Protein 6N0X (pdb70)

Nearest PDB structures (foldseek):
  6n0x-assembly1_A  TM=1.003E+00  e=1.121E-68  Anaerolinea thermophila UNI-1
  6n0x-assembly2_B  TM=1.000E+00  e=6.109E-68  Anaerolinea thermophila UNI-1
  6n0x-assembly1_E  TM=1.001E+00  e=1.468E-67  Anaerolinea thermophila UNI-1
  6n0y-assembly3_C  TM=1.000E+00  e=9.883E-66  Anaerolinea thermophila UNI-1
  3qt8-assembly1_B  TM=9.617E-01  e=1.691E-37  Staphylococcus epidermidis

B-factor: mean 27.33, std 12.75, range [8.62, 113.7]

Organism: Anaerolinea thermophila (strain DSM 14523 / JCM 11388 / NBRC 100420 / UNI-1) (NCBI:txid926569)

Sequence (1925 aa):
GMGQATAIAHPNIAFIKYWGNRDAVLRIPENGSISMNLAELTVKTTVIFEKHSREDTLILNGALADEPALKRVSHFLDRVREFAGISWHAHVISENNFPTGAGIASSAAAFAALALAATSAIGLHLSERDLSRLARKGSGSACRSIPGGFVEWIPGETDEDSYAVSIAPPEHWALTDCIAILSTPIGSTQGHALASTSPLQPARVADTPRRLEIVRRAILERDFLSLAEMIEHDSNLMHAVMMTSTPPLFYWEPVSLVIMKSVREWRESGLPCAYTLDAGPNVHVICPSEYAEEVIFRLTSIPGVQTVLKASAGDSAKLIEGMGQATAIAHPNIAFIKYWGNRDAVLRIPENGSISMNLAELTVKTTVIFEKHSREDTLILNGALADEPALKRVSHFLDRVREFAGISWHAHVISENNFPTGAGIASSAAAFAALALAATSAIGLHLSERDLSRLARKGSGSACRSIPGGFVEWIPGETDEDSYAVSIAPPEHWALTDCIAILSTIGSTQGHALASTSPLQPARVADTPRRLEIVRRAILERDFLSLAEMIEHDSNLMHAVMMTSTPPLFYWEPVSLVIMKSVREWRESGLPCAYTLDAGPNVHVICPSEYAEEVIFRLTSIPGVQTVLKASAGDSAKLIEGMGQATAIAHPNIAFIKYWGNRDAVLRIPENGSISMNLAELTVKTTVIFEKHSREDTLILNGALADEPALKRVSHFLDRVREFAGISWHAHVISENNFPTGAGIASSAAAFAALALAATSAIGLHLSERDLSRLARKGSGSACRSIPGGFVEWIPGETDEDSYAVSIAPPEHWALTDCIAILSTPIGSTQGHALASTSPLQPARVADTPRRLEIVRRAILERDFLSLAEMIEHDSNLMHAVMMTSTPPLFYWEPVSLVIMKSVREWRESGLPCAYTLDAGPNVHVICPSEYAEEVIFRLTSIPGVQTVLKASAGDSAKLIEQSLMGQATAIAHPNIAFIKYWGNRDAVLRIPENGSISMNLAELTVKTTVIFEKHSREDTLILNGALADEPALKRVSHFLDRVREFAGISWHAHVISENNFPTGAGIASSAAAFAALALAATSAIGLHLSERDLSRLARKGSGSACRSIPGGFVEWIPGETDEDSYAVSIAPPEHWALTDCIAILSTQPIGSTQGHALASTSPLQPARVADTPRRLEIVRRAILERDFLSLAEMIEHDSNLMHAVMMTSTPPLFYWEPVSLVIMKSVREWRESGLPCAYTLDAGPNVHVICPSEYAEEVIFRLTSIPGVQTVLKASAGDSAKLIEQSMGQATAIAHPNIAFIKYWGNRDAVLRIPENGSISMNLAELTVKTTVIFEKHSREDTLILNGALADEPALKRVSHFLDRVREFAGISWHAHVISENNFPTGAGIASSAAAFAALALAATSAIGLHLSERDLSRLARKGSGSACRSIPGGFVEWIPGETDEDSYAVSIAPPEHWALTDCIAILSTQPIGSTQGHALASTSPLQPARVADTPRRLEIVRRAILERDFLSLAEMIEHDSNLMHAVMMTSTPPLFYWEPVSLVIMKSVREWRESGLPCAYTLDAGPNVHVICPSEYAEEVIFRLTSIPGVQTVLKASAGDSAKLIMGQATAIAHPNIAFIKYWGNRDAVLRIPENGSISMNLAELTVKTTVIFEDTLILNGALADEPALKRVSHFLDRVREFAGISWHAHVISENNFPTGAGIASSAAAFAALALAATSAIGLHLSERDLSRLARKGSGSACRSIPGGFVEWIPGETDEDSYAVSIAPPEHWALTDCIAILSTQPIGSTQGHALASTSPLQPARVADTPRRLEIVRRAILERDFLSLAEMIEHDSNLMHAVMMTSTPPLFYWEPVSLVIMKSVREWRESGLPCAYTLDAGPNVHVICPSEYAEEVIFRLTSIPGVQTVLKASAGDSAKLIEQ

Radius of gyration: 51.68 Å; Cα contacts (8 Å, |Δi|>4): 4977; chains: 6; bounding box: 96×85×187 Å

Structure (mmCIF, N/CA/C/O backbone):
data_6N0X
#
_entry.id   6N0X
#
_cell.length_a   79.600
_cell.length_b   135.630
_cell.length_c   105.700
_cell.angle_alpha   90.00
_cell.angle_beta   97.72
_cell.angle_gamma   90.00
#
_symmetry.space_group_name_H-M   'P 1 21 1'
#
loop_
_entity.id
_entity.type
_entity.pdbx_description
1 polymer 'Diphosphomevalonate decarboxylase'
2 non-polymer '(3R)-3-HYDROXY-3-METHYL-5-(PHOSPHONOOXY)PENTANOIC ACID'
3 water water
#
loop_
_atom_site.group_PDB
_atom_site.id
_atom_site.type_symbol
_atom_site.label_atom_id
_atom_site.label_alt_id
_atom_site.label_comp_id
_atom_site.label_asym_id
_atom_site.label_entity_id
_atom_site.label_seq_id
_atom_site.pdbx_PDB_ins_code
_atom_site.Cartn_x
_atom_site.Cartn_y
_atom_site.Cartn_z
_atom_site.occupancy
_atom_site.B_iso_or_equiv
_atom_site.auth_seq_id
_atom_site.auth_comp_id
_atom_site.auth_asym_id
_atom_site.auth_atom_id
_atom_site.pdbx_PDB_model_num
ATOM 1 N N . GLY A 1 4 ? 29.698 78.644 67.132 1.00 37.38 0 GLY A N 1
ATOM 2 C CA . GLY A 1 4 ? 30.404 77.530 67.802 1.00 36.69 0 GLY A CA 1
ATOM 3 C C . GLY A 1 4 ? 31.878 77.844 67.877 1.00 37.65 0 GLY A C 1
ATOM 4 O O . GLY A 1 4 ? 32.593 77.491 66.950 1.00 41.57 0 GLY A O 1
ATOM 5 N N . MET A 1 5 ? 32.356 78.445 68.945 1.00 34.45 1 MET A N 1
ATOM 6 C CA . MET A 1 5 ? 33.758 78.908 69.080 1.00 34.95 1 MET A CA 1
ATOM 7 C C . MET A 1 5 ? 34.623 77.910 69.848 1.00 35.82 1 MET A C 1
ATOM 8 O O . MET A 1 5 ? 35.778 78.211 70.039 1.00 36.80 1 MET A O 1
ATOM 21 N N . GLY A 1 6 ? 34.109 76.770 70.210 1.00 30.24 2 GLY A N 1
ATOM 22 C CA . GLY A 1 6 ? 34.896 75.788 70.952 1.00 27.32 2 GLY A CA 1
ATOM 23 C C . GLY A 1 6 ? 33.966 75.078 71.905 1.00 22.37 2 GLY A C 1
ATOM 24 O O . GLY A 1 6 ? 33.147 75.721 72.474 1.00 24.22 2 GLY A O 1
ATOM 28 N N . GLN A 1 7 ? 34.112 73.806 72.007 1.00 22.46 3 GLN A N 1
ATOM 29 C CA . GLN A 1 7 ? 33.239 73.020 72.881 1.00 24.69 3 GLN A CA 1
ATOM 30 C C . GLN A 1 7 ? 34.039 71.886 73.498 1.00 23.95 3 GLN A C 1
ATOM 31 O O . GLN A 1 7 ? 34.975 71.457 72.930 1.00 24.29 3 GLN A O 1
ATOM 45 N N . ALA A 1 8 ? 33.638 71.502 74.670 1.00 19.23 4 ALA A N 1
ATOM 46 C CA . ALA A 1 8 ? 34.243 70.368 75.320 1.00 17.97 4 ALA A CA 1
ATOM 47 C C . ALA A 1 8 ? 33.252 69.832 76.334 1.00 16.75 4 ALA A C 1
ATOM 48 O O . ALA A 1 8 ? 32.356 70.540 76.796 1.00 19.69 4 ALA A O 1
ATOM 55 N N . THR A 1 9 ? 33.438 68.569 76.664 1.00 16.63 5 THR A N 1
ATOM 56 C CA . THR A 1 9 ? 32.606 67.877 77.626 1.00 17.54 5 THR A CA 1
ATOM 57 C C . THR A 1 9 ? 33.532 67.263 78.654 1.00 17.86 5 THR A C 1
ATOM 58 O O . THR A 1 9 ? 34.550 66.656 78.294 1.00 19.97 5 THR A O 1
ATOM 69 N N . ALA A 1 10 ? 33.187 67.426 79.911 1.00 16.91 6 ALA A N 1
ATOM 70 C CA . ALA A 1 10 ? 33.943 66.821 80.988 1.00 16.03 6 ALA A CA 1
ATOM 71 C C . ALA A 1 10 ? 33.006 66.150 81.965 1.00 17.26 6 ALA A C 1
ATOM 72 O O . ALA A 1 10 ? 31.816 66.466 82.047 1.00 17.59 6 ALA A O 1
ATOM 79 N N . ILE A 1 11 ? 33.579 65.226 82.720 1.00 16.92 7 ILE A N 1
ATOM 80 C CA . ILE A 1 11 ? 32.871 64.546 83.779 1.00 17.03 7 ILE A CA 1
ATOM 81 C C . ILE A 1 11 ? 33.689 64.709 85.041 1.00 15.87 7 ILE A C 1
ATOM 82 O O . ILE A 1 11 ? 34.925 64.761 85.008 1.00 16.93 7 ILE A O 1
ATOM 98 N N . ALA A 1 12 ? 32.992 64.743 86.154 1.00 15.34 8 ALA A N 1
ATOM 99 C CA . ALA A 1 12 ? 33.653 64.781 87.448 1.00 16.83 8 ALA A CA 1
ATOM 100 C C . ALA A 1 12 ? 32.724 64.148 88.463 1.00 17.48 8 ALA A C 1
ATOM 101 O O . ALA A 1 12 ? 31.515 64.056 88.264 1.00 15.61 8 ALA A O 1
ATOM 108 N N . HIS A 1 13 ? 33.296 63.724 89.547 1.00 14.42 9 HIS A N 1
ATOM 109 C CA . HIS A 1 13 ? 32.591 63.060 90.599 1.00 13.47 9 HIS A CA 1
ATOM 110 C C . HIS A 1 13 ? 32.521 63.957 91.802 1.00 16.02 9 HIS A C 1
ATOM 111 O O . HIS A 1 13 ? 33.391 64.805 91.993 1.00 16.24 9 HIS A O 1
ATOM 124 N N . PRO A 1 14 ? 31.497 63.801 92.627 1.00 13.54 10 PRO A N 1
ATOM 125 C CA . PRO A 1 14 ? 31.499 64.447 93.933 1.00 14.55 10 PRO A CA 1
ATOM 126 C C . PRO A 1 14 ? 32.475 63.697 94.811 1.00 13.95 10 PRO A C 1
ATOM 127 O O . PRO A 1 14 ? 33.038 62.667 94.445 1.00 14.90 10 PRO A O 1
ATOM 138 N N . ASN A 1 15 ? 32.699 64.255 95.974 1.00 15.92 11 ASN A N 1
ATOM 139 C CA . ASN A 1 15 ? 33.694 63.694 96.868 1.00 14.44 11 ASN A CA 1
ATOM 140 C C . ASN A 1 15 ? 33.173 63.797 98.288 1.00 13.62 11 ASN A C 1
ATOM 141 O O . ASN A 1 15 ? 32.312 64.630 98.607 1.00 16.00 11 ASN A O 1
ATOM 152 N N . ILE A 1 16 ? 33.659 62.896 99.110 1.00 14.29 12 ILE A N 1
ATOM 153 C CA . ILE A 1 16 ? 33.335 62.846 100.529 1.00 13.86 12 ILE A CA 1
ATOM 154 C C . ILE A 1 16 ? 34.592 63.187 101.308 1.00 13.16 12 ILE A C 1
ATOM 155 O O . ILE A 1 16 ? 35.636 62.541 101.159 1.00 13.83 12 ILE A O 1
ATOM 171 N N . ALA A 1 17 ? 34.486 64.225 102.117 1.00 13.00 13 ALA A N 1
ATOM 172 C CA . ALA A 1 17 ? 35.626 64.707 102.870 1.00 16.21 13 ALA A CA 1
ATOM 173 C C . ALA A 1 17 ? 35.846 63.858 104.111 1.00 15.60 13 ALA A C 1
ATOM 174 O O . ALA A 1 17 ? 34.959 63.665 104.938 1.00 15.84 13 ALA A O 1
ATOM 181 N N . PHE A 1 18 ? 37.047 63.333 104.218 1.00 12.61 14 PHE A N 1
ATOM 182 C CA . PHE A 1 18 ? 37.483 62.703 105.442 1.00 14.32 14 PHE A CA 1
ATOM 183 C C . PHE A 1 18 ? 37.953 63.744 106.453 1.00 14.51 14 PHE A C 1
ATOM 184 O O . PHE A 1 18 ? 37.728 63.586 107.658 1.00 13.75 14 PHE A O 1
ATOM 201 N N . ILE A 1 19 ? 38.648 64.767 105.990 1.00 10.68 15 ILE A N 1
ATOM 202 C CA . ILE A 1 19 ? 38.957 65.962 106.773 1.00 13.75 15 ILE A CA 1
ATOM 203 C C . ILE A 1 19 ? 38.205 67.095 106.118 1.00 12.99 15 ILE A C 1
ATOM 204 O O . ILE A 1 19 ? 38.366 67.331 104.911 1.00 13.40 15 ILE A O 1
ATOM 220 N N . LYS A 1 20 ? 37.406 67.806 106.898 1.00 12.12 16 LYS A N 1
ATOM 221 C CA . LYS A 1 20 ? 36.411 68.696 106.349 1.00 14.06 16 LYS A CA 1
ATOM 222 C C . LYS A 1 20 ? 36.956 70.076 106.057 1.00 14.29 16 LYS A C 1
ATOM 223 O O . LYS A 1 20 ? 37.811 70.603 106.769 1.00 12.74 16 LYS A O 1
ATOM 242 N N . TYR A 1 21 ? 36.432 70.664 105.000 1.00 13.97 17 TYR A N 1
ATOM 243 C CA . TYR A 1 21 ? 36.525 72.081 104.727 1.00 12.59 17 TYR A CA 1
ATOM 244 C C . TYR A 1 21 ? 35.360 72.780 105.407 1.00 13.43 17 TYR A C 1
ATOM 245 O O . TYR A 1 21 ? 34.194 72.473 105.148 1.00 11.69 17 TYR A O 1
ATOM 263 N N . TRP A 1 22 ? 35.665 73.707 106.283 1.00 13.20 18 TRP A N 1
ATOM 264 C CA . TRP A 1 22 ? 34.594 74.463 106.913 1.00 12.87 18 TRP A CA 1
ATOM 265 C C . TRP A 1 22 ? 35.177 75.800 107.337 1.00 12.68 18 TRP A C 1
ATOM 266 O O . TRP A 1 22 ? 36.053 75.848 108.213 1.00 13.66 18 TRP A O 1
ATOM 287 N N . GLY A 1 23 ? 34.705 76.861 106.703 1.00 12.47 19 GLY A N 1
ATOM 288 C CA . GLY A 1 23 ? 35.159 78.192 107.022 1.00 14.09 19 GLY A CA 1
ATOM 289 C C . GLY A 1 23 ? 36.159 78.634 105.971 1.00 15.38 19 GLY A C 1
ATOM 290 O O . GLY A 1 23 ? 36.998 77.844 105.522 1.00 13.93 19 GLY A O 1
ATOM 294 N N . ASN A 1 24 ? 36.083 79.888 105.563 1.00 13.71 20 ASN A N 1
ATOM 295 C CA . ASN A 1 24 ? 36.970 80.415 104.545 1.00 14.08 20 ASN A CA 1
ATOM 296 C C . ASN A 1 24 ? 37.869 81.472 105.156 1.00 15.30 20 ASN A C 1
ATOM 297 O O . ASN A 1 24 ? 37.421 82.294 105.969 1.00 15.80 20 ASN A O 1
ATOM 308 N N . ARG A 1 25 ? 39.128 81.441 104.748 1.00 15.59 21 ARG A N 1
ATOM 309 C CA . ARG A 1 25 ? 40.015 82.585 104.912 1.00 15.74 21 ARG A CA 1
ATOM 310 C C . ARG A 1 25 ? 39.603 83.721 103.983 1.00 16.75 21 ARG A C 1
ATOM 311 O O . ARG A 1 25 ? 39.630 84.894 104.375 1.00 21.85 21 ARG A O 1
ATOM 332 N N . ASP A 1 26 ? 39.199 83.396 102.766 1.00 16.13 22 ASP A N 1
ATOM 333 C CA . ASP A 1 26 ? 38.741 84.382 101.792 1.00 18.51 22 ASP A CA 1
ATOM 334 C C . ASP A 1 26 ? 37.490 83.812 101.157 1.00 18.93 22 ASP A C 1
ATOM 335 O O . ASP A 1 26 ? 37.548 82.843 100.402 1.00 16.34 22 ASP A O 1
ATOM 344 N N . ALA A 1 27 ? 36.343 84.386 101.498 1.00 18.91 23 ALA A N 1
ATOM 345 C CA . ALA A 1 27 ? 35.091 83.830 101.017 1.00 17.69 23 ALA A CA 1
ATOM 346 C C . ALA A 1 27 ? 34.949 83.990 99.515 1.00 17.06 23 ALA A C 1
ATOM 347 O O . ALA A 1 27 ? 34.432 83.105 98.835 1.00 21.64 23 ALA A O 1
ATOM 354 N N . VAL A 1 28 ? 35.391 85.117 98.975 1.00 18.17 24 VAL A N 1
ATOM 355 C CA . VAL A 1 28 ? 35.179 85.351 97.557 1.00 20.58 24 VAL A CA 1
ATOM 356 C C . VAL A 1 28 ? 35.998 84.381 96.730 1.00 19.02 24 VAL A C 1
ATOM 357 O O . VAL A 1 28 ? 35.518 83.833 95.746 1.00 19.55 24 VAL A O 1
ATOM 370 N N . LEU A 1 29 ? 37.242 84.141 97.136 1.00 18.39 25 LEU A N 1
ATOM 371 C CA . LEU A 1 29 ? 38.112 83.229 96.416 1.00 17.43 25 LEU A CA 1
ATOM 372 C C . LEU A 1 29 ? 37.991 81.790 96.900 1.00 14.91 25 LEU A C 1
ATOM 373 O O . LEU A 1 29 ? 38.604 80.898 96.293 1.00 15.28 25 LEU A O 1
ATOM 389 N N . ARG A 1 30 ? 37.219 81.549 97.955 1.00 14.27 26 ARG A N 1
ATOM 390 C CA . ARG A 1 30 ? 37.039 80.219 98.523 1.00 13.58 26 ARG A CA 1
ATOM 391 C C . ARG A 1 30 ? 38.413 79.638 98.859 1.00 13.28 26 ARG A C 1
ATOM 392 O O . ARG A 1 30 ? 38.760 78.502 98.534 1.00 13.77 26 ARG A O 1
ATOM 413 N N . ILE A 1 31 ? 39.227 80.475 99.472 1.00 13.98 27 ILE A N 1
ATOM 414 C CA . ILE A 1 31 ? 40.440 80.031 100.145 1.00 14.11 27 ILE A CA 1
ATOM 415 C C . ILE A 1 31 ? 40.029 79.582 101.541 1.00 13.58 27 ILE A C 1
ATOM 416 O O . ILE A 1 31 ? 39.477 80.401 102.291 1.00 13.65 27 ILE A O 1
ATOM 432 N N . PRO A 1 32 ? 40.191 78.312 101.878 1.00 12.60 28 PRO A N 1
ATOM 433 C CA . PRO A 1 32 ? 39.635 77.770 103.113 1.00 10.77 28 PRO A CA 1
ATOM 434 C C . PRO A 1 32 ? 40.527 78.115 104.286 1.00 11.49 28 PRO A C 1
ATOM 435 O O . PRO A 1 32 ? 41.707 78.405 104.130 1.00 13.38 28 PRO A O 1
ATOM 446 N N . GLU A 1 33 ? 39.943 78.079 105.479 1.00 13.27 29 GLU A N 1
ATOM 447 C CA . GLU A 1 33 ? 40.740 78.286 106.672 1.00 15.26 29 GLU A CA 1
ATOM 448 C C . GLU A 1 33 ? 41.661 77.110 106.911 1.00 15.24 29 GLU A C 1
ATOM 449 O O . GLU A 1 33 ? 42.713 77.244 107.553 1.00 14.85 29 GLU A O 1
ATOM 461 N N . ASN A 1 34 ? 41.267 75.936 106.451 1.00 12.82 30 ASN A N 1
ATOM 462 C CA . ASN A 1 34 ? 42.041 74.750 106.700 1.00 11.19 30 ASN A CA 1
ATOM 463 C C . ASN A 1 34 ? 42.020 73.824 105.503 1.00 12.21 30 ASN A C 1
ATOM 464 O O . ASN A 1 34 ? 41.159 73.909 104.637 1.00 12.35 30 ASN A O 1
ATOM 475 N N . GLY A 1 35 ? 42.955 72.923 105.489 1.00 12.85 31 GLY A N 1
ATOM 476 C CA . GLY A 1 35 ? 43.038 71.930 104.442 1.00 11.13 31 GLY A CA 1
ATOM 477 C C . GLY A 1 35 ? 42.060 70.831 104.660 1.00 12.55 31 GLY A C 1
ATOM 478 O O . GLY A 1 35 ? 41.423 70.698 105.704 1.00 11.97 31 GLY A O 1
ATOM 482 N N . SER A 1 36 ? 41.902 70.008 103.638 1.00 12.71 32 SER A N 1
ATOM 483 C CA . SER A 1 36 ? 40.899 68.966 103.719 1.00 8.62 32 SER A CA 1
ATOM 484 C C . SER A 1 36 ? 41.344 67.825 102.828 1.00 11.83 32 SER A C 1
ATOM 485 O O . SER A 1 36 ? 42.198 67.985 101.961 1.00 12.59 32 SER A O 1
ATOM 493 N N . ILE A 1 37 ? 40.739 66.670 103.055 1.00 13.11 33 ILE A N 1
ATOM 494 C CA . ILE A 1 37 ? 41.073 65.476 102.307 1.00 12.99 33 ILE A CA 1
ATOM 495 C C . ILE A 1 37 ? 39.764 64.802 101.997 1.00 12.89 33 ILE A C 1
ATOM 496 O O . ILE A 1 37 ? 38.903 64.691 102.871 1.00 13.34 33 ILE A O 1
ATOM 512 N N . SER A 1 38 ? 39.631 64.306 100.780 1.00 13.83 34 SER A N 1
ATOM 513 C CA . SER A 1 38 ? 38.392 63.680 100.385 1.00 13.28 34 SER A CA 1
ATOM 514 C C . SER A 1 38 ? 38.664 62.511 99.457 1.00 13.91 34 SER A C 1
ATOM 515 O O . SER A 1 38 ? 39.765 62.312 98.959 1.00 13.71 34 SER A O 1
ATOM 523 N N . MET A 1 39 ? 37.629 61.725 99.242 1.00 14.72 35 MET A N 1
ATOM 524 C CA . MET A 1 39 ? 37.673 60.648 98.270 1.00 15.39 35 MET A CA 1
ATOM 525 C C . MET A 1 39 ? 36.581 60.936 97.244 1.00 15.31 35 MET A C 1
ATOM 526 O O . MET A 1 39 ? 35.430 61.170 97.617 1.00 15.05 35 MET A O 1
ATOM 540 N N . ASN A 1 40 ? 36.941 60.886 95.970 1.00 14.13 36 ASN A N 1
ATOM 541 C CA . ASN A 1 40 ? 35.951 61.001 94.918 1.00 14.25 36 ASN A CA 1
ATOM 542 C C . ASN A 1 40 ? 35.071 59.768 94.902 1.00 16.51 36 ASN A C 1
ATOM 543 O O . ASN A 1 40 ? 35.494 58.669 95.240 1.00 16.72 36 ASN A O 1
ATOM 554 N N . LEU A 1 41 ? 33.829 59.985 94.529 1.00 16.61 37 LEU A N 1
ATOM 555 C CA . LEU A 1 41 ? 32.808 58.939 94.499 1.00 17.57 37 LEU A CA 1
ATOM 556 C C . LEU A 1 41 ? 32.554 58.518 93.051 1.00 17.51 37 LEU A C 1
ATOM 557 O O . LEU A 1 41 ? 31.957 59.259 92.266 1.00 17.90 37 LEU A O 1
ATOM 573 N N . ALA A 1 42 ? 32.998 57.314 92.708 1.00 16.00 38 ALA A N 1
ATOM 574 C CA . ALA A 1 42 ? 33.014 56.892 91.308 1.00 17.10 38 ALA A CA 1
ATOM 575 C C . ALA A 1 42 ? 31.620 56.860 90.698 1.00 18.69 38 ALA A C 1
ATOM 576 O O . ALA A 1 42 ? 31.441 57.220 89.527 1.00 20.20 38 ALA A O 1
ATOM 583 N N . GLU A 1 43 ? 30.638 56.396 91.449 1.00 18.94 39 GLU A N 1
ATOM 584 C CA . GLU A 1 43 ? 29.329 56.084 90.873 1.00 21.89 39 GLU A CA 1
ATOM 585 C C . GLU A 1 43 ? 28.423 57.288 90.709 1.00 22.99 39 GLU A C 1
ATOM 586 O O . GLU A 1 43 ? 27.302 57.146 90.211 1.00 23.11 39 GLU A O 1
ATOM 598 N N . LEU A 1 44 ? 28.852 58.469 91.117 1.00 16.67 40 LEU A N 1
ATOM 599 C CA . LEU A 1 44 ? 28.104 59.684 90.920 1.00 17.78 40 LEU A CA 1
ATOM 600 C C . LEU A 1 44 ? 28.934 60.560 90.000 1.00 19.66 40 LEU A C 1
ATOM 601 O O . LEU A 1 44 ? 30.145 60.714 90.209 1.00 17.74 40 LEU A O 1
ATOM 617 N N . THR A 1 45 ? 28.290 61.134 89.000 1.00 18.52 41 THR A N 1
ATOM 618 C CA . THR A 1 45 ? 28.972 61.907 87.987 1.00 19.74 41 THR A CA 1
ATOM 619 C C . THR A 1 45 ? 28.122 63.087 87.570 1.00 23.30 41 THR A C 1
ATOM 620 O O . THR A 1 45 ? 26.898 62.980 87.445 1.00 20.19 41 THR A O 1
ATOM 631 N N . VAL A 1 46 ? 28.781 64.217 87.401 1.00 17.23 42 VAL A N 1
ATOM 632 C CA . VAL A 1 46 ? 28.261 65.325 86.631 1.00 15.72 42 VAL A CA 1
ATOM 633 C C . VAL A 1 46 ? 28.999 65.336 85.310 1.00 20.04 42 VAL A C 1
ATOM 634 O O . VAL A 1 46 ? 30.228 65.244 85.286 1.00 18.72 42 VAL A O 1
ATOM 647 N N . LYS A 1 47 ? 28.247 65.427 84.212 1.00 18.09 43 LYS A N 1
ATOM 648 C CA . LYS A 1 47 ? 28.791 65.515 82.872 1.00 15.11 43 LYS A CA 1
ATOM 649 C C . LYS A 1 47 ? 28.361 66.884 82.370 1.00 18.55 43 LYS A C 1
ATOM 650 O O . LYS A 1 47 ? 27.176 67.228 82.422 1.00 20.73 43 LYS A O 1
ATOM 669 N N . THR A 1 48 ? 29.313 67.667 81.931 1.00 16.34 44 THR A N 1
ATOM 670 C CA . THR A 1 48 ? 29.007 69.018 81.525 1.00 16.88 44 THR A CA 1
ATOM 671 C C . THR A 1 48 ? 29.675 69.298 80.203 1.00 19.26 44 THR A C 1
ATOM 672 O O . THR A 1 48 ? 30.859 68.991 80.013 1.00 18.09 44 THR A O 1
ATOM 683 N N . THR A 1 49 ? 28.884 69.839 79.282 1.00 18.13 45 THR A N 1
ATOM 684 C CA . THR A 1 49 ? 29.365 70.295 77.992 1.00 18.76 45 THR A CA 1
ATOM 685 C C . THR A 1 49 ? 29.284 71.801 77.989 1.00 16.24 45 THR A C 1
ATOM 686 O O . THR A 1 49 ? 28.281 72.373 78.419 1.00 20.66 45 THR A O 1
ATOM 697 N N . VAL A 1 50 ? 30.349 72.440 77.526 1.00 17.88 46 VAL A N 1
ATOM 698 C CA . VAL A 1 50 ? 30.409 73.883 77.389 1.00 15.51 46 VAL A CA 1
ATOM 699 C C . VAL A 1 50 ? 30.612 74.153 75.917 1.00 19.27 46 VAL A C 1
ATOM 700 O O . VAL A 1 50 ? 31.516 73.578 75.305 1.00 19.95 46 VAL A O 1
ATOM 713 N N . ILE A 1 51 ? 29.730 74.964 75.344 1.00 18.39 47 ILE A N 1
ATOM 714 C CA . ILE A 1 51 ? 29.829 75.380 73.952 1.00 21.22 47 ILE A CA 1
ATOM 715 C C . ILE A 1 51 ? 29.880 76.893 73.946 1.00 20.63 47 ILE A C 1
ATOM 716 O O . ILE A 1 51 ? 28.902 77.561 74.304 1.00 22.14 47 ILE A O 1
ATOM 732 N N . PHE A 1 52 ? 31.022 77.453 73.584 1.00 19.93 48 PHE A N 1
ATOM 733 C CA . PHE A 1 52 ? 31.111 78.895 73.469 1.00 20.96 48 PHE A CA 1
ATOM 734 C C . PHE A 1 52 ? 30.501 79.295 72.136 1.00 25.22 48 PHE A C 1
ATOM 735 O O . PHE A 1 52 ? 30.715 78.641 71.125 1.00 27.11 48 PHE A O 1
ATOM 752 N N . GLU A 1 53 ? 29.678 80.330 72.158 1.00 26.76 49 GLU A N 1
ATOM 753 C CA . GLU A 1 53 ? 28.877 80.678 70.988 1.00 30.34 49 GLU A CA 1
ATOM 754 C C . GLU A 1 53 ? 29.146 82.128 70.649 1.00 33.09 49 GLU A C 1
ATOM 755 O O . GLU A 1 53 ? 29.078 82.995 71.523 1.00 37.88 49 GLU A O 1
ATOM 767 N N . LYS A 1 54 ? 29.468 82.397 69.418 1.00 37.72 50 LYS A N 1
ATOM 768 C CA . LYS A 1 54 ? 29.683 83.788 68.984 1.00 40.46 50 LYS A CA 1
ATOM 769 C C . LYS A 1 54 ? 28.399 84.604 69.186 1.00 40.36 50 LYS A C 1
ATOM 770 O O . LYS A 1 54 ? 28.490 85.746 69.594 1.00 38.55 50 LYS A O 1
ATOM 789 N N . HIS A 1 55 ? 27.238 84.019 69.005 1.00 40.43 51 HIS A N 1
ATOM 790 C CA . HIS A 1 55 ? 26.007 84.796 69.044 1.00 45.69 51 HIS A CA 1
ATOM 791 C C . HIS A 1 55 ? 25.397 84.928 70.434 1.00 46.61 51 HIS A C 1
ATOM 792 O O . HIS A 1 55 ? 24.430 85.683 70.595 1.00 48.42 51 HIS A O 1
ATOM 805 N N . SER A 1 56 ? 25.925 84.237 71.443 1.00 40.38 52 SER A N 1
ATOM 806 C CA . SER A 1 56 ? 25.365 84.356 72.784 1.00 36.13 52 SER A CA 1
ATOM 807 C C . SER A 1 56 ? 25.764 85.685 73.419 1.00 36.58 52 SER A C 1
ATOM 808 O O . SER A 1 56 ? 26.945 86.044 73.469 1.00 42.65 52 SER A O 1
ATOM 816 N N . ARG A 1 57 ? 24.768 86.409 73.919 1.00 42.69 53 ARG A N 1
ATOM 817 C CA . ARG A 1 57 ? 24.991 87.625 74.686 1.00 38.98 53 ARG A CA 1
ATOM 818 C C . ARG A 1 57 ? 25.202 87.340 76.165 1.00 38.32 53 ARG A C 1
ATOM 819 O O . ARG A 1 57 ? 25.792 88.159 76.875 1.00 39.94 53 ARG A O 1
ATOM 840 N N . GLU A 1 58 ? 24.731 86.193 76.634 1.00 36.21 54 GLU A N 1
ATOM 841 C CA . GLU A 1 58 ? 24.804 85.797 78.028 1.00 31.51 54 GLU A CA 1
ATOM 842 C C . GLU A 1 58 ? 24.990 84.291 78.015 1.00 23.54 54 GLU A C 1
ATOM 843 O O . GLU A 1 58 ? 24.771 83.633 76.993 1.00 25.39 54 GLU A O 1
ATOM 855 N N . ASP A 1 59 ? 25.428 83.737 79.140 1.00 22.35 55 ASP A N 1
ATOM 856 C CA . ASP A 1 59 ? 25.522 82.300 79.178 1.00 21.69 55 ASP A CA 1
ATOM 857 C C . ASP A 1 59 ? 24.145 81.696 79.411 1.00 22.12 55 ASP A C 1
ATOM 858 O O . ASP A 1 59 ? 23.254 82.336 79.979 1.00 22.43 55 ASP A O 1
ATOM 867 N N . THR A 1 60 ? 23.990 80.448 79.001 1.00 20.02 56 THR A N 1
ATOM 868 C CA . THR A 1 60 ? 22.791 79.681 79.292 1.00 20.97 56 THR A CA 1
ATOM 869 C C . THR A 1 60 ? 23.210 78.385 79.963 1.00 22.47 56 THR A C 1
ATOM 870 O O . THR A 1 60 ? 24.164 77.740 79.519 1.00 21.82 56 THR A O 1
ATOM 881 N N . LEU A 1 61 ? 22.489 77.998 81.016 1.00 20.39 57 LEU A N 1
ATOM 882 C CA . LEU A 1 61 ? 22.768 76.768 81.733 1.00 20.89 57 LEU A CA 1
ATOM 883 C C . LEU A 1 61 ? 21.550 75.869 81.654 1.00 19.84 57 LEU A C 1
ATOM 884 O O . LEU A 1 61 ? 20.458 76.277 82.046 1.00 20.72 57 LEU A O 1
ATOM 900 N N . ILE A 1 62 ? 21.751 74.666 81.152 1.00 17.58 58 ILE A N 1
ATOM 901 C CA . ILE A 1 62 ? 20.733 73.640 81.081 1.00 19.74 58 ILE A CA 1
ATOM 902 C C . ILE A 1 62 ? 21.173 72.549 82.037 1.00 22.79 58 ILE A C 1
ATOM 903 O O . ILE A 1 62 ? 22.325 72.102 81.973 1.00 20.97 58 ILE A O 1
ATOM 919 N N . LEU A 1 63 ? 20.268 72.142 82.924 1.00 22.52 59 LEU A N 1
ATOM 920 C CA . LEU A 1 63 ? 20.528 71.111 83.926 1.00 23.76 59 LEU A CA 1
ATOM 921 C C . LEU A 1 63 ? 19.540 69.982 83.665 1.00 26.47 59 LEU A C 1
ATOM 922 O O . LEU A 1 63 ? 18.331 70.190 83.767 1.00 25.73 59 LEU A O 1
ATOM 938 N N . ASN A 1 64 ? 20.058 68.813 83.309 1.00 22.67 60 ASN A N 1
ATOM 939 C CA . ASN A 1 64 ? 19.201 67.654 83.056 1.00 27.48 60 ASN A CA 1
ATOM 940 C C . ASN A 1 64 ? 18.082 68.004 82.081 1.00 28.23 60 ASN A C 1
ATOM 941 O O . ASN A 1 64 ? 16.923 67.633 82.278 1.00 27.70 60 ASN A O 1
ATOM 952 N N . GLY A 1 65 ? 18.434 68.753 81.037 1.00 24.83 61 GLY A N 1
ATOM 953 C CA . GLY A 1 65 ? 17.501 69.081 79.975 1.00 27.34 61 GLY A CA 1
ATOM 954 C C . GLY A 1 65 ? 16.593 70.261 80.238 1.00 26.78 61 GLY A C 1
ATOM 955 O O . GLY A 1 65 ? 15.812 70.634 79.341 1.00 27.72 61 GLY A O 1
ATOM 959 N N . ALA A 1 66 ? 16.681 70.881 81.404 1.00 23.68 62 ALA A N 1
ATOM 960 C CA . ALA A 1 66 ? 15.852 72.021 81.756 1.00 23.70 62 ALA A CA 1
ATOM 961 C C . ALA A 1 66 ? 16.708 73.231 82.086 1.00 25.14 62 ALA A C 1
ATOM 962 O O . ALA A 1 66 ? 17.800 73.112 82.649 1.00 25.68 62 ALA A O 1
ATOM 969 N N . LEU A 1 67 ? 16.184 74.403 81.762 1.00 22.50 63 LEU A N 1
ATOM 970 C CA . LEU A 1 67 ? 16.842 75.650 82.104 1.00 22.28 63 LEU A CA 1
ATOM 971 C C . LEU A 1 67 ? 17.090 75.715 83.604 1.00 26.72 63 LEU A C 1
ATOM 972 O O . LEU A 1 67 ? 16.204 75.439 84.420 1.00 25.18 63 LEU A O 1
ATOM 988 N N . ALA A 1 68 ? 18.299 76.089 83.965 1.00 23.07 64 ALA A N 1
ATOM 989 C CA . ALA A 1 68 ? 18.624 76.235 85.368 1.00 25.07 64 ALA A CA 1
ATOM 990 C C . ALA A 1 68 ? 17.861 77.391 85.988 1.00 24.92 64 ALA A C 1
ATOM 991 O O . ALA A 1 68 ? 17.479 78.349 85.315 1.00 29.55 64 ALA A O 1
ATOM 998 N N . ASP A 1 69 ? 17.651 77.285 87.300 1.00 30.96 65 ASP A N 1
ATOM 999 C CA . ASP A 1 69 ? 17.251 78.429 88.111 1.00 30.99 65 ASP A CA 1
ATOM 1000 C C . ASP A 1 69 ? 18.200 79.599 87.909 1.00 31.89 65 ASP A C 1
ATOM 1001 O O . ASP A 1 69 ? 19.376 79.422 87.569 1.00 29.19 65 ASP A O 1
ATOM 1010 N N . GLU A 1 70 ? 17.702 80.814 88.148 1.00 34.13 66 GLU A N 1
ATOM 1011 C CA . GLU A 1 70 ? 18.558 81.986 88.002 1.00 34.67 66 GLU A CA 1
ATOM 1012 C C . GLU A 1 70 ? 19.770 81.955 88.930 1.00 32.86 66 GLU A C 1
ATOM 1013 O O . GLU A 1 70 ? 20.869 82.300 88.469 1.00 31.68 66 GLU A O 1
ATOM 1025 N N . PRO A 1 71 ? 19.658 81.588 90.208 1.00 32.56 67 PRO A N 1
ATOM 1026 C CA . PRO A 1 71 ? 20.872 81.553 91.043 1.00 32.30 67 PRO A CA 1
ATOM 1027 C C . PRO A 1 71 ? 21.931 80.620 90.488 1.00 29.46 67 PRO A C 1
ATOM 1028 O O . PRO A 1 71 ? 23.120 80.951 90.526 1.00 31.63 67 PRO A O 1
ATOM 1039 N N . ALA A 1 72 ? 21.533 79.456 89.971 1.00 26.53 68 ALA A N 1
ATOM 1040 C CA . ALA A 1 72 ? 22.516 78.530 89.420 1.00 27.57 68 ALA A CA 1
ATOM 1041 C C . ALA A 1 72 ? 23.181 79.109 88.179 1.00 25.98 68 ALA A C 1
ATOM 1042 O O . ALA A 1 72 ? 24.400 78.994 88.010 1.00 24.97 68 ALA A O 1
ATOM 1049 N N . LEU A 1 73 ? 22.400 79.747 87.299 1.00 24.84 69 LEU A N 1
ATOM 1050 C CA . LEU A 1 73 ? 22.991 80.405 86.141 1.00 24.63 69 LEU A CA 1
ATOM 1051 C C . LEU A 1 73 ? 23.961 81.499 86.565 1.00 24.39 69 LEU A C 1
ATOM 1052 O O . LEU A 1 73 ? 25.054 81.637 86.000 1.00 22.21 69 LEU A O 1
ATOM 1068 N N . LYS A 1 74 ? 23.577 82.304 87.551 1.00 25.57 70 LYS A N 1
ATOM 1069 C CA . LYS A 1 74 ? 24.453 83.380 87.980 1.00 28.49 70 LYS A CA 1
ATOM 1070 C C . LYS A 1 74 ? 25.780 82.823 88.492 1.00 24.37 70 LYS A C 1
ATOM 1071 O O . LYS A 1 74 ? 26.844 83.358 88.175 1.00 27.75 70 LYS A O 1
ATOM 1090 N N . ARG A 1 75 ? 25.729 81.734 89.261 1.00 26.15 71 ARG A N 1
ATOM 1091 C CA . ARG A 1 75 ? 26.971 81.125 89.737 1.00 28.22 71 ARG A CA 1
ATOM 1092 C C . ARG A 1 75 ? 27.820 80.657 88.570 1.00 23.93 71 ARG A C 1
ATOM 1093 O O . ARG A 1 75 ? 29.039 80.862 88.535 1.00 22.69 71 ARG A O 1
ATOM 1114 N N . VAL A 1 76 ? 27.196 79.971 87.622 1.00 20.87 72 VAL A N 1
ATOM 1115 C CA . VAL A 1 76 ? 27.951 79.456 86.493 1.00 22.38 72 VAL A CA 1
ATOM 1116 C C . VAL A 1 76 ? 28.490 80.605 85.660 1.00 22.43 72 VAL A C 1
ATOM 1117 O O . VAL A 1 76 ? 29.623 80.570 85.187 1.00 20.61 72 VAL A O 1
ATOM 1130 N N . SER A 1 77 ? 27.690 81.651 85.458 1.00 21.46 73 SER A N 1
ATOM 1131 C CA . SER A 1 77 ? 28.152 82.751 84.625 1.00 20.76 73 SER A CA 1
ATOM 1132 C C . SER A 1 77 ? 29.295 83.509 85.294 1.00 21.41 73 SER A C 1
ATOM 1133 O O . SER A 1 77 ? 30.246 83.922 84.621 1.00 24.88 73 SER A O 1
ATOM 1141 N N . HIS A 1 78 ? 29.212 83.707 86.615 1.00 25.06 74 HIS A N 1
ATOM 1142 C CA . HIS A 1 78 ? 30.327 84.283 87.358 1.00 23.29 74 HIS A CA 1
ATOM 1143 C C . HIS A 1 78 ? 31.571 83.413 87.214 1.00 23.20 74 HIS A C 1
ATOM 1144 O O . HIS A 1 78 ? 32.688 83.919 87.045 1.00 22.48 74 HIS A O 1
ATOM 1157 N N . PHE A 1 79 ? 31.396 82.093 87.271 1.00 20.54 75 PHE A N 1
ATOM 1158 C CA . PHE A 1 79 ? 32.530 81.199 87.068 1.00 18.67 75 PHE A CA 1
ATOM 1159 C C . PHE A 1 79 ? 33.084 81.333 85.655 1.00 20.23 75 PHE A C 1
ATOM 1160 O O . PHE A 1 79 ? 34.297 81.417 85.447 1.00 21.44 75 PHE A O 1
ATOM 1177 N N . LEU A 1 80 ? 32.202 81.346 84.650 1.00 19.70 76 LEU A N 1
ATOM 1178 C CA . LEU A 1 80 ? 32.666 81.467 83.276 1.00 20.42 76 LEU A CA 1
ATOM 1179 C C . LEU A 1 80 ? 33.342 82.806 83.042 1.00 19.04 76 LEU A C 1
ATOM 1180 O O . LEU A 1 80 ? 34.231 82.909 82.191 1.00 23.17 76 LEU A O 1
ATOM 1196 N N . ASP A 1 81 ? 32.949 83.836 83.794 1.00 23.06 77 ASP A N 1
ATOM 1197 C CA . ASP A 1 81 ? 33.659 85.108 83.708 1.00 24.32 77 ASP A CA 1
ATOM 1198 C C . ASP A 1 81 ? 35.118 84.926 84.096 1.00 25.38 77 ASP A C 1
ATOM 1199 O O . ASP A 1 81 ? 36.008 85.545 83.502 1.00 29.08 77 ASP A O 1
ATOM 1208 N N . ARG A 1 82 ? 35.383 84.070 85.087 1.00 24.41 78 ARG A N 1
ATOM 1209 C CA . ARG A 1 82 ? 36.765 83.806 85.460 1.00 25.29 78 ARG A CA 1
ATOM 1210 C C . ARG A 1 82 ? 37.502 83.095 84.342 1.00 27.86 78 ARG A C 1
ATOM 1211 O O . ARG A 1 82 ? 38.687 83.356 84.108 1.00 28.78 78 ARG A O 1
ATOM 1232 N N . VAL A 1 83 ? 36.833 82.177 83.653 1.00 23.69 79 VAL A N 1
ATOM 1233 C CA . VAL A 1 83 ? 37.461 81.488 82.544 1.00 25.52 79 VAL A CA 1
ATOM 1234 C C . VAL A 1 83 ? 37.724 82.474 81.422 1.00 28.32 79 VAL A C 1
ATOM 1235 O O . VAL A 1 83 ? 38.794 82.474 80.811 1.00 27.70 79 VAL A O 1
ATOM 1248 N N . ARG A 1 84 ? 36.718 83.291 81.107 1.00 25.75 80 ARG A N 1
ATOM 1249 C CA . ARG A 1 84 ? 36.865 84.318 80.082 1.00 24.71 80 ARG A CA 1
ATOM 1250 C C . ARG A 1 84 ? 38.041 85.226 80.395 1.00 27.46 80 ARG A C 1
ATOM 1251 O O . ARG A 1 84 ? 38.890 85.478 79.533 1.00 29.76 80 ARG A O 1
ATOM 1272 N N . GLU A 1 85 ? 38.113 85.710 81.631 1.00 29.60 81 GLU A N 1
ATOM 1273 C CA . GLU A 1 85 ? 39.227 86.559 82.035 1.00 34.41 81 GLU A CA 1
ATOM 1274 C C . GLU A 1 85 ? 40.550 85.818 81.886 1.00 37.27 81 GLU A C 1
ATOM 1275 O O . GLU A 1 85 ? 41.481 86.312 81.239 1.00 37.08 81 GLU A O 1
ATOM 1287 N N . PHE A 1 86 ? 40.639 84.616 82.465 1.00 37.13 82 PHE A N 1
ATOM 1288 C CA . PHE A 1 86 ? 41.864 83.821 82.397 1.00 35.62 82 PHE A CA 1
ATOM 1289 C C . PHE A 1 86 ? 42.302 83.621 80.956 1.00 37.59 82 PHE A C 1
ATOM 1290 O O . PHE A 1 86 ? 43.498 83.673 80.648 1.00 38.86 82 PHE A O 1
ATOM 1307 N N . ALA A 1 87 ? 41.351 83.385 80.056 1.00 28.37 83 ALA A N 1
ATOM 1308 C CA . ALA A 1 87 ? 41.670 83.100 78.673 1.00 31.95 83 ALA A CA 1
ATOM 1309 C C . ALA A 1 87 ? 41.775 84.355 77.829 1.00 32.71 83 ALA A C 1
ATOM 1310 O O . ALA A 1 87 ? 42.293 84.287 76.711 1.00 34.12 83 ALA A O 1
ATOM 1317 N N . GLY A 1 88 ? 41.308 85.489 78.339 1.00 34.90 84 GLY A N 1
ATOM 1318 C CA . GLY A 1 88 ? 41.274 86.695 77.544 1.00 38.51 84 GLY A CA 1
ATOM 1319 C C . GLY A 1 88 ? 40.311 86.608 76.389 1.00 39.42 84 GLY A C 1
ATOM 1320 O O . GLY A 1 88 ? 40.553 87.210 75.342 1.00 37.86 84 GLY A O 1
ATOM 1324 N N . ILE A 1 89 ? 39.218 85.866 76.555 1.00 35.71 85 ILE A N 1
ATOM 1325 C CA . ILE A 1 89 ? 38.239 85.632 75.502 1.00 34.46 85 ILE A CA 1
ATOM 1326 C C . ILE A 1 89 ? 36.868 86.035 76.025 1.00 35.51 85 ILE A C 1
ATOM 1327 O O . ILE A 1 89 ? 36.572 85.915 77.219 1.00 36.64 85 ILE A O 1
ATOM 1343 N N . SER A 1 90 ? 36.043 86.546 75.112 1.00 34.58 86 SER A N 1
ATOM 1344 C CA . SER A 1 90 ? 34.802 87.237 75.417 1.00 34.87 86 SER A CA 1
ATOM 1345 C C . SER A 1 90 ? 33.578 86.337 75.359 1.00 34.25 86 SER A C 1
ATOM 1346 O O . SER A 1 90 ? 32.525 86.701 75.906 1.00 32.71 86 SER A O 1
ATOM 1354 N N . TRP A 1 91 ? 33.692 85.184 74.709 1.00 31.71 87 TRP A N 1
ATOM 1355 C CA . TRP A 1 91 ? 32.520 84.428 74.301 1.00 30.98 87 TRP A CA 1
ATOM 1356 C C . TRP A 1 91 ? 31.700 83.994 75.504 1.00 27.05 87 TRP A C 1
ATOM 1357 O O . TRP A 1 91 ? 32.237 83.567 76.536 1.00 23.98 87 TRP A O 1
ATOM 1378 N N . HIS A 1 92 ? 30.395 84.113 75.369 1.00 28.94 88 HIS A N 1
ATOM 1379 C CA . HIS A 1 92 ? 29.483 83.467 76.290 1.00 24.29 88 HIS A CA 1
ATOM 1380 C C . HIS A 1 92 ? 29.174 82.072 75.793 1.00 20.98 88 HIS A C 1
ATOM 1381 O O . HIS A 1 92 ? 29.506 81.692 74.672 1.00 24.42 88 HIS A O 1
ATOM 1394 N N . ALA A 1 93 ? 28.599 81.269 76.677 1.00 22.36 89 ALA A N 1
ATOM 1395 C CA . ALA A 1 93 ? 28.559 79.851 76.416 1.00 19.68 89 ALA A CA 1
ATOM 1396 C C . ALA A 1 93 ? 27.197 79.270 76.741 1.00 19.65 89 ALA A C 1
ATOM 1397 O O . ALA A 1 93 ? 26.472 79.769 77.601 1.00 22.69 89 ALA A O 1
ATOM 1404 N N . HIS A 1 94 ? 26.889 78.198 76.046 1.00 20.38 90 HIS A N 1
ATOM 1405 C CA . HIS A 1 94 ? 25.846 77.272 76.440 1.00 22.07 90 HIS A CA 1
ATOM 1406 C C . HIS A 1 94 ? 26.486 76.193 77.285 1.00 20.06 90 HIS A C 1
ATOM 1407 O O . HIS A 1 94 ? 27.485 75.597 76.890 1.00 22.63 90 HIS A O 1
ATOM 1420 N N . VAL A 1 95 ? 25.932 75.977 78.458 1.00 17.56 91 VAL A N 1
ATOM 1421 C CA . VAL A 1 95 ? 26.428 74.971 79.378 1.00 17.38 91 VAL A CA 1
ATOM 1422 C C . VAL A 1 95 ? 25.314 73.968 79.569 1.00 18.91 91 VAL A C 1
ATOM 1423 O O . VAL A 1 95 ? 24.222 74.337 80.011 1.00 19.88 91 VAL A O 1
ATOM 1436 N N . ILE A 1 96 ? 25.580 72.726 79.212 1.00 17.08 92 ILE A N 1
ATOM 1437 C CA . ILE A 1 96 ? 24.597 71.664 79.278 1.00 18.35 92 ILE A CA 1
ATOM 1438 C C . ILE A 1 96 ? 25.144 70.642 80.237 1.00 22.80 92 ILE A C 1
ATOM 1439 O O . ILE A 1 96 ? 26.185 70.033 79.972 1.00 22.38 92 ILE A O 1
ATOM 1455 N N . SER A 1 97 ? 24.444 70.417 81.321 1.00 19.13 93 SER A N 1
ATOM 1456 C CA . SER A 1 97 ? 24.978 69.538 82.344 1.00 21.66 93 SER A CA 1
ATOM 1457 C C . SER A 1 97 ? 23.945 68.483 82.668 1.00 27.30 93 SER A C 1
ATOM 1458 O O . SER A 1 97 ? 22.734 68.740 82.635 1.00 25.60 93 SER A O 1
ATOM 1466 N N . GLU A 1 98 ? 24.439 67.286 82.932 1.00 19.69 94 GLU A N 1
ATOM 1467 C CA . GLU A 1 98 ? 23.616 66.171 83.349 1.00 22.62 94 GLU A CA 1
ATOM 1468 C C . GLU A 1 98 ? 24.297 65.545 84.551 1.00 26.65 94 GLU A C 1
ATOM 1469 O O . GLU A 1 98 ? 25.519 65.590 84.691 1.00 22.47 94 GLU A O 1
ATOM 1481 N N . ASN A 1 99 ? 23.508 64.956 85.420 1.00 21.58 95 ASN A N 1
ATOM 1482 C CA . ASN A 1 99 ? 24.119 64.160 86.476 1.00 23.95 95 ASN A CA 1
ATOM 1483 C C . ASN A 1 99 ? 23.200 63.006 86.800 1.00 29.55 95 ASN A C 1
ATOM 1484 O O . ASN A 1 99 ? 22.022 63.012 86.444 1.00 25.45 95 ASN A O 1
ATOM 1495 N N . ASN A 1 100 ? 23.775 61.999 87.447 1.00 23.83 96 ASN A N 1
ATOM 1496 C CA . ASN A 1 100 ? 23.073 60.791 87.845 1.00 25.28 96 ASN A CA 1
ATOM 1497 C C . ASN A 1 100 ? 22.854 60.715 89.345 1.00 21.39 96 ASN A C 1
ATOM 1498 O O . ASN A 1 100 ? 22.764 59.628 89.913 1.00 26.11 96 ASN A O 1
ATOM 1509 N N . PHE A 1 101 ? 22.760 61.853 90.009 1.00 23.49 97 PHE A N 1
ATOM 1510 C CA . PHE A 1 101 ? 22.556 61.825 91.437 1.00 27.54 97 PHE A CA 1
ATOM 1511 C C . PHE A 1 101 ? 21.107 61.431 91.717 1.00 33.45 97 PHE A C 1
ATOM 1512 O O . PHE A 1 101 ? 20.193 61.920 91.046 1.00 31.76 97 PHE A O 1
ATOM 1529 N N . PRO A 1 102 ? 20.858 60.566 92.697 1.00 36.64 98 PRO A N 1
ATOM 1530 C CA . PRO A 1 102 ? 19.466 60.227 93.021 1.00 33.54 98 PRO A CA 1
ATOM 1531 C C . PRO A 1 102 ? 18.683 61.472 93.400 1.00 36.95 98 PRO A C 1
ATOM 1532 O O . PRO A 1 102 ? 19.135 62.299 94.196 1.00 32.53 98 PRO A O 1
ATOM 1543 N N . THR A 1 103 ? 17.496 61.603 92.813 1.00 37.60 99 THR A N 1
ATOM 1544 C CA . THR A 1 103 ? 16.670 62.771 93.065 1.00 37.45 99 THR A CA 1
ATOM 1545 C C . THR A 1 103 ? 16.329 62.877 94.542 1.00 35.25 99 THR A C 1
ATOM 1546 O O . THR A 1 103 ? 16.040 61.874 95.199 1.00 37.39 99 THR A O 1
ATOM 1557 N N . GLY A 1 104 ? 16.371 64.103 95.057 1.00 36.88 100 GLY A N 1
ATOM 1558 C CA . GLY A 1 104 ? 15.975 64.391 96.421 1.00 38.56 100 GLY A CA 1
ATOM 1559 C C . GLY A 1 104 ? 16.828 63.763 97.504 1.00 35.63 100 GLY A C 1
ATOM 1560 O O . GLY A 1 104 ? 16.500 63.872 98.688 1.00 37.52 100 GLY A O 1
ATOM 1564 N N . ALA A 1 105 ? 17.913 63.093 97.125 1.00 34.41 101 ALA A N 1
ATOM 1565 C CA . ALA A 1 105 ? 18.761 62.445 98.116 1.00 29.70 101 ALA A CA 1
ATOM 1566 C C . ALA A 1 105 ? 19.585 63.433 98.939 1.00 32.17 101 ALA A C 1
ATOM 1567 O O . ALA A 1 105 ? 20.167 63.030 99.950 1.00 27.91 101 ALA A O 1
ATOM 1574 N N . GLY A 1 106 ? 19.663 64.699 98.533 1.00 33.83 102 GLY A N 1
ATOM 1575 C CA . GLY A 1 106 ? 20.483 65.643 99.261 1.00 34.59 102 GLY A CA 1
ATOM 1576 C C . GLY A 1 106 ? 21.972 65.443 99.089 1.00 28.29 102 GLY A C 1
ATOM 1577 O O . GLY A 1 106 ? 22.749 65.859 99.949 1.00 33.43 102 GLY A O 1
ATOM 1581 N N . ILE A 1 107 ? 22.397 64.816 98.002 1.00 26.05 103 ILE A N 1
ATOM 1582 C CA . ILE A 1 107 ? 23.819 64.672 97.709 1.00 27.80 103 ILE A CA 1
ATOM 1583 C C . ILE A 1 107 ? 24.254 65.912 96.944 1.00 28.79 103 ILE A C 1
ATOM 1584 O O . ILE A 1 107 ? 23.752 66.186 95.848 1.00 24.78 103 ILE A O 1
ATOM 1600 N N . ALA A 1 108 ? 25.158 66.688 97.545 1.00 27.80 104 ALA A N 1
ATOM 1601 C CA . ALA A 1 108 ? 25.583 67.945 96.953 1.00 29.88 104 ALA A CA 1
ATOM 1602 C C . ALA A 1 108 ? 26.332 67.684 95.649 1.00 26.66 104 ALA A C 1
ATOM 1603 O O . ALA A 1 108 ? 27.233 66.844 95.596 1.00 24.38 104 ALA A O 1
ATOM 1610 N N . SER A 1 109 ? 25.940 68.438 94.616 1.00 23.04 105 SER A N 1
ATOM 1611 C CA . SER A 1 109 ? 26.492 68.295 93.278 1.00 26.22 105 SER A CA 1
ATOM 1612 C C . SER A 1 109 ? 27.545 69.345 92.968 1.00 21.52 105 SER A C 1
ATOM 1613 O O . SER A 1 109 ? 28.179 69.264 91.911 1.00 21.04 105 SER A O 1
ATOM 1621 N N . SER A 1 110 ? 27.779 70.315 93.854 1.00 20.38 106 SER A N 1
ATOM 1622 C CA . SER A 1 110 ? 28.502 71.498 93.404 1.00 20.94 106 SER A CA 1
ATOM 1623 C C . SER A 1 110 ? 29.991 71.195 93.200 1.00 18.96 106 SER A C 1
ATOM 1624 O O . SER A 1 110 ? 30.605 71.772 92.305 1.00 18.41 106 SER A O 1
ATOM 1632 N N . ALA A 1 111 ? 30.576 70.300 93.994 1.00 16.88 107 ALA A N 1
ATOM 1633 C CA . ALA A 1 111 ? 31.981 69.984 93.737 1.00 16.99 107 ALA A CA 1
ATOM 1634 C C . ALA A 1 111 ? 32.137 69.312 92.385 1.00 15.57 107 ALA A C 1
ATOM 1635 O O . ALA A 1 111 ? 32.993 69.685 91.572 1.00 15.59 107 ALA A O 1
ATOM 1642 N N . ALA A 1 112 ? 31.323 68.300 92.129 1.00 16.66 108 ALA A N 1
ATOM 1643 C CA . ALA A 1 112 ? 31.400 67.651 90.840 1.00 16.71 108 ALA A CA 1
ATOM 1644 C C . ALA A 1 112 ? 31.086 68.640 89.731 1.00 14.25 108 ALA A C 1
ATOM 1645 O O . ALA A 1 112 ? 31.729 68.626 88.682 1.00 15.28 108 ALA A O 1
ATOM 1652 N N . ALA A 1 113 ? 30.071 69.487 89.938 1.00 15.97 109 ALA A N 1
ATOM 1653 C CA . ALA A 1 113 ? 29.622 70.380 88.876 1.00 17.33 109 ALA A CA 1
ATOM 1654 C C . ALA A 1 113 ? 30.709 71.370 88.500 1.00 14.11 109 ALA A C 1
ATOM 1655 O O . ALA A 1 113 ? 30.995 71.577 87.315 1.00 15.74 109 ALA A O 1
ATOM 1662 N N . PHE A 1 114 ? 31.348 71.984 89.499 1.00 15.87 110 PHE A N 1
ATOM 1663 C CA . PHE A 1 114 ? 32.336 72.992 89.164 1.00 15.33 110 PHE A CA 1
ATOM 1664 C C . PHE A 1 114 ? 33.654 72.377 88.718 1.00 14.65 110 PHE A C 1
ATOM 1665 O O . PHE A 1 114 ? 34.383 73.008 87.945 1.00 15.04 110 PHE A O 1
ATOM 1682 N N . ALA A 1 115 ? 33.961 71.157 89.166 1.00 13.74 111 ALA A N 1
ATOM 1683 C CA . ALA A 1 115 ? 35.119 70.465 88.626 1.00 14.07 111 ALA A CA 1
ATOM 1684 C C . ALA A 1 115 ? 34.894 70.180 87.151 1.00 15.53 111 ALA A C 1
ATOM 1685 O O . ALA A 1 115 ? 35.744 70.475 86.315 1.00 14.89 111 ALA A O 1
ATOM 1692 N N . ALA A 1 116 ? 33.733 69.617 86.817 1.00 15.12 112 ALA A N 1
ATOM 1693 C CA . ALA A 1 116 ? 33.453 69.348 85.415 1.00 15.84 112 ALA A CA 1
ATOM 1694 C C . ALA A 1 116 ? 33.416 70.642 84.617 1.00 16.21 112 ALA A C 1
ATOM 1695 O O . ALA A 1 116 ? 33.959 70.715 83.511 1.00 15.39 112 ALA A O 1
ATOM 1702 N N . LEU A 1 117 ? 32.817 71.682 85.175 1.00 15.63 113 LEU A N 1
ATOM 1703 C CA . LEU A 1 117 ? 32.744 72.953 84.464 1.00 16.80 113 LEU A CA 1
ATOM 1704 C C . LEU A 1 117 ? 34.126 73.558 84.263 1.00 17.03 113 LEU A C 1
ATOM 1705 O O . LEU A 1 117 ? 34.423 74.119 83.202 1.00 16.63 113 LEU A O 1
ATOM 1721 N N . ALA A 1 118 ? 34.990 73.468 85.274 1.00 15.90 114 ALA A N 1
ATOM 1722 C CA . ALA A 1 118 ? 36.321 74.029 85.125 1.00 16.53 114 ALA A CA 1
ATOM 1723 C C . ALA A 1 118 ? 37.034 73.353 83.971 1.00 15.61 114 ALA A C 1
ATOM 1724 O O . ALA A 1 118 ? 37.664 74.016 83.140 1.00 16.39 114 ALA A O 1
ATOM 1731 N N . LEU A 1 119 ? 36.909 72.054 83.882 1.00 14.82 115 LEU A N 1
ATOM 1732 C CA . LEU A 1 119 ? 37.624 71.322 82.844 1.00 16.98 115 LEU A CA 1
ATOM 1733 C C . LEU A 1 119 ? 36.969 71.505 81.473 1.00 16.68 115 LEU A C 1
ATOM 1734 O O . LEU A 1 119 ? 37.653 71.784 80.487 1.00 17.72 115 LEU A O 1
ATOM 1750 N N . ALA A 1 120 ? 35.650 71.354 81.398 1.00 15.59 116 ALA A N 1
ATOM 1751 C CA . ALA A 1 120 ? 34.974 71.534 80.115 1.00 16.94 116 ALA A CA 1
ATOM 1752 C C . ALA A 1 120 ? 35.156 72.954 79.591 1.00 18.82 116 ALA A C 1
ATOM 1753 O O . ALA A 1 120 ? 35.469 73.154 78.413 1.00 18.84 116 ALA A O 1
ATOM 1760 N N . ALA A 1 121 ? 34.985 73.956 80.450 1.00 15.94 117 ALA A N 1
ATOM 1761 C CA . ALA A 1 121 ? 35.015 75.323 79.984 1.00 15.89 117 ALA A CA 1
ATOM 1762 C C . ALA A 1 121 ? 36.409 75.711 79.524 1.00 19.05 117 ALA A C 1
ATOM 1763 O O . ALA A 1 121 ? 36.566 76.344 78.479 1.00 18.68 117 ALA A O 1
ATOM 1770 N N . THR A 1 122 ? 37.433 75.343 80.281 1.00 17.61 118 THR A N 1
ATOM 1771 C CA . THR A 1 122 ? 38.763 75.739 79.856 1.00 16.22 118 THR A CA 1
ATOM 1772 C C . THR A 1 122 ? 39.163 74.986 78.602 1.00 17.25 118 THR A C 1
ATOM 1773 O O . THR A 1 122 ? 39.811 75.554 77.723 1.00 19.62 118 THR A O 1
ATOM 1784 N N . SER A 1 123 ? 38.809 73.715 78.519 1.00 16.81 119 SER A N 1
ATOM 1785 C CA . SER A 1 123 ? 39.110 72.948 77.323 1.00 18.58 119 SER A CA 1
ATOM 1786 C C . SER A 1 123 ? 38.380 73.538 76.131 1.00 23.03 119 SER A C 1
ATOM 1787 O O . SER A 1 123 ? 38.965 73.729 75.066 1.00 22.85 119 SER A O 1
ATOM 1795 N N . ALA A 1 124 ? 37.105 73.867 76.313 1.00 18.66 120 ALA A N 1
ATOM 1796 C CA . ALA A 1 124 ? 36.322 74.384 75.194 1.00 20.18 120 ALA A CA 1
ATOM 1797 C C . ALA A 1 124 ? 36.892 75.688 74.680 1.00 23.70 120 ALA A C 1
ATOM 1798 O O . ALA A 1 124 ? 36.782 75.994 73.486 1.00 24.89 120 ALA A O 1
ATOM 1805 N N . ILE A 1 125 ? 37.472 76.492 75.569 1.00 22.06 121 ILE A N 1
ATOM 1806 C CA . ILE A 1 125 ? 37.942 77.825 75.222 1.00 24.78 121 ILE A CA 1
ATOM 1807 C C . ILE A 1 125 ? 39.366 77.804 74.722 1.00 28.48 121 ILE A C 1
ATOM 1808 O O . ILE A 1 125 ? 39.916 78.875 74.429 1.00 33.47 121 ILE A O 1
ATOM 1824 N N . GLY A 1 126 ? 39.980 76.621 74.619 1.00 25.08 122 GLY A N 1
ATOM 1825 C CA . GLY A 1 126 ? 41.285 76.460 74.023 1.00 28.72 122 GLY A CA 1
ATOM 1826 C C . GLY A 1 126 ? 42.435 76.298 74.988 1.00 29.88 122 GLY A C 1
ATOM 1827 O O . GLY A 1 126 ? 43.592 76.298 74.554 1.00 28.58 122 GLY A O 1
ATOM 1831 N N . LEU A 1 127 ? 42.169 76.150 76.271 1.00 24.36 123 LEU A N 1
ATOM 1832 C CA . LEU A 1 127 ? 43.244 76.088 77.255 1.00 23.80 123 LEU A CA 1
ATOM 1833 C C . LEU A 1 127 ? 43.605 74.643 77.567 1.00 25.83 123 LEU A C 1
ATOM 1834 O O . LEU A 1 127 ? 42.835 73.713 77.337 1.00 25.70 123 LEU A O 1
ATOM 1850 N N . HIS A 1 128 ? 44.823 74.459 78.078 1.00 27.25 124 HIS A N 1
ATOM 1851 C CA . HIS A 1 128 ? 45.296 73.129 78.485 1.00 26.31 124 HIS A CA 1
ATOM 1852 C C . HIS A 1 128 ? 45.898 73.306 79.870 1.00 24.85 124 HIS A C 1
ATOM 1853 O O . HIS A 1 128 ? 47.122 73.372 80.027 1.00 25.65 124 HIS A O 1
ATOM 1866 N N . LEU A 1 129 ? 45.031 73.417 80.861 1.00 22.26 125 LEU A N 1
ATOM 1867 C CA . LEU A 1 129 ? 45.482 73.734 82.201 1.00 19.04 125 LEU A CA 1
ATOM 1868 C C . LEU A 1 129 ? 46.062 72.495 82.851 1.00 17.17 125 LEU A C 1
ATOM 1869 O O . LEU A 1 129 ? 45.640 71.366 82.593 1.00 18.13 125 LEU A O 1
ATOM 1885 N N . SER A 1 130 ? 47.045 72.721 83.715 1.00 16.81 126 SER A N 1
ATOM 1886 C CA . SER A 1 130 ? 47.538 71.671 84.569 1.00 14.43 126 SER A CA 1
ATOM 1887 C C . SER A 1 130 ? 46.434 71.299 85.555 1.00 14.66 126 SER A C 1
ATOM 1888 O O . SER A 1 130 ? 45.479 72.051 85.775 1.00 14.94 126 SER A O 1
ATOM 1896 N N . GLU A 1 131 ? 46.577 70.140 86.176 1.00 14.55 127 GLU A N 1
ATOM 1897 C CA . GLU A 1 131 ? 45.637 69.794 87.215 1.00 15.39 127 GLU A CA 1
ATOM 1898 C C . GLU A 1 131 ? 45.629 70.868 88.289 1.00 13.99 127 GLU A C 1
ATOM 1899 O O . GLU A 1 131 ? 44.577 71.207 88.831 1.00 14.82 127 GLU A O 1
ATOM 1911 N N . ARG A 1 132 ? 46.805 71.379 88.651 1.00 12.67 128 ARG A N 1
ATOM 1912 C CA . ARG A 1 132 ? 46.849 72.392 89.685 1.00 12.85 128 ARG A CA 1
ATOM 1913 C C . ARG A 1 132 ? 45.971 73.574 89.317 1.00 13.39 128 ARG A C 1
ATOM 1914 O O . ARG A 1 132 ? 45.157 74.035 90.118 1.00 13.65 128 ARG A O 1
ATOM 1935 N N . ASP A 1 133 ? 46.129 74.076 88.099 1.00 14.97 129 ASP A N 1
ATOM 1936 C CA . ASP A 1 133 ? 45.373 75.243 87.688 1.00 15.15 129 ASP A CA 1
ATOM 1937 C C . ASP A 1 133 ? 43.897 74.916 87.545 1.00 14.05 129 ASP A C 1
ATOM 1938 O O . ASP A 1 133 ? 43.059 75.762 87.868 1.00 14.64 129 ASP A O 1
ATOM 1947 N N . LEU A 1 134 ? 43.556 73.695 87.107 1.00 14.34 130 LEU A N 1
ATOM 1948 C CA . LEU A 1 134 ? 42.155 73.312 87.047 1.00 12.53 130 LEU A CA 1
ATOM 1949 C C . LEU A 1 134 ? 41.557 73.306 88.437 1.00 13.86 130 LEU A C 1
ATOM 1950 O O . LEU A 1 134 ? 40.447 73.763 88.654 1.00 13.45 130 LEU A O 1
ATOM 1966 N N . SER A 1 135 ? 42.302 72.777 89.399 1.00 12.17 131 SER A N 1
ATOM 1967 C CA . SER A 1 135 ? 41.807 72.730 90.754 1.00 10.80 131 SER A CA 1
ATOM 1968 C C . SER A 1 135 ? 41.623 74.131 91.300 1.00 10.91 131 SER A C 1
ATOM 1969 O O . SER A 1 135 ? 40.621 74.429 91.963 1.00 12.59 131 SER A O 1
ATOM 1977 N N . ARG A 1 136 ? 42.631 74.989 91.099 1.00 11.94 132 ARG A N 1
ATOM 1978 C CA . ARG A 1 136 ? 42.531 76.363 91.547 1.00 14.07 132 ARG A CA 1
ATOM 1979 C C . ARG A 1 136 ? 41.289 77.009 90.965 1.00 14.62 132 ARG A C 1
ATOM 1980 O O . ARG A 1 136 ? 40.590 77.769 91.643 1.00 16.06 132 ARG A O 1
ATOM 2001 N N . LEU A 1 137 ? 41.012 76.731 89.690 1.00 13.43 133 LEU A N 1
ATOM 2002 C CA . LEU A 1 137 ? 39.871 77.353 89.049 1.00 13.22 133 LEU A CA 1
ATOM 2003 C C . LEU A 1 137 ? 38.585 76.792 89.618 1.00 15.30 133 LEU A C 1
ATOM 2004 O O . LEU A 1 137 ? 37.704 77.546 90.036 1.00 14.95 133 LEU A O 1
ATOM 2020 N N . ALA A 1 138 ? 38.486 75.471 89.689 1.00 13.53 134 ALA A N 1
ATOM 2021 C CA . ALA A 1 138 ? 37.291 74.827 90.219 1.00 14.31 134 ALA A CA 1
ATOM 2022 C C . ALA A 1 138 ? 36.981 75.339 91.613 1.00 15.22 134 ALA A C 1
ATOM 2023 O O . ALA A 1 138 ? 35.817 75.548 91.974 1.00 13.58 134 ALA A O 1
ATOM 2030 N N . ARG A 1 139 ? 38.027 75.574 92.408 1.00 11.66 135 ARG A N 1
ATOM 2031 C CA . ARG A 1 139 ? 37.858 76.032 93.771 1.00 12.40 135 ARG A CA 1
ATOM 2032 C C . ARG A 1 139 ? 36.993 77.272 93.852 1.00 14.46 135 ARG A C 1
ATOM 2033 O O . ARG A 1 139 ? 36.247 77.452 94.815 1.00 13.76 135 ARG A O 1
ATOM 2054 N N . LYS A 1 140 ? 37.132 78.165 92.882 1.00 14.51 136 LYS A N 1
ATOM 2055 C CA . LYS A 1 140 ? 36.415 79.435 92.912 1.00 15.08 136 LYS A CA 1
ATOM 2056 C C . LYS A 1 140 ? 34.960 79.275 92.521 1.00 15.73 136 LYS A C 1
ATOM 2057 O O . LYS A 1 140 ? 34.179 80.206 92.734 1.00 18.03 136 LYS A O 1
ATOM 2076 N N . GLY A 1 141 ? 34.596 78.134 91.978 1.00 14.93 137 GLY A N 1
ATOM 2077 C CA . GLY A 1 141 ? 33.196 77.828 91.778 1.00 16.95 137 GLY A CA 1
ATOM 2078 C C . GLY A 1 141 ? 32.576 77.310 93.050 1.00 19.42 137 GLY A C 1
ATOM 2079 O O . GLY A 1 141 ? 31.556 77.806 93.508 1.00 20.52 137 GLY A O 1
ATOM 2083 N N . SER A 1 142 ? 33.216 76.309 93.655 1.00 16.46 138 SER A N 1
ATOM 2084 C CA . SER A 1 142 ? 32.811 75.783 94.944 1.00 16.45 138 SER A CA 1
ATOM 2085 C C . SER A 1 142 ? 34.082 75.209 95.524 1.00 15.19 138 SER A C 1
ATOM 2086 O O . SER A 1 142 ? 34.813 74.493 94.827 1.00 15.70 138 SER A O 1
ATOM 2094 N N . GLY A 1 143 ? 34.383 75.555 96.767 1.00 15.99 139 GLY A N 1
ATOM 2095 C CA . GLY A 1 143 ? 35.677 75.173 97.294 1.00 14.00 139 GLY A CA 1
ATOM 2096 C C . GLY A 1 143 ? 35.967 73.704 97.097 1.00 15.42 139 GLY A C 1
ATOM 2097 O O . GLY A 1 143 ? 37.028 73.322 96.569 1.00 16.00 139 GLY A O 1
ATOM 2101 N N . SER A 1 144 ? 35.037 72.858 97.506 1.00 14.04 140 SER A N 1
ATOM 2102 C CA . SER A 1 144 ? 35.266 71.419 97.455 1.00 15.28 140 SER A CA 1
ATOM 2103 C C . SER A 1 144 ? 35.372 70.901 96.029 1.00 13.16 140 SER A C 1
ATOM 2104 O O . SER A 1 144 ? 35.839 69.783 95.816 1.00 14.25 140 SER A O 1
ATOM 2112 N N . ALA A 1 145 ? 34.942 71.688 95.032 1.00 12.26 141 ALA A N 1
ATOM 2113 C CA . ALA A 1 145 ? 35.149 71.271 93.656 1.00 13.88 141 ALA A CA 1
ATOM 2114 C C . ALA A 1 145 ? 36.627 71.149 93.336 1.00 13.61 141 ALA A C 1
ATOM 2115 O O . ALA A 1 145 ? 37.008 70.394 92.449 1.00 13.73 141 ALA A O 1
ATOM 2122 N N . CYS A 1 146 ? 37.483 71.886 94.041 1.00 10.67 142 CYS A N 1
ATOM 2123 C CA . CYS A 1 146 ? 38.909 71.745 93.746 1.00 12.80 142 CYS A CA 1
ATOM 2124 C C . CYS A 1 146 ? 39.388 70.330 94.025 1.00 13.60 142 CYS A C 1
ATOM 2125 O O . CYS A 1 146 ? 40.410 69.902 93.469 1.00 13.96 142 CYS A O 1
ATOM 2133 N N . ARG A 1 147 ? 38.663 69.607 94.878 1.00 12.63 143 ARG A N 1
ATOM 2134 C CA . ARG A 1 147 ? 39.055 68.256 95.253 1.00 13.30 143 ARG A CA 1
ATOM 2135 C C . ARG A 1 147 ? 38.509 67.204 94.315 1.00 13.44 143 ARG A C 1
ATOM 2136 O O . ARG A 1 147 ? 38.938 66.050 94.372 1.00 13.90 143 ARG A O 1
ATOM 2157 N N . SER A 1 148 ? 37.576 67.590 93.466 1.00 12.27 144 SER A N 1
ATOM 2158 C CA . SER A 1 148 ? 37.072 66.677 92.458 1.00 14.65 144 SER A CA 1
ATOM 2159 C C . SER A 1 148 ? 37.848 66.758 91.167 1.00 14.15 144 SER A C 1
ATOM 2160 O O . SER A 1 148 ? 37.538 66.007 90.230 1.00 16.43 144 SER A O 1
ATOM 2168 N N . ILE A 1 149 ? 38.802 67.673 91.066 1.00 12.50 145 ILE A N 1
ATOM 2169 C CA . ILE A 1 149 ? 39.612 67.777 89.861 1.00 12.70 145 ILE A CA 1
ATOM 2170 C C . ILE A 1 149 ? 40.612 66.625 89.888 1.00 13.13 145 ILE A C 1
ATOM 2171 O O . ILE A 1 149 ? 40.655 65.840 88.939 1.00 14.40 145 ILE A O 1
ATOM 2187 N N . PRO A 1 150 ? 41.427 66.464 90.920 1.00 13.52 146 PRO A N 1
ATOM 2188 C CA . PRO A 1 150 ? 42.292 65.288 90.976 1.00 15.23 146 PRO A CA 1
ATOM 2189 C C . PRO A 1 150 ? 41.483 64.056 91.299 1.00 16.99 146 PRO A C 1
ATOM 2190 O O . PRO A 1 150 ? 40.293 64.116 91.644 1.00 15.64 146 PRO A O 1
ATOM 2201 N N . GLY A 1 151 ? 42.152 62.924 91.184 1.00 16.58 147 GLY A N 1
ATOM 2202 C CA . GLY A 1 151 ? 41.463 61.663 91.304 1.00 18.25 147 GLY A CA 1
ATOM 2203 C C . GLY A 1 151 ? 41.723 60.951 92.609 1.00 16.29 147 GLY A C 1
ATOM 2204 O O . GLY A 1 151 ? 42.716 61.193 93.274 1.00 17.26 147 GLY A O 1
ATOM 2208 N N . GLY A 1 152 ? 40.823 60.053 92.960 1.00 14.72 148 GLY A N 1
ATOM 2209 C CA . GLY A 1 152 ? 41.019 59.154 94.049 1.00 16.51 148 GLY A CA 1
ATOM 2210 C C . GLY A 1 152 ? 40.872 59.860 95.366 1.00 16.13 148 GLY A C 1
ATOM 2211 O O . GLY A 1 152 ? 39.833 60.420 95.702 1.00 16.52 148 GLY A O 1
ATOM 2215 N N . PHE A 1 153 ? 41.924 59.753 96.149 1.00 14.37 149 PHE A N 1
ATOM 2216 C CA . PHE A 1 153 ? 42.007 60.371 97.454 1.00 14.01 149 PHE A CA 1
ATOM 2217 C C . PHE A 1 153 ? 42.779 61.647 97.250 1.00 13.76 149 PHE A C 1
ATOM 2218 O O . PHE A 1 153 ? 43.856 61.633 96.649 1.00 15.28 149 PHE A O 1
ATOM 2235 N N . VAL A 1 154 ? 42.214 62.738 97.744 1.00 13.23 150 VAL A N 1
ATOM 2236 C CA . VAL A 1 154 ? 42.618 64.062 97.323 1.00 14.67 150 VAL A CA 1
ATOM 2237 C C . VAL A 1 154 ? 42.798 64.940 98.544 1.00 13.95 150 VAL A C 1
ATOM 2238 O O . VAL A 1 154 ? 42.008 64.893 99.484 1.00 13.65 150 VAL A O 1
ATOM 2251 N N . GLU A 1 155 ? 43.845 65.739 98.528 1.00 12.04 151 GLU A N 1
ATOM 2252 C CA . GLU A 1 155 ? 44.079 66.700 99.595 1.00 12.33 151 GLU A CA 1
ATOM 2253 C C . GLU A 1 155 ? 44.048 68.103 99.027 1.00 11.94 151 GLU A C 1
ATOM 2254 O O . GLU A 1 155 ? 44.770 68.410 98.073 1.00 12.68 151 GLU A O 1
ATOM 2266 N N . TRP A 1 156 ? 43.252 68.950 99.649 1.00 11.89 152 TRP A N 1
ATOM 2267 C CA . TRP A 1 156 ? 43.214 70.369 99.352 1.00 11.13 152 TRP A CA 1
ATOM 2268 C C . TRP A 1 156 ? 44.214 71.060 100.255 1.00 11.89 152 TRP A C 1
ATOM 2269 O O . TRP A 1 156 ? 44.123 70.975 101.476 1.00 11.96 152 TRP A O 1
ATOM 2290 N N . ILE A 1 157 ? 45.231 71.630 99.624 1.00 12.30 153 ILE A N 1
ATOM 2291 C CA . ILE A 1 157 ? 46.258 72.448 100.242 1.00 11.66 153 ILE A CA 1
ATOM 2292 C C . ILE A 1 157 ? 45.583 73.790 100.431 1.00 12.04 153 ILE A C 1
ATOM 2293 O O . ILE A 1 157 ? 45.215 74.430 99.445 1.00 12.16 153 ILE A O 1
ATOM 2309 N N . PRO A 1 158 ? 45.399 74.252 101.655 1.00 12.41 154 PRO A N 1
ATOM 2310 C CA . PRO A 1 158 ? 44.503 75.391 101.871 1.00 13.14 154 PRO A CA 1
ATOM 2311 C C . PRO A 1 158 ? 45.077 76.695 101.351 1.00 11.93 154 PRO A C 1
ATOM 2312 O O . PRO A 1 158 ? 44.386 77.481 100.703 1.00 13.42 154 PRO A O 1
ATOM 2323 N N . GLY A 1 159 ? 46.351 76.936 101.650 1.00 13.20 155 GLY A N 1
ATOM 2324 C CA . GLY A 1 159 ? 47.014 78.129 101.177 1.00 15.16 155 GLY A CA 1
ATOM 2325 C C . GLY A 1 159 ? 46.445 79.402 101.764 1.00 13.44 155 GLY A C 1
ATOM 2326 O O . GLY A 1 159 ? 45.540 79.410 102.601 1.00 16.05 155 GLY A O 1
ATOM 2330 N N . GLU A 1 160 ? 47.020 80.502 101.326 1.00 13.94 156 GLU A N 1
ATOM 2331 C CA . GLU A 1 160 ? 46.602 81.818 101.767 1.00 14.30 156 GLU A CA 1
ATOM 2332 C C . GLU A 1 160 ? 46.386 82.728 100.586 1.00 17.55 156 GLU A C 1
ATOM 2333 O O . GLU A 1 160 ? 46.104 83.915 100.777 1.00 19.86 156 GLU A O 1
ATOM 2345 N N . THR A 1 161 ? 46.569 82.225 99.378 1.00 16.36 157 THR A N 1
ATOM 2346 C CA . THR A 1 161 ? 46.410 83.017 98.190 1.00 14.87 157 THR A CA 1
ATOM 2347 C C . THR A 1 161 ? 45.671 82.183 97.174 1.00 15.25 157 THR A C 1
ATOM 2348 O O . THR A 1 161 ? 45.551 80.952 97.284 1.00 15.23 157 THR A O 1
ATOM 2359 N N . ASP A 1 162 ? 45.190 82.874 96.153 1.00 16.85 158 ASP A N 1
ATOM 2360 C CA . ASP A 1 162 ? 44.493 82.186 95.099 1.00 15.60 158 ASP A CA 1
ATOM 2361 C C . ASP A 1 162 ? 45.388 81.166 94.425 1.00 14.89 158 ASP A C 1
ATOM 2362 O O . ASP A 1 162 ? 44.954 80.060 94.106 1.00 17.79 158 ASP A O 1
ATOM 2371 N N . GLU A 1 163 ? 46.648 81.502 94.211 1.00 15.15 159 GLU A N 1
ATOM 2372 C CA . GLU A 1 163 ? 47.510 80.536 93.554 1.00 15.41 159 GLU A CA 1
ATOM 2373 C C . GLU A 1 163 ? 47.850 79.372 94.450 1.00 13.34 159 GLU A C 1
ATOM 2374 O O . GLU A 1 163 ? 48.171 78.289 93.947 1.00 14.60 159 GLU A O 1
ATOM 2386 N N . ASP A 1 164 ? 47.799 79.569 95.749 1.00 12.86 160 ASP A N 1
ATOM 2387 C CA . ASP A 1 164 ? 48.269 78.552 96.662 1.00 14.33 160 ASP A CA 1
ATOM 2388 C C . ASP A 1 164 ? 47.194 77.579 97.096 1.00 13.87 160 ASP A C 1
ATOM 2389 O O . ASP A 1 164 ? 47.523 76.609 97.779 1.00 14.38 160 ASP A O 1
ATOM 2398 N N . SER A 1 165 ? 45.946 77.804 96.754 1.00 12.09 161 SER A N 1
ATOM 2399 C CA . SER A 1 165 ? 44.874 76.980 97.269 1.00 11.64 161 SER A CA 1
ATOM 2400 C C . SER A 1 165 ? 44.391 76.059 96.174 1.00 12.61 161 SER A C 1
ATOM 2401 O O . SER A 1 165 ? 43.727 76.501 95.233 1.00 12.91 161 SER A O 1
ATOM 2409 N N . TYR A 1 166 ? 44.700 74.782 96.311 1.00 11.03 162 TYR A N 1
ATOM 2410 C CA . TYR A 1 166 ? 44.325 73.819 95.286 1.00 11.03 162 TYR A CA 1
ATOM 2411 C C . TYR A 1 166 ? 44.530 72.445 95.882 1.00 12.18 162 TYR A C 1
ATOM 2412 O O . TYR A 1 166 ? 45.102 72.305 96.955 1.00 12.57 162 TYR A O 1
ATOM 2430 N N . ALA A 1 167 ? 44.085 71.433 95.157 1.00 12.14 163 ALA A N 1
ATOM 2431 C CA . ALA A 1 167 ? 44.133 70.083 95.646 1.00 12.20 163 ALA A CA 1
ATOM 2432 C C . ALA A 1 167 ? 44.994 69.248 94.727 1.00 12.04 163 ALA A C 1
ATOM 2433 O O . ALA A 1 167 ? 45.179 69.585 93.567 1.00 12.31 163 ALA A O 1
ATOM 2440 N N . VAL A 1 168 ? 45.545 68.186 95.295 1.00 11.17 164 VAL A N 1
ATOM 2441 C CA . VAL A 1 168 ? 46.330 67.190 94.592 1.00 12.53 164 VAL A CA 1
ATOM 2442 C C . VAL A 1 168 ? 45.828 65.823 95.029 1.00 12.42 164 VAL A C 1
ATOM 2443 O O . VAL A 1 168 ? 45.288 65.645 96.124 1.00 13.80 164 VAL A O 1
ATOM 2456 N N . SER A 1 169 ? 46.068 64.833 94.177 1.00 13.98 165 SER A N 1
ATOM 2457 C CA . SER A 1 169 ? 45.763 63.471 94.568 1.00 15.24 165 SER A CA 1
ATOM 2458 C C . SER A 1 169 ? 46.809 62.968 95.560 1.00 16.16 165 SER A C 1
ATOM 2459 O O . SER A 1 169 ? 48.009 63.062 95.297 1.00 17.35 165 SER A O 1
ATOM 2467 N N . ILE A 1 170 ? 46.333 62.486 96.709 1.00 15.71 166 ILE A N 1
ATOM 2468 C CA . ILE A 1 170 ? 47.150 61.728 97.653 1.00 16.67 166 ILE A CA 1
ATOM 2469 C C . ILE A 1 170 ? 47.402 60.330 97.129 1.00 15.55 166 ILE A C 1
ATOM 2470 O O . ILE A 1 170 ? 48.448 59.736 97.411 1.00 19.10 166 ILE A O 1
ATOM 2486 N N . ALA A 1 171 ? 46.388 59.721 96.533 1.00 15.12 167 ALA A N 1
ATOM 2487 C CA . ALA A 1 171 ? 46.517 58.342 96.112 1.00 15.36 167 ALA A CA 1
ATOM 2488 C C . ALA A 1 171 ? 45.454 58.095 95.070 1.00 16.59 167 ALA A C 1
ATOM 2489 O O . ALA A 1 171 ? 44.348 58.628 95.188 1.00 15.30 167 ALA A O 1
ATOM 2496 N N . PRO A 1 172 ? 45.750 57.318 94.046 1.00 17.20 168 PRO A N 1
ATOM 2497 C CA . PRO A 1 172 ? 44.741 56.975 93.078 1.00 17.54 168 PRO A CA 1
ATOM 2498 C C . PRO A 1 172 ? 43.664 56.114 93.703 1.00 16.88 168 PRO A C 1
ATOM 2499 O O . PRO A 1 172 ? 43.874 55.491 94.750 1.00 19.24 168 PRO A O 1
ATOM 2510 N N . PRO A 1 173 ? 42.511 56.017 93.054 1.00 16.55 169 PRO A N 1
ATOM 2511 C CA . PRO A 1 173 ? 41.416 55.271 93.660 1.00 18.55 169 PRO A CA 1
ATOM 2512 C C . PRO A 1 173 ? 41.794 53.838 93.927 1.00 21.00 169 PRO A C 1
ATOM 2513 O O . PRO A 1 173 ? 41.387 53.285 94.947 1.00 22.90 169 PRO A O 1
ATOM 2524 N N . GLU A 1 174 ? 42.609 53.229 93.058 1.00 20.78 170 GLU A N 1
ATOM 2525 C CA . GLU A 1 174 ? 42.937 51.823 93.222 1.00 24.52 170 GLU A CA 1
ATOM 2526 C C . GLU A 1 174 ? 43.842 51.592 94.413 1.00 23.88 170 GLU A C 1
ATOM 2527 O O . GLU A 1 174 ? 44.072 50.442 94.799 1.00 23.22 170 GLU A O 1
ATOM 2539 N N . HIS A 1 175 ? 44.374 52.657 95.011 1.00 21.89 171 HIS A N 1
ATOM 2540 C CA . HIS A 1 175 ? 45.299 52.450 96.096 1.00 19.47 171 HIS A CA 1
ATOM 2541 C C . HIS A 1 175 ? 44.627 51.796 97.286 1.00 20.83 171 HIS A C 1
ATOM 2542 O O . HIS A 1 175 ? 45.281 51.069 98.036 1.00 22.43 171 HIS A O 1
ATOM 2555 N N . TRP A 1 176 ? 43.336 52.041 97.492 1.00 19.87 172 TRP A N 1
ATOM 2556 C CA . TRP A 1 176 ? 42.693 51.565 98.700 1.00 20.05 172 TRP A CA 1
ATOM 2557 C C . TRP A 1 176 ? 41.223 51.371 98.406 1.00 18.31 172 TRP A C 1
ATOM 2558 O O . TRP A 1 176 ? 40.506 52.327 98.089 1.00 21.18 172 TRP A O 1
ATOM 2579 N N . ALA A 1 177 ? 40.778 50.123 98.488 1.00 19.53 173 ALA A N 1
ATOM 2580 C CA . ALA A 1 177 ? 39.387 49.804 98.233 1.00 21.19 173 ALA A CA 1
ATOM 2581 C C . ALA A 1 177 ? 38.597 50.216 99.459 1.00 19.44 173 ALA A C 1
ATOM 2582 O O . ALA A 1 177 ? 38.390 49.430 100.381 1.00 19.27 173 ALA A O 1
ATOM 2589 N N . LEU A 1 178 ? 38.154 51.461 99.462 1.00 20.20 174 LEU A N 1
ATOM 2590 C CA . LEU A 1 178 ? 37.202 51.938 100.439 1.00 18.14 174 LEU A CA 1
ATOM 2591 C C . LEU A 1 178 ? 35.893 52.215 99.744 1.00 17.39 174 LEU A C 1
ATOM 2592 O O . LEU A 1 178 ? 35.868 52.686 98.596 1.00 20.29 174 LEU A O 1
ATOM 2608 N N . THR A 1 179 ? 34.816 51.943 100.446 1.00 17.49 175 THR A N 1
ATOM 2609 C CA . THR A 1 179 ? 33.483 52.265 100.006 1.00 17.81 175 THR A CA 1
ATOM 2610 C C . THR A 1 179 ? 32.886 53.306 100.926 1.00 21.87 175 THR A C 1
ATOM 2611 O O . THR A 1 179 ? 33.108 53.274 102.141 1.00 22.98 175 THR A O 1
ATOM 2622 N N . ASP A 1 180 ? 32.160 54.229 100.325 1.00 19.31 176 ASP A N 1
ATOM 2623 C CA . ASP A 1 180 ? 31.284 55.138 101.046 1.00 18.34 176 ASP A CA 1
ATOM 2624 C C . ASP A 1 180 ? 29.857 54.628 100.887 1.00 18.26 176 ASP A C 1
ATOM 2625 O O . ASP A 1 180 ? 29.311 54.628 99.782 1.00 22.93 176 ASP A O 1
ATOM 2634 N N . CYS A 1 181 ? 29.285 54.164 101.975 1.00 20.17 177 CYS A N 1
ATOM 2635 C CA . CYS A 1 181 ? 27.901 53.706 102.023 1.00 18.38 177 CYS A CA 1
ATOM 2636 C C . CYS A 1 181 ? 27.103 54.899 102.522 1.00 19.99 177 CYS A C 1
ATOM 2637 O O . CYS A 1 181 ? 27.146 55.230 103.709 1.00 20.46 177 CYS A O 1
ATOM 2645 N N . ILE A 1 182 ? 26.422 55.570 101.606 1.00 19.45 178 ILE A N 1
ATOM 2646 C CA . ILE A 1 182 ? 25.747 56.820 101.912 1.00 18.85 178 ILE A CA 1
ATOM 2647 C C . ILE A 1 182 ? 24.321 56.523 102.358 1.00 20.63 178 ILE A C 1
ATOM 2648 O O . ILE A 1 182 ? 23.469 56.110 101.558 1.00 19.12 178 ILE A O 1
ATOM 2664 N N . ALA A 1 183 ? 24.055 56.758 103.636 1.00 16.55 179 ALA A N 1
ATOM 2665 C CA . ALA A 1 183 ? 22.708 56.618 104.173 1.00 18.36 179 ALA A CA 1
ATOM 2666 C C . ALA A 1 183 ? 21.931 57.889 103.872 1.00 20.60 179 ALA A C 1
ATOM 2667 O O . ALA A 1 183 ? 22.199 58.955 104.430 1.00 19.99 179 ALA A O 1
ATOM 2674 N N . ILE A 1 184 ? 20.976 57.787 102.952 1.00 18.85 180 ILE A N 1
ATOM 2675 C CA . ILE A 1 184 ? 20.158 58.918 102.549 1.00 19.86 180 ILE A CA 1
ATOM 2676 C C . ILE A 1 184 ? 18.954 58.923 103.471 1.00 23.65 180 ILE A C 1
ATOM 2677 O O . ILE A 1 184 ? 18.203 57.941 103.512 1.00 22.77 180 ILE A O 1
ATOM 2693 N N . LEU A 1 185 ? 18.757 60.004 104.194 1.00 20.54 181 LEU A N 1
ATOM 2694 C CA . LEU A 1 185 ? 17.647 60.054 105.141 1.00 26.17 181 LEU A CA 1
ATOM 2695 C C . LEU A 1 185 ? 16.371 60.490 104.432 1.00 36.55 181 LEU A C 1
ATOM 2696 O O . LEU A 1 185 ? 16.388 61.375 103.571 1.00 35.32 181 LEU A O 1
ATOM 2712 N N . SER A 1 186 ? 15.263 59.836 104.781 1.00 38.34 182 SER A N 1
ATOM 2713 C CA . SER A 1 186 ? 13.996 60.132 104.119 1.00 45.40 182 SER A CA 1
ATOM 2714 C C . SER A 1 186 ? 13.558 61.569 104.378 1.00 46.42 182 SER A C 1
ATOM 2715 O O . SER A 1 186 ? 13.000 62.225 103.490 1.00 54.26 182 SER A O 1
ATOM 2723 N N . THR A 1 187 ? 13.818 62.083 105.574 1.00 43.69 183 THR A N 1
ATOM 2724 C CA . THR A 1 187 ? 13.395 63.435 105.936 1.00 49.04 183 THR A CA 1
ATOM 2725 C C . THR A 1 187 ? 14.554 64.417 105.818 1.00 42.62 183 THR A C 1
ATOM 2726 O O . THR A 1 187 ? 15.542 64.292 106.544 1.00 45.65 183 THR A O 1
ATOM 2737 N N . PRO A 1 191 ? 18.018 72.959 105.486 1.00 54.30 187 PRO A N 1
ATOM 2738 C CA . PRO A 1 191 ? 19.268 72.559 104.830 1.00 43.76 187 PRO A CA 1
ATOM 2739 C C . PRO A 1 191 ? 20.059 73.803 104.424 1.00 44.09 187 PRO A C 1
ATOM 2740 O O . PRO A 1 191 ? 20.292 74.026 103.230 1.00 42.14 187 PRO A O 1
ATOM 2751 N N . ILE A 1 192 ? 20.428 74.619 105.422 1.00 41.83 188 ILE A N 1
ATOM 2752 C CA . ILE A 1 192 ? 21.173 75.848 105.171 1.00 36.60 188 ILE A CA 1
ATOM 2753 C C . ILE A 1 192 ? 22.349 75.537 104.272 1.00 36.58 188 ILE A C 1
ATOM 2754 O O . ILE A 1 192 ? 23.098 74.582 104.515 1.00 32.18 188 ILE A O 1
ATOM 2770 N N . GLY A 1 193 ? 22.535 76.360 103.241 1.00 36.37 189 GLY A N 1
ATOM 2771 C CA . GLY A 1 193 ? 23.602 76.125 102.294 1.00 32.42 189 GLY A CA 1
ATOM 2772 C C . GLY A 1 193 ? 24.978 76.297 102.909 1.00 35.30 189 GLY A C 1
ATOM 2773 O O . GLY A 1 193 ? 25.168 76.986 103.925 1.00 29.93 189 GLY A O 1
ATOM 2777 N N . SER A 1 194 ? 25.946 75.623 102.273 1.00 31.44 190 SER A N 1
ATOM 2778 C CA . SER A 1 194 ? 27.340 75.730 102.679 1.00 28.15 190 SER A CA 1
ATOM 2779 C C . SER A 1 194 ? 27.804 77.182 102.704 1.00 28.08 190 SER A C 1
ATOM 2780 O O . SER A 1 194 ? 28.500 77.606 103.630 1.00 26.69 190 SER A O 1
ATOM 2788 N N . THR A 1 195 ? 27.446 77.968 101.688 1.00 28.73 191 THR A N 1
ATOM 2789 C CA . THR A 1 195 ? 27.958 79.337 101.600 1.00 31.56 191 THR A CA 1
ATOM 2790 C C . THR A 1 195 ? 27.669 80.121 102.873 1.00 29.31 191 THR A C 1
ATOM 2791 O O . THR A 1 195 ? 28.571 80.717 103.487 1.00 26.75 191 THR A O 1
ATOM 2802 N N . GLN A 1 196 ? 26.427 80.075 103.304 1.00 29.23 192 GLN A N 1
ATOM 2803 C CA . GLN A 1 196 ? 26.030 80.753 104.551 1.00 25.58 192 GLN A CA 1
ATOM 2804 C C . GLN A 1 196 ? 26.699 80.070 105.745 1.00 21.93 192 GLN A C 1
ATOM 2805 O O . GLN A 1 196 ? 27.146 80.732 106.622 1.00 21.30 192 GLN A O 1
ATOM 2819 N N . GLY A 1 197 ? 26.777 78.779 105.694 1.00 20.60 193 GLY A N 1
ATOM 2820 C CA . GLY A 1 197 ? 27.333 78.050 106.816 1.00 18.21 193 GLY A CA 1
ATOM 2821 C C . GLY A 1 197 ? 28.796 78.371 107.036 1.00 17.35 193 GLY A C 1
ATOM 2822 O O . GLY A 1 197 ? 29.232 78.606 108.165 1.00 18.10 193 GLY A O 1
ATOM 2826 N N . HIS A 1 198 ? 29.589 78.340 105.962 1.00 15.03 194 HIS A N 1
ATOM 2827 C CA . HIS A 1 198 ? 31.003 78.674 106.101 1.00 15.54 194 HIS A CA 1
ATOM 2828 C C . HIS A 1 198 ? 31.160 80.038 106.723 1.00 15.89 194 HIS A C 1
ATOM 2829 O O . HIS A 1 198 ? 32.018 80.230 107.590 1.00 15.40 194 HIS A O 1
ATOM 2842 N N . ALA A 1 199 ? 30.370 81.012 106.257 1.00 18.39 195 ALA A N 1
ATOM 2843 C CA . ALA A 1 199 ? 30.526 82.373 106.742 1.00 21.50 195 ALA A CA 1
ATOM 2844 C C . ALA A 1 199 ? 30.219 82.445 108.221 1.00 21.53 195 ALA A C 1
ATOM 2845 O O . ALA A 1 199 ? 30.834 83.230 108.948 1.00 25.82 195 ALA A O 1
ATOM 2852 N N . LEU A 1 200 ? 29.353 81.576 108.701 1.00 15.67 196 LEU A N 1
ATOM 2853 C CA . LEU A 1 200 ? 28.995 81.602 110.104 1.00 16.99 196 LEU A CA 1
ATOM 2854 C C . LEU A 1 200 ? 30.034 80.928 110.974 1.00 16.30 196 LEU A C 1
ATOM 2855 O O . LEU A 1 200 ? 29.977 81.087 112.189 1.00 16.63 196 LEU A O 1
ATOM 2871 N N . ALA A 1 201 ? 30.965 80.176 110.376 1.00 15.48 197 ALA A N 1
ATOM 2872 C CA . ALA A 1 201 ? 31.947 79.468 111.178 1.00 16.78 197 ALA A CA 1
ATOM 2873 C C . ALA A 1 201 ? 32.674 80.427 112.098 1.00 17.08 197 ALA A C 1
ATOM 2874 O O . ALA A 1 201 ? 32.985 80.080 113.237 1.00 18.01 197 ALA A O 1
ATOM 2881 N N . SER A 1 202 ? 32.891 81.664 111.636 1.00 18.80 198 SER A N 1
ATOM 2882 C CA . SER A 1 202 ? 33.642 82.619 112.432 1.00 23.12 198 SER A CA 1
ATOM 2883 C C . SER A 1 202 ? 32.902 83.009 113.697 1.00 19.36 198 SER A C 1
ATOM 2884 O O . SER A 1 202 ? 33.515 83.562 114.614 1.00 21.13 198 SER A O 1
ATOM 2892 N N . THR A 1 203 ? 31.602 82.739 113.780 1.00 18.57 199 THR A N 1
ATOM 2893 C CA . THR A 1 203 ? 30.879 83.083 114.989 1.00 15.02 199 THR A CA 1
ATOM 2894 C C . THR A 1 203 ? 31.033 82.025 116.069 1.00 17.77 199 THR A C 1
ATOM 2895 O O . THR A 1 203 ? 30.606 82.257 117.205 1.00 19.29 199 THR A O 1
ATOM 2906 N N . SER A 1 204 ? 31.594 80.871 115.746 1.00 14.76 200 SER A N 1
ATOM 2907 C CA . SER A 1 204 ? 31.761 79.851 116.760 1.00 12.69 200 SER A CA 1
ATOM 2908 C C . SER A 1 204 ? 33.021 80.109 117.559 1.00 14.77 200 SER A C 1
ATOM 2909 O O . SER A 1 204 ? 34.099 80.242 116.969 1.00 14.72 200 SER A O 1
ATOM 2917 N N . PRO A 1 205 ? 32.940 80.076 118.886 1.00 14.30 201 PRO A N 1
ATOM 2918 C CA . PRO A 1 205 ? 34.146 80.197 119.700 1.00 14.20 201 PRO A CA 1
ATOM 2919 C C . PRO A 1 205 ? 35.121 79.092 119.462 1.00 14.05 201 PRO A C 1
ATOM 2920 O O . PRO A 1 205 ? 36.277 79.201 119.871 1.00 15.26 201 PRO A O 1
ATOM 2931 N N . LEU A 1 206 ? 34.700 78.008 118.829 1.00 12.89 202 LEU A N 1
ATOM 2932 C CA . LEU A 1 206 ? 35.534 76.834 118.700 1.00 12.37 202 LEU A CA 1
ATOM 2933 C C . LEU A 1 206 ? 36.209 76.714 117.350 1.00 12.80 202 LEU A C 1
ATOM 2934 O O . LEU A 1 206 ? 37.049 75.827 117.180 1.00 13.23 202 LEU A O 1
ATOM 2950 N N . GLN A 1 207 ? 35.874 77.558 116.416 1.00 12.30 203 GLN A N 1
ATOM 2951 C CA . GLN A 1 207 ? 36.371 77.442 115.064 1.00 12.49 203 GLN A CA 1
ATOM 2952 C C . GLN A 1 207 ? 37.890 77.664 115.037 1.00 12.10 203 GLN A C 1
ATOM 2953 O O . GLN A 1 207 ? 38.584 76.880 114.399 1.00 13.48 203 GLN A O 1
ATOM 2967 N N . PRO A 1 208 ? 38.431 78.691 115.711 1.00 13.75 204 PRO A N 1
ATOM 2968 C CA . PRO A 1 208 ? 39.887 78.864 115.629 1.00 12.78 204 PRO 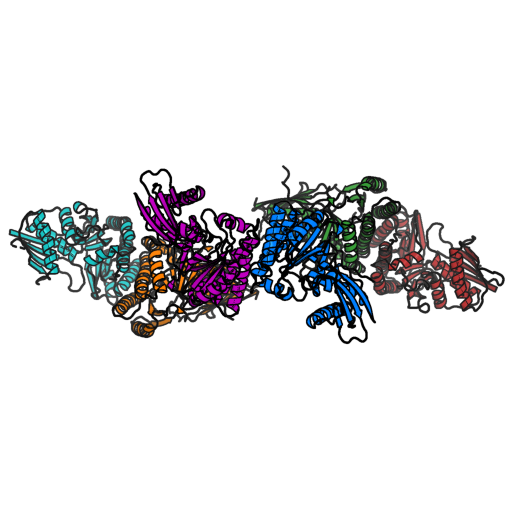A CA 1
ATOM 2969 C C . PRO A 1 208 ? 40.641 77.633 116.083 1.00 11.92 204 PRO A C 1
ATOM 2970 O O . PRO A 1 208 ? 41.639 77.252 115.470 1.00 14.15 204 PRO A O 1
ATOM 2981 N N . ALA A 1 209 ? 40.164 76.982 117.134 1.00 13.44 205 ALA A N 1
ATOM 2982 C CA . ALA A 1 209 ? 40.863 75.824 117.672 1.00 12.76 205 ALA A CA 1
ATOM 2983 C C . ALA A 1 209 ? 40.718 74.642 116.731 1.00 11.95 205 ALA A C 1
ATOM 2984 O O . ALA A 1 209 ? 41.668 73.906 116.478 1.00 14.01 205 ALA A O 1
ATOM 2991 N N . ARG A 1 210 ? 39.532 74.490 116.155 1.00 13.08 206 ARG A N 1
ATOM 2992 C CA . ARG A 1 210 ? 39.351 73.464 115.141 1.00 11.27 206 ARG A CA 1
ATOM 2993 C C . ARG A 1 210 ? 40.324 73.677 114.000 1.00 11.94 206 ARG A C 1
ATOM 2994 O O . ARG A 1 210 ? 41.035 72.755 113.586 1.00 12.58 206 ARG A O 1
ATOM 3015 N N . VAL A 1 211 ? 40.372 74.907 113.506 1.00 11.28 207 VAL A N 1
ATOM 3016 C CA . VAL A 1 211 ? 41.213 75.234 112.370 1.00 12.11 207 VAL A CA 1
ATOM 3017 C C . VAL A 1 211 ? 42.670 74.981 112.698 1.00 14.58 207 VAL A C 1
ATOM 3018 O O . VAL A 1 211 ? 43.395 74.364 111.910 1.00 13.70 207 VAL A O 1
ATOM 3031 N N . ALA A 1 212 ? 43.128 75.475 113.854 1.00 12.73 208 ALA A N 1
ATOM 3032 C CA . ALA A 1 212 ? 44.540 75.347 114.192 1.00 14.01 208 ALA A CA 1
ATOM 3033 C C . ALA A 1 212 ? 44.943 73.901 114.358 1.00 14.53 208 ALA A C 1
ATOM 3034 O O . ALA A 1 212 ? 46.110 73.548 114.112 1.00 15.57 208 ALA A O 1
ATOM 3041 N N . ASP A 1 213 ? 43.987 73.041 114.733 1.00 13.13 209 ASP A N 1
ATOM 3042 C CA . ASP A 1 213 ? 44.261 71.630 114.914 1.00 13.93 209 ASP A CA 1
ATOM 3043 C C . ASP A 1 213 ? 44.242 70.853 113.604 1.00 14.12 209 ASP A C 1
ATOM 3044 O O . ASP A 1 213 ? 44.566 69.661 113.610 1.00 14.56 209 ASP A O 1
ATOM 3053 N N . THR A 1 214 ? 43.874 71.475 112.478 1.00 12.85 210 THR A N 1
ATOM 3054 C CA . THR A 1 214 ? 43.647 70.659 111.293 1.00 13.66 210 THR A CA 1
ATOM 3055 C C . THR A 1 214 ? 44.897 69.939 110.823 1.00 13.01 210 THR A C 1
ATOM 3056 O O . THR A 1 214 ? 44.777 68.784 110.385 1.00 13.27 210 THR A O 1
ATOM 3067 N N . PRO A 1 215 ? 46.096 70.524 110.893 1.00 14.99 211 PRO A N 1
ATOM 3068 C CA . PRO A 1 215 ? 47.265 69.782 110.401 1.00 15.03 211 PRO A CA 1
ATOM 3069 C C . PRO A 1 215 ? 47.467 68.462 111.121 1.00 13.27 211 PRO A C 1
ATOM 3070 O O . PRO A 1 215 ? 47.853 67.470 110.492 1.00 14.64 211 PRO A O 1
ATOM 3081 N N . ARG A 1 216 ? 47.191 68.424 112.418 1.00 13.34 212 ARG A N 1
ATOM 3082 C CA . ARG A 1 216 ? 47.272 67.172 113.158 1.00 13.55 212 ARG A CA 1
ATOM 3083 C C . ARG A 1 216 ? 46.359 66.144 112.517 1.00 14.47 212 ARG A C 1
ATOM 3084 O O . ARG A 1 216 ? 46.730 64.974 112.349 1.00 14.71 212 ARG A O 1
ATOM 3105 N N . ARG A 1 217 ? 45.159 66.577 112.152 1.00 13.75 213 ARG A N 1
ATOM 3106 C CA . ARG A 1 217 ? 44.168 65.647 111.626 1.00 13.56 213 ARG A CA 1
ATOM 3107 C C . ARG A 1 217 ? 44.494 65.273 110.205 1.00 12.95 213 ARG A C 1
ATOM 3108 O O . ARG A 1 217 ? 44.353 64.110 109.830 1.00 13.54 213 ARG A O 1
ATOM 3129 N N . LEU A 1 218 ? 44.946 66.236 109.418 1.00 12.63 214 LEU A N 1
ATOM 3130 C CA . LEU A 1 218 ? 45.318 65.937 108.045 1.00 12.89 214 LEU A CA 1
ATOM 3131 C C . LEU A 1 218 ? 46.478 64.976 107.994 1.00 13.56 214 LEU A C 1
ATOM 3132 O O . LEU A 1 218 ? 46.508 64.065 107.172 1.00 14.41 214 LEU A O 1
ATOM 3148 N N . GLU A 1 219 ? 47.449 65.171 108.879 1.00 13.36 215 GLU A N 1
ATOM 3149 C CA . GLU A 1 219 ? 48.633 64.338 108.845 1.00 15.46 215 GLU A CA 1
ATOM 3150 C C . GLU A 1 219 ? 48.279 62.915 109.209 1.00 11.71 215 GLU A C 1
ATOM 3151 O O . GLU A 1 219 ? 48.815 61.969 108.619 1.00 16.50 215 GLU A O 1
ATOM 3163 N N . ILE A 1 220 ? 47.329 62.743 110.117 1.00 14.80 216 ILE A N 1
ATOM 3164 C CA . ILE A 1 220 ? 46.874 61.405 110.458 1.00 15.45 216 ILE A CA 1
ATOM 3165 C C . ILE A 1 220 ? 46.152 60.765 109.284 1.00 15.85 216 ILE A C 1
ATOM 3166 O O . ILE A 1 220 ? 46.387 59.597 108.950 1.00 15.70 216 ILE A O 1
ATOM 3182 N N . VAL A 1 221 ? 45.254 61.502 108.656 1.00 14.00 217 VAL A N 1
ATOM 3183 C CA . VAL A 1 221 ? 44.470 60.892 107.584 1.00 13.76 217 VAL A CA 1
ATOM 3184 C C . VAL A 1 221 ? 45.333 60.650 106.364 1.00 13.87 217 VAL A C 1
ATOM 3185 O O . VAL A 1 221 ? 45.190 59.632 105.690 1.00 16.07 217 VAL A O 1
ATOM 3198 N N . ARG A 1 222 ? 46.207 61.603 106.032 1.00 13.98 218 ARG A N 1
ATOM 3199 C CA . ARG A 1 222 ? 47.110 61.408 104.906 1.00 16.29 218 ARG A CA 1
ATOM 3200 C C . ARG A 1 222 ? 47.941 60.142 105.091 1.00 14.64 218 ARG A C 1
ATOM 3201 O O . ARG A 1 222 ? 48.018 59.291 104.193 1.00 15.96 218 ARG A O 1
ATOM 3222 N N . ARG A 1 223 ? 48.560 60.001 106.266 1.00 14.96 219 ARG A N 1
ATOM 3223 C CA . ARG A 1 223 ? 49.298 58.788 106.582 1.00 16.63 219 ARG A CA 1
ATOM 3224 C C . ARG A 1 223 ? 48.391 57.573 106.540 1.00 17.29 219 ARG A C 1
ATOM 3225 O O . ARG A 1 223 ? 48.772 56.522 106.008 1.00 19.04 219 ARG A O 1
ATOM 3246 N N . ALA A 1 224 ? 47.190 57.681 107.111 1.00 14.36 220 ALA A N 1
ATOM 3247 C CA . ALA A 1 224 ? 46.310 56.523 107.124 1.00 16.43 220 ALA A CA 1
ATOM 3248 C C . ALA A 1 224 ? 46.003 56.072 105.709 1.00 17.02 220 ALA A C 1
ATOM 3249 O O . ALA A 1 224 ? 45.933 54.878 105.437 1.00 18.96 220 ALA A O 1
ATOM 3256 N N . ILE A 1 225 ? 45.772 57.024 104.798 1.00 14.66 221 ILE A N 1
ATOM 3257 C CA . ILE A 1 225 ? 45.486 56.661 103.421 1.00 13.61 221 ILE A CA 1
ATOM 3258 C C . ILE A 1 225 ? 46.700 55.992 102.790 1.00 15.70 221 ILE A C 1
ATOM 3259 O O . ILE A 1 225 ? 46.581 54.951 102.135 1.00 18.38 221 ILE A O 1
ATOM 3275 N N . LEU A 1 226 ? 47.873 56.588 102.959 1.00 16.71 222 LEU A N 1
ATOM 3276 C CA . LEU A 1 226 ? 49.078 56.040 102.351 1.00 17.76 222 LEU A CA 1
ATOM 3277 C C . LEU A 1 226 ? 49.384 54.661 102.916 1.00 18.98 222 LEU A C 1
ATOM 3278 O O . LEU A 1 226 ? 49.815 53.772 102.179 1.00 23.46 222 LEU A O 1
ATOM 3294 N N . GLU A 1 227 ? 49.091 54.443 104.190 1.00 19.47 223 GLU A N 1
ATOM 3295 C CA . GLU A 1 227 ? 49.372 53.185 104.858 1.00 21.93 223 GLU A CA 1
ATOM 3296 C C . GLU A 1 227 ? 48.197 52.223 104.837 1.00 23.23 223 GLU A C 1
ATOM 3297 O O . GLU A 1 227 ? 48.346 51.086 105.283 1.00 25.01 223 GLU A O 1
ATOM 3309 N N . ARG A 1 228 ? 47.044 52.636 104.330 1.00 19.18 224 ARG A N 1
ATOM 3310 C CA . ARG A 1 228 ? 45.850 51.803 104.329 1.00 20.08 224 ARG A CA 1
ATOM 3311 C C . ARG A 1 228 ? 45.525 51.349 105.745 1.00 22.35 224 ARG A C 1
ATOM 3312 O O . ARG A 1 228 ? 45.243 50.176 106.005 1.00 24.58 224 ARG A O 1
ATOM 3333 N N . ASP A 1 229 ? 45.548 52.306 106.658 1.00 19.66 225 ASP A N 1
ATOM 3334 C CA . ASP A 1 229 ? 45.334 52.063 108.087 1.00 19.42 225 ASP A CA 1
ATOM 3335 C C . ASP A 1 229 ? 43.896 52.474 108.375 1.00 19.00 225 ASP A C 1
ATOM 3336 O O . ASP A 1 229 ? 43.613 53.646 108.657 1.00 18.97 225 ASP A O 1
ATOM 3345 N N . PHE A 1 230 ? 42.983 51.512 108.307 1.00 17.40 226 PHE A N 1
ATOM 3346 C CA . PHE A 1 230 ? 41.582 51.888 108.391 1.00 16.94 226 PHE A CA 1
ATOM 3347 C C . PHE A 1 230 ? 41.212 52.412 109.771 1.00 16.76 226 PHE A C 1
ATOM 3348 O O . PHE A 1 230 ? 40.417 53.350 109.893 1.00 17.11 226 PHE A O 1
ATOM 3365 N N . LEU A 1 231 ? 41.702 51.779 110.836 1.00 21.40 227 LEU A N 1
ATOM 3366 C CA . LEU A 1 231 ? 41.279 52.216 112.154 1.00 21.99 227 LEU A CA 1
ATOM 3367 C C . LEU A 1 231 ? 41.698 53.657 112.410 1.00 17.28 227 LEU A C 1
ATOM 3368 O O . LEU A 1 231 ? 40.913 54.447 112.939 1.00 18.52 227 LEU A O 1
ATOM 3384 N N . SER A 1 232 ? 42.931 54.016 112.050 1.00 18.97 228 SER A N 1
ATOM 3385 C CA . SER A 1 232 ? 43.340 55.411 112.227 1.00 18.20 228 SER A CA 1
ATOM 3386 C C . SER A 1 232 ? 42.450 56.326 111.408 1.00 16.25 228 SER A C 1
ATOM 3387 O O . SER A 1 232 ? 42.016 57.387 111.880 1.00 17.77 228 SER A O 1
ATOM 3395 N N . LEU A 1 233 ? 42.163 55.933 110.172 1.00 15.08 229 LEU A N 1
ATOM 3396 C CA . LEU A 1 233 ? 41.274 56.730 109.343 1.00 16.48 229 LEU A CA 1
ATOM 3397 C C . LEU A 1 233 ? 39.914 56.842 110.008 1.00 15.41 229 LEU A C 1
ATOM 3398 O O . LEU A 1 233 ? 39.337 57.933 110.113 1.00 16.67 229 LEU A O 1
ATOM 3414 N N . ALA A 1 234 ? 39.381 55.707 110.461 1.00 16.72 230 ALA A N 1
ATOM 3415 C CA . ALA A 1 234 ? 38.031 55.674 110.987 1.00 16.70 230 ALA A CA 1
ATOM 3416 C C . ALA A 1 234 ? 37.880 56.639 112.146 1.00 17.64 230 ALA A C 1
ATOM 3417 O O . ALA A 1 234 ? 36.953 57.457 112.188 1.00 16.34 230 ALA A O 1
ATOM 3424 N N . GLU A 1 235 ? 38.775 56.553 113.100 1.00 16.08 231 GLU A N 1
ATOM 3425 C CA . GLU A 1 235 ? 38.640 57.377 114.292 1.00 16.27 231 GLU A CA 1
ATOM 3426 C C . GLU A 1 235 ? 38.827 58.837 113.948 1.00 14.79 231 GLU A C 1
ATOM 3427 O O . GLU A 1 235 ? 38.118 59.690 114.496 1.00 16.33 231 GLU A O 1
ATOM 3439 N N . MET A 1 236 ? 39.702 59.141 113.005 1.00 14.88 232 MET A N 1
ATOM 3440 C CA . MET A 1 236 ? 39.903 60.540 112.675 1.00 16.05 232 MET A CA 1
ATOM 3441 C C . MET A 1 236 ? 38.742 61.090 111.848 1.00 16.03 232 MET A C 1
ATOM 3442 O O . MET A 1 236 ? 38.363 62.254 112.017 1.00 14.70 232 MET A O 1
ATOM 3456 N N . ILE A 1 237 ? 38.164 60.308 110.934 1.00 14.24 233 ILE A N 1
ATOM 3457 C CA . ILE A 1 237 ? 37.082 60.906 110.156 1.00 13.91 233 ILE A CA 1
ATOM 3458 C C . ILE A 1 237 ? 35.901 61.213 111.051 1.00 13.93 233 ILE A C 1
ATOM 3459 O O . ILE A 1 237 ? 35.224 62.224 110.874 1.00 14.96 233 ILE A O 1
ATOM 3475 N N . GLU A 1 238 ? 35.641 60.354 112.044 1.00 13.99 234 GLU A N 1
ATOM 3476 C CA . GLU A 1 238 ? 34.538 60.641 112.941 1.00 15.14 234 GLU A CA 1
ATOM 3477 C C . GLU A 1 238 ? 34.853 61.854 113.789 1.00 13.18 234 GLU A C 1
ATOM 3478 O O . GLU A 1 238 ? 34.000 62.734 113.980 1.00 14.48 234 GLU A O 1
ATOM 3490 N N . HIS A 1 239 ? 36.074 61.907 114.308 1.00 15.37 235 HIS A N 1
ATOM 3491 C CA . HIS A 1 239 ? 36.493 63.049 115.112 1.00 16.22 235 HIS A CA 1
ATOM 3492 C C . HIS A 1 239 ? 36.393 64.320 114.292 1.00 13.45 235 HIS A C 1
ATOM 3493 O O . HIS A 1 239 ? 35.859 65.328 114.754 1.00 13.13 235 HIS A O 1
ATOM 3506 N N . ASP A 1 240 ? 36.890 64.277 113.065 1.00 13.08 236 ASP A N 1
ATOM 3507 C CA . ASP A 1 240 ? 36.872 65.476 112.228 1.00 13.37 236 ASP A CA 1
ATOM 3508 C C . ASP A 1 240 ? 35.454 65.907 111.887 1.00 13.19 236 ASP A C 1
ATOM 3509 O O . ASP A 1 240 ? 35.134 67.100 111.926 1.00 13.35 236 ASP A O 1
ATOM 3518 N N . SER A 1 241 ? 34.596 64.953 111.543 1.00 12.90 237 SER A N 1
ATOM 3519 C CA . SER A 1 241 ? 33.201 65.256 111.307 1.00 11.85 237 SER A CA 1
ATOM 3520 C C . SER A 1 241 ? 32.594 65.928 112.528 1.00 13.43 237 SER A C 1
ATOM 3521 O O . SER A 1 241 ? 31.914 66.956 112.427 1.00 13.38 237 SER A O 1
ATOM 3529 N N . ASN A 1 242 ? 32.825 65.349 113.700 1.00 11.90 238 ASN A N 1
ATOM 3530 C CA . ASN A 1 242 ? 32.270 65.940 114.901 1.00 12.54 238 ASN A CA 1
ATOM 3531 C C . ASN A 1 242 ? 32.866 67.307 115.187 1.00 12.35 238 ASN A C 1
ATOM 3532 O O . ASN A 1 242 ? 32.164 68.182 115.693 1.00 13.50 238 ASN A O 1
ATOM 3543 N N . LEU A 1 243 ? 34.143 67.525 114.866 1.00 12.25 239 LEU A N 1
ATOM 3544 C CA . LEU A 1 243 ? 34.683 68.861 115.073 1.00 12.93 239 LEU A CA 1
ATOM 3545 C C . LEU A 1 243 ? 33.956 69.884 114.214 1.00 11.71 239 LEU A C 1
ATOM 3546 O O . LEU A 1 243 ? 33.710 71.020 114.638 1.00 12.18 239 LEU A O 1
ATOM 3562 N N . MET A 1 244 ? 33.711 69.543 112.955 1.00 10.46 240 MET A N 1
ATOM 3563 C CA . MET A 1 244 ? 33.024 70.485 112.098 1.00 12.82 240 MET A CA 1
ATOM 3564 C C . MET A 1 244 ? 31.627 70.742 112.624 1.00 13.34 240 MET A C 1
ATOM 3565 O O . MET A 1 244 ? 31.179 71.887 112.713 1.00 12.29 240 MET A O 1
ATOM 3579 N N . HIS A 1 245 ? 30.910 69.671 112.950 1.00 12.91 241 HIS A N 1
ATOM 3580 C CA . HIS A 1 245 ? 29.552 69.852 113.445 1.00 13.12 241 HIS A CA 1
ATOM 3581 C C . HIS A 1 245 ? 29.542 70.569 114.774 1.00 12.76 241 HIS A C 1
ATOM 3582 O O . HIS A 1 245 ? 28.642 71.360 115.015 1.00 15.12 241 HIS A O 1
ATOM 3595 N N . ALA A 1 246 ? 30.578 70.367 115.596 1.00 11.92 242 ALA A N 1
ATOM 3596 C CA . ALA A 1 246 ? 30.735 71.150 116.822 1.00 13.01 242 ALA A CA 1
ATOM 3597 C C . ALA A 1 246 ? 30.755 72.629 116.501 1.00 14.24 242 ALA A C 1
ATOM 3598 O O . ALA A 1 246 ? 30.107 73.432 117.176 1.00 14.49 242 ALA A O 1
ATOM 3605 N N . VAL A 1 247 ? 31.532 73.017 115.489 1.00 12.24 243 VAL A N 1
ATOM 3606 C CA . VAL A 1 247 ? 31.599 74.420 115.114 1.00 13.14 243 VAL A CA 1
ATOM 3607 C C . VAL A 1 247 ? 30.261 74.885 114.573 1.00 12.93 243 VAL A C 1
ATOM 3608 O O . VAL A 1 247 ? 29.780 75.960 114.933 1.00 12.84 243 VAL A O 1
ATOM 3621 N N . MET A 1 248 ? 29.632 74.064 113.728 1.00 12.94 244 MET A N 1
ATOM 3622 C CA . MET A 1 248 ? 28.340 74.416 113.169 1.00 12.54 244 MET A CA 1
ATOM 3623 C C . MET A 1 248 ? 27.336 74.651 114.283 1.00 13.03 244 MET A C 1
ATOM 3624 O O . MET A 1 248 ? 26.643 75.663 114.286 1.00 13.94 244 MET A O 1
ATOM 3638 N N . MET A 1 249 ? 27.276 73.730 115.241 1.00 13.69 245 MET A N 1
ATOM 3639 C CA . MET A 1 249 ? 26.281 73.787 116.304 1.00 12.93 245 MET A CA 1
ATOM 3640 C C . MET A 1 249 ? 26.575 74.879 117.305 1.00 16.63 245 MET A C 1
ATOM 3641 O O . MET A 1 249 ? 25.695 75.215 118.104 1.00 16.60 245 MET A O 1
ATOM 3655 N N . THR A 1 250 ? 27.796 75.411 117.304 1.00 12.85 246 THR A N 1
ATOM 3656 C CA . THR A 1 250 ? 28.145 76.500 118.201 1.00 12.97 246 THR A CA 1
ATOM 3657 C C . THR A 1 250 ? 28.303 77.814 117.458 1.00 14.89 246 THR A C 1
ATOM 3658 O O . THR A 1 250 ? 28.813 78.790 118.019 1.00 13.46 246 THR A O 1
ATOM 3669 N N . SER A 1 251 ? 27.876 77.860 116.202 1.00 14.57 247 SER A N 1
ATOM 3670 C CA . SER A 1 251 ? 27.778 79.114 115.484 1.00 15.35 247 SER A CA 1
ATOM 3671 C C . SER A 1 251 ? 26.569 79.905 115.978 1.00 17.35 247 SER A C 1
ATOM 3672 O O . SER A 1 251 ? 25.720 79.400 116.706 1.00 17.43 247 SER A O 1
ATOM 3680 N N . THR A 1 252 ? 26.505 81.165 115.559 1.00 17.07 248 THR A N 1
ATOM 3681 C CA . THR A 1 252 ? 25.383 82.045 115.872 1.00 19.65 248 THR A CA 1
ATOM 3682 C C . THR A 1 252 ? 24.834 82.595 114.567 1.00 22.23 248 THR A C 1
ATOM 3683 O O . THR A 1 252 ? 25.521 83.404 113.912 1.00 23.74 248 THR A O 1
ATOM 3694 N N . PRO A 1 253 ? 23.631 82.199 114.144 1.00 21.53 249 PRO A N 1
ATOM 3695 C CA . PRO A 1 253 ? 22.788 81.186 114.780 1.00 21.90 249 PRO A CA 1
ATOM 3696 C C . PRO A 1 253 ? 23.366 79.797 114.572 1.00 19.09 249 PRO A C 1
ATOM 3697 O O . PRO A 1 253 ? 24.102 79.586 113.624 1.00 20.44 249 PRO A O 1
ATOM 3708 N N . PRO A 1 254 ? 23.045 78.855 115.446 1.00 19.67 250 PRO A N 1
ATOM 3709 C CA . PRO A 1 254 ? 23.601 77.516 115.288 1.00 19.25 250 PRO A CA 1
ATOM 3710 C C . PRO A 1 254 ? 23.096 76.824 114.039 1.00 17.82 250 PRO A C 1
ATOM 3711 O O . PRO A 1 254 ? 21.956 77.018 113.601 1.00 17.74 250 PRO A O 1
ATOM 3722 N N . LEU A 1 255 ? 23.935 75.955 113.516 1.00 14.35 251 LEU A N 1
ATOM 3723 C CA . LEU A 1 255 ? 23.609 75.124 112.368 1.00 15.47 251 LEU A CA 1
ATOM 3724 C C . LEU A 1 255 ? 23.574 73.686 112.845 1.00 16.12 251 LEU A C 1
ATOM 3725 O O . LEU A 1 255 ? 24.618 73.058 113.056 1.00 15.56 251 LEU A O 1
ATOM 3741 N N . PHE A 1 256 ? 22.361 73.173 113.033 1.00 16.95 252 PHE A N 1
ATOM 3742 C CA . PHE A 1 256 ? 22.183 71.792 113.424 1.00 14.42 252 PHE A CA 1
ATOM 3743 C C . PHE A 1 256 ? 21.744 71.046 112.177 1.00 16.54 252 PHE A C 1
ATOM 3744 O O . PHE A 1 256 ? 20.562 71.009 111.843 1.00 19.34 252 PHE A O 1
ATOM 3761 N N . TYR A 1 257 ? 22.707 70.467 111.487 1.00 16.29 253 TYR A N 1
ATOM 3762 C CA . TYR A 1 257 ? 22.407 69.724 110.278 1.00 16.33 253 TYR A CA 1
ATOM 3763 C C . TYR A 1 257 ? 21.971 68.309 110.574 1.00 19.98 253 TYR A C 1
ATOM 3764 O O . TYR A 1 257 ? 21.356 67.683 109.707 1.00 19.09 253 TYR A O 1
ATOM 3782 N N . TRP A 1 258 ? 22.289 67.786 111.752 1.00 16.49 254 TRP A N 1
ATOM 3783 C CA . TRP A 1 258 ? 21.974 66.418 112.069 1.00 16.57 254 TRP A CA 1
ATOM 3784 C C . TRP A 1 258 ? 20.468 66.278 112.213 1.00 18.07 254 TRP A C 1
ATOM 3785 O O . TRP A 1 258 ? 19.802 67.141 112.778 1.00 21.71 254 TRP A O 1
ATOM 3806 N N . GLU A 1 259 ? 19.960 65.205 111.727 1.00 19.21 255 GLU A N 1
ATOM 3807 C CA . GLU A 1 259 ? 18.619 64.802 112.079 1.00 20.78 255 GLU A CA 1
ATOM 3808 C C . GLU A 1 259 ? 18.706 63.747 113.153 1.00 19.56 255 GLU A C 1
ATOM 3809 O O . GLU A 1 259 ? 19.756 63.132 113.366 1.00 18.62 255 GLU A O 1
ATOM 3821 N N . PRO A 1 260 ? 17.615 63.500 113.850 1.00 21.21 256 PRO A N 1
ATOM 3822 C CA . PRO A 1 260 ? 17.616 62.404 114.815 1.00 18.13 256 PRO A CA 1
ATOM 3823 C C . PRO A 1 260 ? 18.176 61.119 114.251 1.00 16.54 256 PRO A C 1
ATOM 3824 O O . PRO A 1 260 ? 18.968 60.447 114.917 1.00 19.15 256 PRO A O 1
ATOM 3835 N N . VAL A 1 261 ? 17.799 60.754 113.019 1.00 18.42 257 VAL A N 1
ATOM 3836 C CA . VAL A 1 261 ? 18.280 59.505 112.460 1.00 20.16 257 VAL A CA 1
ATOM 3837 C C . VAL A 1 261 ? 19.776 59.576 112.212 1.00 15.76 257 VAL A C 1
ATOM 3838 O O . VAL A 1 261 ? 20.471 58.555 112.271 1.00 17.93 257 VAL A O 1
ATOM 3851 N N . SER A 1 262 ? 20.293 60.772 111.918 1.00 17.38 258 SER A N 1
ATOM 3852 C CA . SER A 1 262 ? 21.733 60.905 111.782 1.00 17.48 258 SER A CA 1
ATOM 3853 C C . SER A 1 262 ? 22.421 60.391 113.025 1.00 17.44 258 SER A C 1
ATOM 3854 O O . SER A 1 262 ? 23.447 59.712 112.953 1.00 18.12 258 SER A O 1
ATOM 3862 N N . LEU A 1 263 ? 21.904 60.794 114.184 1.00 15.97 259 LEU A N 1
ATOM 3863 C CA . LEU A 1 263 ? 22.520 60.408 115.436 1.00 17.44 259 LEU A CA 1
ATOM 3864 C C . LEU A 1 263 ? 22.371 58.916 115.674 1.00 17.04 259 LEU A C 1
ATOM 3865 O O . LEU A 1 263 ? 23.304 58.271 116.162 1.00 18.15 259 LEU A O 1
ATOM 3881 N N . VAL A 1 264 ? 21.213 58.345 115.317 1.00 17.64 260 VAL A N 1
ATOM 3882 C CA . VAL A 1 264 ? 21.071 56.893 115.403 1.00 17.41 260 VAL A CA 1
ATOM 3883 C C . VAL A 1 264 ? 22.174 56.210 114.619 1.00 16.65 260 VAL A C 1
ATOM 3884 O O . VAL A 1 264 ? 22.832 55.284 115.096 1.00 19.49 260 VAL A O 1
ATOM 3897 N N . ILE A 1 265 ? 22.397 56.665 113.394 1.00 17.68 261 ILE A N 1
ATOM 3898 C CA . ILE A 1 265 ? 23.370 56.012 112.541 1.00 17.84 261 ILE A CA 1
ATOM 3899 C C . ILE A 1 265 ? 24.766 56.187 113.110 1.00 15.51 261 ILE A C 1
ATOM 3900 O O . ILE A 1 265 ? 25.570 55.255 113.143 1.00 17.78 261 ILE A O 1
ATOM 3916 N N . MET A 1 266 ? 25.098 57.410 113.520 1.00 15.04 262 MET A N 1
ATOM 3917 C CA . MET A 1 266 ? 26.422 57.646 114.050 1.00 17.89 262 MET A CA 1
ATOM 3918 C C . MET A 1 266 ? 26.709 56.712 115.208 1.00 15.36 262 MET A C 1
ATOM 3919 O O . MET A 1 266 ? 27.777 56.113 115.285 1.00 16.57 262 MET A O 1
ATOM 3933 N N . LYS A 1 267 ? 25.760 56.596 116.133 1.00 18.71 263 LYS A N 1
ATOM 3934 C CA . LYS A 1 267 ? 25.991 55.726 117.276 1.00 17.52 263 LYS A CA 1
ATOM 3935 C C . LYS A 1 267 ? 26.065 54.274 116.830 1.00 18.91 263 LYS A C 1
ATOM 3936 O O . LYS A 1 267 ? 26.901 53.508 117.322 1.00 20.49 263 LYS A O 1
ATOM 3955 N N . SER A 1 268 ? 25.205 53.901 115.884 1.00 20.43 264 SER A N 1
ATOM 3956 C CA . SER A 1 268 ? 25.211 52.533 115.379 1.00 21.11 264 SER A CA 1
ATOM 3957 C C . SER A 1 268 ? 26.548 52.207 114.748 1.00 20.68 264 SER A C 1
ATOM 3958 O O . SER A 1 268 ? 27.122 51.143 114.983 1.00 19.01 264 SER A O 1
ATOM 3966 N N . VAL A 1 269 ? 27.047 53.112 113.896 1.00 17.91 265 VAL A N 1
ATOM 3967 C CA . VAL A 1 269 ? 28.308 52.871 113.206 1.00 16.87 265 VAL A CA 1
ATOM 3968 C C . VAL A 1 269 ? 29.437 52.661 114.189 1.00 17.19 265 VAL A C 1
ATOM 3969 O O . VAL A 1 269 ? 30.255 51.751 114.035 1.00 18.40 265 VAL A O 1
ATOM 3982 N N . ARG A 1 270 ? 29.541 53.528 115.195 1.00 18.18 266 ARG A N 1
ATOM 3983 C CA . ARG A 1 270 ? 30.582 53.334 116.185 1.00 19.61 266 ARG A CA 1
ATOM 3984 C C . ARG A 1 270 ? 30.437 51.979 116.858 1.00 19.02 266 ARG A C 1
ATOM 3985 O O . ARG A 1 270 ? 31.426 51.268 117.046 1.00 22.45 266 ARG A O 1
ATOM 4006 N N . GLU A 1 271 ? 29.214 51.615 117.215 1.00 19.76 267 GLU A N 1
ATOM 4007 C CA . GLU A 1 271 ? 28.978 50.302 117.810 1.00 25.08 267 GLU A CA 1
ATOM 4008 C C . GLU A 1 271 ? 29.425 49.197 116.859 1.00 23.07 267 GLU A C 1
ATOM 4009 O O . GLU A 1 271 ? 30.102 48.249 117.266 1.00 25.96 267 GLU A O 1
ATOM 4021 N N . TRP A 1 272 ? 29.034 49.293 115.586 1.00 20.49 268 TRP A N 1
ATOM 4022 C CA . TRP A 1 272 ? 29.432 48.260 114.628 1.00 22.74 268 TRP A CA 1
ATOM 4023 C C . TRP A 1 272 ? 30.947 48.110 114.595 1.00 23.98 268 TRP A C 1
ATOM 4024 O O . TRP A 1 272 ? 31.473 46.998 114.638 1.00 22.87 268 TRP A O 1
ATOM 4045 N N . ARG A 1 273 ? 31.677 49.227 114.499 1.00 19.13 269 ARG A N 1
ATOM 4046 C CA . ARG A 1 273 ? 33.115 49.127 114.397 1.00 21.57 269 ARG A CA 1
ATOM 4047 C C . ARG A 1 273 ? 33.682 48.517 115.666 1.00 22.46 269 ARG A C 1
ATOM 4048 O O . ARG A 1 273 ? 34.562 47.650 115.612 1.00 23.24 269 ARG A O 1
ATOM 4069 N N . GLU A 1 274 ? 33.180 48.952 116.823 1.00 23.98 270 GLU A N 1
ATOM 4070 C CA . GLU A 1 274 ? 33.700 48.444 118.085 1.00 27.70 270 GLU A CA 1
ATOM 4071 C C . GLU A 1 274 ? 33.421 46.958 118.251 1.00 29.70 270 GLU A C 1
ATOM 4072 O O . GLU A 1 274 ? 34.178 46.264 118.943 1.00 31.24 270 GLU A O 1
ATOM 4084 N N . SER A 1 275 ? 32.387 46.484 117.600 1.00 25.89 271 SER A N 1
ATOM 4085 C CA . SER A 1 275 ? 32.040 45.043 117.683 1.00 26.28 271 SER A CA 1
ATOM 4086 C C . SER A 1 275 ? 32.617 44.262 116.496 1.00 29.03 271 SER A C 1
ATOM 4087 O O . SER A 1 275 ? 32.229 43.148 116.346 1.00 33.60 271 SER A O 1
ATOM 4095 N N . GLY A 1 276 ? 33.438 44.867 115.661 1.00 27.23 272 GLY A N 1
ATOM 4096 C CA . GLY A 1 276 ? 34.243 44.145 114.697 1.00 27.38 272 GLY A CA 1
ATOM 4097 C C . GLY A 1 276 ? 33.882 44.323 113.238 1.00 27.47 272 GLY A C 1
ATOM 4098 O O . GLY A 1 276 ? 34.430 43.592 112.400 1.00 30.52 272 GLY A O 1
ATOM 4102 N N . LEU A 1 277 ? 33.002 45.275 112.896 1.00 24.05 273 LEU A N 1
ATOM 4103 C CA . LEU A 1 277 ? 32.682 45.582 111.510 1.00 22.91 273 LEU A CA 1
ATOM 4104 C C . LEU A 1 277 ? 33.379 46.886 111.155 1.00 23.16 273 LEU A C 1
ATOM 4105 O O . LEU A 1 277 ? 32.910 47.960 111.562 1.00 22.01 273 LEU A O 1
ATOM 4121 N N . PRO A 1 278 ? 34.492 46.860 110.443 1.00 22.27 274 PRO A N 1
ATOM 4122 C CA . PRO A 1 278 ? 35.230 48.110 110.214 1.00 23.34 274 PRO A CA 1
ATOM 4123 C C . PRO A 1 278 ? 34.454 49.088 109.367 1.00 23.28 274 PRO A C 1
ATOM 4124 O O . PRO A 1 278 ? 34.205 48.858 108.184 1.00 22.59 274 PRO A O 1
ATOM 4135 N N . CYS A 1 279 ? 34.048 50.186 109.981 1.00 24.48 275 CYS A N 1
ATOM 4136 C CA . CYS A 1 279 ? 33.365 51.247 109.265 1.00 18.17 275 CYS A CA 1
ATOM 4137 C C . CYS A 1 279 ? 33.517 52.505 110.108 1.00 18.03 275 CYS A C 1
ATOM 4138 O O . CYS A 1 279 ? 33.919 52.452 111.269 1.00 19.89 275 CYS A O 1
ATOM 4146 N N . ALA A 1 280 ? 33.132 53.632 109.523 1.00 16.69 276 ALA A N 1
ATOM 4147 C CA . ALA A 1 280 ? 33.257 54.899 110.220 1.00 16.79 276 ALA A CA 1
ATOM 4148 C C . ALA A 1 280 ? 32.328 55.888 109.550 1.00 17.16 276 ALA A C 1
ATOM 4149 O O . ALA A 1 280 ? 32.096 55.826 108.341 1.00 17.57 276 ALA A O 1
ATOM 4156 N N . TYR A 1 281 ? 31.805 56.806 110.345 1.00 16.74 277 TYR A N 1
ATOM 4157 C CA . TYR A 1 281 ? 30.850 57.757 109.835 1.00 15.38 277 TYR A CA 1
ATOM 4158 C C . TYR A 1 281 ? 31.487 59.103 109.571 1.00 16.67 277 TYR A C 1
ATOM 4159 O O . TYR A 1 281 ? 32.483 59.492 110.205 1.00 15.77 277 TYR A O 1
ATOM 4177 N N . THR A 1 282 ? 30.872 59.814 108.643 1.00 14.96 278 THR A N 1
ATOM 4178 C CA . THR A 1 282 ? 31.183 61.218 108.485 1.00 14.86 278 THR A CA 1
ATOM 4179 C C . THR A 1 282 ? 29.985 61.904 107.855 1.00 18.16 278 THR A C 1
ATOM 4180 O O . THR A 1 282 ? 29.232 61.302 107.079 1.00 16.23 278 THR A O 1
ATOM 4191 N N . LEU A 1 283 ? 29.796 63.154 108.232 1.00 13.45 279 LEU A N 1
ATOM 4192 C CA . LEU A 1 283 ? 28.663 63.921 107.776 1.00 13.17 279 LEU A CA 1
ATOM 4193 C C . LEU A 1 283 ? 29.136 65.246 107.221 1.00 16.04 279 LEU A C 1
ATOM 4194 O O . LEU A 1 283 ? 30.034 65.876 107.779 1.00 16.24 279 LEU A O 1
ATOM 4210 N N . ASP A 1 284 ? 28.538 65.662 106.114 1.00 16.53 280 ASP A N 1
ATOM 4211 C CA . ASP A 1 284 ? 28.772 66.997 105.580 1.00 16.09 280 ASP A CA 1
ATOM 4212 C C . ASP A 1 284 ? 27.720 67.930 106.141 1.00 14.09 280 ASP A C 1
ATOM 4213 O O . ASP A 1 284 ? 27.222 67.717 107.260 1.00 15.82 280 ASP A O 1
ATOM 4222 N N . ALA A 1 285 ? 27.361 68.966 105.391 1.00 16.39 281 ALA A N 1
ATOM 4223 C CA . ALA A 1 285 ? 26.420 69.973 105.864 1.00 17.30 281 ALA A CA 1
ATOM 4224 C C . ALA A 1 285 ? 25.007 69.518 105.513 1.00 17.15 281 ALA A C 1
ATOM 4225 O O . ALA A 1 285 ? 24.297 70.081 104.672 1.00 20.52 281 ALA A O 1
ATOM 4232 N N . GLY A 1 286 ? 24.610 68.458 106.200 1.00 18.31 282 GLY A N 1
ATOM 4233 C CA . GLY A 1 286 ? 23.330 67.863 105.978 1.00 17.43 282 GLY A CA 1
ATOM 4234 C C . GLY A 1 286 ? 23.276 66.621 106.806 1.00 17.84 282 GLY A C 1
ATOM 4235 O O . GLY A 1 286 ? 24.247 66.219 107.440 1.00 16.83 282 GLY A O 1
ATOM 4239 N N . PRO A 1 287 ? 22.106 65.960 106.826 1.00 20.17 283 PRO A N 1
ATOM 4240 C CA . PRO A 1 287 ? 21.911 64.857 107.761 1.00 18.78 283 PRO A CA 1
ATOM 4241 C C . PRO A 1 287 ? 22.301 63.512 107.209 1.00 16.75 283 PRO A C 1
ATOM 4242 O O . PRO A 1 287 ? 22.400 62.553 107.993 1.00 16.77 283 PRO A O 1
ATOM 4253 N N . ASN A 1 288 ? 22.539 63.396 105.911 1.00 17.53 284 ASN A N 1
ATOM 4254 C CA . ASN A 1 288 ? 22.937 62.112 105.381 1.00 17.93 284 ASN A CA 1
ATOM 4255 C C . ASN A 1 288 ? 24.218 61.673 106.045 1.00 18.82 284 ASN A C 1
ATOM 4256 O O . ASN A 1 288 ? 25.096 62.491 106.347 1.00 17.34 284 ASN A O 1
ATOM 4267 N N . VAL A 1 289 ? 24.350 60.371 106.258 1.00 16.13 285 VAL A N 1
ATOM 4268 C CA . VAL A 1 289 ? 25.545 59.824 106.886 1.00 15.32 285 VAL A CA 1
ATOM 4269 C C . VAL A 1 289 ? 26.330 59.025 105.872 1.00 18.60 285 VAL A C 1
ATOM 4270 O O . VAL A 1 289 ? 25.831 58.053 105.300 1.00 17.76 285 VAL A O 1
ATOM 4283 N N . HIS A 1 290 ? 27.566 59.428 105.653 1.00 16.72 286 HIS A N 1
ATOM 4284 C CA . HIS A 1 290 ? 28.474 58.676 104.821 1.00 17.49 286 HIS A CA 1
ATOM 4285 C C . HIS A 1 290 ? 29.212 57.709 105.708 1.00 17.54 286 HIS A C 1
ATOM 4286 O O . HIS A 1 290 ? 29.879 58.123 106.657 1.00 18.52 286 HIS A O 1
ATOM 4299 N N . VAL A 1 291 ? 29.094 56.433 105.411 1.00 16.42 287 VAL A N 1
ATOM 4300 C CA . VAL A 1 291 ? 29.728 55.403 106.199 1.00 16.47 287 VAL A CA 1
ATOM 4301 C C . VAL A 1 291 ? 30.830 54.816 105.346 1.00 17.93 287 VAL A C 1
ATOM 4302 O O . VAL A 1 291 ? 30.578 54.119 104.354 1.00 19.63 287 VAL A O 1
ATOM 4315 N N . ILE A 1 292 ? 32.036 55.111 105.726 1.00 18.17 288 ILE A N 1
ATOM 4316 C CA . ILE A 1 292 ? 33.231 54.670 105.030 1.00 17.74 288 ILE A CA 1
ATOM 4317 C C . ILE A 1 292 ? 33.637 53.318 105.584 1.00 18.19 288 ILE A C 1
ATOM 4318 O O . ILE A 1 292 ? 33.629 53.107 106.793 1.00 18.86 288 ILE A O 1
ATOM 4334 N N . CYS A 1 293 ? 34.022 52.399 104.704 1.00 20.75 289 CYS A N 1
ATOM 4335 C CA . CYS A 1 293 ? 34.462 51.097 105.176 1.00 20.85 289 CYS A CA 1
ATOM 4336 C C . CYS A 1 293 ? 35.347 50.466 104.118 1.00 18.61 289 CYS A C 1
ATOM 4337 O O . CYS A 1 293 ? 35.201 50.768 102.929 1.00 19.36 289 CYS A O 1
ATOM 4345 N N . PRO A 1 294 ? 36.273 49.604 104.511 1.00 19.38 290 PRO A N 1
ATOM 4346 C CA . PRO A 1 294 ? 36.941 48.772 103.506 1.00 20.50 290 PRO A CA 1
ATOM 4347 C C . PRO A 1 294 ? 35.868 48.063 102.700 1.00 23.06 290 PRO A C 1
ATOM 4348 O O . PRO A 1 294 ? 34.856 47.607 103.242 1.00 22.19 290 PRO A O 1
ATOM 4359 N N . SER A 1 295 ? 36.080 48.014 101.384 1.00 24.20 291 SER A N 1
ATOM 4360 C CA . SER A 1 295 ? 35.026 47.591 100.478 1.00 25.39 291 SER A CA 1
ATOM 4361 C C . SER A 1 295 ? 34.546 46.184 100.785 1.00 25.65 291 SER A C 1
ATOM 4362 O O . SER A 1 295 ? 33.370 45.877 100.561 1.00 26.39 291 SER A O 1
ATOM 4370 N N . GLU A 1 296 ? 35.423 45.328 101.310 1.00 23.98 292 GLU A N 1
ATOM 4371 C CA . GLU A 1 296 ? 35.002 43.966 101.620 1.00 29.95 292 GLU A CA 1
ATOM 4372 C C . GLU A 1 296 ? 33.890 43.927 102.661 1.00 31.85 292 GLU A C 1
ATOM 4373 O O . GLU A 1 296 ? 33.199 42.910 102.779 1.00 30.81 292 GLU A O 1
ATOM 4385 N N . TYR A 1 297 ? 33.700 45.001 103.426 1.00 26.46 293 TYR A N 1
ATOM 4386 C CA . TYR A 1 297 ? 32.656 45.071 104.440 1.00 25.33 293 TYR A CA 1
ATOM 4387 C C . TYR A 1 297 ? 31.434 45.850 103.992 1.00 22.08 293 TYR A C 1
ATOM 4388 O O . TYR A 1 297 ? 30.457 45.939 104.745 1.00 23.27 293 TYR A O 1
ATOM 4406 N N . ALA A 1 298 ? 31.453 46.400 102.781 1.00 23.28 294 ALA A N 1
ATOM 4407 C CA . ALA A 1 298 ? 30.403 47.317 102.371 1.00 23.45 294 ALA A CA 1
ATOM 4408 C C . ALA A 1 298 ? 29.039 46.642 102.347 1.00 24.44 294 ALA A C 1
ATOM 4409 O O . ALA A 1 298 ? 28.046 47.215 102.797 1.00 23.24 294 ALA A O 1
ATOM 4416 N N . GLU A 1 299 ? 28.956 45.423 101.817 1.00 26.41 295 GLU A N 1
ATOM 4417 C CA . GLU A 1 299 ? 27.647 44.776 101.743 1.00 29.99 295 GLU A CA 1
ATOM 4418 C C . GLU A 1 299 ? 27.020 44.633 103.127 1.00 23.50 295 GLU A C 1
ATOM 4419 O O . GLU A 1 299 ? 25.832 44.913 103.303 1.00 25.59 295 GLU A O 1
ATOM 4431 N N . GLU A 1 300 ? 27.811 44.226 104.122 1.00 26.15 296 GLU A N 1
ATOM 4432 C CA . GLU A 1 300 ? 27.304 44.140 105.485 1.00 26.51 296 GLU A CA 1
ATOM 4433 C C . GLU A 1 300 ? 26.978 45.521 106.046 1.00 25.32 296 GLU A C 1
ATOM 4434 O O . GLU A 1 300 ? 25.937 45.704 106.680 1.00 23.61 296 GLU A O 1
ATOM 4446 N N . VAL A 1 301 ? 27.849 46.510 105.827 1.00 23.97 297 VAL A N 1
ATOM 4447 C CA . VAL A 1 301 ? 27.520 47.854 106.304 1.00 23.51 297 VAL A CA 1
ATOM 4448 C C . VAL A 1 301 ? 26.202 48.307 105.687 1.00 24.51 297 VAL A C 1
ATOM 4449 O O . VAL A 1 301 ? 25.314 48.817 106.375 1.00 21.17 297 VAL A O 1
ATOM 4462 N N . ILE A 1 302 ? 26.054 48.119 104.372 1.00 22.51 298 ILE A N 1
ATOM 4463 C CA . ILE A 1 302 ? 24.848 48.568 103.694 1.00 22.26 298 ILE A CA 1
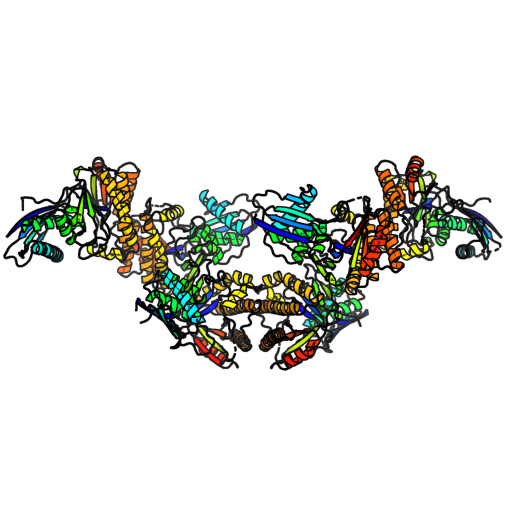ATOM 4464 C C . ILE A 1 302 ? 23.637 47.838 104.252 1.00 23.17 298 ILE A C 1
ATOM 4465 O O . ILE A 1 302 ? 22.586 48.433 104.487 1.00 24.28 298 ILE A O 1
ATOM 4481 N N . PHE A 1 303 ? 23.763 46.535 104.451 1.00 27.26 299 PHE A N 1
ATOM 4482 C CA . PHE A 1 303 ? 22.658 45.773 105.016 1.00 27.74 299 PHE A CA 1
ATOM 4483 C C . PHE A 1 303 ? 22.240 46.342 106.369 1.00 25.10 299 PHE A C 1
ATOM 4484 O O . PHE A 1 303 ? 21.049 46.566 106.623 1.00 27.47 299 PHE A O 1
ATOM 4501 N N . ARG A 1 304 ? 23.213 46.626 107.235 1.00 25.28 300 ARG A N 1
ATOM 4502 C CA . ARG A 1 304 ? 22.890 47.175 108.542 1.00 24.32 300 ARG A CA 1
ATOM 4503 C C . ARG A 1 304 ? 22.295 48.564 108.426 1.00 21.89 300 ARG A C 1
ATOM 4504 O O . ARG A 1 304 ? 21.351 48.905 109.153 1.00 25.59 300 ARG A O 1
ATOM 4525 N N . LEU A 1 305 ? 22.829 49.391 107.523 1.00 23.70 301 LEU A N 1
ATOM 4526 C CA . LEU A 1 305 ? 22.303 50.734 107.389 1.00 22.95 301 LEU A CA 1
ATOM 4527 C C . LEU A 1 305 ? 20.895 50.711 106.836 1.00 22.14 301 LEU A C 1
ATOM 4528 O O . LEU A 1 305 ? 20.048 51.512 107.233 1.00 23.01 301 LEU A O 1
ATOM 4544 N N . THR A 1 306 ? 20.654 49.845 105.843 1.00 24.29 302 THR A N 1
ATOM 4545 C CA . THR A 1 306 ? 19.357 49.829 105.179 1.00 24.73 302 THR A CA 1
ATOM 4546 C C . THR A 1 306 ? 18.242 49.533 106.171 1.00 25.48 302 THR A C 1
ATOM 4547 O O . THR A 1 306 ? 17.122 50.032 106.011 1.00 27.53 302 THR A O 1
ATOM 4558 N N . SER A 1 307 ? 18.548 48.761 107.211 1.00 27.89 303 SER A N 1
ATOM 4559 C CA . SER A 1 307 ? 17.571 48.351 108.203 1.00 31.23 303 SER A CA 1
ATOM 4560 C C . SER A 1 307 ? 17.260 49.427 109.231 1.00 35.37 303 SER A C 1
ATOM 4561 O O . SER A 1 307 ? 16.375 49.221 110.066 1.00 31.63 303 SER A O 1
ATOM 4569 N N . ILE A 1 308 ? 17.961 50.556 109.210 1.00 28.01 304 ILE A N 1
ATOM 4570 C CA . ILE A 1 308 ? 17.745 51.591 110.221 1.00 27.75 304 ILE A CA 1
ATOM 4571 C C . ILE A 1 308 ? 16.519 52.409 109.852 1.00 28.08 304 ILE A C 1
ATOM 4572 O O . ILE A 1 308 ? 16.452 52.971 108.749 1.00 24.02 304 ILE A O 1
ATOM 4588 N N . PRO A 1 309 ? 15.519 52.498 110.729 1.00 27.32 305 PRO A N 1
ATOM 4589 C CA . PRO A 1 309 ? 14.349 53.319 110.409 1.00 27.94 305 PRO A CA 1
ATOM 4590 C C . PRO A 1 309 ? 14.779 54.732 110.080 1.00 27.53 305 PRO A C 1
ATOM 4591 O O . PRO A 1 309 ? 15.623 55.314 110.768 1.00 26.98 305 PRO A O 1
ATOM 4602 N N . GLY A 1 310 ? 14.190 55.272 109.019 1.00 25.59 306 GLY A N 1
ATOM 4603 C CA . GLY A 1 310 ? 14.438 56.629 108.591 1.00 27.33 306 GLY A CA 1
ATOM 4604 C C . GLY A 1 310 ? 15.489 56.734 107.514 1.00 23.02 306 GLY A C 1
ATOM 4605 O O . GLY A 1 310 ? 15.634 57.808 106.912 1.00 26.92 306 GLY A O 1
ATOM 4609 N N . VAL A 1 311 ? 16.218 55.652 107.266 1.00 21.60 307 VAL A N 1
ATOM 4610 C CA . VAL A 1 311 ? 17.136 55.579 106.133 1.00 23.56 307 VAL A CA 1
ATOM 4611 C C . VAL A 1 311 ? 16.301 55.262 104.900 1.00 25.28 307 VAL A C 1
ATOM 4612 O O . VAL A 1 311 ? 15.743 54.169 104.787 1.00 26.84 307 VAL A O 1
ATOM 4625 N N . GLN A 1 312 ? 16.215 56.217 103.982 1.00 21.88 308 GLN A N 1
ATOM 4626 C CA . GLN A 1 312 ? 15.409 56.045 102.779 1.00 27.85 308 GLN A CA 1
ATOM 4627 C C . GLN A 1 312 ? 16.055 55.039 101.847 1.00 31.81 308 GLN A C 1
ATOM 4628 O O . GLN A 1 312 ? 15.386 54.162 101.284 1.00 27.46 308 GLN A O 1
ATOM 4642 N N . THR A 1 313 ? 17.357 55.163 101.656 1.00 25.18 309 THR A N 1
ATOM 4643 C CA . THR A 1 313 ? 18.101 54.248 100.825 1.00 24.70 309 THR A CA 1
ATOM 4644 C C . THR A 1 313 ? 19.564 54.437 101.177 1.00 23.47 309 THR A C 1
ATOM 4645 O O . THR A 1 313 ? 19.937 55.373 101.892 1.00 23.44 309 THR A O 1
ATOM 4656 N N . VAL A 1 314 ? 20.384 53.522 100.696 1.00 20.22 310 VAL A N 1
ATOM 4657 C CA . VAL A 1 314 ? 21.823 53.572 100.923 1.00 22.12 310 VAL A CA 1
ATOM 4658 C C . VAL A 1 314 ? 22.475 53.531 99.549 1.00 26.05 310 VAL A C 1
ATOM 4659 O O . VAL A 1 314 ? 22.213 52.622 98.752 1.00 24.51 310 VAL A O 1
ATOM 4672 N N . LEU A 1 315 ? 23.286 54.531 99.255 1.00 20.70 311 LEU A N 1
ATOM 4673 C CA . LEU A 1 315 ? 24.026 54.566 97.996 1.00 22.13 311 LEU A CA 1
ATOM 4674 C C . LEU A 1 315 ? 25.437 54.037 98.233 1.00 24.82 311 LEU A C 1
ATOM 4675 O O . LEU A 1 315 ? 26.092 54.410 99.207 1.00 27.39 311 LEU A O 1
ATOM 4691 N N . LYS A 1 316 ? 25.888 53.166 97.351 1.00 22.31 312 LYS A N 1
ATOM 4692 C CA . LYS A 1 316 ? 27.201 52.547 97.482 1.00 23.21 312 LYS A CA 1
ATOM 4693 C C . LYS A 1 316 ? 28.148 53.233 96.508 1.00 23.25 312 LYS A C 1
ATOM 4694 O O . LYS A 1 316 ? 27.916 53.218 95.297 1.00 27.27 312 LYS A O 1
ATOM 4713 N N . ALA A 1 317 ? 29.208 53.839 97.029 1.00 21.75 313 ALA A N 1
ATOM 4714 C CA . ALA A 1 317 ? 30.161 54.521 96.173 1.00 21.91 313 ALA A CA 1
ATOM 4715 C C . ALA A 1 317 ? 31.565 54.033 96.473 1.00 21.69 313 ALA A C 1
ATOM 4716 O O . ALA A 1 317 ? 31.929 53.795 97.625 1.00 23.36 313 ALA A O 1
ATOM 4723 N N . SER A 1 318 ? 32.341 53.860 95.428 1.00 18.85 314 SER A N 1
ATOM 4724 C CA . SER A 1 318 ? 33.736 53.483 95.537 1.00 18.52 314 SER A CA 1
ATOM 4725 C C . SER A 1 318 ? 34.575 54.682 95.121 1.00 19.22 314 SER A C 1
ATOM 4726 O O . SER A 1 318 ? 34.052 55.699 94.693 1.00 18.86 314 SER A O 1
ATOM 4734 N N . ALA A 1 319 ? 35.883 54.540 95.231 1.00 17.27 315 ALA A N 1
ATOM 4735 C CA . ALA A 1 319 ? 36.773 55.661 94.968 1.00 17.67 315 ALA A CA 1
ATOM 4736 C C . ALA A 1 319 ? 36.769 55.978 93.486 1.00 18.63 315 ALA A C 1
ATOM 4737 O O . ALA A 1 319 ? 36.916 55.086 92.638 1.00 19.44 315 ALA A O 1
ATOM 4744 N N . GLY A 1 320 ? 36.578 57.246 93.175 1.00 18.25 316 GLY A N 1
ATOM 4745 C CA . GLY A 1 320 ? 36.480 57.691 91.811 1.00 17.44 316 GLY A CA 1
ATOM 4746 C C . GLY A 1 320 ? 37.734 58.354 91.287 1.00 19.55 316 GLY A C 1
ATOM 4747 O O . GLY A 1 320 ? 38.623 58.783 92.038 1.00 17.26 316 GLY A O 1
ATOM 4751 N N . ASP A 1 321 ? 37.779 58.453 89.965 1.00 18.28 317 ASP A N 1
ATOM 4752 C CA . ASP A 1 321 ? 38.910 59.005 89.269 1.00 21.53 317 ASP A CA 1
ATOM 4753 C C . ASP A 1 321 ? 38.809 60.519 89.210 1.00 16.33 317 ASP A C 1
ATOM 4754 O O . ASP A 1 321 ? 37.870 61.140 89.728 1.00 18.12 317 ASP A O 1
ATOM 4763 N N . SER A 1 322 ? 39.813 61.112 88.570 1.00 16.84 318 SER A N 1
ATOM 4764 C CA . SER A 1 322 ? 39.864 62.538 88.410 1.00 17.64 318 SER A CA 1
ATOM 4765 C C . SER A 1 322 ? 38.787 63.007 87.436 1.00 16.82 318 SER A C 1
ATOM 4766 O O . SER A 1 322 ? 38.194 62.221 86.680 1.00 17.83 318 SER A O 1
ATOM 4774 N N . ALA A 1 323 ? 38.561 64.314 87.427 1.00 15.29 319 ALA A N 1
ATOM 4775 C CA . ALA A 1 323 ? 37.766 64.909 86.362 1.00 14.24 319 ALA A CA 1
ATOM 4776 C C . ALA A 1 323 ? 38.441 64.611 85.028 1.00 15.59 319 ALA A C 1
ATOM 4777 O O . ALA A 1 323 ? 39.677 64.610 84.921 1.00 16.62 319 ALA A O 1
ATOM 4784 N N . LYS A 1 324 ? 37.624 64.305 84.025 1.00 17.47 320 LYS A N 1
ATOM 4785 C CA . LYS A 1 324 ? 38.131 63.847 82.748 1.00 19.60 320 LYS A CA 1
ATOM 4786 C C . LYS A 1 324 ? 37.390 64.561 81.634 1.00 19.56 320 LYS A C 1
ATOM 4787 O O . LYS A 1 324 ? 36.190 64.797 81.748 1.00 16.90 320 LYS A O 1
ATOM 4806 N N . LEU A 1 325 ? 38.107 64.867 80.561 1.00 18.64 321 LEU A N 1
ATOM 4807 C CA . LEU A 1 325 ? 37.457 65.227 79.311 1.00 21.71 321 LEU A CA 1
ATOM 4808 C C . LEU A 1 325 ? 36.978 63.971 78.607 1.00 20.85 321 LEU A C 1
ATOM 4809 O O . LEU A 1 325 ? 37.640 62.931 78.637 1.00 24.65 321 LEU A O 1
ATOM 4825 N N . ILE A 1 326 ? 35.815 64.058 77.977 1.00 23.81 322 ILE A N 1
ATOM 4826 C CA . ILE A 1 326 ? 35.316 62.957 77.174 1.00 29.23 322 ILE A CA 1
ATOM 4827 C C . ILE A 1 326 ? 34.879 63.482 75.812 1.00 35.29 322 ILE A C 1
ATOM 4828 O O . ILE A 1 326 ? 34.816 64.687 75.577 1.00 33.32 322 ILE A O 1
ATOM 4844 N N . GLU A 1 327 ? 34.601 62.540 74.910 1.00 41.34 323 GLU A N 1
ATOM 4845 C CA . GLU A 1 327 ? 33.989 62.802 73.592 1.00 45.34 323 GLU A CA 1
ATOM 4846 C C . GLU A 1 327 ? 34.457 64.095 72.921 1.00 48.71 323 GLU A C 1
ATOM 4847 O O . GLU A 1 327 ? 33.648 64.847 72.367 1.00 53.43 323 GLU A O 1
ATOM 4853 N N . GLY B 1 4 ? 51.512 105.328 114.977 1.00 45.30 0 GLY B N 1
ATOM 4854 C CA . GLY B 1 4 ? 50.259 104.842 115.530 1.00 39.92 0 GLY B CA 1
ATOM 4855 C C . GLY B 1 4 ? 50.037 103.356 115.280 1.00 41.86 0 GLY B C 1
ATOM 4856 O O . GLY B 1 4 ? 49.603 102.962 114.199 1.00 42.96 0 GLY B O 1
ATOM 4857 N N . MET B 1 5 ? 50.340 102.534 116.288 1.00 34.14 1 MET B N 1
ATOM 4858 C CA . MET B 1 5 ? 50.157 101.089 116.218 1.00 32.71 1 MET B CA 1
ATOM 4859 C C . MET B 1 5 ? 48.818 100.633 116.785 1.00 34.97 1 MET B C 1
ATOM 4860 O O . MET B 1 5 ? 48.528 99.433 116.785 1.00 37.86 1 MET B O 1
ATOM 4874 N N . GLY B 1 6 ? 48.001 101.554 117.264 1.00 30.65 2 GLY B N 1
ATOM 4875 C CA . GLY B 1 6 ? 46.719 101.201 117.835 1.00 28.13 2 GLY B CA 1
ATOM 4876 C C . GLY B 1 6 ? 46.311 102.252 118.834 1.00 26.33 2 GLY B C 1
ATOM 4877 O O . GLY B 1 6 ? 47.144 102.756 119.594 1.00 24.43 2 GLY B O 1
ATOM 4881 N N . GLN B 1 7 ? 45.035 102.583 118.852 1.00 25.51 3 GLN B N 1
ATOM 4882 C CA . GLN B 1 7 ? 44.526 103.696 119.631 1.00 23.22 3 GLN B CA 1
ATOM 4883 C C . GLN B 1 7 ? 43.152 103.301 120.129 1.00 26.38 3 GLN B C 1
ATOM 4884 O O . GLN B 1 7 ? 42.406 102.627 119.422 1.00 24.83 3 GLN B O 1
ATOM 4898 N N . ALA B 1 8 ? 42.838 103.675 121.362 1.00 23.71 4 ALA B N 1
ATOM 4899 C CA . ALA B 1 8 ? 41.490 103.469 121.855 1.00 21.28 4 ALA B CA 1
ATOM 4900 C C . ALA B 1 8 ? 41.249 104.444 122.985 1.00 18.93 4 ALA B C 1
ATOM 4901 O O . ALA B 1 8 ? 42.184 104.944 123.592 1.00 19.88 4 ALA B O 1
ATOM 4908 N N . THR B 1 9 ? 39.984 104.734 123.219 1.00 19.10 5 THR B N 1
ATOM 4909 C CA . THR B 1 9 ? 39.570 105.669 124.254 1.00 18.39 5 THR B CA 1
ATOM 4910 C C . THR B 1 9 ? 38.541 104.969 125.112 1.00 19.68 5 THR B C 1
ATOM 4911 O O . THR B 1 9 ? 37.646 104.310 124.588 1.00 19.26 5 THR B O 1
ATOM 4922 N N . ALA B 1 10 ? 38.692 105.074 126.425 1.00 17.98 6 ALA B N 1
ATOM 4923 C CA . ALA B 1 10 ? 37.736 104.451 127.314 1.00 19.61 6 ALA B CA 1
ATOM 4924 C C . ALA B 1 10 ? 37.354 105.456 128.381 1.00 19.27 6 ALA B C 1
ATOM 4925 O O . ALA B 1 10 ? 38.111 106.390 128.680 1.00 18.60 6 ALA B O 1
ATOM 4932 N N . ILE B 1 11 ? 36.182 105.236 128.973 1.00 17.33 7 ILE B N 1
ATOM 4933 C CA . ILE B 1 11 ? 35.744 106.010 130.118 1.00 18.24 7 ILE B CA 1
ATOM 4934 C C . ILE B 1 11 ? 35.416 105.046 131.249 1.00 19.23 7 ILE B C 1
ATOM 4935 O O . ILE B 1 11 ? 34.993 103.911 131.021 1.00 18.52 7 ILE B O 1
ATOM 4951 N N . ALA B 1 12 ? 35.619 105.516 132.473 1.00 16.38 8 ALA B N 1
ATOM 4952 C CA . ALA B 1 12 ? 35.260 104.759 133.656 1.00 17.69 8 ALA B CA 1
ATOM 4953 C C . ALA B 1 12 ? 34.895 105.738 134.760 1.00 17.14 8 ALA B C 1
ATOM 4954 O O . ALA B 1 12 ? 35.301 106.906 134.745 1.00 17.42 8 ALA B O 1
ATOM 4961 N N . HIS B 1 13 ? 34.151 105.255 135.715 1.00 16.57 9 HIS B N 1
ATOM 4962 C CA . HIS B 1 13 ? 33.761 106.083 136.833 1.00 15.84 9 HIS B CA 1
ATOM 4963 C C . HIS B 1 13 ? 34.486 105.667 138.086 1.00 14.45 9 HIS B C 1
ATOM 4964 O O . HIS B 1 13 ? 34.860 104.507 138.226 1.00 17.13 9 HIS B O 1
ATOM 4977 N N . PRO B 1 14 ? 34.716 106.597 138.997 1.00 14.90 10 PRO B N 1
ATOM 4978 C CA . PRO B 1 14 ? 35.141 106.213 140.336 1.00 14.57 10 PRO B CA 1
ATOM 4979 C C . PRO B 1 14 ? 34.006 105.472 141.016 1.00 15.95 10 PRO B C 1
ATOM 4980 O O . PRO B 1 14 ? 32.888 105.345 140.514 1.00 15.30 10 PRO B O 1
ATOM 4991 N N . ASN B 1 15 ? 34.337 104.899 142.155 1.00 14.33 11 ASN B N 1
ATOM 4992 C CA . ASN B 1 15 ? 33.367 104.122 142.889 1.00 14.40 11 ASN B CA 1
ATOM 4993 C C . ASN B 1 15 ? 33.525 104.457 144.356 1.00 14.86 11 ASN B C 1
ATOM 4994 O O . ASN B 1 15 ? 34.595 104.889 144.809 1.00 16.71 11 ASN B O 1
ATOM 5005 N N . ILE B 1 16 ? 32.439 104.289 145.089 1.00 13.00 12 ILE B N 1
ATOM 5006 C CA . ILE B 1 16 ? 32.458 104.462 146.535 1.00 15.18 12 ILE B CA 1
ATOM 5007 C C . ILE B 1 16 ? 32.246 103.103 147.160 1.00 16.47 12 ILE B C 1
ATOM 5008 O O . ILE B 1 16 ? 31.256 102.425 146.879 1.00 14.37 12 ILE B O 1
ATOM 5024 N N . ALA B 1 17 ? 33.186 102.721 148.023 1.00 14.93 13 ALA B N 1
ATOM 5025 C CA . ALA B 1 17 ? 33.133 101.430 148.654 1.00 14.98 13 ALA B CA 1
ATOM 5026 C C . ALA B 1 17 ? 32.206 101.471 149.846 1.00 14.14 13 ALA B C 1
ATOM 5027 O O . ALA B 1 17 ? 32.362 102.285 150.752 1.00 15.75 13 ALA B O 1
ATOM 5034 N N . PHE B 1 18 ? 31.252 100.578 149.840 1.00 12.74 14 PHE B N 1
ATOM 5035 C CA . PHE B 1 18 ? 30.413 100.321 150.979 1.00 14.07 14 PHE B CA 1
ATOM 5036 C C . PHE B 1 18 ? 31.103 99.392 151.968 1.00 13.21 14 PHE B C 1
ATOM 5037 O O . PHE B 1 18 ? 30.965 99.555 153.194 1.00 15.58 14 PHE B O 1
ATOM 5054 N N . ILE B 1 19 ? 31.838 98.404 151.456 1.00 13.04 15 ILE B N 1
ATOM 5055 C CA . ILE B 1 19 ? 32.743 97.589 152.242 1.00 12.57 15 ILE B CA 1
ATOM 5056 C C . ILE B 1 19 ? 34.120 97.878 151.672 1.00 13.25 15 ILE B C 1
ATOM 5057 O O . ILE B 1 19 ? 34.335 97.729 150.470 1.00 12.50 15 ILE B O 1
ATOM 5073 N N . LYS B 1 20 ? 35.018 98.337 152.517 1.00 12.11 16 LYS B N 1
ATOM 5074 C CA . LYS B 1 20 ? 36.254 98.922 152.068 1.00 12.34 16 LYS B CA 1
ATOM 5075 C C . LYS B 1 20 ? 37.324 97.881 151.792 1.00 14.34 16 LYS B C 1
ATOM 5076 O O . LYS B 1 20 ? 37.413 96.844 152.457 1.00 13.47 16 LYS B O 1
ATOM 5095 N N . TYR B 1 21 ? 38.185 98.223 150.847 1.00 12.25 17 TYR B N 1
ATOM 5096 C CA . TYR B 1 21 ? 39.446 97.563 150.608 1.00 12.32 17 TYR B CA 1
ATOM 5097 C C . TYR B 1 21 ? 40.482 98.311 151.411 1.00 14.98 17 TYR B C 1
ATOM 5098 O O . TYR B 1 21 ? 40.636 99.507 151.243 1.00 12.84 17 TYR B O 1
ATOM 5116 N N . TRP B 1 22 ? 41.151 97.629 152.314 1.00 12.05 18 TRP B N 1
ATOM 5117 C CA . TRP B 1 22 ? 42.224 98.278 153.044 1.00 13.45 18 TRP B CA 1
ATOM 5118 C C . TRP B 1 22 ? 43.161 97.166 153.457 1.00 11.85 18 TRP B C 1
ATOM 5119 O O . TRP B 1 22 ? 42.750 96.286 154.217 1.00 14.13 18 TRP B O 1
ATOM 5140 N N . GLY B 1 23 ? 44.388 97.225 152.965 1.00 12.01 19 GLY B N 1
ATOM 5141 C CA . GLY B 1 23 ? 45.365 96.191 153.185 1.00 12.23 19 GLY B CA 1
ATOM 5142 C C . GLY B 1 23 ? 45.417 95.228 152.029 1.00 14.80 19 GLY B C 1
ATOM 5143 O O . GLY B 1 23 ? 44.385 94.830 151.495 1.00 13.64 19 GLY B O 1
ATOM 5147 N N . ASN B 1 24 ? 46.630 94.839 151.671 1.00 14.05 20 ASN B N 1
ATOM 5148 C CA . ASN B 1 24 ? 46.896 93.906 150.599 1.00 15.35 20 ASN B CA 1
ATOM 5149 C C . ASN B 1 24 ? 47.457 92.619 151.156 1.00 17.35 20 ASN B C 1
ATOM 5150 O O . ASN B 1 24 ? 48.304 92.630 152.059 1.00 15.93 20 ASN B O 1
ATOM 5161 N N . ARG B 1 25 ? 47.041 91.540 150.539 1.00 14.71 21 ARG B N 1
ATOM 5162 C CA . ARG B 1 25 ? 47.697 90.226 150.726 1.00 14.93 21 ARG B CA 1
ATOM 5163 C C . ARG B 1 25 ? 49.008 90.321 149.941 1.00 18.32 21 ARG B C 1
ATOM 5164 O O . ARG B 1 25 ? 49.993 89.911 150.426 1.00 21.15 21 ARG B O 1
ATOM 5185 N N . ASP B 1 26 ? 48.951 90.868 148.761 1.00 16.20 22 ASP B N 1
ATOM 5186 C CA . ASP B 1 26 ? 50.135 91.034 147.952 1.00 17.59 22 ASP B CA 1
ATOM 5187 C C . ASP B 1 26 ? 50.187 92.452 147.426 1.00 17.27 22 ASP B C 1
ATOM 5188 O O . ASP B 1 26 ? 49.293 92.885 146.703 1.00 16.82 22 ASP B O 1
ATOM 5197 N N . ALA B 1 27 ? 51.235 93.182 147.796 1.00 17.17 23 ALA B N 1
ATOM 5198 C CA . ALA B 1 27 ? 51.257 94.598 147.505 1.00 17.96 23 ALA B CA 1
ATOM 5199 C C . ALA B 1 27 ? 51.434 94.836 146.020 1.00 18.81 23 ALA B C 1
ATOM 5200 O O . ALA B 1 27 ? 50.791 95.709 145.441 1.00 20.57 23 ALA B O 1
ATOM 5207 N N . VAL B 1 28 ? 52.305 94.049 145.375 1.00 17.65 24 VAL B N 1
ATOM 5208 C CA . VAL B 1 28 ? 52.629 94.326 143.982 1.00 18.85 24 VAL B CA 1
ATOM 5209 C C . VAL B 1 28 ? 51.434 94.039 143.080 1.00 18.42 24 VAL B C 1
ATOM 5210 O O . VAL B 1 28 ? 51.140 94.796 142.154 1.00 20.01 24 VAL B O 1
ATOM 5223 N N . LEU B 1 29 ? 50.748 92.949 143.325 1.00 15.73 25 LEU B N 1
ATOM 5224 C CA . LEU B 1 29 ? 49.617 92.533 142.533 1.00 16.53 25 LEU B CA 1
ATOM 5225 C C . LEU B 1 29 ? 48.328 93.164 143.010 1.00 16.47 25 LEU B C 1
ATOM 5226 O O . LEU B 1 29 ? 47.315 93.057 142.322 1.00 14.64 25 LEU B O 1
ATOM 5242 N N . ARG B 1 30 ? 48.360 93.853 144.139 1.00 15.33 26 ARG B N 1
ATOM 5243 C CA . ARG B 1 30 ? 47.166 94.462 144.709 1.00 13.09 26 ARG B CA 1
ATOM 5244 C C . ARG B 1 30 ? 46.073 93.421 144.857 1.00 12.52 26 ARG B C 1
ATOM 5245 O O . ARG B 1 30 ? 44.921 93.635 144.522 1.00 16.40 26 ARG B O 1
ATOM 5266 N N . ILE B 1 31 ? 46.455 92.269 145.402 1.00 14.34 27 ILE B N 1
ATOM 5267 C CA . ILE B 1 31 ? 45.494 91.292 145.850 1.00 12.59 27 ILE B CA 1
ATOM 5268 C C . ILE B 1 31 ? 45.147 91.701 147.278 1.00 14.41 27 ILE B C 1
ATOM 5269 O O . ILE B 1 31 ? 46.039 91.839 148.106 1.00 13.46 27 ILE B O 1
ATOM 5285 N N . PRO B 1 32 ? 43.889 91.954 147.571 1.00 13.63 28 PRO B N 1
ATOM 5286 C CA . PRO B 1 32 ? 43.547 92.573 148.847 1.00 12.93 28 PRO B CA 1
ATOM 5287 C C . PRO B 1 32 ? 43.440 91.540 149.940 1.00 14.14 28 PRO B C 1
ATOM 5288 O O . PRO B 1 32 ? 43.288 90.344 149.695 1.00 15.06 28 PRO B O 1
ATOM 5299 N N . GLU B 1 33 ? 43.521 92.022 151.177 1.00 14.09 29 GLU B N 1
ATOM 5300 C CA . GLU B 1 33 ? 43.294 91.135 152.301 1.00 13.56 29 GLU B CA 1
ATOM 5301 C C . GLU B 1 33 ? 41.847 90.710 152.408 1.00 14.60 29 GLU B C 1
ATOM 5302 O O . GLU B 1 33 ? 41.543 89.660 152.976 1.00 16.66 29 GLU B O 1
ATOM 5314 N N . ASN B 1 34 ? 40.928 91.533 151.930 1.00 12.78 30 ASN B N 1
ATOM 5315 C CA . ASN B 1 34 ? 39.517 91.277 152.093 1.00 14.22 30 ASN B CA 1
ATOM 5316 C C . ASN B 1 34 ? 38.770 91.741 150.859 1.00 14.64 30 ASN B C 1
ATOM 5317 O O . ASN B 1 34 ? 39.298 92.486 150.031 1.00 12.80 30 ASN B O 1
ATOM 5328 N N . GLY B 1 35 ? 37.560 91.226 150.733 1.00 14.58 31 GLY B N 1
ATOM 5329 C CA . GLY B 1 35 ? 36.686 91.625 149.654 1.00 13.22 31 GLY B CA 1
ATOM 5330 C C . GLY B 1 35 ? 36.076 92.944 149.938 1.00 13.96 31 GLY B C 1
ATOM 5331 O O . GLY B 1 35 ? 36.150 93.493 151.028 1.00 14.44 31 GLY B O 1
ATOM 5335 N N . SER B 1 36 ? 35.475 93.508 148.909 1.00 12.22 32 SER B N 1
ATOM 5336 C CA . SER B 1 36 ? 34.911 94.833 149.032 1.00 11.51 32 SER B CA 1
ATOM 5337 C C . SER B 1 36 ? 33.755 94.958 148.068 1.00 13.86 32 SER B C 1
ATOM 5338 O O . SER B 1 36 ? 33.645 94.201 147.106 1.00 13.25 32 SER B O 1
ATOM 5346 N N . ILE B 1 37 ? 32.908 95.943 148.329 1.00 12.96 33 ILE B N 1
ATOM 5347 C CA . ILE B 1 37 ? 31.734 96.201 147.511 1.00 13.48 33 ILE B CA 1
ATOM 5348 C C . ILE B 1 37 ? 31.649 97.709 147.346 1.00 14.52 33 ILE B C 1
ATOM 5349 O O . ILE B 1 37 ? 31.878 98.468 148.288 1.00 14.04 33 ILE B O 1
ATOM 5365 N N . SER B 1 38 ? 31.315 98.147 146.153 1.00 12.96 34 SER B N 1
ATOM 5366 C CA . SER B 1 38 ? 31.261 99.559 145.874 1.00 13.94 34 SER B CA 1
ATOM 5367 C C . SER B 1 38 ? 30.142 99.815 144.881 1.00 15.22 34 SER B C 1
ATOM 5368 O O . SER B 1 38 ? 29.587 98.899 144.275 1.00 16.93 34 SER B O 1
ATOM 5376 N N . MET B 1 39 ? 29.862 101.102 144.716 1.00 15.08 35 MET B N 1
ATOM 5377 C CA . MET B 1 39 ? 28.905 101.603 143.746 1.00 14.20 35 MET B CA 1
ATOM 5378 C C . MET B 1 39 ? 29.668 102.553 142.840 1.00 14.61 35 MET B C 1
ATOM 5379 O O . MET B 1 39 ? 30.342 103.436 143.340 1.00 14.39 35 MET B O 1
ATOM 5393 N N . ASN B 1 40 ? 29.553 102.345 141.532 1.00 15.25 36 ASN B N 1
ATOM 5394 C CA . ASN B 1 40 ? 30.186 103.304 140.642 1.00 16.19 36 ASN B CA 1
ATOM 5395 C C . ASN B 1 40 ? 29.410 104.618 140.687 1.00 16.71 36 ASN B C 1
ATOM 5396 O O . ASN B 1 40 ? 28.217 104.627 140.963 1.00 17.32 36 ASN B O 1
ATOM 5407 N N . LEU B 1 41 ? 30.106 105.714 140.413 1.00 16.89 37 LEU B N 1
ATOM 5408 C CA . LEU B 1 41 ? 29.532 107.059 140.491 1.00 20.21 37 LEU B CA 1
ATOM 5409 C C . LEU B 1 41 ? 29.390 107.612 139.074 1.00 18.88 37 LEU B C 1
ATOM 5410 O O . LEU B 1 41 ? 30.377 107.997 138.446 1.00 19.45 37 LEU B O 1
ATOM 5426 N N . ALA B 1 42 ? 28.149 107.691 138.606 1.00 19.56 38 ALA B N 1
ATOM 5427 C CA . ALA B 1 42 ? 27.876 107.972 137.200 1.00 22.41 38 ALA B CA 1
ATOM 5428 C C . ALA B 1 42 ? 28.405 109.328 136.756 1.00 22.33 38 ALA B C 1
ATOM 5429 O O . ALA B 1 42 ? 28.894 109.462 135.628 1.00 22.45 38 ALA B O 1
ATOM 5436 N N . GLU B 1 43 ? 28.301 110.345 137.605 1.00 21.68 39 GLU B N 1
ATOM 5437 C CA . GLU B 1 43 ? 28.540 111.718 137.182 1.00 23.10 39 GLU B CA 1
ATOM 5438 C C . GLU B 1 43 ? 30.008 112.099 137.164 1.00 26.56 39 GLU B C 1
ATOM 5439 O O . GLU B 1 43 ? 30.342 113.218 136.766 1.00 26.08 39 GLU B O 1
ATOM 5451 N N . LEU B 1 44 ? 30.889 111.213 137.595 1.00 21.41 40 LEU B N 1
ATOM 5452 C CA . LEU B 1 44 ? 32.316 111.452 137.568 1.00 19.73 40 LEU B CA 1
ATOM 5453 C C . LEU B 1 44 ? 32.917 110.462 136.590 1.00 20.18 40 LEU B C 1
ATOM 5454 O O . LEU B 1 44 ? 32.597 109.264 136.636 1.00 18.74 40 LEU B O 1
ATOM 5470 N N . THR B 1 45 ? 33.796 110.945 135.741 1.00 19.10 41 THR B N 1
ATOM 5471 C CA . THR B 1 45 ? 34.331 110.136 134.667 1.00 20.96 41 THR B CA 1
ATOM 5472 C C . THR B 1 45 ? 35.775 110.500 134.421 1.00 21.91 41 THR B C 1
ATOM 5473 O O . THR B 1 45 ? 36.148 111.679 134.421 1.00 23.96 41 THR B O 1
ATOM 5484 N N . VAL B 1 46 ? 36.586 109.468 134.234 1.00 18.75 42 VAL B N 1
ATOM 5485 C CA . VAL B 1 46 ? 37.903 109.595 133.647 1.00 17.44 42 VAL B CA 1
ATOM 5486 C C . VAL B 1 46 ? 37.797 109.062 132.237 1.00 20.14 42 VAL B C 1
ATOM 5487 O O . VAL B 1 46 ? 37.262 107.968 132.024 1.00 20.23 42 VAL B O 1
ATOM 5500 N N . LYS B 1 47 ? 38.259 109.848 131.274 1.00 17.22 43 LYS B N 1
ATOM 5501 C CA . LYS B 1 47 ? 38.303 109.457 129.876 1.00 18.11 43 LYS B CA 1
ATOM 5502 C C . LYS B 1 47 ? 39.772 109.380 129.521 1.00 20.40 43 LYS B C 1
ATOM 5503 O O . LYS B 1 47 ? 40.526 110.305 129.820 1.00 22.63 43 LYS B O 1
ATOM 5522 N N . THR B 1 48 ? 40.188 108.271 128.932 1.00 17.76 44 THR B N 1
ATOM 5523 C CA . THR B 1 48 ? 41.599 108.075 128.672 1.00 17.07 44 THR B CA 1
ATOM 5524 C C . THR B 1 48 ? 41.750 107.505 127.289 1.00 19.95 44 THR B C 1
ATOM 5525 O O . THR B 1 48 ? 41.069 106.541 126.923 1.00 20.16 44 THR B O 1
ATOM 5536 N N . THR B 1 49 ? 42.631 108.129 126.528 1.00 18.35 45 THR B N 1
ATOM 5537 C CA . THR B 1 49 ? 43.026 107.639 125.232 1.00 16.87 45 THR B CA 1
ATOM 5538 C C . THR B 1 49 ? 44.431 107.098 125.326 1.00 18.31 45 THR B C 1
ATOM 5539 O O . THR B 1 49 ? 45.312 107.706 125.948 1.00 19.76 45 THR B O 1
ATOM 5550 N N . VAL B 1 50 ? 44.630 105.930 124.737 1.00 18.83 46 VAL B N 1
ATOM 5551 C CA . VAL B 1 50 ? 45.928 105.307 124.677 1.00 18.33 46 VAL B CA 1
ATOM 5552 C C . VAL B 1 50 ? 46.293 105.184 123.208 1.00 20.67 46 VAL B C 1
ATOM 5553 O O . VAL B 1 50 ? 45.502 104.672 122.411 1.00 20.90 46 VAL B O 1
ATOM 5566 N N . ILE B 1 51 ? 47.485 105.639 122.863 1.00 19.67 47 ILE B N 1
ATOM 5567 C CA . ILE B 1 51 ? 47.991 105.525 121.505 1.00 20.68 47 ILE B CA 1
ATOM 5568 C C . ILE B 1 51 ? 49.348 104.856 121.603 1.00 20.41 47 ILE B C 1
ATOM 5569 O O . ILE B 1 51 ? 50.302 105.446 122.117 1.00 21.55 47 ILE B O 1
ATOM 5585 N N . PHE B 1 52 ? 49.448 103.634 121.114 1.00 20.07 48 PHE B N 1
ATOM 5586 C CA . PHE B 1 52 ? 50.734 102.972 121.066 1.00 20.19 48 PHE B CA 1
ATOM 5587 C C . PHE B 1 52 ? 51.490 103.479 119.853 1.00 22.78 48 PHE B C 1
ATOM 5588 O O . PHE B 1 52 ? 50.912 103.660 118.782 1.00 26.73 48 PHE B O 1
ATOM 5605 N N . GLU B 1 53 ? 52.770 103.750 120.048 1.00 25.89 49 GLU B N 1
ATOM 5606 C CA . GLU B 1 53 ? 53.585 104.451 119.066 1.00 32.18 49 GLU B CA 1
ATOM 5607 C C . GLU B 1 53 ? 54.866 103.659 118.878 1.00 35.72 49 GLU B C 1
ATOM 5608 O O . GLU B 1 53 ? 55.571 103.383 119.856 1.00 36.32 49 GLU B O 1
ATOM 5620 N N . LYS B 1 54 ? 55.176 103.305 117.629 1.00 35.31 50 LYS B N 1
ATOM 5621 C CA . LYS B 1 54 ? 56.399 102.553 117.371 1.00 43.28 50 LYS B CA 1
ATOM 5622 C C . LYS B 1 54 ? 57.638 103.350 117.777 1.00 35.92 50 LYS B C 1
ATOM 5623 O O . LYS B 1 54 ? 58.608 102.786 118.290 1.00 39.54 50 LYS B O 1
ATOM 5642 N N . HIS B 1 55 ? 57.624 104.659 117.577 1.00 37.37 51 HIS B N 1
ATOM 5643 C CA . HIS B 1 55 ? 58.818 105.454 117.812 1.00 40.62 51 HIS B CA 1
ATOM 5644 C C . HIS B 1 55 ? 58.975 105.912 119.253 1.00 42.84 51 HIS B C 1
ATOM 5645 O O . HIS B 1 55 ? 59.991 106.528 119.584 1.00 44.58 51 HIS B O 1
ATOM 5658 N N . SER B 1 56 ? 58.013 105.654 120.125 1.00 41.79 52 SER B N 1
ATOM 5659 C CA . SER B 1 56 ? 58.141 106.119 121.495 1.00 34.32 52 SER B CA 1
ATOM 5660 C C . SER B 1 56 ? 59.021 105.154 122.264 1.00 34.57 52 SER B C 1
ATOM 5661 O O . SER B 1 56 ? 58.788 103.940 122.260 1.00 38.67 52 SER B O 1
ATOM 5669 N N . ARG B 1 57 ? 60.047 105.691 122.919 1.00 38.48 53 ARG B N 1
ATOM 5670 C CA . ARG B 1 57 ? 60.961 104.912 123.734 1.00 40.44 53 ARG B CA 1
ATOM 5671 C C . ARG B 1 57 ? 60.481 104.768 125.167 1.00 33.69 53 ARG B C 1
ATOM 5672 O O . ARG B 1 57 ? 60.933 103.867 125.874 1.00 36.08 53 ARG B O 1
ATOM 5693 N N . GLU B 1 58 ? 59.580 105.634 125.603 1.00 31.60 54 GLU B N 1
ATOM 5694 C CA . GLU B 1 58 ? 58.980 105.541 126.922 1.00 28.42 54 GLU B CA 1
ATOM 5695 C C . GLU B 1 58 ? 57.529 105.960 126.771 1.00 25.48 54 GLU B C 1
ATOM 5696 O O . GLU B 1 58 ? 57.135 106.549 125.762 1.00 24.64 54 GLU B O 1
ATOM 5708 N N . ASP B 1 59 ? 56.727 105.671 127.785 1.00 22.28 55 ASP B N 1
ATOM 5709 C CA . ASP B 1 59 ? 55.358 106.132 127.767 1.00 20.42 55 ASP B CA 1
ATOM 5710 C C . ASP B 1 59 ? 55.316 107.602 128.154 1.00 20.37 55 ASP B C 1
ATOM 5711 O O . ASP B 1 59 ? 56.214 108.111 128.838 1.00 22.26 55 ASP B O 1
ATOM 5720 N N . THR B 1 60 ? 54.284 108.278 127.691 1.00 19.16 56 THR B N 1
ATOM 5721 C CA . THR B 1 60 ? 54.018 109.646 128.104 1.00 21.38 56 THR B CA 1
ATOM 5722 C C . THR B 1 60 ? 52.587 109.714 128.585 1.00 21.10 56 THR B C 1
ATOM 5723 O O . THR B 1 60 ? 51.668 109.194 127.942 1.00 20.61 56 THR B O 1
ATOM 5734 N N . LEU B 1 61 ? 52.400 110.395 129.702 1.00 18.97 57 LEU B N 1
ATOM 5735 C CA . LEU B 1 61 ? 51.087 110.580 130.282 1.00 19.71 57 LEU B CA 1
ATOM 5736 C C . LEU B 1 61 ? 50.763 112.062 130.299 1.00 20.59 57 LEU B C 1
ATOM 5737 O O . LEU B 1 61 ? 51.513 112.860 130.870 1.00 20.38 57 LEU B O 1
ATOM 5753 N N . ILE B 1 62 ? 49.656 112.415 129.681 1.00 18.92 58 ILE B N 1
ATOM 5754 C CA . ILE B 1 62 ? 49.103 113.764 129.692 1.00 19.36 58 ILE B CA 1
ATOM 5755 C C . ILE B 1 62 ? 47.831 113.707 130.523 1.00 23.46 58 ILE B C 1
ATOM 5756 O O . ILE B 1 62 ? 46.994 112.827 130.310 1.00 21.77 58 ILE B O 1
ATOM 5772 N N . LEU B 1 63 ? 47.688 114.637 131.459 1.00 22.91 59 LEU B N 1
ATOM 5773 C CA . LEU B 1 63 ? 46.522 114.690 132.328 1.00 22.18 59 LEU B CA 1
ATOM 5774 C C . LEU B 1 63 ? 45.905 116.073 132.230 1.00 24.62 59 LEU B C 1
ATOM 5775 O O . LEU B 1 63 ? 46.544 117.060 132.610 1.00 26.80 59 LEU B O 1
ATOM 5791 N N . ASN B 1 64 ? 44.676 116.139 131.742 1.00 23.36 60 ASN B N 1
ATOM 5792 C CA . ASN B 1 64 ? 43.983 117.411 131.528 1.00 26.80 60 ASN B CA 1
ATOM 5793 C C . ASN B 1 64 ? 44.888 118.372 130.765 1.00 28.56 60 ASN B C 1
ATOM 5794 O O . ASN B 1 64 ? 45.037 119.539 131.125 1.00 27.21 60 ASN B O 1
ATOM 5805 N N . GLY B 1 65 ? 45.525 117.851 129.724 1.00 26.16 61 GLY B N 1
ATOM 5806 C CA . GLY B 1 65 ? 46.297 118.668 128.814 1.00 23.39 61 GLY B CA 1
ATOM 5807 C C . GLY B 1 65 ? 47.709 118.965 129.249 1.00 24.70 61 GLY B C 1
ATOM 5808 O O . GLY B 1 65 ? 48.445 119.611 128.484 1.00 25.45 61 GLY B O 1
ATOM 5812 N N . ALA B 1 66 ? 48.112 118.523 130.434 1.00 23.26 62 ALA B N 1
ATOM 5813 C CA . ALA B 1 66 ? 49.427 118.804 130.974 1.00 22.67 62 ALA B CA 1
ATOM 5814 C C . ALA B 1 66 ? 50.188 117.517 131.261 1.00 22.66 62 ALA B C 1
ATOM 5815 O O . ALA B 1 66 ? 49.612 116.500 131.675 1.00 23.39 62 ALA B O 1
ATOM 5822 N N . LEU B 1 67 ? 51.497 117.578 131.084 1.00 22.00 63 LEU B N 1
ATOM 5823 C CA . LEU B 1 67 ? 52.327 116.421 131.358 1.00 18.68 63 LEU B CA 1
ATOM 5824 C C . LEU B 1 67 ? 52.127 116.008 132.807 1.00 22.62 63 LEU B C 1
ATOM 5825 O O . LEU B 1 67 ? 52.060 116.848 133.703 1.00 21.54 63 LEU B O 1
ATOM 5841 N N . ALA B 1 68 ? 52.015 114.705 133.034 1.00 22.78 64 ALA B N 1
ATOM 5842 C CA . ALA B 1 68 ? 51.869 114.202 134.386 1.00 22.89 64 ALA B CA 1
ATOM 5843 C C . ALA B 1 68 ? 53.173 114.339 135.152 1.00 25.34 64 ALA B C 1
ATOM 5844 O O . ALA B 1 68 ? 54.263 114.357 134.575 1.00 25.65 64 ALA B O 1
ATOM 5851 N N . ASP B 1 69 ? 53.047 114.433 136.468 1.00 27.62 65 ASP B N 1
ATOM 5852 C CA . ASP B 1 69 ? 54.193 114.315 137.347 1.00 28.97 65 ASP B CA 1
ATOM 5853 C C . ASP B 1 69 ? 54.838 112.947 137.170 1.00 32.68 65 ASP B C 1
ATOM 5854 O O . ASP B 1 69 ? 54.200 111.980 136.735 1.00 26.96 65 ASP B O 1
ATOM 5863 N N . GLU B 1 70 ? 56.120 112.867 137.518 1.00 29.31 66 GLU B N 1
ATOM 5864 C CA . GLU B 1 70 ? 56.840 111.609 137.372 1.00 28.89 66 GLU B CA 1
ATOM 5865 C C . GLU B 1 70 ? 56.200 110.463 138.150 1.00 32.00 66 GLU B C 1
ATOM 5866 O O . GLU B 1 70 ? 56.160 109.344 137.614 1.00 27.93 66 GLU B O 1
ATOM 5878 N N . PRO B 1 71 ? 55.699 110.645 139.375 1.00 33.56 67 PRO B N 1
ATOM 5879 C CA . PRO B 1 71 ? 55.064 109.503 140.058 1.00 33.33 67 PRO B CA 1
ATOM 5880 C C . PRO B 1 71 ? 53.855 108.960 139.321 1.00 29.98 67 PRO B C 1
ATOM 5881 O O . PRO B 1 71 ? 53.655 107.738 139.286 1.00 27.09 67 PRO B O 1
ATOM 5892 N N . ALA B 1 72 ? 53.027 109.842 138.763 1.00 26.57 68 ALA B N 1
ATOM 5893 C CA . ALA B 1 72 ? 51.867 109.390 138.006 1.00 26.45 68 ALA B CA 1
ATOM 5894 C C . ALA B 1 72 ? 52.305 108.665 136.748 1.00 24.39 68 ALA B C 1
ATOM 5895 O O . ALA B 1 72 ? 51.736 107.629 136.384 1.00 20.16 68 ALA B O 1
ATOM 5902 N N . LEU B 1 73 ? 53.318 109.196 136.065 1.00 22.72 69 LEU B N 1
ATOM 5903 C CA . LEU B 1 73 ? 53.816 108.537 134.874 1.00 22.61 69 LEU B CA 1
ATOM 5904 C C . LEU B 1 73 ? 54.379 107.173 135.221 1.00 22.32 69 LEU B C 1
ATOM 5905 O O . LEU B 1 73 ? 54.158 106.197 134.494 1.00 23.73 69 LEU B O 1
ATOM 5921 N N . LYS B 1 74 ? 55.144 107.088 136.315 1.00 22.71 70 LYS B N 1
ATOM 5922 C CA . LYS B 1 74 ? 55.733 105.811 136.689 1.00 26.64 70 LYS B CA 1
ATOM 5923 C C . LYS B 1 74 ? 54.645 104.779 136.943 1.00 24.07 70 LYS B C 1
ATOM 5924 O O . LYS B 1 74 ? 54.750 103.637 136.483 1.00 25.79 70 LYS B O 1
ATOM 5943 N N . ARG B 1 75 ? 53.571 105.177 137.630 1.00 23.18 71 ARG B N 1
ATOM 5944 C CA . ARG B 1 75 ? 52.470 104.252 137.870 1.00 23.03 71 ARG B CA 1
ATOM 5945 C C . ARG B 1 75 ? 51.855 103.795 136.559 1.00 23.11 71 ARG B C 1
ATOM 5946 O O . ARG B 1 75 ? 51.588 102.602 136.365 1.00 22.75 71 ARG B O 1
ATOM 5967 N N . VAL B 1 76 ? 51.587 104.738 135.660 1.00 21.69 72 VAL B N 1
ATOM 5968 C CA . VAL B 1 76 ? 50.980 104.376 134.384 1.00 18.07 72 VAL B CA 1
ATOM 5969 C C . VAL B 1 76 ? 51.935 103.522 133.579 1.00 19.88 72 VAL B C 1
ATOM 5970 O O . VAL B 1 76 ? 51.536 102.563 132.912 1.00 20.14 72 VAL B O 1
ATOM 5983 N N . SER B 1 77 ? 53.210 103.855 133.609 1.00 20.45 73 SER B N 1
ATOM 5984 C CA . SER B 1 77 ? 54.133 103.115 132.774 1.00 19.03 73 SER B CA 1
ATOM 5985 C C . SER B 1 77 ? 54.300 101.696 133.298 1.00 21.77 73 SER B C 1
ATOM 5986 O O . SER B 1 77 ? 54.342 100.741 132.516 1.00 22.03 73 SER B O 1
ATOM 5994 N N . HIS B 1 78 ? 54.340 101.524 134.617 1.00 22.67 74 HIS B N 1
ATOM 5995 C CA . HIS B 1 78 ? 54.400 100.173 135.163 1.00 23.05 74 HIS B CA 1
ATOM 5996 C C . HIS B 1 78 ? 53.143 99.398 134.798 1.00 20.69 74 HIS B C 1
ATOM 5997 O O . HIS B 1 78 ? 53.203 98.204 134.485 1.00 24.26 74 HIS B O 1
ATOM 6010 N N . PHE B 1 79 ? 51.987 100.062 134.847 1.00 20.20 75 PHE B N 1
ATOM 6011 C CA . PHE B 1 79 ? 50.747 99.430 134.428 1.00 18.68 75 PHE B CA 1
ATOM 6012 C C . PHE B 1 79 ? 50.817 99.026 132.965 1.00 20.01 75 PHE B C 1
ATOM 6013 O O . PHE B 1 79 ? 50.444 97.916 132.590 1.00 19.65 75 PHE B O 1
ATOM 6030 N N . LEU B 1 80 ? 51.281 99.924 132.107 1.00 18.91 76 LEU B N 1
ATOM 6031 C CA . LEU B 1 80 ? 51.398 99.574 130.709 1.00 17.48 76 LEU B CA 1
ATOM 6032 C C . LEU B 1 80 ? 52.410 98.463 130.488 1.00 21.03 76 LEU B C 1
ATOM 6033 O O . LEU B 1 80 ? 52.269 97.692 129.532 1.00 22.50 76 LEU B O 1
ATOM 6049 N N . ASP B 1 81 ? 53.419 98.343 131.355 1.00 21.49 77 ASP B N 1
ATOM 6050 C CA . ASP B 1 81 ? 54.284 97.179 131.284 1.00 22.79 77 ASP B CA 1
ATOM 6051 C C . ASP B 1 81 ? 53.471 95.901 131.449 1.00 25.29 77 ASP B C 1
ATOM 6052 O O . ASP B 1 81 ? 53.711 94.903 130.757 1.00 25.78 77 ASP B O 1
ATOM 6061 N N . ARG B 1 82 ? 52.510 95.930 132.340 1.00 24.04 78 ARG B N 1
ATOM 6062 C CA . ARG B 1 82 ? 51.656 94.730 132.524 1.00 25.47 78 ARG B CA 1
ATOM 6063 C C . ARG B 1 82 ? 50.815 94.514 131.265 1.00 28.44 78 ARG B C 1
ATOM 6064 O O . ARG B 1 82 ? 50.593 93.389 130.902 1.00 27.74 78 ARG B O 1
ATOM 6085 N N . VAL B 1 83 ? 50.304 95.547 130.667 1.00 23.21 79 VAL B N 1
ATOM 6086 C CA . VAL B 1 83 ? 49.585 95.365 129.412 1.00 25.68 79 VAL B CA 1
ATOM 6087 C C . VAL B 1 83 ? 50.517 94.799 128.355 1.00 27.22 79 VAL B C 1
ATOM 6088 O O . VAL B 1 83 ? 50.171 93.859 127.634 1.00 25.41 79 VAL B O 1
ATOM 6101 N N . ARG B 1 84 ? 51.705 95.389 128.222 1.00 23.30 80 ARG B N 1
ATOM 6102 C CA . ARG B 1 84 ? 52.637 94.945 127.198 1.00 26.67 80 ARG B CA 1
ATOM 6103 C C . ARG B 1 84 ? 52.955 93.471 127.375 1.00 29.02 80 ARG B C 1
ATOM 6104 O O . ARG B 1 84 ? 52.985 92.715 126.405 1.00 29.68 80 ARG B O 1
ATOM 6125 N N . GLU B 1 85 ? 53.184 93.045 128.613 1.00 27.60 81 GLU B N 1
ATOM 6126 C CA . GLU B 1 85 ? 53.477 91.638 128.851 1.00 34.81 81 GLU B CA 1
ATOM 6127 C C . GLU B 1 85 ? 52.259 90.782 128.564 1.00 33.44 81 GLU B C 1
ATOM 6128 O O . GLU B 1 85 ? 52.360 89.739 127.911 1.00 39.63 81 GLU B O 1
ATOM 6140 N N . PHE B 1 86 ? 51.096 91.216 129.051 1.00 34.96 82 PHE B N 1
ATOM 6141 C CA . PHE B 1 86 ? 49.858 90.493 128.798 1.00 30.19 82 PHE B CA 1
ATOM 6142 C C . PHE B 1 86 ? 49.646 90.288 127.308 1.00 36.45 82 PHE B C 1
ATOM 6143 O O . PHE B 1 86 ? 49.242 89.204 126.873 1.00 38.33 82 PHE B O 1
ATOM 6160 N N . ALA B 1 87 ? 49.915 91.319 126.512 1.00 31.12 83 ALA B N 1
ATOM 6161 C CA . ALA B 1 87 ? 49.662 91.283 125.086 1.00 33.44 83 ALA B CA 1
ATOM 6162 C C . ALA B 1 87 ? 50.831 90.729 124.290 1.00 31.24 83 ALA B C 1
ATOM 6163 O O . ALA B 1 87 ? 50.662 90.440 123.100 1.00 32.73 83 ALA B O 1
ATOM 6170 N N . GLY B 1 88 ? 52.000 90.584 124.905 1.00 33.35 84 GLY B N 1
ATOM 6171 C CA . GLY B 1 88 ? 53.184 90.187 124.167 1.00 28.41 84 GLY B CA 1
ATOM 6172 C C . GLY B 1 88 ? 53.647 91.234 123.183 1.00 33.90 84 GLY B C 1
ATOM 6173 O O . GLY B 1 88 ? 54.105 90.897 122.087 1.00 34.92 84 GLY B O 1
ATOM 6177 N N . ILE B 1 89 ? 53.545 92.507 123.550 1.00 33.48 85 ILE B N 1
ATOM 6178 C CA . ILE B 1 89 ? 53.876 93.601 122.646 1.00 34.73 85 ILE B CA 1
ATOM 6179 C C . ILE B 1 89 ? 54.715 94.614 123.408 1.00 37.44 85 ILE B C 1
ATOM 6180 O O . ILE B 1 89 ? 54.550 94.812 124.614 1.00 38.02 85 ILE B O 1
ATOM 6196 N N . SER B 1 90 ? 55.645 95.242 122.683 1.00 34.52 86 SER B N 1
ATOM 6197 C CA . SER B 1 90 ? 56.717 96.046 123.254 1.00 34.41 86 SER B CA 1
ATOM 6198 C C . SER B 1 90 ? 56.450 97.545 123.194 1.00 27.88 86 SER B C 1
ATOM 6199 O O . SER B 1 90 ? 57.207 98.315 123.792 1.00 28.62 86 SER B O 1
ATOM 6207 N N . TRP B 1 91 ? 55.413 97.970 122.475 1.00 30.11 87 TRP B N 1
ATOM 6208 C CA . TRP B 1 91 ? 55.268 99.373 122.122 1.00 30.58 87 TRP B CA 1
ATOM 6209 C C . TRP B 1 91 ? 54.996 100.225 123.354 1.00 29.65 87 TRP B C 1
ATOM 6210 O O . TRP B 1 91 ? 54.242 99.843 124.249 1.00 25.63 87 TRP B O 1
ATOM 6231 N N . HIS B 1 92 ? 55.586 101.399 123.378 1.00 25.14 88 HIS B N 1
ATOM 6232 C CA . HIS B 1 92 ? 55.223 102.379 124.382 1.00 23.08 88 HIS B CA 1
ATOM 6233 C C . HIS B 1 92 ? 54.088 103.229 123.859 1.00 21.98 88 HIS B C 1
ATOM 6234 O O . HIS B 1 92 ? 53.749 103.211 122.677 1.00 21.91 88 HIS B O 1
ATOM 6247 N N . ALA B 1 93 ? 53.487 103.985 124.770 1.00 20.86 89 ALA B N 1
ATOM 6248 C CA . ALA B 1 93 ? 52.244 104.637 124.465 1.00 19.67 89 ALA B CA 1
ATOM 6249 C C . ALA B 1 93 ? 52.233 106.079 124.934 1.00 18.24 89 ALA B C 1
ATOM 6250 O O . ALA B 1 93 ? 52.883 106.462 125.916 1.00 21.24 89 ALA B O 1
ATOM 6257 N N . HIS B 1 94 ? 51.436 106.844 124.227 1.00 19.53 90 HIS B N 1
ATOM 6258 C CA . HIS B 1 94 ? 50.963 108.140 124.673 1.00 20.89 90 HIS B CA 1
ATOM 6259 C C . HIS B 1 94 ? 49.604 107.910 125.300 1.00 20.85 90 HIS B C 1
ATOM 6260 O O . HIS B 1 94 ? 48.743 107.260 124.705 1.00 20.48 90 HIS B O 1
ATOM 6273 N N . VAL B 1 95 ? 49.458 108.375 126.531 1.00 19.59 91 VAL B N 1
ATOM 6274 C CA . VAL B 1 95 ? 48.233 108.257 127.295 1.00 17.55 91 VAL B CA 1
ATOM 6275 C C . VAL B 1 95 ? 47.757 109.667 127.553 1.00 19.39 91 VAL B C 1
ATOM 6276 O O . VAL B 1 95 ? 48.480 110.471 128.155 1.00 20.43 91 VAL B O 1
ATOM 6289 N N . ILE B 1 96 ? 46.550 109.955 127.106 1.00 19.88 92 ILE B N 1
ATOM 6290 C CA . ILE B 1 96 ? 45.931 111.258 127.256 1.00 19.35 92 ILE B CA 1
ATOM 6291 C C . ILE B 1 96 ? 44.691 111.030 128.082 1.00 20.83 92 ILE B C 1
ATOM 6292 O O . ILE B 1 96 ? 43.784 110.314 127.652 1.00 22.86 92 ILE B O 1
ATOM 6308 N N . SER B 1 97 ? 44.640 111.647 129.239 1.00 20.83 93 SER B N 1
ATOM 6309 C CA . SER B 1 97 ? 43.530 111.426 130.141 1.00 22.51 93 SER B CA 1
ATOM 6310 C C . SER B 1 97 ? 42.934 112.759 130.548 1.00 26.45 93 SER B C 1
ATOM 6311 O O . SER B 1 97 ? 43.646 113.756 130.719 1.00 26.69 93 SER B O 1
ATOM 6319 N N . GLU B 1 98 ? 41.618 112.756 130.660 1.00 21.20 94 GLU B N 1
ATOM 6320 C CA . GLU B 1 98 ? 40.851 113.899 131.098 1.00 26.62 94 GLU B CA 1
ATOM 6321 C C . GLU B 1 98 ? 39.848 113.384 132.110 1.00 28.64 94 GLU B C 1
ATOM 6322 O O . GLU B 1 98 ? 39.375 112.254 132.013 1.00 23.83 94 GLU B O 1
ATOM 6334 N N . ASN B 1 99 ? 39.495 114.221 133.061 1.00 26.73 95 ASN B N 1
ATOM 6335 C CA . ASN B 1 99 ? 38.399 113.874 133.943 1.00 28.33 95 ASN B CA 1
ATOM 6336 C C . ASN B 1 99 ? 37.607 115.132 134.221 1.00 32.19 95 ASN B C 1
ATOM 6337 O O . ASN B 1 99 ? 38.075 116.251 133.985 1.00 32.68 95 ASN B O 1
ATOM 6348 N N . ASN B 1 100 ? 36.398 114.923 134.717 1.00 24.59 96 ASN B N 1
ATOM 6349 C CA . ASN B 1 100 ? 35.512 116.003 135.123 1.00 27.09 96 ASN B CA 1
ATOM 6350 C C . ASN B 1 100 ? 35.427 116.130 136.637 1.00 27.21 96 ASN B C 1
ATOM 6351 O O . ASN B 1 100 ? 34.405 116.569 137.165 1.00 34.03 96 ASN B O 1
ATOM 6362 N N . PHE B 1 101 ? 36.484 115.726 137.359 1.00 28.76 97 PHE B N 1
ATOM 6363 C CA . PHE B 1 101 ? 36.443 115.817 138.812 1.00 29.41 97 PHE B CA 1
ATOM 6364 C C . PHE B 1 101 ? 36.644 117.273 139.219 1.00 42.16 97 PHE B C 1
ATOM 6365 O O . PHE B 1 101 ? 37.561 117.925 138.709 1.00 39.06 97 PHE B O 1
ATOM 6382 N N . PRO B 1 102 ? 35.829 117.815 140.127 1.00 45.79 98 PRO B N 1
ATOM 6383 C CA . PRO B 1 102 ? 36.058 119.198 140.574 1.00 43.93 98 PRO B CA 1
ATOM 6384 C C . PRO B 1 102 ? 37.468 119.349 141.122 1.00 45.17 98 PRO B C 1
ATOM 6385 O O . PRO B 1 102 ? 37.941 118.523 141.908 1.00 42.66 98 PRO B O 1
ATOM 6396 N N . THR B 1 103 ? 38.129 120.390 140.673 1.00 48.64 99 THR B N 1
ATOM 6397 C CA . THR B 1 103 ? 39.535 120.662 141.029 1.00 50.94 99 THR B CA 1
ATOM 6398 C C . THR B 1 103 ? 39.696 120.881 142.536 1.00 48.08 99 THR B C 1
ATOM 6399 O O . THR B 1 103 ? 38.801 121.484 143.107 1.00 46.21 99 THR B O 1
ATOM 6410 N N . GLY B 1 104 ? 40.747 120.334 143.139 1.00 44.08 100 GLY B N 1
ATOM 6411 C CA . GLY B 1 104 ? 41.011 120.508 144.553 1.00 48.33 100 GLY B CA 1
ATOM 6412 C C . GLY B 1 104 ? 40.032 119.838 145.482 1.00 44.58 100 GLY B C 1
ATOM 6413 O O . GLY B 1 104 ? 40.139 120.020 146.704 1.00 46.34 100 GLY B O 1
ATOM 6417 N N . ALA B 1 105 ? 39.082 119.067 144.967 1.00 40.70 101 ALA B N 1
ATOM 6418 C CA . ALA B 1 105 ? 38.089 118.439 145.824 1.00 37.10 101 ALA B CA 1
ATOM 6419 C C . ALA B 1 105 ? 38.616 117.193 146.534 1.00 34.59 101 ALA B C 1
ATOM 6420 O O . ALA B 1 105 ? 37.956 116.707 147.452 1.00 31.49 101 ALA B O 1
ATOM 6427 N N . GLY B 1 106 ? 39.774 116.672 146.147 1.00 34.98 102 GLY B N 1
ATOM 6428 C CA . GLY B 1 106 ? 40.306 115.502 146.813 1.00 33.63 102 GLY B CA 1
ATOM 6429 C C . GLY B 1 106 ? 39.532 114.233 146.559 1.00 36.66 102 GLY B C 1
ATOM 6430 O O . GLY B 1 106 ? 39.559 113.320 147.388 1.00 35.69 102 GLY B O 1
ATOM 6434 N N . ILE B 1 107 ? 38.817 114.151 145.444 1.00 33.20 103 ILE B N 1
ATOM 6435 C CA . ILE B 1 107 ? 38.142 112.920 145.055 1.00 32.79 103 ILE B CA 1
ATOM 6436 C C . ILE B 1 107 ? 39.148 112.056 144.315 1.00 33.16 103 ILE B C 1
ATOM 6437 O O . ILE B 1 107 ? 39.746 112.494 143.326 1.00 26.86 103 ILE B O 1
ATOM 6453 N N . ALA B 1 108 ? 39.344 110.838 144.804 1.00 29.05 104 ALA B N 1
ATOM 6454 C CA . ALA B 1 108 ? 40.375 109.976 144.255 1.00 28.97 104 ALA B CA 1
ATOM 6455 C C . ALA B 1 108 ? 39.948 109.530 142.873 1.00 26.99 104 ALA B C 1
ATOM 6456 O O . ALA B 1 108 ? 38.810 109.102 142.676 1.00 27.85 104 ALA B O 1
ATOM 6463 N N . SER B 1 109 ? 40.850 109.653 141.912 1.00 25.62 105 SER B N 1
ATOM 6464 C CA . SER B 1 109 ? 40.560 109.242 140.559 1.00 25.62 105 SER B CA 1
ATOM 6465 C C . SER B 1 109 ? 41.219 107.929 140.181 1.00 19.94 105 SER B C 1
ATOM 6466 O O . SER B 1 109 ? 41.046 107.492 139.050 1.00 21.11 105 SER B O 1
ATOM 6474 N N . SER B 1 110 ? 41.937 107.271 141.094 1.00 20.48 106 SER B N 1
ATOM 6475 C CA . SER B 1 110 ? 42.779 106.153 140.693 1.00 18.84 106 SER B CA 1
ATOM 6476 C C . SER B 1 110 ? 41.942 104.973 140.195 1.00 17.85 106 SER B C 1
ATOM 6477 O O . SER B 1 110 ? 42.355 104.283 139.261 1.00 18.18 106 SER B O 1
ATOM 6485 N N . ALA B 1 111 ? 40.813 104.707 140.833 1.00 16.49 107 ALA B N 1
ATOM 6486 C CA . ALA B 1 111 ? 39.967 103.605 140.360 1.00 15.94 107 ALA B CA 1
ATOM 6487 C C . ALA B 1 111 ? 39.455 103.895 138.961 1.00 16.94 107 ALA B C 1
ATOM 6488 O O . ALA B 1 111 ? 39.556 103.051 138.054 1.00 16.23 107 ALA B O 1
ATOM 6495 N N . ALA B 1 112 ? 38.888 105.077 138.760 1.00 16.91 108 ALA B N 1
ATOM 6496 C CA . ALA B 1 112 ? 38.424 105.406 137.417 1.00 15.74 108 ALA B CA 1
ATOM 6497 C C . ALA B 1 112 ? 39.580 105.421 136.437 1.00 15.75 108 ALA B C 1
ATOM 6498 O O . ALA B 1 112 ? 39.472 104.930 135.307 1.00 18.03 108 ALA B O 1
ATOM 6505 N N . ALA B 1 113 ? 40.710 105.966 136.853 1.00 15.57 109 ALA B N 1
ATOM 6506 C CA . ALA B 1 113 ? 41.814 106.146 135.926 1.00 15.68 109 ALA B CA 1
ATOM 6507 C C . ALA B 1 113 ? 42.336 104.801 135.446 1.00 16.22 109 ALA B C 1
ATOM 6508 O O . ALA B 1 113 ? 42.573 104.603 134.254 1.00 17.63 109 ALA B O 1
ATOM 6515 N N . PHE B 1 114 ? 42.552 103.862 136.366 1.00 15.88 110 PHE B N 1
ATOM 6516 C CA . PHE B 1 114 ? 43.116 102.587 135.958 1.00 15.69 110 PHE B CA 1
ATOM 6517 C C . PHE B 1 114 ? 42.088 101.678 135.326 1.00 14.86 110 PHE B C 1
ATOM 6518 O O . PHE B 1 114 ? 42.463 100.824 134.522 1.00 16.89 110 PHE B O 1
ATOM 6535 N N . ALA B 1 115 ? 40.816 101.846 135.657 1.00 13.55 111 ALA B N 1
ATOM 6536 C CA . ALA B 1 115 ? 39.794 101.131 134.917 1.00 12.55 111 ALA B CA 1
ATOM 6537 C C . ALA B 1 115 ? 39.783 101.609 133.477 1.00 15.68 111 ALA B C 1
ATOM 6538 O O . ALA B 1 115 ? 39.824 100.802 132.544 1.00 16.44 111 ALA B O 1
ATOM 6545 N N . ALA B 1 116 ? 39.765 102.921 133.277 1.00 16.03 112 ALA B N 1
ATOM 6546 C CA . ALA B 1 116 ? 39.745 103.425 131.912 1.00 16.86 112 ALA B CA 1
ATOM 6547 C C . ALA B 1 116 ? 41.022 103.050 131.196 1.00 16.23 112 ALA B C 1
ATOM 6548 O O . ALA B 1 116 ? 40.995 102.675 130.021 1.00 16.77 112 ALA B O 1
ATOM 6555 N N . LEU B 1 117 ? 42.158 103.110 131.896 1.00 13.81 113 LEU B N 1
ATOM 6556 C CA . LEU B 1 117 ? 43.423 102.776 131.253 1.00 16.75 113 LEU B CA 1
ATOM 6557 C C . LEU B 1 117 ? 43.469 101.303 130.876 1.00 16.26 113 LEU B C 1
ATOM 6558 O O . LEU B 1 117 ? 43.918 100.950 129.782 1.00 16.93 113 LEU B O 1
ATOM 6574 N N . ALA B 1 118 ? 42.996 100.420 131.759 1.00 15.89 114 ALA B N 1
ATOM 6575 C CA . ALA B 1 118 ? 42.938 99.001 131.423 1.00 15.35 114 ALA B CA 1
ATOM 6576 C C . ALA B 1 118 ? 42.189 98.784 130.121 1.00 15.59 114 ALA B C 1
ATOM 6577 O O . ALA B 1 118 ? 42.637 98.034 129.251 1.00 17.82 114 ALA B O 1
ATOM 6584 N N . LEU B 1 119 ? 41.018 99.388 130.000 1.00 16.20 115 LEU B N 1
ATOM 6585 C CA . LEU B 1 119 ? 40.186 99.148 128.835 1.00 16.88 115 LEU B CA 1
ATOM 6586 C C . LEU B 1 119 ? 40.783 99.814 127.611 1.00 20.16 115 LEU B C 1
ATOM 6587 O O . LEU B 1 119 ? 40.884 99.203 126.547 1.00 18.74 115 LEU B O 1
ATOM 6603 N N . ALA B 1 120 ? 41.201 101.067 127.747 1.00 17.47 116 ALA B N 1
ATOM 6604 C CA . ALA B 1 120 ? 41.738 101.775 126.584 1.00 16.13 116 ALA B CA 1
ATOM 6605 C C . ALA B 1 120 ? 43.026 101.128 126.108 1.00 16.42 116 ALA B C 1
ATOM 6606 O O . ALA B 1 120 ? 43.230 100.928 124.904 1.00 17.50 116 ALA B O 1
ATOM 6613 N N . ALA B 1 121 ? 43.937 100.824 127.029 1.00 15.71 117 ALA B N 1
ATOM 6614 C CA . ALA B 1 121 ? 45.218 100.283 126.627 1.00 16.76 117 ALA B CA 1
ATOM 6615 C C . ALA B 1 121 ? 45.040 98.929 125.969 1.00 20.06 117 ALA B C 1
ATOM 6616 O O . ALA B 1 121 ? 45.683 98.630 124.970 1.00 18.93 117 ALA B O 1
ATOM 6623 N N . THR B 1 122 ? 44.237 98.053 126.559 1.00 17.88 118 THR B N 1
ATOM 6624 C CA . THR B 1 122 ? 44.148 96.723 125.965 1.00 20.15 118 THR B CA 1
ATOM 6625 C C . THR B 1 122 ? 43.433 96.801 124.628 1.00 21.00 118 THR B C 1
ATOM 6626 O O . THR B 1 122 ? 43.798 96.102 123.678 1.00 22.15 118 THR B O 1
ATOM 6637 N N . SER B 1 123 ? 42.399 97.622 124.542 1.00 19.34 119 SER B N 1
ATOM 6638 C CA . SER B 1 123 ? 41.706 97.767 123.275 1.00 20.45 119 SER B CA 1
ATOM 6639 C C . SER B 1 123 ? 42.641 98.359 122.237 1.00 24.28 119 SER B C 1
ATOM 6640 O O . SER B 1 123 ? 42.688 97.899 121.083 1.00 24.10 119 SER B O 1
ATOM 6648 N N . ALA B 1 124 ? 43.421 99.356 122.643 1.00 18.46 120 ALA B N 1
ATOM 6649 C CA . ALA B 1 124 ? 44.339 99.984 121.704 1.00 21.20 120 ALA B CA 1
ATOM 6650 C C . ALA B 1 124 ? 45.357 98.989 121.175 1.00 23.62 120 ALA B C 1
ATOM 6651 O O . ALA B 1 124 ? 45.749 99.053 120.001 1.00 28.83 120 ALA B O 1
ATOM 6658 N N . ILE B 1 125 ? 45.828 98.077 122.031 1.00 25.68 121 ILE B N 1
ATOM 6659 C CA . ILE B 1 125 ? 46.851 97.096 121.655 1.00 27.02 121 ILE B CA 1
ATOM 6660 C C . ILE B 1 125 ? 46.260 95.937 120.886 1.00 28.94 121 ILE B C 1
ATOM 6661 O O . ILE B 1 125 ? 47.009 95.028 120.507 1.00 34.52 121 ILE B O 1
ATOM 6677 N N . GLY B 1 126 ? 44.947 95.953 120.634 1.00 29.35 122 GLY B N 1
ATOM 6678 C CA . GLY B 1 126 ? 44.279 94.980 119.803 1.00 30.47 122 GLY B CA 1
ATOM 6679 C C . GLY B 1 126 ? 43.472 93.927 120.537 1.00 34.74 122 GLY B C 1
ATOM 6680 O O . GLY B 1 126 ? 42.920 93.029 119.889 1.00 37.71 122 GLY B O 1
ATOM 6684 N N . LEU B 1 127 ? 43.379 94.011 121.856 1.00 28.10 123 LEU B N 1
ATOM 6685 C CA . LEU B 1 127 ? 42.756 92.949 122.637 1.00 25.60 123 LEU B CA 1
ATOM 6686 C C . LEU B 1 127 ? 41.285 93.246 122.896 1.00 26.73 123 LEU B C 1
ATOM 6687 O O . LEU B 1 127 ? 40.834 94.397 122.894 1.00 28.57 123 LEU B O 1
ATOM 6703 N N . HIS B 1 128 ? 40.528 92.179 123.156 1.00 25.92 124 HIS B N 1
ATOM 6704 C CA . HIS B 1 128 ? 39.101 92.274 123.473 1.00 28.53 124 HIS B CA 1
ATOM 6705 C C . HIS B 1 128 ? 38.908 91.452 124.738 1.00 26.31 124 HIS B C 1
ATOM 6706 O O . HIS B 1 128 ? 38.466 90.311 124.702 1.00 26.46 124 HIS B O 1
ATOM 6719 N N . LEU B 1 129 ? 39.265 92.037 125.870 1.00 21.43 125 LEU B N 1
ATOM 6720 C CA . LEU B 1 129 ? 39.266 91.293 127.109 1.00 18.62 125 LEU B CA 1
ATOM 6721 C C . LEU B 1 129 ? 37.871 91.232 127.697 1.00 16.30 125 LEU B C 1
ATOM 6722 O O . LEU B 1 129 ? 37.057 92.144 127.540 1.00 17.98 125 LEU B O 1
ATOM 6738 N N . SER B 1 130 ? 37.618 90.148 128.412 1.00 15.45 126 SER B N 1
ATOM 6739 C CA . SER B 1 130 ? 36.396 90.011 129.170 1.00 15.45 126 SER B CA 1
ATOM 6740 C C . SER B 1 130 ? 36.429 91.011 130.309 1.00 14.14 126 SER B C 1
ATOM 6741 O O . SER B 1 130 ? 37.476 91.551 130.675 1.00 15.31 126 SER B O 1
ATOM 6749 N N . GLU B 1 131 ? 35.265 91.250 130.879 1.00 16.11 127 GLU B N 1
ATOM 6750 C CA . GLU B 1 131 ? 35.207 92.102 132.043 1.00 14.34 127 GLU B CA 1
ATOM 6751 C C . GLU B 1 131 ? 36.093 91.560 133.147 1.00 17.21 127 GLU B C 1
ATOM 6752 O O . GLU B 1 131 ? 36.791 92.327 133.810 1.00 14.36 127 GLU B O 1
ATOM 6764 N N . ARG B 1 132 ? 36.072 90.246 133.369 1.00 16.12 128 ARG B N 1
ATOM 6765 C CA . ARG B 1 132 ? 36.913 89.655 134.390 1.00 13.22 128 ARG B CA 1
ATOM 6766 C C . ARG B 1 132 ? 38.374 90.030 134.176 1.00 14.77 128 ARG B C 1
ATOM 6767 O O . ARG B 1 132 ? 39.066 90.479 135.094 1.00 14.38 128 ARG B O 1
ATOM 6788 N N . ASP B 1 133 ? 38.866 89.824 132.959 1.00 14.23 129 ASP B N 1
ATOM 6789 C CA . ASP B 1 133 ? 40.267 90.089 132.689 1.00 16.25 129 ASP B CA 1
ATOM 6790 C C . ASP B 1 133 ? 40.581 91.570 132.787 1.00 15.55 129 ASP B C 1
ATOM 6791 O O . ASP B 1 133 ? 41.686 91.941 133.212 1.00 14.98 129 ASP B O 1
ATOM 6800 N N . LEU B 1 134 ? 39.647 92.416 132.369 1.00 13.21 130 LEU B N 1
ATOM 6801 C CA . LEU B 1 134 ? 39.851 93.852 132.504 1.00 16.08 130 LEU B CA 1
ATOM 6802 C C . LEU B 1 134 ? 39.954 94.219 133.968 1.00 15.41 130 LEU B C 1
ATOM 6803 O O . LEU B 1 134 ? 40.788 95.030 134.350 1.00 14.24 130 LEU B O 1
ATOM 6819 N N . SER B 1 135 ? 39.086 93.637 134.787 1.00 13.20 131 SER B N 1
ATOM 6820 C CA . SER B 1 135 ? 39.102 93.895 136.219 1.00 12.56 131 SER B CA 1
ATOM 6821 C C . SER B 1 135 ? 40.397 93.426 136.842 1.00 12.15 131 SER B C 1
ATOM 6822 O O . SER B 1 135 ? 41.000 94.160 137.634 1.00 14.52 131 SER B O 1
ATOM 6830 N N . ARG B 1 136 ? 40.867 92.228 136.471 1.00 12.62 132 ARG B N 1
ATOM 6831 C CA . ARG B 1 136 ? 42.123 91.725 137.001 1.00 12.35 132 ARG B CA 1
ATOM 6832 C C . ARG B 1 136 ? 43.251 92.665 136.644 1.00 14.16 132 ARG B C 1
ATOM 6833 O O . ARG B 1 136 ? 44.179 92.890 137.434 1.00 15.01 132 ARG B O 1
ATOM 6854 N N . LEU B 1 137 ? 43.224 93.168 135.417 1.00 13.84 133 LEU B N 1
ATOM 6855 C CA . LEU B 1 137 ? 44.294 94.036 134.971 1.00 14.25 133 LEU B CA 1
ATOM 6856 C C . LEU B 1 137 ? 44.216 95.364 135.696 1.00 14.98 133 LEU B C 1
ATOM 6857 O O . LEU B 1 137 ? 45.204 95.810 136.282 1.00 15.29 133 LEU B O 1
ATOM 6873 N N . ALA B 1 138 ? 43.034 95.985 135.704 1.00 15.02 134 ALA B N 1
ATOM 6874 C CA . ALA B 1 138 ? 42.879 97.290 136.340 1.00 13.87 134 ALA B CA 1
ATOM 6875 C C . ALA B 1 138 ? 43.329 97.231 137.785 1.00 14.12 134 ALA B C 1
ATOM 6876 O O . ALA B 1 138 ? 43.911 98.190 138.299 1.00 13.49 134 ALA B O 1
ATOM 6883 N N . ARG B 1 139 ? 43.061 96.105 138.443 1.00 12.53 135 ARG B N 1
ATOM 6884 C CA . ARG B 1 139 ? 43.418 95.909 139.839 1.00 13.78 135 ARG B CA 1
ATOM 6885 C C . ARG B 1 139 ? 44.885 96.182 140.071 1.00 13.32 135 ARG B C 1
ATOM 6886 O O . ARG B 1 139 ? 45.273 96.677 141.131 1.00 14.94 135 ARG B O 1
ATOM 6907 N N . LYS B 1 140 ? 45.717 95.829 139.119 1.00 13.09 136 LYS B N 1
ATOM 6908 C CA . LYS B 1 140 ? 47.145 95.980 139.308 1.00 14.05 136 LYS B CA 1
ATOM 6909 C C . LYS B 1 140 ? 47.577 97.421 139.177 1.00 15.19 136 LYS B C 1
ATOM 6910 O O . LYS B 1 140 ? 48.697 97.745 139.585 1.00 17.72 136 LYS B O 1
ATOM 6929 N N . GLY B 1 141 ? 46.741 98.291 138.637 1.00 16.87 137 GLY B N 1
ATOM 6930 C CA . GLY B 1 141 ? 47.068 99.705 138.622 1.00 19.17 137 GLY B CA 1
ATOM 6931 C C . GLY B 1 141 ? 46.701 100.308 139.958 1.00 16.89 137 GLY B C 1
ATOM 6932 O O . GLY B 1 141 ? 47.476 101.015 140.612 1.00 20.95 137 GLY B O 1
ATOM 6936 N N . SER B 1 142 ? 45.485 100.001 140.386 1.00 16.39 138 SER B N 1
ATOM 6937 C CA . SER B 1 142 ? 44.998 100.435 141.676 1.00 16.15 138 SER B CA 1
ATOM 6938 C C . SER B 1 142 ? 43.899 99.463 142.046 1.00 14.68 138 SER B C 1
ATOM 6939 O O . SER B 1 142 ? 43.046 99.162 141.214 1.00 14.41 138 SER B O 1
ATOM 6947 N N . GLY B 1 143 ? 43.959 98.905 143.244 1.00 15.27 139 GLY B N 1
ATOM 6948 C CA . GLY B 1 143 ? 43.071 97.804 143.546 1.00 15.18 139 GLY B CA 1
ATOM 6949 C C . GLY B 1 143 ? 41.629 98.163 143.307 1.00 15.00 139 GLY B C 1
ATOM 6950 O O . GLY B 1 143 ? 40.895 97.425 142.644 1.00 15.40 139 GLY B O 1
ATOM 6954 N N . SER B 1 144 ? 41.209 99.325 143.815 1.00 14.71 140 SER B N 1
ATOM 6955 C CA . SER B 1 144 ? 39.827 99.756 143.667 1.00 14.80 140 SER B CA 1
ATOM 6956 C C . SER B 1 144 ? 39.428 99.965 142.203 1.00 14.26 140 SER B C 1
ATOM 6957 O O . SER B 1 144 ? 38.233 99.964 141.898 1.00 14.83 140 SER B O 1
ATOM 6965 N N . ALA B 1 145 ? 40.393 100.120 141.296 1.00 13.51 141 ALA B N 1
ATOM 6966 C CA . ALA B 1 145 ? 40.061 100.236 139.886 1.00 15.61 141 ALA B CA 1
ATOM 6967 C C . ALA B 1 145 ? 39.391 98.974 139.381 1.00 14.48 141 ALA B C 1
ATOM 6968 O O . ALA B 1 145 ? 38.620 99.020 138.425 1.00 13.79 141 ALA B O 1
ATOM 6975 N N . CYS B 1 146 ? 39.675 97.831 140.005 1.00 12.30 142 CYS B N 1
ATOM 6976 C CA . CYS B 1 146 ? 39.049 96.610 139.516 1.00 12.56 142 CYS B CA 1
ATOM 6977 C C . CYS B 1 146 ? 37.545 96.663 139.685 1.00 15.09 142 CYS B C 1
ATOM 6978 O O . CYS B 1 146 ? 36.830 95.972 138.961 1.00 14.80 142 CYS B O 1
ATOM 6986 N N . ARG B 1 147 ? 37.050 97.485 140.599 1.00 13.05 143 ARG B N 1
ATOM 6987 C CA . ARG B 1 147 ? 35.624 97.626 140.835 1.00 12.98 143 ARG B CA 1
ATOM 6988 C C . ARG B 1 147 ? 34.963 98.643 139.927 1.00 14.76 143 ARG B C 1
ATOM 6989 O O . ARG B 1 147 ? 33.733 98.664 139.852 1.00 14.68 143 ARG B O 1
ATOM 7010 N N . SER B 1 148 ? 35.734 99.461 139.227 1.00 13.32 144 SER B N 1
ATOM 7011 C CA . SER B 1 148 ? 35.168 100.399 138.280 1.00 12.96 144 SER B CA 1
ATOM 7012 C C . SER B 1 148 ? 35.101 99.812 136.882 1.00 15.20 144 SER B C 1
ATOM 7013 O O . SER B 1 148 ? 34.599 100.473 135.970 1.00 16.79 144 SER B O 1
ATOM 7021 N N . ILE B 1 149 ? 35.599 98.600 136.683 1.00 15.10 145 ILE B N 1
ATOM 7022 C CA . ILE B 1 149 ? 35.473 97.926 135.395 1.00 15.05 145 ILE B CA 1
ATOM 7023 C C . ILE B 1 149 ? 34.031 97.445 135.247 1.00 15.04 145 ILE B C 1
ATOM 7024 O O . ILE B 1 149 ? 33.388 97.795 134.251 1.00 15.92 145 ILE B O 1
ATOM 7040 N N . PRO B 1 150 ? 33.474 96.671 136.173 1.00 14.98 146 PRO B N 1
ATOM 7041 C CA . PRO B 1 150 ? 32.057 96.330 136.069 1.00 14.40 146 PRO B CA 1
ATOM 7042 C C . PRO B 1 150 ? 31.211 97.531 136.425 1.00 17.38 146 PRO B C 1
ATOM 7043 O O . PRO B 1 150 ? 31.691 98.577 136.870 1.00 16.62 146 PRO B O 1
ATOM 7054 N N . GLY B 1 151 ? 29.915 97.365 136.214 1.00 16.77 147 GLY B N 1
ATOM 7055 C CA . GLY B 1 151 ? 29.000 98.463 136.420 1.00 17.51 147 GLY B CA 1
ATOM 7056 C C . GLY B 1 151 ? 28.119 98.338 137.638 1.00 16.73 147 GLY B C 1
ATOM 7057 O O . GLY B 1 151 ? 27.909 97.238 138.148 1.00 16.79 147 GLY B O 1
ATOM 7061 N N . GLY B 1 152 ? 27.591 99.456 138.096 1.00 15.78 148 GLY B N 1
ATOM 7062 C CA . GLY B 1 152 ? 26.584 99.425 139.138 1.00 16.40 148 GLY B CA 1
ATOM 7063 C C . GLY B 1 152 ? 27.174 99.155 140.493 1.00 17.22 148 GLY B C 1
ATOM 7064 O O . GLY B 1 152 ? 28.058 99.880 140.954 1.00 16.57 148 GLY B O 1
ATOM 7068 N N . PHE B 1 153 ? 26.623 98.150 141.158 1.00 16.46 149 PHE B N 1
ATOM 7069 C CA . PHE B 1 153 ? 27.052 97.702 142.468 1.00 16.63 149 PHE B CA 1
ATOM 7070 C C . PHE B 1 153 ? 27.971 96.525 142.233 1.00 14.72 149 PHE B C 1
ATOM 7071 O O . PHE B 1 153 ? 27.601 95.577 141.536 1.00 15.97 149 PHE B O 1
ATOM 7088 N N . VAL B 1 154 ? 29.172 96.610 142.762 1.00 13.55 150 VAL B N 1
ATOM 7089 C CA . VAL B 1 154 ? 30.257 95.758 142.313 1.00 13.80 150 VAL B CA 1
ATOM 7090 C C . VAL B 1 154 ? 30.915 95.125 143.519 1.00 13.19 150 VAL B C 1
ATOM 7091 O O . VAL B 1 154 ? 31.141 95.791 144.531 1.00 15.85 150 VAL B O 1
ATOM 7104 N N . GLU B 1 155 ? 31.215 93.844 143.421 1.00 13.96 151 GLU B N 1
ATOM 7105 C CA . GLU B 1 155 ? 31.937 93.167 144.476 1.00 13.42 151 GLU B CA 1
ATOM 7106 C C . GLU B 1 155 ? 33.278 92.698 143.954 1.00 14.65 151 GLU B C 1
ATOM 7107 O O . GLU B 1 155 ? 33.355 92.038 142.914 1.00 14.40 151 GLU B O 1
ATOM 7119 N N . TRP B 1 156 ? 34.324 93.032 144.679 1.00 12.96 152 TRP B N 1
ATOM 7120 C CA . TRP B 1 156 ? 35.663 92.532 144.419 1.00 13.14 152 TRP B CA 1
ATOM 7121 C C . TRP B 1 156 ? 35.855 91.239 145.198 1.00 13.01 152 TRP B C 1
ATOM 7122 O O . TRP B 1 156 ? 35.734 91.206 146.418 1.00 14.73 152 TRP B O 1
ATOM 7143 N N . ILE B 1 157 ? 36.033 90.159 144.460 1.00 12.40 153 ILE B N 1
ATOM 7144 C CA . ILE B 1 157 ? 36.306 88.824 144.958 1.00 14.32 153 ILE B CA 1
ATOM 7145 C C . ILE B 1 157 ? 37.791 88.876 145.259 1.00 13.42 153 ILE B C 1
ATOM 7146 O O . ILE B 1 157 ? 38.604 89.040 144.350 1.00 13.80 153 ILE B O 1
ATOM 7162 N N . PRO B 1 158 ? 38.178 88.712 146.526 1.00 13.22 154 PRO B N 1
ATOM 7163 C CA . PRO B 1 158 ? 39.560 89.051 146.879 1.00 12.46 154 PRO B CA 1
ATOM 7164 C C . PRO B 1 158 ? 40.556 88.063 146.325 1.00 14.11 154 PRO B C 1
ATOM 7165 O O . PRO B 1 158 ? 41.606 88.477 145.825 1.00 15.71 154 PRO B O 1
ATOM 7176 N N . GLY B 1 159 ? 40.283 86.765 146.433 1.00 14.64 155 GLY B N 1
ATOM 7177 C CA . GLY B 1 159 ? 41.141 85.753 145.864 1.00 16.03 155 GLY B CA 1
ATOM 7178 C C . GLY B 1 159 ? 42.480 85.597 146.552 1.00 17.23 155 GLY B C 1
ATOM 7179 O O . GLY B 1 159 ? 42.869 86.387 147.423 1.00 18.75 155 GLY B O 1
ATOM 7183 N N . GLU B 1 160 ? 43.213 84.572 146.154 1.00 15.18 156 GLU B N 1
ATOM 7184 C CA . GLU B 1 160 ? 44.528 84.297 146.700 1.00 17.51 156 GLU B CA 1
ATOM 7185 C C . GLU B 1 160 ? 45.597 84.418 145.641 1.00 18.54 156 GLU B C 1
ATOM 7186 O O . GLU B 1 160 ? 46.786 84.256 145.946 1.00 21.00 156 GLU B O 1
ATOM 7198 N N . THR B 1 161 ? 45.203 84.690 144.413 1.00 16.87 157 THR B N 1
ATOM 7199 C CA . THR B 1 161 ? 46.073 84.712 143.258 1.00 16.04 157 THR B CA 1
ATOM 7200 C C . THR B 1 161 ? 45.657 85.859 142.361 1.00 16.91 157 THR B C 1
ATOM 7201 O O . THR B 1 161 ? 44.540 86.376 142.455 1.00 15.45 157 THR B O 1
ATOM 7212 N N . ASP B 1 162 ? 46.563 86.219 141.461 1.00 16.28 158 ASP B N 1
ATOM 7213 C CA . ASP B 1 162 ? 46.304 87.278 140.504 1.00 16.75 158 ASP B CA 1
ATOM 7214 C C . ASP B 1 162 ? 45.070 86.969 139.678 1.00 17.62 158 ASP B C 1
ATOM 7215 O O . ASP B 1 162 ? 44.211 87.833 139.482 1.00 17.69 158 ASP B O 1
ATOM 7224 N N . GLU B 1 163 ? 44.945 85.730 139.203 1.00 14.88 159 GLU B N 1
ATOM 7225 C CA . GLU B 1 163 ? 43.783 85.407 138.395 1.00 16.08 159 GLU B CA 1
ATOM 7226 C C . GLU B 1 163 ? 42.503 85.403 139.206 1.00 15.27 159 GLU B C 1
ATOM 7227 O O . GLU B 1 163 ? 41.424 85.609 138.639 1.00 16.71 159 GLU B O 1
ATOM 7239 N N . ASP B 1 164 ? 42.579 85.177 140.510 1.00 14.64 160 ASP B N 1
ATOM 7240 C CA . ASP B 1 164 ? 41.377 85.001 141.299 1.00 15.04 160 ASP B CA 1
ATOM 7241 C C . ASP B 1 164 ? 40.848 86.298 141.866 1.00 14.13 160 ASP B C 1
ATOM 7242 O O . ASP B 1 164 ? 39.780 86.293 142.495 1.00 15.53 160 ASP B O 1
ATOM 7251 N N . SER B 1 165 ? 41.553 87.394 141.684 1.00 13.36 161 SER B N 1
ATOM 7252 C CA . SER B 1 165 ? 41.203 88.636 142.345 1.00 12.90 161 SER B CA 1
ATOM 7253 C C . SER B 1 165 ? 40.655 89.600 141.298 1.00 12.29 161 SER B C 1
ATOM 7254 O O . SER B 1 165 ? 41.404 90.181 140.507 1.00 13.96 161 SER B O 1
ATOM 7262 N N . TYR B 1 166 ? 39.353 89.773 141.311 1.00 12.88 162 TYR B N 1
ATOM 7263 C CA . TYR B 1 166 ? 38.693 90.621 140.338 1.00 13.56 162 TYR B CA 1
ATOM 7264 C C . TYR B 1 166 ? 37.302 90.874 140.863 1.00 14.12 162 TYR B C 1
ATOM 7265 O O . TYR B 1 166 ? 36.871 90.286 141.862 1.00 12.69 162 TYR B O 1
ATOM 7283 N N . ALA B 1 167 ? 36.633 91.802 140.209 1.00 12.87 163 ALA B N 1
ATOM 7284 C CA . ALA B 1 167 ? 35.314 92.223 140.603 1.00 12.83 163 ALA B CA 1
ATOM 7285 C C . ALA B 1 167 ? 34.270 91.870 139.562 1.00 16.17 163 ALA B C 1
ATOM 7286 O O . ALA B 1 167 ? 34.557 91.691 138.371 1.00 14.89 163 ALA B O 1
ATOM 7293 N N . VAL B 1 168 ? 33.063 91.726 140.057 1.00 15.46 164 VAL B N 1
ATOM 7294 C CA . VAL B 1 168 ? 31.908 91.461 139.228 1.00 13.97 164 VAL B CA 1
ATOM 7295 C C . VAL B 1 168 ? 30.805 92.389 139.683 1.00 14.85 164 VAL B C 1
ATOM 7296 O O . VAL B 1 168 ? 30.767 92.839 140.830 1.00 14.28 164 VAL B O 1
ATOM 7309 N N . SER B 1 169 ? 29.860 92.630 138.791 1.00 15.32 165 SER B N 1
ATOM 7310 C CA . SER B 1 169 ? 28.689 93.387 139.171 1.00 15.49 165 SER B CA 1
ATOM 7311 C C . SER B 1 169 ? 27.752 92.484 139.943 1.00 14.08 165 SER B C 1
ATOM 7312 O O . SER B 1 169 ? 27.419 91.383 139.496 1.00 17.83 165 SER B O 1
ATOM 7320 N N . ILE B 1 170 ? 27.326 92.935 141.105 1.00 14.99 166 ILE B N 1
ATOM 7321 C CA . ILE B 1 170 ? 26.315 92.203 141.856 1.00 16.65 166 ILE B CA 1
ATOM 7322 C C . ILE B 1 170 ? 24.930 92.800 141.675 1.00 15.67 166 ILE B C 1
ATOM 7323 O O . ILE B 1 170 ? 23.943 92.138 142.018 1.00 15.30 166 ILE B O 1
ATOM 7339 N N . ALA B 1 171 ? 24.828 94.029 141.179 1.00 14.94 167 ALA B N 1
ATOM 7340 C CA . ALA B 1 171 ? 23.532 94.568 140.799 1.00 16.92 167 ALA B CA 1
ATOM 7341 C C . ALA B 1 171 ? 23.771 95.653 139.772 1.00 18.56 167 ALA B C 1
ATOM 7342 O O . ALA B 1 171 ? 24.742 96.403 139.881 1.00 17.44 167 ALA B O 1
ATOM 7349 N N . PRO B 1 172 ? 22.928 95.760 138.766 1.00 20.21 168 PRO B N 1
ATOM 7350 C CA . PRO B 1 172 ? 23.057 96.847 137.816 1.00 18.89 168 PRO B CA 1
ATOM 7351 C C . PRO B 1 172 ? 22.726 98.161 138.491 1.00 17.29 168 PRO B C 1
ATOM 7352 O O . PRO B 1 172 ? 22.091 98.176 139.551 1.00 20.58 168 PRO B O 1
ATOM 7363 N N . PRO B 1 173 ? 23.157 99.272 137.908 1.00 20.61 169 PRO B N 1
ATOM 7364 C CA . PRO B 1 173 ? 22.922 100.570 138.558 1.00 22.27 169 PRO B CA 1
ATOM 7365 C C . PRO B 1 173 ? 21.458 100.831 138.846 1.00 23.05 169 PRO B C 1
ATOM 7366 O O . PRO B 1 173 ? 21.113 101.343 139.919 1.00 23.13 169 PRO B O 1
ATOM 7377 N N . GLU B 1 174 ? 20.575 100.427 137.931 1.00 24.08 170 GLU B N 1
ATOM 7378 C CA . GLU B 1 174 ? 19.149 100.673 138.077 1.00 26.16 170 GLU B CA 1
ATOM 7379 C C . GLU B 1 174 ? 18.510 99.841 139.174 1.00 27.79 170 GLU B C 1
ATOM 7380 O O . GLU B 1 174 ? 17.351 100.091 139.523 1.00 27.78 170 GLU B O 1
ATOM 7392 N N . HIS B 1 175 ? 19.238 98.893 139.772 1.00 22.25 171 HIS B N 1
ATOM 7393 C CA . HIS B 1 175 ? 18.628 98.046 140.780 1.00 21.86 171 HIS B CA 1
ATOM 7394 C C . HIS B 1 175 ? 18.185 98.835 141.998 1.00 23.29 171 HIS B C 1
ATOM 7395 O O . HIS B 1 175 ? 17.207 98.467 142.659 1.00 24.47 171 HIS B O 1
ATOM 7408 N N . TRP B 1 176 ? 18.917 99.887 142.346 1.00 21.52 172 TRP B N 1
ATOM 7409 C CA . TRP B 1 176 ? 18.631 100.638 143.562 1.00 22.66 172 TRP B CA 1
ATOM 7410 C C . TRP B 1 176 ? 19.066 102.068 143.344 1.00 21.52 172 TRP B C 1
ATOM 7411 O O . TRP B 1 176 ? 20.253 102.335 143.117 1.00 22.78 172 TRP B O 1
ATOM 7432 N N . ALA B 1 177 ? 18.093 102.974 143.353 1.00 20.17 173 ALA B N 1
ATOM 7433 C CA . ALA B 1 177 ? 18.363 104.395 143.192 1.00 20.28 173 ALA B CA 1
ATOM 7434 C C . ALA B 1 177 ? 18.933 104.894 144.500 1.00 21.55 173 ALA B C 1
ATOM 7435 O O . ALA B 1 177 ? 18.218 105.311 145.416 1.00 21.94 173 ALA B O 1
ATOM 7442 N N . LEU B 1 178 ? 20.245 104.799 144.594 1.00 20.54 174 LEU B N 1
ATOM 7443 C CA . LEU B 1 178 ? 20.999 105.394 145.673 1.00 19.49 174 LEU B CA 1
ATOM 7444 C C . LEU B 1 178 ? 21.848 106.509 145.109 1.00 19.93 174 LEU B C 1
ATOM 7445 O O . LEU B 1 178 ? 22.388 106.393 144.005 1.00 20.62 174 LEU B O 1
ATOM 7461 N N . THR B 1 179 ? 22.004 107.557 145.895 1.00 18.68 175 THR B N 1
ATOM 7462 C CA . THR B 1 179 ? 22.848 108.674 145.548 1.00 19.35 175 THR B CA 1
ATOM 7463 C C . THR B 1 179 ? 23.969 108.757 146.561 1.00 21.39 175 THR B C 1
ATOM 7464 O O . THR B 1 179 ? 23.759 108.496 147.752 1.00 23.27 175 THR B O 1
ATOM 7475 N N . ASP B 1 180 ? 25.151 109.096 146.068 1.00 20.62 176 ASP B N 1
ATOM 7476 C CA . ASP B 1 180 ? 26.285 109.459 146.909 1.00 21.62 176 ASP B CA 1
ATOM 7477 C C . ASP B 1 180 ? 26.380 110.981 146.902 1.00 19.70 176 ASP B C 1
ATOM 7478 O O . ASP B 1 180 ? 26.690 111.586 145.870 1.00 21.42 176 ASP B O 1
ATOM 7487 N N . CYS B 1 181 ? 26.061 111.590 148.036 1.00 20.98 177 CYS B N 1
ATOM 7488 C CA . CYS B 1 181 ? 26.226 113.025 148.233 1.00 21.77 177 CYS B CA 1
ATOM 7489 C C . CYS B 1 181 ? 27.585 113.213 148.868 1.00 19.76 177 CYS B C 1
ATOM 7490 O O . CYS B 1 181 ? 27.756 112.958 150.060 1.00 20.25 177 CYS B O 1
ATOM 7498 N N . ILE B 1 182 ? 28.548 113.673 148.085 1.00 17.80 178 ILE B N 1
ATOM 7499 C CA . ILE B 1 182 ? 29.928 113.752 148.534 1.00 17.44 178 ILE B CA 1
ATOM 7500 C C . ILE B 1 182 ? 30.176 115.130 149.110 1.00 21.36 178 ILE B C 1
ATOM 7501 O O . ILE B 1 182 ? 30.236 116.117 148.373 1.00 20.41 178 ILE B O 1
ATOM 7517 N N . ALA B 1 183 ? 30.365 115.195 150.424 1.00 18.80 179 ALA B N 1
ATOM 7518 C CA . ALA B 1 183 ? 30.732 116.445 151.076 1.00 19.34 179 ALA B CA 1
ATOM 7519 C C . ALA B 1 183 ? 32.222 116.668 150.893 1.00 22.57 179 ALA B C 1
ATOM 7520 O O . ALA B 1 183 ? 33.049 115.933 151.439 1.00 20.03 179 ALA B O 1
ATOM 7527 N N . ILE B 1 184 ? 32.561 117.674 150.093 1.00 20.17 180 ILE B N 1
ATOM 7528 C CA . ILE B 1 184 ? 33.941 118.014 149.800 1.00 22.02 180 ILE B CA 1
ATOM 7529 C C . ILE B 1 184 ? 34.356 119.039 150.828 1.00 25.32 180 ILE B C 1
ATOM 7530 O O . ILE B 1 184 ? 33.754 120.112 150.909 1.00 26.62 180 ILE B O 1
ATOM 7546 N N . LEU B 1 185 ? 35.376 118.727 151.597 1.00 26.71 181 LEU B N 1
ATOM 7547 C CA . LEU B 1 185 ? 35.779 119.608 152.679 1.00 28.72 181 LEU B CA 1
ATOM 7548 C C . LEU B 1 185 ? 36.709 120.692 152.154 1.00 36.79 181 LEU B C 1
ATOM 7549 O O . LEU B 1 185 ? 37.536 120.452 151.270 1.00 36.32 181 LEU B O 1
ATOM 7565 N N . SER B 1 186 ? 36.534 121.902 152.683 1.00 33.88 182 SER B N 1
ATOM 7566 C CA . SER B 1 186 ? 37.307 123.039 152.201 1.00 42.15 182 SER B CA 1
ATOM 7567 C C . SER B 1 186 ? 38.794 122.853 152.467 1.00 45.18 182 SER B C 1
ATOM 7568 O O . SER B 1 186 ? 39.633 123.259 151.655 1.00 49.13 182 SER B O 1
ATOM 7576 N N . THR B 1 187 ? 39.142 122.237 153.592 1.00 43.85 183 THR B N 1
ATOM 7577 C CA . THR B 1 187 ? 40.537 122.143 154.008 1.00 47.48 183 THR B CA 1
ATOM 7578 C C . THR B 1 187 ? 40.967 120.688 154.183 1.00 43.11 183 THR B C 1
ATOM 7579 O O . THR B 1 187 ? 40.135 119.808 154.408 1.00 44.19 183 THR B O 1
ATOM 7590 N N . ILE B 1 192 ? 48.193 111.123 153.249 1.00 41.40 188 ILE B N 1
ATOM 7591 C CA . ILE B 1 192 ? 49.033 110.008 152.816 1.00 33.00 188 ILE B CA 1
ATOM 7592 C C . ILE B 1 192 ? 48.242 109.198 151.799 1.00 33.73 188 ILE B C 1
ATOM 7593 O O . ILE B 1 192 ? 47.087 108.851 152.036 1.00 33.02 188 ILE B O 1
ATOM 7609 N N . GLY B 1 193 ? 48.875 108.903 150.670 1.00 33.61 189 GLY B N 1
ATOM 7610 C CA . GLY B 1 193 ? 48.225 108.106 149.651 1.00 34.83 189 GLY B CA 1
ATOM 7611 C C . GLY B 1 193 ? 47.934 106.699 150.131 1.00 33.12 189 GLY B C 1
ATOM 7612 O O . GLY B 1 193 ? 48.521 106.196 151.096 1.00 28.00 189 GLY B O 1
ATOM 7616 N N . SER B 1 194 ? 47.009 106.051 149.422 1.00 29.42 190 SER B N 1
ATOM 7617 C CA . SER B 1 194 ? 46.548 104.736 149.846 1.00 28.47 190 SER B CA 1
ATOM 7618 C C . SER B 1 194 ? 47.643 103.683 149.712 1.00 30.09 190 SER B C 1
ATOM 7619 O O . SER B 1 194 ? 47.725 102.771 150.532 1.00 26.05 190 SER B O 1
ATOM 7627 N N . THR B 1 195 ? 48.501 103.772 148.692 1.00 27.19 191 THR B N 1
ATOM 7628 C CA . THR B 1 195 ? 49.559 102.766 148.578 1.00 32.07 191 THR B CA 1
ATOM 7629 C C . THR B 1 195 ? 50.336 102.650 149.888 1.00 31.13 191 THR B C 1
ATOM 7630 O O . THR B 1 195 ? 50.522 101.547 150.424 1.00 28.92 191 THR B O 1
ATOM 7641 N N . GLN B 1 196 ? 50.794 103.793 150.416 1.00 30.62 192 GLN B N 1
ATOM 7642 C CA . GLN B 1 196 ? 51.459 103.806 151.717 1.00 25.41 192 GLN B CA 1
ATOM 7643 C C . GLN B 1 196 ? 50.511 103.346 152.817 1.00 21.77 192 GLN B C 1
ATOM 7644 O O . GLN B 1 196 ? 50.884 102.546 153.691 1.00 20.74 192 GLN B O 1
ATOM 7658 N N . GLY B 1 197 ? 49.277 103.829 152.782 1.00 21.76 193 GLY B N 1
ATOM 7659 C CA . GLY B 1 197 ? 48.334 103.490 153.821 1.00 19.20 193 GLY B CA 1
ATOM 7660 C C . GLY B 1 197 ? 48.039 102.003 153.877 1.00 16.98 193 GLY B C 1
ATOM 7661 O O . GLY B 1 197 ? 47.982 101.413 154.958 1.00 16.45 193 GLY B O 1
ATOM 7665 N N . HIS B 1 198 ? 47.831 101.378 152.714 1.00 16.01 194 HIS B N 1
ATOM 7666 C CA . HIS B 1 198 ? 47.563 99.949 152.704 1.00 13.60 194 HIS B CA 1
ATOM 7667 C C . HIS B 1 198 ? 48.694 99.182 153.358 1.00 13.85 194 HIS B C 1
ATOM 7668 O O . HIS B 1 198 ? 48.467 98.243 154.131 1.00 16.03 194 HIS B O 1
ATOM 7681 N N . ALA B 1 199 ? 49.922 99.535 153.006 1.00 16.75 195 ALA B N 1
ATOM 7682 C CA . ALA B 1 199 ? 51.064 98.813 153.542 1.00 17.68 195 ALA B CA 1
ATOM 7683 C C . ALA B 1 199 ? 51.145 98.988 155.041 1.00 17.59 195 ALA B C 1
ATOM 7684 O O . ALA B 1 199 ? 51.470 98.034 155.760 1.00 22.56 195 ALA B O 1
ATOM 7691 N N . LEU B 1 200 ? 50.747 100.161 155.545 1.00 14.57 196 LEU B N 1
ATOM 7692 C CA . LEU B 1 200 ? 50.767 100.390 156.979 1.00 18.48 196 LEU B CA 1
ATOM 7693 C C . LEU B 1 200 ? 49.679 99.638 157.727 1.00 15.26 196 LEU B C 1
ATOM 7694 O O . LEU B 1 200 ? 49.747 99.550 158.956 1.00 15.52 196 LEU B O 1
ATOM 7710 N N . ALA B 1 201 ? 48.664 99.120 157.032 1.00 15.74 197 ALA B N 1
ATOM 7711 C CA . ALA B 1 201 ? 47.591 98.437 157.733 1.00 15.58 197 ALA B CA 1
ATOM 7712 C C . ALA B 1 201 ? 48.124 97.316 158.601 1.00 16.42 197 ALA B C 1
ATOM 7713 O O . ALA B 1 201 ? 47.531 97.015 159.641 1.00 16.02 197 ALA B O 1
ATOM 7720 N N . SER B 1 202 ? 49.241 96.701 158.208 1.00 17.12 198 SER B N 1
ATOM 7721 C CA . SER B 1 202 ? 49.778 95.585 158.982 1.00 20.70 198 SER B CA 1
ATOM 7722 C C . SER B 1 202 ? 50.361 96.048 160.296 1.00 19.89 198 SER B C 1
ATOM 7723 O O . SER B 1 202 ? 50.689 95.216 161.149 1.00 22.44 198 SER B O 1
ATOM 7731 N N . THR B 1 203 ? 50.548 97.343 160.463 1.00 16.72 199 THR B N 1
ATOM 7732 C CA . THR B 1 203 ? 51.057 97.832 161.726 1.00 15.75 199 THR B CA 1
ATOM 7733 C C . THR B 1 203 ? 49.963 98.013 162.756 1.00 17.87 199 THR B C 1
ATOM 7734 O O . THR B 1 203 ? 50.270 98.247 163.926 1.00 18.84 199 THR B O 1
ATOM 7745 N N . SER B 1 204 ? 48.711 97.968 162.353 1.00 15.62 200 SER B N 1
ATOM 7746 C CA . SER B 1 204 ? 47.652 98.128 163.320 1.00 13.28 200 SER B CA 1
ATOM 7747 C C . SER B 1 204 ? 47.373 96.785 163.983 1.00 13.10 200 SER B C 1
ATOM 7748 O O . SER B 1 204 ? 47.183 95.774 163.294 1.00 15.19 200 SER B O 1
ATOM 7756 N N . PRO B 1 205 ? 47.284 96.748 165.305 1.00 14.33 201 PRO B N 1
ATOM 7757 C CA . PRO B 1 205 ? 46.887 95.508 165.972 1.00 13.63 201 PRO B CA 1
ATOM 7758 C C . PRO B 1 205 ? 45.503 95.059 165.622 1.00 11.10 201 PRO B C 1
ATOM 7759 O O . PRO B 1 205 ? 45.126 93.933 165.950 1.00 14.64 201 PRO B O 1
ATOM 7770 N N . LEU B 1 206 ? 44.697 95.946 165.041 1.00 13.57 202 LEU B N 1
ATOM 7771 C CA . LEU B 1 206 ? 43.302 95.657 164.834 1.00 12.12 202 LEU B CA 1
ATOM 7772 C C . LEU B 1 206 ? 43.020 95.192 163.420 1.00 11.40 202 LEU B C 1
ATOM 7773 O O . LEU B 1 206 ? 41.910 94.779 163.149 1.00 14.11 202 LEU B O 1
ATOM 7789 N N . GLN B 1 207 ? 43.998 95.277 162.535 1.00 12.17 203 GLN B N 1
ATOM 7790 C CA . GLN B 1 207 ? 43.779 94.906 161.144 1.00 12.54 203 GLN B CA 1
ATOM 7791 C C . GLN B 1 207 ? 43.406 93.446 160.989 1.00 12.69 203 GLN B C 1
ATOM 7792 O O . GLN B 1 207 ? 42.456 93.160 160.242 1.00 13.62 203 GLN B O 1
ATOM 7806 N N . PRO B 1 208 ? 44.102 92.477 161.614 1.00 12.92 204 PRO B N 1
ATOM 7807 C CA . PRO B 1 208 ? 43.704 91.091 161.366 1.00 14.51 204 PRO B CA 1
ATOM 7808 C C . PRO B 1 208 ? 42.269 90.845 161.729 1.00 13.41 204 PRO B C 1
ATOM 7809 O O . PRO B 1 208 ? 41.550 90.144 161.017 1.00 13.68 204 PRO B O 1
ATOM 7820 N N . ALA B 1 209 ? 41.807 91.419 162.824 1.00 13.32 205 ALA B N 1
ATOM 7821 C CA . ALA B 1 209 ? 40.420 91.214 163.213 1.00 13.33 205 ALA B CA 1
ATOM 7822 C C . ALA B 1 209 ? 39.460 91.889 162.247 1.00 13.39 205 ALA B C 1
ATOM 7823 O O . ALA B 1 209 ? 38.422 91.332 161.910 1.00 14.37 205 ALA B O 1
ATOM 7830 N N . ARG B 1 210 ? 39.782 93.100 161.820 1.00 13.49 206 ARG B N 1
ATOM 7831 C CA . ARG B 1 210 ? 38.947 93.752 160.826 1.00 12.09 206 ARG B CA 1
ATOM 7832 C C . ARG B 1 210 ? 38.834 92.876 159.587 1.00 11.91 206 ARG B C 1
ATOM 7833 O O . ARG B 1 210 ? 37.745 92.644 159.074 1.00 13.61 206 ARG B O 1
ATOM 7854 N N . VAL B 1 211 ? 39.967 92.420 159.089 1.00 13.15 207 VAL B N 1
ATOM 7855 C CA . VAL B 1 211 ? 39.992 91.631 157.876 1.00 14.40 207 VAL B CA 1
ATOM 7856 C C . VAL B 1 211 ? 39.181 90.362 158.070 1.00 14.53 207 VAL B C 1
ATOM 7857 O O . VAL B 1 211 ? 38.341 90.011 157.246 1.00 15.30 207 VAL B O 1
ATOM 7870 N N . ALA B 1 212 ? 39.423 89.658 159.162 1.00 14.41 208 ALA B N 1
ATOM 7871 C CA . ALA B 1 212 ? 38.741 88.386 159.338 1.00 15.85 208 ALA B CA 1
ATOM 7872 C C . ALA B 1 212 ? 37.246 88.552 159.506 1.00 15.11 208 ALA B C 1
ATOM 7873 O O . ALA B 1 212 ? 36.506 87.631 159.199 1.00 15.83 208 ALA B O 1
ATOM 7880 N N . ASP B 1 213 ? 36.777 89.715 159.932 1.00 12.81 209 ASP B N 1
ATOM 7881 C CA . ASP B 1 213 ? 35.361 90.002 160.075 1.00 16.09 209 ASP B CA 1
ATOM 7882 C C . ASP B 1 213 ? 34.714 90.434 158.763 1.00 14.68 209 ASP B C 1
ATOM 7883 O O . ASP B 1 213 ? 33.488 90.596 158.708 1.00 14.87 209 ASP B O 1
ATOM 7892 N N . THR B 1 214 ? 35.492 90.612 157.700 1.00 13.04 210 THR B N 1
ATOM 7893 C CA . THR B 1 214 ? 34.925 91.220 156.505 1.00 14.17 210 THR B CA 1
ATOM 7894 C C . THR B 1 214 ? 33.846 90.351 155.901 1.00 16.67 210 THR B C 1
ATOM 7895 O O . THR B 1 214 ? 32.838 90.901 155.434 1.00 14.41 210 THR B O 1
ATOM 7906 N N . PRO B 1 215 ? 33.986 89.041 155.852 1.00 13.60 211 PRO B N 1
ATOM 7907 C CA . PRO B 1 215 ? 32.909 88.244 155.253 1.00 15.52 211 PRO B CA 1
ATOM 7908 C C . PRO B 1 215 ? 31.548 88.538 155.847 1.00 15.61 211 PRO B C 1
ATOM 7909 O O . PRO B 1 215 ? 30.554 88.613 155.108 1.00 17.71 211 PRO B O 1
ATOM 7920 N N . ARG B 1 216 ? 31.471 88.709 157.165 1.00 16.20 212 ARG B N 1
ATOM 7921 C CA . ARG B 1 216 ? 30.204 89.050 157.797 1.00 17.28 212 ARG B CA 1
ATOM 7922 C C . ARG B 1 216 ? 29.670 90.357 157.237 1.00 18.28 212 ARG B C 1
ATOM 7923 O O . ARG B 1 216 ? 28.481 90.470 156.923 1.00 18.67 212 ARG B O 1
ATOM 7944 N N . ARG B 1 217 ? 30.547 91.342 157.085 1.00 15.35 213 ARG B N 1
ATOM 7945 C CA . ARG B 1 217 ? 30.137 92.660 156.644 1.00 13.70 213 ARG B CA 1
ATOM 7946 C C . ARG B 1 217 ? 29.753 92.636 155.182 1.00 15.45 213 ARG B C 1
ATOM 7947 O O . ARG B 1 217 ? 28.760 93.255 154.800 1.00 15.87 213 ARG B O 1
ATOM 7968 N N . LEU B 1 218 ? 30.501 91.898 154.365 1.00 15.70 214 LEU B N 1
ATOM 7969 C CA . LEU B 1 218 ? 30.151 91.740 152.963 1.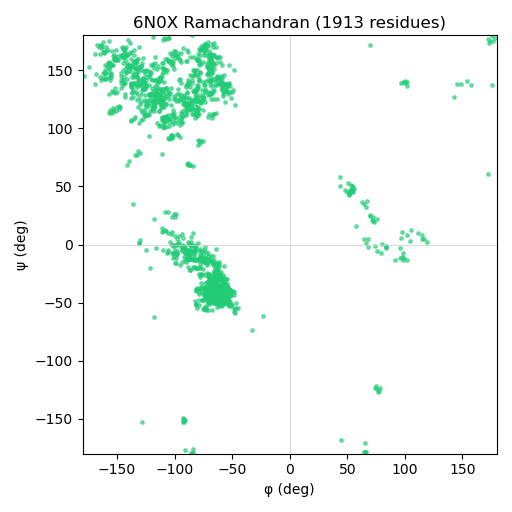00 15.31 214 LEU B CA 1
ATOM 7970 C C . LEU B 1 218 ? 28.768 91.129 152.810 1.00 15.70 214 LEU B C 1
ATOM 7971 O O . LEU B 1 218 ? 27.956 91.597 152.008 1.00 17.34 214 LEU B O 1
ATOM 7987 N N . GLU B 1 219 ? 28.478 90.083 153.586 1.00 17.30 215 GLU B N 1
ATOM 7988 C CA . GLU B 1 219 ? 27.193 89.413 153.445 1.00 18.68 215 GLU B CA 1
ATOM 7989 C C . GLU B 1 219 ? 26.065 90.359 153.778 1.00 17.97 215 GLU B C 1
ATOM 7990 O O . GLU B 1 219 ? 25.033 90.362 153.112 1.00 20.43 215 GLU B O 1
ATOM 8002 N N . ILE B 1 220 ? 26.242 91.186 154.800 1.00 17.99 216 ILE B N 1
ATOM 8003 C CA . ILE B 1 220 ? 25.205 92.133 155.184 1.00 19.65 216 ILE B CA 1
ATOM 8004 C C . ILE B 1 220 ? 24.970 93.147 154.082 1.00 17.97 216 ILE B C 1
ATOM 8005 O O . ILE B 1 220 ? 23.826 93.482 153.772 1.00 17.42 216 ILE B O 1
ATOM 8021 N N . VAL B 1 221 ? 26.036 93.651 153.468 1.00 16.18 217 VAL B N 1
ATOM 8022 C CA . VAL B 1 221 ? 25.882 94.666 152.446 1.00 14.25 217 VAL B CA 1
ATOM 8023 C C . VAL B 1 221 ? 25.336 94.056 151.176 1.00 16.67 217 VAL B C 1
ATOM 8024 O O . VAL B 1 221 ? 24.490 94.650 150.508 1.00 17.99 217 VAL B O 1
ATOM 8037 N N . ARG B 1 222 ? 25.816 92.865 150.815 1.00 17.55 218 ARG B N 1
ATOM 8038 C CA . ARG B 1 222 ? 25.270 92.174 149.644 1.00 20.50 218 ARG B CA 1
ATOM 8039 C C . ARG B 1 222 ? 23.774 91.944 149.817 1.00 21.46 218 ARG B C 1
ATOM 8040 O O . ARG B 1 222 ? 22.982 92.231 148.904 1.00 22.91 218 ARG B O 1
ATOM 8061 N N . ARG B 1 223 ? 23.357 91.482 150.993 1.00 20.02 219 ARG B N 1
ATOM 8062 C CA . ARG B 1 223 ? 21.933 91.271 151.240 1.00 23.20 219 ARG B CA 1
ATOM 8063 C C . ARG B 1 223 ? 21.173 92.595 151.229 1.00 21.53 219 ARG B C 1
ATOM 8064 O O . ARG B 1 223 ? 20.053 92.677 150.703 1.00 26.95 219 ARG B O 1
ATOM 8085 N N . ALA B 1 224 ? 21.762 93.646 151.790 1.00 18.93 220 ALA B N 1
ATOM 8086 C CA . ALA B 1 224 ? 21.068 94.924 151.847 1.00 19.86 220 ALA B CA 1
ATOM 8087 C C . ALA B 1 224 ? 20.870 95.489 150.456 1.00 20.09 220 ALA B C 1
ATOM 8088 O O . ALA B 1 224 ? 19.826 96.098 150.174 1.00 22.71 220 ALA B O 1
ATOM 8095 N N . ILE B 1 225 ? 21.832 95.265 149.563 1.00 18.61 221 ILE B N 1
ATOM 8096 C CA . ILE B 1 225 ? 21.703 95.759 148.206 1.00 19.56 221 ILE B CA 1
ATOM 8097 C C . ILE B 1 225 ? 20.628 94.966 147.487 1.00 23.35 221 ILE B C 1
ATOM 8098 O O . ILE B 1 225 ? 19.713 95.531 146.874 1.00 24.59 221 ILE B O 1
ATOM 8114 N N . LEU B 1 226 ? 20.706 93.640 147.588 1.00 24.36 222 LEU B N 1
ATOM 8115 C CA . LEU B 1 226 ? 19.656 92.784 147.048 1.00 26.69 222 LEU B CA 1
ATOM 8116 C C . LEU B 1 226 ? 18.288 93.267 147.494 1.00 27.73 222 LEU B C 1
ATOM 8117 O O . LEU B 1 226 ? 17.414 93.547 146.670 1.00 27.67 222 LEU B O 1
ATOM 8133 N N . GLU B 1 227 ? 18.083 93.347 148.805 1.00 25.80 223 GLU B N 1
ATOM 8134 C CA . GLU B 1 227 ? 16.776 93.643 149.369 1.00 28.96 223 GLU B CA 1
ATOM 8135 C C . GLU B 1 227 ? 16.444 95.123 149.374 1.00 26.74 223 GLU B C 1
ATOM 8136 O O . GLU B 1 227 ? 15.359 95.499 149.831 1.00 28.60 223 GLU B O 1
ATOM 8148 N N . ARG B 1 228 ? 17.341 95.974 148.884 1.00 25.54 224 ARG B N 1
ATOM 8149 C CA . ARG B 1 228 ? 17.135 97.417 148.958 1.00 22.82 224 ARG B CA 1
ATOM 8150 C C . ARG B 1 228 ? 16.795 97.846 150.376 1.00 23.36 224 ARG B C 1
ATOM 8151 O O . ARG B 1 228 ? 15.893 98.648 150.607 1.00 25.61 224 ARG B O 1
ATOM 8172 N N . ASP B 1 229 ? 17.539 97.312 151.341 1.00 22.82 225 ASP B N 1
ATOM 8173 C CA . ASP B 1 229 ? 17.309 97.544 152.763 1.00 24.97 225 ASP B CA 1
ATOM 8174 C C . ASP B 1 229 ? 18.268 98.654 153.173 1.00 24.81 225 ASP B C 1
ATOM 8175 O O . ASP B 1 229 ? 19.431 98.414 153.506 1.00 20.83 225 ASP B O 1
ATOM 8184 N N . PHE B 1 230 ? 17.778 99.890 153.155 1.00 22.78 226 PHE B N 1
ATOM 8185 C CA . PHE B 1 230 ? 18.707 100.982 153.366 1.00 21.07 226 PHE B CA 1
ATOM 8186 C C . PHE B 1 230 ? 19.246 101.008 154.791 1.00 19.46 226 PHE B C 1
ATOM 8187 O O . PHE B 1 230 ? 20.420 101.322 155.012 1.00 19.65 226 PHE B O 1
ATOM 8204 N N . LEU B 1 231 ? 18.404 100.740 155.784 1.00 21.95 227 LEU B N 1
ATOM 8205 C CA . LEU B 1 231 ? 18.893 100.823 157.148 1.00 26.88 227 LEU B CA 1
ATOM 8206 C C . LEU B 1 231 ? 20.033 99.839 157.370 1.00 20.05 227 LEU B C 1
ATOM 8207 O O . LEU B 1 231 ? 21.043 100.178 157.998 1.00 21.19 227 LEU B O 1
ATOM 8223 N N . SER B 1 232 ? 19.903 98.627 156.842 1.00 19.84 228 SER B N 1
ATOM 8224 C CA . SER B 1 232 ? 20.986 97.662 157.027 1.00 21.91 228 SER B CA 1
ATOM 8225 C C . SER B 1 232 ? 22.236 98.111 156.289 1.00 18.43 228 SER B C 1
ATOM 8226 O O . SER B 1 232 ? 23.359 98.009 156.813 1.00 17.53 228 SER B O 1
ATOM 8234 N N . LEU B 1 233 ? 22.063 98.606 155.075 1.00 18.46 229 LEU B N 1
ATOM 8235 C CA . LEU B 1 233 ? 23.179 99.171 154.346 1.00 15.33 229 LEU B CA 1
ATOM 8236 C C . LEU B 1 233 ? 23.803 100.294 155.146 1.00 15.73 229 LEU B C 1
ATOM 8237 O O . LEU B 1 233 ? 25.024 100.340 155.317 1.00 16.45 229 LEU B O 1
ATOM 8253 N N . ALA B 1 234 ? 22.972 101.207 155.663 1.00 17.17 230 ALA B N 1
ATOM 8254 C CA . ALA B 1 234 ? 23.507 102.404 156.301 1.00 18.53 230 ALA B CA 1
ATOM 8255 C C . ALA B 1 234 ? 24.367 102.045 157.500 1.00 15.77 230 ALA B C 1
ATOM 8256 O O . ALA B 1 234 ? 25.472 102.578 157.687 1.00 16.75 230 ALA B O 1
ATOM 8263 N N . GLU B 1 235 ? 23.841 101.191 158.369 1.00 17.06 231 GLU B N 1
ATOM 8264 C CA . GLU B 1 235 ? 24.577 100.883 159.586 1.00 17.18 231 GLU B CA 1
ATOM 8265 C C . GLU B 1 235 ? 25.853 100.135 159.274 1.00 16.97 231 GLU B C 1
ATOM 8266 O O . GLU B 1 235 ? 26.882 100.367 159.918 1.00 17.00 231 GLU B O 1
ATOM 8278 N N . MET B 1 236 ? 25.828 99.301 158.243 1.00 14.99 232 MET B N 1
ATOM 8279 C CA . MET B 1 236 ? 27.013 98.539 157.934 1.00 16.29 232 MET B CA 1
ATOM 8280 C C . MET B 1 236 ? 28.044 99.392 157.211 1.00 15.94 232 MET B C 1
ATOM 8281 O O . MET B 1 236 ? 29.246 99.231 157.448 1.00 15.76 232 MET B O 1
ATOM 8295 N N . ILE B 1 237 ? 27.627 100.300 156.326 1.00 15.21 233 ILE B N 1
ATOM 8296 C CA . ILE B 1 237 ? 28.653 101.101 155.663 1.00 14.93 233 ILE B CA 1
ATOM 8297 C C . ILE B 1 237 ? 29.323 102.027 156.664 1.00 13.89 233 ILE B C 1
ATOM 8298 O O . ILE B 1 237 ? 30.522 102.241 156.602 1.00 14.14 233 ILE B O 1
ATOM 8314 N N . GLU B 1 238 ? 28.568 102.551 157.636 1.00 15.47 234 GLU B N 1
ATOM 8315 C CA . GLU B 1 238 ? 29.210 103.350 158.670 1.00 14.81 234 GLU B CA 1
ATOM 8316 C C . GLU B 1 238 ? 30.162 102.506 159.498 1.00 12.32 234 GLU B C 1
ATOM 8317 O O . GLU B 1 238 ? 31.292 102.913 159.756 1.00 14.86 234 GLU B O 1
ATOM 8329 N N . HIS B 1 239 ? 29.706 101.337 159.937 1.00 14.10 235 HIS B N 1
ATOM 8330 C CA . HIS B 1 239 ? 30.542 100.438 160.718 1.00 15.28 235 HIS B CA 1
ATOM 8331 C C . HIS B 1 239 ? 31.802 100.079 159.954 1.00 12.72 235 HIS B C 1
ATOM 8332 O O . HIS B 1 239 ? 32.919 100.125 160.494 1.00 14.07 235 HIS B O 1
ATOM 8345 N N . ASP B 1 240 ? 31.645 99.743 158.678 1.00 13.47 236 ASP B N 1
ATOM 8346 C CA . ASP B 1 240 ? 32.785 99.337 157.877 1.00 13.62 236 ASP B CA 1
ATOM 8347 C C . ASP B 1 240 ? 33.752 100.482 157.676 1.00 13.29 236 ASP B C 1
ATOM 8348 O O . ASP B 1 240 ? 34.963 100.306 157.773 1.00 13.36 236 ASP B O 1
ATOM 8357 N N . SER B 1 241 ? 33.231 101.675 157.391 1.00 13.37 237 SER B N 1
ATOM 8358 C CA . SER B 1 241 ? 34.085 102.830 157.275 1.00 13.80 237 SER B CA 1
ATOM 8359 C C . SER B 1 241 ? 34.835 103.041 158.566 1.00 12.75 237 SER B C 1
ATOM 8360 O O . SER B 1 241 ? 36.058 103.219 158.564 1.00 13.32 237 SER B O 1
ATOM 8368 N N . ASN B 1 242 ? 34.137 102.938 159.689 1.00 13.46 238 ASN B N 1
ATOM 8369 C CA . ASN B 1 242 ? 34.807 103.146 160.957 1.00 12.93 238 ASN B CA 1
ATOM 8370 C C . ASN B 1 242 ? 35.838 102.073 161.252 1.00 12.43 238 ASN B C 1
ATOM 8371 O O . ASN B 1 242 ? 36.864 102.370 161.851 1.00 13.12 238 ASN B O 1
ATOM 8382 N N . LEU B 1 243 ? 35.584 100.848 160.833 1.00 13.43 239 LEU B N 1
ATOM 8383 C CA . LEU B 1 243 ? 36.569 99.803 161.040 1.00 14.50 239 LEU B CA 1
ATOM 8384 C C . LEU B 1 243 ? 37.837 100.098 160.260 1.00 11.79 239 LEU B C 1
ATOM 8385 O O . LEU B 1 243 ? 38.948 99.897 160.757 1.00 12.91 239 LEU B O 1
ATOM 8401 N N . MET B 1 244 ? 37.707 100.535 159.011 1.00 13.46 240 MET B N 1
ATOM 8402 C CA . MET B 1 244 ? 38.902 100.865 158.256 1.00 12.85 240 MET B CA 1
ATOM 8403 C C . MET B 1 244 ? 39.632 102.019 158.909 1.00 13.37 240 MET B C 1
ATOM 8404 O O . MET B 1 244 ? 40.850 101.981 159.069 1.00 13.64 240 MET B O 1
ATOM 8418 N N . HIS B 1 245 ? 38.907 103.058 159.272 1.00 13.44 241 HIS B N 1
ATOM 8419 C CA . HIS B 1 245 ? 39.553 104.204 159.891 1.00 13.04 241 HIS B CA 1
ATOM 8420 C C . HIS B 1 245 ? 40.124 103.847 161.238 1.00 12.81 241 HIS B C 1
ATOM 8421 O O . HIS B 1 245 ? 41.148 104.397 161.624 1.00 13.40 241 HIS B O 1
ATOM 8434 N N . ALA B 1 246 ? 39.486 102.937 161.950 1.00 13.92 242 ALA B N 1
ATOM 8435 C CA . ALA B 1 246 ? 40.070 102.425 163.182 1.00 13.88 242 ALA B CA 1
ATOM 8436 C C . ALA B 1 246 ? 41.447 101.828 162.920 1.00 14.02 242 ALA B C 1
ATOM 8437 O O . ALA B 1 246 ? 42.404 102.101 163.649 1.00 14.81 242 ALA B O 1
ATOM 8444 N N . VAL B 1 247 ? 41.572 101.032 161.860 1.00 13.18 243 VAL B N 1
ATOM 8445 C CA . VAL B 1 247 ? 42.867 100.462 161.517 1.00 12.95 243 VAL B CA 1
ATOM 8446 C C . VAL B 1 247 ? 43.828 101.555 161.113 1.00 11.97 243 VAL B C 1
ATOM 8447 O O . VAL B 1 247 ? 44.974 101.588 161.569 1.00 14.42 243 VAL B O 1
ATOM 8460 N N . MET B 1 248 ? 43.368 102.498 160.308 1.00 11.75 244 MET B N 1
ATOM 8461 C CA . MET B 1 248 ? 44.203 103.606 159.906 1.00 11.28 244 MET B CA 1
ATOM 8462 C C . MET B 1 248 ? 44.743 104.352 161.109 1.00 14.23 244 MET B C 1
ATOM 8463 O O . MET B 1 248 ? 45.945 104.603 161.206 1.00 13.80 244 MET B O 1
ATOM 8477 N N . MET B 1 249 ? 43.865 104.702 162.039 1.00 13.08 245 MET B N 1
ATOM 8478 C CA . MET B 1 249 ? 44.253 105.524 163.174 1.00 12.83 245 MET B CA 1
ATOM 8479 C C . MET B 1 249 ? 45.101 104.769 164.169 1.00 14.59 245 MET B C 1
ATOM 8480 O O . MET B 1 249 ? 45.736 105.391 165.017 1.00 18.15 245 MET B O 1
ATOM 8494 N N . THR B 1 250 ? 45.091 103.443 164.112 1.00 12.80 246 THR B N 1
ATOM 8495 C CA . THR B 1 250 ? 45.902 102.626 165.000 1.00 13.47 246 THR B CA 1
ATOM 8496 C C . THR B 1 250 ? 47.092 102.033 164.291 1.00 15.16 246 THR B C 1
ATOM 8497 O O . THR B 1 250 ? 47.770 101.162 164.845 1.00 14.64 246 THR B O 1
ATOM 8508 N N . SER B 1 251 ? 47.356 102.476 163.080 1.00 14.41 247 SER B N 1
ATOM 8509 C CA . SER B 1 251 ? 48.592 102.133 162.414 1.00 14.82 247 SER B CA 1
ATOM 8510 C C . SER B 1 251 ? 49.739 102.906 163.047 1.00 16.59 247 SER B C 1
ATOM 8511 O O . SER B 1 251 ? 49.551 103.803 163.868 1.00 15.93 247 SER B O 1
ATOM 8519 N N . THR B 1 252 ? 50.948 102.545 162.641 1.00 16.30 248 THR B N 1
ATOM 8520 C CA . THR B 1 252 ? 52.152 103.260 163.033 1.00 15.94 248 THR B CA 1
ATOM 8521 C C . THR B 1 252 ? 52.929 103.569 161.765 1.00 19.32 248 THR B C 1
ATOM 8522 O O . THR B 1 252 ? 53.389 102.630 161.080 1.00 20.19 248 THR B O 1
ATOM 8533 N N . PRO B 1 253 ? 53.100 104.837 161.407 1.00 21.54 249 PRO B N 1
ATOM 8534 C CA . PRO B 1 253 ? 52.493 105.998 162.066 1.00 21.73 249 PRO B CA 1
ATOM 8535 C C . PRO B 1 253 ? 50.978 105.980 161.897 1.00 18.60 249 PRO B C 1
ATOM 8536 O O . PRO B 1 253 ? 50.442 105.424 160.935 1.00 19.37 249 PRO B O 1
ATOM 8547 N N . PRO B 1 254 ? 50.261 106.613 162.814 1.00 18.35 250 PRO B N 1
ATOM 8548 C CA . PRO B 1 254 ? 48.803 106.681 162.671 1.00 19.23 250 PRO B CA 1
ATOM 8549 C C . PRO B 1 254 ? 48.404 107.492 161.467 1.00 16.46 250 PRO B C 1
ATOM 8550 O O . PRO B 1 254 ? 49.010 108.521 161.156 1.00 17.90 250 PRO B O 1
ATOM 8561 N N . LEU B 1 255 ? 47.368 107.037 160.809 1.00 16.00 251 LEU B N 1
ATOM 8562 C CA . LEU B 1 255 ? 46.813 107.704 159.639 1.00 14.67 251 LEU B CA 1
ATOM 8563 C C . LEU B 1 255 ? 45.470 108.256 160.066 1.00 14.91 251 LEU B C 1
ATOM 8564 O O . LEU B 1 255 ? 44.469 107.528 160.138 1.00 15.84 251 LEU B O 1
ATOM 8580 N N . PHE B 1 256 ? 45.433 109.544 160.344 1.00 14.85 252 PHE B N 1
ATOM 8581 C CA . PHE B 1 256 ? 44.195 110.208 160.680 1.00 13.58 252 PHE B CA 1
ATOM 8582 C C . PHE B 1 256 ? 43.744 110.995 159.462 1.00 16.68 252 PHE B C 1
ATOM 8583 O O . PHE B 1 256 ? 44.127 112.151 159.264 1.00 18.76 252 PHE B O 1
ATOM 8600 N N . TYR B 1 257 ? 42.936 110.357 158.640 1.00 15.93 253 TYR B N 1
ATOM 8601 C CA . TYR B 1 257 ? 42.406 111.010 157.453 1.00 16.90 253 TYR B CA 1
ATOM 8602 C C . TYR B 1 257 ? 41.263 111.942 157.756 1.00 18.67 253 TYR B C 1
ATOM 8603 O O . TYR B 1 257 ? 40.959 112.814 156.925 1.00 19.58 253 TYR B O 1
ATOM 8621 N N . TRP B 1 258 ? 40.619 111.784 158.906 1.00 17.34 254 TRP B N 1
ATOM 8622 C CA . TRP B 1 258 ? 39.465 112.604 159.209 1.00 16.74 254 TRP B CA 1
ATOM 8623 C C . TRP B 1 258 ? 39.926 114.014 159.525 1.00 19.71 254 TRP B C 1
ATOM 8624 O O . TRP B 1 258 ? 40.958 114.219 160.180 1.00 21.09 254 TRP B O 1
ATOM 8645 N N . GLU B 1 259 ? 39.188 114.952 159.060 1.00 18.97 255 GLU B N 1
ATOM 8646 C CA . GLU B 1 259 ? 39.245 116.325 159.517 1.00 19.67 255 GLU B CA 1
ATOM 8647 C C . GLU B 1 259 ? 38.155 116.563 160.536 1.00 18.67 255 GLU B C 1
ATOM 8648 O O . GLU B 1 259 ? 37.178 115.816 160.622 1.00 17.93 255 GLU B O 1
ATOM 8660 N N . PRO B 1 260 ? 38.274 117.621 161.325 1.00 20.02 256 PRO B N 1
ATOM 8661 C CA . PRO B 1 260 ? 37.218 117.917 162.298 1.00 19.38 256 PRO B CA 1
ATOM 8662 C C . PRO B 1 260 ? 35.848 117.966 161.676 1.00 17.79 256 PRO B C 1
ATOM 8663 O O . PRO B 1 260 ? 34.885 117.491 162.265 1.00 20.12 256 PRO B O 1
ATOM 8674 N N . VAL B 1 261 ? 35.736 118.531 160.474 1.00 17.10 257 VAL B N 1
ATOM 8675 C CA . VAL B 1 261 ? 34.444 118.615 159.838 1.00 18.59 257 VAL B CA 1
ATOM 8676 C C . VAL B 1 261 ? 33.949 117.240 159.411 1.00 18.66 257 VAL B C 1
ATOM 8677 O O . VAL B 1 261 ? 32.745 117.001 159.382 1.00 19.53 257 VAL B O 1
ATOM 8690 N N . SER B 1 262 ? 34.861 116.317 159.073 1.00 18.91 258 SER B N 1
ATOM 8691 C CA . SER B 1 262 ? 34.444 114.940 158.828 1.00 18.32 258 SER B CA 1
ATOM 8692 C C . SER B 1 262 ? 33.639 114.405 159.995 1.00 18.91 258 SER B C 1
ATOM 8693 O O . SER B 1 262 ? 32.613 113.752 159.808 1.00 18.18 258 SER B O 1
ATOM 8701 N N . LEU B 1 263 ? 34.090 114.670 161.220 1.00 17.74 259 LEU B N 1
ATOM 8702 C CA . LEU B 1 263 ? 33.384 114.161 162.378 1.00 17.06 259 LEU B CA 1
ATOM 8703 C C . LEU B 1 263 ? 32.052 114.878 162.559 1.00 17.68 259 LEU B C 1
ATOM 8704 O O . LEU B 1 263 ? 31.059 114.260 162.931 1.00 18.74 259 LEU B O 1
ATOM 8720 N N . VAL B 1 264 ? 32.009 116.183 162.272 1.00 18.02 260 VAL B N 1
ATOM 8721 C CA . VAL B 1 264 ? 30.749 116.897 162.344 1.00 19.55 260 VAL B CA 1
ATOM 8722 C C . VAL B 1 264 ? 29.743 116.208 161.450 1.00 18.04 260 VAL B C 1
ATOM 8723 O O . VAL B 1 264 ? 28.616 115.907 161.856 1.00 18.37 260 VAL B O 1
ATOM 8736 N N . ILE B 1 265 ? 30.154 115.951 160.207 1.00 19.81 261 ILE B N 1
ATOM 8737 C CA . ILE B 1 265 ? 29.244 115.377 159.229 1.00 18.64 261 ILE B CA 1
ATOM 8738 C C . ILE B 1 265 ? 28.830 113.985 159.653 1.00 16.77 261 ILE B C 1
ATOM 8739 O O . ILE B 1 265 ? 27.666 113.599 159.521 1.00 18.01 261 ILE B O 1
ATOM 8755 N N . MET B 1 266 ? 29.783 113.182 160.122 1.00 16.12 262 MET B N 1
ATOM 8756 C CA . MET B 1 266 ? 29.444 111.810 160.468 1.00 16.09 262 MET B CA 1
ATOM 8757 C C . MET B 1 266 ? 28.416 111.788 161.581 1.00 16.70 262 MET B C 1
ATOM 8758 O O . MET B 1 266 ? 27.444 111.043 161.536 1.00 17.52 262 MET B O 1
ATOM 8772 N N . LYS B 1 267 ? 28.638 112.604 162.604 1.00 17.05 263 LYS B N 1
ATOM 8773 C CA . LYS B 1 267 ? 27.672 112.676 163.686 1.00 18.97 263 LYS B CA 1
ATOM 8774 C C . LYS B 1 267 ? 26.346 113.226 163.201 1.00 19.67 263 LYS B C 1
ATOM 8775 O O . LYS B 1 267 ? 25.280 112.734 163.599 1.00 22.55 263 LYS B O 1
ATOM 8794 N N . SER B 1 268 ? 26.387 114.237 162.340 1.00 18.46 264 SER B N 1
ATOM 8795 C CA . SER B 1 268 ? 25.151 114.800 161.818 1.00 20.12 264 SER B CA 1
ATOM 8796 C C . SER B 1 268 ? 24.379 113.761 161.026 1.00 22.21 264 SER B C 1
ATOM 8797 O O . SER B 1 268 ? 23.159 113.623 161.169 1.00 19.80 264 SER B O 1
ATOM 8805 N N . VAL B 1 269 ? 25.077 113.019 160.164 1.00 18.95 265 VAL B N 1
ATOM 8806 C CA . VAL B 1 269 ? 24.380 112.083 159.304 1.00 17.06 265 VAL B CA 1
ATOM 8807 C C . VAL B 1 269 ? 23.685 111.031 160.132 1.00 19.17 265 VAL B C 1
ATOM 8808 O O . VAL B 1 269 ? 22.559 110.632 159.840 1.00 21.60 265 VAL B O 1
ATOM 8821 N N . ARG B 1 270 ? 24.353 110.535 161.163 1.00 17.87 266 ARG B N 1
ATOM 8822 C CA . ARG B 1 270 ? 23.709 109.556 162.000 1.00 18.88 266 ARG B CA 1
ATOM 8823 C C . ARG B 1 270 ? 22.477 110.153 162.652 1.00 21.97 266 ARG B C 1
ATOM 8824 O O . ARG B 1 270 ? 21.429 109.517 162.695 1.00 20.66 266 ARG B O 1
ATOM 8845 N N . GLU B 1 271 ? 22.582 111.390 163.131 1.00 22.60 267 GLU B N 1
ATOM 8846 C CA . GLU B 1 271 ? 21.424 112.044 163.729 1.00 20.04 267 GLU B CA 1
ATOM 8847 C C . GLU B 1 271 ? 20.325 112.216 162.694 1.00 21.22 267 GLU B C 1
ATOM 8848 O O . GLU B 1 271 ? 19.158 111.952 162.980 1.00 22.49 267 GLU B O 1
ATOM 8860 N N . TRP B 1 272 ? 20.692 112.597 161.468 1.00 20.29 268 TRP B N 1
ATOM 8861 C CA . TRP B 1 272 ? 19.691 112.779 160.423 1.00 20.12 268 TRP B CA 1
ATOM 8862 C C . TRP B 1 272 ? 18.947 111.475 160.173 1.00 23.23 268 TRP B C 1
ATOM 8863 O O . TRP B 1 272 ? 17.712 111.442 160.143 1.00 22.13 268 TRP B O 1
ATOM 8884 N N . ARG B 1 273 ? 19.691 110.374 160.015 1.00 21.44 269 ARG B N 1
ATOM 8885 C CA . ARG B 1 273 ? 19.048 109.098 159.788 1.00 20.07 269 ARG B CA 1
ATOM 8886 C C . ARG B 1 273 ? 18.149 108.730 160.958 1.00 23.13 269 ARG B C 1
ATOM 8887 O O . ARG B 1 273 ? 17.014 108.295 160.761 1.00 23.77 269 ARG B O 1
ATOM 8908 N N . GLU B 1 274 ? 18.625 108.917 162.189 1.00 21.15 270 GLU B N 1
ATOM 8909 C CA . GLU B 1 274 ? 17.808 108.579 163.350 1.00 22.70 270 GLU B CA 1
ATOM 8910 C C . GLU B 1 274 ? 16.562 109.445 163.397 1.00 24.26 270 GLU B C 1
ATOM 8911 O O . GLU B 1 274 ? 15.510 108.986 163.860 1.00 27.26 270 GLU B O 1
ATOM 8923 N N . SER B 1 275 ? 16.659 110.668 162.866 1.00 23.55 271 SER B N 1
ATOM 8924 C CA . SER B 1 275 ? 15.547 111.616 162.777 1.00 26.54 271 SER B CA 1
ATOM 8925 C C . SER B 1 275 ? 14.540 111.241 161.700 1.00 31.88 271 SER B C 1
ATOM 8926 O O . SER B 1 275 ? 13.447 111.833 161.651 1.00 25.38 271 SER B O 1
ATOM 8934 N N . GLY B 1 276 ? 14.876 110.296 160.831 1.00 24.75 272 GLY B N 1
ATOM 8935 C CA . GLY B 1 276 ? 14.017 109.906 159.739 1.00 26.83 272 GLY B CA 1
ATOM 8936 C C . GLY B 1 276 ? 14.431 110.393 158.362 1.00 28.42 272 GLY B C 1
ATOM 8937 O O . GLY B 1 276 ? 13.623 110.306 157.427 1.00 27.19 272 GLY B O 1
ATOM 8941 N N . LEU B 1 277 ? 15.655 110.908 158.197 1.00 23.55 273 LEU B N 1
ATOM 8942 C CA . LEU B 1 277 ? 16.146 111.205 156.865 1.00 20.85 273 LEU B CA 1
ATOM 8943 C C . LEU B 1 277 ? 17.094 110.073 156.480 1.00 22.77 273 LEU B C 1
ATOM 8944 O O . LEU B 1 277 ? 18.227 110.041 156.972 1.00 21.58 273 LEU B O 1
ATOM 8960 N N . PRO B 1 278 ? 16.694 109.132 155.623 1.00 22.00 274 PRO B N 1
ATOM 8961 C CA . PRO B 1 278 ? 17.578 107.982 155.351 1.00 20.48 274 PRO B CA 1
ATOM 8962 C C . PRO B 1 278 ? 18.841 108.399 154.631 1.00 21.66 274 PRO B C 1
ATOM 8963 O O . PRO B 1 278 ? 18.821 108.841 153.487 1.00 21.88 274 PRO B O 1
ATOM 8974 N N . CYS B 1 279 ? 19.954 108.271 155.334 1.00 19.26 275 CYS B N 1
ATOM 8975 C CA . CYS B 1 279 ? 21.254 108.600 154.787 1.00 19.77 275 CYS B CA 1
ATOM 8976 C C . CYS B 1 279 ? 22.274 107.898 155.670 1.00 17.55 275 CYS B C 1
ATOM 8977 O O . CYS B 1 279 ? 21.971 107.447 156.775 1.00 18.02 275 CYS B O 1
ATOM 8985 N N . ALA B 1 280 ? 23.496 107.814 155.167 1.00 17.99 276 ALA B N 1
ATOM 8986 C CA . ALA B 1 280 ? 24.536 107.093 155.882 1.00 16.12 276 ALA B CA 1
ATOM 8987 C C . ALA B 1 280 ? 25.853 107.583 155.342 1.00 16.80 276 ALA B C 1
ATOM 8988 O O . ALA B 1 280 ? 25.954 107.968 154.180 1.00 16.43 276 ALA B O 1
ATOM 8995 N N . TYR B 1 281 ? 26.872 107.566 156.188 1.00 15.73 277 TYR B N 1
ATOM 8996 C CA . TYR B 1 281 ? 28.145 108.088 155.758 1.00 17.43 277 TYR B CA 1
ATOM 8997 C C . TYR B 1 281 ? 29.129 106.971 155.465 1.00 14.56 277 TYR B C 1
ATOM 8998 O O . TYR B 1 281 ? 29.079 105.878 156.039 1.00 15.46 277 TYR B O 1
ATOM 9016 N N . THR B 1 282 ? 30.104 107.322 154.644 1.00 14.66 278 THR B N 1
ATOM 9017 C CA . THR B 1 282 ? 31.267 106.477 154.483 1.00 15.75 278 THR B CA 1
ATOM 9018 C C . THR B 1 282 ? 32.422 107.335 154.024 1.00 15.69 278 THR B C 1
ATOM 9019 O O . THR B 1 282 ? 32.243 108.313 153.286 1.00 16.28 278 THR B O 1
ATOM 9030 N N . LEU B 1 283 ? 33.608 106.997 154.504 1.00 14.18 279 LEU B N 1
ATOM 9031 C CA . LEU B 1 283 ? 34.788 107.758 154.172 1.00 13.13 279 LEU B CA 1
ATOM 9032 C C . LEU B 1 283 ? 35.852 106.845 153.606 1.00 15.37 279 LEU B C 1
ATOM 9033 O O . LEU B 1 283 ? 36.067 105.745 154.123 1.00 16.59 279 LEU B O 1
ATOM 9049 N N . ASP B 1 284 ? 36.530 107.322 152.578 1.00 15.86 280 ASP B N 1
ATOM 9050 C CA . ASP B 1 284 ? 37.689 106.620 152.060 1.00 16.34 280 ASP B CA 1
ATOM 9051 C C . ASP B 1 284 ? 38.916 107.186 152.754 1.00 16.35 280 ASP B C 1
ATOM 9052 O O . ASP B 1 284 ? 38.847 107.602 153.912 1.00 17.40 280 ASP B O 1
ATOM 9061 N N . ALA B 1 285 ? 40.048 107.186 152.072 1.00 16.38 281 ALA B N 1
ATOM 9062 C CA . ALA B 1 285 ? 41.316 107.582 152.682 1.00 19.38 281 ALA B CA 1
ATOM 9063 C C . ALA B 1 285 ? 41.495 109.083 152.503 1.00 18.96 281 ALA B C 1
ATOM 9064 O O . ALA B 1 285 ? 42.360 109.574 151.773 1.00 19.44 281 ALA B O 1
ATOM 9071 N N . GLY B 1 286 ? 40.645 109.810 153.214 1.00 16.95 282 GLY B N 1
ATOM 9072 C CA . GLY B 1 286 ? 40.620 111.243 153.149 1.00 18.81 282 GLY B CA 1
ATOM 9073 C C . GLY B 1 286 ? 39.421 111.707 153.924 1.00 17.94 282 GLY B C 1
ATOM 9074 O O . GLY B 1 286 ? 38.625 110.927 154.428 1.00 17.70 282 GLY B O 1
ATOM 9078 N N . PRO B 1 287 ? 39.264 113.036 154.043 1.00 17.43 283 PRO B N 1
ATOM 9079 C CA . PRO B 1 287 ? 38.265 113.579 154.956 1.00 18.51 283 PRO B CA 1
ATOM 9080 C C . PRO B 1 287 ? 36.918 113.800 154.320 1.00 17.60 283 PRO B C 1
ATOM 9081 O O . PRO B 1 287 ? 35.940 114.005 155.057 1.00 18.04 283 PRO B O 1
ATOM 9092 N N . ASN B 1 288 ? 36.813 113.751 152.998 1.00 17.41 284 ASN B N 1
ATOM 9093 C CA . ASN B 1 288 ? 35.526 113.959 152.384 1.00 17.00 284 ASN B CA 1
ATOM 9094 C C . ASN B 1 288 ? 34.569 112.885 152.865 1.00 19.66 284 ASN B C 1
ATOM 9095 O O . ASN B 1 288 ? 34.948 111.724 153.045 1.00 19.22 284 ASN B O 1
ATOM 9106 N N . VAL B 1 289 ? 33.322 113.264 153.074 1.00 18.58 285 VAL B N 1
ATOM 9107 C CA . VAL B 1 289 ? 32.326 112.327 153.557 1.00 16.49 285 VAL B CA 1
ATOM 9108 C C . VAL B 1 289 ? 31.380 112.008 152.424 1.00 19.43 285 VAL B C 1
ATOM 9109 O O . VAL B 1 289 ? 30.730 112.899 151.860 1.00 18.48 285 VAL B O 1
ATOM 9122 N N . HIS B 1 290 ? 31.298 110.725 152.085 1.00 15.29 286 HIS B N 1
ATOM 9123 C CA . HIS B 1 290 ? 30.327 110.279 151.110 1.00 17.73 286 HIS B CA 1
ATOM 9124 C C . HIS B 1 290 ? 29.057 109.939 151.853 1.00 16.08 286 HIS B C 1
ATOM 9125 O O . HIS B 1 290 ? 29.051 109.082 152.736 1.00 17.60 286 HIS B O 1
ATOM 9138 N N . VAL B 1 291 ? 27.988 110.635 151.538 1.00 15.90 287 VAL B N 1
ATOM 9139 C CA . VAL B 1 291 ? 26.738 110.413 152.229 1.00 15.84 287 VAL B CA 1
ATOM 9140 C C . VAL B 1 291 ? 25.810 109.706 151.274 1.00 19.93 287 VAL B C 1
ATOM 9141 O O . VAL B 1 291 ? 25.341 110.285 150.289 1.00 19.96 287 VAL B O 1
ATOM 9154 N N . ILE B 1 292 ? 25.566 108.453 151.549 1.00 17.90 288 ILE B N 1
ATOM 9155 C CA . ILE B 1 292 ? 24.738 107.616 150.698 1.00 17.08 288 ILE B CA 1
ATOM 9156 C C . ILE B 1 292 ? 23.309 107.771 151.164 1.00 18.05 288 ILE B C 1
ATOM 9157 O O . ILE B 1 292 ? 23.035 107.750 152.362 1.00 19.07 288 ILE B O 1
ATOM 9173 N N . CYS B 1 293 ? 22.382 107.864 150.211 1.00 19.52 289 CYS B N 1
ATOM 9174 C CA . CYS B 1 293 ? 20.976 107.910 150.574 1.00 20.86 289 CYS B CA 1
ATOM 9175 C C . CYS B 1 293 ? 20.147 107.412 149.406 1.00 20.70 289 CYS B C 1
ATOM 9176 O O . CYS B 1 293 ? 20.579 107.507 148.250 1.00 20.09 289 CYS B O 1
ATOM 9184 N N . PRO B 1 294 ? 18.955 106.892 149.669 1.00 19.46 290 PRO B N 1
ATOM 9185 C CA . PRO B 1 294 ? 17.993 106.693 148.579 1.00 22.53 290 PRO B CA 1
ATOM 9186 C C . PRO B 1 294 ? 17.815 108.015 147.845 1.00 20.35 290 PRO B C 1
ATOM 9187 O O . PRO B 1 294 ? 17.789 109.090 148.457 1.00 20.49 290 PRO B O 1
ATOM 9198 N N . SER B 1 295 ? 17.764 107.942 146.516 1.00 22.03 291 SER B N 1
ATOM 9199 C CA . SER B 1 295 ? 17.891 109.151 145.711 1.00 23.57 291 SER B CA 1
ATOM 9200 C C . SER B 1 295 ? 16.794 110.164 145.999 1.00 23.45 291 SER B C 1
ATOM 9201 O O . SER B 1 295 ? 17.038 111.367 145.879 1.00 23.00 291 SER B O 1
ATOM 9209 N N . GLU B 1 296 ? 15.612 109.711 146.409 1.00 24.77 292 GLU B N 1
ATOM 9210 C CA . GLU B 1 296 ? 14.527 110.640 146.706 1.00 26.98 292 GLU B CA 1
ATOM 9211 C C . GLU B 1 296 ? 14.901 111.611 147.812 1.00 32.24 292 GLU B C 1
ATOM 9212 O O . GLU B 1 296 ? 14.325 112.705 147.887 1.00 28.84 292 GLU B O 1
ATOM 9224 N N . TYR B 1 297 ? 15.849 111.244 148.667 1.00 25.66 293 TYR B N 1
ATOM 9225 C CA . TYR B 1 297 ? 16.269 112.103 149.755 1.00 25.79 293 TYR B CA 1
ATOM 9226 C C . TYR B 1 297 ? 17.522 112.906 149.462 1.00 21.50 293 TYR B C 1
ATOM 9227 O O . TYR B 1 297 ? 17.937 113.691 150.316 1.00 21.66 293 TYR B O 1
ATOM 9245 N N . ALA B 1 298 ? 18.120 112.765 148.279 1.00 19.19 294 ALA B N 1
ATOM 9246 C CA . ALA B 1 298 ? 19.410 113.385 148.031 1.00 23.86 294 ALA B CA 1
ATOM 9247 C C . ALA B 1 298 ? 19.330 114.899 148.119 1.00 24.33 294 ALA B C 1
ATOM 9248 O O . ALA B 1 298 ? 20.234 115.540 148.663 1.00 24.76 294 ALA B O 1
ATOM 9255 N N . GLU B 1 299 ? 18.267 115.497 147.562 1.00 26.35 295 GLU B N 1
ATOM 9256 C CA . GLU B 1 299 ? 18.172 116.952 147.586 1.00 27.36 295 GLU B CA 1
ATOM 9257 C C . GLU B 1 299 ? 18.189 117.475 149.015 1.00 19.16 295 GLU B C 1
ATOM 9258 O O . GLU B 1 299 ? 18.907 118.430 149.315 1.00 23.95 295 GLU B O 1
ATOM 9270 N N . GLU B 1 300 ? 17.444 116.836 149.911 1.00 20.82 296 GLU B N 1
ATOM 9271 C CA . GLU B 1 300 ? 17.459 117.243 151.310 1.00 26.00 296 GLU B CA 1
ATOM 9272 C C . GLU B 1 300 ? 18.819 116.976 151.957 1.00 24.34 296 GLU B C 1
ATOM 9273 O O . GLU B 1 300 ? 19.376 117.843 152.648 1.00 24.34 296 GLU B O 1
ATOM 9285 N N . VAL B 1 301 ? 19.375 115.778 151.749 1.00 22.76 297 VAL B N 1
ATOM 9286 C CA . VAL B 1 301 ? 20.713 115.500 152.271 1.00 20.52 297 VAL B CA 1
ATOM 9287 C C . VAL B 1 301 ? 21.697 116.555 151.797 1.00 20.75 297 VAL B C 1
ATOM 9288 O O . VAL B 1 301 ? 22.504 117.088 152.574 1.00 22.86 297 VAL B O 1
ATOM 9301 N N . ILE B 1 302 ? 21.672 116.859 150.503 1.00 21.67 298 ILE B N 1
ATOM 9302 C CA . ILE B 1 302 ? 22.621 117.812 149.950 1.00 24.07 298 ILE B CA 1
ATOM 9303 C C . ILE B 1 302 ? 22.414 119.173 150.584 1.00 26.08 298 ILE B C 1
ATOM 9304 O O . ILE B 1 302 ? 23.372 119.855 150.973 1.00 25.81 298 ILE B O 1
ATOM 9320 N N . PHE B 1 303 ? 21.165 119.590 150.706 1.00 27.89 299 PHE B N 1
ATOM 9321 C CA . PHE B 1 303 ? 20.903 120.877 151.327 1.00 29.33 299 PHE B CA 1
ATOM 9322 C C . PHE B 1 303 ? 21.495 120.923 152.733 1.00 27.60 299 PHE B C 1
ATOM 9323 O O . PHE B 1 303 ? 22.195 121.873 153.094 1.00 26.07 299 PHE B O 1
ATOM 9340 N N . ARG B 1 304 ? 21.245 119.879 153.522 1.00 24.80 300 ARG B N 1
ATOM 9341 C CA . ARG B 1 304 ? 21.741 119.879 154.895 1.00 24.26 300 ARG B CA 1
ATOM 9342 C C . ARG B 1 304 ? 23.261 119.816 154.948 1.00 25.29 300 ARG B C 1
ATOM 9343 O O . ARG B 1 304 ? 23.883 120.447 155.804 1.00 25.94 300 ARG B O 1
ATOM 9364 N N . LEU B 1 305 ? 23.883 119.058 154.052 1.00 23.92 301 LEU B N 1
ATOM 9365 C CA . LEU B 1 305 ? 25.334 119.000 154.045 1.00 22.52 301 LEU B CA 1
ATOM 9366 C C . LEU B 1 305 ? 25.931 120.327 153.630 1.00 23.00 301 LEU B C 1
ATOM 9367 O O . LEU B 1 305 ? 26.944 120.761 154.186 1.00 24.92 301 LEU B O 1
ATOM 9383 N N . THR B 1 306 ? 25.337 120.923 152.635 1.00 26.08 302 THR B N 1
ATOM 9384 C CA . THR B 1 306 ? 25.886 122.157 152.070 1.00 26.36 302 THR B CA 1
ATOM 9385 C C . THR B 1 306 ? 25.991 123.243 153.131 1.00 25.13 302 THR B C 1
ATOM 9386 O O . THR B 1 306 ? 26.898 123.971 153.049 1.00 30.47 302 THR B O 1
ATOM 9397 N N . SER B 1 307 ? 25.104 123.267 154.115 1.00 26.08 303 SER B N 1
ATOM 9398 C CA . SER B 1 307 ? 25.111 124.324 155.161 1.00 34.47 303 SER B CA 1
ATOM 9399 C C . SER B 1 307 ? 26.133 124.027 156.267 1.00 35.95 303 SER B C 1
ATOM 9400 O O . SER B 1 307 ? 26.256 124.890 157.158 1.00 33.25 303 SER B O 1
ATOM 9408 N N . ILE B 1 308 ? 26.844 122.900 156.263 1.00 28.86 304 ILE B N 1
ATOM 9409 C CA . ILE B 1 308 ? 27.794 122.647 157.362 1.00 26.86 304 ILE B CA 1
ATOM 9410 C C . ILE B 1 308 ? 29.046 123.455 157.123 1.00 25.71 304 ILE B C 1
ATOM 9411 O O . ILE B 1 308 ? 29.579 123.374 156.089 1.00 26.70 304 ILE B O 1
ATOM 9427 N N . PRO B 1 309 ? 29.439 124.243 158.092 1.00 27.63 305 PRO B N 1
ATOM 9428 C CA . PRO B 1 309 ? 30.705 124.962 157.950 1.00 28.92 305 PRO B CA 1
ATOM 9429 C C . PRO B 1 309 ? 31.832 123.988 157.661 1.00 28.51 305 PRO B C 1
ATOM 9430 O O . PRO B 1 309 ? 31.907 122.908 158.254 1.00 27.60 305 PRO B O 1
ATOM 9441 N N . GLY B 1 310 ? 32.700 124.375 156.737 1.00 30.17 306 GLY B N 1
ATOM 9442 C CA . GLY B 1 310 ? 33.797 123.535 156.314 1.00 28.06 306 GLY B CA 1
ATOM 9443 C C . GLY B 1 310 ? 33.483 122.648 155.137 1.00 24.70 306 GLY B C 1
ATOM 9444 O O . GLY B 1 310 ? 34.408 122.088 154.541 1.00 26.30 306 GLY B O 1
ATOM 9448 N N . VAL B 1 311 ? 32.213 122.502 154.779 1.00 23.92 307 VAL B N 1
ATOM 9449 C CA . VAL B 1 311 ? 31.857 121.815 153.539 1.00 26.01 307 VAL B CA 1
ATOM 9450 C C . VAL B 1 311 ? 31.998 122.833 152.412 1.00 31.89 307 VAL B C 1
ATOM 9451 O O . VAL B 1 311 ? 31.258 123.816 152.357 1.00 30.40 307 VAL B O 1
ATOM 9464 N N . GLN B 1 312 ? 32.980 122.617 151.536 1.00 29.39 308 GLN B N 1
ATOM 9465 C CA . GLN B 1 312 ? 33.187 123.531 150.419 1.00 32.87 308 GLN B CA 1
ATOM 9466 C C . GLN B 1 312 ? 32.067 123.395 149.406 1.00 33.56 308 GLN B C 1
ATOM 9467 O O . GLN B 1 312 ? 31.565 124.394 148.876 1.00 32.94 308 GLN B O 1
ATOM 9481 N N . THR B 1 313 ? 31.656 122.169 149.131 1.00 27.17 309 THR B N 1
ATOM 9482 C CA . THR B 1 313 ? 30.626 121.905 148.143 1.00 26.12 309 THR B CA 1
ATOM 9483 C C . THR B 1 313 ? 30.234 120.446 148.311 1.00 29.55 309 THR B C 1
ATOM 9484 O O . THR B 1 313 ? 30.938 119.669 148.969 1.00 24.81 309 THR B O 1
ATOM 9495 N N . VAL B 1 314 ? 29.092 120.096 147.741 1.00 25.73 310 VAL B N 1
ATOM 9496 C CA . VAL B 1 314 ? 28.572 118.736 147.794 1.00 24.84 310 VAL B CA 1
ATOM 9497 C C . VAL B 1 314 ? 28.381 118.280 146.367 1.00 27.84 310 VAL B C 1
ATOM 9498 O O . VAL B 1 314 ? 27.682 118.940 145.591 1.00 26.55 310 VAL B O 1
ATOM 9511 N N . LEU B 1 315 ? 28.990 117.157 146.016 1.00 21.16 311 LEU B N 1
ATOM 9512 C CA . LEU B 1 315 ? 28.804 116.566 144.707 1.00 24.93 311 LEU B CA 1
ATOM 9513 C C . LEU B 1 315 ? 27.726 115.502 144.801 1.00 27.51 311 LEU B C 1
ATOM 9514 O O . LEU B 1 315 ? 27.638 114.764 145.783 1.00 26.99 311 LEU B O 1
ATOM 9530 N N . LYS B 1 316 ? 26.892 115.424 143.777 1.00 25.17 312 LYS B N 1
ATOM 9531 C CA . LYS B 1 316 ? 25.814 114.442 143.735 1.00 23.05 312 LYS B CA 1
ATOM 9532 C C . LYS B 1 316 ? 26.144 113.408 142.674 1.00 23.89 312 LYS B C 1
ATOM 9533 O O . LYS B 1 316 ? 26.374 113.759 141.511 1.00 25.95 312 LYS B O 1
ATOM 9552 N N . ALA B 1 317 ? 26.163 112.133 143.069 1.00 20.99 313 ALA B N 1
ATOM 9553 C CA . ALA B 1 317 ? 26.481 111.058 142.148 1.00 21.26 313 ALA B CA 1
ATOM 9554 C C . ALA B 1 317 ? 25.463 109.945 142.292 1.00 20.40 313 ALA B C 1
ATOM 9555 O O . ALA B 1 317 ? 25.109 109.551 143.405 1.00 24.29 313 ALA B O 1
ATOM 9562 N N . SER B 1 318 ? 25.001 109.422 141.169 1.00 20.84 314 SER B N 1
ATOM 9563 C CA . SER B 1 318 ? 24.129 108.268 141.179 1.00 23.54 314 SER B CA 1
ATOM 9564 C C . SER B 1 318 ? 24.932 107.052 140.744 1.00 19.38 314 SER B C 1
ATOM 9565 O O . SER B 1 318 ? 26.113 107.151 140.395 1.00 18.91 314 SER B O 1
ATOM 9573 N N . ALA B 1 319 ? 24.278 105.895 140.742 1.00 21.56 315 ALA B N 1
ATOM 9574 C CA . ALA B 1 319 ? 24.942 104.655 140.378 1.00 20.60 315 ALA B CA 1
ATOM 9575 C C . ALA B 1 319 ? 25.354 104.680 138.916 1.00 21.93 315 ALA B C 1
ATOM 9576 O O . ALA B 1 319 ? 24.519 104.888 138.034 1.00 20.19 315 ALA B O 1
ATOM 9583 N N . GLY B 1 320 ? 26.645 104.449 138.666 1.00 19.18 316 GLY B N 1
ATOM 9584 C CA . GLY B 1 320 ? 27.199 104.499 137.341 1.00 18.88 316 GLY B CA 1
ATOM 9585 C C . GLY B 1 320 ? 27.385 103.137 136.701 1.00 19.62 316 GLY B C 1
ATOM 9586 O O . GLY B 1 320 ? 27.337 102.081 137.337 1.00 21.00 316 GLY B O 1
ATOM 9590 N N . ASP B 1 321 ? 27.628 103.188 135.405 1.00 20.49 317 ASP B N 1
ATOM 9591 C CA . ASP B 1 321 ? 27.742 101.990 134.615 1.00 18.99 317 ASP B CA 1
ATOM 9592 C C . ASP B 1 321 ? 29.192 101.528 134.565 1.00 18.07 317 ASP B C 1
ATOM 9593 O O . ASP B 1 321 ? 30.100 102.117 135.168 1.00 19.46 317 ASP B O 1
ATOM 9602 N N . SER B 1 322 ? 29.413 100.464 133.807 1.00 18.73 318 SER B N 1
ATOM 9603 C CA . SER B 1 322 ? 30.727 99.870 133.694 1.00 18.85 318 SER B CA 1
ATOM 9604 C C . SER B 1 322 ? 31.632 100.757 132.850 1.00 19.70 318 SER B C 1
ATOM 9605 O O . SER B 1 322 ? 31.184 101.681 132.158 1.00 20.27 318 SER B O 1
ATOM 9613 N N . ALA B 1 323 ? 32.924 100.442 132.894 1.00 15.54 319 ALA B N 1
ATOM 9614 C CA . ALA B 1 323 ? 33.883 101.098 132.030 1.00 16.76 319 ALA B CA 1
ATOM 9615 C C . ALA B 1 323 ? 33.496 100.770 130.594 1.00 18.92 319 ALA B C 1
ATOM 9616 O O . ALA B 1 323 ? 33.083 99.653 130.298 1.00 20.60 319 ALA B O 1
ATOM 9623 N N . LYS B 1 324 ? 33.633 101.745 129.712 1.00 18.57 320 LYS B N 1
ATOM 9624 C CA . LYS B 1 324 ? 33.169 101.590 128.343 1.00 19.47 320 LYS B CA 1
ATOM 9625 C C . LYS B 1 324 ? 34.210 102.145 127.381 1.00 21.13 320 LYS B C 1
ATOM 9626 O O . LYS B 1 324 ? 34.863 103.142 127.677 1.00 19.65 320 LYS B O 1
ATOM 9645 N N . LEU B 1 325 ? 34.352 101.498 126.231 1.00 20.56 321 LEU B N 1
ATOM 9646 C CA . LEU B 1 325 ? 35.087 102.104 125.137 1.00 18.98 321 LEU B CA 1
ATOM 9647 C C . LEU B 1 325 ? 34.195 103.132 124.466 1.00 22.41 321 LEU B C 1
ATOM 9648 O O . LEU B 1 325 ? 32.971 102.989 124.419 1.00 23.33 321 LEU B O 1
ATOM 9664 N N . ILE B 1 326 ? 34.801 104.188 123.962 1.00 23.96 322 ILE B N 1
ATOM 9665 C CA . ILE B 1 326 ? 34.058 105.202 123.221 1.00 27.93 322 ILE B CA 1
ATOM 9666 C C . ILE B 1 326 ? 34.846 105.551 121.967 1.00 34.78 322 ILE B C 1
ATOM 9667 O O . ILE B 1 326 ? 36.017 105.197 121.826 1.00 29.27 322 ILE B O 1
ATOM 9683 N N . GLU B 1 327 ? 34.184 106.259 121.059 1.00 44.18 323 GLU B N 1
ATOM 9684 C CA . GLU B 1 327 ? 34.796 106.684 119.805 1.00 46.42 323 GLU B CA 1
ATOM 9685 C C . GLU B 1 327 ? 35.260 108.135 119.897 1.00 44.67 323 GLU B C 1
ATOM 9686 O O . GLU B 1 327 ? 36.462 108.418 119.871 1.00 48.02 323 GLU B O 1
ATOM 9692 N N . GLY C 1 4 ? 70.331 71.304 131.354 1.00 36.65 0 GLY C N 1
ATOM 9693 C CA . GLY C 1 4 ? 70.195 72.523 130.543 1.00 34.14 0 GLY C CA 1
ATOM 9694 C C . GLY C 1 4 ? 68.755 72.989 130.510 1.00 39.39 0 GLY C C 1
ATOM 9695 O O . GLY C 1 4 ? 67.946 72.516 131.276 1.00 36.75 0 GLY C O 1
ATOM 9696 N N . MET C 1 5 ? 68.425 73.891 129.617 1.00 32.93 1 MET C N 1
ATOM 9697 C CA . MET C 1 5 ? 67.047 74.412 129.516 1.00 33.17 1 MET C CA 1
ATOM 9698 C C . MET C 1 5 ? 66.199 73.529 128.586 1.00 36.53 1 MET C C 1
ATOM 9699 O O . MET C 1 5 ? 65.034 73.810 128.430 1.00 37.57 1 MET C O 1
ATOM 9712 N N . GLY C 1 6 ? 66.722 72.472 128.046 1.00 26.44 2 GLY C N 1
ATOM 9713 C CA . GLY C 1 6 ? 65.932 71.632 127.143 1.00 25.13 2 GLY C CA 1
ATOM 9714 C C . GLY C 1 6 ? 66.852 71.012 126.121 1.00 22.14 2 GLY C C 1
ATOM 9715 O O . GLY C 1 6 ? 67.702 71.691 125.655 1.00 23.65 2 GLY C O 1
ATOM 9719 N N . GLN C 1 7 ? 66.665 69.781 125.829 1.00 23.00 3 GLN C N 1
ATOM 9720 C CA . GLN C 1 7 ? 67.575 69.119 124.893 1.00 23.00 3 GLN C CA 1
ATOM 9721 C C . GLN C 1 7 ? 66.776 68.090 124.110 1.00 22.61 3 GLN C C 1
ATOM 9722 O O . GLN C 1 7 ? 65.810 67.622 124.585 1.00 21.41 3 GLN C O 1
ATOM 9736 N N . ALA C 1 8 ? 67.158 67.890 122.884 1.00 19.40 4 ALA C N 1
ATOM 9737 C CA . ALA C 1 8 ? 66.525 66.866 122.068 1.00 17.94 4 ALA C CA 1
ATOM 9738 C C . ALA C 1 8 ? 67.496 66.505 120.964 1.00 16.57 4 ALA C C 1
ATOM 9739 O O . ALA C 1 8 ? 68.393 67.281 120.630 1.00 18.26 4 ALA C O 1
ATOM 9746 N N . THR C 1 9 ? 67.326 65.304 120.436 1.00 21.03 5 THR C N 1
ATOM 9747 C CA . THR C 1 9 ? 68.165 64.785 119.367 1.00 17.21 5 THR C CA 1
ATOM 9748 C C . THR C 1 9 ? 67.240 64.355 118.246 1.00 18.44 5 THR C C 1
ATOM 9749 O O . THR C 1 9 ? 66.217 63.706 118.488 1.00 17.49 5 THR C O 1
ATOM 9760 N N . ALA C 1 10 ? 67.582 64.732 117.033 1.00 17.22 6 ALA C N 1
ATOM 9761 C CA . ALA C 1 10 ? 66.789 64.294 115.899 1.00 17.96 6 ALA C CA 1
ATOM 9762 C C . ALA C 1 10 ? 67.730 63.811 114.812 1.00 16.99 6 ALA C C 1
ATOM 9763 O O . ALA C 1 10 ? 68.917 64.162 114.771 1.00 16.94 6 ALA C O 1
ATOM 9770 N N . ILE C 1 11 ? 67.181 62.987 113.939 1.00 17.72 7 ILE C N 1
ATOM 9771 C CA . ILE C 1 11 ? 67.903 62.533 112.772 1.00 15.10 7 ILE C CA 1
ATOM 9772 C C . ILE C 1 11 ? 67.072 62.861 111.549 1.00 15.39 7 ILE C C 1
ATOM 9773 O O . ILE C 1 11 ? 65.839 62.898 111.600 1.00 17.30 7 ILE C O 1
ATOM 9789 N N . ALA C 1 12 ? 67.762 63.088 110.446 1.00 15.83 8 ALA C N 1
ATOM 9790 C CA . ALA C 1 12 ? 67.086 63.327 109.189 1.00 15.11 8 ALA C CA 1
ATOM 9791 C C . ALA C 1 12 ? 68.021 62.872 108.087 1.00 15.13 8 ALA C C 1
ATOM 9792 O O . ALA C 1 12 ? 69.243 62.747 108.280 1.00 14.89 8 ALA C O 1
ATOM 9799 N N . HIS C 1 13 ? 67.443 62.619 106.979 1.00 13.85 9 HIS C N 1
ATOM 9800 C CA . HIS C 1 13 ? 68.162 62.136 105.822 1.00 13.72 9 HIS C CA 1
ATOM 9801 C C . HIS C 1 13 ? 68.235 63.213 104.773 1.00 15.65 9 HIS C C 1
ATOM 9802 O O . HIS C 1 13 ? 67.329 64.036 104.670 1.00 15.35 9 HIS C O 1
ATOM 9815 N N . PRO C 1 14 ? 69.272 63.201 103.954 1.00 13.98 10 PRO C N 1
ATOM 9816 C CA . PRO C 1 14 ? 69.270 64.034 102.754 1.00 15.21 10 PRO C CA 1
ATOM 9817 C C . PRO C 1 14 ? 68.277 63.433 101.787 1.00 13.87 10 PRO C C 1
ATOM 9818 O O . PRO C 1 14 ? 67.735 62.345 101.989 1.00 14.81 10 PRO C O 1
ATOM 9829 N N . ASN C 1 15 ? 68.021 64.168 100.732 1.00 14.89 11 ASN C N 1
ATOM 9830 C CA . ASN C 1 15 ? 67.028 63.719 99.778 1.00 15.21 11 ASN C CA 1
ATOM 9831 C C . ASN C 1 15 ? 67.549 64.027 98.390 1.00 13.48 11 ASN C C 1
ATOM 9832 O O . ASN C 1 15 ? 68.405 64.891 98.212 1.00 16.77 11 ASN C O 1
ATOM 9843 N N . ILE C 1 16 ? 67.074 63.262 97.434 1.00 15.03 12 ILE C N 1
ATOM 9844 C CA . ILE C 1 16 ? 67.406 63.489 96.041 1.00 13.14 12 ILE C CA 1
ATOM 9845 C C . ILE C 1 16 ? 66.147 63.937 95.336 1.00 12.72 12 ILE C C 1
ATOM 9846 O O . ILE C 1 16 ? 65.127 63.264 95.395 1.00 12.89 12 ILE C O 1
ATOM 9862 N N . ALA C 1 17 ? 66.241 65.063 94.650 1.00 12.99 13 ALA C N 1
ATOM 9863 C CA . ALA C 1 17 ? 65.077 65.653 94.018 1.00 11.92 13 ALA C CA 1
ATOM 9864 C C . ALA C 1 17 ? 64.873 65.023 92.649 1.00 13.06 13 ALA C C 1
ATOM 9865 O O . ALA C 1 17 ? 65.775 65.013 91.810 1.00 14.15 13 ALA C O 1
ATOM 9872 N N . PHE C 1 18 ? 63.683 64.491 92.453 1.00 12.15 14 PHE C N 1
ATOM 9873 C CA . PHE C 1 18 ? 63.205 64.044 91.166 1.00 13.84 14 PHE C CA 1
ATOM 9874 C C . PHE C 1 18 ? 62.745 65.230 90.339 1.00 15.56 14 PHE C C 1
ATOM 9875 O O . PHE C 1 18 ? 62.955 65.258 89.131 1.00 13.73 14 PHE C O 1
ATOM 9892 N N . ILE C 1 19 ? 62.069 66.184 90.975 1.00 11.51 15 ILE C N 1
ATOM 9893 C CA . ILE C 1 19 ? 61.734 67.472 90.390 1.00 11.62 15 ILE C CA 1
ATOM 9894 C C . ILE C 1 19 ? 62.481 68.507 91.213 1.00 12.15 15 ILE C C 1
ATOM 9895 O O . ILE C 1 19 ? 62.333 68.558 92.436 1.00 12.67 15 ILE C O 1
ATOM 9911 N N . LYS C 1 20 ? 63.266 69.320 90.546 1.00 12.00 16 LYS C N 1
ATOM 9912 C CA . LYS C 1 20 ? 64.240 70.149 91.212 1.00 12.27 16 LYS C CA 1
ATOM 9913 C C . LYS C 1 20 ? 63.661 71.461 91.723 1.00 12.96 16 LYS C C 1
ATOM 9914 O O . LYS C 1 20 ? 62.836 72.112 91.084 1.00 12.30 16 LYS C O 1
ATOM 9933 N N . TYR C 1 21 ? 64.183 71.868 92.861 1.00 11.48 17 TYR C N 1
ATOM 9934 C CA . TYR C 1 21 ? 64.102 73.220 93.356 1.00 11.65 17 TYR C CA 1
ATOM 9935 C C . TYR C 1 21 ? 65.260 74.012 92.796 1.00 13.51 17 TYR C C 1
ATOM 9936 O O . TYR C 1 21 ? 66.422 73.679 93.021 1.00 12.94 17 TYR C O 1
ATOM 9954 N N . TRP C 1 22 ? 64.945 75.056 92.042 1.00 11.92 18 TRP C N 1
ATOM 9955 C CA . TRP C 1 22 ? 65.984 75.938 91.532 1.00 12.96 18 TRP C CA 1
ATOM 9956 C C . TRP C 1 22 ? 65.377 77.304 91.318 1.00 12.36 18 TRP C C 1
ATOM 9957 O O . TRP C 1 22 ? 64.487 77.473 90.483 1.00 14.27 18 TRP C O 1
ATOM 9978 N N . GLY C 1 23 ? 65.849 78.274 92.096 1.00 12.04 19 GLY C N 1
ATOM 9979 C CA . GLY C 1 23 ? 65.312 79.609 92.053 1.00 13.98 19 GLY C CA 1
ATOM 9980 C C . GLY C 1 23 ? 64.340 79.852 93.182 1.00 14.00 19 GLY C C 1
ATOM 9981 O O . GLY C 1 23 ? 63.473 79.010 93.486 1.00 12.37 19 GLY C O 1
ATOM 9985 N N . ASN C 1 24 ? 64.442 81.017 93.730 1.00 14.24 20 ASN C N 1
ATOM 9986 C CA . ASN C 1 24 ? 63.540 81.425 94.823 1.00 14.03 20 ASN C CA 1
ATOM 9987 C C . ASN C 1 24 ? 62.653 82.596 94.431 1.00 15.77 20 ASN C C 1
ATOM 9988 O O . ASN C 1 24 ? 63.094 83.446 93.772 1.00 16.65 20 ASN C O 1
ATOM 9999 N N . ARG C 1 25 ? 61.418 82.516 94.815 1.00 15.06 21 ARG C N 1
ATOM 10000 C CA . ARG C 1 25 ? 60.546 83.679 94.796 1.00 17.25 21 ARG C CA 1
ATOM 10001 C C . ARG C 1 25 ? 60.927 84.649 95.903 1.00 19.80 21 ARG C C 1
ATOM 10002 O O . ARG C 1 25 ? 60.873 85.863 95.719 1.00 22.43 21 ARG C O 1
ATOM 10023 N N . ASP C 1 26 ? 61.350 84.124 97.047 1.00 17.61 22 ASP C N 1
ATOM 10024 C CA . ASP C 1 26 ? 61.791 84.927 98.188 1.00 16.85 22 ASP C CA 1
ATOM 10025 C C . ASP C 1 26 ? 63.025 84.231 98.732 1.00 16.05 22 ASP C C 1
ATOM 10026 O O . ASP C 1 26 ? 62.955 83.143 99.307 1.00 17.16 22 ASP C O 1
ATOM 10035 N N . ALA C 1 27 ? 64.178 84.840 98.503 1.00 17.63 23 ALA C N 1
ATOM 10036 C CA . ALA C 1 27 ? 65.430 84.232 98.913 1.00 19.67 23 ALA C CA 1
ATOM 10037 C C . ALA C 1 27 ? 65.541 84.168 100.432 1.00 16.24 23 ALA C C 1
ATOM 10038 O O . ALA C 1 27 ? 66.028 83.181 100.980 1.00 21.65 23 ALA C O 1
ATOM 10045 N N . VAL C 1 28 ? 65.083 85.207 101.124 1.00 20.04 24 VAL C N 1
ATOM 10046 C CA . VAL C 1 28 ? 65.225 85.241 102.576 1.00 18.13 24 VAL C CA 1
ATOM 10047 C C . VAL C 1 28 ? 64.435 84.117 103.217 1.00 19.67 24 VAL C C 1
ATOM 10048 O O . VAL C 1 28 ? 64.901 83.437 104.135 1.00 23.07 24 VAL C O 1
ATOM 10061 N N . LEU C 1 29 ? 63.208 83.935 102.762 1.00 17.15 25 LEU C N 1
ATOM 10062 C CA . LEU C 1 29 ? 62.314 82.939 103.290 1.00 15.84 25 LEU C CA 1
ATOM 10063 C C . LEU C 1 29 ? 62.463 81.605 102.580 1.00 14.78 25 LEU C C 1
ATOM 10064 O O . LEU C 1 29 ? 61.856 80.633 103.028 1.00 14.78 25 LEU C O 1
ATOM 10080 N N . ARG C 1 30 ? 63.260 81.537 101.499 1.00 15.01 26 ARG C N 1
ATOM 10081 C CA . ARG C 1 30 ? 63.428 80.306 100.733 1.00 14.39 26 ARG C CA 1
ATOM 10082 C C . ARG C 1 30 ? 62.067 79.774 100.317 1.00 12.76 26 ARG C C 1
ATOM 10083 O O . ARG C 1 30 ? 61.751 78.587 100.431 1.00 13.55 26 ARG C O 1
ATOM 10104 N N . ILE C 1 31 ? 61.258 80.692 99.821 1.00 13.04 27 ILE C N 1
ATOM 10105 C CA . ILE C 1 31 ? 60.036 80.350 99.103 1.00 15.01 27 ILE C CA 1
ATOM 10106 C C . ILE C 1 31 ? 60.434 80.119 97.655 1.00 13.43 27 ILE C C 1
ATOM 10107 O O . ILE C 1 31 ? 60.996 81.043 97.043 1.00 13.98 27 ILE C O 1
ATOM 10123 N N . PRO C 1 32 ? 60.278 78.920 97.131 1.00 11.42 28 PRO C N 1
ATOM 10124 C CA . PRO C 1 32 ? 60.865 78.595 95.845 1.00 12.24 28 PRO C CA 1
ATOM 10125 C C . PRO C 1 32 ? 59.982 79.112 94.737 1.00 13.36 28 PRO C C 1
ATOM 10126 O O . PRO C 1 32 ? 58.783 79.317 94.908 1.00 14.73 28 PRO C O 1
ATOM 10137 N N . GLU C 1 33 ? 60.585 79.233 93.566 1.00 11.06 29 GLU C N 1
ATOM 10138 C CA . GLU C 1 33 ? 59.805 79.576 92.389 1.00 13.77 29 GLU C CA 1
ATOM 10139 C C . GLU C 1 33 ? 58.922 78.429 91.955 1.00 14.39 29 GLU C C 1
ATOM 10140 O O . GLU C 1 33 ? 57.883 78.646 91.331 1.00 14.37 29 GLU C O 1
ATOM 10152 N N . ASN C 1 34 ? 59.312 77.201 92.261 1.00 13.01 30 ASN C N 1
ATOM 10153 C CA . ASN C 1 34 ? 58.532 76.072 91.794 1.00 12.85 30 ASN C CA 1
ATOM 10154 C C . ASN C 1 34 ? 58.547 74.979 92.837 1.00 13.46 30 ASN C C 1
ATOM 10155 O O . ASN C 1 34 ? 59.393 74.964 93.716 1.00 11.94 30 ASN C O 1
ATOM 10166 N N . GLY C 1 35 ? 57.607 74.078 92.723 1.00 12.32 31 GLY C N 1
ATOM 10167 C CA . GLY C 1 35 ? 57.570 72.929 93.586 1.00 12.87 31 GLY C CA 1
ATOM 10168 C C . GLY C 1 35 ? 58.614 71.919 93.209 1.00 11.25 31 GLY C C 1
ATOM 10169 O O . GLY C 1 35 ? 59.221 71.942 92.158 1.00 12.42 31 GLY C O 1
ATOM 10173 N N . SER C 1 36 ? 58.758 70.940 94.075 1.00 12.10 32 SER C N 1
ATOM 10174 C CA . SER C 1 36 ? 59.771 69.933 93.858 1.00 12.37 32 SER C CA 1
ATOM 10175 C C . SER C 1 36 ? 59.343 68.649 94.545 1.00 10.20 32 SER C C 1
ATOM 10176 O O . SER C 1 36 ? 58.490 68.636 95.439 1.00 11.45 32 SER C O 1
ATOM 10184 N N . ILE C 1 37 ? 59.963 67.557 94.138 1.00 10.93 33 ILE C N 1
ATOM 10185 C CA . ILE C 1 37 ? 59.650 66.243 94.665 1.00 11.37 33 ILE C CA 1
ATOM 10186 C C . ILE C 1 37 ? 60.971 65.540 94.873 1.00 13.28 33 ILE C C 1
ATOM 10187 O O . ILE C 1 37 ? 61.854 65.626 94.024 1.00 12.71 33 ILE C O 1
ATOM 10203 N N . SER C 1 38 ? 61.114 64.877 96.006 1.00 10.85 34 SER C N 1
ATOM 10204 C CA . SER C 1 38 ? 62.368 64.222 96.318 1.00 11.01 34 SER C CA 1
ATOM 10205 C C . SER C 1 38 ? 62.093 62.912 97.033 1.00 14.04 34 SER C C 1
ATOM 10206 O O . SER C 1 38 ? 60.976 62.602 97.465 1.00 12.93 34 SER C O 1
ATOM 10214 N N . MET C 1 39 ? 63.147 62.120 97.137 1.00 14.00 35 MET C N 1
ATOM 10215 C CA . MET C 1 39 ? 63.129 60.897 97.915 1.00 13.74 35 MET C CA 1
ATOM 10216 C C . MET C 1 39 ? 64.211 61.013 98.980 1.00 13.59 35 MET C C 1
ATOM 10217 O O . MET C 1 39 ? 65.351 61.350 98.680 1.00 13.97 35 MET C O 1
ATOM 10231 N N . ASN C 1 40 ? 63.838 60.777 100.226 1.00 14.26 36 ASN C N 1
ATOM 10232 C CA . ASN C 1 40 ? 64.828 60.749 101.276 1.00 15.84 36 ASN C CA 1
ATOM 10233 C C . ASN C 1 40 ? 65.739 59.547 101.101 1.00 14.04 36 ASN C C 1
ATOM 10234 O O . ASN C 1 40 ? 65.326 58.496 100.609 1.00 15.65 36 ASN C O 1
ATOM 10245 N N . LEU C 1 41 ? 66.973 59.711 101.515 1.00 15.27 37 LEU C N 1
ATOM 10246 C CA . LEU C 1 41 ? 67.993 58.666 101.368 1.00 15.60 37 LEU C CA 1
ATOM 10247 C C . LEU C 1 41 ? 68.298 58.038 102.725 1.00 15.36 37 LEU C C 1
ATOM 10248 O O . LEU C 1 41 ? 68.955 58.658 103.567 1.00 16.53 37 LEU C O 1
ATOM 10264 N N . ALA C 1 42 ? 67.883 56.788 102.887 1.00 17.00 38 ALA C N 1
ATOM 10265 C CA . ALA C 1 42 ? 67.839 56.162 104.203 1.00 17.49 38 ALA C CA 1
ATOM 10266 C C . ALA C 1 42 ? 69.218 56.036 104.823 1.00 17.81 38 ALA C C 1
ATOM 10267 O O . ALA C 1 42 ? 69.373 56.220 106.040 1.00 20.47 38 ALA C O 1
ATOM 10274 N N . GLU C 1 43 ? 70.232 55.729 104.013 1.00 18.53 39 GLU C N 1
ATOM 10275 C CA . GLU C 1 43 ? 71.536 55.325 104.533 1.00 17.58 39 GLU C CA 1
ATOM 10276 C C . GLU C 1 43 ? 72.447 56.491 104.858 1.00 20.82 39 GLU C C 1
ATOM 10277 O O . GLU C 1 43 ? 73.571 56.282 105.330 1.00 23.74 39 GLU C O 1
ATOM 10289 N N . LEU C 1 44 ? 71.993 57.705 104.634 1.00 16.32 40 LEU C N 1
ATOM 10290 C CA . LEU C 1 44 ? 72.722 58.909 104.959 1.00 17.15 40 LEU C CA 1
ATOM 10291 C C . LEU C 1 44 ? 71.893 59.617 106.004 1.00 17.29 40 LEU C C 1
ATOM 10292 O O . LEU C 1 44 ? 70.673 59.765 105.853 1.00 16.15 40 LEU C O 1
ATOM 10308 N N . THR C 1 45 ? 72.525 60.001 107.089 1.00 16.88 41 THR C N 1
ATOM 10309 C CA . THR C 1 45 ? 71.804 60.617 108.173 1.00 16.31 41 THR C CA 1
ATOM 10310 C C . THR C 1 45 ? 72.643 61.733 108.757 1.00 18.86 41 THR C C 1
ATOM 10311 O O . THR C 1 45 ? 73.870 61.621 108.878 1.00 19.34 41 THR C O 1
ATOM 10322 N N . VAL C 1 46 ? 71.968 62.805 109.126 1.00 16.14 42 VAL C N 1
ATOM 10323 C CA . VAL C 1 46 ? 72.499 63.803 110.021 1.00 14.32 42 VAL C CA 1
ATOM 10324 C C . VAL C 1 46 ? 71.776 63.603 111.338 1.00 18.55 42 VAL C C 1
ATOM 10325 O O . VAL C 1 46 ? 70.541 63.521 111.372 1.00 18.01 42 VAL C O 1
ATOM 10338 N N . LYS C 1 47 ? 72.538 63.482 112.410 1.00 18.52 43 LYS C N 1
ATOM 10339 C CA . LYS C 1 47 ? 71.986 63.372 113.742 1.00 17.30 43 LYS C CA 1
ATOM 10340 C C . LYS C 1 47 ? 72.411 64.616 114.488 1.00 17.77 43 LYS C C 1
ATOM 10341 O O . LYS C 1 47 ? 73.603 64.949 114.527 1.00 19.23 43 LYS C O 1
ATOM 10360 N N . THR C 1 48 ? 71.450 65.320 115.067 1.00 15.98 44 THR C N 1
ATOM 10361 C CA . THR C 1 48 ? 71.748 66.570 115.723 1.00 16.93 44 THR C CA 1
ATOM 10362 C C . THR C 1 48 ? 71.094 66.620 117.083 1.00 18.49 44 THR C C 1
ATOM 10363 O O . THR C 1 48 ? 69.895 66.357 117.222 1.00 17.15 44 THR C O 1
ATOM 10374 N N . THR C 1 49 ? 71.897 66.963 118.082 1.00 19.51 45 THR C N 1
ATOM 10375 C CA . THR C 1 49 ? 71.402 67.232 119.418 1.00 18.81 45 THR C CA 1
ATOM 10376 C C . THR C 1 49 ? 71.459 68.733 119.648 1.00 16.96 45 THR C C 1
ATOM 10377 O O . THR C 1 49 ? 72.460 69.394 119.329 1.00 18.42 45 THR C O 1
ATOM 10388 N N . VAL C 1 50 ? 70.383 69.281 120.176 1.00 16.63 46 VAL C N 1
ATOM 10389 C CA . VAL C 1 50 ? 70.316 70.683 120.531 1.00 16.57 46 VAL C CA 1
ATOM 10390 C C . VAL C 1 50 ? 70.136 70.724 122.037 1.00 18.67 46 VAL C C 1
ATOM 10391 O O . VAL C 1 50 ? 69.249 70.061 122.571 1.00 19.41 46 VAL C O 1
ATOM 10404 N N . ILE C 1 51 ? 71.003 71.466 122.716 1.00 19.07 47 ILE C N 1
ATOM 10405 C CA . ILE C 1 51 ? 70.913 71.630 124.164 1.00 19.18 47 ILE C CA 1
ATOM 10406 C C . ILE C 1 51 ? 70.862 73.119 124.421 1.00 20.48 47 ILE C C 1
ATOM 10407 O O . ILE C 1 51 ? 71.855 73.829 124.198 1.00 22.64 47 ILE C O 1
ATOM 10423 N N . PHE C 1 52 ? 69.720 73.605 124.882 1.00 19.69 48 PHE C N 1
ATOM 10424 C CA . PHE C 1 52 ? 69.599 75.014 125.230 1.00 20.77 48 PHE C CA 1
ATOM 10425 C C . PHE C 1 52 ? 70.207 75.221 126.613 1.00 25.77 48 PHE C C 1
ATOM 10426 O O . PHE C 1 52 ? 69.980 74.415 127.523 1.00 23.42 48 PHE C O 1
ATOM 10443 N N . GLU C 1 53 ? 71.007 76.266 126.748 1.00 27.89 49 GLU C N 1
ATOM 10444 C CA . GLU C 1 53 ? 71.810 76.483 127.943 1.00 33.04 49 GLU C CA 1
ATOM 10445 C C . GLU C 1 53 ? 71.560 77.900 128.425 1.00 38.44 49 GLU C C 1
ATOM 10446 O O . GLU C 1 53 ? 71.652 78.849 127.642 1.00 40.87 49 GLU C O 1
ATOM 10458 N N . LYS C 1 54 ? 71.250 78.039 129.715 1.00 41.85 50 LYS C N 1
ATOM 10459 C CA . LYS C 1 54 ? 71.013 79.360 130.284 1.00 44.97 50 LYS C CA 1
ATOM 10460 C C . LYS C 1 54 ? 72.254 80.238 130.180 1.00 43.49 50 LYS C C 1
ATOM 10461 O O . LYS C 1 54 ? 72.148 81.445 129.935 1.00 43.99 50 LYS C O 1
ATOM 10480 N N . HIS C 1 55 ? 73.441 79.656 130.328 1.00 45.79 51 HIS C N 1
ATOM 10481 C CA . HIS C 1 55 ? 74.667 80.440 130.428 1.00 52.36 51 HIS C CA 1
ATOM 10482 C C . HIS C 1 55 ? 75.381 80.644 129.095 1.00 50.19 51 HIS C C 1
ATOM 10483 O O . HIS C 1 55 ? 76.501 81.170 129.083 1.00 48.79 51 HIS C O 1
ATOM 10496 N N . SER C 1 56 ? 74.767 80.274 127.977 1.00 44.35 52 SER C N 1
ATOM 10497 C CA . SER C 1 56 ? 75.353 80.522 126.670 1.00 41.56 52 SER C CA 1
ATOM 10498 C C . SER C 1 56 ? 74.921 81.896 126.166 1.00 39.05 52 SER C C 1
ATOM 10499 O O . SER C 1 56 ? 73.727 82.204 126.119 1.00 43.06 52 SER C O 1
ATOM 10507 N N . ARG C 1 57 ? 75.902 82.725 125.807 1.00 40.00 53 ARG C N 1
ATOM 10508 C CA . ARG C 1 57 ? 75.644 83.996 125.150 1.00 41.70 53 ARG C CA 1
ATOM 10509 C C . ARG C 1 57 ? 75.543 83.846 123.640 1.00 40.04 53 ARG C C 1
ATOM 10510 O O . ARG C 1 57 ? 74.957 84.705 122.971 1.00 40.12 53 ARG C O 1
ATOM 10531 N N . GLU C 1 58 ? 76.128 82.780 123.110 1.00 39.41 54 GLU C N 1
ATOM 10532 C CA . GLU C 1 58 ? 76.196 82.497 121.693 1.00 34.83 54 GLU C CA 1
ATOM 10533 C C . GLU C 1 58 ? 75.807 81.038 121.525 1.00 27.38 54 GLU C C 1
ATOM 10534 O O . GLU C 1 58 ? 75.916 80.236 122.458 1.00 25.12 54 GLU C O 1
ATOM 10546 N N . ASP C 1 59 ? 75.344 80.681 120.335 1.00 24.83 55 ASP C N 1
ATOM 10547 C CA . ASP C 1 59 ? 75.234 79.263 120.060 1.00 24.94 55 ASP C CA 1
ATOM 10548 C C . ASP C 1 59 ? 76.620 78.702 119.743 1.00 23.07 55 ASP C C 1
ATOM 10549 O O . ASP C 1 59 ? 77.521 79.417 119.308 1.00 24.20 55 ASP C O 1
ATOM 10558 N N . THR C 1 60 ? 76.777 77.413 119.962 1.00 21.08 56 THR C N 1
ATOM 10559 C CA . THR C 1 60 ? 77.968 76.694 119.547 1.00 23.06 56 THR C CA 1
ATOM 10560 C C . THR C 1 60 ? 77.537 75.531 118.676 1.00 19.87 56 THR C C 1
ATOM 10561 O O . THR C 1 60 ? 76.585 74.822 119.016 1.00 23.43 56 THR C O 1
ATOM 10572 N N . LEU C 1 61 ? 78.261 75.312 117.586 1.00 20.71 57 LEU C N 1
ATOM 10573 C CA . LEU C 1 61 ? 77.986 74.223 116.667 1.00 20.59 57 LEU C CA 1
ATOM 10574 C C . LEU C 1 61 ? 79.191 73.301 116.611 1.00 20.53 57 LEU C C 1
ATOM 10575 O O . LEU C 1 61 ? 80.290 73.737 116.264 1.00 20.95 57 LEU C O 1
ATOM 10591 N N . ILE C 1 62 ? 78.974 72.041 116.938 1.00 19.35 58 ILE C N 1
ATOM 10592 C CA . ILE C 1 62 ? 79.986 71.001 116.818 1.00 23.08 58 ILE C CA 1
ATOM 10593 C C . ILE C 1 62 ? 79.553 70.070 115.701 1.00 26.21 58 ILE C C 1
ATOM 10594 O O . ILE C 1 62 ? 78.448 69.522 115.742 1.00 22.76 58 ILE C O 1
ATOM 10610 N N . LEU C 1 63 ? 80.442 69.841 114.741 1.00 22.78 59 LEU C N 1
ATOM 10611 C CA . LEU C 1 63 ? 80.180 68.958 113.605 1.00 24.95 59 LEU C CA 1
ATOM 10612 C C . LEU C 1 63 ? 81.172 67.804 113.639 1.00 26.75 59 LEU C C 1
ATOM 10613 O O . LEU C 1 63 ? 82.385 68.018 113.518 1.00 25.38 59 LEU C O 1
ATOM 10629 N N . ASN C 1 64 ? 80.667 66.588 113.841 1.00 23.25 60 ASN C N 1
ATOM 10630 C CA . ASN C 1 64 ? 81.519 65.400 113.911 1.00 26.67 60 ASN C CA 1
ATOM 10631 C C . ASN C 1 64 ? 82.650 65.606 114.909 1.00 27.57 60 ASN C C 1
ATOM 10632 O O . ASN C 1 64 ? 83.806 65.262 114.657 1.00 30.67 60 ASN C O 1
ATOM 10643 N N . GLY C 1 65 ? 82.301 66.167 116.051 1.00 22.94 61 GLY C N 1
ATOM 10644 C CA . GLY C 1 65 ? 83.229 66.299 117.156 1.00 28.27 61 GLY C CA 1
ATOM 10645 C C . GLY C 1 65 ? 84.139 67.495 117.078 1.00 26.92 61 GLY C C 1
ATOM 10646 O O . GLY C 1 65 ? 84.956 67.691 117.990 1.00 26.96 61 GLY C O 1
ATOM 10650 N N . ALA C 1 66 ? 84.036 68.294 116.030 1.00 24.53 62 ALA C N 1
ATOM 10651 C CA . ALA C 1 66 ? 84.883 69.457 115.851 1.00 27.38 62 ALA C CA 1
ATOM 10652 C C . ALA C 1 66 ? 84.041 70.713 115.729 1.00 25.56 62 ALA C C 1
ATOM 10653 O O . ALA C 1 66 ? 82.946 70.695 115.143 1.00 24.31 62 ALA C O 1
ATOM 10660 N N . LEU C 1 67 ? 84.566 71.806 116.266 1.00 25.24 63 LEU C N 1
ATOM 10661 C CA . LEU C 1 67 ? 83.939 73.108 116.129 1.00 23.08 63 LEU C CA 1
ATOM 10662 C C . LEU C 1 67 ? 83.660 73.395 114.663 1.00 26.89 63 LEU C C 1
ATOM 10663 O O . LEU C 1 67 ? 84.486 73.135 113.785 1.00 26.73 63 LEU C O 1
ATOM 10679 N N . ALA C 1 68 ? 82.474 73.918 114.391 1.00 23.83 64 ALA C N 1
ATOM 10680 C CA . ALA C 1 68 ? 82.164 74.246 113.017 1.00 28.21 64 ALA C CA 1
ATOM 10681 C C . ALA C 1 68 ? 82.896 75.513 112.577 1.00 26.07 64 ALA C C 1
ATOM 10682 O O . ALA C 1 68 ? 83.343 76.326 113.384 1.00 28.17 64 ALA C O 1
ATOM 10689 N N . ASP C 1 69 ? 82.958 75.688 111.302 1.00 32.27 65 ASP C N 1
ATOM 10690 C CA . ASP C 1 69 ? 83.499 76.933 110.733 1.00 32.87 65 ASP C CA 1
ATOM 10691 C C . ASP C 1 69 ? 82.506 78.045 111.025 1.00 35.46 65 ASP C C 1
ATOM 10692 O O . ASP C 1 69 ? 81.350 77.763 111.259 1.00 33.10 65 ASP C O 1
ATOM 10701 N N . GLU C 1 70 ? 82.910 79.263 110.919 1.00 32.99 66 GLU C N 1
ATOM 10702 C CA . GLU C 1 70 ? 82.057 80.372 111.332 1.00 36.25 66 GLU C CA 1
ATOM 10703 C C . GLU C 1 70 ? 80.822 80.527 110.442 1.00 35.36 66 GLU C C 1
ATOM 10704 O O . GLU C 1 70 ? 79.738 80.811 110.959 1.00 34.94 66 GLU C O 1
ATOM 10716 N N . PRO C 1 71 ? 80.917 80.381 109.118 1.00 36.23 67 PRO C N 1
ATOM 10717 C CA . PRO C 1 71 ? 79.678 80.496 108.328 1.00 34.49 67 PRO C CA 1
ATOM 10718 C C . PRO C 1 71 ? 78.654 79.429 108.682 1.00 30.29 67 PRO C C 1
ATOM 10719 O O . PRO C 1 71 ? 77.456 79.722 108.696 1.00 31.61 67 PRO C O 1
ATOM 10730 N N . ALA C 1 72 ? 79.096 78.197 108.970 1.00 30.69 68 ALA C N 1
ATOM 10731 C CA . ALA C 1 72 ? 78.152 77.163 109.381 1.00 30.83 68 ALA C CA 1
ATOM 10732 C C . ALA C 1 72 ? 77.508 77.518 110.711 1.00 29.78 68 ALA C C 1
ATOM 10733 O O . ALA C 1 72 ? 76.302 77.338 110.897 1.00 24.48 68 ALA C O 1
ATOM 10740 N N . LEU C 1 73 ? 78.302 77.998 111.664 1.00 25.81 69 LEU C N 1
ATOM 10741 C CA . LEU C 1 73 ? 77.721 78.445 112.916 1.00 26.36 69 LEU C CA 1
ATOM 10742 C C . LEU C 1 73 ? 76.742 79.578 112.667 1.00 25.23 69 LEU C C 1
ATOM 10743 O O . LEU C 1 73 ? 75.653 79.616 113.247 1.00 24.75 69 LEU C O 1
ATOM 10759 N N . LYS C 1 74 ? 77.111 80.516 111.803 1.00 26.43 70 LYS C N 1
ATOM 10760 C CA . LYS C 1 74 ? 76.237 81.652 111.572 1.00 28.67 70 LYS C CA 1
ATOM 10761 C C . LYS C 1 74 ? 74.911 81.198 110.969 1.00 23.67 70 LYS C C 1
ATOM 10762 O O . LYS C 1 74 ? 73.850 81.715 111.333 1.00 28.15 70 LYS C O 1
ATOM 10781 N N . ARG C 1 75 ? 74.959 80.224 110.054 1.00 23.96 71 ARG C N 1
ATOM 10782 C CA . ARG C 1 75 ? 73.728 79.705 109.465 1.00 28.00 71 ARG C CA 1
ATOM 10783 C C . ARG C 1 75 ? 72.864 79.061 110.534 1.00 23.31 71 ARG C C 1
ATOM 10784 O O . ARG C 1 75 ? 71.663 79.321 110.623 1.00 25.23 71 ARG C O 1
ATOM 10805 N N . VAL C 1 76 ? 73.477 78.222 111.370 1.00 22.66 72 VAL C N 1
ATOM 10806 C CA . VAL C 1 76 ? 72.731 77.555 112.422 1.00 20.20 72 VAL C CA 1
ATOM 10807 C C . VAL C 1 76 ? 72.190 78.562 113.408 1.00 22.91 72 VAL C C 1
ATOM 10808 O O . VAL C 1 76 ? 71.066 78.434 113.894 1.00 21.54 72 VAL C O 1
ATOM 10821 N N . SER C 1 77 ? 73.025 79.534 113.764 1.00 22.52 73 SER C N 1
ATOM 10822 C CA . SER C 1 77 ? 72.653 80.599 114.734 1.00 22.55 73 SER C CA 1
ATOM 10823 C C . SER C 1 77 ? 71.427 81.353 114.212 1.00 22.44 73 SER C C 1
ATOM 10824 O O . SER C 1 77 ? 70.441 81.476 114.965 1.00 23.86 73 SER C O 1
ATOM 10832 N N . HIS C 1 78 ? 71.493 81.832 112.977 1.00 25.01 74 HIS C N 1
ATOM 10833 C CA . HIS C 1 78 ? 70.368 82.547 112.370 1.00 25.58 74 HIS C CA 1
ATOM 10834 C C . HIS C 1 78 ? 69.110 81.683 112.396 1.00 22.90 74 HIS C C 1
ATOM 10835 O O . HIS C 1 78 ? 68.000 82.167 112.665 1.00 22.74 74 HIS C O 1
ATOM 10848 N N . PHE C 1 79 ? 69.277 80.396 112.108 1.00 21.13 75 PHE C N 1
ATOM 10849 C CA . PHE C 1 79 ? 68.150 79.475 112.124 1.00 19.82 75 PHE C CA 1
ATOM 10850 C C . PHE C 1 79 ? 67.587 79.351 113.527 1.00 21.35 75 PHE C C 1
ATOM 10851 O O . PHE C 1 79 ? 66.365 79.394 113.737 1.00 22.05 75 PHE C O 1
ATOM 10868 N N . LEU C 1 80 ? 68.469 79.182 114.524 1.00 20.71 76 LEU C N 1
ATOM 10869 C CA . LEU C 1 80 ? 67.989 79.079 115.889 1.00 21.79 76 LEU C CA 1
ATOM 10870 C C . LEU C 1 80 ? 67.339 80.382 116.342 1.00 21.57 76 LEU C C 1
ATOM 10871 O O . LEU C 1 80 ? 66.448 80.362 117.194 1.00 25.65 76 LEU C O 1
ATOM 10887 N N . ASP C 1 81 ? 67.762 81.517 115.786 1.00 23.65 77 ASP C N 1
ATOM 10888 C CA . ASP C 1 81 ? 67.081 82.768 116.093 1.00 26.77 77 ASP C CA 1
ATOM 10889 C C . ASP C 1 81 ? 65.614 82.674 115.705 1.00 30.09 77 ASP C C 1
ATOM 10890 O O . ASP C 1 81 ? 64.733 83.135 116.441 1.00 32.15 77 ASP C O 1
ATOM 10899 N N . ARG C 1 82 ? 65.331 82.039 114.569 1.00 29.71 78 ARG C N 1
ATOM 10900 C CA . ARG C 1 82 ? 63.940 81.853 114.168 1.00 29.05 78 ARG C CA 1
ATOM 10901 C C . ARG C 1 82 ? 63.201 81.000 115.186 1.00 32.60 78 ARG C C 1
ATOM 10902 O O . ARG C 1 82 ? 62.084 81.331 115.599 1.00 34.22 78 ARG C O 1
ATOM 10923 N N . VAL C 1 83 ? 63.812 79.894 115.615 1.00 28.68 79 VAL C N 1
ATOM 10924 C CA . VAL C 1 83 ? 63.188 79.078 116.648 1.00 25.75 79 VAL C CA 1
ATOM 10925 C C . VAL C 1 83 ? 62.964 79.903 117.904 1.00 31.83 79 VAL C C 1
ATOM 10926 O O . VAL C 1 83 ? 61.891 79.865 118.513 1.00 32.58 79 VAL C O 1
ATOM 10939 N N . ARG C 1 84 ? 63.990 80.647 118.328 1.00 28.95 80 ARG C N 1
ATOM 10940 C CA . ARG C 1 84 ? 63.850 81.492 119.504 1.00 32.08 80 ARG C CA 1
ATOM 10941 C C . ARG C 1 84 ? 62.721 82.499 119.322 1.00 29.65 80 ARG C C 1
ATOM 10942 O O . ARG C 1 84 ? 61.902 82.686 120.228 1.00 34.75 80 ARG C O 1
ATOM 10963 N N . GLU C 1 85 ? 62.684 83.179 118.170 1.00 32.41 81 GLU C N 1
ATOM 10964 C CA . GLU C 1 85 ? 61.611 84.134 117.905 1.00 37.07 81 GLU C CA 1
ATOM 10965 C C . GLU C 1 85 ? 60.254 83.450 118.048 1.00 41.11 81 GLU C C 1
ATOM 10966 O O . GLU C 1 85 ? 59.345 83.965 118.713 1.00 42.76 81 GLU C O 1
ATOM 10978 N N . PHE C 1 86 ? 60.109 82.268 117.438 1.00 39.25 82 PHE C N 1
ATOM 10979 C CA . PHE C 1 86 ? 58.833 81.555 117.455 1.00 40.16 82 PHE C CA 1
ATOM 10980 C C . PHE C 1 86 ? 58.450 81.128 118.870 1.00 43.09 82 PHE C C 1
ATOM 10981 O O . PHE C 1 86 ? 57.327 81.377 119.323 1.00 45.35 82 PHE C O 1
ATOM 10998 N N . ALA C 1 87 ? 59.363 80.476 119.588 1.00 33.61 83 ALA C N 1
ATOM 10999 C CA . ALA C 1 87 ? 59.006 79.952 120.895 1.00 33.37 83 ALA C CA 1
ATOM 11000 C C . ALA C 1 87 ? 58.933 81.026 121.968 1.00 31.66 83 ALA C C 1
ATOM 11001 O O . ALA C 1 87 ? 58.543 80.719 123.099 1.00 38.86 83 ALA C O 1
ATOM 11008 N N . GLY C 1 88 ? 59.305 82.263 121.649 1.00 37.53 84 GLY C N 1
ATOM 11009 C CA . GLY C 1 88 ? 59.370 83.300 122.660 1.00 36.72 84 GLY C CA 1
ATOM 11010 C C . GLY C 1 88 ? 60.409 83.038 123.722 1.00 37.66 84 GLY C C 1
ATOM 11011 O O . GLY C 1 88 ? 60.206 83.386 124.889 1.00 39.72 84 GLY C O 1
ATOM 11015 N N . ILE C 1 89 ? 61.528 82.427 123.348 1.00 37.62 85 ILE C N 1
ATOM 11016 C CA . ILE C 1 89 ? 62.569 82.062 124.297 1.00 36.71 85 ILE C CA 1
ATOM 11017 C C . ILE C 1 89 ? 63.916 82.500 123.740 1.00 36.75 85 ILE C C 1
ATOM 11018 O O . ILE C 1 89 ? 64.136 82.520 122.526 1.00 38.01 85 ILE C O 1
ATOM 11034 N N . SER C 1 90 ? 64.813 82.880 124.655 1.00 34.65 86 SER C N 1
ATOM 11035 C CA . SER C 1 90 ? 66.040 83.583 124.322 1.00 35.64 86 SER C CA 1
ATOM 11036 C C . SER C 1 90 ? 67.278 82.707 124.431 1.00 29.94 86 SER C C 1
ATOM 11037 O O . SER C 1 90 ? 68.363 83.150 124.040 1.00 32.89 86 SER C O 1
ATOM 11045 N N . TRP C 1 91 ? 67.139 81.493 124.951 1.00 32.66 87 TRP C N 1
ATOM 11046 C CA . TRP C 1 91 ? 68.281 80.653 125.248 1.00 27.10 87 TRP C CA 1
ATOM 11047 C C . TRP C 1 91 ? 69.105 80.371 124.002 1.00 29.53 87 TRP C C 1
ATOM 11048 O O . TRP C 1 91 ? 68.574 80.085 122.926 1.00 25.89 87 TRP C O 1
ATOM 11069 N N . HIS C 1 92 ? 70.412 80.401 124.162 1.00 26.26 88 HIS C N 1
ATOM 11070 C CA . HIS C 1 92 ? 71.281 79.932 123.103 1.00 24.38 88 HIS C CA 1
ATOM 11071 C C . HIS C 1 92 ? 71.587 78.477 123.357 1.00 20.87 88 HIS C C 1
ATOM 11072 O O . HIS C 1 92 ? 71.263 77.917 124.393 1.00 21.58 88 HIS C O 1
ATOM 11085 N N . ALA C 1 93 ? 72.187 77.840 122.376 1.00 21.88 89 ALA C N 1
ATOM 11086 C CA . ALA C 1 93 ? 72.242 76.402 122.432 1.00 20.72 89 ALA C CA 1
ATOM 11087 C C . ALA C 1 93 ? 73.613 75.893 122.039 1.00 19.44 89 ALA C C 1
ATOM 11088 O O . ALA C 1 93 ? 74.335 76.511 121.254 1.00 22.51 89 ALA C O 1
ATOM 11095 N N . HIS C 1 94 ? 73.910 74.722 122.553 1.00 19.06 90 HIS C N 1
ATOM 11096 C CA . HIS C 1 94 ? 74.957 73.887 122.008 1.00 21.76 90 HIS C CA 1
ATOM 11097 C C . HIS C 1 94 ? 74.299 72.968 121.002 1.00 20.05 90 HIS C C 1
ATOM 11098 O O . HIS C 1 94 ? 73.318 72.296 121.316 1.00 21.14 90 HIS C O 1
ATOM 11111 N N . VAL C 1 95 ? 74.846 72.925 119.807 1.00 20.97 91 VAL C N 1
ATOM 11112 C CA . VAL C 1 95 ? 74.315 72.075 118.754 1.00 20.31 91 VAL C CA 1
ATOM 11113 C C . VAL C 1 95 ? 75.417 71.100 118.410 1.00 19.34 91 VAL C C 1
ATOM 11114 O O . VAL C 1 95 ? 76.511 71.521 118.025 1.00 19.70 91 VAL C O 1
ATOM 11127 N N . ILE C 1 96 ? 75.163 69.826 118.626 1.00 20.36 92 ILE C N 1
ATOM 11128 C CA . ILE C 1 96 ? 76.133 68.770 118.393 1.00 20.39 92 ILE C CA 1
ATOM 11129 C C . ILE C 1 96 ? 75.564 67.960 117.245 1.00 19.82 92 ILE C C 1
ATOM 11130 O O . ILE C 1 96 ? 74.494 67.349 117.371 1.00 20.29 92 ILE C O 1
ATOM 11146 N N . SER C 1 97 ? 76.250 67.968 116.116 1.00 19.52 93 SER C N 1
ATOM 11147 C CA . SER C 1 97 ? 75.735 67.311 114.931 1.00 20.25 93 SER C CA 1
ATOM 11148 C C . SER C 1 97 ? 76.775 66.358 114.388 1.00 25.51 93 SER C C 1
ATOM 11149 O O . SER C 1 97 ? 77.983 66.623 114.444 1.00 26.17 93 SER C O 1
ATOM 11157 N N . GLU C 1 98 ? 76.309 65.221 113.903 1.00 22.50 94 GLU C N 1
ATOM 11158 C CA . GLU C 1 98 ? 77.205 64.297 113.241 1.00 25.02 94 GLU C CA 1
ATOM 11159 C C . GLU C 1 98 ? 76.497 63.706 112.040 1.00 25.41 94 GLU C C 1
ATOM 11160 O O . GLU C 1 98 ? 75.280 63.551 112.021 1.00 22.63 94 GLU C O 1
ATOM 11172 N N . ASN C 1 99 ? 77.267 63.391 111.027 1.00 24.58 95 ASN C N 1
ATOM 11173 C CA . ASN C 1 99 ? 76.688 62.717 109.885 1.00 24.10 95 ASN C CA 1
ATOM 11174 C C . ASN C 1 99 ? 77.612 61.592 109.485 1.00 25.39 95 ASN C C 1
ATOM 11175 O O . ASN C 1 99 ? 78.788 61.565 109.855 1.00 25.62 95 ASN C O 1
ATOM 11186 N N . ASN C 1 100 ? 77.033 60.630 108.779 1.00 18.76 96 ASN C N 1
ATOM 11187 C CA . ASN C 1 100 ? 77.746 59.490 108.242 1.00 21.10 96 ASN C CA 1
ATOM 11188 C C . ASN C 1 100 ? 78.022 59.653 106.762 1.00 16.49 96 ASN C C 1
ATOM 11189 O O . ASN C 1 100 ? 78.147 58.651 106.054 1.00 23.79 96 ASN C O 1
ATOM 11200 N N . PHE C 1 101 ? 78.057 60.878 106.265 1.00 21.19 97 PHE C N 1
ATOM 11201 C CA . PHE C 1 101 ? 78.247 61.076 104.833 1.00 22.91 97 PHE C CA 1
ATOM 11202 C C . PHE C 1 101 ? 79.698 60.766 104.483 1.00 29.63 97 PHE C C 1
ATOM 11203 O O . PHE C 1 101 ? 80.604 61.256 105.163 1.00 30.23 97 PHE C O 1
ATOM 11220 N N . PRO C 1 102 ? 79.967 59.986 103.440 1.00 29.88 98 PRO C N 1
ATOM 11221 C CA . PRO C 1 102 ? 81.369 59.711 103.081 1.00 30.05 98 PRO C CA 1
ATOM 11222 C C . PRO C 1 102 ? 82.116 61.012 102.815 1.00 33.03 98 PRO C C 1
ATOM 11223 O O . PRO C 1 102 ? 81.673 61.861 102.042 1.00 28.46 98 PRO C O 1
ATOM 11234 N N . THR C 1 103 ? 83.257 61.181 103.477 1.00 32.47 99 THR C N 1
ATOM 11235 C CA . THR C 1 103 ? 83.975 62.442 103.340 1.00 36.98 99 THR C CA 1
ATOM 11236 C C . THR C 1 103 ? 84.423 62.624 101.894 1.00 35.48 99 THR C C 1
ATOM 11237 O O . THR C 1 103 ? 84.726 61.660 101.183 1.00 35.43 99 THR C O 1
ATOM 11248 N N . GLY C 1 104 ? 84.412 63.873 101.446 1.00 37.48 100 GLY C N 1
ATOM 11249 C CA . GLY C 1 104 ? 84.776 64.187 100.083 1.00 38.20 100 GLY C CA 1
ATOM 11250 C C . GLY C 1 104 ? 83.831 63.698 99.003 1.00 35.99 100 GLY C C 1
ATOM 11251 O O . GLY C 1 104 ? 84.091 63.968 97.826 1.00 38.43 100 GLY C O 1
ATOM 11255 N N . ALA C 1 105 ? 82.754 62.983 99.342 1.00 27.79 101 ALA C N 1
ATOM 11256 C CA . ALA C 1 105 ? 81.837 62.516 98.307 1.00 27.09 101 ALA C CA 1
ATOM 11257 C C . ALA C 1 105 ? 80.979 63.638 97.740 1.00 26.80 101 ALA C C 1
ATOM 11258 O O . ALA C 1 105 ? 80.296 63.429 96.730 1.00 24.72 101 ALA C O 1
ATOM 11265 N N . GLY C 1 106 ? 80.992 64.809 98.362 1.00 27.03 102 GLY C N 1
ATOM 11266 C CA . GLY C 1 106 ? 80.241 65.931 97.840 1.00 28.66 102 GLY C CA 1
ATOM 11267 C C . GLY C 1 106 ? 78.745 65.812 98.013 1.00 27.65 102 GLY C C 1
ATOM 11268 O O . GLY C 1 106 ? 77.998 66.471 97.292 1.00 28.96 102 GLY C O 1
ATOM 11272 N N . ILE C 1 107 ? 78.282 64.974 98.933 1.00 25.59 103 ILE C N 1
ATOM 11273 C CA . ILE C 1 107 ? 76.849 64.857 99.187 1.00 22.50 103 ILE C CA 1
ATOM 11274 C C . ILE C 1 107 ? 76.426 66.021 100.072 1.00 24.62 103 ILE C C 1
ATOM 11275 O O . ILE C 1 107 ? 76.912 66.173 101.197 1.00 24.84 103 ILE C O 1
ATOM 11291 N N . ALA C 1 108 ? 75.534 66.853 99.558 1.00 23.98 104 ALA C N 1
ATOM 11292 C CA . ALA C 1 108 ? 75.112 68.031 100.287 1.00 27.68 104 ALA C CA 1
ATOM 11293 C C . ALA C 1 108 ? 74.375 67.603 101.544 1.00 24.45 104 ALA C C 1
ATOM 11294 O O . ALA C 1 108 ? 73.531 66.707 101.512 1.00 22.37 104 ALA C O 1
ATOM 11301 N N . SER C 1 109 ? 74.688 68.259 102.642 1.00 21.02 105 SER C N 1
ATOM 11302 C CA . SER C 1 109 ? 74.147 67.887 103.925 1.00 22.65 105 SER C CA 1
ATOM 11303 C C . SER C 1 109 ? 73.079 68.844 104.418 1.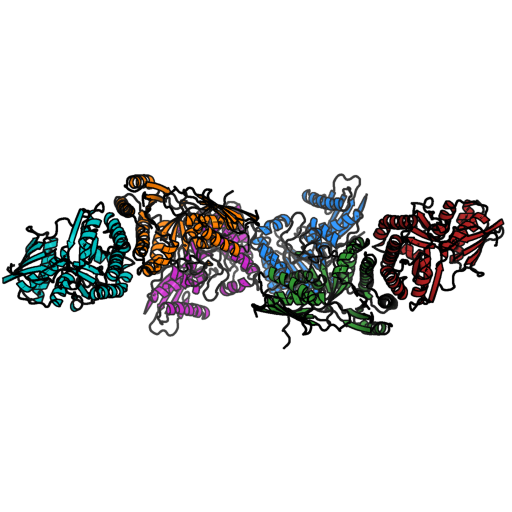00 18.73 105 SER C C 1
ATOM 11304 O O . SER C 1 109 ? 72.447 68.544 105.426 1.00 19.91 105 SER C O 1
ATOM 11312 N N . SER C 1 110 ? 72.837 69.967 103.729 1.00 19.55 106 SER C N 1
ATOM 11313 C CA . SER C 1 110 ? 72.054 71.036 104.341 1.00 19.75 106 SER C CA 1
ATOM 11314 C C . SER C 1 110 ? 70.602 70.620 104.538 1.00 18.53 106 SER C C 1
ATOM 11315 O O . SER C 1 110 ? 69.964 71.030 105.517 1.00 18.34 106 SER C O 1
ATOM 11323 N N . ALA C 1 111 ? 70.040 69.838 103.614 1.00 17.78 107 ALA C N 1
ATOM 11324 C CA . ALA C 1 111 ? 68.654 69.421 103.798 1.00 15.68 107 ALA C CA 1
ATOM 11325 C C . ALA C 1 111 ? 68.521 68.597 105.068 1.00 15.88 107 ALA C C 1
ATOM 11326 O O . ALA C 1 111 ? 67.641 68.846 105.908 1.00 15.33 107 ALA C O 1
ATOM 11333 N N . ALA C 1 112 ? 69.351 67.561 105.178 1.00 15.33 108 ALA C N 1
ATOM 11334 C CA . ALA C 1 112 ? 69.326 66.709 106.344 1.00 16.28 108 ALA C CA 1
ATOM 11335 C C . ALA C 1 112 ? 69.644 67.515 107.582 1.00 16.31 108 ALA C C 1
ATOM 11336 O O . ALA C 1 112 ? 69.003 67.351 108.618 1.00 16.19 108 ALA C O 1
ATOM 11343 N N . ALA C 1 113 ? 70.613 68.414 107.477 1.00 15.43 109 ALA C N 1
ATOM 11344 C CA . ALA C 1 113 ? 71.047 69.126 108.668 1.00 17.45 109 ALA C CA 1
ATOM 11345 C C . ALA C 1 113 ? 69.936 70.029 109.184 1.00 14.67 109 ALA C C 1
ATOM 11346 O O . ALA C 1 113 ? 69.664 70.083 110.384 1.00 16.04 109 ALA C O 1
ATOM 11353 N N . PHE C 1 114 ? 69.288 70.782 108.299 1.00 14.29 110 PHE C N 1
ATOM 11354 C CA . PHE C 1 114 ? 68.292 71.720 108.785 1.00 14.71 110 PHE C CA 1
ATOM 11355 C C . PHE C 1 114 ? 66.994 71.026 109.149 1.00 14.68 110 PHE C C 1
ATOM 11356 O O . PHE C 1 114 ? 66.272 71.520 110.022 1.00 15.83 110 PHE C O 1
ATOM 11373 N N . ALA C 1 115 ? 66.717 69.874 108.546 1.00 13.42 111 ALA C N 1
ATOM 11374 C CA . ALA C 1 115 ? 65.570 69.096 108.974 1.00 14.45 111 ALA C CA 1
ATOM 11375 C C . ALA C 1 115 ? 65.807 68.578 110.381 1.00 13.84 111 ALA C C 1
ATOM 11376 O O . ALA C 1 115 ? 64.975 68.764 111.275 1.00 15.62 111 ALA C O 1
ATOM 11383 N N . ALA C 1 116 ? 66.985 67.996 110.604 1.00 14.74 112 ALA C N 1
ATOM 11384 C CA . ALA C 1 116 ? 67.319 67.491 111.925 1.00 16.06 112 ALA C CA 1
ATOM 11385 C C . ALA C 1 116 ? 67.335 68.634 112.927 1.00 15.00 112 ALA C C 1
ATOM 11386 O O . ALA C 1 116 ? 66.777 68.517 114.016 1.00 18.10 112 ALA C O 1
ATOM 11393 N N . LEU C 1 117 ? 67.908 69.772 112.547 1.00 15.21 113 LEU C N 1
ATOM 11394 C CA . LEU C 1 117 ? 67.956 70.889 113.478 1.00 16.93 113 LEU C CA 1
ATOM 11395 C C . LEU C 1 117 ? 66.567 71.441 113.777 1.00 15.73 113 LEU C C 1
ATOM 11396 O O . LEU C 1 117 ? 66.274 71.814 114.916 1.00 17.47 113 LEU C O 1
ATOM 11412 N N . ALA C 1 118 ? 65.688 71.523 112.772 1.00 14.66 114 ALA C N 1
ATOM 11413 C CA . ALA C 1 118 ? 64.356 72.049 113.021 1.00 16.24 114 ALA C CA 1
ATOM 11414 C C . ALA C 1 118 ? 63.642 71.209 114.062 1.00 14.38 114 ALA C C 1
ATOM 11415 O O . ALA C 1 118 ? 63.009 71.737 114.990 1.00 16.33 114 ALA C O 1
ATOM 11422 N N . LEU C 1 119 ? 63.745 69.894 113.922 1.00 14.49 115 LEU C N 1
ATOM 11423 C CA . LEU C 1 119 ? 63.069 68.983 114.826 1.00 14.60 115 LEU C CA 1
ATOM 11424 C C . LEU C 1 119 ? 63.732 68.990 116.195 1.00 16.62 115 LEU C C 1
ATOM 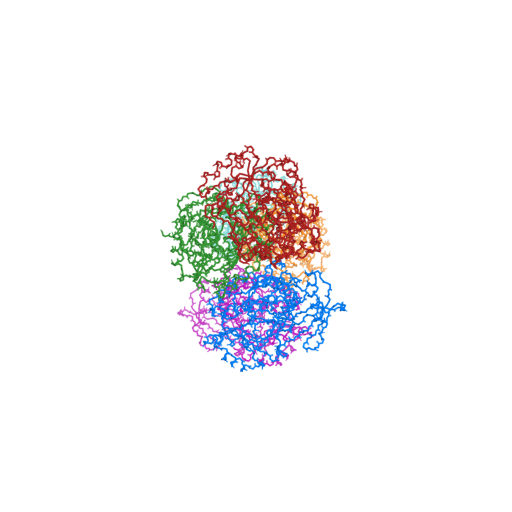11425 O O . LEU C 1 119 ? 63.052 69.130 117.223 1.00 17.08 115 LEU C O 1
ATOM 11441 N N . ALA C 1 120 ? 65.055 68.866 116.227 1.00 16.51 116 ALA C N 1
ATOM 11442 C CA . ALA C 1 120 ? 65.733 68.829 117.524 1.00 17.23 116 ALA C CA 1
ATOM 11443 C C . ALA C 1 120 ? 65.516 70.128 118.283 1.00 16.45 116 ALA C C 1
ATOM 11444 O O . ALA C 1 120 ? 65.217 70.113 119.492 1.00 17.99 116 ALA C O 1
ATOM 11451 N N . ALA C 1 121 ? 65.678 71.265 117.601 1.00 15.30 117 ALA C N 1
ATOM 11452 C CA . ALA C 1 121 ? 65.632 72.552 118.275 1.00 16.34 117 ALA C CA 1
ATOM 11453 C C . ALA C 1 121 ? 64.236 72.836 118.799 1.00 17.07 117 ALA C C 1
ATOM 11454 O O . ALA C 1 121 ? 64.076 73.320 119.916 1.00 18.05 117 ALA C O 1
ATOM 11461 N N . THR C 1 122 ? 63.216 72.561 117.998 1.00 17.41 118 THR C N 1
ATOM 11462 C CA . THR C 1 122 ? 61.876 72.845 118.474 1.00 16.55 118 THR C CA 1
ATOM 11463 C C . THR C 1 122 ? 61.496 71.874 119.574 1.00 18.98 118 THR C C 1
ATOM 11464 O O . THR C 1 122 ? 60.865 72.267 120.554 1.00 22.20 118 THR C O 1
ATOM 11475 N N . SER C 1 123 ? 61.870 70.607 119.442 1.00 16.40 119 SER C N 1
ATOM 11476 C CA . SER C 1 123 ? 61.568 69.658 120.505 1.00 18.57 119 SER C CA 1
ATOM 11477 C C . SER C 1 123 ? 62.319 70.046 121.770 1.00 21.23 119 SER C C 1
ATOM 11478 O O . SER C 1 123 ? 61.755 70.025 122.874 1.00 21.58 119 SER C O 1
ATOM 11486 N N . ALA C 1 124 ? 63.572 70.471 121.623 1.00 18.71 120 ALA C N 1
ATOM 11487 C CA . ALA C 1 124 ? 64.362 70.828 122.802 1.00 19.91 120 ALA C CA 1
ATOM 11488 C C . ALA C 1 124 ? 63.750 72.009 123.539 1.00 22.53 120 ALA C C 1
ATOM 11489 O O . ALA C 1 124 ? 63.801 72.079 124.775 1.00 24.35 120 ALA C O 1
ATOM 11496 N N . ILE C 1 125 ? 63.198 72.961 122.810 1.00 20.96 121 ILE C N 1
ATOM 11497 C CA . ILE C 1 125 ? 62.680 74.191 123.404 1.00 24.70 121 ILE C CA 1
ATOM 11498 C C . ILE C 1 125 ? 61.246 74.002 123.871 1.00 28.20 121 ILE C C 1
ATOM 11499 O O . ILE C 1 125 ? 60.611 74.957 124.330 1.00 34.04 121 ILE C O 1
ATOM 11515 N N . GLY C 1 126 ? 60.735 72.776 123.803 1.00 26.75 122 GLY C N 1
ATOM 11516 C CA . GLY C 1 126 ? 59.426 72.455 124.338 1.00 28.22 122 GLY C CA 1
ATOM 11517 C C . GLY C 1 126 ? 58.274 72.456 123.360 1.00 32.37 122 GLY C C 1
ATOM 11518 O O . GLY C 1 126 ? 57.126 72.270 123.787 1.00 31.97 122 GLY C O 1
ATOM 11522 N N . LEU C 1 127 ? 58.533 72.633 122.073 1.00 26.80 123 LEU C N 1
ATOM 11523 C CA . LEU C 1 127 ? 57.444 72.738 121.114 1.00 26.36 123 LEU C CA 1
ATOM 11524 C C . LEU C 1 127 ? 57.073 71.368 120.569 1.00 25.47 123 LEU C C 1
ATOM 11525 O O . LEU C 1 127 ? 57.859 70.421 120.583 1.00 25.78 123 LEU C O 1
ATOM 11541 N N . HIS C 1 128 ? 55.851 71.274 120.063 1.00 26.10 124 HIS C N 1
ATOM 11542 C CA . HIS C 1 128 ? 55.361 70.046 119.437 1.00 28.08 124 HIS C CA 1
ATOM 11543 C C . HIS C 1 128 ? 54.734 70.456 118.104 1.00 25.21 124 HIS C C 1
ATOM 11544 O O . HIS C 1 128 ? 53.519 70.564 117.970 1.00 25.58 124 HIS C O 1
ATOM 11557 N N . LEU C 1 129 ? 55.572 70.661 117.100 1.00 22.94 125 LEU C N 1
ATOM 11558 C CA . LEU C 1 129 ? 55.080 71.180 115.833 1.00 18.90 125 LEU C CA 1
ATOM 11559 C C . LEU C 1 129 ? 54.521 70.053 114.981 1.00 16.31 125 LEU C C 1
ATOM 11560 O O . LEU C 1 129 ? 54.970 68.899 115.032 1.00 18.77 125 LEU C O 1
ATOM 11576 N N . SER C 1 130 ? 53.537 70.403 114.178 1.00 15.87 126 SER C N 1
ATOM 11577 C CA . SER C 1 130 ? 53.069 69.480 113.172 1.00 16.19 126 SER C CA 1
ATOM 11578 C C . SER C 1 130 ? 54.173 69.283 112.139 1.00 14.62 126 SER C C 1
ATOM 11579 O O . SER C 1 130 ? 55.113 70.070 112.047 1.00 14.12 126 SER C O 1
ATOM 11587 N N . GLU C 1 131 ? 54.048 68.221 111.353 1.00 14.63 127 GLU C N 1
ATOM 11588 C CA . GLU C 1 131 ? 54.989 68.046 110.268 1.00 14.17 127 GLU C CA 1
ATOM 11589 C C . GLU C 1 131 ? 54.995 69.266 109.359 1.00 12.63 127 GLU C C 1
ATOM 11590 O O . GLU C 1 131 ? 56.054 69.702 108.903 1.00 13.13 127 GLU C O 1
ATOM 11602 N N . ARG C 1 132 ? 53.820 69.821 109.056 1.00 13.53 128 ARG C N 1
ATOM 11603 C CA . ARG C 1 132 ? 53.784 70.991 108.200 1.00 11.47 128 ARG C CA 1
ATOM 11604 C C . ARG C 1 132 ? 54.640 72.099 108.778 1.00 11.99 128 ARG C C 1
ATOM 11605 O O . ARG C 1 132 ? 55.451 72.705 108.086 1.00 14.29 128 ARG C O 1
ATOM 11626 N N . ASP C 1 133 ? 54.463 72.377 110.064 1.00 14.57 129 ASP C N 1
ATOM 11627 C CA . ASP C 1 133 ? 55.174 73.506 110.647 1.00 14.82 129 ASP C CA 1
ATOM 11628 C C . ASP C 1 133 ? 56.665 73.225 110.766 1.00 14.28 129 ASP C C 1
ATOM 11629 O O . ASP C 1 133 ? 57.476 74.141 110.610 1.00 15.12 129 ASP C O 1
ATOM 11638 N N . LEU C 1 134 ? 57.034 71.969 111.055 1.00 14.03 130 LEU C N 1
ATOM 11639 C CA . LEU C 1 134 ? 58.438 71.575 111.028 1.00 14.25 130 LEU C CA 1
ATOM 11640 C C . LEU C 1 134 ? 59.036 71.789 109.650 1.00 14.47 130 LEU C C 1
ATOM 11641 O O . LEU C 1 134 ? 60.146 72.305 109.511 1.00 13.48 130 LEU C O 1
ATOM 11657 N N . SER C 1 135 ? 58.308 71.389 108.613 1.00 11.52 131 SER C N 1
ATOM 11658 C CA . SER C 1 135 ? 58.808 71.565 107.262 1.00 12.68 131 SER C CA 1
ATOM 11659 C C . SER C 1 135 ? 58.955 73.047 106.928 1.00 13.54 131 SER C C 1
ATOM 11660 O O . SER C 1 135 ? 59.962 73.472 106.354 1.00 12.79 131 SER C O 1
ATOM 11668 N N . ARG C 1 136 ? 57.939 73.847 107.257 1.00 12.79 132 ARG C N 1
ATOM 11669 C CA . ARG C 1 136 ? 58.010 75.281 107.045 1.00 11.61 132 ARG C CA 1
ATOM 11670 C C . ARG C 1 136 ? 59.244 75.859 107.701 1.00 12.91 132 ARG C C 1
ATOM 11671 O O . ARG C 1 136 ? 59.923 76.717 107.128 1.00 14.09 132 ARG C O 1
ATOM 11692 N N . LEU C 1 137 ? 59.522 75.424 108.940 1.00 13.55 133 LEU C N 1
ATOM 11693 C CA . LEU C 1 137 ? 60.687 75.939 109.659 1.00 14.09 133 LEU C CA 1
ATOM 11694 C C . LEU C 1 137 ? 61.974 75.500 108.987 1.00 13.89 133 LEU C C 1
ATOM 11695 O O . LEU C 1 137 ? 62.869 76.314 108.736 1.00 14.61 133 LEU C O 1
ATOM 11711 N N . ALA C 1 138 ? 62.083 74.207 108.723 1.00 13.86 134 ALA C N 1
ATOM 11712 C CA . ALA C 1 138 ? 63.293 73.669 108.118 1.00 15.04 134 ALA C CA 1
ATOM 11713 C C . ALA C 1 138 ? 63.589 74.376 106.817 1.00 14.05 134 ALA C C 1
ATOM 11714 O O . ALA C 1 138 ? 64.745 74.635 106.484 1.00 14.18 134 ALA C O 1
ATOM 11721 N N . ARG C 1 139 ? 62.538 74.730 106.075 1.00 12.81 135 ARG C N 1
ATOM 11722 C CA . ARG C 1 139 ? 62.702 75.397 104.793 1.00 12.24 135 ARG C CA 1
ATOM 11723 C C . ARG C 1 139 ? 63.554 76.643 104.912 1.00 13.21 135 ARG C C 1
ATOM 11724 O O . ARG C 1 139 ? 64.287 77.005 103.985 1.00 14.85 135 ARG C O 1
ATOM 11745 N N . LYS C 1 140 ? 63.409 77.361 106.032 1.00 13.57 136 LYS C N 1
ATOM 11746 C CA . LYS C 1 140 ? 64.117 78.619 106.186 1.00 15.54 136 LYS C CA 1
ATOM 11747 C C . LYS C 1 140 ? 65.578 78.416 106.525 1.00 16.72 136 LYS C C 1
ATOM 11748 O O . LYS C 1 140 ? 66.346 79.358 106.393 1.00 18.90 136 LYS C O 1
ATOM 11767 N N . GLY C 1 141 ? 65.982 77.217 106.905 1.00 17.42 137 GLY C N 1
ATOM 11768 C CA . GLY C 1 141 ? 67.407 76.931 107.035 1.00 18.18 137 GLY C CA 1
ATOM 11769 C C . GLY C 1 141 ? 67.980 76.616 105.675 1.00 17.99 137 GLY C C 1
ATOM 11770 O O . GLY C 1 141 ? 68.964 77.202 105.221 1.00 20.72 137 GLY C O 1
ATOM 11774 N N . SER C 1 142 ? 67.320 75.695 104.980 1.00 17.16 138 SER C N 1
ATOM 11775 C CA . SER C 1 142 ? 67.695 75.417 103.609 1.00 19.31 138 SER C CA 1
ATOM 11776 C C . SER C 1 142 ? 66.421 74.931 102.952 1.00 14.89 138 SER C C 1
ATOM 11777 O O . SER C 1 142 ? 65.707 74.122 103.533 1.00 16.05 138 SER C O 1
ATOM 11785 N N . GLY C 1 143 ? 66.132 75.435 101.763 1.00 15.90 139 GLY C N 1
ATOM 11786 C CA . GLY C 1 143 ? 64.877 75.093 101.142 1.00 14.54 139 GLY C CA 1
ATOM 11787 C C . GLY C 1 143 ? 64.626 73.603 101.104 1.00 15.56 139 GLY C C 1
ATOM 11788 O O . GLY C 1 143 ? 63.588 73.117 101.555 1.00 15.47 139 GLY C O 1
ATOM 11792 N N . SER C 1 144 ? 65.577 72.851 100.582 1.00 14.29 140 SER C N 1
ATOM 11793 C CA . SER C 1 144 ? 65.394 71.426 100.410 1.00 15.42 140 SER C CA 1
ATOM 11794 C C . SER C 1 144 ? 65.263 70.715 101.748 1.00 13.84 140 SER C C 1
ATOM 11795 O O . SER C 1 144 ? 64.778 69.601 101.766 1.00 14.11 140 SER C O 1
ATOM 11803 N N . ALA C 1 145 ? 65.718 71.336 102.849 1.00 12.79 141 ALA C N 1
ATOM 11804 C CA . ALA C 1 145 ? 65.506 70.751 104.152 1.00 14.07 141 ALA C CA 1
ATOM 11805 C C . ALA C 1 145 ? 64.029 70.531 104.437 1.00 13.68 141 ALA C C 1
ATOM 11806 O O . ALA C 1 145 ? 63.674 69.612 105.173 1.00 13.61 141 ALA C O 1
ATOM 11813 N N . CYS C 1 146 ? 63.156 71.329 103.841 1.00 13.58 142 CYS C N 1
ATOM 11814 C CA . CYS C 1 146 ? 61.737 71.118 104.119 1.00 13.64 142 CYS C CA 1
ATOM 11815 C C . CYS C 1 146 ? 61.264 69.770 103.626 1.00 13.14 142 CYS 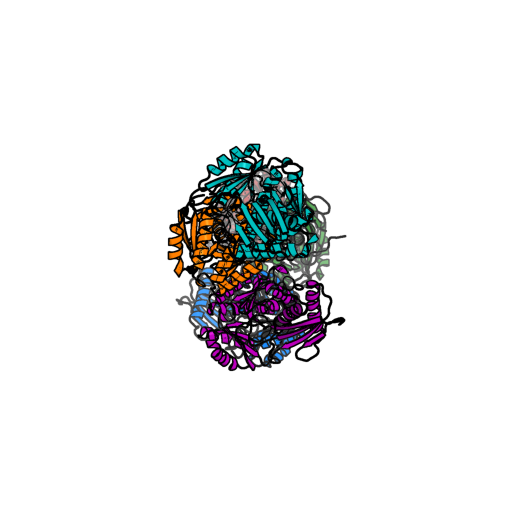C C 1
ATOM 11816 O O . CYS C 1 146 ? 60.286 69.242 104.157 1.00 13.23 142 CYS C O 1
ATOM 11824 N N . ARG C 1 147 ? 61.953 69.198 102.644 1.00 11.61 143 ARG C N 1
ATOM 11825 C CA . ARG C 1 147 ? 61.586 67.918 102.080 1.00 12.85 143 ARG C CA 1
ATOM 11826 C C . ARG C 1 147 ? 62.167 66.749 102.857 1.00 11.34 143 ARG C C 1
ATOM 11827 O O . ARG C 1 147 ? 61.744 65.617 102.642 1.00 13.20 143 ARG C O 1
ATOM 11848 N N . SER C 1 148 ? 63.119 67.002 103.760 1.00 12.70 144 SER C N 1
ATOM 11849 C CA . SER C 1 148 ? 63.655 65.942 104.618 1.00 12.68 144 SER C CA 1
ATOM 11850 C C . SER C 1 148 ? 62.882 65.804 105.924 1.00 14.66 144 SER C C 1
ATOM 11851 O O . SER C 1 148 ? 63.129 64.877 106.704 1.00 14.97 144 SER C O 1
ATOM 11859 N N . ILE C 1 149 ? 61.933 66.690 106.166 1.00 13.20 145 ILE C N 1
ATOM 11860 C CA . ILE C 1 149 ? 61.087 66.565 107.340 1.00 12.44 145 ILE C CA 1
ATOM 11861 C C . ILE C 1 149 ? 60.115 65.416 107.125 1.00 13.98 145 ILE C C 1
ATOM 11862 O O . ILE C 1 149 ? 60.068 64.496 107.949 1.00 13.23 145 ILE C O 1
ATOM 11878 N N . PRO C 1 150 ? 59.301 65.405 106.074 1.00 14.58 146 PRO C N 1
ATOM 11879 C CA . PRO C 1 150 ? 58.452 64.241 105.843 1.00 15.18 146 PRO C CA 1
ATOM 11880 C C . PRO C 1 150 ? 59.286 63.066 105.356 1.00 15.56 146 PRO C C 1
ATOM 11881 O O . PRO C 1 150 ? 60.460 63.188 105.002 1.00 14.75 146 PRO C O 1
ATOM 11892 N N . GLY C 1 151 ? 58.633 61.921 105.304 1.00 15.78 147 GLY C N 1
ATOM 11893 C CA . GLY C 1 151 ? 59.291 60.675 104.979 1.00 18.22 147 GLY C CA 1
ATOM 11894 C C . GLY C 1 151 ? 59.050 60.228 103.553 1.00 15.29 147 GLY C C 1
ATOM 11895 O O . GLY C 1 151 ? 58.068 60.599 102.920 1.00 16.36 147 GLY C O 1
ATOM 11899 N N . GLY C 1 152 ? 59.988 59.429 103.053 1.00 14.76 148 GLY C N 1
ATOM 11900 C CA . GLY C 1 152 ? 59.764 58.729 101.819 1.00 15.56 148 GLY C CA 1
ATOM 11901 C C . GLY C 1 152 ? 59.934 59.623 100.627 1.00 14.73 148 GLY C C 1
ATOM 11902 O O . GLY C 1 152 ? 60.964 60.252 100.417 1.00 15.91 148 GLY C O 1
ATOM 11906 N N . PHE C 1 153 ? 58.906 59.634 99.824 1.00 14.28 149 PHE C N 1
ATOM 11907 C CA . PHE C 1 153 ? 58.796 60.462 98.645 1.00 12.69 149 PHE C CA 1
ATOM 11908 C C . PHE C 1 153 ? 58.017 61.674 99.073 1.00 12.57 149 PHE C C 1
ATOM 11909 O O . PHE C 1 153 ? 56.949 61.524 99.652 1.00 13.57 149 PHE C O 1
ATOM 11926 N N . VAL C 1 154 ? 58.526 62.846 98.764 1.00 12.61 150 VAL C N 1
ATOM 11927 C CA . VAL C 1 154 ? 58.075 64.060 99.415 1.00 12.64 150 VAL C CA 1
ATOM 11928 C C . VAL C 1 154 ? 57.876 65.102 98.344 1.00 13.02 150 VAL C C 1
ATOM 11929 O O . VAL C 1 154 ? 58.691 65.220 97.431 1.00 13.23 150 VAL C O 1
ATOM 11942 N N . GLU C 1 155 ? 56.809 65.877 98.467 1.00 11.63 151 GLU C N 1
ATOM 11943 C CA . GLU C 1 155 ? 56.593 66.986 97.574 1.00 13.40 151 GLU C CA 1
ATOM 11944 C C . GLU C 1 155 ? 56.619 68.289 98.356 1.00 12.22 151 GLU C C 1
ATOM 11945 O O . GLU C 1 155 ? 55.907 68.437 99.343 1.00 13.05 151 GLU C O 1
ATOM 11957 N N . TRP C 1 156 ? 57.416 69.234 97.882 1.00 11.30 152 TRP C N 1
ATOM 11958 C CA . TRP C 1 156 ? 57.448 70.577 98.407 1.00 10.78 152 TRP C CA 1
ATOM 11959 C C . TRP C 1 156 ? 56.429 71.392 97.621 1.00 11.63 152 TRP C C 1
ATOM 11960 O O . TRP C 1 156 ? 56.528 71.538 96.394 1.00 13.17 152 TRP C O 1
ATOM 11981 N N . ILE C 1 157 ? 55.387 71.795 98.337 1.00 11.95 153 ILE C N 1
ATOM 11982 C CA . ILE C 1 157 ? 54.356 72.702 97.866 1.00 11.62 153 ILE C CA 1
ATOM 11983 C C . ILE C 1 157 ? 54.965 74.089 97.882 1.00 11.84 153 ILE C C 1
ATOM 11984 O O . ILE C 1 157 ? 55.350 74.581 98.953 1.00 12.26 153 ILE C O 1
ATOM 12000 N N . PRO C 1 158 ? 55.125 74.728 96.760 1.00 12.65 154 PRO C N 1
ATOM 12001 C CA . PRO C 1 158 ? 56.020 75.890 96.734 1.00 13.71 154 PRO C CA 1
ATOM 12002 C C . PRO C 1 158 ? 55.430 77.083 97.460 1.00 13.69 154 PRO C C 1
ATOM 12003 O O . PRO C 1 158 ? 56.129 77.750 98.206 1.00 14.15 154 PRO C O 1
ATOM 12014 N N . GLY C 1 159 ? 54.158 77.376 97.201 1.00 14.84 155 GLY C N 1
ATOM 12015 C CA . GLY C 1 159 ? 53.498 78.494 97.833 1.00 14.61 155 GLY C CA 1
ATOM 12016 C C . GLY C 1 159 ? 54.060 79.836 97.429 1.00 13.67 155 GLY C C 1
ATOM 12017 O O . GLY C 1 159 ? 54.968 79.984 96.621 1.00 16.64 155 GLY C O 1
ATOM 12021 N N . GLU C 1 160 ? 53.473 80.846 98.044 1.00 14.95 156 GLU C N 1
ATOM 12022 C CA . GLU C 1 160 ? 53.845 82.214 97.789 1.00 15.67 156 GLU C CA 1
ATOM 12023 C C . GLU C 1 160 ? 54.073 82.935 99.095 1.00 16.06 156 GLU C C 1
ATOM 12024 O O . GLU C 1 160 ? 54.370 84.127 99.083 1.00 20.09 156 GLU C O 1
ATOM 12036 N N . THR C 1 161 ? 53.928 82.245 100.216 1.00 13.98 157 THR C N 1
ATOM 12037 C CA . THR C 1 161 ? 54.097 82.859 101.505 1.00 16.40 157 THR C CA 1
ATOM 12038 C C . THR C 1 161 ? 54.815 81.882 102.411 1.00 15.12 157 THR C C 1
ATOM 12039 O O . THR C 1 161 ? 54.892 80.674 102.145 1.00 15.89 157 THR C O 1
ATOM 12050 N N . ASP C 1 162 ? 55.329 82.422 103.509 1.00 14.82 158 ASP C N 1
ATOM 12051 C CA . ASP C 1 162 ? 56.024 81.591 104.474 1.00 17.31 158 ASP C CA 1
ATOM 12052 C C . ASP C 1 162 ? 55.149 80.441 104.934 1.00 16.66 158 ASP C C 1
ATOM 12053 O O . ASP C 1 162 ? 55.600 79.293 105.033 1.00 16.99 158 ASP C O 1
ATOM 12062 N N . GLU C 1 163 ? 53.877 80.711 105.195 1.00 15.73 159 GLU C N 1
ATOM 12063 C CA . GLU C 1 163 ? 53.016 79.663 105.707 1.00 15.41 159 GLU C CA 1
ATOM 12064 C C . GLU C 1 163 ? 52.712 78.629 104.645 1.00 14.39 159 GLU C C 1
ATOM 12065 O O . GLU C 1 163 ? 52.392 77.482 104.976 1.00 15.25 159 GLU C O 1
ATOM 12077 N N . ASP C 1 164 ? 52.750 79.029 103.389 1.00 13.20 160 ASP C N 1
ATOM 12078 C CA . ASP C 1 164 ? 52.251 78.160 102.342 1.00 13.50 160 ASP C CA 1
ATOM 12079 C C . ASP C 1 164 ? 53.326 77.268 101.771 1.00 13.56 160 ASP C C 1
ATOM 12080 O O . ASP C 1 164 ? 53.019 76.400 100.957 1.00 15.32 160 ASP C O 1
ATOM 12089 N N . SER C 1 165 ? 54.561 77.461 102.155 1.00 12.37 161 SER C N 1
ATOM 12090 C CA . SER C 1 165 ? 55.657 76.774 101.491 1.00 12.44 161 SER C CA 1
ATOM 12091 C C . SER C 1 165 ? 56.187 75.704 102.433 1.00 12.50 161 SER C C 1
ATOM 12092 O O . SER C 1 165 ? 56.814 76.010 103.445 1.00 12.99 161 SER C O 1
ATOM 12100 N N . TYR C 1 166 ? 55.886 74.454 102.136 1.00 11.19 162 TYR C N 1
ATOM 12101 C CA . TYR C 1 166 ? 56.260 73.323 102.959 1.00 12.04 162 TYR C CA 1
ATOM 12102 C C . TYR C 1 166 ? 56.080 72.060 102.139 1.00 12.39 162 TYR C C 1
ATOM 12103 O O . TYR C 1 166 ? 55.507 72.072 101.044 1.00 12.05 162 TYR C O 1
ATOM 12121 N N . ALA C 1 167 ? 56.550 70.960 102.703 1.00 11.74 163 ALA C N 1
ATOM 12122 C CA . ALA C 1 167 ? 56.525 69.694 102.019 1.00 11.49 163 ALA C CA 1
ATOM 12123 C C . ALA C 1 167 ? 55.677 68.715 102.793 1.00 12.24 163 ALA C C 1
ATOM 12124 O O . ALA C 1 167 ? 55.465 68.862 103.998 1.00 12.99 163 ALA C O 1
ATOM 12131 N N . VAL C 1 168 ? 55.155 67.736 102.060 1.00 11.85 164 VAL C N 1
ATOM 12132 C CA . VAL C 1 168 ? 54.352 66.661 102.596 1.00 12.93 164 VAL C CA 1
ATOM 12133 C C . VAL C 1 168 ? 54.850 65.390 101.940 1.00 13.46 164 VAL C C 1
ATOM 12134 O O . VAL C 1 168 ? 55.420 65.420 100.856 1.00 15.32 164 VAL C O 1
ATOM 12147 N N . SER C 1 169 ? 54.622 64.280 102.597 1.00 14.68 165 SER C N 1
ATOM 12148 C CA . SER C 1 169 ? 54.953 63.001 102.015 1.00 15.41 165 SER C CA 1
ATOM 12149 C C . SER C 1 169 ? 53.926 62.644 100.955 1.00 15.70 165 SER C C 1
ATOM 12150 O O . SER C 1 169 ? 52.709 62.685 101.199 1.00 17.99 165 SER C O 1
ATOM 12158 N N . ILE C 1 170 ? 54.420 62.334 99.762 1.00 14.04 166 ILE C N 1
ATOM 12159 C CA . ILE C 1 170 ? 53.633 61.686 98.729 1.00 14.28 166 ILE C CA 1
ATOM 12160 C C . ILE C 1 170 ? 53.401 60.230 99.074 1.00 15.66 166 ILE C C 1
ATOM 12161 O O . ILE C 1 170 ? 52.333 59.686 98.821 1.00 18.24 166 ILE C O 1
ATOM 12177 N N . ALA C 1 171 ? 54.420 59.549 99.586 1.00 13.80 167 ALA C N 1
ATOM 12178 C CA . ALA C 1 171 ? 54.297 58.128 99.765 1.00 14.37 167 ALA C CA 1
ATOM 12179 C C . ALA C 1 171 ? 55.374 57.736 100.737 1.00 14.56 167 ALA C C 1
ATOM 12180 O O . ALA C 1 171 ? 56.470 58.321 100.686 1.00 16.06 167 ALA C O 1
ATOM 12187 N N . PRO C 1 172 ? 55.114 56.797 101.623 1.00 15.27 168 PRO C N 1
ATOM 12188 C CA . PRO C 1 172 ? 56.140 56.342 102.518 1.00 18.72 168 PRO C CA 1
ATOM 12189 C C . PRO C 1 172 ? 57.201 55.580 101.757 1.00 15.20 168 PRO C C 1
ATOM 12190 O O . PRO C 1 172 ? 56.984 55.143 100.621 1.00 16.71 168 PRO C O 1
ATOM 12201 N N . PRO C 1 173 ? 58.382 55.442 102.345 1.00 17.97 169 PRO C N 1
ATOM 12202 C CA . PRO C 1 173 ? 59.466 54.779 101.623 1.00 18.17 169 PRO C CA 1
ATOM 12203 C C . PRO C 1 173 ? 59.089 53.405 101.132 1.00 18.64 169 PRO C C 1
ATOM 12204 O O . PRO C 1 173 ? 59.462 53.041 100.007 1.00 20.88 169 PRO C O 1
ATOM 12215 N N . GLU C 1 174 ? 58.323 52.649 101.926 1.00 22.03 170 GLU C N 1
ATOM 12216 C CA . GLU C 1 174 ? 57.958 51.292 101.554 1.00 19.03 170 GLU C CA 1
ATOM 12217 C C . GLU C 1 174 ? 57.008 51.237 100.371 1.00 22.13 170 GLU C C 1
ATOM 12218 O O . GLU C 1 174 ? 56.773 50.149 99.839 1.00 21.98 170 GLU C O 1
ATOM 12230 N N . HIS C 1 175 ? 56.462 52.375 99.934 1.00 18.11 171 HIS C N 1
ATOM 12231 C CA . HIS C 1 175 ? 55.560 52.357 98.802 1.00 16.60 171 HIS C CA 1
ATOM 12232 C C . HIS C 1 175 ? 56.249 51.900 97.527 1.00 17.76 171 HIS C C 1
ATOM 12233 O O . HIS C 1 175 ? 55.624 51.245 96.691 1.00 19.73 171 HIS C O 1
ATOM 12246 N N . TRP C 1 176 ? 57.514 52.243 97.343 1.00 17.21 172 TRP C N 1
ATOM 12247 C CA . TRP C 1 176 ? 58.175 51.939 96.088 1.00 17.29 172 TRP C CA 1
ATOM 12248 C C . TRP C 1 176 ? 59.641 51.728 96.374 1.00 16.11 172 TRP C C 1
ATOM 12249 O O . TRP C 1 176 ? 60.315 52.631 96.871 1.00 17.33 172 TRP C O 1
ATOM 12270 N N . ALA C 1 177 ? 60.121 50.526 96.083 1.00 16.60 173 ALA C N 1
ATOM 12271 C CA . ALA C 1 177 ? 61.508 50.191 96.340 1.00 17.95 173 ALA C CA 1
ATOM 12272 C C . ALA C 1 177 ? 62.317 50.779 95.202 1.00 16.39 173 ALA C C 1
ATOM 12273 O O . ALA C 1 177 ? 62.529 50.158 94.161 1.00 16.90 173 ALA C O 1
ATOM 12280 N N . LEU C 1 178 ? 62.753 52.005 95.394 1.00 16.47 174 LEU C N 1
ATOM 12281 C CA . LEU C 1 178 ? 63.671 52.647 94.478 1.00 16.05 174 LEU C CA 1
ATOM 12282 C C . LEU C 1 178 ? 64.978 52.853 95.207 1.00 17.68 174 LEU C C 1
ATOM 12283 O O . LEU C 1 178 ? 64.998 53.146 96.409 1.00 18.77 174 LEU C O 1
ATOM 12299 N N . THR C 1 179 ? 66.067 52.700 94.474 1.00 15.67 175 THR C N 1
ATOM 12300 C CA . THR C 1 179 ? 67.395 52.946 94.986 1.00 18.27 175 THR C CA 1
ATOM 12301 C C . THR C 1 179 ? 67.987 54.117 94.235 1.00 19.17 175 THR C C 1
ATOM 12302 O O . THR C 1 179 ? 67.745 54.279 93.040 1.00 18.64 175 THR C O 1
ATOM 12313 N N . ASP C 1 180 ? 68.709 54.952 94.950 1.00 17.71 176 ASP C N 1
ATOM 12314 C CA . ASP C 1 180 ? 69.575 55.964 94.360 1.00 19.89 176 ASP C CA 1
ATOM 12315 C C . ASP C 1 180 ? 71.002 55.441 94.409 1.00 18.73 176 ASP C C 1
ATOM 12316 O O . ASP C 1 180 ? 71.583 55.290 95.488 1.00 21.21 176 ASP C O 1
ATOM 12325 N N . CYS C 1 181 ? 71.570 55.177 93.251 1.00 17.10 177 CYS C N 1
ATOM 12326 C CA . CYS C 1 181 ? 72.957 54.771 93.144 1.00 18.69 177 CYS C CA 1
ATOM 12327 C C . CYS C 1 181 ? 73.728 56.011 92.763 1.00 18.46 177 CYS C C 1
ATOM 12328 O O . CYS C 1 181 ? 73.604 56.517 91.636 1.00 18.36 177 CYS C O 1
ATOM 12336 N N . ILE C 1 182 ? 74.478 56.542 93.711 1.00 17.34 178 ILE C N 1
ATOM 12337 C CA . ILE C 1 182 ? 75.081 57.848 93.587 1.00 18.53 178 ILE C CA 1
ATOM 12338 C C . ILE C 1 182 ? 76.500 57.670 93.097 1.00 18.92 178 ILE C C 1
ATOM 12339 O O . ILE C 1 182 ? 77.349 57.199 93.846 1.00 16.48 178 ILE C O 1
ATOM 12355 N N . ALA C 1 183 ? 76.753 58.059 91.856 1.00 16.29 179 ALA C N 1
ATOM 12356 C CA . ALA C 1 183 ? 78.087 57.990 91.284 1.00 18.96 179 ALA C CA 1
ATOM 12357 C C . ALA C 1 183 ? 78.853 59.206 91.765 1.00 17.98 179 ALA C C 1
ATOM 12358 O O . ALA C 1 183 ? 78.504 60.351 91.452 1.00 18.70 179 ALA C O 1
ATOM 12365 N N . ILE C 1 184 ? 79.889 58.965 92.553 1.00 17.96 180 ILE C N 1
ATOM 12366 C CA . ILE C 1 184 ? 80.690 60.032 93.116 1.00 17.81 180 ILE C CA 1
ATOM 12367 C C . ILE C 1 184 ? 81.832 60.252 92.146 1.00 23.48 180 ILE C C 1
ATOM 12368 O O . ILE C 1 184 ? 82.581 59.317 91.841 1.00 26.32 180 ILE C O 1
ATOM 12384 N N . LEU C 1 185 ? 81.985 61.468 91.678 1.00 27.28 181 LEU C N 1
ATOM 12385 C CA . LEU C 1 185 ? 83.019 61.730 90.687 1.00 32.58 181 LEU C CA 1
ATOM 12386 C C . LEU C 1 185 ? 84.330 62.055 91.387 1.00 44.98 181 LEU C C 1
ATOM 12387 O O . LEU C 1 185 ? 84.376 62.908 92.278 1.00 46.18 181 LEU C O 1
ATOM 12403 N N . SER C 1 186 ? 85.376 61.314 91.011 1.00 45.53 182 SER C N 1
ATOM 12404 C CA . SER C 1 186 ? 86.696 61.512 91.598 1.00 51.44 182 SER C CA 1
ATOM 12405 C C . SER C 1 186 ? 87.053 62.990 91.639 1.00 55.23 182 SER C C 1
ATOM 12406 O O . SER C 1 186 ? 87.365 63.539 92.703 1.00 61.76 182 SER C O 1
ATOM 12414 N N . THR C 1 187 ? 86.991 63.654 90.491 1.00 56.66 183 THR C N 1
ATOM 12415 C CA . THR C 1 187 ? 87.425 65.040 90.367 1.00 62.35 183 THR C CA 1
ATOM 12416 C C . THR C 1 187 ? 86.240 66.005 90.378 1.00 54.81 183 THR C C 1
ATOM 12417 O O . THR C 1 187 ? 85.152 65.674 89.911 1.00 50.80 183 THR C O 1
ATOM 12428 N N . PRO C 1 191 ? 82.235 73.283 94.011 1.00 40.44 187 PRO C N 1
ATOM 12429 C CA . PRO C 1 191 ? 81.132 73.809 93.191 1.00 42.64 187 PRO C CA 1
ATOM 12430 C C . PRO C 1 191 ? 80.503 75.050 93.803 1.00 40.83 187 PRO C C 1
ATOM 12431 O O . PRO C 1 191 ? 80.409 75.128 95.030 1.00 40.45 187 PRO C O 1
ATOM 12442 N N . ILE C 1 192 ? 80.067 75.994 92.962 1.00 33.55 188 ILE C N 1
ATOM 12443 C CA . ILE C 1 192 ? 79.384 77.181 93.458 1.00 35.19 188 ILE C CA 1
ATOM 12444 C C . ILE C 1 192 ? 78.150 76.751 94.230 1.00 31.96 188 ILE C C 1
ATOM 12445 O O . ILE C 1 192 ? 77.380 75.891 93.784 1.00 28.16 188 ILE C O 1
ATOM 12461 N N . GLY C 1 193 ? 77.966 77.340 95.409 1.00 30.97 189 GLY C N 1
ATOM 12462 C CA . GLY C 1 193 ? 76.923 76.889 96.306 1.00 31.98 189 GLY C CA 1
ATOM 12463 C C . GLY C 1 193 ? 75.531 77.166 95.773 1.00 34.33 189 GLY C C 1
ATOM 12464 O O . GLY C 1 193 ? 75.309 78.028 94.921 1.00 27.49 189 GLY C O 1
ATOM 12468 N N . SER C 1 194 ? 74.576 76.398 96.296 1.00 28.42 190 SER C N 1
ATOM 12469 C CA . SER C 1 194 ? 73.188 76.552 95.881 1.00 26.91 190 SER C CA 1
ATOM 12470 C C . SER C 1 194 ? 72.700 77.980 96.111 1.00 27.34 190 SER C C 1
ATOM 12471 O O . SER C 1 194 ? 71.981 78.542 95.285 1.00 24.58 190 SER C O 1
ATOM 12479 N N . THR C 1 195 ? 73.060 78.593 97.239 1.00 26.50 191 THR C N 1
ATOM 12480 C CA . THR C 1 195 ? 72.546 79.934 97.526 1.00 29.22 191 THR C CA 1
ATOM 12481 C C . THR C 1 195 ? 72.880 80.891 96.386 1.00 27.81 191 THR C C 1
ATOM 12482 O O . THR C 1 195 ? 72.002 81.604 95.867 1.00 22.85 191 THR C O 1
ATOM 12493 N N . GLN C 1 196 ? 74.148 80.887 95.963 1.00 26.29 192 GLN C N 1
ATOM 12494 C CA . GLN C 1 196 ? 74.567 81.714 94.842 1.00 26.98 192 GLN C CA 1
ATOM 12495 C C . GLN C 1 196 ? 73.884 81.274 93.561 1.00 22.60 192 GLN C C 1
ATOM 12496 O O . GLN C 1 196 ? 73.444 82.108 92.759 1.00 21.87 192 GLN C O 1
ATOM 12510 N N . GLY C 1 197 ? 73.765 79.963 93.355 1.00 20.97 193 GLY C N 1
ATOM 12511 C CA . GLY C 1 197 ? 73.187 79.471 92.123 1.00 18.19 193 GLY C CA 1
ATOM 12512 C C . GLY C 1 197 ? 71.720 79.813 91.999 1.00 16.52 193 GLY C C 1
ATOM 12513 O O . GLY C 1 197 ? 71.254 80.240 90.939 1.00 17.91 193 GLY C O 1
ATOM 12517 N N . HIS C 1 198 ? 70.961 79.625 93.080 1.00 16.77 194 HIS C N 1
ATOM 12518 C CA . HIS C 1 198 ? 69.551 79.989 93.022 1.00 14.87 194 HIS C CA 1
ATOM 12519 C C . HIS C 1 198 ? 69.395 81.443 92.634 1.00 15.76 194 HIS C C 1
ATOM 12520 O O . HIS C 1 198 ? 68.524 81.786 91.833 1.00 16.62 194 HIS C O 1
ATOM 12533 N N . ALA C 1 199 ? 70.211 82.319 93.235 1.00 17.75 195 ALA C N 1
ATOM 12534 C CA . ALA C 1 199 ? 70.088 83.744 92.979 1.00 19.47 195 ALA C CA 1
ATOM 12535 C C . ALA C 1 199 ? 70.369 84.064 91.528 1.00 19.77 195 ALA C C 1
ATOM 12536 O O . ALA C 1 199 ? 69.760 84.984 90.968 1.00 27.06 195 ALA C O 1
ATOM 12543 N N . LEU C 1 200 ? 71.235 83.289 90.888 1.00 15.62 196 LEU C N 1
ATOM 12544 C CA . LEU C 1 200 ? 71.563 83.525 89.501 1.00 17.89 196 LEU C CA 1
ATOM 12545 C C . LEU C 1 200 ? 70.506 83.005 88.545 1.00 17.42 196 LEU C C 1
ATOM 12546 O O . LEU C 1 200 ? 70.579 83.323 87.363 1.00 15.00 196 LEU C O 1
ATOM 12562 N N . ALA C 1 201 ? 69.559 82.188 89.015 1.00 16.95 197 ALA C N 1
ATOM 12563 C CA . ALA C 1 201 ? 68.598 81.590 88.103 1.00 15.49 197 ALA C CA 1
ATOM 12564 C C . ALA C 1 201 ? 67.849 82.647 87.326 1.00 17.62 197 ALA C C 1
ATOM 12565 O O . ALA C 1 201 ? 67.516 82.432 86.158 1.00 17.56 197 ALA C O 1
ATOM 12572 N N . SER C 1 202 ? 67.590 83.804 87.941 1.00 17.55 198 SER C N 1
ATOM 12573 C CA . SER C 1 202 ? 66.832 84.833 87.253 1.00 21.58 198 SER C CA 1
ATOM 12574 C C . SER C 1 202 ? 67.603 85.445 86.100 1.00 19.30 198 SER C C 1
ATOM 12575 O O . SER C 1 202 ? 66.993 86.106 85.260 1.00 20.55 198 SER C O 1
ATOM 12583 N N . THR C 1 203 ? 68.910 85.234 86.031 1.00 16.78 199 THR C N 1
ATOM 12584 C CA . THR C 1 203 ? 69.668 85.727 84.897 1.00 16.41 199 THR C CA 1
ATOM 12585 C C . THR C 1 203 ? 69.498 84.861 83.664 1.00 15.39 199 THR C C 1
ATOM 12586 O O . THR C 1 203 ? 69.840 85.309 82.572 1.00 19.61 199 THR C O 1
ATOM 12597 N N . SER C 1 204 ? 68.997 83.616 83.814 1.00 15.15 200 SER C N 1
ATOM 12598 C CA . SER C 1 204 ? 68.817 82.800 82.626 1.00 13.10 200 SER C CA 1
ATOM 12599 C C . SER C 1 204 ? 67.523 83.190 81.941 1.00 13.78 200 SER C C 1
ATOM 12600 O O . SER C 1 204 ? 66.475 83.183 82.581 1.00 14.31 200 SER C O 1
ATOM 12608 N N . PRO C 1 205 ? 67.544 83.412 80.635 1.00 15.31 201 PRO C N 1
ATOM 12609 C CA . PRO C 1 205 ? 66.289 83.695 79.937 1.00 17.53 201 PRO C CA 1
ATOM 12610 C C . PRO C 1 205 ? 65.374 82.513 79.924 1.00 16.63 201 PRO C C 1
ATOM 12611 O O . PRO C 1 205 ? 64.222 82.670 79.540 1.00 15.84 201 PRO C O 1
ATOM 12622 N N . LEU C 1 206 ? 65.840 81.342 80.335 1.00 14.11 202 LEU C N 1
ATOM 12623 C CA . LEU C 1 206 ? 65.053 80.136 80.247 1.00 12.32 202 LEU C CA 1
ATOM 12624 C C . LEU C 1 206 ? 64.381 79.773 81.553 1.00 12.77 202 LEU C C 1
ATOM 12625 O O . LEU C 1 206 ? 63.574 78.845 81.578 1.00 13.41 202 LEU C O 1
ATOM 12641 N N . GLN C 1 207 ? 64.713 80.477 82.627 1.00 11.88 203 GLN C N 1
ATOM 12642 C CA . GLN C 1 207 ? 64.195 80.092 83.932 1.00 12.49 203 GLN C CA 1
ATOM 12643 C C . GLN C 1 207 ? 62.682 80.298 84.000 1.00 10.83 203 GLN C C 1
ATOM 12644 O O . GLN C 1 207 ? 61.962 79.433 84.509 1.00 13.13 203 GLN C O 1
ATOM 12658 N N . PRO C 1 208 ? 62.131 81.417 83.514 1.00 12.10 204 PRO C N 1
ATOM 12659 C CA . PRO C 1 208 ? 60.668 81.534 83.612 1.00 14.76 204 PRO C CA 1
ATOM 12660 C C . PRO C 1 208 ? 59.913 80.400 82.956 1.00 11.65 204 PRO C C 1
ATOM 12661 O O . PRO C 1 208 ? 58.951 79.892 83.524 1.00 12.58 204 PRO C O 1
ATOM 12672 N N . ALA C 1 209 ? 60.349 79.968 81.785 1.00 12.45 205 ALA C N 1
ATOM 12673 C CA . ALA C 1 209 ? 59.685 78.868 81.111 1.00 14.39 205 ALA C CA 1
ATOM 12674 C C . ALA C 1 209 ? 59.860 77.580 81.887 1.00 11.57 205 ALA C C 1
ATOM 12675 O O . ALA C 1 209 ? 58.925 76.803 82.020 1.00 13.60 205 ALA C O 1
ATOM 12682 N N . ARG C 1 210 ? 61.066 77.339 82.415 1.00 12.85 206 ARG C N 1
ATOM 12683 C CA . ARG C 1 210 ? 61.244 76.149 83.225 1.00 11.24 206 ARG C CA 1
ATOM 12684 C C . ARG C 1 210 ? 60.271 76.162 84.387 1.00 11.43 206 ARG C C 1
ATOM 12685 O O . ARG C 1 210 ? 59.612 75.173 84.679 1.00 13.30 206 ARG C O 1
ATOM 12706 N N . VAL C 1 211 ? 60.223 77.289 85.096 1.00 11.22 207 VAL C N 1
ATOM 12707 C CA . VAL C 1 211 ? 59.357 77.415 86.268 1.00 12.07 207 VAL C CA 1
ATOM 12708 C C . VAL C 1 211 ? 57.904 77.188 85.885 1.00 12.48 207 VAL C C 1
ATOM 12709 O O . VAL C 1 211 ? 57.176 76.464 86.560 1.00 13.77 207 VAL C O 1
ATOM 12722 N N . ALA C 1 212 ? 57.454 77.855 84.830 1.00 13.29 208 ALA C N 1
ATOM 12723 C CA . ALA C 1 212 ? 56.041 77.793 84.482 1.00 12.95 208 ALA C CA 1
ATOM 12724 C C . ALA C 1 212 ? 55.617 76.384 84.133 1.00 14.09 208 ALA C C 1
ATOM 12725 O O . ALA C 1 212 ? 54.452 76.026 84.330 1.00 15.53 208 ALA C O 1
ATOM 12732 N N . ASP C 1 213 ? 56.544 75.571 83.617 1.00 13.89 209 ASP C N 1
ATOM 12733 C CA . ASP C 1 213 ? 56.272 74.206 83.226 1.00 15.55 209 ASP C CA 1
ATOM 12734 C C . ASP C 1 213 ? 56.337 73.244 84.393 1.00 15.66 209 ASP C C 1
ATOM 12735 O O . ASP C 1 213 ? 55.965 72.080 84.235 1.00 14.85 209 ASP C O 1
ATOM 12744 N N . THR C 1 214 ? 56.734 73.696 85.575 1.00 12.25 210 THR C N 1
ATOM 12745 C CA . THR C 1 214 ? 56.967 72.734 86.640 1.00 13.71 210 THR C CA 1
ATOM 12746 C C . THR C 1 214 ? 55.724 71.949 87.015 1.00 13.63 210 THR C C 1
ATOM 12747 O O . THR C 1 214 ? 55.845 70.742 87.257 1.00 13.42 210 THR C O 1
ATOM 12758 N N . PRO C 1 215 ? 54.525 72.524 87.071 1.00 14.41 211 PRO C N 1
ATOM 12759 C CA . PRO C 1 215 ? 53.367 71.698 87.460 1.00 13.10 211 PRO C CA 1
ATOM 12760 C C . PRO C 1 215 ? 53.172 70.516 86.538 1.00 13.82 211 PRO C C 1
ATOM 12761 O O . PRO C 1 215 ? 52.795 69.435 87.004 1.00 15.45 211 PRO C O 1
ATOM 12772 N N . ARG C 1 216 ? 53.424 70.700 85.247 1.00 15.76 212 ARG C N 1
ATOM 12773 C CA . ARG C 1 216 ? 53.323 69.584 84.329 1.00 16.88 212 ARG C CA 1
ATOM 12774 C C . ARG C 1 216 ? 54.260 68.472 84.764 1.00 16.02 212 ARG C C 1
ATOM 12775 O O . ARG C 1 216 ? 53.873 67.300 84.818 1.00 15.67 212 ARG C O 1
ATOM 12796 N N . ARG C 1 217 ? 55.478 68.842 85.134 1.00 13.68 213 ARG C N 1
ATOM 12797 C CA . ARG C 1 217 ? 56.490 67.863 85.515 1.00 13.02 213 ARG C CA 1
ATOM 12798 C C . ARG C 1 217 ? 56.186 67.250 86.867 1.00 13.65 213 ARG C C 1
ATOM 12799 O O . ARG C 1 217 ? 56.292 66.042 87.037 1.00 13.01 213 ARG C O 1
ATOM 12820 N N . LEU C 1 218 ? 55.741 68.065 87.821 1.00 12.11 214 LEU C N 1
ATOM 12821 C CA . LEU C 1 218 ? 55.378 67.556 89.122 1.00 11.88 214 LEU C CA 1
ATOM 12822 C C . LEU C 1 218 ? 54.223 66.592 89.034 1.00 12.81 214 LEU C C 1
ATOM 12823 O O . LEU C 1 218 ? 54.196 65.577 89.737 1.00 14.04 214 LEU C O 1
ATOM 12839 N N . GLU C 1 219 ? 53.238 66.909 88.196 1.00 12.44 215 GLU C N 1
ATOM 12840 C CA . GLU C 1 219 ? 52.072 66.049 88.102 1.00 16.25 215 GLU C CA 1
ATOM 12841 C C . GLU C 1 219 ? 52.448 64.701 87.523 1.00 13.04 215 GLU C C 1
ATOM 12842 O O . GLU C 1 219 ? 51.963 63.670 88.006 1.00 15.29 215 GLU C O 1
ATOM 12854 N N . ILE C 1 220 ? 53.375 64.680 86.564 1.00 13.31 216 ILE C N 1
ATOM 12855 C CA . ILE C 1 220 ? 53.852 63.420 86.019 1.00 13.17 216 ILE C CA 1
ATOM 12856 C C . ILE C 1 220 ? 54.603 62.624 87.077 1.00 14.97 216 ILE C C 1
ATOM 12857 O O . ILE C 1 220 ? 54.381 61.425 87.236 1.00 14.56 216 ILE C O 1
ATOM 12873 N N . VAL C 1 221 ? 55.469 63.279 87.846 1.00 13.06 217 VAL C N 1
ATOM 12874 C CA . VAL C 1 221 ? 56.263 62.536 88.816 1.00 12.75 217 VAL C CA 1
ATOM 12875 C C . VAL C 1 221 ? 55.415 62.088 89.978 1.00 14.75 217 VAL C C 1
ATOM 12876 O O . VAL C 1 221 ? 55.542 60.968 90.468 1.00 15.94 217 VAL C O 1
ATOM 12889 N N . ARG C 1 222 ? 54.533 62.933 90.402 1.00 13.32 218 ARG C N 1
ATOM 12890 C CA . ARG C 1 222 ? 53.627 62.544 91.499 1.00 13.96 218 ARG C CA 1
ATOM 12891 C C . ARG C 1 222 ? 52.830 61.311 91.083 1.00 14.84 218 ARG C C 1
ATOM 12892 O O . ARG C 1 222 ? 52.763 60.393 91.834 1.00 16.12 218 ARG C O 1
ATOM 12913 N N . ARG C 1 223 ? 52.251 61.345 89.890 1.00 14.16 219 ARG C N 1
ATOM 12914 C CA . ARG C 1 223 ? 51.450 60.210 89.366 1.00 16.87 219 ARG C CA 1
ATOM 12915 C C . ARG C 1 223 ? 52.362 58.991 89.196 1.00 16.27 219 ARG C C 1
ATOM 12916 O O . ARG C 1 223 ? 51.881 57.870 89.456 1.00 19.72 219 ARG C O 1
ATOM 12937 N N . ALA C 1 224 ? 53.613 59.177 88.782 1.00 14.20 220 ALA C N 1
ATOM 12938 C CA . ALA C 1 224 ? 54.515 58.027 88.581 1.00 15.74 220 ALA C CA 1
ATOM 12939 C C . ALA C 1 224 ? 54.821 57.369 89.930 1.00 17.03 220 ALA C C 1
ATOM 12940 O O . ALA C 1 224 ? 54.894 56.208 89.990 1.00 17.10 220 ALA C O 1
ATOM 12947 N N . ILE C 1 225 ? 55.030 58.152 90.952 1.00 14.73 221 ILE C N 1
ATOM 12948 C CA . ILE C 1 225 ? 55.315 57.588 92.279 1.00 14.50 221 ILE C CA 1
ATOM 12949 C C . ILE C 1 225 ? 54.079 56.861 92.789 1.00 16.04 221 ILE C C 1
ATOM 12950 O O . ILE C 1 225 ? 54.208 55.799 93.269 1.00 17.02 221 ILE C O 1
ATOM 12966 N N . LEU C 1 226 ? 52.944 57.480 92.690 1.00 16.01 222 LEU C N 1
ATOM 12967 C CA . LEU C 1 226 ? 51.758 56.837 93.222 1.00 20.43 222 LEU C CA 1
ATOM 12968 C C . LEU C 1 226 ? 51.474 55.549 92.479 1.00 19.23 222 LEU C C 1
ATOM 12969 O O . LEU C 1 226 ? 51.099 54.554 93.092 1.00 22.03 222 LEU C O 1
ATOM 12985 N N . GLU C 1 227 ? 51.692 55.538 91.197 1.00 17.35 223 GLU C N 1
ATOM 12986 C CA . GLU C 1 227 ? 51.407 54.346 90.359 1.00 19.71 223 GLU C CA 1
ATOM 12987 C C . GLU C 1 227 ? 52.624 53.440 90.199 1.00 19.50 223 GLU C C 1
ATOM 12988 O O . GLU C 1 227 ? 52.468 52.472 89.557 1.00 22.27 223 GLU C O 1
ATOM 13000 N N . ARG C 1 228 ? 53.743 53.785 90.748 1.00 15.83 224 ARG C N 1
ATOM 13001 C CA . ARG C 1 228 ? 54.978 53.031 90.581 1.00 16.61 224 ARG C CA 1
ATOM 13002 C C . ARG C 1 228 ? 55.298 52.809 89.111 1.00 18.70 224 ARG C C 1
ATOM 13003 O O . ARG C 1 228 ? 55.592 51.700 88.669 1.00 19.97 224 ARG C O 1
ATOM 13024 N N . ASP C 1 229 ? 55.277 53.898 88.360 1.00 17.73 225 ASP C N 1
ATOM 13025 C CA . ASP C 1 229 ? 55.477 53.883 86.914 1.00 17.70 225 ASP C CA 1
ATOM 13026 C C . ASP C 1 229 ? 56.908 54.354 86.693 1.00 16.73 225 ASP C C 1
ATOM 13027 O O . ASP C 1 229 ? 57.185 55.554 86.591 1.00 15.91 225 ASP C O 1
ATOM 13036 N N . PHE C 1 230 ? 57.842 53.403 86.636 1.00 18.01 226 PHE C N 1
ATOM 13037 C CA . PHE C 1 230 ? 59.223 53.815 86.600 1.00 15.07 226 PHE C CA 1
ATOM 13038 C C . PHE C 1 230 ? 59.568 54.551 85.307 1.00 15.43 226 PHE C C 1
ATOM 13039 O O . PHE C 1 230 ? 60.328 55.522 85.319 1.00 16.22 226 PHE C O 1
ATOM 13056 N N . LEU C 1 231 ? 59.107 54.053 84.163 1.00 17.47 227 LEU C N 1
ATOM 13057 C CA . LEU C 1 231 ? 59.508 54.692 82.919 1.00 18.92 227 LEU C CA 1
ATOM 13058 C C . LEU C 1 231 ? 59.070 56.153 82.892 1.00 17.42 227 LEU C C 1
ATOM 13059 O O . LEU C 1 231 ? 59.822 57.025 82.456 1.00 16.37 227 LEU C O 1
ATOM 13075 N N . SER C 1 232 ? 57.865 56.444 83.375 1.00 16.60 228 SER C N 1
ATOM 13076 C CA . SER C 1 232 ? 57.417 57.828 83.370 1.00 15.91 228 SER C CA 1
ATOM 13077 C C . SER C 1 232 ? 58.276 58.648 84.303 1.00 13.80 228 SER C C 1
ATOM 13078 O O . SER C 1 232 ? 58.664 59.776 83.976 1.00 15.40 228 SER C O 1
ATOM 13086 N N . LEU C 1 233 ? 58.589 58.080 85.462 1.00 13.88 229 LEU C N 1
ATOM 13087 C CA . LEU C 1 233 ? 59.463 58.768 86.400 1.00 13.51 229 LEU C CA 1
ATOM 13088 C C . LEU C 1 233 ? 60.820 58.999 85.769 1.00 13.64 229 LEU C C 1
ATOM 13089 O O . LEU C 1 233 ? 61.360 60.107 85.805 1.00 15.06 229 LEU C O 1
ATOM 13105 N N . ALA C 1 234 ? 61.370 57.950 85.148 1.00 14.73 230 ALA C N 1
ATOM 13106 C CA . ALA C 1 234 ? 62.715 58.017 84.618 1.00 15.48 230 ALA C CA 1
ATOM 13107 C C . ALA C 1 234 ? 62.843 59.127 83.600 1.00 13.45 230 ALA C C 1
ATOM 13108 O O . ALA C 1 234 ? 63.777 59.928 83.662 1.00 13.78 230 ALA C O 1
ATOM 13115 N N . GLU C 1 235 ? 61.933 59.170 82.642 1.00 13.51 231 GLU C N 1
ATOM 13116 C CA . GLU C 1 235 ? 62.057 60.154 81.580 1.00 14.78 231 GLU C CA 1
ATOM 13117 C C . GLU C 1 235 ? 61.879 61.557 82.135 1.00 13.53 231 GLU C C 1
ATOM 13118 O O . GLU C 1 235 ? 62.593 62.479 81.734 1.00 14.71 231 GLU C O 1
ATOM 13130 N N . MET C 1 236 ? 60.978 61.718 83.104 1.00 14.08 232 MET C N 1
ATOM 13131 C CA . MET C 1 236 ? 60.764 63.049 83.658 1.00 12.34 232 MET C CA 1
ATOM 13132 C C . MET C 1 236 ? 61.923 63.491 84.540 1.00 13.62 232 MET C C 1
ATOM 13133 O O . MET C 1 236 ? 62.281 64.665 84.523 1.00 13.68 232 MET C O 1
ATOM 13147 N N . ILE C 1 237 ? 62.479 62.595 85.369 1.00 12.51 233 ILE C N 1
ATOM 13148 C CA . ILE C 1 237 ? 63.552 63.111 86.219 1.00 13.56 233 ILE C CA 1
ATOM 13149 C C . ILE C 1 237 ? 64.747 63.533 85.382 1.00 12.73 233 ILE C C 1
ATOM 13150 O O . ILE C 1 237 ? 65.431 64.491 85.711 1.00 12.22 233 ILE C O 1
ATOM 13166 N N . GLU C 1 238 ? 65.030 62.831 84.287 1.00 12.50 234 GLU C N 1
ATOM 13167 C CA . GLU C 1 238 ? 66.113 63.250 83.415 1.00 12.63 234 GLU C CA 1
ATOM 13168 C C . GLU C 1 238 ? 65.792 64.587 82.787 1.00 13.30 234 GLU C C 1
ATOM 13169 O O . GLU C 1 238 ? 66.627 65.495 82.771 1.00 12.61 234 GLU C O 1
ATOM 13181 N N . HIS C 1 239 ? 64.557 64.734 82.308 1.00 13.19 235 HIS C N 1
ATOM 13182 C CA . HIS C 1 239 ? 64.155 65.970 81.679 1.00 11.97 235 HIS C CA 1
ATOM 13183 C C . HIS C 1 239 ? 64.238 67.109 82.666 1.00 11.83 235 HIS C C 1
ATOM 13184 O O . HIS C 1 239 ? 64.756 68.179 82.356 1.00 11.95 235 HIS C O 1
ATOM 13197 N N . ASP C 1 240 ? 63.762 66.877 83.874 1.00 12.52 236 ASP C N 1
ATOM 13198 C CA . ASP C 1 240 ? 63.751 67.928 84.875 1.00 12.81 236 ASP C CA 1
ATOM 13199 C C . ASP C 1 240 ? 65.170 68.284 85.305 1.00 12.56 236 ASP C C 1
ATOM 13200 O O . ASP C 1 240 ? 65.508 69.456 85.446 1.00 12.65 236 ASP C O 1
ATOM 13209 N N . SER C 1 241 ? 66.021 67.284 85.454 1.00 13.26 237 SER C N 1
ATOM 13210 C CA . SER C 1 241 ? 67.414 67.552 85.747 1.00 10.91 237 SER C CA 1
ATOM 13211 C C . SER C 1 241 ? 68.013 68.394 84.641 1.00 11.12 237 SER C C 1
ATOM 13212 O O . SER C 1 241 ? 68.692 69.385 84.902 1.00 12.31 237 SER C O 1
ATOM 13220 N N . ASN C 1 242 ? 67.740 68.018 83.395 1.00 11.01 238 ASN C N 1
ATOM 13221 C CA . ASN C 1 242 ? 68.280 68.760 82.263 1.00 13.17 238 ASN C CA 1
ATOM 13222 C C . ASN C 1 242 ? 67.758 70.184 82.229 1.00 11.57 238 ASN C C 1
ATOM 13223 O O . ASN C 1 242 ? 68.499 71.109 81.900 1.00 12.14 238 ASN C O 1
ATOM 13234 N N . LEU C 1 243 ? 66.499 70.385 82.596 1.00 10.46 239 LEU C N 1
ATOM 13235 C CA . LEU C 1 243 ? 65.960 71.732 82.600 1.00 11.67 239 LEU C CA 1
ATOM 13236 C C . LEU C 1 243 ? 66.672 72.598 83.610 1.00 11.22 239 LEU C C 1
ATOM 13237 O O . LEU C 1 243 ? 66.936 73.767 83.354 1.00 11.07 239 LEU C O 1
ATOM 13253 N N . MET C 1 244 ? 66.926 72.055 84.798 1.00 11.60 240 MET C N 1
ATOM 13254 C CA . MET C 1 244 ? 67.615 72.846 85.802 1.00 12.21 240 MET C CA 1
ATOM 13255 C C . MET C 1 244 ? 69.017 73.198 85.337 1.00 11.39 240 MET C C 1
ATOM 13256 O O . MET C 1 244 ? 69.440 74.352 85.419 1.00 12.69 240 MET C O 1
ATOM 13270 N N . HIS C 1 245 ? 69.740 72.210 84.811 1.00 11.97 241 HIS C N 1
ATOM 13271 C CA . HIS C 1 245 ? 71.092 72.455 84.359 1.00 11.28 241 HIS C CA 1
ATOM 13272 C C . HIS C 1 245 ? 71.100 73.363 83.162 1.00 11.87 241 HIS C C 1
ATOM 13273 O O . HIS C 1 245 ? 72.007 74.163 83.022 1.00 13.10 241 HIS C O 1
ATOM 13286 N N . ALA C 1 246 ? 70.069 73.283 82.323 1.00 12.94 242 ALA C N 1
ATOM 13287 C CA . ALA C 1 246 ? 69.963 74.235 81.229 1.00 13.54 242 ALA C CA 1
ATOM 13288 C C . ALA C 1 246 ? 69.865 75.655 81.750 1.00 12.75 242 ALA C C 1
ATOM 13289 O O . ALA C 1 246 ? 70.523 76.563 81.222 1.00 13.29 242 ALA C O 1
ATOM 13296 N N . VAL C 1 247 ? 69.069 75.864 82.803 1.00 12.15 243 VAL C N 1
ATOM 13297 C CA . VAL C 1 247 ? 69.011 77.187 83.395 1.00 12.55 243 VAL C CA 1
ATOM 13298 C C . VAL C 1 247 ? 70.347 77.564 83.993 1.00 11.66 243 VAL C C 1
ATOM 13299 O O . VAL C 1 247 ? 70.824 78.687 83.818 1.00 13.35 243 VAL C O 1
ATOM 13312 N N . MET C 1 248 ? 70.963 76.640 84.726 1.00 11.58 244 MET C N 1
ATOM 13313 C CA . MET C 1 248 ? 72.258 76.922 85.306 1.00 11.75 244 MET C CA 1
ATOM 13314 C C . MET C 1 248 ? 73.252 77.336 84.243 1.00 11.90 244 MET C C 1
ATOM 13315 O O . MET C 1 248 ? 73.947 78.339 84.393 1.00 12.46 244 MET C O 1
ATOM 13329 N N . MET C 1 249 ? 73.318 76.583 83.161 1.00 11.88 245 MET C N 1
ATOM 13330 C CA . MET C 1 249 ? 74.321 76.822 82.150 1.00 12.42 245 MET C CA 1
ATOM 13331 C C . MET C 1 249 ? 74.028 78.050 81.314 1.00 14.71 245 MET C C 1
ATOM 13332 O O . MET C 1 249 ? 74.904 78.470 80.562 1.00 17.69 245 MET C O 1
ATOM 13346 N N . THR C 1 250 ? 72.800 78.565 81.366 1.00 12.84 246 THR C N 1
ATOM 13347 C CA . THR C 1 250 ? 72.437 79.767 80.637 1.00 13.36 246 THR C CA 1
ATOM 13348 C C . THR C 1 250 ? 72.259 80.941 81.580 1.00 15.04 246 THR C C 1
ATOM 13349 O O . THR C 1 250 ? 71.738 81.982 81.175 1.00 14.67 246 THR C O 1
ATOM 13360 N N . SER C 1 251 ? 72.672 80.786 82.831 1.00 14.42 247 SER C N 1
ATOM 13361 C CA . SER C 1 251 ? 72.775 81.901 83.747 1.00 13.78 247 SER C CA 1
ATOM 13362 C C . SER C 1 251 ? 73.990 82.750 83.373 1.00 16.30 247 SER C C 1
ATOM 13363 O O . SER C 1 251 ? 74.827 82.370 82.550 1.00 14.94 247 SER C O 1
ATOM 13371 N N . THR C 1 252 ? 74.060 83.931 83.974 1.00 16.01 248 THR C N 1
ATOM 13372 C CA . THR C 1 252 ? 75.201 84.817 83.791 1.00 15.00 248 THR C CA 1
ATOM 13373 C C . THR C 1 252 ? 75.666 85.203 85.174 1.00 17.85 248 THR C C 1
ATOM 13374 O O . THR C 1 252 ? 74.906 85.874 85.901 1.00 20.72 248 THR C O 1
ATOM 13385 N N . PRO C 1 253 ? 76.863 84.793 85.590 1.00 18.05 249 PRO C N 1
ATOM 13386 C CA . PRO C 1 253 ? 77.767 83.899 84.858 1.00 20.25 249 PRO C CA 1
ATOM 13387 C C . PRO C 1 253 ? 77.184 82.503 84.784 1.00 17.29 249 PRO C C 1
ATOM 13388 O O . PRO C 1 253 ? 76.385 82.134 85.628 1.00 18.64 249 PRO C O 1
ATOM 13399 N N . PRO C 1 254 ? 77.593 81.730 83.792 1.00 17.14 250 PRO C N 1
ATOM 13400 C CA . PRO C 1 254 ? 77.027 80.387 83.635 1.00 16.79 250 PRO C CA 1
ATOM 13401 C C . PRO C 1 254 ? 77.525 79.485 84.739 1.00 16.52 250 PRO C C 1
ATOM 13402 O O . PRO C 1 254 ? 78.659 79.617 85.228 1.00 16.28 250 PRO C O 1
ATOM 13413 N N . LEU C 1 255 ? 76.666 78.555 85.134 1.00 15.05 251 LEU C N 1
ATOM 13414 C CA . LEU C 1 255 ? 76.994 77.574 86.156 1.00 14.32 251 LEU C CA 1
ATOM 13415 C C . LEU C 1 255 ? 77.058 76.209 85.506 1.00 14.73 251 LEU C C 1
ATOM 13416 O O . LEU C 1 255 ? 76.031 75.613 85.199 1.00 15.62 251 LEU C O 1
ATOM 13432 N N . PHE C 1 256 ? 78.269 75.727 85.270 1.00 15.74 252 PHE C N 1
ATOM 13433 C CA . PHE C 1 256 ? 78.452 74.418 84.687 1.00 13.55 252 PHE C CA 1
ATOM 13434 C C . PHE C 1 256 ? 78.899 73.472 85.781 1.00 16.46 252 PHE C C 1
ATOM 13435 O O . PHE C 1 256 ? 80.092 73.297 86.026 1.00 17.51 252 PHE C O 1
ATOM 13452 N N . TYR C 1 257 ? 77.926 72.831 86.421 1.00 15.68 253 TYR C N 1
ATOM 13453 C CA . TYR C 1 257 ? 78.231 71.876 87.477 1.00 15.18 253 TYR C CA 1
ATOM 13454 C C . TYR C 1 257 ? 78.690 70.530 86.954 1.00 18.02 253 TYR C C 1
ATOM 13455 O O . TYR C 1 257 ? 79.298 69.753 87.712 1.00 18.40 253 TYR C O 1
ATOM 13473 N N . TRP C 1 258 ? 78.396 70.213 85.712 1.00 15.59 254 TRP C N 1
ATOM 13474 C CA . TRP C 1 258 ? 78.739 68.908 85.195 1.00 16.02 254 TRP C CA 1
ATOM 13475 C C . TRP C 1 258 ? 80.250 68.796 85.065 1.00 18.78 254 TRP C C 1
ATOM 13476 O O . TRP C 1 258 ? 80.930 69.741 84.670 1.00 21.48 254 TRP C O 1
ATOM 13497 N N . GLU C 1 259 ? 80.750 67.661 85.388 1.00 18.50 255 GLU C N 1
ATOM 13498 C CA . GLU C 1 259 ? 82.079 67.300 84.964 1.00 18.02 255 GLU C CA 1
ATOM 13499 C C . GLU C 1 259 ? 81.985 66.449 83.715 1.00 16.13 255 GLU C C 1
ATOM 13500 O O . GLU C 1 259 ? 80.933 65.885 83.388 1.00 18.03 255 GLU C O 1
ATOM 13512 N N . PRO C 1 260 ? 83.093 66.279 83.014 1.00 17.87 256 PRO C N 1
ATOM 13513 C CA . PRO C 1 260 ? 83.064 65.416 81.828 1.00 16.90 256 PRO C CA 1
ATOM 13514 C C . PRO C 1 260 ? 82.460 64.058 82.088 1.00 17.36 256 PRO C C 1
ATOM 13515 O O . PRO C 1 260 ? 81.646 63.577 81.300 1.00 19.27 256 PRO C O 1
ATOM 13526 N N . VAL C 1 261 ? 82.810 63.430 83.209 1.00 17.26 257 VAL C N 1
ATOM 13527 C CA . VAL C 1 261 ? 82.295 62.102 83.470 1.00 18.80 257 VAL C CA 1
ATOM 13528 C C . VAL C 1 261 ? 80.805 62.149 83.796 1.00 15.86 257 VAL C C 1
ATOM 13529 O O . VAL C 1 261 ? 80.092 61.179 83.563 1.00 18.18 257 VAL C O 1
ATOM 13542 N N . SER C 1 262 ? 80.294 63.282 84.309 1.00 16.96 258 SER C N 1
ATOM 13543 C CA . SER C 1 262 ? 78.851 63.405 84.489 1.00 18.55 258 SER C CA 1
ATOM 13544 C C . SER C 1 262 ? 78.143 63.139 83.179 1.00 16.59 258 SER C C 1
ATOM 13545 O O . SER C 1 262 ? 77.086 62.509 83.143 1.00 15.15 258 SER C O 1
ATOM 13553 N N . LEU C 1 263 ? 78.693 63.664 82.089 1.00 16.46 259 LEU C N 1
ATOM 13554 C CA . LEU C 1 263 ? 78.050 63.511 80.806 1.00 16.65 259 LEU C CA 1
ATOM 13555 C C . LEU C 1 263 ? 78.146 62.078 80.332 1.00 17.26 259 LEU C C 1
ATOM 13556 O O . LEU C 1 263 ? 77.183 61.530 79.786 1.00 18.00 259 LEU C O 1
ATOM 13572 N N . VAL C 1 264 ? 79.303 61.446 80.560 1.00 17.55 260 VAL C N 1
ATOM 13573 C CA . VAL C 1 264 ? 79.401 60.036 80.227 1.00 16.15 260 VAL C CA 1
ATOM 13574 C C . VAL C 1 264 ? 78.305 59.262 80.927 1.00 14.32 260 VAL C C 1
ATOM 13575 O O . VAL C 1 264 ? 77.629 58.416 80.332 1.00 16.24 260 VAL C O 1
ATOM 13588 N N . ILE C 1 265 ? 78.138 59.525 82.220 1.00 14.59 261 ILE C N 1
ATOM 13589 C CA . ILE C 1 265 ? 77.150 58.791 82.998 1.00 15.88 261 ILE C CA 1
ATOM 13590 C C . ILE C 1 265 ? 75.757 59.060 82.474 1.00 14.44 261 ILE C C 1
ATOM 13591 O O . ILE C 1 265 ? 74.965 58.135 82.286 1.00 15.07 261 ILE C O 1
ATOM 13607 N N . MET C 1 266 ? 75.432 60.332 82.242 1.00 15.43 262 MET C N 1
ATOM 13608 C CA . MET C 1 266 ? 74.083 60.638 81.793 1.00 15.30 262 MET C CA 1
ATOM 13609 C C . MET C 1 266 ? 73.777 59.901 80.500 1.00 14.55 262 MET C C 1
ATOM 13610 O O . MET C 1 266 ? 72.734 59.265 80.380 1.00 14.29 262 MET C O 1
ATOM 13624 N N . LYS C 1 267 ? 74.697 59.969 79.527 1.00 15.05 263 LYS C N 1
ATOM 13625 C CA . LYS C 1 267 ? 74.469 59.273 78.272 1.00 17.97 263 LYS C CA 1
ATOM 13626 C C . LYS C 1 267 ? 74.362 57.778 78.494 1.00 15.54 263 LYS C C 1
ATOM 13627 O O . LYS C 1 267 ? 73.520 57.115 77.869 1.00 18.70 263 LYS C O 1
ATOM 13646 N N . SER C 1 268 ? 75.211 57.236 79.369 1.00 16.09 264 SER C N 1
ATOM 13647 C CA . SER C 1 268 ? 75.245 55.798 79.603 1.00 16.65 264 SER C CA 1
ATOM 13648 C C . SER C 1 268 ? 73.944 55.322 80.226 1.00 15.06 264 SER C C 1
ATOM 13649 O O . SER C 1 268 ? 73.369 54.309 79.825 1.00 15.02 264 SER C O 1
ATOM 13657 N N . VAL C 1 269 ? 73.468 56.055 81.232 1.00 16.38 265 VAL C N 1
ATOM 13658 C CA . VAL C 1 269 ? 72.232 55.687 81.899 1.00 15.04 265 VAL C CA 1
ATOM 13659 C C . VAL C 1 269 ? 71.090 55.637 80.908 1.00 14.44 265 VAL C C 1
ATOM 13660 O O . VAL C 1 269 ? 70.293 54.699 80.900 1.00 16.47 265 VAL C O 1
ATOM 13673 N N . ARG C 1 270 ? 70.976 56.659 80.063 1.00 15.74 266 ARG C N 1
ATOM 13674 C CA . ARG C 1 270 ? 69.909 56.632 79.088 1.00 16.56 266 ARG C CA 1
ATOM 13675 C C . ARG C 1 270 ? 70.040 55.404 78.212 1.00 16.81 266 ARG C C 1
ATOM 13676 O O . ARG C 1 270 ? 69.049 54.708 77.967 1.00 17.74 266 ARG C O 1
ATOM 13697 N N . GLU C 1 271 ? 71.264 55.102 77.776 1.00 16.08 267 GLU C N 1
ATOM 13698 C CA . GLU C 1 271 ? 71.487 53.931 76.939 1.00 18.98 267 GLU C CA 1
ATOM 13699 C C . GLU C 1 271 ? 71.131 52.662 77.688 1.00 19.13 267 GLU C C 1
ATOM 13700 O O . GLU C 1 271 ? 70.521 51.755 77.117 1.00 19.22 267 GLU C O 1
ATOM 13712 N N . TRP C 1 272 ? 71.496 52.586 78.965 1.00 18.02 268 TRP C N 1
ATOM 13713 C CA . TRP C 1 272 ? 71.191 51.380 79.730 1.00 16.68 268 TRP C CA 1
ATOM 13714 C C . TRP C 1 272 ? 69.693 51.175 79.818 1.00 17.51 268 TRP C C 1
ATOM 13715 O O . TRP C 1 272 ? 69.179 50.072 79.626 1.00 18.84 268 TRP C O 1
ATOM 13736 N N . ARG C 1 273 ? 68.959 52.241 80.125 1.00 15.77 269 ARG C N 1
ATOM 13737 C CA . ARG C 1 273 ? 67.517 52.117 80.218 1.00 15.90 269 ARG C CA 1
ATOM 13738 C C . ARG C 1 273 ? 66.945 51.701 78.873 1.00 19.08 269 ARG C C 1
ATOM 13739 O O . ARG C 1 273 ? 66.083 50.821 78.798 1.00 18.33 269 ARG C O 1
ATOM 13760 N N . GLU C 1 274 ? 67.398 52.355 77.796 1.00 16.55 270 GLU C N 1
ATOM 13761 C CA . GLU C 1 274 ? 66.876 52.029 76.479 1.00 20.95 270 GLU C CA 1
ATOM 13762 C C . GLU C 1 274 ? 67.166 50.595 76.093 1.00 22.66 270 GLU C C 1
ATOM 13763 O O . GLU C 1 274 ? 66.423 50.024 75.292 1.00 26.39 270 GLU C O 1
ATOM 13775 N N . SER C 1 275 ? 68.198 49.989 76.653 1.00 19.50 271 SER C N 1
ATOM 13776 C CA . SER C 1 275 ? 68.525 48.618 76.294 1.00 22.95 271 SER C CA 1
ATOM 13777 C C . SER C 1 275 ? 68.063 47.627 77.348 1.00 27.04 271 SER C C 1
ATOM 13778 O O . SER C 1 275 ? 68.440 46.455 77.289 1.00 25.19 271 SER C O 1
ATOM 13786 N N . GLY C 1 276 ? 67.250 48.068 78.311 1.00 22.54 272 GLY C N 1
ATOM 13787 C CA . GLY C 1 276 ? 66.506 47.159 79.156 1.00 23.40 272 GLY C CA 1
ATOM 13788 C C . GLY C 1 276 ? 66.860 47.163 80.622 1.00 21.40 272 GLY C C 1
ATOM 13789 O O . GLY C 1 276 ? 66.320 46.329 81.359 1.00 25.13 272 GLY C O 1
ATOM 13793 N N . LEU C 1 277 ? 67.744 48.046 81.083 1.00 19.09 273 LEU C N 1
ATOM 13794 C CA . LEU C 1 277 ? 68.014 48.146 82.503 1.00 16.84 273 LEU C CA 1
ATOM 13795 C C . LEU C 1 277 ? 67.296 49.374 83.045 1.00 19.22 273 LEU C C 1
ATOM 13796 O O . LEU C 1 277 ? 67.741 50.500 82.775 1.00 18.20 273 LEU C O 1
ATOM 13812 N N . PRO C 1 278 ? 66.225 49.219 83.827 1.00 18.70 274 PRO C N 1
ATOM 13813 C CA . PRO C 1 278 ? 65.476 50.405 84.287 1.00 16.27 274 PRO C CA 1
ATOM 13814 C C . PRO C 1 278 ? 66.291 51.245 85.238 1.00 15.63 274 PRO C C 1
ATOM 13815 O O . PRO C 1 278 ? 66.583 50.859 86.366 1.00 18.51 274 PRO C O 1
ATOM 13826 N N . CYS C 1 279 ? 66.661 52.430 84.779 1.00 15.77 275 CYS C N 1
ATOM 13827 C CA . CYS C 1 279 ? 67.412 53.352 85.605 1.00 14.24 275 CYS C CA 1
ATOM 13828 C C . CYS C 1 279 ? 67.249 54.719 84.964 1.00 14.37 275 CYS C C 1
ATOM 13829 O O . CYS C 1 279 ? 66.819 54.837 83.822 1.00 15.14 275 CYS C O 1
ATOM 13837 N N . ALA C 1 280 ? 67.609 55.748 85.713 1.00 14.37 276 ALA C N 1
ATOM 13838 C CA . ALA C 1 280 ? 67.442 57.112 85.242 1.00 15.04 276 ALA C CA 1
ATOM 13839 C C . ALA C 1 280 ? 68.362 57.992 86.060 1.00 14.61 276 ALA C C 1
ATOM 13840 O O . ALA C 1 280 ? 68.574 57.745 87.241 1.00 16.23 276 ALA C O 1
ATOM 13847 N N . TYR C 1 281 ? 68.875 59.036 85.429 1.00 12.37 277 TYR C N 1
ATOM 13848 C CA . TYR C 1 281 ? 69.793 59.916 86.101 1.00 13.00 277 TYR C CA 1
ATOM 13849 C C . TYR C 1 281 ? 69.116 61.183 86.565 1.00 14.31 277 TYR C C 1
ATOM 13850 O O . TYR C 1 281 ? 68.089 61.630 86.028 1.00 13.20 277 TYR C O 1
ATOM 13868 N N . THR C 1 282 ? 69.750 61.777 87.556 1.00 13.50 278 THR C N 1
ATOM 13869 C CA . THR C 1 282 ? 69.433 63.137 87.942 1.00 13.23 278 THR C CA 1
ATOM 13870 C C . THR C 1 282 ? 70.628 63.733 88.648 1.00 13.61 278 THR C C 1
ATOM 13871 O O . THR C 1 282 ? 71.402 63.022 89.309 1.00 15.69 278 THR C O 1
ATOM 13882 N N . LEU C 1 283 ? 70.797 65.030 88.470 1.00 12.13 279 LEU C N 1
ATOM 13883 C CA . LEU C 1 283 ? 71.942 65.714 89.029 1.00 13.08 279 LEU C CA 1
ATOM 13884 C C . LEU C 1 283 ? 71.478 66.936 89.781 1.00 14.73 279 LEU C C 1
ATOM 13885 O O . LEU C 1 283 ? 70.604 67.668 89.316 1.00 16.07 279 LEU C O 1
ATOM 13901 N N . ASP C 1 284 ? 72.087 67.159 90.936 1.00 14.35 280 ASP C N 1
ATOM 13902 C CA . ASP C 1 284 ? 71.884 68.404 91.660 1.00 13.50 280 ASP C CA 1
ATOM 13903 C C . ASP C 1 284 ? 72.930 69.416 91.235 1.00 15.49 280 ASP C C 1
ATOM 13904 O O . ASP C 1 284 ? 73.437 69.364 90.106 1.00 14.75 280 ASP C O 1
ATOM 13913 N N . ALA C 1 285 ? 73.289 70.330 92.135 1.00 15.65 281 ALA C N 1
ATOM 13914 C CA . ALA C 1 285 ? 74.226 71.406 91.814 1.00 15.83 281 ALA C CA 1
ATOM 13915 C C . ALA C 1 285 ? 75.644 70.923 92.086 1.00 17.06 281 ALA C C 1
ATOM 13916 O O . ALA C 1 285 ? 76.331 71.340 93.017 1.00 18.25 281 ALA C O 1
ATOM 13923 N N . GLY C 1 286 ? 76.058 70.011 91.243 1.00 16.56 282 GLY C N 1
ATOM 13924 C CA . GLY C 1 286 ? 77.322 69.359 91.376 1.00 15.02 282 GLY C CA 1
ATOM 13925 C C . GLY C 1 286 ? 77.384 68.265 90.358 1.00 16.78 282 GLY C C 1
ATOM 13926 O O . GLY C 1 286 ? 76.428 67.971 89.645 1.00 16.41 282 GLY C O 1
ATOM 13930 N N . PRO C 1 287 ? 78.563 67.634 90.241 1.00 17.83 283 PRO C N 1
ATOM 13931 C CA . PRO C 1 287 ? 78.787 66.688 89.153 1.00 14.89 283 PRO C CA 1
ATOM 13932 C C . PRO C 1 287 ? 78.376 65.266 89.463 1.00 14.86 283 PRO C C 1
ATOM 13933 O O . PRO C 1 287 ? 78.317 64.445 88.523 1.00 16.78 283 PRO C O 1
ATOM 13944 N N . ASN C 1 288 ? 78.105 64.941 90.720 1.00 16.01 284 ASN C N 1
ATOM 13945 C CA . ASN C 1 288 ? 77.738 63.583 91.068 1.00 17.30 284 ASN C CA 1
ATOM 13946 C C . ASN C 1 288 ? 76.449 63.241 90.364 1.00 17.60 284 ASN C C 1
ATOM 13947 O O . ASN C 1 288 ? 75.551 64.089 90.245 1.00 16.75 284 ASN C O 1
ATOM 13958 N N . VAL C 1 289 ? 76.323 62.001 89.929 1.00 16.64 285 VAL C N 1
ATOM 13959 C CA . VAL C 1 289 ? 75.120 61.596 89.227 1.00 15.56 285 VAL C CA 1
ATOM 13960 C C . VAL C 1 289 ? 74.358 60.626 90.094 1.00 16.62 285 VAL C C 1
ATOM 13961 O O . VAL C 1 289 ? 74.878 59.579 90.479 1.00 16.40 285 VAL C O 1
ATOM 13974 N N . HIS C 1 290 ? 73.115 60.961 90.386 1.00 13.71 286 HIS C N 1
ATOM 13975 C CA . HIS C 1 290 ? 72.244 60.080 91.116 1.00 13.07 286 HIS C CA 1
ATOM 13976 C C . HIS C 1 290 ? 71.510 59.259 90.084 1.00 16.43 286 HIS C C 1
ATOM 13977 O O . HIS C 1 290 ? 70.855 59.810 89.205 1.00 18.18 286 HIS C O 1
ATOM 13990 N N . VAL C 1 291 ? 71.637 57.953 90.178 1.00 13.33 287 VAL C N 1
ATOM 13991 C CA . VAL C 1 291 ? 70.992 57.046 89.255 1.00 13.30 287 VAL C CA 1
ATOM 13992 C C . VAL C 1 291 ? 69.908 56.316 90.013 1.00 18.04 287 VAL C C 1
ATOM 13993 O O . VAL C 1 291 ? 70.184 55.491 90.887 1.00 16.45 287 VAL C O 1
ATOM 14006 N N . ILE C 1 292 ? 68.707 56.639 89.701 1.00 16.17 288 ILE C N 1
ATOM 14007 C CA . ILE C 1 292 ? 67.544 56.074 90.348 1.00 15.13 288 ILE C CA 1
ATOM 14008 C C . ILE C 1 292 ? 67.146 54.823 89.599 1.00 14.62 288 ILE C C 1
ATOM 14009 O O . ILE C 1 292 ? 67.088 54.809 88.366 1.00 15.77 288 ILE C O 1
ATOM 14025 N N . CYS C 1 293 ? 66.790 53.787 90.345 1.00 15.21 289 CYS C N 1
ATOM 14026 C CA . CYS C 1 293 ? 66.334 52.567 89.695 1.00 16.46 289 CYS C CA 1
ATOM 14027 C C . CYS C 1 293 ? 65.458 51.788 90.648 1.00 15.54 289 CYS C C 1
ATOM 14028 O O . CYS C 1 293 ? 65.606 51.915 91.861 1.00 15.01 289 CYS C O 1
ATOM 14036 N N . PRO C 1 294 ? 64.562 50.961 90.137 1.00 16.24 290 PRO C N 1
ATOM 14037 C CA . PRO C 1 294 ? 63.941 49.953 90.994 1.00 15.70 290 PRO C CA 1
ATOM 14038 C C . PRO C 1 294 ? 65.041 49.162 91.673 1.00 17.36 290 PRO C C 1
ATOM 14039 O O . PRO C 1 294 ? 66.069 48.842 91.080 1.00 18.76 290 PRO C O 1
ATOM 14050 N N . SER C 1 295 ? 64.844 48.902 92.959 1.00 19.72 291 SER C N 1
ATOM 14051 C CA . SER C 1 295 ? 65.919 48.359 93.775 1.00 20.41 291 SER C CA 1
ATOM 14052 C C . SER C 1 295 ? 66.453 47.047 93.243 1.00 16.94 291 SER C C 1
ATOM 14053 O O . SER C 1 295 ? 67.644 46.760 93.414 1.00 21.34 291 SER C O 1
ATOM 14061 N N . GLU C 1 296 ? 65.618 46.269 92.581 1.00 19.90 292 GLU C N 1
ATOM 14062 C CA . GLU C 1 296 ? 66.076 44.980 92.082 1.00 24.02 292 GLU C CA 1
ATOM 14063 C C . GLU C 1 296 ? 67.170 45.130 91.039 1.00 25.07 292 GLU C C 1
ATOM 14064 O O . GLU C 1 296 ? 67.884 44.161 90.767 1.00 24.58 292 GLU C O 1
ATOM 14076 N N . TYR C 1 297 ? 67.326 46.319 90.460 1.00 19.30 293 TYR C N 1
ATOM 14077 C CA . TYR C 1 297 ? 68.347 46.557 89.451 1.00 18.36 293 TYR C CA 1
ATOM 14078 C C . TYR C 1 297 ? 69.549 47.289 89.994 1.00 17.98 293 TYR C C 1
ATOM 14079 O O . TYR C 1 297 ? 70.504 47.549 89.239 1.00 18.59 293 TYR C O 1
ATOM 14097 N N . ALA C 1 298 ? 69.537 47.627 91.283 1.00 17.05 294 ALA C N 1
ATOM 14098 C CA . ALA C 1 298 ? 70.578 48.485 91.813 1.00 18.14 294 ALA C CA 1
ATOM 14099 C C . ALA C 1 298 ? 71.946 47.847 91.651 1.00 17.24 294 ALA C C 1
ATOM 14100 O O . ALA C 1 298 ? 72.911 48.530 91.299 1.00 18.18 294 ALA C O 1
ATOM 14107 N N . GLU C 1 299 ? 72.045 46.578 91.927 1.00 19.65 295 GLU C N 1
ATOM 14108 C CA . GLU C 1 299 ? 73.371 45.937 91.832 1.00 22.08 295 GLU C CA 1
ATOM 14109 C C . GLU C 1 299 ? 73.873 46.007 90.394 1.00 18.88 295 GLU C C 1
ATOM 14110 O O . GLU C 1 299 ? 75.003 46.221 90.224 1.00 21.66 295 GLU C O 1
ATOM 14122 N N . GLU C 1 300 ? 73.032 45.820 89.438 1.00 19.51 296 GLU C N 1
ATOM 14123 C CA . GLU C 1 300 ? 73.481 45.919 88.054 1.00 18.00 296 GLU C CA 1
ATOM 14124 C C . GLU C 1 300 ? 73.864 47.355 87.723 1.00 19.18 296 GLU C C 1
ATOM 14125 O O . GLU C 1 300 ? 74.911 47.610 87.114 1.00 18.93 296 GLU C O 1
ATOM 14137 N N . VAL C 1 301 ? 73.046 48.313 88.150 1.00 17.45 297 VAL C N 1
ATOM 14138 C CA . VAL C 1 301 ? 73.354 49.711 87.896 1.00 17.44 297 VAL C CA 1
ATOM 14139 C C . VAL C 1 301 ? 74.686 50.078 88.536 1.00 17.03 297 VAL C C 1
ATOM 14140 O O . VAL C 1 301 ? 75.530 50.750 87.929 1.00 17.14 297 VAL C O 1
ATOM 14153 N N . ILE C 1 302 ? 74.882 49.671 89.793 1.00 18.25 298 ILE C N 1
ATOM 14154 C CA . ILE C 1 302 ? 76.111 49.989 90.497 1.00 18.99 298 ILE C CA 1
ATOM 14155 C C . ILE C 1 302 ? 77.307 49.381 89.779 1.00 17.43 298 ILE C C 1
ATOM 14156 O O . ILE C 1 302 ? 78.358 50.022 89.637 1.00 18.64 298 ILE C O 1
ATOM 14172 N N . PHE C 1 303 ? 77.172 48.142 89.323 1.00 20.16 299 PHE C N 1
ATOM 14173 C CA . PHE C 1 303 ? 78.265 47.521 88.587 1.00 18.72 299 PHE C CA 1
ATOM 14174 C C . PHE C 1 303 ? 78.608 48.326 87.347 1.00 17.90 299 PHE C C 1
ATOM 14175 O O . PHE C 1 303 ? 79.782 48.603 87.069 1.00 19.84 299 PHE C O 1
ATOM 14192 N N . ARG C 1 304 ? 77.588 48.749 86.603 1.00 17.77 300 ARG C N 1
ATOM 14193 C CA . ARG C 1 304 ? 77.873 49.479 85.376 1.00 16.76 300 ARG C CA 1
ATOM 14194 C C . ARG C 1 304 ? 78.475 50.843 85.695 1.00 16.29 300 ARG C C 1
ATOM 14195 O O . ARG C 1 304 ? 79.378 51.304 84.996 1.00 20.17 300 ARG C O 1
ATOM 14216 N N . LEU C 1 305 ? 77.987 51.506 86.744 1.00 16.49 301 LEU C N 1
ATOM 14217 C CA . LEU C 1 305 ? 78.536 52.805 87.094 1.00 18.07 301 LEU C CA 1
ATOM 14218 C C . LEU C 1 305 ? 79.962 52.677 87.562 1.00 20.18 301 LEU C C 1
ATOM 14219 O O . LEU C 1 305 ? 80.806 53.499 87.214 1.00 19.99 301 LEU C O 1
ATOM 14235 N N . THR C 1 306 ? 80.237 51.664 88.387 1.00 19.25 302 THR C N 1
ATOM 14236 C CA . THR C 1 306 ? 81.568 51.504 88.941 1.00 21.83 302 THR C CA 1
ATOM 14237 C C . THR C 1 306 ? 82.581 51.279 87.833 1.00 19.89 302 THR C C 1
ATOM 14238 O O . THR C 1 306 ? 83.764 51.594 88.004 1.00 24.81 302 THR C O 1
ATOM 14249 N N . SER C 1 307 ? 82.132 50.752 86.699 1.00 21.09 303 SER C N 1
ATOM 14250 C CA . SER C 1 307 ? 82.994 50.458 85.564 1.00 21.11 303 SER C CA 1
ATOM 14251 C C . SER C 1 307 ? 83.313 51.688 84.741 1.00 26.26 303 SER C C 1
ATOM 14252 O O . SER C 1 307 ? 84.206 51.631 83.890 1.00 24.82 303 SER C O 1
ATOM 14260 N N . ILE C 1 308 ? 82.598 52.781 84.949 1.00 21.31 304 ILE C N 1
ATOM 14261 C CA . ILE C 1 308 ? 82.824 53.963 84.112 1.00 21.20 304 ILE C CA 1
ATOM 14262 C C . ILE C 1 308 ? 84.104 54.652 84.568 1.00 20.15 304 ILE C C 1
ATOM 14263 O O . ILE C 1 308 ? 84.248 54.932 85.778 1.00 22.19 304 ILE C O 1
ATOM 14279 N N . PRO C 1 309 ? 85.055 54.858 83.676 1.00 24.11 305 PRO C N 1
ATOM 14280 C CA . PRO C 1 309 ? 86.274 55.563 84.063 1.00 23.59 305 PRO C CA 1
ATOM 14281 C C . PRO C 1 309 ? 85.923 56.924 84.632 1.00 22.12 305 PRO C C 1
ATOM 14282 O O . PRO C 1 309 ? 85.114 57.664 84.063 1.00 23.72 305 PRO C O 1
ATOM 14293 N N . GLY C 1 310 ? 86.518 57.242 85.772 1.00 22.39 306 GLY C N 1
ATOM 14294 C CA . GLY C 1 310 ? 86.286 58.502 86.433 1.00 26.63 306 GLY C CA 1
ATOM 14295 C C . GLY C 1 310 ? 85.278 58.433 87.550 1.00 23.28 306 GLY C C 1
ATOM 14296 O O . GLY C 1 310 ? 85.203 59.366 88.347 1.00 26.94 306 GLY C O 1
ATOM 14300 N N . VAL C 1 311 ? 84.520 57.348 87.653 1.00 22.11 307 VAL C N 1
ATOM 14301 C CA . VAL C 1 311 ? 83.643 57.159 88.805 1.00 22.87 307 VAL C CA 1
ATOM 14302 C C . VAL C 1 311 ? 84.495 56.642 89.958 1.00 27.24 307 VAL C C 1
ATOM 14303 O O . VAL C 1 311 ? 85.102 55.573 89.861 1.00 26.35 307 VAL C O 1
ATOM 14316 N N . GLN C 1 312 ? 84.562 57.402 91.039 1.00 24.18 308 GLN C N 1
ATOM 14317 C CA . GLN C 1 312 ? 85.423 57.043 92.165 1.00 29.32 308 GLN C CA 1
ATOM 14318 C C . GLN C 1 312 ? 84.782 55.955 93.019 1.00 28.82 308 GLN C C 1
ATOM 14319 O O . GLN C 1 312 ? 85.419 54.960 93.366 1.00 29.81 308 GLN C O 1
ATOM 14333 N N . THR C 1 313 ? 83.524 56.143 93.350 1.00 21.64 309 THR C N 1
ATOM 14334 C CA . THR C 1 313 ? 82.776 55.092 94.010 1.00 22.35 309 THR C CA 1
ATOM 14335 C C . THR C 1 313 ? 81.307 55.361 93.739 1.00 25.13 309 THR C C 1
ATOM 14336 O O . THR C 1 313 ? 80.937 56.382 93.156 1.00 21.84 309 THR C O 1
ATOM 14347 N N . VAL C 1 314 ? 80.476 54.447 94.184 1.00 18.86 310 VAL C N 1
ATOM 14348 C CA . VAL C 1 314 ? 79.035 54.551 93.978 1.00 17.36 310 VAL C CA 1
ATOM 14349 C C . VAL C 1 314 ? 78.396 54.267 95.315 1.00 20.95 310 VAL C C 1
ATOM 14350 O O . VAL C 1 314 ? 78.714 53.253 95.946 1.00 22.83 310 VAL C O 1
ATOM 14363 N N . LEU C 1 315 ? 77.580 55.184 95.786 1.00 18.36 311 LEU C N 1
ATOM 14364 C CA . LEU C 1 315 ? 76.872 54.988 97.035 1.00 19.82 311 LEU C CA 1
ATOM 14365 C C . LEU C 1 315 ? 75.500 54.440 96.701 1.00 24.71 311 LEU C C 1
ATOM 14366 O O . LEU C 1 315 ? 74.903 54.813 95.690 1.00 25.16 311 LEU C O 1
ATOM 14382 N N . LYS C 1 316 ? 75.022 53.530 97.527 1.00 20.29 312 LYS C N 1
ATOM 14383 C CA . LYS C 1 316 ? 73.725 52.910 97.335 1.00 20.10 312 LYS C CA 1
ATOM 14384 C C . LYS C 1 316 ? 72.808 53.392 98.441 1.00 22.35 312 LYS C C 1
ATOM 14385 O O . LYS C 1 316 ? 73.106 53.213 99.632 1.00 22.50 312 LYS C O 1
ATOM 14404 N N . ALA C 1 317 ? 71.713 54.025 98.060 1.00 18.31 313 ALA C N 1
ATOM 14405 C CA . ALA C 1 317 ? 70.768 54.508 99.052 1.00 18.78 313 ALA C CA 1
ATOM 14406 C C . ALA C 1 317 ? 69.362 54.098 98.657 1.00 19.94 313 ALA C C 1
ATOM 14407 O O . ALA C 1 317 ? 69.007 54.100 97.477 1.00 21.46 313 ALA C O 1
ATOM 14414 N N . SER C 1 318 ? 68.573 53.718 99.651 1.00 18.82 314 SER C N 1
ATOM 14415 C CA . SER C 1 318 ? 67.174 53.398 99.477 1.00 21.60 314 SER C CA 1
ATOM 14416 C C . SER C 1 318 ? 66.329 54.522 100.073 1.00 17.43 314 SER C C 1
ATOM 14417 O O . SER C 1 318 ? 66.843 55.484 100.634 1.00 15.84 314 SER C O 1
ATOM 14425 N N . ALA C 1 319 ? 65.019 54.390 99.923 1.00 17.54 315 ALA C N 1
ATOM 14426 C CA . ALA C 1 319 ? 64.109 55.436 100.382 1.00 16.97 315 ALA C CA 1
ATOM 14427 C C . ALA C 1 319 ? 64.081 55.517 101.902 1.00 17.30 315 ALA C C 1
ATOM 14428 O O . ALA C 1 319 ? 63.881 54.511 102.595 1.00 19.17 315 ALA C O 1
ATOM 14435 N N . GLY C 1 320 ? 64.266 56.725 102.414 1.00 15.59 316 GLY C N 1
ATOM 14436 C CA . GLY C 1 320 ? 64.379 56.958 103.833 1.00 16.48 316 GLY C CA 1
ATOM 14437 C C . GLY C 1 320 ? 63.111 57.509 104.448 1.00 18.30 316 GLY C C 1
ATOM 14438 O O . GLY C 1 320 ? 62.230 58.044 103.769 1.00 16.53 316 GLY C O 1
ATOM 14442 N N . ASP C 1 321 ? 63.048 57.380 105.761 1.00 18.09 317 ASP C N 1
ATOM 14443 C CA . ASP C 1 321 ? 61.902 57.830 106.517 1.00 18.80 317 ASP C CA 1
ATOM 14444 C C . ASP C 1 321 ? 62.005 59.316 106.835 1.00 15.55 317 ASP C C 1
ATOM 14445 O O . ASP C 1 321 ? 62.933 60.030 106.427 1.00 17.52 317 ASP C O 1
ATOM 14454 N N . SER C 1 322 ? 61.024 59.777 107.591 1.00 16.56 318 SER C N 1
ATOM 14455 C CA . SER C 1 322 ? 60.937 61.159 107.987 1.00 15.38 318 SER C CA 1
ATOM 14456 C C . SER C 1 322 ? 61.980 61.488 109.042 1.00 15.45 318 SER C C 1
ATOM 14457 O O . SER C 1 322 ? 62.547 60.607 109.692 1.00 19.04 318 SER C O 1
ATOM 14465 N N . ALA C 1 323 ? 62.221 62.771 109.225 1.00 14.72 319 ALA C N 1
ATOM 14466 C CA . ALA C 1 323 ? 63.016 63.216 110.349 1.00 15.15 319 ALA C CA 1
ATOM 14467 C C . ALA C 1 323 ? 62.341 62.719 111.616 1.00 18.32 319 ALA C C 1
ATOM 14468 O O . ALA C 1 323 ? 61.108 62.725 111.731 1.00 17.69 319 ALA C O 1
ATOM 14475 N N . LYS C 1 324 ? 63.151 62.255 112.561 1.00 15.98 320 LYS C N 1
ATOM 14476 C CA . LYS C 1 324 ? 62.619 61.626 113.747 1.00 17.47 320 LYS C CA 1
ATOM 14477 C C . LYS C 1 324 ? 63.374 62.151 114.948 1.00 16.77 320 LYS C C 1
ATOM 14478 O O . LYS C 1 324 ? 64.578 62.401 114.875 1.00 17.42 320 LYS C O 1
ATOM 14497 N N . LEU C 1 325 ? 62.669 62.256 116.066 1.00 18.92 321 LEU C N 1
ATOM 14498 C CA . LEU C 1 325 ? 63.315 62.441 117.346 1.00 18.68 321 LEU C CA 1
ATOM 14499 C C . LEU C 1 325 ? 63.834 61.098 117.820 1.00 21.36 321 LEU C C 1
ATOM 14500 O O . LEU C 1 325 ? 63.198 60.062 117.624 1.00 22.93 321 LEU C O 1
ATOM 14516 N N . ILE C 1 326 ? 65.013 61.108 118.416 1.00 18.81 322 ILE C N 1
ATOM 14517 C CA . ILE C 1 326 ? 65.610 59.889 118.932 1.00 22.15 322 ILE C CA 1
ATOM 14518 C C . ILE C 1 326 ? 66.241 60.184 120.285 1.00 25.72 322 ILE C C 1
ATOM 14519 O O . ILE C 1 326 ? 66.346 61.325 120.717 1.00 24.91 322 ILE C O 1
ATOM 14535 N N . GLU C 1 327 ? 66.700 59.130 120.935 1.00 33.59 323 GLU C N 1
ATOM 14536 C CA . GLU C 1 327 ? 67.541 59.291 122.111 1.00 36.09 323 GLU C CA 1
ATOM 14537 C C . GLU C 1 327 ? 68.962 59.592 121.657 1.00 40.17 323 GLU C C 1
ATOM 14538 O O . GLU C 1 327 ? 69.466 58.997 120.702 1.00 37.56 323 GLU C O 1
ATOM 14550 N N . GLN C 1 328 ? 69.596 60.564 122.313 1.00 40.20 324 GLN C N 1
ATOM 14551 C CA . GLN C 1 328 ? 71.013 60.792 122.067 1.00 38.08 324 GLN C CA 1
ATOM 14552 C C . GLN C 1 328 ? 71.777 59.504 122.361 1.00 45.49 324 GLN C C 1
ATOM 14553 O O . GLN C 1 328 ? 71.407 58.728 123.249 1.00 43.30 324 GLN C O 1
ATOM 14566 N N . SER C 1 329 ? 72.836 59.268 121.588 1.00 42.73 325 SER C N 1
ATOM 14567 C CA . SER C 1 329 ? 73.651 58.077 121.814 1.00 44.83 325 SER C CA 1
ATOM 14568 C C . SER C 1 329 ? 74.213 58.077 123.232 1.00 46.51 325 SER C C 1
ATOM 14569 O O . SER C 1 329 ? 74.374 59.130 123.860 1.00 40.03 325 SER C O 1
ATOM 14572 N N . LEU C 1 330 ? 74.504 56.880 123.735 1.00 46.37 326 LEU C N 1
ATOM 14573 C CA . LEU C 1 330 ? 75.011 56.718 125.097 1.00 48.22 326 LEU C CA 1
ATOM 14574 C C . LEU C 1 330 ? 76.453 57.203 125.239 1.00 50.50 326 LEU C C 1
ATOM 14575 O O . LEU C 1 330 ? 76.936 57.421 126.354 1.00 50.63 326 LEU C O 1
ATOM 14580 N N . MET D 1 5 ? 74.894 71.121 28.342 1.00 41.46 1 MET D N 1
ATOM 14581 C CA . MET D 1 5 ? 73.861 72.180 28.230 1.00 45.57 1 MET D CA 1
ATOM 14582 C C . MET D 1 5 ? 74.266 73.391 29.057 1.00 45.44 1 MET D C 1
ATOM 14583 O O . MET D 1 5 ? 73.580 74.407 28.952 1.00 47.05 1 MET D O 1
ATOM 14596 N N . GLY D 1 6 ? 75.277 73.279 29.884 1.00 36.63 2 GLY D N 1
ATOM 14597 C CA . GLY D 1 6 ? 75.745 74.415 30.688 1.00 32.92 2 GLY D CA 1
ATOM 14598 C C . GLY D 1 6 ? 76.490 73.894 31.887 1.00 28.12 2 GLY D C 1
ATOM 14599 O O . GLY D 1 6 ? 76.031 72.967 32.452 1.00 25.32 2 GLY D O 1
ATOM 14603 N N . GLN D 1 7 ? 77.588 74.472 32.220 1.00 27.12 3 GLN D N 1
ATOM 14604 C CA . GLN D 1 7 ? 78.408 73.954 33.320 1.00 27.78 3 GLN D CA 1
ATOM 14605 C C . GLN D 1 7 ? 78.980 75.129 34.083 1.00 28.68 3 GLN D C 1
ATOM 14606 O O . GLN D 1 7 ? 79.240 76.149 33.522 1.00 26.01 3 GLN D O 1
ATOM 14620 N N . ALA D 1 8 ? 79.155 74.927 35.341 1.00 22.01 4 ALA D N 1
ATOM 14621 C CA . ALA D 1 8 ? 79.722 75.968 36.165 1.00 21.53 4 ALA D CA 1
ATOM 14622 C C . ALA D 1 8 ? 80.250 75.308 37.422 1.00 17.68 4 ALA D C 1
ATOM 14623 O O . ALA D 1 8 ? 79.779 74.244 37.817 1.00 19.59 4 ALA D O 1
ATOM 14630 N N . THR D 1 9 ? 81.237 75.959 38.017 1.00 19.93 5 THR D N 1
ATOM 14631 C CA . THR D 1 9 ? 81.860 75.517 39.249 1.00 19.54 5 THR D CA 1
ATOM 14632 C C . THR D 1 9 ? 81.865 76.668 40.227 1.00 19.28 5 THR D C 1
ATOM 14633 O O . THR D 1 9 ? 82.211 77.800 39.877 1.00 21.04 5 THR D O 1
ATOM 14644 N N . ALA D 1 10 ? 81.460 76.375 41.461 1.00 18.91 6 ALA D N 1
ATOM 14645 C CA . ALA D 1 10 ? 81.465 77.370 42.510 1.00 18.70 6 ALA D CA 1
ATOM 14646 C C . ALA D 1 10 ? 82.198 76.810 43.715 1.00 17.04 6 ALA D C 1
ATOM 14647 O O . ALA D 1 10 ? 82.303 75.599 43.896 1.00 19.53 6 ALA D O 1
ATOM 14654 N N . ILE D 1 11 ? 82.710 77.709 44.540 1.00 18.02 7 ILE D N 1
ATOM 14655 C CA . ILE D 1 11 ? 83.276 77.318 45.815 1.00 17.86 7 ILE D CA 1
ATOM 14656 C C . ILE D 1 11 ? 82.531 78.077 46.893 1.00 17.99 7 ILE D C 1
ATOM 14657 O O . ILE D 1 11 ? 82.068 79.202 46.685 1.00 18.81 7 ILE D O 1
ATOM 14673 N N . ALA D 1 12 ? 82.424 77.459 48.055 1.00 15.98 8 ALA D N 1
ATOM 14674 C CA . ALA D 1 12 ? 81.844 78.150 49.189 1.00 16.19 8 ALA D CA 1
ATOM 14675 C C . ALA D 1 12 ? 82.462 77.585 50.443 1.00 16.16 8 ALA D C 1
ATOM 14676 O O . ALA D 1 12 ? 82.999 76.482 50.448 1.00 17.10 8 ALA D O 1
ATOM 14683 N N . HIS D 1 13 ? 82.370 78.344 51.494 1.00 15.98 9 HIS D N 1
ATOM 14684 C CA . HIS D 1 13 ? 82.950 77.974 52.765 1.00 14.69 9 HIS D CA 1
ATOM 14685 C C . HIS D 1 13 ? 81.867 77.640 53.752 1.00 16.57 9 HIS D C 1
ATOM 14686 O O . HIS D 1 13 ? 80.772 78.189 53.680 1.00 16.26 9 HIS D O 1
ATOM 14699 N N . PRO D 1 14 ? 82.133 76.728 54.676 1.00 15.29 10 PRO D N 1
ATOM 14700 C CA . PRO D 1 14 ? 81.257 76.581 55.833 1.00 12.58 10 PRO D CA 1
ATOM 14701 C C . PRO D 1 14 ? 81.355 77.849 56.653 1.00 13.57 10 PRO D C 1
ATOM 14702 O O . PRO D 1 14 ? 82.195 78.724 56.439 1.00 15.66 10 PRO D O 1
ATOM 14713 N N . ASN D 1 15 ? 80.506 77.929 57.667 1.00 13.29 11 ASN D N 1
ATOM 14714 C CA . ASN D 1 15 ? 80.422 79.101 58.500 1.00 14.73 11 ASN D CA 1
ATOM 14715 C C . ASN D 1 15 ? 80.189 78.630 59.914 1.00 14.53 11 ASN D C 1
ATOM 14716 O O . ASN D 1 15 ? 79.679 77.532 60.146 1.00 17.43 11 ASN D O 1
ATOM 14727 N N . ILE D 1 16 ? 80.640 79.436 60.853 1.00 13.89 12 ILE D N 1
ATOM 14728 C CA . ILE D 1 16 ? 80.427 79.151 62.256 1.00 14.45 12 ILE D CA 1
ATOM 14729 C C . ILE D 1 16 ? 79.482 80.206 62.773 1.00 12.94 12 ILE D C 1
ATOM 14730 O O . ILE D 1 16 ? 79.739 81.404 62.641 1.00 15.30 12 ILE D O 1
ATOM 14746 N N . ALA D 1 17 ? 78.372 79.750 63.347 1.00 15.27 13 ALA D N 1
ATOM 14747 C CA . ALA D 1 17 ? 77.366 80.681 63.803 1.00 14.82 13 ALA D CA 1
ATOM 14748 C C . ALA D 1 17 ? 77.736 81.225 65.168 1.00 14.57 13 ALA D C 1
ATOM 14749 O O . ALA D 1 17 ? 77.985 80.474 66.107 1.00 16.49 13 ALA D O 1
ATOM 14756 N N . PHE D 1 18 ? 77.774 82.539 65.262 1.00 13.36 14 PHE D N 1
ATOM 14757 C CA . PHE D 1 18 ? 77.911 83.226 66.520 1.00 12.55 14 PHE D CA 1
ATOM 14758 C C . PHE D 1 18 ? 76.569 83.310 67.227 1.00 14.08 14 PHE D C 1
ATOM 14759 O O . PHE D 1 18 ? 76.504 83.223 68.452 1.00 13.97 14 PHE D O 1
ATOM 14776 N N . ILE D 1 19 ? 75.492 83.514 66.467 1.00 11.61 15 ILE D N 1
ATOM 14777 C CA . ILE D 1 19 ? 74.132 83.419 66.958 1.00 12.95 15 ILE D CA 1
ATOM 14778 C C . ILE D 1 19 ? 73.516 82.290 66.159 1.00 12.76 15 ILE D C 1
ATOM 14779 O O . ILE D 1 19 ? 73.517 82.329 64.923 1.00 12.63 15 ILE D O 1
ATOM 14795 N N . LYS D 1 20 ? 73.025 81.286 66.858 1.00 12.40 16 LYS D N 1
ATOM 14796 C CA . LYS D 1 20 ? 72.683 80.032 66.241 1.00 11.60 16 LYS D CA 1
ATOM 14797 C C . LYS D 1 20 ? 71.303 80.048 65.603 1.00 14.39 16 LYS D C 1
ATOM 14798 O O . LYS D 1 20 ? 70.358 80.651 66.109 1.00 14.97 16 LYS D O 1
ATOM 14817 N N . TYR D 1 21 ? 71.213 79.325 64.509 1.00 12.66 17 TYR D N 1
ATOM 14818 C CA . TYR D 1 21 ? 69.959 78.888 63.943 1.00 12.83 17 TYR D CA 1
ATOM 14819 C C . TYR D 1 21 ? 69.594 77.563 64.570 1.00 13.12 17 TYR D C 1
ATOM 14820 O O . TYR D 1 21 ? 70.349 76.591 64.488 1.00 13.43 17 TYR D O 1
ATOM 14838 N N . TRP D 1 22 ? 68.427 77.513 65.203 1.00 13.44 18 TRP D N 1
ATOM 14839 C CA . TRP D 1 22 ? 67.967 76.243 65.760 1.00 12.30 18 TRP D CA 1
ATOM 14840 C C . TRP D 1 22 ? 66.460 76.321 65.873 1.00 13.92 18 TRP D C 1
ATOM 14841 O O . TRP D 1 22 ? 65.928 77.146 66.624 1.00 13.75 18 TRP D O 1
ATOM 14862 N N . GLY D 1 23 ? 65.784 75.474 65.116 1.00 14.01 19 GLY D N 1
ATOM 14863 C CA . GLY D 1 23 ? 64.344 75.469 65.070 1.00 14.76 19 GLY D CA 1
ATOM 14864 C C . GLY D 1 23 ? 63.864 76.190 63.832 1.00 16.22 19 GLY D C 1
ATOM 14865 O O . GLY D 1 23 ? 64.413 77.204 63.427 1.00 13.67 19 GLY D O 1
ATOM 14869 N N . ASN D 1 24 ? 62.837 75.656 63.244 1.00 13.76 20 ASN D N 1
ATOM 14870 C CA . ASN D 1 24 ? 62.240 76.286 62.061 1.00 15.46 20 ASN D CA 1
ATOM 14871 C C . ASN D 1 24 ? 60.777 76.634 62.299 1.00 19.02 20 ASN D C 1
ATOM 14872 O O . ASN D 1 24 ? 60.126 75.928 62.979 1.00 18.61 20 ASN D O 1
ATOM 14883 N N . ARG D 1 25 ? 60.379 77.736 61.770 1.00 15.99 21 ARG D N 1
ATOM 14884 C CA . ARG D 1 25 ? 58.948 78.002 61.654 1.00 20.34 21 ARG D CA 1
ATOM 14885 C C . ARG D 1 25 ? 58.343 77.224 60.504 1.00 23.05 21 ARG D C 1
ATOM 14886 O O . ARG D 1 25 ? 57.192 76.787 60.580 1.00 22.82 21 ARG D O 1
ATOM 14907 N N . ASP D 1 26 ? 59.111 77.016 59.449 1.00 20.25 22 ASP D N 1
ATOM 14908 C CA . ASP D 1 26 ? 58.678 76.226 58.309 1.00 21.54 22 ASP D CA 1
ATOM 14909 C C . ASP D 1 26 ? 59.799 75.243 58.021 1.00 20.71 22 ASP D C 1
ATOM 14910 O O . ASP D 1 26 ? 60.860 75.633 57.524 1.00 20.00 22 ASP D O 1
ATOM 14919 N N . ALA D 1 27 ? 59.584 73.986 58.393 1.00 17.96 23 ALA D N 1
ATOM 14920 C CA . ALA D 1 27 ? 60.605 72.973 58.239 1.00 21.28 23 ALA D CA 1
ATOM 14921 C C . ALA D 1 27 ? 60.936 72.733 56.771 1.00 21.70 23 ALA D C 1
ATOM 14922 O O . ALA D 1 27 ? 62.099 72.578 56.415 1.00 24.52 23 ALA D O 1
ATOM 14929 N N . VAL D 1 28 ? 59.934 72.722 55.896 1.00 21.44 24 VAL D N 1
ATOM 14930 C CA . VAL D 1 28 ? 60.214 72.380 54.502 1.00 26.00 24 VAL D CA 1
ATOM 14931 C C . VAL D 1 28 ? 61.025 73.476 53.828 1.00 22.75 24 VAL D C 1
ATOM 14932 O O . VAL D 1 28 ? 62.007 73.199 53.130 1.00 24.19 24 VAL D O 1
ATOM 14945 N N . LEU D 1 29 ? 60.657 74.728 54.055 1.00 19.84 25 LEU D N 1
ATOM 14946 C CA . LEU D 1 29 ? 61.326 75.852 53.418 1.00 16.79 25 LEU D CA 1
ATOM 14947 C C . LEU D 1 29 ? 62.504 76.345 54.236 1.00 13.82 25 LEU D C 1
ATOM 14948 O O . LEU D 1 29 ? 63.204 77.256 53.805 1.00 16.62 25 LEU D O 1
ATOM 14964 N N . ARG D 1 30 ? 62.699 75.771 55.414 1.00 17.64 26 ARG D N 1
ATOM 14965 C CA . ARG D 1 30 ? 63.787 76.191 56.285 1.00 14.90 26 ARG D CA 1
ATOM 14966 C C . ARG D 1 30 ? 63.710 77.691 56.535 1.00 14.75 26 ARG D C 1
ATOM 14967 O O . ARG D 1 30 ? 64.680 78.440 56.425 1.00 17.22 26 ARG D O 1
ATOM 14988 N N . ILE D 1 31 ? 62.513 78.134 56.906 1.00 15.52 27 ILE D N 1
ATOM 14989 C CA . ILE D 1 31 ? 62.316 79.456 57.469 1.00 15.08 27 ILE D CA 1
ATOM 14990 C C . ILE D 1 31 ? 62.552 79.327 58.975 1.00 13.91 27 ILE D C 1
ATOM 14991 O O . ILE D 1 31 ? 61.817 78.582 59.639 1.00 15.17 27 ILE D O 1
ATOM 15007 N N . PRO D 1 32 ? 63.561 79.979 59.507 1.00 14.81 28 PRO D N 1
ATOM 15008 C CA . PRO D 1 32 ? 64.014 79.692 60.868 1.00 15.84 28 PRO D CA 1
ATOM 15009 C C . PRO D 1 32 ? 63.106 80.381 61.872 1.00 14.66 28 PRO D C 1
ATOM 15010 O O . PRO D 1 32 ? 62.400 81.348 61.571 1.00 15.13 28 PRO D O 1
ATOM 15021 N N . GLU D 1 33 ? 63.143 79.865 63.090 1.00 14.95 29 GLU D N 1
ATOM 15022 C CA . GLU D 1 33 ? 62.450 80.554 64.172 1.00 16.85 29 GLU D CA 1
ATOM 15023 C C . GLU D 1 33 ? 63.127 81.863 64.524 1.00 16.03 29 GLU D C 1
ATOM 15024 O O . GLU D 1 33 ? 62.486 82.777 65.051 1.00 16.32 29 GLU D O 1
ATOM 15036 N N . ASN D 1 34 ? 64.432 81.968 64.298 1.00 14.34 30 ASN D N 1
ATOM 15037 C CA . ASN D 1 34 ? 65.148 83.149 64.704 1.00 14.59 30 ASN D CA 1
ATOM 15038 C C . ASN D 1 34 ? 66.257 83.433 63.713 1.00 13.75 30 ASN D C 1
ATOM 15039 O O . ASN D 1 34 ? 66.632 82.569 62.934 1.00 13.98 30 ASN D O 1
ATOM 15050 N N . GLY D 1 35 ? 66.757 84.649 63.767 1.00 13.06 31 GLY D N 1
ATOM 15051 C CA . GLY D 1 35 ? 67.866 85.044 62.943 1.00 11.99 31 GLY D CA 1
ATOM 15052 C C . GLY D 1 35 ? 69.143 84.469 63.465 1.00 12.26 31 GLY D C 1
ATOM 15053 O O . GLY D 1 35 ? 69.232 83.996 64.581 1.00 12.38 31 GLY D O 1
ATOM 15057 N N . SER D 1 36 ? 70.174 84.575 62.647 1.00 11.87 32 SER D N 1
ATOM 15058 C CA . SER D 1 36 ? 71.463 84.047 63.062 1.00 12.35 32 SER D CA 1
ATOM 15059 C C . SER D 1 36 ? 72.561 84.876 62.428 1.00 14.66 32 SER D C 1
ATOM 15060 O O . SER D 1 36 ? 72.342 85.592 61.450 1.00 13.17 32 SER D O 1
ATOM 15068 N N . ILE D 1 37 ? 73.767 84.753 62.984 1.00 12.27 33 ILE D N 1
ATOM 15069 C CA . ILE D 1 37 ? 74.917 85.473 62.466 1.00 13.11 33 ILE D CA 1
ATOM 15070 C C . ILE D 1 37 ? 76.074 84.507 62.470 1.00 14.56 33 ILE D C 1
ATOM 15071 O O . ILE D 1 37 ? 76.254 83.751 63.425 1.00 13.82 33 ILE D O 1
ATOM 15087 N N . SER D 1 38 ? 76.865 84.531 61.411 1.00 13.97 34 SER D N 1
ATOM 15088 C CA . SER D 1 38 ? 77.951 83.585 61.311 1.00 14.43 34 SER D CA 1
ATOM 15089 C C . SER D 1 38 ? 79.125 84.237 60.626 1.00 15.57 34 SER D C 1
ATOM 15090 O O . SER D 1 38 ? 79.033 85.326 60.070 1.00 14.80 34 SER D O 1
ATOM 15098 N N . MET D 1 39 ? 80.248 83.535 60.684 1.00 14.27 35 MET D N 1
ATOM 15099 C CA . MET D 1 39 ? 81.454 83.922 59.992 1.00 14.92 35 MET D CA 1
ATOM 15100 C C . MET D 1 39 ? 81.824 82.793 59.058 1.00 15.41 35 MET D C 1
ATOM 15101 O O . MET D 1 39 ? 81.886 81.635 59.476 1.00 14.74 35 MET D O 1
ATOM 15115 N N . ASN D 1 40 ? 82.068 83.112 57.796 1.00 15.41 36 ASN D N 1
ATOM 15116 C CA . ASN D 1 40 ? 82.554 82.092 56.882 1.00 15.25 36 ASN D CA 1
ATOM 15117 C C . ASN D 1 40 ? 83.975 81.695 57.284 1.00 12.85 36 ASN D C 1
ATOM 15118 O O . ASN D 1 40 ? 84.740 82.517 57.792 1.00 16.45 36 ASN D O 1
ATOM 15129 N N . LEU D 1 41 ? 84.330 80.467 56.975 1.00 14.12 37 LEU D N 1
ATOM 15130 C CA . LEU D 1 41 ? 85.637 79.918 57.327 1.00 15.79 37 LEU D CA 1
ATOM 15131 C C . LEU D 1 41 ? 86.449 79.734 56.052 1.00 16.69 37 LEU D C 1
ATOM 15132 O O . LEU D 1 41 ? 86.191 78.808 55.270 1.00 17.47 37 LEU D O 1
ATOM 15148 N N . ALA D 1 42 ? 87.450 80.605 55.883 1.00 17.88 38 ALA D N 1
ATOM 15149 C CA . ALA D 1 42 ? 88.174 80.716 54.623 1.00 18.90 38 ALA D CA 1
ATOM 15150 C C . ALA D 1 42 ? 88.862 79.424 54.221 1.00 20.85 38 ALA D C 1
ATOM 15151 O O . ALA D 1 42 ? 88.920 79.098 53.033 1.00 20.69 38 ALA D O 1
ATOM 15158 N N . GLU D 1 43 ? 89.420 78.700 55.172 1.00 21.50 39 GLU D N 1
ATOM 15159 C CA . GLU D 1 43 ? 90.303 77.589 54.842 1.00 20.35 39 GLU D CA 1
ATOM 15160 C C . GLU D 1 43 ? 89.572 76.293 54.587 1.00 22.38 39 GLU D C 1
ATOM 15161 O O . GLU D 1 43 ? 90.207 75.292 54.242 1.00 26.77 39 GLU D O 1
ATOM 15173 N N . LEU D 1 44 ? 88.261 76.275 54.742 1.00 19.34 40 LEU D N 1
ATOM 15174 C CA . LEU D 1 44 ? 87.471 75.111 54.423 1.00 16.62 40 LEU D CA 1
ATOM 15175 C C . LEU D 1 44 ? 86.601 75.455 53.230 1.00 18.12 40 LEU D C 1
ATOM 15176 O O . LEU D 1 44 ? 85.991 76.524 53.201 1.00 19.19 40 LEU D O 1
ATOM 15192 N N . THR D 1 45 ? 86.552 74.567 52.268 1.00 17.75 41 THR D N 1
ATOM 15193 C CA . THR D 1 45 ? 85.866 74.865 51.023 1.00 17.17 41 THR D CA 1
ATOM 15194 C C . THR D 1 45 ? 85.175 73.640 50.495 1.00 20.62 41 THR D C 1
ATOM 15195 O O . THR D 1 45 ? 85.711 72.529 50.561 1.00 21.00 41 THR D O 1
ATOM 15206 N N . VAL D 1 46 ? 83.969 73.846 49.984 1.00 17.03 42 VAL D N 1
ATOM 15207 C CA . VAL D 1 46 ? 83.325 72.889 49.111 1.00 17.01 42 VAL D CA 1
ATOM 15208 C C . VAL D 1 46 ? 83.361 73.484 47.719 1.00 18.68 42 VAL D C 1
ATOM 15209 O O . VAL D 1 46 ? 83.002 74.658 47.530 1.00 18.56 42 VAL D O 1
ATOM 15222 N N . LYS D 1 47 ? 83.816 72.690 46.765 1.00 17.24 43 LYS D N 1
ATOM 15223 C CA . LYS D 1 47 ? 83.887 73.083 45.369 1.00 17.63 43 LYS D CA 1
ATOM 15224 C C . LYS D 1 47 ? 82.910 72.187 44.636 1.00 19.97 43 LYS D C 1
ATOM 15225 O O . LYS D 1 47 ? 82.948 70.968 44.788 1.00 20.49 43 LYS D O 1
ATOM 15244 N N . THR D 1 48 ? 82.028 72.781 43.858 1.00 16.75 44 THR D N 1
ATOM 15245 C CA . THR D 1 48 ? 81.022 71.968 43.225 1.00 17.96 44 THR D CA 1
ATOM 15246 C C . THR D 1 48 ? 80.906 72.406 41.792 1.00 20.97 44 THR D C 1
ATOM 15247 O O . THR D 1 48 ? 80.848 73.604 41.498 1.00 18.59 44 THR D O 1
ATOM 15258 N N . THR D 1 49 ? 80.905 71.409 40.927 1.00 18.73 45 THR D N 1
ATOM 15259 C CA . THR D 1 49 ? 80.702 71.616 39.510 1.00 21.02 45 THR D CA 1
ATOM 15260 C C . THR D 1 49 ? 79.352 71.018 39.162 1.00 19.87 45 THR D C 1
ATOM 15261 O O . THR D 1 49 ? 79.013 69.901 39.591 1.00 21.28 45 THR D O 1
ATOM 15272 N N . VAL D 1 50 ? 78.572 71.770 38.400 1.00 18.65 46 VAL D N 1
ATOM 15273 C CA . VAL D 1 50 ? 77.277 71.331 37.936 1.00 17.29 46 VAL D CA 1
ATOM 15274 C C . VAL D 1 50 ? 77.312 71.362 36.418 1.00 19.40 46 VAL D C 1
ATOM 15275 O O . VAL D 1 50 ? 77.700 72.370 35.821 1.00 19.75 46 VAL D O 1
ATOM 15288 N N . ILE D 1 51 ? 76.898 70.259 35.818 1.00 20.25 47 ILE D N 1
ATOM 15289 C CA . ILE D 1 51 ? 76.880 70.079 34.376 1.00 21.84 47 ILE D CA 1
ATOM 15290 C C . ILE D 1 51 ? 75.475 69.634 34.035 1.00 21.20 47 ILE D C 1
ATOM 15291 O O . ILE D 1 51 ? 75.076 68.513 34.362 1.00 23.81 47 ILE D O 1
ATOM 15307 N N . PHE D 1 52 ? 74.705 70.513 33.413 1.00 24.86 48 PHE D N 1
ATOM 15308 C CA . PHE D 1 52 ? 73.398 70.112 32.922 1.00 27.36 48 PHE D CA 1
ATOM 15309 C C . PHE D 1 52 ? 73.576 69.378 31.600 1.00 31.89 48 PHE D C 1
ATOM 15310 O O . PHE D 1 52 ? 74.330 69.828 30.736 1.00 29.12 48 PHE D O 1
ATOM 15327 N N . GLU D 1 53 ? 72.901 68.237 31.468 1.00 29.81 49 GLU D N 1
ATOM 15328 C CA . GLU D 1 53 ? 73.084 67.322 30.348 1.00 41.00 49 GLU D CA 1
ATOM 15329 C C . GLU D 1 53 ? 71.712 67.002 29.778 1.00 38.59 49 GLU D C 1
ATOM 15330 O O . GLU D 1 53 ? 70.851 66.483 30.496 1.00 37.29 49 GLU D O 1
ATOM 15342 N N . LYS D 1 54 ? 71.511 67.275 28.487 1.00 45.41 50 LYS D N 1
ATOM 15343 C CA . LYS D 1 54 ? 70.177 67.088 27.927 1.00 49.03 50 LYS D CA 1
ATOM 15344 C C . LYS D 1 54 ? 69.744 65.630 27.954 1.00 43.52 50 LYS D C 1
ATOM 15345 O O . LYS D 1 54 ? 68.543 65.351 28.035 1.00 45.29 50 LYS D O 1
ATOM 15364 N N . HIS D 1 55 ? 70.670 64.681 27.926 1.00 44.32 51 HIS D N 1
ATOM 15365 C CA . HIS D 1 55 ? 70.231 63.293 27.881 1.00 50.93 51 HIS D CA 1
ATOM 15366 C C . HIS D 1 55 ? 70.213 62.591 29.235 1.00 50.76 51 HIS D C 1
ATOM 15367 O O . HIS D 1 55 ? 69.740 61.454 29.310 1.00 48.53 51 HIS D O 1
ATOM 15380 N N . SER D 1 56 ? 70.679 63.214 30.310 1.00 47.85 52 SER D N 1
ATOM 15381 C CA . SER D 1 56 ? 70.555 62.552 31.601 1.00 46.47 52 SER D CA 1
ATOM 15382 C C . SER D 1 56 ? 69.085 62.492 32.002 1.00 46.29 52 SER D C 1
ATOM 15383 O O . SER D 1 56 ? 68.360 63.493 31.939 1.00 46.62 52 SER D O 1
ATOM 15391 N N . ARG D 1 57 ? 68.638 61.295 32.390 1.00 48.63 53 ARG D N 1
ATOM 15392 C CA . ARG D 1 57 ? 67.279 61.078 32.865 1.00 48.32 53 ARG D CA 1
ATOM 15393 C C . ARG D 1 57 ? 67.134 61.412 34.342 1.00 48.25 53 ARG D C 1
ATOM 15394 O O . ARG D 1 57 ? 66.015 61.637 34.815 1.00 46.15 53 ARG D O 1
ATOM 15415 N N . GLU D 1 58 ? 68.254 61.450 35.061 1.00 43.45 54 GLU D N 1
ATOM 15416 C CA . GLU D 1 58 ? 68.306 61.567 36.510 1.00 41.34 54 GLU D CA 1
ATOM 15417 C C . GLU D 1 58 ? 69.490 62.471 36.826 1.00 36.93 54 GLU D C 1
ATOM 15418 O O . GLU D 1 58 ? 70.467 62.500 36.081 1.00 33.58 54 GLU D O 1
ATOM 15430 N N . ASP D 1 59 ? 69.382 63.239 37.902 1.00 34.86 55 ASP D N 1
ATOM 15431 C CA . ASP D 1 59 ? 70.581 63.904 38.390 1.00 28.58 55 ASP D CA 1
ATOM 15432 C C . ASP D 1 59 ? 71.527 62.847 38.946 1.00 25.05 55 ASP D C 1
ATOM 15433 O O . ASP D 1 59 ? 71.100 61.779 39.393 1.00 27.65 55 ASP D O 1
ATOM 15442 N N . THR D 1 60 ? 72.822 63.136 38.883 1.00 25.84 56 THR D N 1
ATOM 15443 C CA . THR D 1 60 ? 73.819 62.322 39.558 1.00 23.30 56 THR D CA 1
ATOM 15444 C C . THR D 1 60 ? 74.685 63.213 40.426 1.00 20.88 56 THR D C 1
ATOM 15445 O O . THR D 1 60 ? 75.089 64.306 40.014 1.00 23.72 56 THR D O 1
ATOM 15456 N N . LEU D 1 61 ? 75.043 62.697 41.588 1.00 24.07 57 LEU D N 1
ATOM 15457 C CA . LEU D 1 61 ? 75.867 63.416 42.541 1.00 23.00 57 LEU D CA 1
ATOM 15458 C C . LEU D 1 61 ? 77.091 62.586 42.887 1.00 23.72 57 LEU D C 1
ATOM 15459 O O . LEU D 1 61 ? 76.961 61.456 43.370 1.00 25.23 57 LEU D O 1
ATOM 15475 N N . ILE D 1 62 ? 78.262 63.158 42.645 1.00 22.33 58 ILE D N 1
ATOM 15476 C CA . ILE D 1 62 ? 79.546 62.590 43.044 1.00 21.01 58 ILE D CA 1
ATOM 15477 C C . ILE D 1 62 ? 80.101 63.466 44.158 1.00 25.88 58 ILE D C 1
ATOM 15478 O O . ILE D 1 62 ? 80.213 64.689 43.992 1.00 24.21 58 ILE D O 1
ATOM 15494 N N . LEU D 1 63 ? 80.428 62.852 45.296 1.00 27.14 59 LEU D N 1
ATOM 15495 C CA . LEU D 1 63 ? 81.020 63.548 46.437 1.00 25.77 59 LEU D CA 1
ATOM 15496 C C . LEU D 1 63 ? 82.442 63.032 46.639 1.00 30.96 59 LEU D C 1
ATOM 15497 O O . LEU D 1 63 ? 82.640 61.859 46.970 1.00 31.05 59 LEU D O 1
ATOM 15513 N N . ASN D 1 64 ? 83.424 63.904 46.444 1.00 30.23 60 ASN D N 1
ATOM 15514 C CA . ASN D 1 64 ? 84.833 63.531 46.577 1.00 28.96 60 ASN D CA 1
ATOM 15515 C C . ASN D 1 64 ? 85.150 62.268 45.777 1.00 37.48 60 ASN D C 1
ATOM 15516 O O . ASN D 1 64 ? 85.693 61.291 46.298 1.00 37.13 60 ASN D O 1
ATOM 15527 N N . GLY D 1 65 ? 84.797 62.291 44.491 1.00 32.51 61 GLY D N 1
ATOM 15528 C CA . GLY D 1 65 ? 85.117 61.212 43.581 1.00 32.99 61 GLY D CA 1
ATOM 15529 C C . GLY D 1 65 ? 84.230 59.988 43.663 1.00 35.18 61 GLY D C 1
ATOM 15530 O O . GLY D 1 65 ? 84.354 59.100 42.803 1.00 36.34 61 GLY D O 1
ATOM 15534 N N . ALA D 1 66 ? 83.331 59.912 44.644 1.00 29.16 62 ALA D N 1
ATOM 15535 C CA . ALA D 1 66 ? 82.501 58.735 44.857 1.00 28.85 62 ALA D CA 1
ATOM 15536 C C . ALA D 1 66 ? 81.016 59.058 44.752 1.00 33.08 62 ALA D C 1
ATOM 15537 O O . ALA D 1 66 ? 80.573 60.139 45.131 1.00 28.69 62 ALA D O 1
ATOM 15544 N N . LEU D 1 67 ? 80.241 58.081 44.279 1.00 28.19 63 LEU D N 1
ATOM 15545 C CA . LEU D 1 67 ? 78.800 58.248 44.174 1.00 30.91 63 LEU D CA 1
ATOM 15546 C C . LEU D 1 67 ? 78.194 58.546 45.541 1.00 28.85 63 LEU D C 1
ATOM 15547 O O . LEU D 1 67 ? 78.541 57.923 46.545 1.00 29.69 63 LEU D O 1
ATOM 15563 N N . ALA D 1 68 ? 77.264 59.493 45.569 1.00 30.18 64 ALA D N 1
ATOM 15564 C CA . ALA D 1 68 ? 76.588 59.828 46.810 1.00 32.26 64 ALA D CA 1
ATOM 15565 C C . ALA D 1 68 ? 75.504 58.799 47.120 1.00 32.62 64 ALA D C 1
ATOM 15566 O O . ALA D 1 68 ? 74.984 58.120 46.236 1.00 31.85 64 ALA D O 1
ATOM 15573 N N . ASP D 1 69 ? 75.148 58.736 48.361 1.00 30.81 65 ASP D N 1
ATOM 15574 C CA . ASP D 1 69 ? 74.033 57.891 48.836 1.00 35.79 65 ASP D CA 1
ATOM 15575 C C . ASP D 1 69 ? 72.735 58.479 48.299 1.00 36.56 65 ASP D C 1
ATOM 15576 O O . ASP D 1 69 ? 72.716 59.659 48.034 1.00 36.31 65 ASP D O 1
ATOM 15585 N N . GLU D 1 70 ? 71.697 57.704 48.210 1.00 30.70 66 GLU D N 1
ATOM 15586 C CA . GLU D 1 70 ? 70.439 58.181 47.641 1.00 37.08 66 GLU D CA 1
ATOM 15587 C C . GLU D 1 70 ? 69.849 59.356 48.413 1.00 36.52 66 GLU D C 1
ATOM 15588 O O . GLU D 1 70 ? 69.302 60.268 47.766 1.00 35.54 66 GLU D O 1
ATOM 15600 N N . PRO D 1 71 ? 69.906 59.402 49.749 1.00 36.80 67 PRO D N 1
ATOM 15601 C CA . PRO D 1 71 ? 69.403 60.602 50.449 1.00 35.58 67 PRO D CA 1
ATOM 15602 C C . PRO D 1 71 ? 70.095 61.874 50.003 1.00 33.05 67 PRO D C 1
ATOM 15603 O O . PRO D 1 71 ? 69.425 62.887 49.749 1.00 33.27 67 PRO D O 1
ATOM 15614 N N . ALA D 1 72 ? 71.430 61.855 49.918 1.00 30.97 68 ALA D N 1
ATOM 15615 C CA . ALA D 1 72 ? 72.161 63.028 49.460 1.00 30.13 68 ALA D CA 1
ATOM 15616 C C . ALA D 1 72 ? 71.758 63.384 48.044 1.00 26.53 68 ALA D C 1
ATOM 15617 O O . ALA D 1 72 ? 71.569 64.562 47.722 1.00 25.92 68 ALA D O 1
ATOM 15624 N N . LEU D 1 73 ? 71.628 62.375 47.179 1.00 27.80 69 LEU D N 1
ATOM 15625 C CA . LEU D 1 73 ? 71.213 62.637 45.812 1.00 23.38 69 LEU D CA 1
ATOM 15626 C C . LEU D 1 73 ? 69.822 63.256 45.778 1.00 27.71 69 LEU D C 1
ATOM 15627 O O . LEU D 1 73 ? 69.573 64.222 45.042 1.00 25.51 69 LEU D O 1
ATOM 15643 N N . LYS D 1 74 ? 68.888 62.714 46.556 1.00 27.82 70 LYS D N 1
ATOM 15644 C CA . LYS D 1 74 ? 67.532 63.245 46.462 1.00 30.25 70 LYS D CA 1
ATOM 15645 C C . LYS D 1 74 ? 67.480 64.683 46.962 1.00 27.26 70 LYS D C 1
ATOM 15646 O O . LYS D 1 74 ? 66.794 65.518 46.368 1.00 30.47 70 LYS D O 1
ATOM 15665 N N . ARG D 1 75 ? 68.228 65.002 48.018 1.00 27.22 71 ARG D N 1
ATOM 15666 C CA . ARG D 1 75 ? 68.297 66.394 48.455 1.00 29.37 71 ARG D CA 1
ATOM 15667 C C . ARG D 1 75 ? 68.768 67.280 47.313 1.00 28.60 71 ARG D C 1
ATOM 15668 O O . ARG D 1 75 ? 68.183 68.333 47.029 1.00 25.58 71 ARG D O 1
ATOM 15689 N N . VAL D 1 76 ? 69.858 66.876 46.659 1.00 23.01 72 VAL D N 1
ATOM 15690 C CA . VAL D 1 76 ? 70.402 67.673 45.570 1.00 22.71 72 VAL D CA 1
ATOM 15691 C C . VAL D 1 76 ? 69.403 67.765 44.441 1.00 19.38 72 VAL D C 1
ATOM 15692 O O . VAL D 1 76 ? 69.242 68.820 43.824 1.00 23.38 72 VAL D O 1
ATOM 15705 N N . SER D 1 77 ? 68.715 66.661 44.141 1.00 22.07 73 SER D N 1
ATOM 15706 C CA . SER D 1 77 ? 67.799 66.660 43.009 1.00 26.90 73 SER D CA 1
ATOM 15707 C C . SER D 1 77 ? 66.611 67.568 43.279 1.00 20.29 73 SER D C 1
ATOM 15708 O O . SER D 1 77 ? 66.212 68.347 42.403 1.00 23.68 73 SER D O 1
ATOM 15716 N N . HIS D 1 78 ? 66.048 67.504 44.491 1.00 25.92 74 HIS D N 1
ATOM 15717 C CA . HIS D 1 78 ? 64.966 68.419 44.844 1.00 25.98 74 HIS D CA 1
ATOM 15718 C C . HIS D 1 78 ? 65.441 69.860 44.744 1.00 25.93 74 HIS D C 1
ATOM 15719 O O . HIS D 1 78 ? 64.736 70.738 44.232 1.00 25.37 74 HIS D O 1
ATOM 15732 N N . PHE D 1 79 ? 66.657 70.123 45.210 1.00 22.35 75 PHE D N 1
ATOM 15733 C CA . PHE D 1 79 ? 67.217 71.455 45.087 1.00 23.70 75 PHE D CA 1
ATOM 15734 C C . PHE D 1 79 ? 67.363 71.841 43.630 1.00 22.05 75 PHE D C 1
ATOM 15735 O O . PHE D 1 79 ? 67.028 72.962 43.236 1.00 20.51 75 PHE D O 1
ATOM 15752 N N . LEU D 1 80 ? 67.837 70.921 42.796 1.00 21.88 76 LEU D N 1
ATOM 15753 C CA . LEU D 1 80 ? 68.002 71.255 41.389 1.00 19.66 76 LEU D CA 1
ATOM 15754 C C . LEU D 1 80 ? 66.648 71.465 40.717 1.00 18.47 76 LEU D C 1
ATOM 15755 O O . LEU D 1 80 ? 66.556 72.230 39.760 1.00 21.00 76 LEU D O 1
ATOM 15771 N N . ASP D 1 81 ? 65.604 70.811 41.209 1.00 22.03 77 ASP D N 1
ATOM 15772 C CA . ASP D 1 81 ? 64.260 71.092 40.701 1.00 24.35 77 ASP D CA 1
ATOM 15773 C C . ASP D 1 81 ? 63.914 72.571 40.854 1.00 27.59 77 ASP D C 1
ATOM 15774 O O . ASP D 1 81 ? 63.257 73.162 39.993 1.00 24.44 77 ASP D O 1
ATOM 15783 N N . ARG D 1 82 ? 64.347 73.198 41.940 1.00 25.06 78 ARG D N 1
ATOM 15784 C CA . ARG D 1 82 ? 64.061 74.620 42.105 1.00 22.81 78 ARG D CA 1
ATOM 15785 C C . ARG D 1 82 ? 64.828 75.445 41.079 1.00 28.25 78 ARG D C 1
ATOM 15786 O O . ARG D 1 82 ? 64.312 76.429 40.541 1.00 25.93 78 ARG D O 1
ATOM 15807 N N . VAL D 1 83 ? 66.054 75.030 40.753 1.00 20.46 79 VAL D N 1
ATOM 15808 C CA . VAL D 1 83 ? 66.858 75.745 39.784 1.00 20.61 79 VAL D CA 1
ATOM 15809 C C . VAL D 1 83 ? 66.241 75.607 38.405 1.00 21.61 79 VAL D C 1
ATOM 15810 O O . VAL D 1 83 ? 66.143 76.582 37.647 1.00 24.72 79 VAL D O 1
ATOM 15823 N N . ARG D 1 84 ? 65.826 74.399 38.061 1.00 23.10 80 ARG D N 1
ATOM 15824 C CA . ARG D 1 84 ? 65.211 74.174 36.764 1.00 27.33 80 ARG D CA 1
ATOM 15825 C C . ARG D 1 84 ? 63.989 75.052 36.598 1.00 29.86 80 ARG D C 1
ATOM 15826 O O . ARG D 1 84 ? 63.794 75.663 35.537 1.00 26.47 80 ARG D O 1
ATOM 15847 N N . GLU D 1 85 ? 63.171 75.144 37.647 1.00 24.55 81 GLU D N 1
ATOM 15848 C CA . GLU D 1 85 ? 61.976 75.982 37.587 1.00 25.32 81 GLU D CA 1
ATOM 15849 C C . GLU D 1 85 ? 62.337 77.427 37.277 1.00 31.25 81 GLU D C 1
ATOM 15850 O O . GLU D 1 85 ? 61.713 78.067 36.420 1.00 28.89 81 GLU D O 1
ATOM 15862 N N . PHE D 1 86 ? 63.328 77.976 37.981 1.00 28.46 82 PHE D N 1
ATOM 15863 C CA . PHE D 1 86 ? 63.686 79.368 37.741 1.00 30.83 82 PHE D CA 1
ATOM 15864 C C . PHE D 1 86 ? 64.229 79.567 36.335 1.00 33.73 82 PHE D C 1
ATOM 15865 O O . PHE D 1 86 ? 64.043 80.636 35.740 1.00 33.70 82 PHE D O 1
ATOM 15882 N N . ALA D 1 87 ? 64.898 78.555 35.786 1.00 25.69 83 ALA D N 1
ATOM 15883 C CA . ALA D 1 87 ? 65.510 78.680 34.475 1.00 29.87 83 ALA D CA 1
ATOM 15884 C C . ALA D 1 87 ? 64.554 78.327 33.345 1.00 35.92 83 ALA D C 1
ATOM 15885 O O . ALA D 1 87 ? 64.855 78.629 32.186 1.00 37.97 83 ALA D O 1
ATOM 15892 N N . GLY D 1 88 ? 63.413 77.721 33.656 1.00 27.36 84 GLY D N 1
ATOM 15893 C CA . GLY D 1 88 ? 62.513 77.237 32.622 1.00 37.21 84 GLY D CA 1
ATOM 15894 C C . GLY D 1 88 ? 63.155 76.162 31.777 1.00 38.30 84 GLY D C 1
ATOM 15895 O O . GLY D 1 88 ? 62.920 76.096 30.565 1.00 36.36 84 GLY D O 1
ATOM 15899 N N . ILE D 1 89 ? 63.968 75.313 32.395 1.00 33.79 85 ILE D N 1
ATOM 15900 C CA . ILE D 1 89 ? 64.769 74.317 31.695 1.00 36.42 85 ILE D CA 1
ATOM 15901 C C . ILE D 1 89 ? 64.786 73.070 32.555 1.00 35.71 85 ILE D C 1
ATOM 15902 O O . ILE D 1 89 ? 65.111 73.144 33.745 1.00 34.35 85 ILE D O 1
ATOM 15918 N N . SER D 1 90 ? 64.478 71.912 31.962 1.00 30.32 86 SER D N 1
ATOM 15919 C CA . SER D 1 90 ? 64.243 70.687 32.710 1.00 33.57 86 SER D CA 1
ATOM 15920 C C . SER D 1 90 ? 65.411 69.705 32.656 1.00 30.35 86 SER D C 1
ATOM 15921 O O . SER D 1 90 ? 65.269 68.576 33.135 1.00 29.16 86 SER D O 1
ATOM 15929 N N . TRP D 1 91 ? 66.556 70.115 32.116 1.00 32.17 87 TRP D N 1
ATOM 15930 C CA . TRP D 1 91 ? 67.697 69.215 32.013 1.00 34.55 87 TRP D CA 1
ATOM 15931 C C . TRP D 1 91 ? 68.122 68.717 33.389 1.00 32.04 87 TRP D C 1
ATOM 15932 O O . TRP D 1 91 ? 68.192 69.484 34.350 1.00 27.40 87 TRP D O 1
ATOM 15953 N N . HIS D 1 92 ? 68.426 67.428 33.474 1.00 30.01 88 HIS D N 1
ATOM 15954 C CA . HIS D 1 92 ? 69.062 66.894 34.668 1.00 28.92 88 HIS D CA 1
ATOM 15955 C C . HIS D 1 92 ? 70.556 67.195 34.644 1.00 27.33 88 HIS D C 1
ATOM 15956 O O . HIS D 1 92 ? 71.128 67.598 33.629 1.00 26.02 88 HIS D O 1
ATOM 15969 N N . ALA D 1 93 ? 71.183 67.055 35.803 1.00 24.61 89 ALA D N 1
ATOM 15970 C CA . ALA D 1 93 ? 72.536 67.539 35.946 1.00 22.32 89 ALA D CA 1
ATOM 15971 C C . ALA D 1 93 ? 73.429 66.486 36.572 1.00 22.22 89 ALA D C 1
ATOM 15972 O O . ALA D 1 93 ? 72.992 65.665 37.372 1.00 25.13 89 ALA D O 1
ATOM 15979 N N . HIS D 1 94 ? 74.686 66.543 36.193 1.00 22.29 90 HIS D N 1
ATOM 15980 C CA . HIS D 1 94 ? 75.746 65.876 36.927 1.00 24.18 90 HIS D CA 1
ATOM 15981 C C . HIS D 1 94 ? 76.336 66.891 37.882 1.00 20.59 90 HIS D C 1
ATOM 15982 O O . HIS D 1 94 ? 76.710 68.001 37.481 1.00 22.89 90 HIS D O 1
ATOM 15995 N N . VAL D 1 95 ? 76.435 66.507 39.141 1.00 20.79 91 VAL D N 1
ATOM 15996 C CA . VAL D 1 95 ? 76.969 67.383 40.166 1.00 19.68 91 VAL D CA 1
ATOM 15997 C C . VAL D 1 95 ? 78.188 66.682 40.731 1.00 19.94 91 VAL D C 1
ATOM 15998 O O . VAL D 1 95 ? 78.076 65.564 41.245 1.00 23.90 91 VAL D O 1
ATOM 16011 N N . ILE D 1 96 ? 79.331 67.333 40.635 1.00 20.47 92 ILE D N 1
ATOM 16012 C CA . ILE D 1 96 ? 80.583 66.794 41.149 1.00 20.00 92 ILE D CA 1
ATOM 16013 C C . ILE D 1 96 ? 81.038 67.745 42.231 1.00 21.59 92 ILE D C 1
ATOM 16014 O O . ILE D 1 96 ? 81.307 68.920 41.959 1.00 23.67 92 ILE D O 1
ATOM 16030 N N . SER D 1 97 ? 81.165 67.242 43.437 1.00 21.44 93 SER D N 1
ATOM 16031 C CA . SER D 1 97 ? 81.503 68.103 44.549 1.00 20.55 93 SER D CA 1
ATOM 16032 C C . SER D 1 97 ? 82.626 67.484 45.356 1.00 26.69 93 SER D C 1
ATOM 16033 O O . SER D 1 97 ? 82.719 66.266 45.502 1.00 26.06 93 SER D O 1
ATOM 16041 N N . GLU D 1 98 ? 83.492 68.339 45.852 1.00 23.98 94 GLU D N 1
ATOM 16042 C CA . GLU D 1 98 ? 84.567 67.871 46.705 1.00 27.05 94 GLU D CA 1
ATOM 16043 C C . GLU D 1 98 ? 84.812 68.939 47.739 1.00 23.59 94 GLU D C 1
ATOM 16044 O O . GLU D 1 98 ? 84.498 70.114 47.547 1.00 22.32 94 GLU D O 1
ATOM 16056 N N . ASN D 1 99 ? 85.370 68.520 48.851 1.00 25.62 95 ASN D N 1
ATOM 16057 C CA . ASN D 1 99 ? 85.704 69.477 49.883 1.00 22.03 95 ASN D CA 1
ATOM 16058 C C . ASN D 1 99 ? 87.059 69.095 50.424 1.00 22.74 95 ASN D C 1
ATOM 16059 O O . ASN D 1 99 ? 87.525 67.963 50.250 1.00 25.00 95 ASN D O 1
ATOM 16070 N N . ASN D 1 100 ? 87.687 70.066 51.057 1.00 21.33 96 ASN D N 1
ATOM 16071 C CA . ASN D 1 100 ? 88.971 69.869 51.702 1.00 21.92 96 ASN D CA 1
ATOM 16072 C C . ASN D 1 100 ? 88.825 69.695 53.202 1.00 20.36 96 ASN D C 1
ATOM 16073 O O . ASN D 1 100 ? 89.754 70.001 53.951 1.00 25.66 96 ASN D O 1
ATOM 16084 N N . PHE D 1 101 ? 87.699 69.219 53.653 1.00 22.44 97 PHE D N 1
ATOM 16085 C CA . PHE D 1 101 ? 87.527 69.114 55.089 1.00 25.21 97 PHE D CA 1
ATOM 16086 C C . PHE D 1 101 ? 88.328 67.919 55.595 1.00 29.27 97 PHE D C 1
ATOM 16087 O O . PHE D 1 101 ? 88.324 66.866 54.953 1.00 29.59 97 PHE D O 1
ATOM 16104 N N . PRO D 1 102 ? 88.990 68.036 56.745 1.00 29.95 98 PRO D N 1
ATOM 16105 C CA . PRO D 1 102 ? 89.748 66.889 57.267 1.00 33.65 98 PRO D CA 1
ATOM 16106 C C . PRO D 1 102 ? 88.837 65.691 57.480 1.00 34.67 98 PRO D C 1
ATOM 16107 O O . PRO D 1 102 ? 87.737 65.810 58.022 1.00 31.35 98 PRO D O 1
ATOM 16118 N N . THR D 1 103 ? 89.302 64.528 57.036 1.00 37.63 99 THR D N 1
ATOM 16119 C CA . THR D 1 103 ? 88.487 63.329 57.132 1.00 37.16 99 THR D CA 1
ATOM 16120 C C . THR D 1 103 ? 88.255 62.983 58.595 1.00 30.69 99 THR D C 1
ATOM 16121 O O . THR D 1 103 ? 89.161 63.099 59.422 1.00 35.70 99 THR D O 1
ATOM 16132 N N . GLY D 1 104 ? 87.019 62.599 58.908 1.00 36.52 100 GLY D N 1
ATOM 16133 C CA . GLY D 1 104 ? 86.640 62.255 60.261 1.00 39.16 100 GLY D CA 1
ATOM 16134 C C . GLY D 1 104 ? 86.454 63.417 61.213 1.00 39.77 100 GLY D C 1
ATOM 16135 O O . GLY D 1 104 ? 86.015 63.195 62.352 1.00 39.85 100 GLY D O 1
ATOM 16139 N N . ALA D 1 105 ? 86.761 64.648 60.797 1.00 33.10 101 ALA D N 1
ATOM 16140 C CA . ALA D 1 105 ? 86.714 65.767 61.727 1.00 28.43 101 ALA D CA 1
ATOM 16141 C C . ALA D 1 105 ? 85.298 66.138 62.142 1.00 29.97 101 ALA D C 1
ATOM 16142 O O . ALA D 1 105 ? 85.140 66.894 63.105 1.00 28.48 101 ALA D O 1
ATOM 16149 N N . GLY D 1 106 ? 84.279 65.639 61.451 1.00 30.83 102 GLY D N 1
ATOM 16150 C CA . GLY D 1 106 ? 82.910 65.969 61.799 1.00 32.45 102 GLY D CA 1
ATOM 16151 C C . GLY D 1 106 ? 82.516 67.402 61.511 1.00 29.06 102 GLY D C 1
ATOM 16152 O O . GLY D 1 106 ? 81.620 67.938 62.165 1.00 30.29 102 GLY D O 1
ATOM 16156 N N . ILE D 1 107 ? 83.172 68.049 60.562 1.00 25.09 103 ILE D N 1
ATOM 16157 C CA . ILE D 1 107 ? 82.821 69.420 60.219 1.00 25.42 103 ILE D CA 1
ATOM 16158 C C . ILE D 1 107 ? 81.703 69.350 59.195 1.00 26.30 103 ILE D C 1
ATOM 16159 O O . ILE D 1 107 ? 81.862 68.743 58.134 1.00 24.61 103 ILE D O 1
ATOM 16175 N N . ALA D 1 108 ? 80.567 69.949 59.530 1.00 24.62 104 ALA D N 1
ATOM 16176 C CA . ALA D 1 108 ? 79.387 69.863 58.690 1.00 25.52 104 ALA D CA 1
ATOM 16177 C C . ALA D 1 108 ? 79.647 70.597 57.386 1.00 19.73 104 ALA D C 1
ATOM 16178 O O . ALA D 1 108 ? 80.175 71.714 57.374 1.00 22.79 104 ALA D O 1
ATOM 16185 N N . SER D 1 109 ? 79.304 69.955 56.287 1.00 23.21 105 SER D N 1
ATOM 16186 C CA . SER D 1 109 ? 79.568 70.523 54.988 1.00 23.24 105 SER D CA 1
ATOM 16187 C C . SER D 1 109 ? 78.315 71.060 54.325 1.00 21.49 105 SER D C 1
ATOM 16188 O O . SER D 1 109 ? 78.439 71.680 53.280 1.00 20.67 105 SER D O 1
ATOM 16196 N N . SER D 1 110 ? 77.140 70.884 54.931 1.00 22.32 106 SER D N 1
ATOM 16197 C CA . SER D 1 110 ? 75.892 71.167 54.220 1.00 21.73 106 SER D CA 1
ATOM 16198 C C . SER D 1 110 ? 75.788 72.633 53.832 1.00 18.19 106 SER D C 1
ATOM 16199 O O . SER D 1 110 ? 75.329 72.950 52.722 1.00 19.77 106 SER D O 1
ATOM 16207 N N . ALA D 1 111 ? 76.158 73.538 54.735 1.00 18.94 107 ALA D N 1
ATOM 16208 C CA . ALA D 1 111 ? 76.054 74.956 54.421 1.00 15.74 107 ALA D CA 1
ATOM 16209 C C . ALA D 1 111 ? 76.917 75.301 53.209 1.00 16.98 107 ALA D C 1
ATOM 16210 O O . ALA D 1 111 ? 76.463 75.936 52.249 1.00 18.85 107 ALA D O 1
ATOM 16217 N N . ALA D 1 112 ? 78.179 74.908 53.248 1.00 16.78 108 ALA D N 1
ATOM 16218 C CA . ALA D 1 112 ? 79.065 75.191 52.138 1.00 15.47 108 ALA D CA 1
ATOM 16219 C C . ALA D 1 112 ? 78.583 74.480 50.895 1.00 13.70 108 ALA D C 1
ATOM 16220 O O . ALA D 1 112 ? 78.613 75.051 49.803 1.00 16.79 108 ALA D O 1
ATOM 16227 N N . ALA D 1 113 ? 78.084 73.252 51.053 1.00 14.35 109 ALA D N 1
ATOM 16228 C CA . ALA D 1 113 ? 77.710 72.456 49.894 1.00 14.93 109 ALA D CA 1
ATOM 16229 C C . ALA D 1 113 ? 76.509 73.065 49.181 1.00 17.02 109 ALA D C 1
ATOM 16230 O O . ALA D 1 113 ? 76.521 73.182 47.953 1.00 17.04 109 ALA D O 1
ATOM 16237 N N . PHE D 1 114 ? 75.489 73.490 49.924 1.00 16.13 110 PHE D N 1
ATOM 16238 C CA . PHE D 1 114 ? 74.319 74.050 49.240 1.00 17.04 110 PHE D CA 1
ATOM 16239 C C . PHE D 1 114 ? 74.565 75.468 48.772 1.00 16.42 110 PHE D C 1
ATOM 16240 O O . PHE D 1 114 ? 73.966 75.884 47.777 1.00 17.49 110 PHE D O 1
ATOM 16257 N N . ALA D 1 115 ? 75.436 76.217 49.442 1.00 14.91 111 ALA D N 1
ATOM 16258 C CA . ALA D 1 115 ? 75.845 77.502 48.903 1.00 15.21 111 ALA D CA 1
ATOM 16259 C C . ALA D 1 115 ? 76.558 77.310 47.574 1.00 16.66 111 ALA D C 1
ATOM 16260 O O . ALA D 1 115 ? 76.219 77.948 46.573 1.00 16.32 111 ALA D O 1
ATOM 16267 N N . ALA D 1 116 ? 77.535 76.406 47.536 1.00 15.75 112 ALA D N 1
ATOM 16268 C CA . ALA D 1 116 ? 78.260 76.181 46.296 1.00 16.53 112 ALA D CA 1
ATOM 16269 C C . ALA D 1 116 ? 77.327 75.658 45.225 1.00 16.23 112 ALA D C 1
ATOM 16270 O O . ALA D 1 116 ? 77.418 76.050 44.055 1.00 17.52 112 ALA D O 1
ATOM 16277 N N . LEU D 1 117 ? 76.410 74.774 45.601 1.00 16.09 113 LEU D N 1
ATOM 16278 C CA . LEU D 1 117 ? 75.502 74.218 44.621 1.00 17.10 113 LEU D CA 1
ATOM 16279 C C . LEU D 1 117 ? 74.564 75.293 44.092 1.00 18.97 113 LEU D C 1
ATOM 16280 O O . LEU D 1 117 ? 74.302 75.362 42.883 1.00 19.58 113 LEU D O 1
ATOM 16296 N N . ALA D 1 118 ? 74.042 76.143 44.973 1.00 17.80 114 ALA D N 1
ATOM 16297 C CA . ALA D 1 118 ? 73.150 77.200 44.520 1.00 17.66 114 ALA D CA 1
ATOM 16298 C C . ALA D 1 118 ? 73.818 78.017 43.429 1.00 15.08 114 ALA D C 1
ATOM 16299 O O . ALA D 1 118 ? 73.217 78.304 42.390 1.00 17.44 114 ALA D O 1
ATOM 16306 N N . LEU D 1 119 ? 75.048 78.423 43.673 1.00 15.41 115 LEU D N 1
ATOM 16307 C CA . LEU D 1 119 ? 75.766 79.274 42.743 1.00 17.90 115 LEU D CA 1
ATOM 16308 C C . LEU D 1 119 ? 76.156 78.506 41.497 1.00 17.72 115 LEU D C 1
ATOM 16309 O O . LEU D 1 119 ? 75.922 78.969 40.375 1.00 19.53 115 LEU D O 1
ATOM 16325 N N . ALA D 1 120 ? 76.724 77.314 41.670 1.00 17.56 116 ALA D N 1
ATOM 16326 C CA . ALA D 1 120 ? 77.170 76.550 40.508 1.00 19.01 116 ALA D CA 1
ATOM 16327 C C . ALA D 1 120 ? 75.986 76.163 39.635 1.00 18.29 116 ALA D C 1
ATOM 16328 O O . ALA D 1 120 ? 76.034 76.283 38.401 1.00 19.10 116 ALA D O 1
ATOM 16335 N N . ALA D 1 121 ? 74.911 75.679 40.255 1.00 18.43 117 ALA D N 1
ATOM 16336 C CA . ALA D 1 121 ? 73.782 75.185 39.488 1.00 18.30 117 ALA D CA 1
ATOM 16337 C C . ALA D 1 121 ? 73.109 76.324 38.741 1.00 19.41 117 ALA D C 1
ATOM 16338 O O . ALA D 1 121 ? 72.787 76.197 37.558 1.00 19.84 117 ALA D O 1
ATOM 16345 N N . THR D 1 122 ? 72.887 77.449 39.407 1.00 19.84 118 THR D N 1
ATOM 16346 C CA . THR D 1 122 ? 72.197 78.536 38.723 1.00 20.79 118 THR D CA 1
ATOM 16347 C C . THR D 1 122 ? 73.078 79.128 37.626 1.00 23.14 118 THR D C 1
ATOM 16348 O O . THR D 1 122 ? 72.588 79.427 36.533 1.00 22.99 118 THR D O 1
ATOM 16359 N N . SER D 1 123 ? 74.376 79.273 37.881 1.00 20.01 119 SER D N 1
ATOM 16360 C CA . SER D 1 123 ? 75.276 79.751 36.840 1.00 22.92 119 SER D CA 1
ATOM 16361 C C . SER D 1 123 ? 75.300 78.781 35.671 1.00 24.47 119 SER D C 1
ATOM 16362 O O . SER D 1 123 ? 75.267 79.203 34.509 1.00 25.03 119 SER D O 1
ATOM 16370 N N . ALA D 1 124 ? 75.298 77.476 35.954 1.00 20.11 120 ALA D N 1
ATOM 16371 C CA . ALA D 1 124 ? 75.434 76.497 34.880 1.00 20.38 120 ALA D CA 1
ATOM 16372 C C . ALA D 1 124 ? 74.220 76.499 33.968 1.00 26.43 120 ALA D C 1
ATOM 16373 O O . ALA D 1 124 ? 74.348 76.247 32.763 1.00 27.73 120 ALA D O 1
ATOM 16380 N N . ILE D 1 125 ? 73.033 76.747 34.524 1.00 23.04 121 ILE D N 1
ATOM 16381 C CA . ILE D 1 125 ? 71.800 76.759 33.737 1.00 26.71 121 ILE D CA 1
ATOM 16382 C C . ILE D 1 125 ? 71.561 78.092 33.065 1.00 26.33 121 ILE D C 1
ATOM 16383 O O . ILE D 1 125 ? 70.565 78.231 32.342 1.00 30.74 121 ILE D O 1
ATOM 16399 N N . GLY D 1 126 ? 72.445 79.061 33.252 1.00 29.04 122 GLY D N 1
ATOM 16400 C CA . GLY D 1 126 ? 72.368 80.326 32.562 1.00 29.46 122 GLY D CA 1
ATOM 16401 C C . GLY D 1 126 ? 71.723 81.440 33.343 1.00 34.26 122 GLY D C 1
ATOM 16402 O O . GLY D 1 126 ? 71.432 82.493 32.766 1.00 30.11 122 GLY D O 1
ATOM 16406 N N . LEU D 1 127 ? 71.494 81.249 34.635 1.00 28.14 123 LEU D N 1
ATOM 16407 C CA . LEU D 1 127 ? 70.912 82.303 35.446 1.00 26.26 123 LEU D CA 1
ATOM 16408 C C . LEU D 1 127 ? 72.008 83.212 35.974 1.00 27.34 123 LEU D C 1
ATOM 16409 O O . LEU D 1 127 ? 73.187 82.863 36.005 1.00 31.82 123 LEU D O 1
ATOM 16425 N N . HIS D 1 128 ? 71.601 84.399 36.387 1.00 26.44 124 HIS D N 1
ATOM 16426 C CA . HIS D 1 128 ? 72.503 85.370 36.997 1.00 29.42 124 HIS D CA 1
ATOM 16427 C C . HIS D 1 128 ? 71.734 85.873 38.209 1.00 30.46 124 HIS D C 1
ATOM 16428 O O . HIS D 1 128 ? 71.143 86.950 38.191 1.00 28.61 124 HIS D O 1
ATOM 16441 N N . LEU D 1 129 ? 71.707 85.063 39.258 1.00 26.42 125 LEU D N 1
ATOM 16442 C CA . LEU D 1 129 ? 70.931 85.417 40.429 1.00 20.25 125 LEU D CA 1
ATOM 16443 C C . LEU D 1 129 ? 71.698 86.403 41.283 1.00 21.07 125 LEU D C 1
ATOM 16444 O O . LEU D 1 129 ? 72.929 86.373 41.357 1.00 21.26 125 LEU D O 1
ATOM 16460 N N . SER D 1 130 ? 70.946 87.252 41.976 1.00 22.73 126 SER D N 1
ATOM 16461 C CA . SER D 1 130 ? 71.524 88.130 42.961 1.00 19.48 126 SER D CA 1
ATOM 16462 C C . SER D 1 130 ? 72.021 87.301 44.139 1.00 14.90 126 SER D C 1
ATOM 16463 O O . SER D 1 130 ? 71.602 86.162 44.333 1.00 17.07 126 SER D O 1
ATOM 16471 N N . GLU D 1 131 ? 72.868 87.922 44.948 1.00 17.68 127 GLU D N 1
ATOM 16472 C CA . GLU D 1 131 ? 73.303 87.268 46.169 1.00 17.74 127 GLU D CA 1
ATOM 16473 C C . GLU D 1 131 ? 72.100 86.922 47.026 1.00 17.06 127 GLU D C 1
ATOM 16474 O O . GLU D 1 131 ? 72.002 85.812 47.553 1.00 17.04 127 GLU D O 1
ATOM 16486 N N . ARG D 1 132 ? 71.144 87.843 47.133 1.00 17.03 128 ARG D N 1
ATOM 16487 C CA . ARG D 1 132 ? 69.963 87.569 47.930 1.00 19.15 128 ARG D CA 1
ATOM 16488 C C . ARG D 1 132 ? 69.220 86.359 47.397 1.00 15.82 128 ARG D C 1
ATOM 16489 O O . ARG D 1 132 ? 68.798 85.491 48.160 1.00 16.55 128 ARG D O 1
ATOM 16510 N N . ASP D 1 133 ? 69.055 86.262 46.072 1.00 16.81 129 ASP D N 1
ATOM 16511 C CA . ASP D 1 133 ? 68.342 85.124 45.519 1.00 18.75 129 ASP D CA 1
ATOM 16512 C C . ASP D 1 133 ? 69.124 83.831 45.724 1.00 15.23 129 ASP D C 1
ATOM 16513 O O . ASP D 1 133 ? 68.533 82.773 45.946 1.00 16.58 129 ASP D O 1
ATOM 16522 N N . LEU D 1 134 ? 70.451 83.904 45.609 1.00 15.39 130 LEU D N 1
ATOM 16523 C CA . LEU D 1 134 ? 71.286 82.740 45.863 1.00 14.75 130 LEU D CA 1
ATOM 16524 C C . LEU D 1 134 ? 71.145 82.307 47.311 1.00 14.14 130 LEU D C 1
ATOM 16525 O O . LEU D 1 134 ? 71.069 81.113 47.601 1.00 15.01 130 LEU D O 1
ATOM 16541 N N . SER D 1 135 ? 71.116 83.276 48.230 1.00 15.94 131 SER D N 1
ATOM 16542 C CA . SER D 1 135 ? 70.975 82.958 49.648 1.00 15.55 131 SER D CA 1
ATOM 16543 C C . SER D 1 135 ? 69.625 82.305 49.910 1.00 14.06 131 SER D C 1
ATOM 16544 O O . SER D 1 135 ? 69.522 81.290 50.605 1.00 13.87 131 SER D O 1
ATOM 16552 N N . ARG D 1 136 ? 68.584 82.885 49.327 1.00 14.12 132 ARG D N 1
ATOM 16553 C CA . ARG D 1 136 ? 67.206 82.348 49.472 1.00 15.63 132 ARG D CA 1
ATOM 16554 C C . ARG D 1 136 ? 67.177 80.915 48.929 1.00 14.90 132 ARG D C 1
ATOM 16555 O O . ARG D 1 136 ? 66.525 80.063 49.565 1.00 15.64 132 ARG D O 1
ATOM 16576 N N . LEU D 1 137 ? 67.847 80.653 47.809 1.00 15.21 133 LEU D N 1
ATOM 16577 C CA . LEU D 1 137 ? 67.840 79.325 47.242 1.00 16.39 133 LEU D CA 1
ATOM 16578 C C . LEU D 1 137 ? 68.618 78.360 48.121 1.00 14.76 133 LEU D C 1
ATOM 16579 O O . LEU D 1 137 ? 68.125 77.276 48.452 1.00 15.67 133 LEU D O 1
ATOM 16595 N N . ALA D 1 138 ? 69.834 78.749 48.516 1.00 16.25 134 ALA D N 1
ATOM 16596 C CA . ALA D 1 138 ? 70.654 77.889 49.358 1.00 14.83 134 ALA D CA 1
ATOM 16597 C C . ALA D 1 138 ? 69.921 77.531 50.633 1.00 13.69 134 ALA D C 1
ATOM 16598 O O . ALA D 1 138 ? 70.013 76.396 51.110 1.00 15.11 134 ALA D O 1
ATOM 16605 N N . ARG D 1 139 ? 69.184 78.495 51.193 1.00 14.56 135 ARG D N 1
ATOM 16606 C CA . ARG D 1 139 ? 68.428 78.262 52.415 1.00 13.27 135 ARG D CA 1
ATOM 16607 C C . ARG D 1 139 ? 67.553 77.037 52.304 1.00 15.42 135 ARG D C 1
ATOM 16608 O O . ARG D 1 139 ? 67.390 76.302 53.275 1.00 16.47 135 ARG D O 1
ATOM 16629 N N . LYS D 1 140 ? 66.936 76.825 51.124 1.00 16.19 136 LYS D N 1
ATOM 16630 C CA . LYS D 1 140 ? 66.062 75.676 50.936 1.00 16.87 136 LYS D CA 1
ATOM 16631 C C . LYS D 1 140 ? 66.818 74.370 50.809 1.00 18.70 136 LYS D C 1
ATOM 16632 O O . LYS D 1 140 ? 66.205 73.310 50.951 1.00 20.46 136 LYS D O 1
ATOM 16651 N N . GLY D 1 141 ? 68.115 74.413 50.584 1.00 18.24 137 GLY D N 1
ATOM 16652 C CA . GLY D 1 141 ? 68.909 73.208 50.650 1.00 18.52 137 GLY D CA 1
ATOM 16653 C C . GLY D 1 141 ? 69.249 72.854 52.075 1.00 18.57 137 GLY D C 1
ATOM 16654 O O . GLY D 1 141 ? 68.998 71.745 52.548 1.00 22.26 137 GLY D O 1
ATOM 16658 N N . SER D 1 142 ? 69.851 73.805 52.770 1.00 17.93 138 SER D N 1
ATOM 16659 C CA . SER D 1 142 ? 70.141 73.679 54.178 1.00 19.72 138 SER D CA 1
ATOM 16660 C C . SER D 1 142 ? 70.081 75.097 54.699 1.00 15.71 138 SER D C 1
ATOM 16661 O O . SER D 1 142 ? 70.659 76.000 54.091 1.00 18.93 138 SER D O 1
ATOM 16669 N N . GLY D 1 143 ? 69.354 75.299 55.795 1.00 16.93 139 GLY D N 1
ATOM 16670 C CA . GLY D 1 143 ? 69.152 76.653 56.268 1.00 16.71 139 GLY D CA 1
ATOM 16671 C C . GLY D 1 143 ? 70.434 77.453 56.311 1.00 16.20 139 GLY D C 1
ATOM 16672 O O . GLY D 1 143 ? 70.547 78.513 55.701 1.00 16.89 139 GLY D O 1
ATOM 16676 N N . SER D 1 144 ? 71.454 76.938 57.026 1.00 14.99 140 SER D N 1
ATOM 16677 C CA . SER D 1 144 ? 72.671 77.700 57.249 1.00 15.79 140 SER D CA 1
ATOM 16678 C C . SER D 1 144 ? 73.484 77.894 55.969 1.00 13.71 140 SER D C 1
ATOM 16679 O O . SER D 1 144 ? 74.362 78.761 55.935 1.00 14.35 140 SER D O 1
ATOM 16687 N N . ALA D 1 145 ? 73.163 77.147 54.915 1.00 14.76 141 ALA D N 1
ATOM 16688 C CA . ALA D 1 145 ? 73.777 77.427 53.621 1.00 15.45 141 ALA D CA 1
ATOM 16689 C C . ALA D 1 145 ? 73.500 78.848 53.158 1.00 13.15 141 ALA D C 1
ATOM 16690 O O . ALA D 1 145 ? 74.286 79.410 52.397 1.00 14.30 141 ALA D O 1
ATOM 16697 N N . CYS D 1 146 ? 72.375 79.429 53.564 1.00 13.87 142 CYS D N 1
ATOM 16698 C CA . CYS D 1 146 ? 72.083 80.787 53.114 1.00 14.81 142 CYS D CA 1
ATOM 16699 C C . CYS D 1 146 ? 73.125 81.767 53.618 1.00 14.40 142 CYS D C 1
ATOM 16700 O O . CYS D 1 146 ? 73.355 82.805 52.989 1.00 14.44 142 CYS D O 1
ATOM 16708 N N . ARG D 1 147 ? 73.786 81.430 54.724 1.00 12.23 143 ARG D N 1
ATOM 16709 C CA . ARG D 1 147 ? 74.815 82.308 55.351 1.00 14.74 143 ARG D CA 1
ATOM 16710 C C . ARG D 1 147 ? 76.164 82.164 54.631 1.00 13.79 143 ARG D C 1
ATOM 16711 O O . ARG D 1 147 ? 76.994 83.084 54.768 1.00 15.18 143 ARG D O 1
ATOM 16732 N N . SER D 1 148 ? 76.384 81.076 53.902 1.00 13.62 144 SER D N 1
ATOM 16733 C CA . SER D 1 148 ? 77.630 80.863 53.190 1.00 12.33 144 SER D CA 1
ATOM 16734 C C . SER D 1 148 ? 77.613 81.502 51.817 1.00 15.40 144 SER D C 1
ATOM 16735 O O . SER D 1 148 ? 78.636 81.490 51.124 1.00 17.10 144 SER D O 1
ATOM 16743 N N . ILE D 1 149 ? 76.467 82.013 51.382 1.00 15.42 145 ILE D N 1
ATOM 16744 C CA . ILE D 1 149 ? 76.435 82.678 50.084 1.00 13.63 145 ILE D CA 1
ATOM 16745 C C . ILE D 1 149 ? 77.127 84.032 50.197 1.00 14.66 145 ILE D C 1
ATOM 16746 O O . ILE D 1 149 ? 78.035 84.316 49.406 1.00 16.13 145 ILE D O 1
ATOM 16762 N N . PRO D 1 150 ? 76.745 84.901 51.131 1.00 14.61 146 PRO D N 1
ATOM 16763 C CA . PRO D 1 150 ? 77.474 86.145 51.297 1.00 16.97 146 PRO D CA 1
ATOM 16764 C C . PRO D 1 150 ? 78.804 85.876 51.968 1.00 16.91 146 PRO D C 1
ATOM 16765 O O . PRO D 1 150 ? 79.098 84.772 52.441 1.00 17.04 146 PRO D O 1
ATOM 16776 N N . GLY D 1 151 ? 79.601 86.918 52.019 1.00 18.56 147 GLY D N 1
ATOM 16777 C CA . GLY D 1 151 ? 80.938 86.768 52.535 1.00 18.34 147 GLY D CA 1
ATOM 16778 C C . GLY D 1 151 ? 81.154 87.353 53.905 1.00 18.22 147 GLY D C 1
ATOM 16779 O O . GLY D 1 151 ? 80.433 88.243 54.341 1.00 17.11 147 GLY D O 1
ATOM 16783 N N . GLY D 1 152 ? 82.201 86.891 54.567 1.00 16.50 148 GLY D N 1
ATOM 16784 C CA . GLY D 1 152 ? 82.634 87.472 55.797 1.00 16.94 148 GLY D CA 1
ATOM 16785 C C . GLY D 1 152 ? 81.759 87.137 56.972 1.00 17.35 148 GLY D C 1
ATOM 16786 O O . GLY D 1 152 ? 81.569 85.974 57.330 1.00 17.71 148 GLY D O 1
ATOM 16790 N N . PHE D 1 153 ? 81.242 88.181 57.577 1.00 16.25 149 PHE D N 1
ATOM 16791 C CA . PHE D 1 153 ? 80.333 88.077 58.702 1.00 15.23 149 PHE D CA 1
ATOM 16792 C C . PHE D 1 153 ? 78.952 88.275 58.135 1.00 15.06 149 PHE D C 1
ATOM 16793 O O . PHE D 1 153 ? 78.713 89.258 57.439 1.00 15.79 149 PHE D O 1
ATOM 16810 N N . VAL D 1 154 ? 78.061 87.351 58.435 1.00 13.93 150 VAL D N 1
ATOM 16811 C CA . VAL D 1 154 ? 76.821 87.216 57.695 1.00 13.89 150 VAL D CA 1
ATOM 16812 C C . VAL D 1 154 ? 75.670 87.079 58.664 1.00 15.64 150 VAL D C 1
ATOM 16813 O O . VAL D 1 154 ? 75.747 86.343 59.648 1.00 15.93 150 VAL D O 1
ATOM 16826 N N . GLU D 1 155 ? 74.589 87.772 58.360 1.00 13.66 151 GLU D N 1
ATOM 16827 C CA . GLU D 1 155 ? 73.382 87.688 59.151 1.00 13.93 151 GLU D CA 1
ATOM 16828 C C . GLU D 1 155 ? 72.268 87.105 58.300 1.00 12.82 151 GLU D C 1
ATOM 16829 O O . GLU D 1 155 ? 71.976 87.600 57.204 1.00 13.86 151 GLU D O 1
ATOM 16841 N N . TRP D 1 156 ? 71.638 86.088 58.816 1.00 11.74 152 TRP D N 1
ATOM 16842 C CA . TRP D 1 156 ? 70.433 85.549 58.227 1.00 12.10 152 TRP D CA 1
ATOM 16843 C C . TRP D 1 156 ? 69.247 86.250 58.849 1.00 15.36 152 TRP D C 1
ATOM 16844 O O . TRP D 1 156 ? 69.055 86.199 60.083 1.00 13.30 152 TRP D O 1
ATOM 16865 N N . ILE D 1 157 ? 68.519 86.944 57.970 1.00 14.61 153 ILE D N 1
ATOM 16866 C CA . ILE D 1 157 ? 67.310 87.665 58.347 1.00 15.11 153 ILE D CA 1
ATOM 16867 C C . ILE D 1 157 ? 66.170 86.660 58.298 1.00 14.40 153 ILE D C 1
ATOM 16868 O O . ILE D 1 157 ? 65.938 86.075 57.224 1.00 15.70 153 ILE D O 1
ATOM 16884 N N . PRO D 1 158 ? 65.495 86.390 59.398 1.00 13.52 154 PRO D N 1
ATOM 16885 C CA . PRO D 1 158 ? 64.654 85.204 59.433 1.00 13.48 154 PRO D CA 1
ATOM 16886 C C . PRO D 1 158 ? 63.424 85.323 58.565 1.00 15.14 154 PRO D C 1
ATOM 16887 O O . PRO D 1 158 ? 62.967 84.305 58.025 1.00 15.07 154 PRO D O 1
ATOM 16898 N N . GLY D 1 159 ? 62.887 86.519 58.415 1.00 15.66 155 GLY D N 1
ATOM 16899 C CA . GLY D 1 159 ? 61.736 86.722 57.556 1.00 17.49 155 GLY D CA 1
ATOM 16900 C C . GLY D 1 159 ? 60.479 86.019 58.048 1.00 15.83 155 GLY D C 1
ATOM 16901 O O . GLY D 1 159 ? 60.381 85.507 59.164 1.00 17.57 155 GLY D O 1
ATOM 16905 N N . GLU D 1 160 ? 59.477 86.039 57.182 1.00 17.08 156 GLU D N 1
ATOM 16906 C CA . GLU D 1 160 ? 58.253 85.307 57.434 1.00 17.95 156 GLU D CA 1
ATOM 16907 C C . GLU D 1 160 ? 57.942 84.290 56.365 1.00 20.58 156 GLU D C 1
ATOM 16908 O O . GLU D 1 160 ? 57.194 83.351 56.629 1.00 22.92 156 GLU D O 1
ATOM 16920 N N . THR D 1 161 ? 58.513 84.441 55.188 1.00 20.08 157 THR D N 1
ATOM 16921 C CA . THR D 1 161 ? 58.228 83.562 54.083 1.00 19.87 157 THR D CA 1
ATOM 16922 C C . THR D 1 161 ? 59.516 83.289 53.338 1.00 17.45 157 THR D C 1
ATOM 16923 O O . THR D 1 161 ? 60.574 83.871 53.613 1.00 20.35 157 THR D O 1
ATOM 16934 N N . ASP D 1 162 ? 59.400 82.414 52.346 1.00 18.22 158 ASP D N 1
ATOM 16935 C CA . ASP D 1 162 ? 60.558 82.072 51.542 1.00 16.37 158 ASP D CA 1
ATOM 16936 C C . ASP D 1 162 ? 61.243 83.313 51.015 1.00 16.90 158 ASP D C 1
ATOM 16937 O O . ASP D 1 162 ? 62.467 83.399 50.968 1.00 19.22 158 ASP D O 1
ATOM 16946 N N . GLU D 1 163 ? 60.461 84.307 50.624 1.00 16.06 159 GLU D N 1
ATOM 16947 C CA . GLU D 1 163 ? 61.008 85.427 49.904 1.00 19.56 159 GLU D CA 1
ATOM 16948 C C . GLU D 1 163 ? 61.887 86.306 50.774 1.00 16.98 159 GLU D C 1
ATOM 16949 O O . GLU D 1 163 ? 62.847 86.914 50.291 1.00 19.18 159 GLU D O 1
ATOM 16961 N N . ASP D 1 164 ? 61.594 86.409 52.060 1.00 14.75 160 ASP D N 1
ATOM 16962 C CA . ASP D 1 164 ? 62.323 87.378 52.859 1.00 15.82 160 ASP D CA 1
ATOM 16963 C C . ASP D 1 164 ? 63.130 86.728 53.965 1.00 14.84 160 ASP D C 1
ATOM 16964 O O . ASP D 1 164 ? 63.561 87.401 54.897 1.00 15.42 160 ASP D O 1
ATOM 16973 N N . SER D 1 165 ? 63.433 85.465 53.798 1.00 14.86 161 SER D N 1
ATOM 16974 C CA . SER D 1 165 ? 64.345 84.759 54.691 1.00 13.53 161 SER D CA 1
ATOM 16975 C C . SER D 1 165 ? 65.619 84.497 53.908 1.00 13.21 161 SER D C 1
ATOM 16976 O O . SER D 1 165 ? 65.671 83.621 53.032 1.00 13.91 161 SER D O 1
ATOM 16984 N N . TYR D 1 166 ? 66.642 85.261 54.205 1.00 12.53 162 TYR D N 1
ATOM 16985 C CA . TYR D 1 166 ? 67.891 85.151 53.472 1.00 14.84 162 TYR D CA 1
ATOM 16986 C C . TYR D 1 166 ? 68.956 85.821 54.312 1.00 15.45 162 TYR D C 1
ATOM 16987 O O . TYR D 1 166 ? 68.672 86.428 55.351 1.00 13.51 162 TYR D O 1
ATOM 17005 N N . ALA D 1 167 ? 70.194 85.709 53.850 1.00 14.16 163 ALA D N 1
ATOM 17006 C CA . ALA D 1 167 ? 71.309 86.265 54.581 1.00 15.85 163 ALA D CA 1
ATOM 17007 C C . ALA D 1 167 ? 71.970 87.349 53.763 1.00 15.09 163 ALA D C 1
ATOM 17008 O O . ALA D 1 167 ? 71.909 87.363 52.533 1.00 18.27 163 ALA D O 1
ATOM 17015 N N . VAL D 1 168 ? 72.638 88.235 54.483 1.00 14.45 164 VAL D N 1
ATOM 17016 C CA . VAL D 1 168 ? 73.399 89.321 53.915 1.00 15.21 164 VAL D CA 1
ATOM 17017 C C . VAL D 1 168 ? 74.691 89.431 54.706 1.00 17.20 164 VAL D C 1
ATOM 17018 O O . VAL D 1 168 ? 74.768 89.080 55.886 1.00 15.70 164 VAL D O 1
ATOM 17031 N N . SER D 1 169 ? 75.713 89.907 54.043 1.00 15.94 165 SER D N 1
ATOM 17032 C CA . SER D 1 169 ? 76.938 90.187 54.756 1.00 16.42 165 SER D CA 1
ATOM 17033 C C . SER D 1 169 ? 76.737 91.442 55.578 1.00 17.00 165 SER D C 1
ATOM 17034 O O . SER D 1 169 ? 76.207 92.448 55.091 1.00 18.85 165 SER D O 1
ATOM 17042 N N . ILE D 1 170 ? 77.116 91.377 56.846 1.00 16.89 166 ILE D N 1
ATOM 17043 C CA . ILE D 1 170 ? 77.147 92.570 57.677 1.00 17.13 166 ILE D CA 1
ATOM 17044 C C . ILE D 1 170 ? 78.548 93.138 57.784 1.00 17.60 166 ILE D C 1
ATOM 17045 O O . ILE D 1 170 ? 78.704 94.280 58.225 1.00 21.70 166 ILE D O 1
ATOM 17061 N N . ALA D 1 171 ? 79.569 92.373 57.422 1.00 17.91 167 ALA D N 1
ATOM 17062 C CA . ALA D 1 171 ? 80.912 92.919 57.363 1.00 19.04 167 ALA D CA 1
ATOM 17063 C C . ALA D 1 171 ? 81.742 92.011 56.481 1.00 20.02 167 ALA D C 1
ATOM 17064 O O . ALA D 1 171 ? 81.554 90.782 56.508 1.00 17.13 167 ALA D O 1
ATOM 17071 N N . PRO D 1 172 ? 82.638 92.564 55.680 1.00 18.20 168 PRO D N 1
ATOM 17072 C CA . PRO D 1 172 ? 83.490 91.741 54.865 1.00 19.12 168 PRO D CA 1
ATOM 17073 C C . PRO D 1 172 ? 84.492 91.016 55.742 1.00 16.69 168 PRO D C 1
ATOM 17074 O O . PRO D 1 172 ? 84.738 91.411 56.896 1.00 18.64 168 PRO D O 1
ATOM 17085 N N . PRO D 1 173 ? 85.069 89.952 55.239 1.00 17.97 169 PRO D N 1
ATOM 17086 C CA . PRO D 1 173 ? 86.007 89.183 56.069 1.00 19.22 169 PRO D CA 1
ATOM 17087 C C . PRO D 1 173 ? 87.117 90.027 56.657 1.00 20.92 169 PRO D C 1
ATOM 17088 O O . PRO D 1 173 ? 87.484 89.835 57.827 1.00 22.03 169 PRO D O 1
ATOM 17099 N N . GLU D 1 174 ? 87.630 90.994 55.899 1.00 20.37 170 GLU D N 1
ATOM 17100 C CA . GLU D 1 174 ? 88.766 91.771 56.381 1.00 19.82 170 GLU D CA 1
ATOM 17101 C C . GLU D 1 174 ? 88.383 92.760 57.453 1.00 21.92 170 GLU D C 1
ATOM 17102 O O . GLU D 1 174 ? 89.261 93.408 58.029 1.00 22.34 170 GLU D O 1
ATOM 17114 N N . HIS D 1 175 ? 87.093 92.885 57.757 1.00 20.09 171 HIS D N 1
ATOM 17115 C CA . HIS D 1 175 ? 86.670 93.823 58.773 1.00 19.16 171 HIS D CA 1
ATOM 17116 C C . HIS D 1 175 ? 87.254 93.487 60.136 1.00 19.88 171 HIS D C 1
ATOM 17117 O O . HIS D 1 175 ? 87.553 94.379 60.926 1.00 20.98 171 HIS D O 1
ATOM 17130 N N . TRP D 1 176 ? 87.383 92.204 60.447 1.00 17.82 172 TRP D N 1
ATOM 17131 C CA . TRP D 1 176 ? 87.751 91.808 61.792 1.00 18.15 172 TRP D CA 1
ATOM 17132 C C . TRP D 1 176 ? 88.556 90.534 61.697 1.00 19.41 172 TRP D C 1
ATOM 17133 O O . TRP D 1 176 ? 88.042 89.498 61.258 1.00 19.78 172 TRP D O 1
ATOM 17154 N N . ALA D 1 177 ? 89.807 90.624 62.116 1.00 19.78 173 ALA D N 1
ATOM 17155 C CA . ALA D 1 177 ? 90.721 89.493 62.051 1.00 19.31 173 ALA D CA 1
ATOM 17156 C C . ALA D 1 177 ? 90.379 88.601 63.241 1.00 17.89 173 ALA D C 1
ATOM 17157 O O . ALA D 1 177 ? 90.937 88.728 64.328 1.00 20.56 173 ALA D O 1
ATOM 17164 N N . LEU D 1 178 ? 89.405 87.745 63.033 1.00 18.39 174 LEU D N 1
ATOM 17165 C CA . LEU D 1 178 ? 89.059 86.700 63.973 1.00 19.53 174 LEU D CA 1
ATOM 17166 C C . LEU D 1 178 ? 89.425 85.356 63.382 1.00 19.32 174 LEU D C 1
ATOM 17167 O O . LEU D 1 178 ? 89.300 85.118 62.175 1.00 19.57 174 LEU D O 1
ATOM 17183 N N . THR D 1 179 ? 89.821 84.455 64.255 1.00 19.30 175 THR D N 1
ATOM 17184 C CA . THR D 1 179 ? 90.156 83.108 63.870 1.00 17.89 175 THR D CA 1
ATOM 17185 C C . THR D 1 179 ? 89.228 82.168 64.608 1.00 21.18 175 THR D C 1
ATOM 17186 O O . THR D 1 179 ? 88.877 82.412 65.759 1.00 22.19 175 THR D O 1
ATOM 17197 N N . ASP D 1 180 ? 88.808 81.124 63.917 1.00 20.38 176 ASP D N 1
ATOM 17198 C CA . ASP D 1 180 ? 88.099 80.011 64.524 1.00 20.46 176 ASP D CA 1
ATOM 17199 C C . ASP D 1 180 ? 89.098 78.877 64.678 1.00 19.73 176 ASP D C 1
ATOM 17200 O O . ASP D 1 180 ? 89.573 78.313 63.688 1.00 20.26 176 ASP D O 1
ATOM 17209 N N . CYS D 1 181 ? 89.427 78.558 65.906 1.00 17.00 177 CYS D N 1
ATOM 17210 C CA . CYS D 1 181 ? 90.326 77.441 66.200 1.00 19.17 177 CYS D CA 1
ATOM 17211 C C . CYS D 1 181 ? 89.411 76.287 66.539 1.00 19.28 177 CYS D C 1
ATOM 17212 O O . CYS D 1 181 ? 88.796 76.276 67.606 1.00 18.59 177 CYS D O 1
ATOM 17220 N N . ILE D 1 182 ? 89.278 75.350 65.607 1.00 16.92 178 ILE D N 1
ATOM 17221 C CA . ILE D 1 182 ? 88.279 74.292 65.727 1.00 18.95 178 ILE D CA 1
ATOM 17222 C C . ILE D 1 182 ? 88.926 73.085 66.389 1.00 18.53 178 ILE D C 1
ATOM 17223 O O . ILE D 1 182 ? 89.751 72.400 65.779 1.00 19.87 178 ILE D O 1
ATOM 17239 N N . ALA D 1 183 ? 88.527 72.818 67.622 1.00 17.16 179 ALA D N 1
ATOM 17240 C CA . ALA D 1 183 ? 88.965 71.646 68.362 1.00 16.49 179 ALA D CA 1
ATOM 17241 C C . ALA D 1 183 ? 88.155 70.446 67.912 1.00 21.28 179 ALA D C 1
ATOM 17242 O O . ALA D 1 183 ? 86.942 70.360 68.152 1.00 18.44 179 ALA D O 1
ATOM 17249 N N . ILE D 1 184 ? 88.837 69.526 67.235 1.00 20.01 180 ILE D N 1
ATOM 17250 C CA . ILE D 1 184 ? 88.251 68.332 66.681 1.00 20.08 180 ILE D CA 1
ATOM 17251 C C . ILE D 1 184 ? 88.446 67.245 67.713 1.00 25.46 180 ILE D C 1
ATOM 17252 O O . ILE D 1 184 ? 89.578 66.988 68.131 1.00 28.46 180 ILE D O 1
ATOM 17268 N N . LEU D 1 185 ? 87.366 66.599 68.111 1.00 26.27 181 LEU D N 1
ATOM 17269 C CA . LEU D 1 185 ? 87.453 65.585 69.151 1.00 34.73 181 LEU D CA 1
ATOM 17270 C C . LEU D 1 185 ? 87.730 64.213 68.544 1.00 42.62 181 LEU D C 1
ATOM 17271 O O . LEU D 1 185 ? 87.070 63.802 67.586 1.00 47.30 181 LEU D O 1
ATOM 17287 N N . SER D 1 186 ? 88.727 63.515 69.104 1.00 46.80 182 SER D N 1
ATOM 17288 C CA . SER D 1 186 ? 89.096 62.195 68.598 1.00 52.89 182 SER D CA 1
ATOM 17289 C C . SER D 1 186 ? 87.893 61.256 68.569 1.00 53.42 182 SER D C 1
ATOM 17290 O O . SER D 1 186 ? 87.691 60.520 67.596 1.00 54.74 182 SER D O 1
ATOM 17298 N N . THR D 1 187 ? 87.084 61.270 69.627 1.00 53.84 183 THR D N 1
ATOM 17299 C CA . THR D 1 187 ? 85.922 60.395 69.753 1.00 57.39 183 THR D CA 1
ATOM 17300 C C . THR D 1 187 ? 84.656 61.236 69.618 1.00 51.51 183 THR D C 1
ATOM 17301 O O . THR D 1 187 ? 84.419 62.145 70.422 1.00 46.78 183 THR D O 1
ATOM 17312 N N . GLN D 1 188 ? 83.858 60.936 68.596 1.00 51.32 184 GLN D N 1
ATOM 17313 C CA . GLN D 1 188 ? 82.572 61.596 68.394 1.00 50.51 184 GLN D CA 1
ATOM 17314 C C . GLN D 1 188 ? 81.473 60.549 68.212 1.00 55.44 184 GLN D C 1
ATOM 17315 O O . GLN D 1 188 ? 81.603 59.639 67.391 1.00 62.29 184 GLN D O 1
ATOM 17329 N N . PRO D 1 191 ? 76.399 61.914 64.923 1.00 47.20 187 PRO D N 1
ATOM 17330 C CA . PRO D 1 191 ? 75.451 62.798 65.618 1.00 44.96 187 PRO D CA 1
ATOM 17331 C C . PRO D 1 191 ? 74.105 62.869 64.906 1.00 49.24 187 PRO D C 1
ATOM 17332 O O . PRO D 1 191 ? 74.070 62.784 63.675 1.00 49.74 187 PRO D O 1
ATOM 17343 N N . ILE D 1 192 ? 73.014 63.016 65.663 1.00 42.77 188 ILE D N 1
ATOM 17344 C CA . ILE D 1 192 ? 71.709 63.193 65.039 1.00 38.10 188 ILE D CA 1
ATOM 17345 C C . ILE D 1 192 ? 71.769 64.426 64.153 1.00 42.11 188 ILE D C 1
ATOM 17346 O O . ILE D 1 192 ? 72.222 65.497 64.580 1.00 35.64 188 ILE D O 1
ATOM 17362 N N . GLY D 1 193 ? 71.332 64.273 62.904 1.00 36.83 189 GLY D N 1
ATOM 17363 C CA . GLY D 1 193 ? 71.397 65.370 61.961 1.00 35.64 189 GLY D CA 1
ATOM 17364 C C . GLY D 1 193 ? 70.533 66.541 62.385 1.00 34.41 189 GLY D C 1
ATOM 17365 O O . GLY D 1 193 ? 69.613 66.427 63.211 1.00 31.45 189 GLY D O 1
ATOM 17369 N N . SER D 1 194 ? 70.845 67.698 61.804 1.00 35.64 190 SER D N 1
ATOM 17370 C CA . SER D 1 194 ? 70.179 68.921 62.230 1.00 31.17 190 SER D CA 1
ATOM 17371 C C . SER D 1 194 ? 68.721 68.938 61.802 1.00 27.99 190 SER D C 1
ATOM 17372 O O . SER D 1 194 ? 67.894 69.546 62.480 1.00 25.44 190 SER D O 1
ATOM 17380 N N . THR D 1 195 ? 68.372 68.295 60.690 1.00 28.50 191 THR D N 1
ATOM 17381 C CA . THR D 1 195 ? 66.970 68.296 60.288 1.00 29.72 191 THR D CA 1
ATOM 17382 C C . THR D 1 195 ? 66.099 67.715 61.397 1.00 31.00 191 THR D C 1
ATOM 17383 O O . THR D 1 195 ? 65.082 68.304 61.791 1.00 25.45 191 THR D O 1
ATOM 17394 N N . GLN D 1 196 ? 66.490 66.564 61.940 1.00 27.42 192 GLN D N 1
ATOM 17395 C CA . GLN D 1 196 ? 65.704 66.008 63.027 1.00 28.49 192 GLN D CA 1
ATOM 17396 C C . GLN D 1 196 ? 65.854 66.861 64.281 1.00 23.80 192 GLN D C 1
ATOM 17397 O O . GLN D 1 196 ? 64.888 67.075 65.019 1.00 22.49 192 GLN D O 1
ATOM 17411 N N . GLY D 1 197 ? 67.051 67.385 64.503 1.00 22.30 193 GLY D N 1
ATOM 17412 C CA . GLY D 1 197 ? 67.254 68.208 65.680 1.00 18.37 193 GLY D CA 1
ATOM 17413 C C . GLY D 1 197 ? 66.420 69.472 65.659 1.00 16.56 193 GLY D C 1
ATOM 17414 O O . GLY D 1 197 ? 65.822 69.851 66.667 1.00 17.06 193 GLY D O 1
ATOM 17418 N N . HIS D 1 198 ? 66.398 70.166 64.517 1.00 15.01 194 HIS D N 1
ATOM 17419 C CA . HIS D 1 198 ? 65.592 71.370 64.457 1.00 14.85 194 HIS D CA 1
ATOM 17420 C C . HIS D 1 198 ? 64.147 71.035 64.767 1.00 15.22 194 HIS D C 1
ATOM 17421 O O . HIS D 1 198 ? 63.458 71.765 65.485 1.00 14.30 194 HIS D O 1
ATOM 17434 N N . ALA D 1 199 ? 63.665 69.933 64.205 1.00 15.98 195 ALA D N 1
ATOM 17435 C CA . ALA D 1 199 ? 62.270 69.585 64.404 1.00 19.03 195 ALA D CA 1
ATOM 17436 C C . ALA D 1 199 ? 61.989 69.294 65.858 1.00 20.46 195 ALA D C 1
ATOM 17437 O O . ALA D 1 199 ? 60.901 69.608 66.358 1.00 22.54 195 ALA D O 1
ATOM 17444 N N . LEU D 1 200 ? 62.947 68.744 66.565 1.00 16.01 196 LEU D N 1
ATOM 17445 C CA . LEU D 1 200 ? 62.741 68.435 67.962 1.00 16.67 196 LEU D CA 1
ATOM 17446 C C . LEU D 1 200 ? 62.808 69.661 68.857 1.00 15.81 196 LEU D C 1
ATOM 17447 O O . LEU D 1 200 ? 62.452 69.562 70.037 1.00 14.56 196 LEU D O 1
ATOM 17463 N N . ALA D 1 201 ? 63.266 70.793 68.328 1.00 16.55 197 ALA D N 1
ATOM 17464 C CA . ALA D 1 201 ? 63.387 71.987 69.149 1.00 16.18 197 ALA D CA 1
ATOM 17465 C C . ALA D 1 201 ? 62.050 72.367 69.764 1.00 15.56 197 ALA D C 1
ATOM 17466 O O . ALA D 1 201 ? 61.998 72.825 70.911 1.00 17.24 197 ALA D O 1
ATOM 17473 N N . SER D 1 202 ? 60.958 72.133 69.041 1.00 18.11 198 SER D N 1
ATOM 17474 C CA . SER D 1 202 ? 59.629 72.478 69.516 1.00 20.57 198 SER D CA 1
ATOM 17475 C C . SER D 1 202 ? 59.196 71.660 70.716 1.00 20.47 198 SER D C 1
ATOM 17476 O O . SER D 1 202 ? 58.247 72.046 71.415 1.00 21.02 198 SER D O 1
ATOM 17484 N N . THR D 1 203 ? 59.880 70.563 71.007 1.00 15.53 199 THR D N 1
ATOM 17485 C CA . THR D 1 203 ? 59.561 69.781 72.178 1.00 16.29 199 THR D CA 1
ATOM 17486 C C . THR D 1 203 ? 60.220 70.317 73.437 1.00 16.48 199 THR D C 1
ATOM 17487 O O . THR D 1 203 ? 59.897 69.838 74.527 1.00 18.39 199 THR D O 1
ATOM 17498 N N . SER D 1 204 ? 61.171 71.215 73.306 1.00 15.00 200 SER D N 1
ATOM 17499 C CA . SER D 1 204 ? 61.791 71.744 74.509 1.00 14.10 200 SER D CA 1
ATOM 17500 C C . SER D 1 204 ? 60.929 72.857 75.068 1.00 13.45 200 SER D C 1
ATOM 17501 O O . SER D 1 204 ? 60.600 73.794 74.341 1.00 13.97 200 SER D O 1
ATOM 17509 N N . PRO D 1 205 ? 60.633 72.846 76.369 1.00 13.40 201 PRO D N 1
ATOM 17510 C CA . PRO D 1 205 ? 59.880 73.956 76.946 1.00 13.11 201 PRO D CA 1
ATOM 17511 C C . PRO D 1 205 ? 60.637 75.253 76.929 1.00 12.89 201 PRO D C 1
ATOM 17512 O O . PRO D 1 205 ? 60.038 76.280 77.214 1.00 15.05 201 PRO D O 1
ATOM 17523 N N . LEU D 1 206 ? 61.942 75.235 76.663 1.00 12.42 202 LEU D N 1
ATOM 17524 C CA . LEU D 1 206 ? 62.756 76.423 76.749 1.00 12.58 202 LEU D CA 1
ATOM 17525 C C . LEU D 1 206 ? 62.968 77.073 75.401 1.00 12.11 202 LEU D C 1
ATOM 17526 O O . LEU D 1 206 ? 63.522 78.168 75.338 1.00 13.08 202 LEU D O 1
ATOM 17542 N N . GLN D 1 207 ? 62.521 76.419 74.328 1.00 13.46 203 GLN D N 1
ATOM 17543 C CA . GLN D 1 207 ? 62.782 76.957 72.998 1.00 13.38 203 GLN D CA 1
ATOM 17544 C C . GLN D 1 207 ? 62.075 78.285 72.773 1.00 11.93 203 GLN D C 1
ATOM 17545 O O . GLN D 1 207 ? 62.703 79.203 72.238 1.00 11.78 203 GLN D O 1
ATOM 17559 N N . PRO D 1 208 ? 60.804 78.453 73.106 1.00 12.27 204 PRO D N 1
ATOM 17560 C CA . PRO D 1 208 ? 60.182 79.759 72.853 1.00 13.44 204 PRO D CA 1
ATOM 17561 C C . PRO D 1 208 ? 60.930 80.895 73.510 1.00 12.82 204 PRO D C 1
ATOM 17562 O O . PRO D 1 208 ? 61.135 81.950 72.905 1.00 13.54 204 PRO D O 1
ATOM 17573 N N . ALA D 1 209 ? 61.385 80.709 74.755 1.00 12.79 205 ALA D N 1
ATOM 17574 C CA . ALA D 1 209 ? 62.088 81.797 75.397 1.00 14.77 205 ALA D CA 1
ATOM 17575 C C . ALA D 1 209 ? 63.430 82.051 74.729 1.00 13.64 205 ALA D C 1
ATOM 17576 O O . ALA D 1 209 ? 63.853 83.205 74.573 1.00 14.66 205 ALA D O 1
ATOM 17583 N N . ARG D 1 210 ? 64.106 80.989 74.307 1.00 13.14 206 ARG D N 1
ATOM 17584 C CA . ARG D 1 210 ? 65.347 81.185 73.598 1.00 12.39 206 ARG D CA 1
ATOM 17585 C C . ARG D 1 210 ? 65.085 81.993 72.343 1.00 12.15 206 ARG D C 1
ATOM 17586 O O . ARG D 1 210 ? 65.806 82.943 72.036 1.00 14.90 206 ARG D O 1
ATOM 17607 N N . VAL D 1 211 ? 64.054 81.610 71.612 1.00 13.07 207 VAL D N 1
ATOM 17608 C CA . VAL D 1 211 ? 63.792 82.245 70.323 1.00 12.21 207 VAL D CA 1
ATOM 17609 C C . VAL D 1 211 ? 63.420 83.702 70.521 1.00 13.20 207 VAL D C 1
ATOM 17610 O O . VAL D 1 211 ? 63.929 84.587 69.827 1.00 13.58 207 VAL D O 1
ATOM 17623 N N . ALA D 1 212 ? 62.564 83.973 71.494 1.00 12.81 208 ALA D N 1
ATOM 17624 C CA . ALA D 1 212 ? 62.100 85.331 71.703 1.00 14.62 208 ALA D CA 1
ATOM 17625 C C . ALA D 1 212 ? 63.229 86.263 72.091 1.00 14.81 208 ALA D C 1
ATOM 17626 O O . ALA D 1 212 ? 63.156 87.464 71.824 1.00 15.37 208 ALA D O 1
ATOM 17633 N N . ASP D 1 213 ? 64.288 85.752 72.706 1.00 13.95 209 ASP D N 1
ATOM 17634 C CA . ASP D 1 213 ? 65.383 86.599 73.121 1.00 13.85 209 ASP D CA 1
ATOM 17635 C C . ASP D 1 213 ? 66.404 86.829 72.016 1.00 13.88 209 ASP D C 1
ATOM 17636 O O . ASP D 1 213 ? 67.322 87.631 72.191 1.00 14.63 209 ASP D O 1
ATOM 17645 N N . THR D 1 214 ? 66.258 86.157 70.881 1.00 13.55 210 THR D N 1
ATOM 17646 C CA . THR D 1 214 ? 67.301 86.226 69.876 1.00 13.62 210 THR D CA 1
ATOM 17647 C C . THR D 1 214 ? 67.573 87.636 69.387 1.00 14.87 210 THR D C 1
ATOM 17648 O O . THR D 1 214 ? 68.741 87.951 69.132 1.00 14.02 210 THR D O 1
ATOM 17659 N N . PRO D 1 215 ? 66.593 88.512 69.215 1.00 13.41 211 PRO D N 1
ATOM 17660 C CA . PRO D 1 215 ? 66.926 89.850 68.722 1.00 14.82 211 PRO D CA 1
ATOM 17661 C C . PRO D 1 215 ? 67.885 90.590 69.605 1.00 14.03 211 PRO D C 1
ATOM 17662 O O . PRO D 1 215 ? 68.699 91.375 69.111 1.00 14.51 211 PRO D O 1
ATOM 17673 N N . ARG D 1 216 ? 67.830 90.339 70.899 1.00 14.67 212 ARG D N 1
ATOM 17674 C CA . ARG D 1 216 ? 68.796 90.952 71.786 1.00 14.33 212 ARG D CA 1
ATOM 17675 C C . ARG D 1 216 ? 70.180 90.397 71.511 1.00 12.54 212 ARG D C 1
ATOM 17676 O O . ARG D 1 216 ? 71.160 91.146 71.448 1.00 13.58 212 ARG D O 1
ATOM 17697 N N . ARG D 1 217 ? 70.263 89.092 71.309 1.00 14.49 213 ARG D N 1
ATOM 17698 C CA . ARG D 1 217 ? 71.571 88.477 71.144 1.00 13.23 213 ARG D CA 1
ATOM 17699 C C . ARG D 1 217 ? 72.150 88.849 69.793 1.00 13.47 213 ARG D C 1
ATOM 17700 O O . ARG D 1 217 ? 73.345 89.120 69.662 1.00 15.63 213 ARG D O 1
ATOM 17721 N N . LEU D 1 218 ? 71.285 88.898 68.778 1.00 13.90 214 LEU D N 1
ATOM 17722 C CA . LEU D 1 218 ? 71.722 89.355 67.466 1.00 13.25 214 LEU D CA 1
ATOM 17723 C C . LEU D 1 218 ? 72.222 90.777 67.540 1.00 15.19 214 LEU D C 1
ATOM 17724 O O . LEU D 1 218 ? 73.248 91.114 66.936 1.00 14.66 214 LEU D O 1
ATOM 17740 N N . GLU D 1 219 ? 71.517 91.639 68.280 1.00 14.14 215 GLU D N 1
ATOM 17741 C CA . GLU D 1 219 ? 71.954 93.024 68.374 1.00 15.18 215 GLU D CA 1
ATOM 17742 C C . GLU D 1 219 ? 73.340 93.107 68.985 1.00 15.87 215 GLU D C 1
ATOM 17743 O O . GLU D 1 219 ? 74.218 93.809 68.472 1.00 16.00 215 GLU D O 1
ATOM 17755 N N . ILE D 1 220 ? 73.567 92.347 70.054 1.00 15.57 216 ILE D N 1
ATOM 17756 C CA . ILE D 1 220 ? 74.863 92.379 70.723 1.00 14.68 216 ILE D CA 1
ATOM 17757 C C . ILE D 1 220 ? 75.956 91.881 69.798 1.00 16.07 216 ILE D C 1
ATOM 17758 O O . ILE D 1 220 ? 77.034 92.483 69.710 1.00 15.95 216 ILE D O 1
ATOM 17774 N N . VAL D 1 221 ? 75.703 90.785 69.093 1.00 13.97 217 VAL D N 1
ATOM 17775 C CA . VAL D 1 221 ? 76.727 90.252 68.210 1.00 14.88 217 VAL D CA 1
ATOM 17776 C C . VAL D 1 221 ? 76.928 91.149 66.995 1.00 15.08 217 VAL D C 1
ATOM 17777 O O . VAL D 1 221 ? 78.052 91.394 66.568 1.00 15.33 217 VAL D O 1
ATOM 17790 N N . ARG D 1 222 ? 75.862 91.619 66.405 1.00 15.50 218 ARG D N 1
ATOM 17791 C CA . ARG D 1 222 ? 75.987 92.500 65.230 1.00 17.10 218 ARG D CA 1
ATOM 17792 C C . ARG D 1 222 ? 76.805 93.720 65.631 1.00 18.95 218 ARG D C 1
ATOM 17793 O O . ARG D 1 222 ? 77.664 94.096 64.912 1.00 18.94 218 ARG D O 1
ATOM 17814 N N . ARG D 1 223 ? 76.477 94.313 66.733 1.00 16.32 219 ARG D N 1
ATOM 17815 C CA . ARG D 1 223 ? 77.213 95.479 67.165 1.00 16.77 219 ARG D CA 1
ATOM 17816 C C . ARG D 1 223 ? 78.641 95.129 67.526 1.00 20.69 219 ARG D C 1
ATOM 17817 O O . ARG D 1 223 ? 79.558 95.890 67.218 1.00 19.33 219 ARG D O 1
ATOM 17838 N N . ALA D 1 224 ? 78.860 93.973 68.169 1.00 18.26 220 ALA D N 1
ATOM 17839 C CA . ALA D 1 224 ? 80.224 93.599 68.506 1.00 16.42 220 ALA D CA 1
ATOM 17840 C C . ALA D 1 224 ? 81.076 93.459 67.250 1.00 15.98 220 ALA D C 1
ATOM 17841 O O . ALA D 1 224 ? 82.267 93.796 67.248 1.00 18.48 220 ALA D O 1
ATOM 17848 N N . ILE D 1 225 ? 80.502 92.883 66.204 1.00 15.73 221 ILE D N 1
ATOM 17849 C CA . ILE D 1 225 ? 81.204 92.747 64.941 1.00 15.44 221 ILE D CA 1
ATOM 17850 C C . ILE D 1 225 ? 81.501 94.126 64.354 1.00 17.83 221 ILE D C 1
ATOM 17851 O O . ILE D 1 225 ? 82.620 94.409 63.911 1.00 20.18 221 ILE D O 1
ATOM 17867 N N . LEU D 1 226 ? 80.500 94.997 64.324 1.00 18.26 222 LEU D N 1
ATOM 17868 C CA . LEU D 1 226 ? 80.718 96.336 63.783 1.00 22.37 222 LEU D CA 1
ATOM 17869 C C . LEU D 1 226 ? 81.866 97.020 64.506 1.00 20.13 222 LEU D C 1
ATOM 17870 O O . LEU D 1 226 ? 82.744 97.621 63.874 1.00 23.75 222 LEU D O 1
ATOM 17886 N N . GLU D 1 227 ? 81.889 96.907 65.822 1.00 18.74 223 GLU D N 1
ATOM 17887 C CA . GLU D 1 227 ? 82.828 97.620 66.673 1.00 20.17 223 GLU D CA 1
ATOM 17888 C C . GLU D 1 227 ? 84.101 96.836 66.960 1.00 22.74 223 GLU D C 1
ATOM 17889 O O . GLU D 1 227 ? 84.998 97.373 67.618 1.00 24.00 223 GLU D O 1
ATOM 17901 N N . ARG D 1 228 ? 84.211 95.594 66.477 1.00 20.31 224 ARG D N 1
ATOM 17902 C CA . ARG D 1 228 ? 85.329 94.709 66.805 1.00 21.87 224 ARG D CA 1
ATOM 17903 C C . ARG D 1 228 ? 85.503 94.587 68.316 1.00 22.54 224 ARG D C 1
ATOM 17904 O O . ARG D 1 228 ? 86.605 94.703 68.860 1.00 23.55 224 ARG D O 1
ATOM 17925 N N . ASP D 1 229 ? 84.382 94.389 69.002 1.00 19.85 225 ASP D N 1
ATOM 17926 C CA . ASP D 1 229 ? 84.325 94.318 70.457 1.00 19.28 225 ASP D CA 1
ATOM 17927 C C . ASP D 1 229 ? 84.388 92.842 70.816 1.00 19.78 225 ASP D C 1
ATOM 17928 O O . ASP D 1 229 ? 83.368 92.148 70.855 1.00 19.11 225 ASP D O 1
ATOM 17937 N N . PHE D 1 230 ? 85.602 92.352 71.058 1.00 18.67 226 PHE D N 1
ATOM 17938 C CA . PHE D 1 230 ? 85.731 90.917 71.205 1.00 16.14 226 PHE D CA 1
ATOM 17939 C C . PHE D 1 230 ? 85.070 90.425 72.480 1.00 16.72 226 PHE D C 1
ATOM 17940 O O . PHE D 1 230 ? 84.454 89.353 72.489 1.00 17.71 226 PHE D O 1
ATOM 17957 N N . LEU D 1 231 ? 85.233 91.149 73.589 1.00 18.81 227 LEU D N 1
ATOM 17958 C CA . LEU D 1 231 ? 84.663 90.647 74.838 1.00 20.00 227 LEU D CA 1
ATOM 17959 C C . LEU D 1 231 ? 83.143 90.516 74.735 1.00 17.80 227 LEU D C 1
ATOM 17960 O O . LEU D 1 231 ? 82.563 89.516 75.180 1.00 18.59 227 LEU D O 1
ATOM 17976 N N . SER D 1 232 ? 82.477 91.520 74.153 1.00 18.27 228 SER D N 1
ATOM 17977 C CA . SER D 1 232 ? 81.035 91.404 73.973 1.00 17.09 228 SER D CA 1
ATOM 17978 C C . SER D 1 232 ? 80.693 90.219 73.093 1.00 15.66 228 SER D C 1
ATOM 17979 O O . SER D 1 232 ? 79.729 89.501 73.366 1.00 18.93 228 SER D O 1
ATOM 17987 N N . LEU D 1 233 ? 81.446 90.021 72.012 1.00 16.34 229 LEU D N 1
ATOM 17988 C CA . LEU D 1 233 ? 81.202 88.881 71.148 1.00 14.98 229 LEU D CA 1
ATOM 17989 C C . LEU D 1 233 ? 81.388 87.596 71.931 1.00 15.09 229 LEU D C 1
ATOM 17990 O O . LEU D 1 233 ? 80.557 86.688 71.886 1.00 15.56 229 LEU D O 1
ATOM 18006 N N . ALA D 1 234 ? 82.465 87.538 72.700 1.00 15.79 230 ALA D N 1
ATOM 18007 C CA . ALA D 1 234 ? 82.836 86.305 73.375 1.00 14.78 230 ALA D CA 1
ATOM 18008 C C . ALA D 1 234 ? 81.750 85.860 74.330 1.00 13.37 230 ALA D C 1
ATOM 18009 O O . ALA D 1 234 ? 81.371 84.681 74.347 1.00 16.26 230 ALA D O 1
ATOM 18016 N N . GLU D 1 235 ? 81.278 86.776 75.169 1.00 13.37 231 GLU D N 1
ATOM 18017 C CA . GLU D 1 235 ? 80.321 86.374 76.180 1.00 15.43 231 GLU D CA 1
ATOM 18018 C C . GLU D 1 235 ? 79.014 85.976 75.525 1.00 14.21 231 GLU D C 1
ATOM 18019 O O . GLU D 1 235 ? 78.362 85.021 75.964 1.00 15.70 231 GLU D O 1
ATOM 18031 N N . MET D 1 236 ? 78.653 86.663 74.440 1.00 13.81 232 MET D N 1
ATOM 18032 C CA . MET D 1 236 ? 77.382 86.349 73.825 1.00 14.46 232 MET D CA 1
ATOM 18033 C C . MET D 1 236 ? 77.470 85.053 73.046 1.00 15.04 232 MET D C 1
ATOM 18034 O O . MET D 1 236 ? 76.502 84.295 73.035 1.00 14.70 232 MET D O 1
ATOM 18048 N N . ILE D 1 237 ? 78.590 84.770 72.369 1.00 12.96 233 ILE D N 1
ATOM 18049 C CA . ILE D 1 237 ? 78.587 83.555 71.576 1.00 12.29 233 ILE D CA 1
ATOM 18050 C C . ILE D 1 237 ? 78.525 82.344 72.487 1.00 11.89 233 ILE D C 1
ATOM 18051 O O . ILE D 1 237 ? 77.904 81.332 72.164 1.00 12.89 233 ILE D O 1
ATOM 18067 N N . GLU D 1 238 ? 79.189 82.425 73.647 1.00 13.85 234 GLU D N 1
ATOM 18068 C CA . GLU D 1 238 ? 79.099 81.316 74.579 1.00 13.26 234 GLU D CA 1
ATOM 18069 C C . GLU D 1 238 ? 77.679 81.168 75.083 1.00 11.83 234 GLU D C 1
ATOM 18070 O O . GLU D 1 238 ? 77.134 80.065 75.104 1.00 13.35 234 GLU D O 1
ATOM 18082 N N . HIS D 1 239 ? 77.069 82.274 75.470 1.00 13.50 235 HIS D N 1
ATOM 18083 C CA . HIS D 1 239 ? 75.700 82.238 75.959 1.00 14.75 235 HIS D CA 1
ATOM 18084 C C . HIS D 1 239 ? 74.769 81.693 74.898 1.00 12.10 235 HIS D C 1
ATOM 18085 O O . HIS D 1 239 ? 73.905 80.863 75.187 1.00 13.60 235 HIS D O 1
ATOM 18098 N N . ASP D 1 240 ? 74.933 82.149 73.658 1.00 12.68 236 ASP D N 1
ATOM 18099 C CA . ASP D 1 240 ? 74.029 81.723 72.610 1.00 12.85 236 ASP D CA 1
ATOM 18100 C C . ASP D 1 240 ? 74.231 80.246 72.302 1.00 12.03 236 ASP D C 1
ATOM 18101 O O . ASP D 1 240 ? 73.267 79.499 72.135 1.00 12.08 236 ASP D O 1
ATOM 18110 N N . SER D 1 241 ? 75.477 79.791 72.314 1.00 10.81 237 SER D N 1
ATOM 18111 C CA . SER D 1 241 ? 75.734 78.378 72.127 1.00 12.67 237 SER D CA 1
ATOM 18112 C C . SER D 1 241 ? 75.078 77.577 73.237 1.00 12.04 237 SER D C 1
ATOM 18113 O O . SER D 1 241 ? 74.408 76.577 72.978 1.00 11.86 237 SER D O 1
ATOM 18121 N N . ASN D 1 242 ? 75.192 78.064 74.469 1.00 12.62 238 ASN D N 1
ATOM 18122 C CA . ASN D 1 242 ? 74.601 77.372 75.599 1.00 12.11 238 ASN D CA 1
ATOM 18123 C C . ASN D 1 242 ? 73.090 77.346 75.502 1.00 10.37 238 ASN D C 1
ATOM 18124 O O . ASN D 1 242 ? 72.467 76.357 75.882 1.00 12.79 238 ASN D O 1
ATOM 18135 N N . LEU D 1 243 ? 72.480 78.430 75.022 1.00 12.30 239 LEU D N 1
ATOM 18136 C CA . LEU D 1 243 ? 71.039 78.449 74.886 1.00 11.61 239 LEU D CA 1
ATOM 18137 C C . LEU D 1 243 ? 70.575 77.413 73.891 1.00 10.76 239 LEU D C 1
ATOM 18138 O O . LEU D 1 243 ? 69.576 76.731 74.102 1.00 12.56 239 LEU D O 1
ATOM 18154 N N . MET D 1 244 ? 71.277 77.304 72.767 1.00 11.11 240 MET D N 1
ATOM 18155 C CA . MET D 1 244 ? 70.908 76.290 71.805 1.00 11.02 240 MET D CA 1
ATOM 18156 C C . MET D 1 244 ? 71.054 74.904 72.395 1.00 10.62 240 MET D C 1
ATOM 18157 O O . MET D 1 244 ? 70.160 74.065 72.279 1.00 11.83 240 MET D O 1
ATOM 18171 N N . HIS D 1 245 ? 72.203 74.633 73.015 1.00 11.44 241 HIS D N 1
ATOM 18172 C CA . HIS D 1 245 ? 72.393 73.323 73.606 1.00 10.51 241 HIS D CA 1
ATOM 18173 C C . HIS D 1 245 ? 71.418 73.069 74.737 1.00 11.86 241 HIS D C 1
ATOM 18174 O O . HIS D 1 245 ? 71.000 71.938 74.932 1.00 12.33 241 HIS D O 1
ATOM 18187 N N . ALA D 1 246 ? 71.040 74.099 75.470 1.00 12.45 242 ALA D N 1
ATOM 18188 C CA . ALA D 1 246 ? 70.024 73.939 76.502 1.00 11.51 242 ALA D CA 1
ATOM 18189 C C . ALA D 1 246 ? 68.724 73.451 75.900 1.00 11.24 242 ALA D C 1
ATOM 18190 O O . ALA D 1 246 ? 68.082 72.549 76.441 1.00 13.54 242 ALA D O 1
ATOM 18197 N N . VAL D 1 247 ? 68.371 73.999 74.731 1.00 12.14 243 VAL D N 1
ATOM 18198 C CA . VAL D 1 247 ? 67.161 73.552 74.079 1.00 13.09 243 VAL D CA 1
ATOM 18199 C C . VAL D 1 247 ? 67.326 72.137 73.582 1.00 12.36 243 VAL D C 1
ATOM 18200 O O . VAL D 1 247 ? 66.430 71.307 73.735 1.00 13.33 243 VAL D O 1
ATOM 18213 N N . MET D 1 248 ? 68.472 71.833 72.969 1.00 11.73 244 MET D N 1
ATOM 18214 C CA . MET D 1 248 ? 68.728 70.489 72.495 1.00 11.91 244 MET D CA 1
ATOM 18215 C C . MET D 1 248 ? 68.620 69.489 73.622 1.00 12.66 244 MET D C 1
ATOM 18216 O O . MET D 1 248 ? 67.963 68.459 73.496 1.00 13.60 244 MET D O 1
ATOM 18230 N N . MET D 1 249 ? 69.273 69.785 74.739 1.00 12.62 245 MET D N 1
ATOM 18231 C CA . MET D 1 249 ? 69.334 68.855 75.851 1.00 12.98 245 MET D CA 1
ATOM 18232 C C . MET D 1 249 ? 68.015 68.747 76.578 1.00 14.46 245 MET D C 1
ATOM 18233 O O . MET D 1 249 ? 67.839 67.831 77.384 1.00 16.31 245 MET D O 1
ATOM 18247 N N . THR D 1 250 ? 67.094 69.668 76.334 1.00 12.21 246 THR D N 1
ATOM 18248 C CA . THR D 1 250 ? 65.783 69.633 76.975 1.00 12.56 246 THR D CA 1
ATOM 18249 C C . THR D 1 250 ? 64.701 69.294 75.968 1.00 13.98 246 THR D C 1
ATOM 18250 O O . THR D 1 250 ? 63.510 69.407 76.268 1.00 14.90 246 THR D O 1
ATOM 18261 N N . SER D 1 251 ? 65.100 68.865 74.777 1.00 12.10 247 SER D N 1
ATOM 18262 C CA . SER D 1 251 ? 64.175 68.306 73.825 1.00 14.91 247 SER D CA 1
ATOM 18263 C C . SER D 1 251 ? 63.781 66.897 74.254 1.00 16.81 247 SER D C 1
ATOM 18264 O O . SER D 1 251 ? 64.380 66.280 75.137 1.00 15.51 247 SER D O 1
ATOM 18272 N N . THR D 1 252 ? 62.743 66.400 73.621 1.00 14.85 248 THR D N 1
ATOM 18273 C CA . THR D 1 252 ? 62.270 65.036 73.849 1.00 17.35 248 THR D CA 1
ATOM 18274 C C . THR D 1 252 ? 62.231 64.308 72.525 1.00 20.37 248 THR D C 1
ATOM 18275 O O . THR D 1 252 ? 61.437 64.676 71.641 1.00 24.11 248 THR D O 1
ATOM 18286 N N . PRO D 1 253 ? 63.084 63.311 72.298 1.00 19.73 249 PRO D N 1
ATOM 18287 C CA . PRO D 1 253 ? 64.169 62.863 73.158 1.00 21.49 249 PRO D CA 1
ATOM 18288 C C . PRO D 1 253 ? 65.268 63.917 73.183 1.00 18.33 249 PRO D C 1
ATOM 18289 O O . PRO D 1 253 ? 65.400 64.697 72.238 1.00 17.58 249 PRO D O 1
ATOM 18300 N N . PRO D 1 254 ? 66.050 63.954 74.247 1.00 18.11 250 PRO D N 1
ATOM 18301 C CA . PRO D 1 254 ? 67.064 65.006 74.356 1.00 17.17 250 PRO D CA 1
ATOM 18302 C C . PRO D 1 254 ? 68.193 64.750 73.381 1.00 15.30 250 PRO D C 1
ATOM 18303 O O . PRO D 1 254 ? 68.498 63.605 73.024 1.00 16.41 250 PRO D O 1
ATOM 18314 N N . LEU D 1 255 ? 68.836 65.829 72.981 1.00 15.68 251 LEU D N 1
ATOM 18315 C CA . LEU D 1 255 ? 69.959 65.796 72.045 1.00 13.10 251 LEU D CA 1
ATOM 18316 C C . LEU D 1 255 ? 71.179 66.288 72.797 1.00 15.33 251 LEU D C 1
ATOM 18317 O O . LEU D 1 255 ? 71.317 67.490 73.046 1.00 15.42 251 LEU D O 1
ATOM 18333 N N . PHE D 1 256 ? 72.065 65.366 73.164 1.00 14.26 252 PHE D N 1
ATOM 18334 C CA . PHE D 1 256 ? 73.285 65.696 73.872 1.00 14.70 252 PHE D CA 1
ATOM 18335 C C . PHE D 1 256 ? 74.414 65.562 72.858 1.00 16.75 252 PHE D C 1
ATOM 18336 O O . PHE D 1 256 ? 74.984 64.483 72.687 1.00 17.30 252 PHE D O 1
ATOM 18353 N N . TYR D 1 257 ? 74.729 66.670 72.192 1.00 14.01 253 TYR D N 1
ATOM 18354 C CA . TYR D 1 257 ? 75.791 66.667 71.208 1.00 16.66 253 TYR D CA 1
ATOM 18355 C C . TYR D 1 257 ? 77.162 66.777 71.845 1.00 16.47 253 TYR D C 1
ATOM 18356 O O . TYR D 1 257 ? 78.154 66.419 71.198 1.00 18.81 253 TYR D O 1
ATOM 18374 N N . TRP D 1 258 ? 77.236 67.264 73.078 1.00 15.21 254 TRP D N 1
ATOM 18375 C CA . TRP D 1 258 ? 78.516 67.425 73.725 1.00 15.83 254 TRP D CA 1
ATOM 18376 C C . TRP D 1 258 ? 79.141 66.080 74.036 1.00 19.19 254 TRP D C 1
ATOM 18377 O O . TRP D 1 258 ? 78.460 65.125 74.424 1.00 19.36 254 TRP D O 1
ATOM 18398 N N . GLU D 1 259 ? 80.423 66.014 73.841 1.00 17.17 255 GLU D N 1
ATOM 18399 C CA . GLU D 1 259 ? 81.225 64.945 74.374 1.00 18.90 255 GLU D CA 1
ATOM 18400 C C . GLU D 1 259 ? 81.876 65.426 75.654 1.00 16.69 255 GLU D C 1
ATOM 18401 O O . GLU D 1 259 ? 81.969 66.627 75.925 1.00 15.92 255 GLU D O 1
ATOM 18413 N N . PRO D 1 260 ? 82.338 64.522 76.487 1.00 18.05 256 PRO D N 1
ATOM 18414 C CA . PRO D 1 260 ? 82.996 64.964 77.719 1.00 18.78 256 PRO D CA 1
ATOM 18415 C C . PRO D 1 260 ? 84.083 65.997 77.488 1.00 18.17 256 PRO D C 1
ATOM 18416 O O . PRO D 1 260 ? 84.147 66.998 78.211 1.00 17.33 256 PRO D O 1
ATOM 18427 N N . VAL D 1 261 ? 84.926 65.792 76.477 1.00 17.49 257 VAL D N 1
ATOM 18428 C CA . VAL D 1 261 ? 85.979 66.751 76.206 1.00 18.03 257 VAL D CA 1
ATOM 18429 C C . VAL D 1 261 ? 85.405 68.090 75.745 1.00 15.37 257 VAL D C 1
ATOM 18430 O O . VAL D 1 261 ? 86.012 69.138 75.980 1.00 17.33 257 VAL D O 1
ATOM 18443 N N . SER D 1 262 ? 84.224 68.096 75.109 1.00 15.91 258 SER D N 1
ATOM 18444 C CA . SER D 1 262 ? 83.616 69.385 74.773 1.00 17.03 258 SER D CA 1
ATOM 18445 C C . SER D 1 262 ? 83.453 70.226 76.018 1.00 15.46 258 SER D C 1
ATOM 18446 O O . SER D 1 262 ? 83.654 71.446 75.996 1.00 15.63 258 SER D O 1
ATOM 18454 N N . LEU D 1 263 ? 83.060 69.591 77.117 1.00 14.70 259 LEU D N 1
ATOM 18455 C CA . LEU D 1 263 ? 82.884 70.297 78.364 1.00 16.44 259 LEU D CA 1
ATOM 18456 C C . LEU D 1 263 ? 84.213 70.783 78.917 1.00 14.79 259 LEU D C 1
ATOM 18457 O O . LEU D 1 263 ? 84.317 71.921 79.384 1.00 18.59 259 LEU D O 1
ATOM 18473 N N . VAL D 1 264 ? 85.240 69.938 78.867 1.00 16.92 260 VAL D N 1
ATOM 18474 C CA . VAL D 1 264 ? 86.571 70.371 79.268 1.00 18.73 260 VAL D CA 1
ATOM 18475 C C . VAL D 1 264 ? 86.954 71.638 78.514 1.00 15.03 260 VAL D C 1
ATOM 18476 O O . VAL D 1 264 ? 87.379 72.635 79.112 1.00 16.75 260 VAL D O 1
ATOM 18489 N N . ILE D 1 265 ? 86.744 71.637 77.199 1.00 15.36 261 ILE D N 1
ATOM 18490 C CA . ILE D 1 265 ? 87.170 72.771 76.390 1.00 17.58 261 ILE D CA 1
ATOM 18491 C C . ILE D 1 265 ? 86.364 74.012 76.736 1.00 15.05 261 ILE D C 1
ATOM 18492 O O . ILE D 1 265 ? 86.909 75.117 76.869 1.00 16.34 261 ILE D O 1
ATOM 18508 N N . MET D 1 266 ? 85.044 73.868 76.857 1.00 15.03 262 MET D N 1
ATOM 18509 C CA . MET D 1 266 ? 84.229 75.026 77.187 1.00 15.46 262 MET D CA 1
ATOM 18510 C C . MET D 1 266 ? 84.703 75.676 78.475 1.00 13.01 262 MET D C 1
ATOM 18511 O O . MET D 1 266 ? 84.896 76.894 78.552 1.00 15.33 262 MET D O 1
ATOM 18525 N N . LYS D 1 267 ? 84.876 74.870 79.513 1.00 16.26 263 LYS D N 1
ATOM 18526 C CA . LYS D 1 267 ? 85.305 75.425 80.779 1.00 17.80 263 LYS D CA 1
ATOM 18527 C C . LYS D 1 267 ? 86.687 76.028 80.651 1.00 17.55 263 LYS D C 1
ATOM 18528 O O . LYS D 1 267 ? 86.944 77.108 81.183 1.00 19.49 263 LYS D O 1
ATOM 18547 N N . SER D 1 268 ? 87.570 75.354 79.926 1.00 17.82 264 SER D N 1
ATOM 18548 C CA . SER D 1 268 ? 88.933 75.840 79.748 1.00 18.08 264 SER D CA 1
ATOM 18549 C C . SER D 1 268 ? 88.940 77.180 79.042 1.00 19.08 264 SER D C 1
ATOM 18550 O O . SER D 1 268 ? 89.668 78.098 79.431 1.00 18.17 264 SER D O 1
ATOM 18558 N N . VAL D 1 269 ? 88.179 77.288 77.947 1.00 15.79 265 VAL D N 1
ATOM 18559 C CA . VAL D 1 269 ? 88.169 78.530 77.189 1.00 16.65 265 VAL D CA 1
ATOM 18560 C C . VAL D 1 269 ? 87.704 79.687 78.058 1.00 16.34 265 VAL D C 1
ATOM 18561 O O . VAL D 1 269 ? 88.272 80.777 78.025 1.00 15.51 265 VAL D O 1
ATOM 18574 N N . ARG D 1 270 ? 86.640 79.491 78.836 1.00 16.20 266 ARG D N 1
ATOM 18575 C CA . ARG D 1 270 ? 86.195 80.561 79.709 1.00 16.52 266 ARG D CA 1
ATOM 18576 C C . ARG D 1 270 ? 87.299 80.943 80.678 1.00 18.78 266 ARG D C 1
ATOM 18577 O O . ARG D 1 270 ? 87.536 82.127 80.917 1.00 18.44 266 ARG D O 1
ATOM 18598 N N . GLU D 1 271 ? 87.962 79.945 81.253 1.00 17.88 267 GLU D N 1
ATOM 18599 C CA . GLU D 1 271 ? 89.064 80.206 82.168 1.00 17.91 267 GLU D CA 1
ATOM 18600 C C . GLU D 1 271 ? 90.183 80.948 81.450 1.00 19.22 267 GLU D C 1
ATOM 18601 O O . GLU D 1 271 ? 90.728 81.917 81.990 1.00 20.83 267 GLU D O 1
ATOM 18613 N N . TRP D 1 272 ? 90.528 80.523 80.227 1.00 18.81 268 TRP D N 1
ATOM 18614 C CA . TRP D 1 272 ? 91.597 81.218 79.511 1.00 17.94 268 TRP D CA 1
ATOM 18615 C C . TRP D 1 272 ? 91.238 82.674 79.308 1.00 20.17 268 TRP D C 1
ATOM 18616 O O . TRP D 1 272 ? 92.055 83.570 79.535 1.00 20.09 268 TRP D O 1
ATOM 18637 N N . ARG D 1 273 ? 90.011 82.937 78.858 1.00 17.45 269 ARG D N 1
ATOM 18638 C CA . ARG D 1 273 ? 89.634 84.316 78.646 1.00 17.37 269 ARG D CA 1
ATOM 18639 C C . ARG D 1 273 ? 89.678 85.090 79.953 1.00 18.45 269 ARG D C 1
ATOM 18640 O O . ARG D 1 273 ? 90.163 86.227 79.992 1.00 19.21 269 ARG D O 1
ATOM 18661 N N . GLU D 1 274 ? 89.149 84.510 81.033 1.00 20.18 270 GLU D N 1
ATOM 18662 C CA . GLU D 1 274 ? 89.125 85.222 82.303 1.00 21.56 270 GLU D CA 1
ATOM 18663 C C . GLU D 1 274 ? 90.535 85.521 82.787 1.00 23.62 270 GLU D C 1
ATOM 18664 O O . GLU D 1 274 ? 90.743 86.494 83.516 1.00 27.32 270 GLU D O 1
ATOM 18676 N N . SER D 1 275 ? 91.492 84.750 82.348 1.00 21.93 271 SER D N 1
ATOM 18677 C CA . SER D 1 275 ? 92.890 84.949 82.807 1.00 22.38 271 SER D CA 1
ATOM 18678 C C . SER D 1 275 ? 93.709 85.729 81.777 1.00 27.47 271 SER D C 1
ATOM 18679 O O . SER D 1 275 ? 94.891 85.774 81.907 1.00 25.14 271 SER D O 1
ATOM 18687 N N . GLY D 1 276 ? 93.083 86.238 80.743 1.00 23.90 272 GLY D N 1
ATOM 18688 C CA . GLY D 1 276 ? 93.754 87.190 79.884 1.00 26.10 272 GLY D CA 1
ATOM 18689 C C . GLY D 1 276 ? 94.029 86.770 78.456 1.00 22.29 272 GLY D C 1
ATOM 18690 O O . GLY D 1 276 ? 94.725 87.502 77.748 1.00 25.44 272 GLY D O 1
ATOM 18694 N N . LEU D 1 277 ? 93.503 85.633 77.995 1.00 20.25 273 LEU D N 1
ATOM 18695 C CA . LEU D 1 277 ? 93.679 85.226 76.610 1.00 18.20 273 LEU D CA 1
ATOM 18696 C C . LEU D 1 277 ? 92.349 85.418 75.905 1.00 19.54 273 LEU D C 1
ATOM 18697 O O . LEU D 1 277 ? 91.417 84.647 76.154 1.00 19.95 273 LEU D O 1
ATOM 18713 N N . PRO D 1 278 ? 92.208 86.360 75.028 1.00 16.18 274 PRO D N 1
ATOM 18714 C CA . PRO D 1 278 ? 90.878 86.586 74.441 1.00 17.58 274 PRO D CA 1
ATOM 18715 C C . PRO D 1 278 ? 90.496 85.448 73.528 1.00 18.22 274 PRO D C 1
ATOM 18716 O O . PRO D 1 278 ? 91.081 85.256 72.464 1.00 17.48 274 PRO D O 1
ATOM 18727 N N . CYS D 1 279 ? 89.496 84.688 73.948 1.00 17.95 275 CYS D N 1
ATOM 18728 C CA . CYS D 1 279 ? 88.977 83.595 73.147 1.00 15.69 275 CYS D CA 1
ATOM 18729 C C . CYS D 1 279 ? 87.601 83.277 73.703 1.00 15.32 275 CYS D C 1
ATOM 18730 O O . CYS D 1 279 ? 87.237 83.718 74.792 1.00 16.33 275 CYS D O 1
ATOM 18738 N N . ALA D 1 280 ? 86.843 82.512 72.941 1.00 16.54 276 ALA D N 1
ATOM 18739 C CA . ALA D 1 280 ? 85.472 82.216 73.314 1.00 14.09 276 ALA D CA 1
ATOM 18740 C C . ALA D 1 280 ? 85.056 80.990 72.545 1.00 14.25 276 ALA D C 1
ATOM 18741 O O . ALA D 1 280 ? 85.473 80.787 71.404 1.00 17.54 276 ALA D O 1
ATOM 18748 N N . TYR D 1 281 ? 84.200 80.184 73.160 1.00 14.26 277 TYR D N 1
ATOM 18749 C CA . TYR D 1 281 ? 83.751 78.984 72.506 1.00 12.99 277 TYR D CA 1
ATOM 18750 C C . TYR D 1 281 ? 82.360 79.110 71.915 1.00 14.62 277 TYR D C 1
ATOM 18751 O O . TYR D 1 281 ? 81.512 79.895 72.347 1.00 13.72 277 TYR D O 1
ATOM 18769 N N . THR D 1 282 ? 82.140 78.237 70.954 1.00 13.33 278 THR D N 1
ATOM 18770 C CA . THR D 1 282 ? 80.812 78.026 70.413 1.00 12.84 278 THR D CA 1
ATOM 18771 C C . THR D 1 282 ? 80.753 76.636 69.800 1.00 15.03 278 THR D C 1
ATOM 18772 O O . THR D 1 282 ? 81.741 76.135 69.265 1.00 15.45 278 THR D O 1
ATOM 18783 N N . LEU D 1 283 ? 79.599 76.001 69.926 1.00 14.23 279 LEU D N 1
ATOM 18784 C CA . LEU D 1 283 ? 79.425 74.647 69.455 1.00 13.57 279 LEU D CA 1
ATOM 18785 C C . LEU D 1 283 ? 78.197 74.603 68.569 1.00 16.13 279 LEU D C 1
ATOM 18786 O O . LEU D 1 283 ? 77.168 75.212 68.875 1.00 17.74 279 LEU D O 1
ATOM 18802 N N . ASP D 1 284 ? 78.311 73.854 67.496 1.00 14.31 280 ASP D N 1
ATOM 18803 C CA . ASP D 1 284 ? 77.153 73.547 66.664 1.00 15.20 280 ASP D CA 1
ATOM 18804 C C . ASP D 1 284 ? 76.541 72.234 67.132 1.00 15.86 280 ASP D C 1
ATOM 18805 O O . ASP D 1 284 ? 76.638 71.883 68.314 1.00 16.14 280 ASP D O 1
ATOM 18814 N N . ALA D 1 285 ? 75.871 71.513 66.241 1.00 16.90 281 ALA D N 1
ATOM 18815 C CA . ALA D 1 285 ? 75.182 70.280 66.611 1.00 16.22 281 ALA D CA 1
ATOM 18816 C C . ALA D 1 285 ? 76.188 69.137 66.511 1.00 17.63 281 ALA D C 1
ATOM 18817 O O . ALA D 1 285 ? 76.142 68.275 65.638 1.00 19.46 281 ALA D O 1
ATOM 18824 N N . GLY D 1 286 ? 77.139 69.177 67.423 1.00 16.34 282 GLY D N 1
ATOM 18825 C CA . GLY D 1 286 ? 78.160 68.175 67.513 1.00 17.29 282 GLY D CA 1
ATOM 18826 C C . GLY D 1 286 ? 79.130 68.592 68.577 1.00 15.66 282 GLY D C 1
ATOM 18827 O O . GLY D 1 286 ? 78.995 69.647 69.207 1.00 15.90 282 GLY D O 1
ATOM 18831 N N . PRO D 1 287 ? 80.119 67.767 68.798 1.00 18.93 283 PRO D N 1
ATOM 18832 C CA . PRO D 1 287 ? 80.980 67.933 69.970 1.00 18.90 283 PRO D CA 1
ATOM 18833 C C . PRO D 1 287 ? 82.192 68.812 69.737 1.00 15.90 283 PRO D C 1
ATOM 18834 O O . PRO D 1 287 ? 82.822 69.264 70.699 1.00 15.01 283 PRO D O 1
ATOM 18845 N N . ASN D 1 288 ? 82.523 69.071 68.478 1.00 16.76 284 ASN D N 1
ATOM 18846 C CA . ASN D 1 288 ? 83.688 69.897 68.196 1.00 16.51 284 ASN D CA 1
ATOM 18847 C C . ASN D 1 288 ? 83.468 71.279 68.766 1.00 16.58 284 ASN D C 1
ATOM 18848 O O . ASN D 1 288 ? 82.359 71.815 68.731 1.00 16.06 284 ASN D O 1
ATOM 18859 N N . VAL D 1 289 ? 84.519 71.888 69.274 1.00 13.89 285 VAL D N 1
ATOM 18860 C CA . VAL D 1 289 ? 84.388 73.198 69.888 1.00 16.25 285 VAL D CA 1
ATOM 18861 C C . VAL D 1 289 ? 85.089 74.205 69.002 1.00 19.25 285 VAL D C 1
ATOM 18862 O O . VAL D 1 289 ? 86.293 74.089 68.719 1.00 16.76 285 VAL D O 1
ATOM 18875 N N . HIS D 1 290 ? 84.341 75.185 68.549 1.00 14.90 286 HIS D N 1
ATOM 18876 C CA . HIS D 1 290 ? 84.913 76.282 67.800 1.00 15.06 286 HIS D CA 1
ATOM 18877 C C . HIS D 1 290 ? 85.341 77.357 68.775 1.00 14.99 286 HIS D C 1
ATOM 18878 O O . HIS D 1 290 ? 84.513 77.913 69.509 1.00 15.51 286 HIS D O 1
ATOM 18891 N N . VAL D 1 291 ? 86.623 77.666 68.784 1.00 14.49 287 VAL D N 1
ATOM 18892 C CA . VAL D 1 291 ? 87.155 78.656 69.694 1.00 15.33 287 VAL D CA 1
ATOM 18893 C C . VAL D 1 291 ? 87.517 79.859 68.867 1.00 18.78 287 VAL D C 1
ATOM 18894 O O . VAL D 1 291 ? 88.452 79.814 68.062 1.00 18.76 287 VAL D O 1
ATOM 18907 N N . ILE D 1 292 ? 86.741 80.907 69.055 1.00 15.93 288 ILE D N 1
ATOM 18908 C CA . ILE D 1 292 ? 86.875 82.147 68.313 1.00 18.14 288 ILE D CA 1
ATOM 18909 C C . ILE D 1 292 ? 87.832 83.056 69.074 1.00 18.33 288 ILE D C 1
ATOM 18910 O O . ILE D 1 292 ? 87.721 83.191 70.299 1.00 15.86 288 ILE D O 1
ATOM 18926 N N . CYS D 1 293 ? 88.762 83.689 68.360 1.00 18.46 289 CYS D N 1
ATOM 18927 C CA . CYS D 1 293 ? 89.684 84.591 69.026 1.00 17.43 289 CYS D CA 1
ATOM 18928 C C . CYS D 1 293 ? 90.191 85.626 68.040 1.00 17.78 289 CYS D C 1
ATOM 18929 O O . CYS D 1 293 ? 90.191 85.383 66.828 1.00 19.03 289 CYS D O 1
ATOM 18937 N N . PRO D 1 294 ? 90.595 86.792 68.516 1.00 17.55 290 PRO D N 1
ATOM 18938 C CA . PRO D 1 294 ? 91.354 87.686 67.634 1.00 18.41 290 PRO D CA 1
ATOM 18939 C C . PRO D 1 294 ? 92.547 86.899 67.124 1.00 18.56 290 PRO D C 1
ATOM 18940 O O . PRO D 1 294 ? 93.164 86.118 67.857 1.00 18.95 290 PRO D O 1
ATOM 18951 N N . SER D 1 295 ? 92.840 87.066 65.839 1.00 20.05 291 SER D N 1
ATOM 18952 C CA . SER D 1 295 ? 93.788 86.196 65.173 1.00 20.05 291 SER D CA 1
ATOM 18953 C C . SER D 1 295 ? 95.160 86.263 65.813 1.00 19.78 291 SER D C 1
ATOM 18954 O O . SER D 1 295 ? 95.902 85.289 65.753 1.00 21.97 291 SER D O 1
ATOM 18962 N N . GLU D 1 296 ? 95.500 87.376 66.441 1.00 20.32 292 GLU D N 1
ATOM 18963 C CA . GLU D 1 296 ? 96.816 87.462 67.069 1.00 21.27 292 GLU D CA 1
ATOM 18964 C C . GLU D 1 296 ? 96.946 86.456 68.198 1.00 25.06 292 GLU D C 1
ATOM 18965 O O . GLU D 1 296 ? 98.061 86.081 68.561 1.00 22.79 292 GLU D O 1
ATOM 18977 N N . TYR D 1 297 ? 95.834 85.987 68.743 1.00 20.98 293 TYR D N 1
ATOM 18978 C CA . TYR D 1 297 ? 95.869 85.015 69.825 1.00 19.68 293 TYR D CA 1
ATOM 18979 C C . TYR D 1 297 ? 95.703 83.585 69.371 1.00 19.05 293 TYR D C 1
ATOM 18980 O O . TYR D 1 297 ? 95.756 82.673 70.210 1.00 19.60 293 TYR D O 1
ATOM 18998 N N . ALA D 1 298 ? 95.563 83.354 68.073 1.00 18.19 294 ALA D N 1
ATOM 18999 C CA . ALA D 1 298 ? 95.212 82.036 67.573 1.00 19.89 294 ALA D CA 1
ATOM 19000 C C . ALA D 1 298 ? 96.281 81.006 67.890 1.00 21.46 294 ALA D C 1
ATOM 19001 O O . ALA D 1 298 ? 95.964 79.869 68.249 1.00 20.49 294 ALA D O 1
ATOM 19008 N N . GLU D 1 299 ? 97.558 81.370 67.748 1.00 20.71 295 GLU D N 1
ATOM 19009 C CA . GLU D 1 299 ? 98.577 80.358 68.003 1.00 24.94 295 GLU D CA 1
ATOM 19010 C C . GLU D 1 299 ? 98.568 79.936 69.468 1.00 19.85 295 GLU D C 1
ATOM 19011 O O . GLU D 1 299 ? 98.719 78.748 69.769 1.00 22.07 295 GLU D O 1
ATOM 19023 N N . GLU D 1 300 ? 98.361 80.878 70.378 1.00 19.16 296 GLU D N 1
ATOM 19024 C CA . GLU D 1 300 ? 98.289 80.539 71.787 1.00 20.35 296 GLU D CA 1
ATOM 19025 C C . GLU D 1 300 ? 97.057 79.689 72.067 1.00 19.74 296 GLU D C 1
ATOM 19026 O O . GLU D 1 300 ? 97.123 78.701 72.802 1.00 19.71 296 GLU D O 1
ATOM 19038 N N . VAL D 1 301 ? 95.908 80.069 71.492 1.00 17.83 297 VAL D N 1
ATOM 19039 C CA . VAL D 1 301 ? 94.700 79.270 71.675 1.00 19.43 297 VAL D CA 1
ATOM 19040 C C . VAL D 1 301 ? 94.927 77.860 71.178 1.00 17.93 297 VAL D C 1
ATOM 19041 O O . VAL D 1 301 ? 94.521 76.873 71.807 1.00 17.43 297 VAL D O 1
ATOM 19054 N N . ILE D 1 302 ? 95.534 77.741 70.000 1.00 16.41 298 ILE D N 1
ATOM 19055 C CA . ILE D 1 302 ? 95.718 76.440 69.397 1.00 17.13 298 ILE D CA 1
ATOM 19056 C C . ILE D 1 302 ? 96.630 75.603 70.269 1.00 18.72 298 ILE D C 1
ATOM 19057 O O . ILE D 1 302 ? 96.402 74.408 70.463 1.00 19.82 298 ILE D O 1
ATOM 19073 N N . PHE D 1 303 ? 97.676 76.221 70.798 1.00 20.48 299 PHE D N 1
ATOM 19074 C CA . PHE D 1 303 ? 98.578 75.504 71.681 1.00 21.04 299 PHE D CA 1
ATOM 19075 C C . PHE D 1 303 ? 97.828 74.962 72.893 1.00 18.91 299 PHE D C 1
ATOM 19076 O O . PHE D 1 303 ? 97.939 73.777 73.223 1.00 22.71 299 PHE D O 1
ATOM 19093 N N . ARG D 1 304 ? 97.036 75.815 73.545 1.00 19.27 300 ARG D N 1
ATOM 19094 C CA . ARG D 1 304 ? 96.295 75.387 74.733 1.00 17.98 300 ARG D CA 1
ATOM 19095 C C . ARG D 1 304 ? 95.279 74.320 74.383 1.00 19.33 300 ARG D C 1
ATOM 19096 O O . ARG D 1 304 ? 95.090 73.357 75.134 1.00 19.74 300 ARG D O 1
ATOM 19117 N N . LEU D 1 305 ? 94.620 74.458 73.240 1.00 20.06 301 LEU D N 1
ATOM 19118 C CA . LEU D 1 305 ? 93.627 73.461 72.884 1.00 21.79 301 LEU D CA 1
ATOM 19119 C C . LEU D 1 305 ? 94.289 72.135 72.578 1.00 21.92 301 LEU D C 1
ATOM 19120 O O . LEU D 1 305 ? 93.770 71.076 72.943 1.00 20.73 301 LEU D O 1
ATOM 19136 N N . THR D 1 306 ? 95.431 72.181 71.883 1.00 21.07 302 THR D N 1
ATOM 19137 C CA . THR D 1 306 ? 96.096 70.958 71.474 1.00 24.26 302 THR D CA 1
ATOM 19138 C C . THR D 1 306 ? 96.578 70.188 72.687 1.00 21.65 302 THR D C 1
ATOM 19139 O O . THR D 1 306 ? 96.689 68.958 72.633 1.00 25.62 302 THR D O 1
ATOM 19150 N N . SER D 1 307 ? 96.854 70.898 73.777 1.00 21.87 303 SER D N 1
ATOM 19151 C CA . SER D 1 307 ? 97.321 70.289 75.010 1.00 23.82 303 SER D CA 1
ATOM 19152 C C . SER D 1 307 ? 96.200 69.639 75.797 1.00 26.57 303 SER D C 1
ATOM 19153 O O . SER D 1 307 ? 96.477 68.952 76.788 1.00 28.50 303 SER D O 1
ATOM 19161 N N . ILE D 1 308 ? 94.945 69.840 75.399 1.00 22.45 304 ILE D N 1
ATOM 19162 C CA . ILE D 1 308 ? 93.845 69.244 76.149 1.00 24.30 304 ILE D CA 1
ATOM 19163 C C . ILE D 1 308 ? 93.730 67.772 75.796 1.00 22.17 304 ILE D C 1
ATOM 19164 O O . ILE D 1 308 ? 93.543 67.421 74.617 1.00 23.30 304 ILE D O 1
ATOM 19180 N N . PRO D 1 309 ? 93.807 66.878 76.775 1.00 25.11 305 PRO D N 1
ATOM 19181 C CA . PRO D 1 309 ? 93.574 65.464 76.488 1.00 27.72 305 PRO D CA 1
ATOM 19182 C C . PRO D 1 309 ? 92.241 65.268 75.783 1.00 24.88 305 PRO D C 1
ATOM 19183 O O . PRO D 1 309 ? 91.202 65.776 76.218 1.00 28.46 305 PRO D O 1
ATOM 19194 N N . GLY D 1 310 ? 92.282 64.544 74.674 1.00 25.15 306 GLY D N 1
ATOM 19195 C CA . GLY D 1 310 ? 91.107 64.214 73.910 1.00 27.49 306 GLY D CA 1
ATOM 19196 C C . GLY D 1 310 ? 90.873 65.104 72.718 1.00 25.36 306 GLY D C 1
ATOM 19197 O O . GLY D 1 310 ? 89.969 64.826 71.923 1.00 26.66 306 GLY D O 1
ATOM 19201 N N . VAL D 1 311 ? 91.653 66.168 72.577 1.00 25.83 307 VAL D N 1
ATOM 19202 C CA . VAL D 1 311 ? 91.591 67.019 71.396 1.00 23.68 307 VAL D CA 1
ATOM 19203 C C . VAL D 1 311 ? 92.485 66.380 70.344 1.00 26.96 307 VAL D C 1
ATOM 19204 O O . VAL D 1 311 ? 93.704 66.332 70.517 1.00 25.34 307 VAL D O 1
ATOM 19217 N N . GLN D 1 312 ? 91.875 65.883 69.265 1.00 25.25 308 GLN D N 1
ATOM 19218 C CA . GLN D 1 312 ? 92.643 65.171 68.247 1.00 32.14 308 GLN D CA 1
ATOM 19219 C C . GLN D 1 312 ? 93.490 66.136 67.435 1.00 32.46 308 GLN D C 1
ATOM 19220 O O . GLN D 1 312 ? 94.701 65.944 67.271 1.00 30.82 308 GLN D O 1
ATOM 19234 N N . THR D 1 313 ? 92.861 67.165 66.895 1.00 25.95 309 THR D N 1
ATOM 19235 C CA . THR D 1 313 ? 93.566 68.184 66.148 1.00 28.29 309 THR D CA 1
ATOM 19236 C C . THR D 1 313 ? 92.791 69.478 66.310 1.00 24.92 309 THR D C 1
ATOM 19237 O O . THR D 1 313 ? 91.658 69.496 66.805 1.00 24.39 309 THR D O 1
ATOM 19248 N N . VAL D 1 314 ? 93.424 70.564 65.911 1.00 22.98 310 VAL D N 1
ATOM 19249 C CA . VAL D 1 314 ? 92.820 71.889 65.960 1.00 20.12 310 VAL D CA 1
ATOM 19250 C C . VAL D 1 314 ? 92.976 72.432 64.562 1.00 26.49 310 VAL D C 1
ATOM 19251 O O . VAL D 1 314 ? 94.083 72.431 64.013 1.00 24.01 310 VAL D O 1
ATOM 19264 N N . LEU D 1 315 ? 91.877 72.819 63.952 1.00 20.83 311 LEU D N 1
ATOM 19265 C CA . LEU D 1 315 ? 91.938 73.407 62.630 1.00 21.62 311 LEU D CA 1
ATOM 19266 C C . LEU D 1 315 ? 91.760 74.903 62.777 1.00 26.58 311 LEU D C 1
ATOM 19267 O O . LEU D 1 315 ? 90.913 75.374 63.535 1.00 30.69 311 LEU D O 1
ATOM 19283 N N . LYS D 1 316 ? 92.587 75.651 62.086 1.00 21.92 312 LYS D N 1
ATOM 19284 C CA . LYS D 1 316 ? 92.641 77.094 62.207 1.00 23.17 312 LYS D CA 1
ATOM 19285 C C . LYS D 1 316 ? 91.966 77.670 60.977 1.00 20.95 312 LYS D C 1
ATOM 19286 O O . LYS D 1 316 ? 92.337 77.330 59.848 1.00 22.50 312 LYS D O 1
ATOM 19305 N N . ALA D 1 317 ? 90.968 78.517 61.186 1.00 21.28 313 ALA D N 1
ATOM 19306 C CA . ALA D 1 317 ? 90.246 79.123 60.082 1.00 18.95 313 ALA D CA 1
ATOM 19307 C C . ALA D 1 317 ? 90.058 80.604 60.337 1.00 19.82 313 ALA D C 1
ATOM 19308 O O . ALA D 1 317 ? 89.782 81.025 61.459 1.00 22.80 313 ALA D O 1
ATOM 19315 N N . SER D 1 318 ? 90.236 81.395 59.295 1.00 17.81 314 SER D N 1
ATOM 19316 C CA . SER D 1 318 ? 90.048 82.826 59.317 1.00 19.24 314 SER D CA 1
ATOM 19317 C C . SER D 1 318 ? 88.745 83.142 58.584 1.00 17.24 314 SER D C 1
ATOM 19318 O O . SER D 1 318 ? 88.077 82.247 58.068 1.00 19.33 314 SER D O 1
ATOM 19326 N N . ALA D 1 319 ? 88.397 84.423 58.545 1.00 19.42 315 ALA D N 1
ATOM 19327 C CA . ALA D 1 319 ? 87.122 84.817 57.959 1.00 18.92 315 ALA D CA 1
ATOM 19328 C C . ALA D 1 319 ? 87.156 84.639 56.446 1.00 18.35 315 ALA D C 1
ATOM 19329 O O . ALA D 1 319 ? 88.073 85.120 55.775 1.00 21.19 315 ALA D O 1
ATOM 19336 N N . GLY D 1 320 ? 86.154 83.939 55.927 1.00 17.46 316 GLY D N 1
ATOM 19337 C CA . GLY D 1 320 ? 86.099 83.584 54.535 1.00 19.10 316 GLY D CA 1
ATOM 19338 C C . GLY D 1 320 ? 85.212 84.485 53.711 1.00 20.09 316 GLY D C 1
ATOM 19339 O O . GLY D 1 320 ? 84.343 85.196 54.225 1.00 18.95 316 GLY D O 1
ATOM 19343 N N . ASP D 1 321 ? 85.451 84.435 52.408 1.00 18.20 317 ASP D N 1
ATOM 19344 C CA . ASP D 1 321 ? 84.725 85.261 51.457 1.00 21.19 317 ASP D CA 1
ATOM 19345 C C . ASP D 1 321 ? 83.406 84.606 51.044 1.00 18.89 317 ASP D C 1
ATOM 19346 O O . ASP D 1 321 ? 83.024 83.519 51.485 1.00 18.26 317 ASP D O 1
ATOM 19355 N N . SER D 1 322 ? 82.683 85.301 50.178 1.00 18.64 318 SER D N 1
ATOM 19356 C CA . SER D 1 322 ? 81.418 84.811 49.692 1.00 18.90 318 SER D CA 1
ATOM 19357 C C . SER D 1 322 ? 81.617 83.603 48.784 1.00 17.51 318 SER D C 1
ATOM 19358 O O . SER D 1 322 ? 82.719 83.327 48.301 1.00 20.85 318 SER D O 1
ATOM 19366 N N . ALA D 1 323 ? 80.528 82.882 48.555 1.00 16.47 319 ALA D N 1
ATOM 19367 C CA . ALA D 1 323 ? 80.538 81.846 47.535 1.00 15.80 319 ALA D CA 1
ATOM 19368 C C . ALA D 1 323 ? 80.896 82.508 46.214 1.00 18.55 319 ALA D C 1
ATOM 19369 O O . ALA D 1 323 ? 80.451 83.626 45.934 1.00 19.24 319 ALA D O 1
ATOM 19376 N N . LYS D 1 324 ? 81.729 81.834 45.419 1.00 17.52 320 LYS D N 1
ATOM 19377 C CA . LYS D 1 324 ? 82.227 82.424 44.184 1.00 20.75 320 LYS D CA 1
ATOM 19378 C C . LYS D 1 324 ? 82.239 81.392 43.084 1.00 18.74 320 LYS D C 1
ATOM 19379 O O . LYS D 1 324 ? 82.475 80.216 43.331 1.00 19.81 320 LYS D O 1
ATOM 19398 N N . LEU D 1 325 ? 82.048 81.860 41.880 1.00 21.65 321 LEU D N 1
ATOM 19399 C CA . LEU D 1 325 ? 82.252 80.995 40.703 1.00 22.37 321 LEU D CA 1
ATOM 19400 C C . LEU D 1 325 ? 83.754 80.916 40.427 1.00 23.85 321 LEU D C 1
ATOM 19401 O O . LEU D 1 325 ? 84.452 81.863 40.673 1.00 26.23 321 LEU D O 1
ATOM 19417 N N . ILE D 1 326 ? 84.195 79.793 39.980 1.00 23.78 322 ILE D N 1
ATOM 19418 C CA . ILE D 1 326 ? 85.625 79.636 39.644 1.00 27.51 322 ILE D CA 1
ATOM 19419 C C . ILE D 1 326 ? 85.705 78.985 38.270 1.00 32.36 322 ILE D C 1
ATOM 19420 O O . ILE D 1 326 ? 84.796 78.366 37.861 1.00 31.11 322 ILE D O 1
ATOM 19436 N N . GLU D 1 327 ? 86.816 79.129 37.618 1.00 43.82 323 GLU D N 1
ATOM 19437 C CA . GLU D 1 327 ? 86.919 78.613 36.232 1.00 49.12 323 GLU D CA 1
ATOM 19438 C C . GLU D 1 327 ? 87.137 77.107 36.198 1.00 52.12 323 GLU D C 1
ATOM 19439 O O . GLU D 1 327 ? 86.473 76.454 35.390 1.00 56.75 323 GLU D O 1
ATOM 19445 N N . GLN D 1 328 ? 87.996 76.586 37.065 1.00 47.26 324 GLN D N 1
ATOM 19446 C CA . GLN D 1 328 ? 88.378 75.147 37.057 1.00 53.18 324 GLN D CA 1
ATOM 19447 C C . GLN D 1 328 ? 87.256 74.208 37.523 1.00 50.10 324 GLN D C 1
ATOM 19448 O O . GLN D 1 328 ? 86.931 74.215 38.727 1.00 50.15 324 GLN D O 1
ATOM 19454 N N . SER D 1 329 ? 86.701 73.436 36.591 1.00 49.02 325 SER D N 1
ATOM 19455 C CA . SER D 1 329 ? 85.728 72.356 36.882 1.00 45.04 325 SER D CA 1
ATOM 19456 C C . SER D 1 329 ? 86.388 71.279 37.737 1.00 44.72 325 SER D C 1
ATOM 19457 O O . SER D 1 329 ? 87.543 70.985 37.428 1.00 53.44 325 SER D O 1
ATOM 19460 N N . MET E 1 5 ? 26.003 61.564 169.574 1.00 55.41 1 MET E N 1
ATOM 19461 C CA . MET E 1 5 ? 27.271 62.347 169.499 1.00 61.70 1 MET E CA 1
ATOM 19462 C C . MET E 1 5 ? 27.169 63.568 168.587 1.00 63.43 1 MET E C 1
ATOM 19463 O O . MET E 1 5 ? 28.117 64.357 168.487 1.00 62.97 1 MET E O 1
ATOM 19476 N N . GLY E 1 6 ? 26.024 63.717 167.920 1.00 59.98 2 GLY E N 1
ATOM 19477 C CA . GLY E 1 6 ? 25.807 64.828 167.016 1.00 46.67 2 GLY E CA 1
ATOM 19478 C C . GLY E 1 6 ? 25.022 64.416 165.789 1.00 38.46 2 GLY E C 1
ATOM 19479 O O . GLY E 1 6 ? 25.392 63.467 165.095 1.00 38.99 2 GLY E O 1
ATOM 19483 N N . GLN E 1 7 ? 23.935 65.126 165.512 1.00 35.81 3 GLN E N 1
ATOM 19484 C CA . GLN E 1 7 ? 23.056 64.761 164.414 1.00 41.45 3 GLN E CA 1
ATOM 19485 C C . GLN E 1 7 ? 22.451 66.012 163.797 1.00 38.72 3 GLN E C 1
ATOM 19486 O O . GLN E 1 7 ? 22.145 66.982 164.491 1.00 37.61 3 GLN E O 1
ATOM 19500 N N . ALA E 1 8 ? 22.265 65.976 162.482 1.00 36.29 4 ALA E N 1
ATOM 19501 C CA . ALA E 1 8 ? 21.590 67.074 161.813 1.00 33.31 4 ALA E CA 1
ATOM 19502 C C . ALA E 1 8 ? 21.005 66.541 160.521 1.00 29.36 4 ALA E C 1
ATOM 19503 O O . ALA E 1 8 ? 21.466 65.536 159.982 1.00 29.91 4 ALA E O 1
ATOM 19510 N N . THR E 1 9 ? 19.984 67.231 160.041 1.00 25.86 5 THR E N 1
ATOM 19511 C CA . THR E 1 9 ? 19.354 66.915 158.771 1.00 32.41 5 THR E CA 1
ATOM 19512 C C . THR E 1 9 ? 19.322 68.170 157.921 1.00 29.86 5 THR E C 1
ATOM 19513 O O . THR E 1 9 ? 18.940 69.240 158.399 1.00 27.26 5 THR E O 1
ATOM 19524 N N . ALA E 1 10 ? 19.709 68.027 156.652 1.00 29.70 6 ALA E N 1
ATOM 19525 C CA . ALA E 1 10 ? 19.685 69.136 155.712 1.00 28.59 6 ALA E CA 1
ATOM 19526 C C . ALA E 1 10 ? 18.992 68.699 154.429 1.00 24.10 6 ALA E C 1
ATOM 19527 O O . ALA E 1 10 ? 18.969 67.518 154.101 1.00 23.94 6 ALA E O 1
ATOM 19534 N N . ILE E 1 11 ? 18.408 69.662 153.741 1.00 25.90 7 ILE E N 1
ATOM 19535 C CA . ILE E 1 11 ? 17.864 69.439 152.407 1.00 23.97 7 ILE E CA 1
ATOM 19536 C C . ILE E 1 11 ? 18.626 70.338 151.451 1.00 27.70 7 ILE E C 1
ATOM 19537 O O . ILE E 1 11 ? 19.076 71.424 151.818 1.00 23.67 7 ILE E O 1
ATOM 19553 N N . ALA E 1 12 ? 18.717 69.908 150.203 1.00 23.94 8 ALA E N 1
ATOM 19554 C CA . ALA E 1 12 ? 19.262 70.768 149.169 1.00 21.62 8 ALA E CA 1
ATOM 19555 C C . ALA E 1 12 ? 18.598 70.377 147.865 1.00 22.47 8 ALA E C 1
ATOM 19556 O O . ALA E 1 12 ? 18.087 69.263 147.718 1.00 21.37 8 ALA E O 1
ATOM 19563 N N . HIS E 1 13 ? 18.630 71.290 146.921 1.00 19.62 9 HIS E N 1
ATOM 19564 C CA . HIS E 1 13 ? 18.030 71.033 145.641 1.00 19.17 9 HIS E CA 1
ATOM 19565 C C . HIS E 1 13 ? 19.098 70.800 144.600 1.00 20.26 9 HIS E C 1
ATOM 19566 O O . HIS E 1 13 ? 20.194 71.348 144.695 1.00 19.71 9 HIS E O 1
ATOM 19579 N N . PRO E 1 14 ? 18.807 70.007 143.584 1.00 18.17 10 PRO E N 1
ATOM 19580 C CA . PRO E 1 14 ? 19.679 69.992 142.408 1.00 17.72 10 PRO E CA 1
ATOM 19581 C C . PRO E 1 14 ? 19.555 71.331 141.706 1.00 17.41 10 PRO E C 1
ATOM 19582 O O . PRO E 1 14 ? 18.723 72.187 142.019 1.00 17.89 10 PRO E O 1
ATOM 19593 N N . ASN E 1 15 ? 20.403 71.525 140.716 1.00 18.31 11 ASN E N 1
ATOM 19594 C CA . ASN E 1 15 ? 20.414 72.802 140.033 1.00 17.71 11 ASN E CA 1
ATOM 19595 C C . ASN E 1 15 ? 20.629 72.553 138.551 1.00 16.49 11 ASN E C 1
ATOM 19596 O O . ASN E 1 15 ? 21.185 71.536 138.150 1.00 17.45 11 ASN E O 1
ATOM 19607 N N . ILE E 1 16 ? 20.192 73.500 137.743 1.00 16.64 12 ILE E N 1
ATOM 19608 C CA . ILE E 1 16 ? 20.400 73.416 136.304 1.00 16.81 12 ILE E CA 1
ATOM 19609 C C . ILE E 1 16 ? 21.355 74.518 135.896 1.00 16.51 12 ILE E C 1
ATOM 19610 O O . ILE E 1 16 ? 21.091 75.707 136.129 1.00 15.50 12 ILE E O 1
ATOM 19626 N N . ALA E 1 17 ? 22.460 74.107 135.289 1.00 14.93 13 ALA E N 1
ATOM 19627 C CA . ALA E 1 17 ? 23.493 75.051 134.893 1.00 15.66 13 ALA E CA 1
ATOM 19628 C C . ALA E 1 17 ? 23.093 75.786 133.622 1.00 17.19 13 ALA E C 1
ATOM 19629 O O . ALA E 1 17 ? 22.821 75.174 132.573 1.00 16.69 13 ALA E O 1
ATOM 19636 N N . PHE E 1 18 ? 23.058 77.104 133.730 1.00 14.84 14 PHE E N 1
ATOM 19637 C CA . PHE E 1 18 ? 22.931 77.971 132.577 1.00 13.65 14 PHE E CA 1
ATOM 19638 C C . PHE E 1 18 ? 24.270 78.126 131.868 1.00 15.76 14 PHE E C 1
ATOM 19639 O O . PHE E 1 18 ? 24.316 78.219 130.640 1.00 14.92 14 PHE E O 1
ATOM 19656 N N . ILE E 1 19 ? 25.354 78.215 132.638 1.00 14.40 15 ILE E N 1
ATOM 19657 C CA . ILE E 1 19 ? 26.727 78.145 132.145 1.00 13.79 15 ILE E CA 1
ATOM 19658 C C . ILE E 1 19 ? 27.326 76.929 132.805 1.00 14.14 15 ILE E C 1
ATOM 19659 O O . ILE E 1 19 ? 27.294 76.806 134.033 1.00 14.88 15 ILE E O 1
ATOM 19675 N N . LYS E 1 20 ? 27.815 76.016 132.003 1.00 13.75 16 LYS E N 1
ATOM 19676 C CA . LYS E 1 20 ? 28.156 74.698 132.442 1.00 13.53 16 LYS E CA 1
ATOM 19677 C C . LYS E 1 20 ? 29.531 74.631 133.076 1.00 15.87 16 LYS E C 1
ATOM 19678 O O . LYS E 1 20 ? 30.478 75.286 132.652 1.00 14.41 16 LYS E O 1
ATOM 19697 N N . TYR E 1 21 ? 29.633 73.760 134.059 1.00 13.61 17 TYR E N 1
ATOM 19698 C CA . TYR E 1 21 ? 30.875 73.259 134.580 1.00 14.17 17 TYR E CA 1
ATOM 19699 C C . TYR E 1 21 ? 31.257 72.025 133.784 1.00 15.93 17 TYR E C 1
ATOM 19700 O O . TYR E 1 21 ? 30.497 71.058 133.736 1.00 14.96 17 TYR E O 1
ATOM 19718 N N . TRP E 1 22 ? 32.423 72.053 133.157 1.00 14.87 18 TRP E N 1
ATOM 19719 C CA . TRP E 1 22 ? 32.907 70.870 132.453 1.00 13.58 18 TRP E CA 1
ATOM 19720 C C . TRP E 1 22 ? 34.414 70.973 132.372 1.00 17.45 18 TRP E C 1
ATOM 19721 O O . TRP E 1 22 ? 34.941 71.876 131.716 1.00 15.09 18 TRP E O 1
ATOM 19742 N N . GLY E 1 23 ? 35.079 70.063 133.059 1.00 13.46 19 GLY E N 1
ATOM 19743 C CA . GLY E 1 23 ? 36.509 70.050 133.105 1.00 15.14 19 GLY E CA 1
ATOM 19744 C C . GLY E 1 23 ? 37.003 70.628 134.402 1.00 15.85 19 GLY E C 1
ATOM 19745 O O . GLY E 1 23 ? 36.478 71.638 134.885 1.00 14.45 19 GLY E O 1
ATOM 19749 N N . ASN E 1 24 ? 37.998 69.969 134.983 1.00 15.19 20 ASN E N 1
ATOM 19750 C CA . ASN E 1 24 ? 38.616 70.434 136.212 1.00 14.67 20 ASN E CA 1
ATOM 19751 C C . ASN E 1 24 ? 40.014 70.956 135.978 1.00 16.60 20 ASN E C 1
ATOM 19752 O O . ASN E 1 24 ? 40.804 70.373 135.237 1.00 19.22 20 ASN E O 1
ATOM 19763 N N . ARG E 1 25 ? 40.319 72.046 136.671 1.00 17.94 21 ARG E N 1
ATOM 19764 C CA . ARG E 1 25 ? 41.693 72.454 136.874 1.00 19.11 21 ARG E CA 1
ATOM 19765 C C . ARG E 1 25 ? 42.380 71.528 137.867 1.00 18.93 21 ARG E C 1
ATOM 19766 O O . ARG E 1 25 ? 43.559 71.191 137.696 1.00 22.65 21 ARG E O 1
ATOM 19787 N N . ASP E 1 26 ? 41.654 71.091 138.859 1.00 18.94 22 ASP E N 1
ATOM 19788 C CA . ASP E 1 26 ? 42.138 70.157 139.904 1.00 20.34 22 ASP E CA 1
ATOM 19789 C C . ASP E 1 26 ? 41.037 69.138 140.154 1.00 18.87 22 ASP E C 1
ATOM 19790 O O . ASP E 1 26 ? 40.088 69.485 140.735 1.00 18.75 22 ASP E O 1
ATOM 19799 N N . ALA E 1 27 ? 41.230 67.932 139.680 1.00 22.11 23 ALA E N 1
ATOM 19800 C CA . ALA E 1 27 ? 40.203 66.910 139.813 1.00 23.81 23 ALA E CA 1
ATOM 19801 C C . ALA E 1 27 ? 39.977 66.532 141.269 1.00 23.92 23 ALA E C 1
ATOM 19802 O O . ALA E 1 27 ? 38.838 66.308 141.680 1.00 28.01 23 ALA E O 1
ATOM 19809 N N . VAL E 1 28 ? 41.048 66.474 142.067 1.00 23.70 24 VAL E N 1
ATOM 19810 C CA . VAL E 1 28 ? 40.916 66.068 143.464 1.00 24.08 24 VAL E CA 1
ATOM 19811 C C . VAL E 1 28 ? 40.087 67.079 144.241 1.00 23.62 24 VAL E C 1
ATOM 19812 O O . VAL E 1 28 ? 39.180 66.724 145.002 1.00 28.95 24 VAL E O 1
ATOM 19825 N N . LEU E 1 29 ? 40.391 68.360 144.075 1.00 22.81 25 LEU E N 1
ATOM 19826 C CA . LEU E 1 29 ? 39.680 69.389 144.809 1.00 18.64 25 LEU E CA 1
ATOM 19827 C C . LEU E 1 29 ? 38.442 69.871 144.082 1.00 17.14 25 LEU E C 1
ATOM 19828 O O . LEU E 1 29 ? 37.677 70.656 144.643 1.00 17.03 25 LEU E O 1
ATOM 19844 N N . ARG E 1 30 ? 38.207 69.392 142.864 1.00 20.59 26 ARG E N 1
ATOM 19845 C CA . ARG E 1 30 ? 37.086 69.847 142.057 1.00 17.15 26 ARG E CA 1
ATOM 19846 C C . ARG E 1 30 ? 37.103 71.357 141.942 1.00 15.04 26 ARG E C 1
ATOM 19847 O O . ARG E 1 30 ? 36.105 72.058 142.105 1.00 16.11 26 ARG E O 1
ATOM 19868 N N . ILE E 1 31 ? 38.286 71.860 141.661 1.00 16.83 27 ILE E N 1
ATOM 19869 C CA . ILE E 1 31 ? 38.462 73.223 141.176 1.00 17.12 27 ILE E CA 1
ATOM 19870 C C . ILE E 1 31 ? 38.209 73.204 139.673 1.00 15.26 27 ILE E C 1
ATOM 19871 O O . ILE E 1 31 ? 38.928 72.487 138.960 1.00 15.61 27 ILE E O 1
ATOM 19887 N N . PRO E 1 32 ? 37.195 73.881 139.191 1.00 15.03 28 PRO E N 1
ATOM 19888 C CA . PRO E 1 32 ? 36.778 73.719 137.800 1.00 14.91 28 PRO E CA 1
ATOM 19889 C C . PRO E 1 32 ? 37.662 74.542 136.891 1.00 17.32 28 PRO E C 1
ATOM 19890 O O . PRO E 1 32 ? 38.308 75.499 137.301 1.00 14.45 28 PRO E O 1
ATOM 19901 N N . GLU E 1 33 ? 37.678 74.156 135.622 1.00 16.65 29 GLU E N 1
ATOM 19902 C CA . GLU E 1 33 ? 38.401 74.956 134.653 1.00 14.06 29 GLU E CA 1
ATOM 19903 C C . GLU E 1 33 ? 37.718 76.280 134.426 1.00 13.53 29 GLU E C 1
ATOM 19904 O O . GLU E 1 33 ? 38.360 77.240 134.000 1.00 13.62 29 GLU E O 1
ATOM 19916 N N . ASN E 1 34 ? 36.407 76.332 134.622 1.00 14.48 30 ASN E N 1
ATOM 19917 C CA . ASN E 1 34 ? 35.689 77.551 134.319 1.00 13.58 30 ASN E CA 1
ATOM 19918 C C . ASN E 1 34 ? 34.568 77.718 135.326 1.00 13.85 30 ASN E C 1
ATOM 19919 O O . ASN E 1 34 ? 34.196 76.778 136.028 1.00 14.04 30 ASN E O 1
ATOM 19930 N N . GLY E 1 35 ? 34.091 78.934 135.411 1.00 12.12 31 GLY E N 1
ATOM 19931 C CA . GLY E 1 35 ? 32.973 79.241 136.260 1.00 13.35 31 GLY E CA 1
ATOM 19932 C C . GLY E 1 35 ? 31.680 78.776 135.653 1.00 14.97 31 GLY E C 1
ATOM 19933 O O . GLY E 1 35 ? 31.610 78.412 134.485 1.00 12.71 31 GLY E O 1
ATOM 19937 N N . SER E 1 36 ? 30.638 78.808 136.466 1.00 14.18 32 SER E N 1
ATOM 19938 C CA . SER E 1 36 ? 29.351 78.281 136.041 1.00 13.41 32 SER E CA 1
ATOM 19939 C C . SER E 1 36 ? 28.267 79.028 136.788 1.00 13.14 32 SER E C 1
ATOM 19940 O O . SER E 1 36 ? 28.504 79.645 137.828 1.00 14.34 32 SER E O 1
ATOM 19948 N N . ILE E 1 37 ? 27.084 79.003 136.228 1.00 13.21 33 ILE E N 1
ATOM 19949 C CA . ILE E 1 37 ? 25.935 79.657 136.823 1.00 14.08 33 ILE E CA 1
ATOM 19950 C C . ILE E 1 37 ? 24.785 78.689 136.681 1.00 17.91 33 ILE E C 1
ATOM 19951 O O . ILE E 1 37 ? 24.597 78.103 135.613 1.00 16.17 33 ILE E O 1
ATOM 19967 N N . SER E 1 38 ? 24.011 78.537 137.756 1.00 14.89 34 SER E N 1
ATOM 19968 C CA . SER E 1 38 ? 22.909 77.598 137.755 1.00 16.10 34 SER E CA 1
ATOM 19969 C C . SER E 1 38 ? 21.731 78.176 138.514 1.00 16.11 34 SER E C 1
ATOM 19970 O O . SER E 1 38 ? 21.821 79.203 139.201 1.00 16.38 34 SER E O 1
ATOM 19978 N N . MET E 1 39 ? 20.607 77.488 138.386 1.00 16.88 35 MET E N 1
ATOM 19979 C CA . MET E 1 39 ? 19.396 77.810 139.133 1.00 17.64 35 MET E CA 1
ATOM 19980 C C . MET E 1 39 ? 19.013 76.571 139.921 1.00 18.72 35 MET E C 1
ATOM 19981 O O . MET E 1 39 ? 18.965 75.463 139.369 1.00 16.58 35 MET E O 1
ATOM 19995 N N . ASN E 1 40 ? 18.772 76.746 141.211 1.00 18.72 36 ASN E N 1
ATOM 19996 C CA . ASN E 1 40 ? 18.307 75.631 142.010 1.00 19.60 36 ASN E CA 1
ATOM 19997 C C . ASN E 1 40 ? 16.895 75.264 141.590 1.00 16.82 36 ASN E C 1
ATOM 19998 O O . ASN E 1 40 ? 16.115 76.108 141.152 1.00 18.77 36 ASN E O 1
ATOM 20009 N N . LEU E 1 41 ? 16.562 73.986 141.758 1.00 18.13 37 LEU E N 1
ATOM 20010 C CA . LEU E 1 41 ? 15.264 73.458 141.329 1.00 20.35 37 LEU E CA 1
ATOM 20011 C C . LEU E 1 41 ? 14.451 73.127 142.581 1.00 18.77 37 LEU E C 1
ATOM 20012 O O . LEU E 1 41 ? 14.736 72.140 143.261 1.00 22.30 37 LEU E O 1
ATOM 20028 N N . ALA E 1 42 ? 13.439 73.958 142.856 1.00 21.24 38 ALA E N 1
ATOM 20029 C CA . ALA E 1 42 ? 12.752 73.926 144.146 1.00 23.72 38 ALA E CA 1
ATOM 20030 C C . ALA E 1 42 ? 12.082 72.590 144.423 1.00 25.00 38 ALA E C 1
ATOM 20031 O O . ALA E 1 42 ? 12.081 72.119 145.565 1.00 24.62 38 ALA E O 1
ATOM 20038 N N . GLU E 1 43 ? 11.492 71.977 143.409 1.00 25.13 39 GLU E N 1
ATOM 20039 C CA . GLU E 1 43 ? 10.606 70.843 143.621 1.00 25.35 39 GLU E CA 1
ATOM 20040 C C . GLU E 1 43 ? 11.340 69.520 143.690 1.00 28.26 39 GLU E C 1
ATOM 20041 O O . GLU E 1 43 ? 10.701 68.476 143.864 1.00 29.87 39 GLU E O 1
ATOM 20053 N N . LEU E 1 44 ? 12.655 69.531 143.552 1.00 23.41 40 LEU E N 1
ATOM 20054 C CA . LEU E 1 44 ? 13.475 68.345 143.702 1.00 21.45 40 LEU E CA 1
ATOM 20055 C C . LEU E 1 44 ? 14.388 68.551 144.896 1.00 27.19 40 LEU E C 1
ATOM 20056 O O . LEU E 1 44 ? 15.006 69.612 145.030 1.00 22.23 40 LEU E O 1
ATOM 20072 N N . THR E 1 45 ? 14.484 67.545 145.748 1.00 21.38 41 THR E N 1
ATOM 20073 C CA . THR E 1 45 ? 15.205 67.682 146.996 1.00 23.18 41 THR E CA 1
ATOM 20074 C C . THR E 1 45 ? 15.899 66.387 147.348 1.00 26.39 41 THR E C 1
ATOM 20075 O O . THR E 1 45 ? 15.345 65.293 147.163 1.00 25.00 41 THR E O 1
ATOM 20086 N N . VAL E 1 46 ? 17.118 66.525 147.847 1.00 21.26 42 VAL E N 1
ATOM 20087 C CA . VAL E 1 46 ? 17.782 65.494 148.617 1.00 21.17 42 VAL E CA 1
ATOM 20088 C C . VAL E 1 46 ? 17.731 65.910 150.079 1.00 25.49 42 VAL E C 1
ATOM 20089 O O . VAL E 1 46 ? 18.050 67.057 150.426 1.00 25.51 42 VAL E O 1
ATOM 20102 N N . LYS E 1 47 ? 17.310 64.992 150.930 1.00 26.04 43 LYS E N 1
ATOM 20103 C CA . LYS E 1 47 ? 17.310 65.187 152.375 1.00 25.76 43 LYS E CA 1
ATOM 20104 C C . LYS E 1 47 ? 18.309 64.205 152.961 1.00 24.94 43 LYS E C 1
ATOM 20105 O O . LYS E 1 47 ? 18.280 63.016 152.638 1.00 27.84 43 LYS E O 1
ATOM 20124 N N . THR E 1 48 ? 19.209 64.698 153.803 1.00 23.32 44 THR E N 1
ATOM 20125 C CA . THR E 1 48 ? 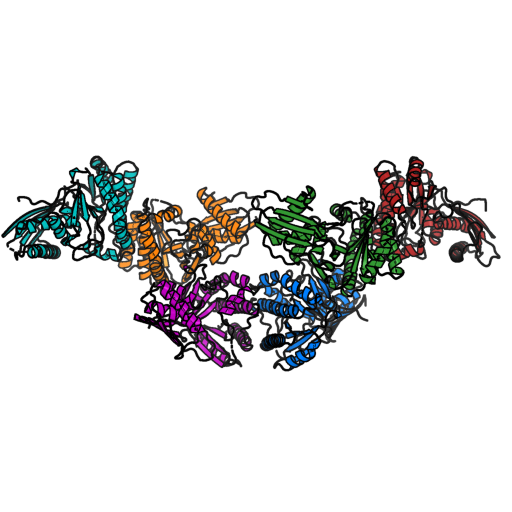20.289 63.862 154.296 1.00 26.28 44 THR E CA 1
ATOM 20126 C C . THR E 1 48 ? 20.435 64.115 155.781 1.00 25.70 44 THR E C 1
ATOM 20127 O O . THR E 1 48 ? 20.520 65.265 156.220 1.00 26.12 44 THR E O 1
ATOM 20138 N N . THR E 1 49 ? 20.403 63.038 156.543 1.00 30.48 45 THR E N 1
ATOM 20139 C CA . THR E 1 49 ? 20.638 63.083 157.976 1.00 26.78 45 THR E CA 1
ATOM 20140 C C . THR E 1 49 ? 22.005 62.480 158.213 1.00 26.66 45 THR E C 1
ATOM 20141 O O . THR E 1 49 ? 22.358 61.459 157.611 1.00 30.40 45 THR E O 1
ATOM 20152 N N . VAL E 1 50 ? 22.798 63.140 159.043 1.00 27.69 46 VAL E N 1
ATOM 20153 C CA . VAL E 1 50 ? 24.110 62.645 159.412 1.00 27.07 46 VAL E CA 1
ATOM 20154 C C . VAL E 1 50 ? 24.074 62.434 160.913 1.00 31.61 46 VAL E C 1
ATOM 20155 O O . VAL E 1 50 ? 23.608 63.310 161.646 1.00 31.06 46 VAL E O 1
ATOM 20168 N N . ILE E 1 51 ? 24.539 61.273 161.357 1.00 36.89 47 ILE E N 1
ATOM 20169 C CA . ILE E 1 51 ? 24.526 60.903 162.766 1.00 33.38 47 ILE E CA 1
ATOM 20170 C C . ILE E 1 51 ? 25.932 60.447 163.104 1.00 34.17 47 ILE E C 1
ATOM 20171 O O . ILE E 1 51 ? 26.358 59.366 162.681 1.00 32.73 47 ILE E O 1
ATOM 20187 N N . PHE E 1 52 ? 26.659 61.272 163.841 1.00 38.21 48 PHE E N 1
ATOM 20188 C CA . PHE E 1 52 ? 27.991 60.914 164.294 1.00 46.38 48 PHE E CA 1
ATOM 20189 C C . PHE E 1 52 ? 27.835 60.143 165.593 1.00 47.96 48 PHE E C 1
ATOM 20190 O O . PHE E 1 52 ? 27.041 60.519 166.455 1.00 51.32 48 PHE E O 1
ATOM 20207 N N . GLU E 1 53 ? 28.566 59.039 165.719 1.00 53.12 49 GLU E N 1
ATOM 20208 C CA . GLU E 1 53 ? 28.385 58.161 166.866 1.00 65.06 49 GLU E CA 1
ATOM 20209 C C . GLU E 1 53 ? 29.714 57.795 167.512 1.00 68.63 49 GLU E C 1
ATOM 20210 O O . GLU E 1 53 ? 30.759 57.731 166.862 1.00 66.21 49 GLU E O 1
ATOM 20222 N N . LYS E 1 54 ? 29.635 57.549 168.819 1.00 74.20 50 LYS E N 1
ATOM 20223 C CA . LYS E 1 54 ? 30.754 57.298 169.709 1.00 79.12 50 LYS E CA 1
ATOM 20224 C C . LYS E 1 54 ? 31.921 56.583 169.062 1.00 80.20 50 LYS E C 1
ATOM 20225 O O . LYS E 1 54 ? 32.985 57.181 168.836 1.00 80.90 50 LYS E O 1
ATOM 20244 N N . HIS E 1 55 ? 31.786 55.302 168.801 1.00 76.53 51 HIS E N 1
ATOM 20245 C CA . HIS E 1 55 ? 32.908 54.529 168.309 1.00 82.54 51 HIS E CA 1
ATOM 20246 C C . HIS E 1 55 ? 32.501 53.629 167.179 1.00 81.23 51 HIS E C 1
ATOM 20247 O O . HIS E 1 55 ? 33.045 52.518 167.008 1.00 80.42 51 HIS E O 1
ATOM 20260 N N . SER E 1 56 ? 31.569 54.101 166.356 1.00 81.72 52 SER E N 1
ATOM 20261 C CA . SER E 1 56 ? 31.377 53.606 165.012 1.00 74.70 52 SER E CA 1
ATOM 20262 C C . SER E 1 56 ? 32.730 53.540 164.333 1.00 73.97 52 SER E C 1
ATOM 20263 O O . SER E 1 56 ? 33.415 54.558 164.212 1.00 74.62 52 SER E O 1
ATOM 20271 N N . ARG E 1 57 ? 33.139 52.352 163.894 1.00 72.92 53 ARG E N 1
ATOM 20272 C CA . ARG E 1 57 ? 34.466 52.325 163.280 1.00 76.55 53 ARG E CA 1
ATOM 20273 C C . ARG E 1 57 ? 34.442 52.921 161.874 1.00 77.23 53 ARG E C 1
ATOM 20274 O O . ARG E 1 57 ? 35.276 53.774 161.550 1.00 76.73 53 ARG E O 1
ATOM 20295 N N . GLU E 1 58 ? 33.490 52.515 161.038 1.00 74.28 54 GLU E N 1
ATOM 20296 C CA . GLU E 1 58 ? 33.391 53.032 159.681 1.00 65.02 54 GLU E CA 1
ATOM 20297 C C . GLU E 1 58 ? 32.077 53.781 159.493 1.00 60.54 54 GLU E C 1
ATOM 20298 O O . GLU E 1 58 ? 31.128 53.632 160.270 1.00 56.16 54 GLU E O 1
ATOM 20310 N N . ASP E 1 59 ? 32.038 54.611 158.454 1.00 55.70 55 ASP E N 1
ATOM 20311 C CA . ASP E 1 59 ? 30.809 55.298 158.105 1.00 48.37 55 ASP E CA 1
ATOM 20312 C C . ASP E 1 59 ? 29.852 54.323 157.429 1.00 40.66 55 ASP E C 1
ATOM 20313 O O . ASP E 1 59 ? 30.262 53.306 156.867 1.00 45.79 55 ASP E O 1
ATOM 20322 N N . THR E 1 60 ? 28.564 54.646 157.490 1.00 40.13 56 THR E N 1
ATOM 20323 C CA . THR E 1 60 ? 27.551 53.892 156.771 1.00 38.99 56 THR E CA 1
ATOM 20324 C C . THR E 1 60 ? 26.682 54.848 155.971 1.00 34.82 56 THR E C 1
ATOM 20325 O O . THR E 1 60 ? 26.496 56.008 156.349 1.00 34.15 56 THR E O 1
ATOM 20336 N N . LEU E 1 61 ? 26.110 54.339 154.887 1.00 34.88 57 LEU E N 1
ATOM 20337 C CA . LEU E 1 61 ? 25.288 55.158 154.018 1.00 33.66 57 LEU E CA 1
ATOM 20338 C C . LEU E 1 61 ? 24.058 54.380 153.591 1.00 26.17 57 LEU E C 1
ATOM 20339 O O . LEU E 1 61 ? 24.166 53.278 153.049 1.00 28.31 57 LEU E O 1
ATOM 20355 N N . ILE E 1 62 ? 22.898 54.959 153.812 1.00 29.13 58 ILE E N 1
ATOM 20356 C CA . ILE E 1 62 ? 21.665 54.454 153.240 1.00 27.47 58 ILE E CA 1
ATOM 20357 C C . ILE E 1 62 ? 21.101 55.513 152.317 1.00 30.49 58 ILE E C 1
ATOM 20358 O O . ILE E 1 62 ? 21.077 56.702 152.648 1.00 28.63 58 ILE E O 1
ATOM 20374 N N . LEU E 1 63 ? 20.646 55.074 151.144 1.00 32.05 59 LEU E N 1
ATOM 20375 C CA . LEU E 1 63 ? 20.135 55.933 150.090 1.00 32.91 59 LEU E CA 1
ATOM 20376 C C . LEU E 1 63 ? 18.738 55.457 149.736 1.00 29.77 59 LEU E C 1
ATOM 20377 O O . LEU E 1 63 ? 18.561 54.306 149.324 1.00 31.64 59 LEU E O 1
ATOM 20393 N N . ASN E 1 64 ? 17.758 56.337 149.896 1.00 30.08 60 ASN E N 1
ATOM 20394 C CA . ASN E 1 64 ? 16.351 56.014 149.659 1.00 33.47 60 ASN E CA 1
ATOM 20395 C C . ASN E 1 64 ? 15.991 54.660 150.260 1.00 36.45 60 ASN E C 1
ATOM 20396 O O . ASN E 1 64 ? 15.434 53.776 149.605 1.00 31.54 60 ASN E O 1
ATOM 20407 N N . GLY E 1 65 ? 16.346 54.504 151.533 1.00 30.98 61 GLY E N 1
ATOM 20408 C CA . GLY E 1 65 ? 15.938 53.353 152.305 1.00 37.19 61 GLY E CA 1
ATOM 20409 C C . GLY E 1 65 ? 16.749 52.103 152.086 1.00 32.95 61 GLY E C 1
ATOM 20410 O O . GLY E 1 65 ? 16.455 51.080 152.720 1.00 37.33 61 GLY E O 1
ATOM 20414 N N . ALA E 1 66 ? 17.761 52.144 151.231 1.00 29.56 62 ALA E N 1
ATOM 20415 C CA . ALA E 1 66 ? 18.520 50.961 150.869 1.00 30.85 62 ALA E CA 1
ATOM 20416 C C . ALA E 1 66 ? 19.998 51.179 151.145 1.00 35.35 62 ALA E C 1
ATOM 20417 O O . ALA E 1 66 ? 20.517 52.291 150.987 1.00 33.80 62 ALA E O 1
ATOM 20424 N N . LEU E 1 67 ? 20.666 50.113 151.574 1.00 30.77 63 LEU E N 1
ATOM 20425 C CA . LEU E 1 67 ? 22.107 50.144 151.725 1.00 32.22 63 LEU E CA 1
ATOM 20426 C C . LEU E 1 67 ? 22.737 50.660 150.443 1.00 33.75 63 LEU E C 1
ATOM 20427 O O . LEU E 1 67 ? 22.475 50.137 149.356 1.00 29.92 63 LEU E O 1
ATOM 20443 N N . ALA E 1 68 ? 23.566 51.693 150.575 1.00 33.31 64 ALA E N 1
ATOM 20444 C CA . ALA E 1 68 ? 24.259 52.224 149.414 1.00 33.37 64 ALA E CA 1
ATOM 20445 C C . ALA E 1 68 ? 25.313 51.240 148.935 1.00 31.79 64 ALA E C 1
ATOM 20446 O O . ALA E 1 68 ? 25.917 50.511 149.725 1.00 33.94 64 ALA E O 1
ATOM 20453 N N . ASP E 1 69 ? 25.550 51.235 147.625 1.00 38.44 65 ASP E N 1
ATOM 20454 C CA . ASP E 1 69 ? 26.653 50.460 147.078 1.00 39.32 65 ASP E CA 1
ATOM 20455 C C . ASP E 1 69 ? 27.971 50.986 147.640 1.00 42.88 65 ASP E C 1
ATOM 20456 O O . ASP E 1 69 ? 28.052 52.103 148.158 1.00 42.53 65 ASP E O 1
ATOM 20465 N N . GLU E 1 70 ? 29.016 50.162 147.546 1.00 44.93 66 GLU E N 1
ATOM 20466 C CA . GLU E 1 70 ? 30.297 50.554 148.132 1.00 48.41 66 GLU E CA 1
ATOM 20467 C C . GLU E 1 70 ? 30.862 51.816 147.492 1.00 46.41 66 GLU E C 1
ATOM 20468 O O . GLU E 1 70 ? 31.330 52.701 148.232 1.00 46.77 66 GLU E O 1
ATOM 20480 N N . PRO E 1 71 ? 30.874 51.962 146.163 1.00 42.99 67 PRO E N 1
ATOM 20481 C CA . PRO E 1 71 ? 31.292 53.254 145.581 1.00 41.89 67 PRO E CA 1
ATOM 20482 C C . PRO E 1 71 ? 30.667 54.443 146.271 1.00 43.03 67 PRO E C 1
ATOM 20483 O O . PRO E 1 71 ? 31.381 55.342 146.741 1.00 44.81 67 PRO E O 1
ATOM 20494 N N . ALA E 1 72 ? 29.336 54.472 146.364 1.00 41.42 68 ALA E N 1
ATOM 20495 C CA . ALA E 1 72 ? 28.661 55.591 147.003 1.00 39.62 68 ALA E CA 1
ATOM 20496 C C . ALA E 1 72 ? 29.159 55.787 148.427 1.00 39.93 68 ALA E C 1
ATOM 20497 O O . ALA E 1 72 ? 29.415 56.921 148.852 1.00 37.30 68 ALA E O 1
ATOM 20504 N N . LEU E 1 73 ? 29.302 54.698 149.181 1.00 38.41 69 LEU E N 1
ATOM 20505 C CA . LEU E 1 73 ? 29.723 54.821 150.569 1.00 37.88 69 LEU E CA 1
ATOM 20506 C C . LEU E 1 73 ? 31.130 55.389 150.656 1.00 38.18 69 LEU E C 1
ATOM 20507 O O . LEU E 1 73 ? 31.403 56.289 151.458 1.00 36.93 69 LEU E O 1
ATOM 20523 N N . LYS E 1 74 ? 32.046 54.840 149.859 1.00 40.86 70 LYS E N 1
ATOM 20524 C CA . LYS E 1 74 ? 33.424 55.314 149.850 1.00 45.78 70 LYS E CA 1
ATOM 20525 C C . LYS E 1 74 ? 33.472 56.807 149.571 1.00 41.00 70 LYS E C 1
ATOM 20526 O O . LYS E 1 74 ? 34.121 57.572 150.294 1.00 39.54 70 LYS E O 1
ATOM 20545 N N . ARG E 1 75 ? 32.772 57.235 148.525 1.00 39.40 71 ARG E N 1
ATOM 20546 C CA . ARG E 1 75 ? 32.704 58.646 148.179 1.00 38.04 71 ARG E CA 1
ATOM 20547 C C . ARG E 1 75 ? 32.190 59.471 149.349 1.00 36.94 71 ARG E C 1
ATOM 20548 O O . ARG E 1 75 ? 32.761 60.512 149.691 1.00 33.34 71 ARG E O 1
ATOM 20569 N N . VAL E 1 76 ? 31.114 59.016 149.992 1.00 32.61 72 VAL E N 1
ATOM 20570 C CA . VAL E 1 76 ? 30.592 59.743 151.140 1.00 34.40 72 VAL E CA 1
ATOM 20571 C C . VAL E 1 76 ? 31.564 59.679 152.305 1.00 33.07 72 VAL E C 1
ATOM 20572 O O . VAL E 1 76 ? 31.680 60.639 153.075 1.00 35.38 72 VAL E O 1
ATOM 20585 N N . SER E 1 77 ? 32.267 58.556 152.463 1.00 36.00 73 SER E N 1
ATOM 20586 C CA . SER E 1 77 ? 33.224 58.425 153.552 1.00 39.82 73 SER E CA 1
ATOM 20587 C C . SER E 1 77 ? 34.397 59.382 153.371 1.00 35.86 73 SER E C 1
ATOM 20588 O O . SER E 1 77 ? 34.765 60.105 154.304 1.00 39.80 73 SER E O 1
ATOM 20596 N N . HIS E 1 78 ? 35.000 59.396 152.179 1.00 40.42 74 HIS E N 1
ATOM 20597 C CA . HIS E 1 78 ? 36.054 60.368 151.896 1.00 38.33 74 HIS E CA 1
ATOM 20598 C C . HIS E 1 78 ? 35.571 61.785 152.159 1.00 37.59 74 HIS E C 1
ATOM 20599 O O . HIS E 1 78 ? 36.315 62.618 152.691 1.00 37.87 74 HIS E O 1
ATOM 20612 N N . PHE E 1 79 ? 34.326 62.085 151.787 1.00 32.16 75 PHE E N 1
ATOM 20613 C CA . PHE E 1 79 ? 33.786 63.411 152.059 1.00 33.51 75 PHE E CA 1
ATOM 20614 C C . PHE E 1 79 ? 33.757 63.693 153.554 1.00 35.22 75 PHE E C 1
ATOM 20615 O O . PHE E 1 79 ? 34.150 64.777 154.006 1.00 32.29 75 PHE E O 1
ATOM 20632 N N . LEU E 1 80 ? 33.266 62.734 154.342 1.00 35.30 76 LEU E N 1
ATOM 20633 C CA . LEU E 1 80 ? 33.209 62.926 155.783 1.00 37.10 76 LEU E CA 1
ATOM 20634 C C . LEU E 1 80 ? 34.603 63.027 156.386 1.00 34.92 76 LEU E C 1
ATOM 20635 O O . LEU E 1 80 ? 34.783 63.707 157.398 1.00 39.54 76 LEU E O 1
ATOM 20651 N N . ASP E 1 81 ? 35.595 62.369 155.784 1.00 38.05 77 ASP E N 1
ATOM 20652 C CA . ASP E 1 81 ? 36.970 62.572 156.222 1.00 43.40 77 ASP E CA 1
ATOM 20653 C C . ASP E 1 81 ? 37.340 64.048 156.170 1.00 48.19 77 ASP E C 1
ATOM 20654 O O . ASP E 1 81 ? 37.970 64.573 157.096 1.00 50.44 77 ASP E O 1
ATOM 20663 N N . ARG E 1 82 ? 36.950 64.739 155.095 1.00 45.28 78 ARG E N 1
ATOM 20664 C CA . ARG E 1 82 ? 37.189 66.175 155.017 1.00 44.22 78 ARG E CA 1
ATOM 20665 C C . ARG E 1 82 ? 36.489 66.901 156.154 1.00 44.67 78 ARG E C 1
ATOM 20666 O O . ARG E 1 82 ? 37.042 67.839 156.737 1.00 48.73 78 ARG E O 1
ATOM 20687 N N . VAL E 1 83 ? 35.264 66.485 156.485 1.00 40.37 79 VAL E N 1
ATOM 20688 C CA . VAL E 1 83 ? 34.551 67.115 157.587 1.00 37.29 79 VAL E CA 1
ATOM 20689 C C . VAL E 1 83 ? 35.240 66.803 158.902 1.00 50.44 79 VAL E C 1
ATOM 20690 O O . VAL E 1 83 ? 35.190 67.601 159.849 1.00 50.43 79 VAL E O 1
ATOM 20703 N N . ARG E 1 84 ? 35.889 65.646 158.986 1.00 47.15 80 ARG E N 1
ATOM 20704 C CA . ARG E 1 84 ? 36.617 65.286 160.193 1.00 47.87 80 ARG E CA 1
ATOM 20705 C C . ARG E 1 84 ? 37.926 66.055 160.277 1.00 49.44 80 ARG E C 1
ATOM 20706 O O . ARG E 1 84 ? 38.245 66.637 161.319 1.00 54.33 80 ARG E O 1
ATOM 20727 N N . GLU E 1 85 ? 38.693 66.078 159.186 1.00 51.41 81 GLU E N 1
ATOM 20728 C CA . GLU E 1 85 ? 39.894 66.907 159.144 1.00 54.47 81 GLU E CA 1
ATOM 20729 C C . GLU E 1 85 ? 39.559 68.349 159.523 1.00 55.42 81 GLU E C 1
ATOM 20730 O O . GLU E 1 85 ? 40.168 68.920 160.433 1.00 59.47 81 GLU E O 1
ATOM 20742 N N . PHE E 1 86 ? 38.572 68.942 158.843 1.00 55.42 82 PHE E N 1
ATOM 20743 C CA . PHE E 1 86 ? 38.222 70.337 159.113 1.00 60.76 82 PHE E CA 1
ATOM 20744 C C . PHE E 1 86 ? 37.800 70.549 160.563 1.00 56.05 82 PHE E C 1
ATOM 20745 O O . PHE E 1 86 ? 38.020 71.632 161.120 1.00 55.86 82 PHE E O 1
ATOM 20762 N N . ALA E 1 87 ? 37.201 69.538 161.190 1.00 56.06 83 ALA E N 1
ATOM 20763 C CA . ALA E 1 87 ? 36.690 69.672 162.546 1.00 53.57 83 ALA E CA 1
ATOM 20764 C C . ALA E 1 87 ? 37.606 69.065 163.599 1.00 59.76 83 ALA E C 1
ATOM 20765 O O . ALA E 1 87 ? 37.337 69.223 164.795 1.00 57.65 83 ALA E O 1
ATOM 20772 N N . GLY E 1 88 ? 38.662 68.366 163.191 1.00 56.85 84 GLY E N 1
ATOM 20773 C CA . GLY E 1 88 ? 39.519 67.700 164.149 1.00 59.23 84 GLY E CA 1
ATOM 20774 C C . GLY E 1 88 ? 38.802 66.715 165.040 1.00 64.29 84 GLY E C 1
ATOM 20775 O O . GLY E 1 88 ? 39.334 66.327 166.084 1.00 69.89 84 GLY E O 1
ATOM 20779 N N . ILE E 1 89 ? 37.593 66.320 164.669 1.00 62.32 85 ILE E N 1
ATOM 20780 C CA . ILE E 1 89 ? 36.851 65.264 165.347 1.00 59.74 85 ILE E CA 1
ATOM 20781 C C . ILE E 1 89 ? 37.007 63.996 164.520 1.00 57.91 85 ILE E C 1
ATOM 20782 O O . ILE E 1 89 ? 37.193 64.049 163.300 1.00 60.84 85 ILE E O 1
ATOM 20798 N N . SER E 1 90 ? 36.945 62.846 165.194 1.00 57.39 86 SER E N 1
ATOM 20799 C CA . SER E 1 90 ? 37.261 61.566 164.574 1.00 54.22 86 SER E CA 1
ATOM 20800 C C . SER E 1 90 ? 36.043 60.675 164.383 1.00 53.84 86 SER E C 1
ATOM 20801 O O . SER E 1 90 ? 36.165 59.605 163.767 1.00 49.43 86 SER E O 1
ATOM 20809 N N . TRP E 1 91 ? 34.875 61.090 164.877 1.00 52.40 87 TRP E N 1
ATOM 20810 C CA . TRP E 1 91 ? 33.707 60.227 164.887 1.00 50.12 87 TRP E CA 1
ATOM 20811 C C . TRP E 1 91 ? 33.315 59.816 163.477 1.00 55.07 87 TRP E C 1
ATOM 20812 O O . TRP E 1 91 ? 33.325 60.627 162.545 1.00 51.40 87 TRP E O 1
ATOM 20833 N N . HIS E 1 92 ? 32.948 58.554 163.324 1.00 56.04 88 HIS E N 1
ATOM 20834 C CA . HIS E 1 92 ? 32.319 58.108 162.092 1.00 51.39 88 HIS E CA 1
ATOM 20835 C C . HIS E 1 92 ? 30.814 58.287 162.207 1.00 45.40 88 HIS E C 1
ATOM 20836 O O . HIS E 1 92 ? 30.256 58.411 163.299 1.00 44.54 88 HIS E O 1
ATOM 20849 N N . ALA E 1 93 ? 30.166 58.362 161.053 1.00 43.72 89 ALA E N 1
ATOM 20850 C CA . ALA E 1 93 ? 28.789 58.805 160.988 1.00 43.12 89 ALA E CA 1
ATOM 20851 C C . ALA E 1 93 ? 27.955 57.799 160.223 1.00 35.75 89 ALA E C 1
ATOM 20852 O O . ALA E 1 93 ? 28.443 57.108 159.327 1.00 35.15 89 ALA E O 1
ATOM 20859 N N . HIS E 1 94 ? 26.692 57.718 160.590 1.00 35.49 90 HIS E N 1
ATOM 20860 C CA . HIS E 1 94 ? 25.697 57.050 159.770 1.00 39.37 90 HIS E CA 1
ATOM 20861 C C . HIS E 1 94 ? 25.011 58.134 158.960 1.00 33.36 90 HIS E C 1
ATOM 20862 O O . HIS E 1 94 ? 24.505 59.118 159.516 1.00 36.72 90 HIS E O 1
ATOM 20875 N N . VAL E 1 95 ? 25.035 57.981 157.646 1.00 38.41 91 VAL E N 1
ATOM 20876 C CA . VAL E 1 95 ? 24.432 58.932 156.729 1.00 34.35 91 VAL E CA 1
ATOM 20877 C C . VAL E 1 95 ? 23.195 58.276 156.145 1.00 28.81 91 VAL E C 1
ATOM 20878 O O . VAL E 1 95 ? 23.263 57.147 155.646 1.00 31.55 91 VAL E O 1
ATOM 20891 N N . ILE E 1 96 ? 22.074 58.979 156.227 1.00 29.56 92 ILE E N 1
ATOM 20892 C CA . ILE E 1 96 ? 20.811 58.520 155.663 1.00 32.53 92 ILE E CA 1
ATOM 20893 C C . ILE E 1 96 ? 20.366 59.602 154.704 1.00 29.44 92 ILE E C 1
ATOM 20894 O O . ILE E 1 96 ? 20.201 60.755 155.109 1.00 30.17 92 ILE E O 1
ATOM 20910 N N . SER E 1 97 ? 20.189 59.230 153.445 1.00 28.25 93 SER E N 1
ATOM 20911 C CA . SER E 1 97 ? 19.765 60.209 152.459 1.00 28.34 93 SER E CA 1
ATOM 20912 C C . SER E 1 97 ? 18.611 59.660 151.648 1.00 31.56 93 SER E C 1
ATOM 20913 O O . SER E 1 97 ? 18.570 58.465 151.339 1.00 33.44 93 SER E O 1
ATOM 20921 N N . GLU E 1 98 ? 17.688 60.539 151.306 1.00 28.99 94 GLU E N 1
ATOM 20922 C CA . GLU E 1 98 ? 16.594 60.207 150.417 1.00 32.17 94 GLU E CA 1
ATOM 20923 C C . GLU E 1 98 ? 16.360 61.389 149.496 1.00 32.36 94 GLU E C 1
ATOM 20924 O O . GLU E 1 98 ? 16.663 62.534 149.834 1.00 27.02 94 GLU E O 1
ATOM 20936 N N . ASN E 1 99 ? 15.822 61.116 148.330 1.00 29.80 95 ASN E N 1
ATOM 20937 C CA . ASN E 1 99 ? 15.428 62.188 147.438 1.00 30.54 95 ASN E CA 1
ATOM 20938 C C . ASN E 1 99 ? 14.046 61.875 146.904 1.00 33.62 95 ASN E C 1
ATOM 20939 O O . ASN E 1 99 ? 13.601 60.722 146.914 1.00 34.16 95 ASN E O 1
ATOM 20950 N N . ASN E 1 100 ? 13.375 62.928 146.456 1.00 27.00 96 ASN E N 1
ATOM 20951 C CA . ASN E 1 100 ? 12.064 62.819 145.839 1.00 26.77 96 ASN E CA 1
ATOM 20952 C C . ASN E 1 100 ? 12.147 62.844 144.323 1.00 28.11 96 ASN E C 1
ATOM 20953 O O . ASN E 1 100 ? 11.200 63.275 143.668 1.00 27.66 96 ASN E O 1
ATOM 20964 N N . PHE E 1 101 ? 13.272 62.430 143.747 1.00 29.94 97 PHE E N 1
ATOM 20965 C CA . PHE E 1 101 ? 13.420 62.546 142.307 1.00 33.41 97 PHE E CA 1
ATOM 20966 C C . PHE E 1 101 ? 12.557 61.483 141.627 1.00 38.61 97 PHE E C 1
ATOM 20967 O O . PHE E 1 101 ? 12.535 60.333 142.068 1.00 35.79 97 PHE E O 1
ATOM 20984 N N . PRO E 1 102 ? 11.845 61.836 140.555 1.00 37.32 98 PRO E N 1
ATOM 20985 C CA . PRO E 1 102 ? 11.100 60.809 139.806 1.00 39.64 98 PRO E CA 1
ATOM 20986 C C . PRO E 1 102 ? 12.026 59.689 139.362 1.00 41.97 98 PRO E C 1
ATOM 20987 O O . PRO E 1 102 ? 13.107 59.929 138.825 1.00 41.93 98 PRO E O 1
ATOM 20998 N N . THR E 1 103 ? 11.593 58.456 139.604 1.00 47.07 99 THR E N 1
ATOM 20999 C CA . THR E 1 103 ? 12.456 57.304 139.392 1.00 46.74 99 THR E CA 1
ATOM 21000 C C . THR E 1 103 ? 12.718 57.098 137.906 1.00 43.77 99 THR E C 1
ATOM 21001 O O . THR E 1 103 ? 11.830 57.286 137.068 1.00 39.34 99 THR E O 1
ATOM 21012 N N . GLY E 1 104 ? 13.958 56.713 137.586 1.00 41.98 100 GLY E N 1
ATOM 21013 C CA . GLY E 1 104 ? 14.383 56.510 136.214 1.00 44.89 100 GLY E CA 1
ATOM 21014 C C . GLY E 1 104 ? 14.426 57.758 135.365 1.00 49.51 100 GLY E C 1
ATOM 21015 O O . GLY E 1 104 ? 14.765 57.662 134.171 1.00 49.30 100 GLY E O 1
ATOM 21019 N N . ALA E 1 105 ? 14.109 58.922 135.914 1.00 45.66 101 ALA E N 1
ATOM 21020 C CA . ALA E 1 105 ? 14.071 60.131 135.110 1.00 37.73 101 ALA E CA 1
ATOM 21021 C C . ALA E 1 105 ? 15.460 60.664 134.780 1.00 39.05 101 ALA E C 1
ATOM 21022 O O . ALA E 1 105 ? 15.570 61.595 133.976 1.00 37.16 101 ALA E O 1
ATOM 21029 N N . GLY E 1 106 ? 16.513 60.111 135.373 1.00 36.90 102 GLY E N 1
ATOM 21030 C CA . GLY E 1 106 ? 17.857 60.538 135.038 1.00 40.47 102 GLY E CA 1
ATOM 21031 C C . GLY E 1 106 ? 18.265 61.893 135.572 1.00 39.60 102 GLY E C 1
ATOM 21032 O O . GLY E 1 106 ? 19.211 62.493 135.049 1.00 36.32 102 GLY E O 1
ATOM 21036 N N . ILE E 1 107 ? 17.573 62.405 136.586 1.00 31.21 103 ILE E N 1
ATOM 21037 C CA . ILE E 1 107 ? 17.962 63.667 137.205 1.00 34.33 103 ILE E CA 1
ATOM 21038 C C . ILE E 1 107 ? 19.154 63.388 138.113 1.00 33.46 103 ILE E C 1
ATOM 21039 O O . ILE E 1 107 ? 19.062 62.569 139.034 1.00 28.63 103 ILE E O 1
ATOM 21055 N N . ALA E 1 108 ? 20.275 64.062 137.855 1.00 29.10 104 ALA E N 1
ATOM 21056 C CA . ALA E 1 108 ? 21.473 63.841 138.650 1.00 31.68 104 ALA E CA 1
ATOM 21057 C C . ALA E 1 108 ? 21.267 64.370 140.063 1.00 27.33 104 ALA E C 1
ATOM 21058 O O . ALA E 1 108 ? 20.759 65.479 140.264 1.00 28.73 104 ALA E O 1
ATOM 21065 N N . SER E 1 109 ? 21.699 63.567 141.033 1.00 27.82 105 SER E N 1
ATOM 21066 C CA . SER E 1 109 ? 21.494 63.851 142.441 1.00 27.39 105 SER E CA 1
ATOM 21067 C C . SER E 1 109 ? 22.730 64.414 143.121 1.00 27.11 105 SER E C 1
ATOM 21068 O O . SER E 1 109 ? 22.625 64.871 144.256 1.00 25.18 105 SER E O 1
ATOM 21076 N N . SER E 1 110 ? 23.896 64.373 142.474 1.00 25.29 106 SER E N 1
ATOM 21077 C CA . SER E 1 110 ? 25.154 64.564 143.184 1.00 24.13 106 SER E CA 1
ATOM 21078 C C . SER E 1 110 ? 25.259 65.970 143.761 1.00 25.28 106 SER E C 1
ATOM 21079 O O . SER E 1 110 ? 25.779 66.157 144.864 1.00 23.88 106 SER E O 1
ATOM 21087 N N . ALA E 1 111 ? 24.795 66.972 143.027 1.00 21.19 107 ALA E N 1
ATOM 21088 C CA . ALA E 1 111 ? 24.904 68.335 143.542 1.00 21.05 107 ALA E CA 1
ATOM 21089 C C . ALA E 1 111 ? 24.044 68.498 144.782 1.00 23.41 107 ALA E C 1
ATOM 21090 O O . ALA E 1 111 ? 24.500 68.997 145.814 1.00 19.29 107 ALA E O 1
ATOM 21097 N N . ALA E 1 112 ? 22.787 68.087 144.699 1.00 19.65 108 ALA E N 1
ATOM 21098 C CA . ALA E 1 112 ? 21.903 68.185 145.851 1.00 22.27 108 ALA E CA 1
ATOM 21099 C C . ALA E 1 112 ? 22.425 67.327 146.988 1.00 20.48 108 ALA E C 1
ATOM 21100 O O . ALA E 1 112 ? 22.435 67.759 148.145 1.00 20.63 108 ALA E O 1
ATOM 21107 N N . ALA E 1 113 ? 22.923 66.141 146.670 1.00 23.37 109 ALA E N 1
ATOM 21108 C CA . ALA E 1 113 ? 23.338 65.210 147.707 1.00 22.69 109 ALA E CA 1
ATOM 21109 C C . ALA E 1 113 ? 24.534 65.744 148.478 1.00 23.30 109 ALA E C 1
ATOM 21110 O O . ALA E 1 113 ? 24.556 65.692 149.713 1.00 22.68 109 ALA E O 1
ATOM 21117 N N . PHE E 1 114 ? 25.557 66.222 147.775 1.00 19.77 110 PHE E N 1
ATOM 21118 C CA . PHE E 1 114 ? 26.731 66.707 148.489 1.00 20.35 110 PHE E CA 1
ATOM 21119 C C . PHE E 1 114 ? 26.512 68.074 149.113 1.00 23.26 110 PHE E C 1
ATOM 21120 O O . PHE E 1 114 ? 27.166 68.381 150.116 1.00 23.91 110 PHE E O 1
ATOM 21137 N N . ALA E 1 115 ? 25.603 68.887 148.577 1.00 19.63 111 ALA E N 1
ATOM 21138 C CA . ALA E 1 115 ? 25.201 70.104 149.275 1.00 20.58 111 ALA E CA 1
ATOM 21139 C C . ALA E 1 115 ? 24.526 69.752 150.591 1.00 25.92 111 ALA E C 1
ATOM 21140 O O . ALA E 1 115 ? 24.867 70.284 151.653 1.00 23.60 111 ALA E O 1
ATOM 21147 N N . ALA E 1 116 ? 23.558 68.843 150.542 1.00 21.52 112 ALA E N 1
ATOM 21148 C CA . ALA E 1 116 ? 22.851 68.459 151.761 1.00 21.39 112 ALA E CA 1
ATOM 21149 C C . ALA E 1 116 ? 23.803 67.796 152.745 1.00 24.67 112 ALA E C 1
ATOM 21150 O O . ALA E 1 116 ? 23.771 68.090 153.943 1.00 24.96 112 ALA E O 1
ATOM 21157 N N . LEU E 1 117 ? 24.689 66.932 152.252 1.00 22.54 113 LEU E N 1
ATOM 21158 C CA . LEU E 1 117 ? 25.655 66.275 153.112 1.00 23.78 113 LEU E CA 1
ATOM 21159 C C . LEU E 1 117 ? 26.624 67.271 153.734 1.00 27.50 113 LEU E C 1
ATOM 21160 O O . LEU E 1 117 ? 26.981 67.149 154.909 1.00 26.33 113 LEU E O 1
ATOM 21176 N N . ALA E 1 118 ? 27.098 68.243 152.953 1.00 24.65 114 ALA E N 1
ATOM 21177 C CA . ALA E 1 118 ? 27.993 69.249 153.512 1.00 25.81 114 ALA E CA 1
ATOM 21178 C C . ALA E 1 118 ? 27.346 69.933 154.703 1.00 24.68 114 ALA E C 1
ATOM 21179 O O . ALA E 1 118 ? 27.982 70.147 155.741 1.00 28.93 114 ALA E O 1
ATOM 21186 N N . LEU E 1 119 ? 26.086 70.335 154.544 1.00 24.12 115 LEU E N 1
ATOM 21187 C CA . LEU E 1 119 ? 25.391 71.081 155.583 1.00 25.57 115 LEU E CA 1
ATOM 21188 C C . LEU E 1 119 ? 25.027 70.180 156.757 1.00 30.72 115 LEU E C 1
ATOM 21189 O O . LEU E 1 119 ? 25.254 70.539 157.919 1.00 28.80 115 LEU E O 1
ATOM 21205 N N . ALA E 1 120 ? 24.497 68.992 156.477 1.00 28.24 116 ALA E N 1
ATOM 21206 C CA . ALA E 1 120 ? 24.115 68.097 157.565 1.00 27.55 116 ALA E CA 1
ATOM 21207 C C . ALA E 1 120 ? 25.339 67.611 158.329 1.00 29.34 116 ALA E C 1
ATOM 21208 O O . ALA E 1 120 ? 25.330 67.575 159.563 1.00 32.74 116 ALA E O 1
ATOM 21215 N N . ALA E 1 121 ? 26.405 67.247 157.621 1.00 25.82 117 ALA E N 1
ATOM 21216 C CA . ALA E 1 121 ? 27.560 66.671 158.295 1.00 26.55 117 ALA E CA 1
ATOM 21217 C C . ALA E 1 121 ? 28.281 67.710 159.140 1.00 34.65 117 ALA E C 1
ATOM 21218 O O . ALA E 1 121 ? 28.722 67.413 160.254 1.00 35.20 117 ALA E O 1
ATOM 21225 N N . THR E 1 122 ? 28.406 68.938 158.636 1.00 30.65 118 THR E N 1
ATOM 21226 C CA . THR E 1 122 ? 29.066 69.966 159.433 1.00 32.16 118 THR E CA 1
ATOM 21227 C C . THR E 1 122 ? 28.195 70.392 160.605 1.00 36.35 118 THR E C 1
ATOM 21228 O O . THR E 1 122 ? 28.690 70.561 161.727 1.00 36.68 118 THR E O 1
ATOM 21239 N N . SER E 1 123 ? 26.900 70.578 160.387 1.00 31.49 119 SER E N 1
ATOM 21240 C CA . SER E 1 123 ? 26.045 70.947 161.503 1.00 32.78 119 SER E CA 1
ATOM 21241 C C . SER E 1 123 ? 26.007 69.828 162.545 1.00 40.04 119 SER E C 1
ATOM 21242 O O . SER E 1 123 ? 26.090 70.094 163.748 1.00 39.41 119 SER E O 1
ATOM 21250 N N . ALA E 1 124 ? 25.936 68.575 162.085 1.00 34.09 120 ALA E N 1
ATOM 21251 C CA . ALA E 1 124 ? 25.882 67.457 163.025 1.00 36.89 120 ALA E CA 1
ATOM 21252 C C . ALA E 1 124 ? 27.132 67.395 163.892 1.00 39.73 120 ALA E C 1
ATOM 21253 O O . ALA E 1 124 ? 27.059 67.081 165.086 1.00 41.56 120 ALA E O 1
ATOM 21260 N N . ILE E 1 125 ? 28.293 67.659 163.303 1.00 37.50 121 ILE E N 1
ATOM 21261 C CA . ILE E 1 125 ? 29.552 67.560 164.030 1.00 42.58 121 ILE E CA 1
ATOM 21262 C C . ILE E 1 125 ? 29.812 68.859 164.790 1.00 39.96 121 ILE E C 1
ATOM 21263 O O . ILE E 1 125 ? 30.892 69.052 165.356 1.00 44.54 121 ILE E O 1
ATOM 21279 N N . GLY E 1 126 ? 28.814 69.739 164.834 1.00 38.72 122 GLY E N 1
ATOM 21280 C CA . GLY E 1 126 ? 28.847 70.906 165.694 1.00 40.40 122 GLY E CA 1
ATOM 21281 C C . GLY E 1 126 ? 29.318 72.192 165.059 1.00 45.86 122 GLY E C 1
ATOM 21282 O O . GLY E 1 126 ? 29.310 73.234 165.731 1.00 44.21 122 GLY E O 1
ATOM 21286 N N . LEU E 1 127 ? 29.716 72.165 163.790 1.00 42.31 123 LEU E N 1
ATOM 21287 C CA . LEU E 1 127 ? 30.237 73.352 163.135 1.00 38.25 123 LEU E CA 1
ATOM 21288 C C . LEU E 1 127 ? 29.103 74.290 162.723 1.00 35.10 123 LEU E C 1
ATOM 21289 O O . LEU E 1 127 ? 27.925 73.936 162.735 1.00 39.75 123 LEU E O 1
ATOM 21305 N N . HIS E 1 128 ? 29.482 75.518 162.360 1.00 33.31 124 HIS E N 1
ATOM 21306 C CA . HIS E 1 128 ? 28.546 76.532 161.876 1.00 37.70 124 HIS E CA 1
ATOM 21307 C C . HIS E 1 128 ? 29.229 77.256 160.714 1.00 39.68 124 HIS E C 1
ATOM 21308 O O . HIS E 1 128 ? 29.648 78.406 160.814 1.00 36.16 124 HIS E O 1
ATOM 21321 N N . LEU E 1 129 ? 29.346 76.554 159.590 1.00 36.85 125 LEU E N 1
ATOM 21322 C CA . LEU E 1 129 ? 30.037 77.098 158.433 1.00 30.19 125 LEU E CA 1
ATOM 21323 C C . LEU E 1 129 ? 29.219 78.192 157.771 1.00 30.96 125 LEU E C 1
ATOM 21324 O O . LEU E 1 129 ? 27.987 78.161 157.753 1.00 28.55 125 LEU E O 1
ATOM 21340 N N . SER E 1 130 ? 29.923 79.176 157.224 1.00 27.23 126 SER E N 1
ATOM 21341 C CA . SER E 1 130 ? 29.277 80.171 156.407 1.00 24.79 126 SER E CA 1
ATOM 21342 C C . SER E 1 130 ? 28.812 79.495 155.125 1.00 22.66 126 SER E C 1
ATOM 21343 O O . SER E 1 130 ? 29.260 78.403 154.786 1.00 25.16 126 SER E O 1
ATOM 21351 N N . GLU E 1 131 ? 27.929 80.165 154.414 1.00 24.97 127 GLU E N 1
ATOM 21352 C CA . GLU E 1 131 ? 27.501 79.624 153.132 1.00 23.35 127 GLU E CA 1
ATOM 21353 C C . GLU E 1 131 ? 28.704 79.383 152.236 1.00 25.65 127 GLU E C 1
ATOM 21354 O O . GLU E 1 131 ? 28.821 78.340 151.591 1.00 23.04 127 GLU E O 1
ATOM 21366 N N . ARG E 1 132 ? 29.630 80.333 152.211 1.00 25.02 128 ARG E N 1
ATOM 21367 C CA . ARG E 1 132 ? 30.809 80.196 151.371 1.00 25.73 128 ARG E CA 1
ATOM 21368 C C . ARG E 1 132 ? 31.609 78.958 151.737 1.00 24.37 128 ARG E C 1
ATOM 21369 O O . ARG E 1 132 ? 32.053 78.203 150.861 1.00 22.42 128 ARG E O 1
ATOM 21390 N N . ASP E 1 133 ? 31.819 78.715 153.033 1.00 22.16 129 ASP E N 1
ATOM 21391 C CA . ASP E 1 133 ? 32.603 77.553 153.397 1.00 22.27 129 ASP E CA 1
ATOM 21392 C C . ASP E 1 133 ? 31.832 76.266 153.131 1.00 19.63 129 ASP E C 1
ATOM 21393 O O . ASP E 1 133 ? 32.441 75.237 152.818 1.00 22.18 129 ASP E O 1
ATOM 21402 N N . LEU E 1 134 ? 30.507 76.301 153.271 1.00 22.23 130 LEU E N 1
ATOM 21403 C CA . LEU E 1 134 ? 29.714 75.133 152.936 1.00 23.55 130 LEU E CA 1
ATOM 21404 C C . LEU E 1 134 ? 29.846 74.831 151.453 1.00 17.03 130 LEU E C 1
ATOM 21405 O O . LEU E 1 134 ? 30.016 73.672 151.064 1.00 21.22 130 LEU E O 1
ATOM 21421 N N . SER E 1 135 ? 29.803 75.876 150.630 1.00 20.93 131 SER E N 1
ATOM 21422 C CA . SER E 1 135 ? 29.977 75.697 149.190 1.00 17.28 131 SER E CA 1
ATOM 21423 C C . SER E 1 135 ? 31.333 75.090 148.883 1.00 17.87 131 SER E C 1
ATOM 21424 O O . SER E 1 135 ? 31.444 74.164 148.078 1.00 19.96 131 SER E O 1
ATOM 21432 N N . ARG E 1 136 ? 32.400 75.612 149.503 1.00 18.87 132 ARG E N 1
ATOM 21433 C CA . ARG E 1 136 ? 33.720 75.056 149.265 1.00 17.18 132 ARG E CA 1
ATOM 21434 C C . ARG E 1 136 ? 33.779 73.586 149.646 1.00 19.93 132 ARG E C 1
ATOM 21435 O O . ARG E 1 136 ? 34.439 72.774 148.988 1.00 21.57 132 ARG E O 1
ATOM 21456 N N . LEU E 1 137 ? 33.110 73.219 150.735 1.00 20.74 133 LEU E N 1
ATOM 21457 C CA . LEU E 1 137 ? 33.147 71.826 151.145 1.00 20.08 133 LEU E CA 1
ATOM 21458 C C . LEU E 1 137 ? 32.348 70.967 150.175 1.00 19.12 133 LEU E C 1
ATOM 21459 O O . LEU E 1 137 ? 32.842 69.939 149.687 1.00 22.10 133 LEU E O 1
ATOM 21475 N N . ALA E 1 138 ? 31.110 71.378 149.899 1.00 19.09 134 ALA E N 1
ATOM 21476 C CA . ALA E 1 138 ? 30.245 70.618 149.000 1.00 19.51 134 ALA E CA 1
ATOM 21477 C C . ALA E 1 138 ? 30.951 70.400 147.678 1.00 19.65 134 ALA E C 1
ATOM 21478 O O . ALA E 1 138 ? 30.928 69.302 147.119 1.00 19.80 134 ALA E O 1
ATOM 21485 N N . ARG E 1 139 ? 31.642 71.432 147.202 1.00 18.32 135 ARG E N 1
ATOM 21486 C CA . ARG E 1 139 ? 32.385 71.348 145.955 1.00 18.90 135 ARG E CA 1
ATOM 21487 C C . ARG E 1 139 ? 33.264 70.116 145.899 1.00 20.50 135 ARG E C 1
ATOM 21488 O O . ARG E 1 139 ? 33.443 69.525 144.833 1.00 17.44 135 ARG E O 1
ATOM 21509 N N . LYS E 1 140 ? 33.904 69.757 147.014 1.00 19.39 136 LYS E N 1
ATOM 21510 C CA . LYS E 1 140 ? 34.833 68.641 146.990 1.00 18.66 136 LYS E CA 1
ATOM 21511 C C . LYS E 1 140 ? 34.123 67.301 147.017 1.00 23.71 136 LYS E C 1
ATOM 21512 O O . LYS E 1 140 ? 34.769 66.276 146.786 1.00 27.33 136 LYS E O 1
ATOM 21531 N N . GLY E 1 141 ? 32.828 67.296 147.297 1.00 23.46 137 GLY E N 1
ATOM 21532 C CA . GLY E 1 141 ? 32.026 66.100 147.112 1.00 25.13 137 GLY E CA 1
ATOM 21533 C C . GLY E 1 141 ? 31.677 65.937 145.649 1.00 24.74 137 GLY E C 1
ATOM 21534 O O . GLY E 1 141 ? 31.925 64.898 145.037 1.00 26.67 137 GLY E O 1
ATOM 21538 N N . SER E 1 142 ? 31.125 66.990 145.065 1.00 23.20 138 SER E N 1
ATOM 21539 C CA . SER E 1 142 ? 30.857 67.018 143.633 1.00 24.39 138 SER E CA 1
ATOM 21540 C C . SER E 1 142 ? 30.869 68.483 143.260 1.00 18.19 138 SER E C 1
ATOM 21541 O O . SER E 1 142 ? 30.287 69.296 143.969 1.00 20.61 138 SER E O 1
ATOM 21549 N N . GLY E 1 143 ? 31.580 68.829 142.189 1.00 19.43 139 GLY E N 1
ATOM 21550 C CA . GLY E 1 143 ? 31.756 70.230 141.889 1.00 18.35 139 GLY E CA 1
ATOM 21551 C C . GLY E 1 143 ? 30.473 71.013 141.918 1.00 17.99 139 GLY E C 1
ATOM 21552 O O . GLY E 1 143 ? 30.370 72.006 142.650 1.00 20.19 139 GLY E O 1
ATOM 21556 N N . SER E 1 144 ? 29.479 70.581 141.137 1.00 17.27 140 SER E N 1
ATOM 21557 C CA . SER E 1 144 ? 28.232 71.316 141.034 1.00 19.13 140 SER E CA 1
ATOM 21558 C C . SER E 1 144 ? 27.471 71.374 142.353 1.00 16.18 140 SER E C 1
ATOM 21559 O O . SER E 1 144 ? 26.548 72.186 142.480 1.00 16.83 140 SER E O 1
ATOM 21567 N N . ALA E 1 145 ? 27.826 70.523 143.320 1.00 16.54 141 ALA E N 1
ATOM 21568 C CA . ALA E 1 145 ? 27.206 70.616 144.635 1.00 18.91 141 ALA E CA 1
ATOM 21569 C C . ALA E 1 145 ? 27.473 71.970 145.272 1.00 18.50 141 ALA E C 1
ATOM 21570 O O . ALA E 1 145 ? 26.681 72.448 146.094 1.00 17.46 141 ALA E O 1
ATOM 21577 N N . CYS E 1 146 ? 28.584 72.608 144.912 1.00 18.34 142 CYS E N 1
ATOM 21578 C CA . CYS E 1 146 ? 28.851 73.911 145.501 1.00 16.79 142 CYS E CA 1
ATOM 21579 C C . CYS E 1 146 ? 27.794 74.926 145.134 1.00 18.95 142 CYS E C 1
ATOM 21580 O O . CYS E 1 146 ? 27.593 75.883 145.884 1.00 18.93 142 CYS E O 1
ATOM 21588 N N . ARG E 1 147 ? 27.075 74.723 144.016 1.00 16.90 143 ARG E N 1
ATOM 21589 C CA . ARG E 1 147 ? 26.086 75.676 143.562 1.00 15.67 143 ARG E CA 1
ATOM 21590 C C . ARG E 1 147 ? 24.712 75.416 144.152 1.00 15.27 143 ARG E C 1
ATOM 21591 O O . ARG E 1 147 ? 23.834 76.268 144.042 1.00 16.58 143 ARG E O 1
ATOM 21612 N N . SER E 1 148 ? 24.532 74.281 144.818 1.00 15.97 144 SER E N 1
ATOM 21613 C CA . SER E 1 148 ? 23.268 73.994 145.478 1.00 18.30 144 SER E CA 1
ATOM 21614 C C . SER E 1 148 ? 23.284 74.427 146.932 1.00 20.15 144 SER E C 1
ATOM 21615 O O . SER E 1 148 ? 22.262 74.334 147.611 1.00 19.04 144 SER E O 1
ATOM 21623 N N . ILE E 1 149 ? 24.422 74.883 147.427 1.00 19.08 145 ILE E N 1
ATOM 21624 C CA . ILE E 1 149 ? 24.496 75.402 148.794 1.00 18.27 145 ILE E CA 1
ATOM 21625 C C . ILE E 1 149 ? 23.791 76.752 148.830 1.00 18.56 145 ILE E C 1
ATOM 21626 O O . ILE E 1 149 ? 22.829 76.916 149.596 1.00 21.73 145 ILE E O 1
ATOM 21642 N N . PRO E 1 150 ? 24.163 77.722 147.993 1.00 18.56 146 PRO E N 1
ATOM 21643 C CA . PRO E 1 150 ? 23.428 78.979 147.951 1.00 17.06 146 PRO E CA 1
ATOM 21644 C C . PRO E 1 150 ? 22.072 78.775 147.290 1.00 19.11 146 PRO E C 1
ATOM 21645 O O . PRO E 1 150 ? 21.786 77.729 146.699 1.00 20.28 146 PRO E O 1
ATOM 21656 N N . GLY E 1 151 ? 21.250 79.806 147.359 1.00 21.64 147 GLY E N 1
ATOM 21657 C CA . GLY E 1 151 ? 19.908 79.728 146.839 1.00 24.81 147 GLY E CA 1
ATOM 21658 C C . GLY E 1 151 ? 19.697 80.472 145.548 1.00 23.38 147 GLY E C 1
ATOM 21659 O O . GLY E 1 151 ? 20.439 81.401 145.215 1.00 19.66 147 GLY E O 1
ATOM 21663 N N . GLY E 1 152 ? 18.661 80.079 144.811 1.00 20.31 148 GLY E N 1
ATOM 21664 C CA . GLY E 1 152 ? 18.226 80.822 143.664 1.00 20.98 148 GLY E CA 1
ATOM 21665 C C . GLY E 1 152 ? 19.124 80.634 142.469 1.00 20.67 148 GLY E C 1
ATOM 21666 O O . GLY E 1 152 ? 19.360 79.509 142.012 1.00 18.97 148 GLY E O 1
ATOM 21670 N N . PHE E 1 153 ? 19.608 81.756 141.958 1.00 17.75 149 PHE E N 1
ATOM 21671 C CA . PHE E 1 153 ? 20.504 81.788 140.818 1.00 16.30 149 PHE E CA 1
ATOM 21672 C C . PHE E 1 153 ? 21.896 81.951 141.376 1.00 17.19 149 PHE E C 1
ATOM 21673 O O . PHE E 1 153 ? 22.139 82.853 142.193 1.00 17.36 149 PHE E O 1
ATOM 21690 N N . VAL E 1 154 ? 22.780 81.058 140.992 1.00 16.59 150 VAL E N 1
ATOM 21691 C CA . VAL E 1 154 ? 24.006 80.846 141.727 1.00 15.31 150 VAL E CA 1
ATOM 21692 C C . VAL E 1 154 ? 25.164 80.854 140.762 1.00 18.29 150 VAL E C 1
ATOM 21693 O O . VAL E 1 154 ? 25.104 80.228 139.705 1.00 17.98 150 VAL E O 1
ATOM 21706 N N . GLU E 1 155 ? 26.242 81.527 141.151 1.00 17.03 151 GLU E N 1
ATOM 21707 C CA . GLU E 1 155 ? 27.455 81.518 140.366 1.00 16.15 151 GLU E CA 1
ATOM 21708 C C . GLU E 1 155 ? 28.573 80.847 141.142 1.00 15.58 151 GLU E C 1
ATOM 21709 O O . GLU E 1 155 ? 28.812 81.160 142.314 1.00 17.50 151 GLU E O 1
ATOM 21721 N N . TRP E 1 156 ? 29.254 79.928 140.484 1.00 14.88 152 TRP E N 1
ATOM 21722 C CA . TRP E 1 156 ? 30.448 79.300 140.999 1.00 15.09 152 TRP E CA 1
ATOM 21723 C C . TRP E 1 156 ? 31.627 80.095 140.473 1.00 15.58 152 TRP E C 1
ATOM 21724 O O . TRP E 1 156 ? 31.847 80.202 139.261 1.00 14.62 152 TRP E O 1
ATOM 21745 N N . ILE E 1 157 ? 32.334 80.714 141.405 1.00 15.92 153 ILE E N 1
ATOM 21746 C CA . ILE E 1 157 ? 33.541 81.471 141.163 1.00 14.96 153 ILE E CA 1
ATOM 21747 C C . ILE E 1 157 ? 34.618 80.410 141.070 1.00 14.09 153 ILE E C 1
ATOM 21748 O O . ILE E 1 157 ? 34.851 79.674 142.047 1.00 15.07 153 ILE E O 1
ATOM 21764 N N . PRO E 1 158 ? 35.227 80.217 139.917 1.00 14.71 154 PRO E N 1
ATOM 21765 C CA . PRO E 1 158 ? 36.005 78.990 139.725 1.00 15.25 154 PRO E CA 1
ATOM 21766 C C . PRO E 1 158 ? 37.269 78.945 140.554 1.00 15.78 154 PRO E C 1
ATOM 21767 O O . PRO E 1 158 ? 37.600 77.920 141.152 1.00 14.42 154 PRO E O 1
ATOM 21778 N N . GLY E 1 159 ? 38.003 80.047 140.577 1.00 16.67 155 GLY E N 1
ATOM 21779 C CA . GLY E 1 159 ? 39.218 80.108 141.357 1.00 17.32 155 GLY E CA 1
ATOM 21780 C C . GLY E 1 159 ? 40.314 79.181 140.869 1.00 17.13 155 GLY E C 1
ATOM 21781 O O . GLY E 1 159 ? 40.210 78.457 139.867 1.00 17.76 155 GLY E O 1
ATOM 21785 N N . GLU E 1 160 ? 41.410 79.231 141.616 1.00 16.40 156 GLU E N 1
ATOM 21786 C CA . GLU E 1 160 ? 42.574 78.413 141.391 1.00 16.74 156 GLU E CA 1
ATOM 21787 C C . GLU E 1 160 ? 42.949 77.639 142.631 1.00 17.75 156 GLU E C 1
ATOM 21788 O O . GLU E 1 160 ? 43.871 76.814 142.569 1.00 20.47 156 GLU E O 1
ATOM 21800 N N . THR E 1 161 ? 42.266 77.872 143.740 1.00 15.42 157 THR E N 1
ATOM 21801 C CA . THR E 1 161 ? 42.631 77.257 144.994 1.00 17.78 157 THR E CA 1
ATOM 21802 C C . THR E 1 161 ? 41.370 76.816 145.699 1.00 15.17 157 THR E C 1
ATOM 21803 O O . THR E 1 161 ? 40.260 77.240 145.365 1.00 18.04 157 THR E O 1
ATOM 21814 N N . ASP E 1 162 ? 41.556 75.956 146.699 1.00 18.03 158 ASP E N 1
ATOM 21815 C CA . ASP E 1 162 ? 40.424 75.467 147.461 1.00 17.38 158 ASP E CA 1
ATOM 21816 C C . ASP E 1 162 ? 39.657 76.606 148.109 1.00 18.14 158 ASP E C 1
ATOM 21817 O O . ASP E 1 162 ? 38.426 76.596 148.156 1.00 19.45 158 ASP E O 1
ATOM 21826 N N . GLU E 1 163 ? 40.369 77.627 148.611 1.00 19.12 159 GLU E N 1
ATOM 21827 C CA . GLU E 1 163 ? 39.675 78.733 149.236 1.00 22.22 159 GLU E CA 1
ATOM 21828 C C . GLU E 1 163 ? 38.909 79.557 148.216 1.00 17.84 159 GLU E C 1
ATOM 21829 O O . GLU E 1 163 ? 37.879 80.164 148.548 1.00 18.03 159 GLU E O 1
ATOM 21841 N N . ASP E 1 164 ? 39.418 79.632 146.998 1.00 17.07 160 ASP E N 1
ATOM 21842 C CA . ASP E 1 164 ? 38.877 80.578 146.057 1.00 17.01 160 ASP E CA 1
ATOM 21843 C C . ASP E 1 164 ? 37.730 80.011 145.247 1.00 15.06 160 ASP E C 1
ATOM 21844 O O . ASP E 1 164 ? 37.027 80.785 144.603 1.00 16.93 160 ASP E O 1
ATOM 21853 N N . SER E 1 165 ? 37.518 78.706 145.286 1.00 15.03 161 SER E N 1
ATOM 21854 C CA . SER E 1 165 ? 36.551 78.069 144.405 1.00 17.08 161 SER E CA 1
ATOM 21855 C C . SER E 1 165 ? 35.274 77.789 145.181 1.00 14.85 161 SER E C 1
ATOM 21856 O O . SER E 1 165 ? 35.235 76.880 146.010 1.00 16.74 161 SER E O 1
ATOM 21864 N N . TYR E 1 166 ? 34.255 78.574 144.937 1.00 15.29 162 TYR E N 1
ATOM 21865 C CA . TYR E 1 166 ? 33.027 78.461 145.708 1.00 18.60 162 TYR E CA 1
ATOM 21866 C C . TYR E 1 166 ? 31.925 79.180 144.966 1.00 16.49 162 TYR E C 1
ATOM 21867 O O . TYR E 1 166 ? 32.158 79.910 143.997 1.00 15.93 162 TYR E O 1
ATOM 21885 N N . ALA E 1 167 ? 30.716 79.002 145.456 1.00 19.27 163 ALA E N 1
ATOM 21886 C CA . ALA E 1 167 ? 29.578 79.582 144.788 1.00 18.32 163 ALA E CA 1
ATOM 21887 C C . ALA E 1 167 ? 28.854 80.537 145.717 1.00 19.11 163 ALA E C 1
ATOM 21888 O O . ALA E 1 167 ? 28.908 80.419 146.948 1.00 20.22 163 ALA E O 1
ATOM 21895 N N . VAL E 1 168 ? 28.176 81.473 145.090 1.00 16.91 164 VAL E N 1
ATOM 21896 C CA . VAL E 1 168 ? 27.420 82.505 145.772 1.00 16.62 164 VAL E CA 1
ATOM 21897 C C . VAL E 1 168 ? 26.157 82.710 144.983 1.00 19.48 164 VAL E C 1
ATOM 21898 O O . VAL E 1 168 ? 26.117 82.503 143.769 1.00 17.00 164 VAL E O 1
ATOM 21911 N N . SER E 1 169 ? 25.120 83.161 145.659 1.00 17.71 165 SER E N 1
ATOM 21912 C CA . SER E 1 169 ? 23.890 83.511 144.977 1.00 18.59 165 SER E CA 1
ATOM 21913 C C . SER E 1 169 ? 24.020 84.844 144.247 1.00 21.90 165 SER E C 1
ATOM 21914 O O . SER E 1 169 ? 24.398 85.861 144.847 1.00 24.53 165 SER E O 1
ATOM 21922 N N . ILE E 1 170 ? 23.732 84.816 142.946 1.00 18.26 166 ILE E N 1
ATOM 21923 C CA . ILE E 1 170 ? 23.595 86.018 142.145 1.00 19.24 166 ILE E CA 1
ATOM 21924 C C . ILE E 1 170 ? 22.311 86.735 142.510 1.00 20.74 166 ILE E C 1
ATOM 21925 O O . ILE E 1 170 ? 22.217 87.960 142.420 1.00 20.63 166 ILE E O 1
ATOM 21941 N N . ALA E 1 171 ? 21.253 85.967 142.774 1.00 18.79 167 ALA E N 1
ATOM 21942 C CA . ALA E 1 171 ? 19.933 86.546 142.915 1.00 19.68 167 ALA E CA 1
ATOM 21943 C C . ALA E 1 171 ? 19.099 85.468 143.578 1.00 21.77 167 ALA E C 1
ATOM 21944 O O . ALA E 1 171 ? 19.310 84.275 143.307 1.00 19.46 167 ALA E O 1
ATOM 21951 N N . PRO E 1 172 ? 18.179 85.834 144.452 1.00 21.64 168 PRO E N 1
ATOM 21952 C CA . PRO E 1 172 ? 17.376 84.835 145.131 1.00 21.92 168 PRO E CA 1
ATOM 21953 C C . PRO E 1 172 ? 16.346 84.261 144.182 1.00 21.17 168 PRO E C 1
ATOM 21954 O O . PRO E 1 172 ? 16.069 84.843 143.125 1.00 20.58 168 PRO E O 1
ATOM 21965 N N . PRO E 1 173 ? 15.731 83.141 144.541 1.00 23.17 169 PRO E N 1
ATOM 21966 C CA . PRO E 1 173 ? 14.750 82.536 143.625 1.00 25.29 169 PRO E CA 1
ATOM 21967 C C . PRO E 1 173 ? 13.670 83.508 143.205 1.00 24.89 169 PRO E C 1
ATOM 21968 O O . PRO E 1 173 ? 13.291 83.544 142.030 1.00 25.15 169 PRO E O 1
ATOM 21979 N N . GLU E 1 174 ? 13.205 84.361 144.123 1.00 25.82 170 GLU E N 1
ATOM 21980 C CA . GLU E 1 174 ? 12.098 85.256 143.820 1.00 26.40 170 GLU E CA 1
ATOM 21981 C C . GLU E 1 174 ? 12.486 86.390 142.886 1.00 25.37 170 GLU E C 1
ATOM 21982 O O . GLU E 1 174 ? 11.616 87.128 142.428 1.00 27.31 170 GLU E O 1
ATOM 21994 N N . HIS E 1 175 ? 13.770 86.534 142.554 1.00 22.28 171 HIS E N 1
ATOM 21995 C CA . HIS E 1 175 ? 14.158 87.627 141.676 1.00 19.94 171 HIS E CA 1
ATOM 21996 C C . HIS E 1 175 ? 13.615 87.454 140.271 1.00 19.77 171 HIS E C 1
ATOM 21997 O O . HIS E 1 175 ? 13.322 88.441 139.602 1.00 22.15 171 HIS E O 1
ATOM 22010 N N . TRP E 1 176 ? 13.490 86.221 139.793 1.00 21.62 172 TRP E N 1
ATOM 22011 C CA . TRP E 1 176 ? 13.048 86.022 138.422 1.00 24.33 172 TRP E CA 1
ATOM 22012 C C . TRP E 1 176 ? 12.277 84.721 138.392 1.00 22.90 172 TRP E C 1
ATOM 22013 O O . TRP E 1 176 ? 12.817 83.671 138.728 1.00 20.16 172 TRP E O 1
ATOM 22034 N N . ALA E 1 177 ? 11.012 84.809 138.017 1.00 22.66 173 ALA E N 1
ATOM 22035 C CA . ALA E 1 177 ? 10.150 83.639 137.926 1.00 23.51 173 ALA E CA 1
ATOM 22036 C C . ALA E 1 177 ? 10.488 82.932 136.626 1.00 19.57 173 ALA E C 1
ATOM 22037 O O . ALA E 1 177 ? 9.946 83.225 135.563 1.00 19.56 173 ALA E O 1
ATOM 22044 N N . LEU E 1 178 ? 11.452 82.040 136.722 1.00 20.89 174 LEU E N 1
ATOM 22045 C CA . LEU E 1 178 ? 11.822 81.167 135.636 1.00 20.74 174 LEU E CA 1
ATOM 22046 C C . LEU E 1 178 ? 11.460 79.759 136.034 1.00 20.58 174 LEU E C 1
ATOM 22047 O O . LEU E 1 178 ? 11.618 79.362 137.195 1.00 22.56 174 LEU E O 1
ATOM 22063 N N . THR E 1 179 ? 11.000 78.994 135.060 1.00 19.52 175 THR E N 1
ATOM 22064 C CA . THR E 1 179 ? 10.693 77.600 135.267 1.00 18.58 175 THR E CA 1
ATOM 22065 C C . THR E 1 179 ? 11.615 76.776 134.393 1.00 22.69 175 THR E C 1
ATOM 22066 O O . THR E 1 179 ? 11.934 77.177 133.277 1.00 22.37 175 THR E O 1
ATOM 22077 N N . ASP E 1 180 ? 12.065 75.655 134.941 1.00 21.39 176 ASP E N 1
ATOM 22078 C CA . ASP E 1 180 ? 12.750 74.615 134.185 1.00 21.91 176 ASP E CA 1
ATOM 22079 C C . ASP E 1 180 ? 11.734 73.517 133.886 1.00 23.94 176 ASP E C 1
ATOM 22080 O O . ASP E 1 180 ? 11.316 72.790 134.790 1.00 24.82 176 ASP E O 1
ATOM 22089 N N . CYS E 1 181 ? 11.350 73.396 132.623 1.00 21.93 177 CYS E N 1
ATOM 22090 C CA . CYS E 1 181 ? 10.512 72.294 132.159 1.00 20.33 177 CYS E CA 1
ATOM 22091 C C . CYS E 1 181 ? 11.430 71.196 131.647 1.00 19.13 177 CYS E C 1
ATOM 22092 O O . CYS E 1 181 ? 12.029 71.341 130.577 1.00 19.94 177 CYS E O 1
ATOM 22100 N N . ILE E 1 182 ? 11.570 70.127 132.424 1.00 19.99 178 ILE E N 1
ATOM 22101 C CA . ILE E 1 182 ? 12.552 69.090 132.156 1.00 21.87 178 ILE E CA 1
ATOM 22102 C C . ILE E 1 182 ? 11.875 67.989 131.357 1.00 24.31 178 ILE E C 1
ATOM 22103 O O . ILE E 1 182 ? 11.070 67.226 131.899 1.00 23.27 178 ILE E O 1
ATOM 22119 N N . ALA E 1 183 ? 12.224 67.892 130.082 1.00 17.98 179 ALA E N 1
ATOM 22120 C CA . ALA E 1 183 ? 11.728 66.834 129.218 1.00 20.64 179 ALA E CA 1
ATOM 22121 C C . ALA E 1 183 ? 12.527 65.583 129.520 1.00 23.59 179 ALA E C 1
ATOM 22122 O O . ALA E 1 183 ? 13.744 65.531 129.279 1.00 22.39 179 ALA E O 1
ATOM 22129 N N . ILE E 1 184 ? 11.849 64.589 130.094 1.00 21.00 180 ILE E N 1
ATOM 22130 C CA . ILE E 1 184 ? 12.437 63.306 130.418 1.00 26.67 180 ILE E CA 1
ATOM 22131 C C . ILE E 1 184 ? 12.186 62.405 129.223 1.00 32.62 180 ILE E C 1
ATOM 22132 O O . ILE E 1 184 ? 11.045 62.268 128.762 1.00 34.84 180 ILE E O 1
ATOM 22148 N N . LEU E 1 185 ? 13.236 61.800 128.716 1.00 35.48 181 LEU E N 1
ATOM 22149 C CA . LEU E 1 185 ? 13.109 60.950 127.544 1.00 40.81 181 LEU E CA 1
ATOM 22150 C C . LEU E 1 185 ? 12.811 59.528 127.996 1.00 43.37 181 LEU E C 1
ATOM 22151 O O . LEU E 1 185 ? 13.481 59.003 128.891 1.00 46.12 181 LEU E O 1
ATOM 22167 N N . SER E 1 186 ? 11.780 58.927 127.395 1.00 47.46 182 SER E N 1
ATOM 22168 C CA . SER E 1 186 ? 11.443 57.538 127.685 1.00 51.50 182 SER E CA 1
ATOM 22169 C C . SER E 1 186 ? 12.688 56.660 127.638 1.00 55.65 182 SER E C 1
ATOM 22170 O O . SER E 1 186 ? 13.051 56.014 128.626 1.00 58.15 182 SER E O 1
ATOM 22178 N N . THR E 1 187 ? 13.360 56.633 126.489 1.00 56.10 183 THR E N 1
ATOM 22179 C CA . THR E 1 187 ? 14.554 55.816 126.309 1.00 60.44 183 THR E CA 1
ATOM 22180 C C . THR E 1 187 ? 15.788 56.626 126.689 1.00 58.85 183 THR E C 1
ATOM 22181 O O . THR E 1 187 ? 16.012 57.723 126.164 1.00 53.82 183 THR E O 1
ATOM 22192 N N . GLN E 1 188 ? 16.591 56.073 127.590 1.00 58.06 184 GLN E N 1
ATOM 22193 C CA . GLN E 1 188 ? 17.653 56.827 128.231 1.00 57.68 184 GLN E CA 1
ATOM 22194 C C . GLN E 1 188 ? 18.652 55.878 128.883 1.00 58.76 184 GLN E C 1
ATOM 22195 O O . GLN E 1 188 ? 19.764 55.700 128.386 1.00 59.17 184 GLN E O 1
ATOM 22209 N N . PRO E 1 191 ? 24.142 56.808 131.439 1.00 43.84 187 PRO E N 1
ATOM 22210 C CA . PRO E 1 191 ? 25.181 57.579 130.743 1.00 48.06 187 PRO E CA 1
ATOM 22211 C C . PRO E 1 191 ? 26.521 57.600 131.469 1.00 47.21 187 PRO E C 1
ATOM 22212 O O . PRO E 1 191 ? 26.572 57.467 132.698 1.00 46.62 187 PRO E O 1
ATOM 22223 N N . ILE E 1 192 ? 27.602 57.769 130.697 1.00 47.43 188 ILE E N 1
ATOM 22224 C CA . ILE E 1 192 ? 28.927 57.931 131.281 1.00 36.93 188 ILE E CA 1
ATOM 22225 C C . ILE E 1 192 ? 28.855 59.034 132.320 1.00 41.24 188 ILE E C 1
ATOM 22226 O O . ILE E 1 192 ? 28.296 60.105 132.063 1.00 32.22 188 ILE E O 1
ATOM 22242 N N . GLY E 1 193 ? 29.397 58.767 133.510 1.00 43.45 189 GLY E N 1
ATOM 22243 C CA . GLY E 1 193 ? 29.293 59.713 134.597 1.00 39.85 189 GLY E CA 1
ATOM 22244 C C . GLY E 1 193 ? 30.140 60.960 134.392 1.00 36.66 189 GLY E C 1
ATOM 22245 O O . GLY E 1 193 ? 31.111 60.961 133.641 1.00 33.58 189 GLY E O 1
ATOM 22249 N N . SER E 1 194 ? 29.699 62.020 135.111 1.00 36.03 190 SER E N 1
ATOM 22250 C CA . SER E 1 194 ? 30.389 63.318 135.084 1.00 32.18 190 SER E CA 1
ATOM 22251 C C . SER E 1 194 ? 31.858 63.195 135.360 1.00 32.69 190 SER E C 1
ATOM 22252 O O . SER E 1 194 ? 32.688 63.874 134.727 1.00 30.47 190 SER E O 1
ATOM 22260 N N . THR E 1 195 ? 32.262 62.380 136.333 1.00 31.90 191 THR E N 1
ATOM 22261 C CA . THR E 1 195 ? 33.643 62.304 136.756 1.00 33.18 191 THR E CA 1
ATOM 22262 C C . THR E 1 195 ? 34.520 61.845 135.606 1.00 31.94 191 THR E C 1
ATOM 22263 O O . THR E 1 195 ? 35.558 62.457 135.325 1.00 29.04 191 THR E O 1
ATOM 22274 N N . GLN E 1 196 ? 34.112 60.775 134.912 1.00 35.57 192 GLN E N 1
ATOM 22275 C CA . GLN E 1 196 ? 34.856 60.332 133.736 1.00 31.72 192 GLN E CA 1
ATOM 22276 C C . GLN E 1 196 ? 34.804 61.387 132.634 1.00 25.10 192 GLN E C 1
ATOM 22277 O O . GLN E 1 196 ? 35.814 61.666 131.971 1.00 22.98 192 GLN E O 1
ATOM 22291 N N . GLY E 1 197 ? 33.635 61.985 132.438 1.00 21.38 193 GLY E N 1
ATOM 22292 C CA . GLY E 1 197 ? 33.479 62.973 131.390 1.00 19.71 193 GLY E CA 1
ATOM 22293 C C . GLY E 1 197 ? 34.360 64.186 131.605 1.00 18.59 193 GLY E C 1
ATOM 22294 O O . GLY E 1 197 ? 35.011 64.663 130.677 1.00 18.53 193 GLY E O 1
ATOM 22298 N N . HIS E 1 198 ? 34.353 64.731 132.820 1.00 18.74 194 HIS E N 1
ATOM 22299 C CA . HIS E 1 198 ? 35.213 65.869 133.086 1.00 16.12 194 HIS E CA 1
ATOM 22300 C C . HIS E 1 198 ? 36.647 65.533 132.739 1.00 18.55 194 HIS E C 1
ATOM 22301 O O . HIS E 1 198 ? 37.369 66.345 132.163 1.00 17.51 194 HIS E O 1
ATOM 22314 N N . ALA E 1 199 ? 37.096 64.350 133.171 1.00 20.20 195 ALA E N 1
ATOM 22315 C CA . ALA E 1 199 ? 38.479 63.975 132.938 1.00 21.12 195 ALA E CA 1
ATOM 22316 C C . ALA E 1 199 ? 38.775 63.842 131.453 1.00 22.46 195 ALA E C 1
ATOM 22317 O O . ALA E 1 199 ? 39.912 64.050 131.031 1.00 28.08 195 ALA E O 1
ATOM 22324 N N . LEU E 1 200 ? 37.771 63.509 130.651 1.00 18.84 196 LEU E N 1
ATOM 22325 C CA . LEU E 1 200 ? 37.981 63.367 129.222 1.00 18.04 196 LEU E CA 1
ATOM 22326 C C . LEU E 1 200 ? 37.965 64.703 128.496 1.00 16.46 196 LEU E C 1
ATOM 22327 O O . LEU E 1 200 ? 38.352 64.751 127.341 1.00 16.05 196 LEU E O 1
ATOM 22343 N N . ALA E 1 201 ? 37.533 65.791 129.140 1.00 17.85 197 ALA E N 1
ATOM 22344 C CA . ALA E 1 201 ? 37.443 67.064 128.426 1.00 16.86 197 ALA E CA 1
ATOM 22345 C C . ALA E 1 201 ? 38.775 67.485 127.833 1.00 18.96 197 ALA E C 1
ATOM 22346 O O . ALA E 1 201 ? 38.810 68.112 126.772 1.00 18.28 197 ALA E O 1
ATOM 22353 N N . SER E 1 202 ? 39.880 67.147 128.490 1.00 18.43 198 SER E N 1
ATOM 22354 C CA . SER E 1 202 ? 41.163 67.583 127.982 1.00 19.56 198 SER E CA 1
ATOM 22355 C C . SER E 1 202 ? 41.546 66.873 126.694 1.00 20.11 198 SER E C 1
ATOM 22356 O O . SER E 1 202 ? 42.482 67.310 126.019 1.00 19.75 198 SER E O 1
ATOM 22364 N N . THR E 1 203 ? 40.848 65.809 126.325 1.00 19.26 199 THR E N 1
ATOM 22365 C CA . THR E 1 203 ? 41.113 65.177 125.045 1.00 17.69 199 THR E CA 1
ATOM 22366 C C . THR E 1 203 ? 40.439 65.892 123.888 1.00 17.98 199 THR E C 1
ATOM 22367 O O . THR E 1 203 ? 40.773 65.617 122.738 1.00 17.08 199 THR E O 1
ATOM 22378 N N . SER E 1 204 ? 39.513 66.784 124.156 1.00 14.74 200 SER E N 1
ATOM 22379 C CA . SER E 1 204 ? 38.874 67.485 123.065 1.00 14.82 200 SER E CA 1
ATOM 22380 C C . SER E 1 204 ? 39.752 68.636 122.594 1.00 15.01 200 SER E C 1
ATOM 22381 O O . SER E 1 204 ? 40.177 69.471 123.419 1.00 15.08 200 SER E O 1
ATOM 22389 N N . PRO E 1 205 ? 39.971 68.762 121.289 1.00 14.39 201 PRO E N 1
ATOM 22390 C CA . PRO E 1 205 ? 40.725 69.912 120.769 1.00 13.96 201 PRO E CA 1
ATOM 22391 C C . PRO E 1 205 ? 40.063 71.224 121.072 1.00 14.54 201 PRO E C 1
ATOM 22392 O O . PRO E 1 205 ? 40.697 72.270 120.935 1.00 16.22 201 PRO E O 1
ATOM 22403 N N . LEU E 1 206 ? 38.789 71.207 121.424 1.00 13.70 202 LEU E N 1
ATOM 22404 C CA . LEU E 1 206 ? 38.003 72.420 121.546 1.00 12.14 202 LEU E CA 1
ATOM 22405 C C . LEU E 1 206 ? 37.817 72.858 122.985 1.00 11.75 202 LEU E C 1
ATOM 22406 O O . LEU E 1 206 ? 37.317 73.967 123.216 1.00 12.61 202 LEU E O 1
ATOM 22422 N N . GLN E 1 207 ? 38.244 72.032 123.946 1.00 13.13 203 GLN E N 1
ATOM 22423 C CA . GLN E 1 207 ? 38.027 72.366 125.347 1.00 12.46 203 GLN E CA 1
ATOM 22424 C C . GLN E 1 207 ? 38.781 73.619 125.770 1.00 11.81 203 GLN E C 1
ATOM 22425 O O . GLN E 1 207 ? 38.178 74.489 126.410 1.00 13.40 203 GLN E O 1
ATOM 22439 N N . PRO E 1 208 ? 40.053 73.785 125.457 1.00 14.73 204 PRO E N 1
ATOM 22440 C CA . PRO E 1 208 ? 40.711 75.037 125.861 1.00 14.33 204 PRO E CA 1
ATOM 22441 C C . PRO E 1 208 ? 39.976 76.269 125.385 1.00 13.59 204 PRO E C 1
ATOM 22442 O O . PRO E 1 208 ? 39.801 77.221 126.154 1.00 14.11 204 PRO E O 1
ATOM 22453 N N . ALA E 1 209 ? 39.496 76.252 124.137 1.00 13.69 205 ALA E N 1
ATOM 22454 C CA . ALA E 1 209 ? 38.817 77.424 123.593 1.00 15.63 205 ALA E CA 1
ATOM 22455 C C . ALA E 1 209 ? 37.481 77.644 124.283 1.00 13.66 205 ALA E C 1
ATOM 22456 O O . ALA E 1 209 ? 37.105 78.778 124.604 1.00 14.33 205 ALA E O 1
ATOM 22463 N N . ARG E 1 210 ? 36.760 76.561 124.545 1.00 14.66 206 ARG E N 1
ATOM 22464 C CA . ARG E 1 210 ? 35.534 76.662 125.317 1.00 12.19 206 ARG E CA 1
ATOM 22465 C C . ARG E 1 210 ? 35.798 77.294 126.664 1.00 12.09 206 ARG E C 1
ATOM 22466 O O . ARG E 1 210 ? 35.110 78.238 127.080 1.00 14.26 206 ARG E O 1
ATOM 22487 N N . VAL E 1 211 ? 36.829 76.783 127.349 1.00 12.38 207 VAL E N 1
ATOM 22488 C CA . VAL E 1 211 ? 37.136 77.244 128.687 1.00 12.98 207 VAL E CA 1
ATOM 22489 C C . VAL E 1 211 ? 37.498 78.718 128.659 1.00 11.33 207 VAL E C 1
ATOM 22490 O O . VAL E 1 211 ? 36.970 79.526 129.420 1.00 13.84 207 VAL E O 1
ATOM 22503 N N . ALA E 1 212 ? 38.386 79.093 127.728 1.00 13.05 208 ALA E N 1
ATOM 22504 C CA . ALA E 1 212 ? 38.858 80.464 127.672 1.00 14.38 208 ALA E CA 1
ATOM 22505 C C . ALA E 1 212 ? 37.728 81.427 127.391 1.00 14.96 208 ALA E C 1
ATOM 22506 O O . ALA E 1 212 ? 37.792 82.588 127.789 1.00 15.25 208 ALA E O 1
ATOM 22513 N N . ASP E 1 213 ? 36.702 80.979 126.683 1.00 14.26 209 ASP E N 1
ATOM 22514 C CA . ASP E 1 213 ? 35.591 81.839 126.338 1.00 13.85 209 ASP E CA 1
ATOM 22515 C C . ASP E 1 213 ? 34.562 81.955 127.453 1.00 14.81 209 ASP E C 1
ATOM 22516 O O . ASP E 1 213 ? 33.614 82.725 127.323 1.00 14.77 209 ASP E O 1
ATOM 22525 N N . THR E 1 214 ? 34.700 81.190 128.528 1.00 14.60 210 THR E N 1
ATOM 22526 C CA . THR E 1 214 ? 33.641 81.135 129.518 1.00 11.49 210 THR E CA 1
ATOM 22527 C C . THR E 1 214 ? 33.339 82.484 130.145 1.00 14.91 210 THR E C 1
ATOM 22528 O O . THR E 1 214 ? 32.150 82.797 130.330 1.00 14.80 210 THR E O 1
ATOM 22539 N N . PRO E 1 215 ? 34.319 83.333 130.454 1.00 15.89 211 PRO E N 1
ATOM 22540 C CA . PRO E 1 215 ? 33.944 84.622 131.046 1.00 15.88 211 PRO E CA 1
ATOM 22541 C C . PRO E 1 215 ? 32.996 85.411 130.177 1.00 16.34 211 PRO E C 1
ATOM 22542 O O . PRO E 1 215 ? 32.079 86.035 130.718 1.00 18.07 211 PRO E O 1
ATOM 22553 N N . ARG E 1 216 ? 33.142 85.356 128.849 1.00 15.56 212 ARG E N 1
ATOM 22554 C CA . ARG E 1 216 ? 32.207 86.061 127.985 1.00 15.92 212 ARG E CA 1
ATOM 22555 C C . ARG E 1 216 ? 30.801 85.557 128.248 1.00 17.25 212 ARG E C 1
ATOM 22556 O O . ARG E 1 216 ? 29.850 86.341 128.334 1.00 18.07 212 ARG E O 1
ATOM 22577 N N . ARG E 1 217 ? 30.686 84.277 128.397 1.00 15.52 213 ARG E N 1
ATOM 22578 C CA . ARG E 1 217 ? 29.361 83.652 128.543 1.00 13.55 213 ARG E CA 1
ATOM 22579 C C . ARG E 1 217 ? 28.812 83.913 129.942 1.00 16.20 213 ARG E C 1
ATOM 22580 O O . ARG E 1 217 ? 27.672 84.233 130.038 1.00 15.09 213 ARG E O 1
ATOM 22601 N N . LEU E 1 218 ? 29.642 83.787 130.941 1.00 13.85 214 LEU E N 1
ATOM 22602 C CA . LEU E 1 218 ? 29.218 84.083 132.295 1.00 15.41 214 LEU E CA 1
ATOM 22603 C C . LEU E 1 218 ? 28.759 85.525 132.426 1.00 15.22 214 LEU E C 1
ATOM 22604 O O . LEU E 1 218 ? 27.765 85.827 133.116 1.00 17.17 214 LEU E O 1
ATOM 22620 N N . GLU E 1 219 ? 29.494 86.441 131.823 1.00 16.74 215 GLU E N 1
ATOM 22621 C CA . GLU E 1 219 ? 29.153 87.846 131.961 1.00 17.46 215 GLU E CA 1
ATOM 22622 C C . GLU E 1 219 ? 27.790 88.118 131.352 1.00 18.65 215 GLU E C 1
ATOM 22623 O O . GLU E 1 219 ? 26.995 88.875 131.912 1.00 19.29 215 GLU E O 1
ATOM 22635 N N . ILE E 1 220 ? 27.495 87.485 130.223 1.00 16.36 216 ILE E N 1
ATOM 22636 C CA . ILE E 1 220 ? 26.194 87.665 129.593 1.00 16.48 216 ILE E CA 1
ATOM 22637 C C . ILE E 1 220 ? 25.103 87.071 130.470 1.00 16.37 216 ILE E C 1
ATOM 22638 O O . ILE E 1 220 ? 24.070 87.685 130.681 1.00 17.61 216 ILE E O 1
ATOM 22654 N N . VAL E 1 221 ? 25.313 85.865 130.988 1.00 14.00 217 VAL E N 1
ATOM 22655 C CA . VAL E 1 221 ? 24.287 85.219 131.783 1.00 17.21 217 VAL E CA 1
ATOM 22656 C C . VAL E 1 221 ? 24.092 85.948 133.093 1.00 17.78 217 VAL E C 1
ATOM 22657 O O . VAL E 1 221 ? 22.965 86.145 133.536 1.00 16.04 217 VAL E O 1
ATOM 22670 N N . ARG E 1 222 ? 25.178 86.345 133.740 1.00 16.37 218 ARG E N 1
ATOM 22671 C CA . ARG E 1 222 ? 25.060 87.077 134.986 1.00 18.50 218 ARG E CA 1
ATOM 22672 C C . ARG E 1 222 ? 24.245 88.336 134.769 1.00 17.54 218 ARG E C 1
ATOM 22673 O O . ARG E 1 222 ? 23.291 88.600 135.506 1.00 18.11 218 ARG E O 1
ATOM 22694 N N . ARG E 1 223 ? 24.563 89.066 133.749 1.00 16.77 219 ARG E N 1
ATOM 22695 C CA . ARG E 1 223 ? 23.837 90.312 133.484 1.00 19.20 219 ARG E CA 1
ATOM 22696 C C . ARG E 1 223 ? 22.390 89.992 133.139 1.00 21.60 219 ARG E C 1
ATOM 22697 O O . ARG E 1 223 ? 21.534 90.702 133.564 1.00 21.01 219 ARG E O 1
ATOM 22718 N N . ALA E 1 224 ? 22.193 88.964 132.360 1.00 19.88 220 ALA E N 1
ATOM 22719 C CA . ALA E 1 224 ? 20.835 88.643 131.943 1.00 18.11 220 ALA E CA 1
ATOM 22720 C C . ALA E 1 224 ? 19.972 88.291 133.143 1.00 18.74 220 ALA E C 1
ATOM 22721 O O . ALA E 1 224 ? 18.810 88.709 133.216 1.00 19.40 220 ALA E O 1
ATOM 22728 N N . ILE E 1 225 ? 20.513 87.537 134.097 1.00 17.35 221 ILE E N 1
ATOM 22729 C CA . ILE E 1 225 ? 19.763 87.240 135.318 1.00 17.46 221 ILE E CA 1
ATOM 22730 C C . ILE E 1 225 ? 19.478 88.521 136.097 1.00 21.24 221 ILE E C 1
ATOM 22731 O O . ILE E 1 225 ? 18.348 88.781 136.524 1.00 20.84 221 ILE E O 1
ATOM 22747 N N . LEU E 1 226 ? 20.510 89.324 136.328 1.00 18.08 222 LEU E N 1
ATOM 22748 C CA . LEU E 1 226 ? 20.318 90.561 137.068 1.00 19.30 222 LEU E CA 1
ATOM 22749 C C . LEU E 1 226 ? 19.287 91.445 136.393 1.00 22.60 222 LEU E C 1
ATOM 22750 O O . LEU E 1 226 ? 18.479 92.092 137.067 1.00 25.02 222 LEU E O 1
ATOM 22766 N N . GLU E 1 227 ? 19.291 91.491 135.072 1.00 20.70 223 GLU E N 1
ATOM 22767 C CA . GLU E 1 227 ? 18.392 92.368 134.348 1.00 23.61 223 GLU E CA 1
ATOM 22768 C C . GLU E 1 227 ? 17.117 91.666 133.932 1.00 23.64 223 GLU E C 1
ATOM 22769 O O . GLU E 1 227 ? 16.245 92.307 133.347 1.00 22.61 223 GLU E O 1
ATOM 22781 N N . ARG E 1 228 ? 16.995 90.377 134.217 1.00 20.18 224 ARG E N 1
ATOM 22782 C CA . ARG E 1 228 ? 15.827 89.603 133.814 1.00 20.73 224 ARG E CA 1
ATOM 22783 C C . ARG E 1 228 ? 15.613 89.742 132.314 1.00 21.13 224 ARG E C 1
ATOM 22784 O O . ARG E 1 228 ? 14.519 90.040 131.821 1.00 21.58 224 ARG E O 1
ATOM 22805 N N . ASP E 1 229 ? 16.687 89.518 131.569 1.00 22.82 225 ASP E N 1
ATOM 22806 C CA . ASP E 1 229 ? 16.688 89.669 130.117 1.00 18.55 225 ASP E CA 1
ATOM 22807 C C . ASP E 1 229 ? 16.614 88.252 129.559 1.00 21.33 225 ASP E C 1
ATOM 22808 O O . ASP E 1 229 ? 17.628 87.549 129.444 1.00 20.10 225 ASP E O 1
ATOM 22817 N N . PHE E 1 230 ? 15.390 87.798 129.259 1.00 19.45 226 PHE E N 1
ATOM 22818 C CA . PHE E 1 230 ? 15.254 86.390 128.960 1.00 17.78 226 PHE E CA 1
ATOM 22819 C C . PHE E 1 230 ? 15.912 86.036 127.635 1.00 17.45 226 PHE E C 1
ATOM 22820 O O . PHE E 1 230 ? 16.495 84.951 127.498 1.00 18.23 226 PHE E O 1
ATOM 22837 N N . LEU E 1 231 ? 15.779 86.903 126.634 1.00 17.22 227 LEU E N 1
ATOM 22838 C CA . LEU E 1 231 ? 16.308 86.554 125.320 1.00 19.46 227 LEU E CA 1
ATOM 22839 C C . LEU E 1 231 ? 17.823 86.385 125.382 1.00 19.70 227 LEU E C 1
ATOM 22840 O O . LEU E 1 231 ? 18.381 85.451 124.783 1.00 19.55 227 LEU E O 1
ATOM 22856 N N . SER E 1 232 ? 18.504 87.267 126.111 1.00 21.04 228 SER E N 1
ATOM 22857 C CA . SER E 1 232 ? 19.948 87.126 126.237 1.00 18.37 228 SER E CA 1
ATOM 22858 C C . SER E 1 232 ? 20.283 85.839 126.952 1.00 17.96 228 SER E C 1
ATOM 22859 O O . SER E 1 232 ? 21.213 85.118 126.567 1.00 18.46 228 SER E O 1
ATOM 22867 N N . LEU E 1 233 ? 19.545 85.542 128.018 1.00 17.05 229 LEU E N 1
ATOM 22868 C CA . LEU E 1 233 ? 19.772 84.297 128.727 1.00 15.97 229 LEU E CA 1
ATOM 22869 C C . LEU E 1 233 ? 19.544 83.120 127.797 1.00 14.16 229 LEU E C 1
ATOM 22870 O O . LEU E 1 233 ? 20.338 82.177 127.736 1.00 17.01 229 LEU E O 1
ATOM 22886 N N . ALA E 1 234 ? 18.428 83.154 127.071 1.00 15.42 230 ALA E N 1
ATOM 22887 C CA . ALA E 1 234 ? 18.030 82.034 126.238 1.00 16.94 230 ALA E CA 1
ATOM 22888 C C . ALA E 1 234 ? 19.104 81.701 125.227 1.00 14.49 230 ALA E C 1
ATOM 22889 O O . ALA E 1 234 ? 19.510 80.541 125.083 1.00 18.07 230 ALA E O 1
ATOM 22896 N N . GLU E 1 235 ? 19.557 82.701 124.496 1.00 15.63 231 GLU E N 1
ATOM 22897 C CA . GLU E 1 235 ? 20.516 82.394 123.453 1.00 17.22 231 GLU E CA 1
ATOM 22898 C C . GLU E 1 235 ? 21.835 81.942 124.053 1.00 17.37 231 GLU E C 1
ATOM 22899 O O . GLU E 1 235 ? 22.502 81.066 123.491 1.00 17.57 231 GLU E O 1
ATOM 22911 N N . MET E 1 236 ? 22.223 82.505 125.203 1.00 14.81 232 MET E N 1
ATOM 22912 C CA . MET E 1 236 ? 23.498 82.089 125.760 1.00 14.60 232 MET E CA 1
ATOM 22913 C C . MET E 1 236 ? 23.418 80.703 126.385 1.00 15.33 232 MET E C 1
ATOM 22914 O O . MET E 1 236 ? 24.393 79.945 126.336 1.00 13.75 232 MET E O 1
ATOM 22928 N N . ILE E 1 237 ? 22.309 80.348 127.026 1.00 15.20 233 ILE E N 1
ATOM 22929 C CA . ILE E 1 237 ? 22.295 79.029 127.639 1.00 14.21 233 ILE E CA 1
ATOM 22930 C C . ILE E 1 237 ? 22.317 77.936 126.580 1.00 13.49 233 ILE E C 1
ATOM 22931 O O . ILE E 1 237 ? 22.971 76.902 126.751 1.00 14.02 233 ILE E O 1
ATOM 22947 N N . GLU E 1 238 ? 21.648 78.167 125.450 1.00 15.40 234 GLU E N 1
ATOM 22948 C CA . GLU E 1 238 ? 21.719 77.187 124.379 1.00 14.33 234 GLU E CA 1
ATOM 22949 C C . GLU E 1 238 ? 23.134 77.098 123.850 1.00 12.94 234 GLU E C 1
ATOM 22950 O O . GLU E 1 238 ? 23.670 75.997 123.649 1.00 16.11 234 GLU E O 1
ATOM 22962 N N . HIS E 1 239 ? 23.756 78.258 123.626 1.00 14.31 235 HIS E N 1
ATOM 22963 C CA . HIS E 1 239 ? 25.118 78.297 123.119 1.00 14.14 235 HIS E CA 1
ATOM 22964 C C . HIS E 1 239 ? 26.056 77.579 124.062 1.00 11.48 235 HIS E C 1
ATOM 22965 O O . HIS E 1 239 ? 26.882 76.774 123.646 1.00 13.31 235 HIS E O 1
ATOM 22978 N N . ASP E 1 240 ? 25.926 77.869 125.355 1.00 12.35 236 ASP E N 1
ATOM 22979 C CA . ASP E 1 240 ? 26.808 77.269 126.333 1.00 15.43 236 ASP E CA 1
ATOM 22980 C C . ASP E 1 240 ? 26.563 75.768 126.445 1.00 12.90 236 ASP E C 1
ATOM 22981 O O . ASP E 1 240 ? 27.507 74.981 126.559 1.00 14.23 236 ASP E O 1
ATOM 22990 N N . SER E 1 241 ? 25.303 75.348 126.361 1.00 14.10 237 SER E N 1
ATOM 22991 C CA . SER E 1 241 ? 25.015 73.926 126.368 1.00 13.31 237 SER E CA 1
ATOM 22992 C C . SER E 1 241 ? 25.680 73.263 125.174 1.00 12.07 237 SER E C 1
ATOM 22993 O O . SER E 1 241 ? 26.316 72.210 125.283 1.00 13.06 237 SER E O 1
ATOM 23001 N N . ASN E 1 242 ? 25.534 73.891 124.017 1.00 14.01 238 ASN E N 1
ATOM 23002 C CA . ASN E 1 242 ? 26.103 73.325 122.799 1.00 14.17 238 ASN E CA 1
ATOM 23003 C C . ASN E 1 242 ? 27.622 73.297 122.878 1.00 12.36 238 ASN E C 1
ATOM 23004 O O . ASN E 1 242 ? 28.259 72.376 122.367 1.00 13.40 238 ASN E O 1
ATOM 23015 N N . LEU E 1 243 ? 28.227 74.311 123.514 1.00 13.02 239 LEU E N 1
ATOM 23016 C CA . LEU E 1 243 ? 29.683 74.304 123.637 1.00 13.37 239 LEU E CA 1
ATOM 23017 C C . LEU E 1 243 ? 30.142 73.142 124.483 1.00 12.93 239 LEU E C 1
ATOM 23018 O O . LEU E 1 243 ? 31.153 72.506 124.187 1.00 13.59 239 LEU E O 1
ATOM 23034 N N . MET E 1 244 ? 29.442 72.878 125.597 1.00 13.42 240 MET E N 1
ATOM 23035 C CA . MET E 1 244 ? 29.826 71.755 126.420 1.00 12.67 240 MET E CA 1
ATOM 23036 C C . MET E 1 244 ? 29.671 70.455 125.663 1.00 10.78 240 MET E C 1
ATOM 23037 O O . MET E 1 244 ? 30.578 69.614 125.629 1.00 12.66 240 MET E O 1
ATOM 23051 N N . HIS E 1 245 ? 28.533 70.308 124.990 1.00 12.77 241 HIS E N 1
ATOM 23052 C CA . HIS E 1 245 ? 28.321 69.069 124.257 1.00 14.06 241 HIS E CA 1
ATOM 23053 C C . HIS E 1 245 ? 29.273 68.945 123.095 1.00 12.53 241 HIS E C 1
ATOM 23054 O O . HIS E 1 245 ? 29.671 67.832 122.761 1.00 14.06 241 HIS E O 1
ATOM 23067 N N . ALA E 1 246 ? 29.650 70.070 122.491 1.00 11.19 242 ALA E N 1
ATOM 23068 C CA . ALA E 1 246 ? 30.670 70.050 121.449 1.00 13.11 242 ALA E CA 1
ATOM 23069 C C . ALA E 1 246 ? 31.960 69.460 121.975 1.00 13.96 242 ALA E C 1
ATOM 23070 O O . ALA E 1 246 ? 32.580 68.621 121.326 1.00 13.41 242 ALA E O 1
ATOM 23077 N N . VAL E 1 247 ? 32.360 69.868 123.176 1.00 13.09 243 VAL E N 1
ATOM 23078 C CA . VAL E 1 247 ? 33.553 69.314 123.772 1.00 12.64 243 VAL E CA 1
ATOM 23079 C C . VAL E 1 247 ? 33.360 67.839 124.052 1.00 13.72 243 VAL E C 1
ATOM 23080 O O . VAL E 1 247 ? 34.227 67.008 123.753 1.00 13.30 243 VAL E O 1
ATOM 23093 N N . MET E 1 248 ? 32.222 67.488 124.637 1.00 14.26 244 MET E N 1
ATOM 23094 C CA . MET E 1 248 ? 31.943 66.090 124.917 1.00 14.01 244 MET E CA 1
ATOM 23095 C C . MET E 1 248 ? 32.052 65.251 123.653 1.00 14.36 244 MET E C 1
ATOM 23096 O O . MET E 1 248 ? 32.727 64.220 123.635 1.00 14.86 244 MET E O 1
ATOM 23110 N N . MET E 1 249 ? 31.410 65.695 122.592 1.00 13.94 245 MET E N 1
ATOM 23111 C CA . MET E 1 249 ? 31.341 64.906 121.382 1.00 14.01 245 MET E CA 1
ATOM 23112 C C . MET E 1 249 ? 32.641 64.863 120.637 1.00 15.78 245 MET E C 1
ATOM 23113 O O . MET E 1 249 ? 32.779 64.008 119.750 1.00 16.66 245 MET E O 1
ATOM 23127 N N . THR E 1 250 ? 33.587 65.737 120.978 1.00 12.97 246 THR E N 1
ATOM 23128 C CA . THR E 1 250 ? 34.881 65.730 120.338 1.00 13.80 246 THR E CA 1
ATOM 23129 C C . THR E 1 250 ? 35.968 65.281 121.291 1.00 13.34 246 THR E C 1
ATOM 23130 O O . THR E 1 250 ? 37.158 65.449 120.995 1.00 15.26 246 THR E O 1
ATOM 23141 N N . SER E 1 251 ? 35.590 64.694 122.414 1.00 16.05 247 SER E N 1
ATOM 23142 C CA . SER E 1 251 ? 36.524 64.022 123.284 1.00 15.60 247 SER E CA 1
ATOM 23143 C C . SER E 1 251 ? 36.870 62.663 122.689 1.00 15.82 247 SER E C 1
ATOM 23144 O O . SER E 1 251 ? 36.279 62.219 121.705 1.00 16.28 247 SER E O 1
ATOM 23152 N N . THR E 1 252 ? 37.864 62.022 123.285 1.00 17.88 248 THR E N 1
ATOM 23153 C CA . THR E 1 252 ? 38.266 60.671 122.903 1.00 20.62 248 THR E CA 1
ATOM 23154 C C . THR E 1 252 ? 38.259 59.812 124.151 1.00 23.73 248 THR E C 1
ATOM 23155 O O . THR E 1 252 ? 39.045 60.071 125.083 1.00 21.74 248 THR E O 1
ATOM 23166 N N . PRO E 1 253 ? 37.376 58.822 124.251 1.00 21.92 249 PRO E N 1
ATOM 23167 C CA . PRO E 1 253 ? 36.320 58.509 123.296 1.00 23.96 249 PRO E CA 1
ATOM 23168 C C . PRO E 1 253 ? 35.266 59.594 123.343 1.00 22.90 249 PRO E C 1
ATOM 23169 O O . PRO E 1 253 ? 35.117 60.277 124.358 1.00 20.83 249 PRO E O 1
ATOM 23180 N N . PRO E 1 254 ? 34.514 59.745 122.263 1.00 19.00 250 PRO E N 1
ATOM 23181 C CA . PRO E 1 254 ? 33.492 60.792 122.231 1.00 19.71 250 PRO E CA 1
ATOM 23182 C C . PRO E 1 254 ? 32.375 60.462 123.190 1.00 18.76 250 PRO E C 1
ATOM 23183 O O . PRO E 1 254 ? 32.016 59.296 123.361 1.00 18.71 250 PRO E O 1
ATOM 23194 N N . LEU E 1 255 ? 31.828 61.487 123.809 1.00 15.18 251 LEU E N 1
ATOM 23195 C CA . LEU E 1 255 ? 30.722 61.355 124.746 1.00 15.91 251 LEU E CA 1
ATOM 23196 C C . LEU E 1 255 ? 29.498 61.948 124.080 1.00 16.90 251 LEU E C 1
ATOM 23197 O O . LEU E 1 255 ? 29.342 63.166 124.012 1.00 16.51 251 LEU E O 1
ATOM 23213 N N . PHE E 1 256 ? 28.642 61.098 123.562 1.00 17.53 252 PHE E N 1
ATOM 23214 C CA . PHE E 1 256 ? 27.424 61.557 122.919 1.00 17.91 252 PHE E CA 1
ATOM 23215 C C . PHE E 1 256 ? 26.282 61.313 123.891 1.00 19.20 252 PHE E C 1
ATOM 23216 O O . PHE E 1 256 ? 25.687 60.233 123.922 1.00 20.09 252 PHE E O 1
ATOM 23233 N N . TYR E 1 257 ? 25.985 62.329 124.692 1.00 16.92 253 TYR E N 1
ATOM 23234 C CA . TYR E 1 257 ? 24.907 62.219 125.665 1.00 17.79 253 TYR E CA 1
ATOM 23235 C C . TYR E 1 257 ? 23.543 62.422 125.037 1.00 20.34 253 TYR E C 1
ATOM 23236 O O . TYR E 1 257 ? 22.537 62.051 125.647 1.00 20.88 253 TYR E O 1
ATOM 23254 N N . TRP E 1 258 ? 23.484 63.058 123.878 1.00 16.81 254 TRP E N 1
ATOM 23255 C CA . TRP E 1 258 ? 22.204 63.325 123.266 1.00 17.05 254 TRP E CA 1
ATOM 23256 C C . TRP E 1 258 ? 21.589 62.029 122.758 1.00 21.92 254 TRP E C 1
ATOM 23257 O O . TRP E 1 258 ? 22.284 61.150 122.231 1.00 20.96 254 TRP E O 1
ATOM 23278 N N . GLU E 1 259 ? 20.324 61.928 122.919 1.00 19.39 255 GLU E N 1
ATOM 23279 C CA . GLU E 1 259 ? 19.512 60.971 122.192 1.00 18.88 255 GLU E CA 1
ATOM 23280 C C . GLU E 1 259 ? 18.886 61.642 120.987 1.00 17.62 255 GLU E C 1
ATOM 23281 O O . GLU E 1 259 ? 18.757 62.866 120.910 1.00 17.48 255 GLU E O 1
ATOM 23293 N N . PRO E 1 260 ? 18.459 60.870 119.991 1.00 19.83 256 PRO E N 1
ATOM 23294 C CA . PRO E 1 260 ? 17.777 61.501 118.860 1.00 20.93 256 PRO E CA 1
ATOM 23295 C C . PRO E 1 260 ? 16.683 62.472 119.260 1.00 16.57 256 PRO E C 1
ATOM 23296 O O . PRO E 1 260 ? 16.570 63.557 118.683 1.00 18.76 256 PRO E O 1
ATOM 23307 N N . VAL E 1 261 ? 15.878 62.139 120.270 1.00 18.54 257 VAL E N 1
ATOM 23308 C CA . VAL E 1 261 ? 14.800 63.040 120.646 1.00 20.20 257 VAL E CA 1
ATOM 23309 C C . VAL E 1 261 ? 15.355 64.307 121.278 1.00 15.73 257 VAL E C 1
ATOM 23310 O O . VAL E 1 261 ? 14.724 65.362 121.216 1.00 18.52 257 VAL E O 1
ATOM 23323 N N . SER E 1 262 ? 16.533 64.220 121.923 1.00 19.08 258 SER E N 1
ATOM 23324 C CA . SER E 1 262 ? 17.139 65.435 122.451 1.00 18.76 258 SER E CA 1
ATOM 23325 C C . SER E 1 262 ? 17.269 66.447 121.335 1.00 15.88 258 SER E C 1
ATOM 23326 O O . SER E 1 262 ? 17.011 67.639 121.527 1.00 17.79 258 SER E O 1
ATOM 23334 N N . LEU E 1 263 ? 17.702 65.982 120.157 1.00 17.37 259 LEU E N 1
ATOM 23335 C CA . LEU E 1 263 ? 17.867 66.864 119.016 1.00 17.98 259 LEU E CA 1
ATOM 23336 C C . LEU E 1 263 ? 16.542 67.451 118.578 1.00 17.81 259 LEU E C 1
ATOM 23337 O O . LEU E 1 263 ? 16.458 68.634 118.255 1.00 18.19 259 LEU E O 1
ATOM 23353 N N . VAL E 1 264 ? 15.491 66.629 118.536 1.00 18.71 260 VAL E N 1
ATOM 23354 C CA . VAL E 1 264 ? 14.189 67.154 118.155 1.00 19.64 260 VAL E CA 1
ATOM 23355 C C . VAL E 1 264 ? 13.791 68.265 119.102 1.00 13.93 260 VAL E C 1
ATOM 23356 O O . VAL E 1 264 ? 13.330 69.325 118.681 1.00 17.93 260 VAL E O 1
ATOM 23369 N N . ILE E 1 265 ? 14.004 68.047 120.405 1.00 17.59 261 ILE E N 1
ATOM 23370 C CA . ILE E 1 265 ? 13.586 69.037 121.389 1.00 18.46 261 ILE E CA 1
ATOM 23371 C C . ILE E 1 265 ? 14.381 70.322 121.216 1.00 14.94 261 ILE E C 1
ATOM 23372 O O . ILE E 1 265 ? 13.818 71.423 121.214 1.00 16.82 261 ILE E O 1
ATOM 23388 N N . MET E 1 266 ? 15.710 70.203 121.078 1.00 17.87 262 MET E N 1
ATOM 23389 C CA . MET E 1 266 ? 16.524 71.397 120.942 1.00 18.12 262 MET E CA 1
ATOM 23390 C C . MET E 1 266 ? 16.067 72.216 119.757 1.00 15.34 262 MET E C 1
ATOM 23391 O O . MET E 1 266 ? 15.865 73.426 119.864 1.00 16.08 262 MET E O 1
ATOM 23405 N N . LYS E 1 267 ? 15.872 71.562 118.604 1.00 17.07 263 LYS E N 1
ATOM 23406 C CA . LYS E 1 267 ? 15.413 72.313 117.447 1.00 17.66 263 LYS E CA 1
ATOM 23407 C C . LYS E 1 267 ? 14.027 72.901 117.682 1.00 17.06 263 LYS E C 1
ATOM 23408 O O . LYS E 1 267 ? 13.770 74.043 117.307 1.00 19.71 263 LYS E O 1
ATOM 23427 N N . SER E 1 268 ? 13.142 72.138 118.326 1.00 19.26 264 SER E N 1
ATOM 23428 C CA . SER E 1 268 ? 11.779 72.605 118.551 1.00 17.93 264 SER E CA 1
ATOM 23429 C C . SER E 1 268 ? 11.763 73.826 119.451 1.00 18.46 264 SER E C 1
ATOM 23430 O O . SER E 1 268 ? 11.095 74.818 119.158 1.00 19.58 264 SER E O 1
ATOM 23438 N N . VAL E 1 269 ? 12.540 73.786 120.538 1.00 17.30 265 VAL E N 1
ATOM 23439 C CA . VAL E 1 269 ? 12.595 74.908 121.468 1.00 17.26 265 VAL E CA 1
ATOM 23440 C C . VAL E 1 269 ? 13.048 76.167 120.753 1.00 18.36 265 VAL E C 1
ATOM 23441 O O . VAL E 1 269 ? 12.476 77.241 120.926 1.00 19.15 265 VAL E O 1
ATOM 23454 N N . ARG E 1 270 ? 14.106 76.064 119.948 1.00 17.30 266 ARG E N 1
ATOM 23455 C CA . ARG E 1 270 ? 14.561 77.243 119.244 1.00 19.30 266 ARG E CA 1
ATOM 23456 C C . ARG E 1 270 ? 13.462 77.770 118.342 1.00 19.08 266 ARG E C 1
ATOM 23457 O O . ARG E 1 270 ? 13.183 78.969 118.328 1.00 21.21 266 ARG E O 1
ATOM 23478 N N . GLU E 1 271 ? 12.790 76.879 117.631 1.00 20.74 267 GLU E N 1
ATOM 23479 C CA . GLU E 1 271 ? 11.695 77.325 116.777 1.00 22.03 267 GLU E CA 1
ATOM 23480 C C . GLU E 1 271 ? 10.576 77.949 117.604 1.00 21.75 267 GLU E C 1
ATOM 23481 O O . GLU E 1 271 ? 10.040 78.996 117.221 1.00 22.51 267 GLU E O 1
ATOM 23493 N N . TRP E 1 272 ? 10.232 77.345 118.750 1.00 21.04 268 TRP E N 1
ATOM 23494 C CA . TRP E 1 272 ? 9.190 77.938 119.592 1.00 18.93 268 TRP E CA 1
ATOM 23495 C C . TRP E 1 272 ? 9.569 79.348 119.984 1.00 20.50 268 TRP E C 1
ATOM 23496 O O . TRP E 1 272 ? 8.760 80.274 119.898 1.00 21.06 268 TRP E O 1
ATOM 23517 N N . ARG E 1 273 ? 10.828 79.546 120.407 1.00 17.51 269 ARG E N 1
ATOM 23518 C CA . ARG E 1 273 ? 11.209 80.872 120.853 1.00 18.46 269 ARG E CA 1
ATOM 23519 C C . ARG E 1 273 ? 11.146 81.851 119.699 1.00 20.69 269 ARG E C 1
ATOM 23520 O O . ARG E 1 273 ? 10.675 82.976 119.856 1.00 21.77 269 ARG E O 1
ATOM 23541 N N . GLU E 1 274 ? 11.693 81.447 118.560 1.00 21.57 270 GLU E N 1
ATOM 23542 C CA . GLU E 1 274 ? 11.738 82.314 117.354 1.00 24.65 270 GLU E CA 1
ATOM 23543 C C . GLU E 1 274 ? 10.310 82.607 116.882 1.00 27.19 270 GLU E C 1
ATOM 23544 O O . GLU E 1 274 ? 10.130 83.607 116.160 1.00 30.56 270 GLU E O 1
ATOM 23556 N N . SER E 1 275 ? 9.338 81.785 117.262 1.00 23.01 271 SER E N 1
ATOM 23557 C CA . SER E 1 275 ? 7.949 81.993 116.817 1.00 24.67 271 SER E CA 1
ATOM 23558 C C . SER E 1 275 ? 7.167 82.722 117.909 1.00 29.97 271 SER E C 1
ATOM 23559 O O . SER E 1 275 ? 6.016 82.890 117.720 1.00 28.66 271 SER E O 1
ATOM 23567 N N . GLY E 1 276 ? 7.769 83.072 119.028 1.00 26.34 272 GLY E N 1
ATOM 23568 C CA . GLY E 1 276 ? 7.089 83.910 120.020 1.00 25.82 272 GLY E CA 1
ATOM 23569 C C . GLY E 1 276 ? 6.901 83.277 121.373 1.00 24.90 272 GLY E C 1
ATOM 23570 O O . GLY E 1 276 ? 6.274 83.895 122.166 1.00 29.75 272 GLY E O 1
ATOM 23574 N N . LEU E 1 277 ? 7.364 82.104 121.604 1.00 21.11 273 LEU E N 1
ATOM 23575 C CA . LEU E 1 277 ? 7.196 81.517 122.922 1.00 21.74 273 LEU E CA 1
ATOM 23576 C C . LEU E 1 277 ? 8.533 81.574 123.654 1.00 21.24 273 LEU E C 1
ATOM 23577 O O . LEU E 1 277 ? 9.427 80.780 123.338 1.00 21.02 273 LEU E O 1
ATOM 23593 N N . PRO E 1 278 ? 8.713 82.450 124.621 1.00 20.80 274 PRO E N 1
ATOM 23594 C CA . PRO E 1 278 ? 10.031 82.548 125.281 1.00 18.95 274 PRO E CA 1
ATOM 23595 C C . PRO E 1 278 ? 10.412 81.295 126.029 1.00 20.60 274 PRO E C 1
ATOM 23596 O O . PRO E 1 278 ? 9.800 80.950 127.035 1.00 22.07 274 PRO E O 1
ATOM 23607 N N . CYS E 1 279 ? 11.444 80.610 125.553 1.00 17.08 275 CYS E N 1
ATOM 23608 C CA . CYS E 1 279 ? 11.929 79.408 126.195 1.00 19.88 275 CYS E CA 1
ATOM 23609 C C . CYS E 1 279 ? 13.304 79.145 125.621 1.00 15.75 275 CYS E C 1
ATOM 23610 O O . CYS E 1 279 ? 13.657 79.673 124.572 1.00 17.77 275 CYS E O 1
ATOM 23618 N N . ALA E 1 280 ? 14.044 78.293 126.293 1.00 18.00 276 ALA E N 1
ATOM 23619 C CA . ALA E 1 280 ? 15.390 78.006 125.836 1.00 15.38 276 ALA E CA 1
ATOM 23620 C C . ALA E 1 280 ? 15.785 76.659 126.385 1.00 14.81 276 ALA E C 1
ATOM 23621 O O . ALA E 1 280 ? 15.352 76.262 127.468 1.00 17.64 276 ALA E O 1
ATOM 23628 N N . TYR E 1 281 ? 16.643 75.967 125.659 1.00 15.42 277 TYR E N 1
ATOM 23629 C CA . TYR E 1 281 ? 17.056 74.661 126.104 1.00 15.47 277 TYR E CA 1
ATOM 23630 C C . TYR E 1 281 ? 18.451 74.665 126.706 1.00 16.76 277 TYR E C 1
ATOM 23631 O O . TYR E 1 281 ? 19.290 75.530 126.428 1.00 16.02 277 TYR E O 1
ATOM 23649 N N . THR E 1 282 ? 18.685 73.658 127.520 1.00 14.17 278 THR E N 1
ATOM 23650 C CA . THR E 1 282 ? 20.010 73.370 128.032 1.00 14.21 278 THR E CA 1
ATOM 23651 C C . THR E 1 282 ? 20.051 71.920 128.469 1.00 16.46 278 THR E C 1
ATOM 23652 O O . THR E 1 282 ? 19.052 71.378 128.933 1.00 16.81 278 THR E O 1
ATOM 23663 N N . LEU E 1 283 ? 21.180 71.278 128.249 1.00 15.04 279 LEU E N 1
ATOM 23664 C CA . LEU E 1 283 ? 21.337 69.871 128.546 1.00 17.53 279 LEU E CA 1
ATOM 23665 C C . LEU E 1 283 ? 22.562 69.692 129.421 1.00 16.88 279 LEU E C 1
ATOM 23666 O O . LEU E 1 283 ? 23.596 70.336 129.201 1.00 17.21 279 LEU E O 1
ATOM 23682 N N . ASP E 1 284 ? 22.453 68.811 130.399 1.00 16.96 280 ASP E N 1
ATOM 23683 C CA . ASP E 1 284 ? 23.611 68.422 131.180 1.00 15.81 280 ASP E CA 1
ATOM 23684 C C . ASP E 1 284 ? 24.214 67.182 130.545 1.00 17.63 280 ASP E C 1
ATOM 23685 O O . ASP E 1 284 ? 24.086 66.986 129.335 1.00 18.69 280 ASP E O 1
ATOM 23694 N N . ALA E 1 285 ? 24.865 66.339 131.336 1.00 18.70 281 ALA E N 1
ATOM 23695 C CA . ALA E 1 285 ? 25.532 65.149 130.819 1.00 18.35 281 ALA E CA 1
ATOM 23696 C C . ALA E 1 285 ? 24.534 63.993 130.744 1.00 21.03 281 ALA E C 1
ATOM 23697 O O . ALA E 1 285 ? 24.590 63.013 131.486 1.00 20.70 281 ALA E O 1
ATOM 23704 N N . GLY E 1 286 ? 23.596 64.154 129.822 1.00 18.65 282 GLY E N 1
ATOM 23705 C CA . GLY E 1 286 ? 22.524 63.220 129.626 1.00 18.75 282 GLY E CA 1
ATOM 23706 C C . GLY E 1 286 ? 21.622 63.786 128.567 1.00 20.21 282 GLY E C 1
ATOM 23707 O O . GLY E 1 286 ? 21.800 64.901 128.077 1.00 17.94 282 GLY E O 1
ATOM 23711 N N . PRO E 1 287 ? 20.619 63.013 128.176 1.00 19.45 283 PRO E N 1
ATOM 23712 C CA . PRO E 1 287 ? 19.788 63.407 127.043 1.00 17.06 283 PRO E CA 1
ATOM 23713 C C . PRO E 1 287 ? 18.559 64.198 127.420 1.00 15.93 283 PRO E C 1
ATOM 23714 O O . PRO E 1 287 ? 17.902 64.738 126.527 1.00 17.52 283 PRO E O 1
ATOM 23725 N N . ASN E 1 288 ? 18.226 64.286 128.708 1.00 19.15 284 ASN E N 1
ATOM 23726 C CA . ASN E 1 288 ? 17.079 65.090 129.097 1.00 19.04 284 ASN E CA 1
ATOM 23727 C C . ASN E 1 288 ? 17.311 66.530 128.700 1.00 20.11 284 ASN E C 1
ATOM 23728 O O . ASN E 1 288 ? 18.425 67.045 128.787 1.00 19.49 284 ASN E O 1
ATOM 23739 N N . VAL E 1 289 ? 16.258 67.196 128.303 1.00 16.88 285 VAL E N 1
ATOM 23740 C CA . VAL E 1 289 ? 16.350 68.583 127.882 1.00 17.56 285 VAL E CA 1
ATOM 23741 C C . VAL E 1 289 ? 15.658 69.442 128.912 1.00 21.16 285 VAL E C 1
ATOM 23742 O O . VAL E 1 289 ? 14.452 69.309 129.157 1.00 20.21 285 VAL E O 1
ATOM 23755 N N . HIS E 1 290 ? 16.422 70.321 129.523 1.00 15.91 286 HIS E N 1
ATOM 23756 C CA . HIS E 1 290 ? 15.876 71.315 130.411 1.00 15.98 286 HIS E CA 1
ATOM 23757 C C . HIS E 1 290 ? 15.455 72.497 129.577 1.00 18.05 286 HIS E C 1
ATOM 23758 O O . HIS E 1 290 ? 16.275 73.095 128.874 1.00 18.45 286 HIS E O 1
ATOM 23771 N N . VAL E 1 291 ? 14.182 72.835 129.640 1.00 16.95 287 VAL E N 1
ATOM 23772 C CA . VAL E 1 291 ? 13.654 73.953 128.885 1.00 17.27 287 VAL E CA 1
ATOM 23773 C C . VAL E 1 291 ? 13.328 75.046 129.877 1.00 21.29 287 VAL E C 1
ATOM 23774 O O . VAL E 1 291 ? 12.383 74.932 130.671 1.00 19.23 287 VAL E O 1
ATOM 23787 N N . ILE E 1 292 ? 14.107 76.087 129.830 1.00 17.94 288 ILE E N 1
ATOM 23788 C CA . ILE E 1 292 ? 13.977 77.214 130.737 1.00 18.15 288 ILE E CA 1
ATOM 23789 C C . ILE E 1 292 ? 13.026 78.219 130.115 1.00 20.07 288 ILE E C 1
ATOM 23790 O O . ILE E 1 292 ? 13.145 78.542 128.926 1.00 19.14 288 ILE E O 1
ATOM 23806 N N . CYS E 1 293 ? 12.119 78.779 130.912 1.00 18.04 289 CYS E N 1
ATOM 23807 C CA . CYS E 1 293 ? 11.227 79.785 130.353 1.00 18.27 289 CYS E CA 1
ATOM 23808 C C . CYS E 1 293 ? 10.715 80.669 131.478 1.00 17.79 289 CYS E C 1
ATOM 23809 O O . CYS E 1 293 ? 10.661 80.237 132.630 1.00 20.92 289 CYS E O 1
ATOM 23817 N N . PRO E 1 294 ? 10.304 81.889 131.171 1.00 20.62 290 PRO E N 1
ATOM 23818 C CA . PRO E 1 294 ? 9.537 82.651 132.159 1.00 21.78 290 PRO E CA 1
ATOM 23819 C C . PRO E 1 294 ? 8.347 81.801 132.574 1.00 23.84 290 PRO E C 1
ATOM 23820 O O . PRO E 1 294 ? 7.700 81.158 131.744 1.00 23.24 290 PRO E O 1
ATOM 23831 N N . SER E 1 295 ? 8.088 81.766 133.873 1.00 21.23 291 SER E N 1
ATOM 23832 C CA . SER E 1 295 ? 7.122 80.826 134.407 1.00 22.14 291 SER E CA 1
ATOM 23833 C C . SER E 1 295 ? 5.739 80.979 133.799 1.00 22.58 291 SER E C 1
ATOM 23834 O O . SER E 1 295 ? 4.981 80.008 133.779 1.00 22.76 291 SER E O 1
ATOM 23842 N N . GLU E 1 296 ? 5.397 82.164 133.316 1.00 24.44 292 GLU E N 1
ATOM 23843 C CA . GLU E 1 296 ? 4.081 82.370 132.727 1.00 27.40 292 GLU E CA 1
ATOM 23844 C C . GLU E 1 296 ? 3.906 81.580 131.445 1.00 26.95 292 GLU E C 1
ATOM 23845 O O . GLU E 1 296 ? 2.776 81.394 130.987 1.00 26.44 292 GLU E O 1
ATOM 23857 N N . TYR E 1 297 ? 4.992 81.124 130.851 1.00 22.51 293 TYR E N 1
ATOM 23858 C CA . TYR E 1 297 ? 4.945 80.346 129.626 1.00 24.63 293 TYR E CA 1
ATOM 23859 C C . TYR E 1 297 ? 5.122 78.863 129.872 1.00 21.67 293 TYR E C 1
ATOM 23860 O O . TYR E 1 297 ? 5.104 78.085 128.913 1.00 21.65 293 TYR E O 1
ATOM 23878 N N . ALA E 1 298 ? 5.298 78.453 131.120 1.00 19.10 294 ALA E N 1
ATOM 23879 C CA . ALA E 1 298 ? 5.668 77.079 131.413 1.00 20.27 294 ALA E CA 1
ATOM 23880 C C . ALA E 1 298 ? 4.586 76.113 130.958 1.00 23.18 294 ALA E C 1
ATOM 23881 O O . ALA E 1 298 ? 4.886 75.048 130.416 1.00 21.22 294 ALA E O 1
ATOM 23888 N N . GLU E 1 299 ? 3.321 76.444 131.205 1.00 27.60 295 GLU E N 1
ATOM 23889 C CA . GLU E 1 299 ? 2.271 75.513 130.806 1.00 26.38 295 GLU E CA 1
ATOM 23890 C C . GLU E 1 299 ? 2.278 75.319 129.293 1.00 22.70 295 GLU E C 1
ATOM 23891 O O . GLU E 1 299 ? 2.156 74.187 128.811 1.00 25.05 295 GLU E O 1
ATOM 23903 N N . GLU E 1 300 ? 2.472 76.398 128.541 1.00 22.65 296 GLU E N 1
ATOM 23904 C CA . GLU E 1 300 ? 2.556 76.287 127.092 1.00 23.29 296 GLU E CA 1
ATOM 23905 C C . GLU E 1 300 ? 3.774 75.474 126.678 1.00 24.63 296 GLU E C 1
ATOM 23906 O O . GLU E 1 300 ? 3.676 74.604 125.810 1.00 22.60 296 GLU E O 1
ATOM 23918 N N . VAL E 1 301 ? 4.928 75.736 127.297 1.00 21.89 297 VAL E N 1
ATOM 23919 C CA . VAL E 1 301 ? 6.122 74.957 126.999 1.00 20.29 297 VAL E CA 1
ATOM 23920 C C . VAL E 1 301 ? 5.886 73.484 127.287 1.00 19.72 297 VAL E C 1
ATOM 23921 O O . VAL E 1 301 ? 6.260 72.609 126.494 1.00 19.56 297 VAL E O 1
ATOM 23934 N N . ILE E 1 302 ? 5.310 73.181 128.455 1.00 20.51 298 ILE E N 1
ATOM 23935 C CA . ILE E 1 302 ? 5.103 71.793 128.843 1.00 19.85 298 ILE E CA 1
ATOM 23936 C C . ILE E 1 302 ? 4.164 71.119 127.851 1.00 19.48 298 ILE E C 1
ATOM 23937 O O . ILE E 1 302 ? 4.367 69.964 127.461 1.00 23.24 298 ILE E O 1
ATOM 23953 N N . PHE E 1 303 ? 3.126 71.836 127.433 1.00 21.17 299 PHE E N 1
ATOM 23954 C CA . PHE E 1 303 ? 2.194 71.275 126.470 1.00 23.07 299 PHE E CA 1
ATOM 23955 C C . PHE E 1 303 ? 2.921 70.902 125.192 1.00 23.09 299 PHE E C 1
ATOM 23956 O O . PHE E 1 303 ? 2.745 69.795 124.657 1.00 23.47 299 PHE E O 1
ATOM 23973 N N . ARG E 1 304 ? 3.736 71.795 124.720 1.00 20.87 300 ARG E N 1
ATOM 23974 C CA . ARG E 1 304 ? 4.480 71.592 123.454 1.00 19.91 300 ARG E CA 1
ATOM 23975 C C . ARG E 1 304 ? 5.501 70.480 123.632 1.00 24.31 300 ARG E C 1
ATOM 23976 O O . ARG E 1 304 ? 5.623 69.701 122.768 1.00 20.71 300 ARG E O 1
ATOM 23997 N N . LEU E 1 305 ? 6.193 70.447 124.724 1.00 20.01 301 LEU E N 1
ATOM 23998 C CA . LEU E 1 305 ? 7.134 69.371 124.964 1.00 19.21 301 LEU E CA 1
ATOM 23999 C C . LEU E 1 305 ? 6.424 68.038 125.053 1.00 23.89 301 LEU E C 1
ATOM 24000 O O . LEU E 1 305 ? 6.935 67.015 124.579 1.00 24.06 301 LEU E O 1
ATOM 24016 N N . THR E 1 306 ? 5.268 68.021 125.720 1.00 25.27 302 THR E N 1
ATOM 24017 C CA . THR E 1 306 ? 4.554 66.765 125.907 1.00 27.44 302 THR E CA 1
ATOM 24018 C C . THR E 1 306 ? 4.065 66.235 124.571 1.00 23.24 302 THR E C 1
ATOM 24019 O O . THR E 1 306 ? 3.889 65.025 124.412 1.00 28.89 302 THR E O 1
ATOM 24030 N N . SER E 1 307 ? 3.864 67.123 123.600 1.00 25.37 303 SER E N 1
ATOM 24031 C CA . SER E 1 307 ? 3.423 66.743 122.266 1.00 26.98 303 SER E CA 1
ATOM 24032 C C . SER E 1 307 ? 4.540 66.154 121.419 1.00 32.02 303 SER E C 1
ATOM 24033 O O . SER E 1 307 ? 4.268 65.633 120.331 1.00 28.87 303 SER E O 1
ATOM 24041 N N . ILE E 1 308 ? 5.784 66.225 121.872 1.00 27.60 304 ILE E N 1
ATOM 24042 C CA . ILE E 1 308 ? 6.883 65.738 121.047 1.00 24.81 304 ILE E CA 1
ATOM 24043 C C . ILE E 1 308 ? 6.976 64.228 121.185 1.00 22.85 304 ILE E C 1
ATOM 24044 O O . ILE E 1 308 ? 7.158 63.717 122.298 1.00 26.42 304 ILE E O 1
ATOM 24060 N N . PRO E 1 309 ? 6.901 63.478 120.089 1.00 28.67 305 PRO E N 1
ATOM 24061 C CA . PRO E 1 309 ? 7.109 62.033 120.186 1.00 29.35 305 PRO E CA 1
ATOM 24062 C C . PRO E 1 309 ? 8.438 61.731 120.855 1.00 27.86 305 PRO E C 1
ATOM 24063 O O . PRO E 1 309 ? 9.477 62.297 120.495 1.00 31.33 305 PRO E O 1
ATOM 24074 N N . GLY E 1 310 ? 8.405 60.838 121.846 1.00 28.77 306 GLY E N 1
ATOM 24075 C CA . GLY E 1 310 ? 9.591 60.420 122.560 1.00 30.25 306 GLY E CA 1
ATOM 24076 C C . GLY E 1 310 ? 9.774 61.064 123.916 1.00 27.21 306 GLY E C 1
ATOM 24077 O O . GLY E 1 310 ? 10.601 60.593 124.703 1.00 31.98 306 GLY E O 1
ATOM 24081 N N . VAL E 1 311 ? 9.019 62.115 124.213 1.00 26.33 307 VAL E N 1
ATOM 24082 C CA . VAL E 1 311 ? 9.086 62.763 125.518 1.00 32.25 307 VAL E CA 1
ATOM 24083 C C . VAL E 1 311 ? 8.177 61.976 126.454 1.00 34.30 307 VAL E C 1
ATOM 24084 O O . VAL E 1 311 ? 6.958 61.963 126.271 1.00 34.26 307 VAL E O 1
ATOM 24097 N N . GLN E 1 312 ? 8.776 61.303 127.438 1.00 35.13 308 GLN E N 1
ATOM 24098 C CA . GLN E 1 312 ? 8.019 60.493 128.387 1.00 39.62 308 GLN E CA 1
ATOM 24099 C C . GLN E 1 312 ? 7.154 61.373 129.273 1.00 39.74 308 GLN E C 1
ATOM 24100 O O . GLN E 1 312 ? 5.937 61.182 129.378 1.00 35.78 308 GLN E O 1
ATOM 24114 N N . THR E 1 313 ? 7.784 62.314 129.959 1.00 31.78 309 THR E N 1
ATOM 24115 C CA . THR E 1 313 ? 7.082 63.239 130.823 1.00 30.82 309 THR E CA 1
ATOM 24116 C C . THR E 1 313 ? 7.931 64.491 130.925 1.00 30.58 309 THR E C 1
ATOM 24117 O O . THR E 1 313 ? 9.103 64.507 130.543 1.00 28.67 309 THR E O 1
ATOM 24128 N N . VAL E 1 314 ? 7.314 65.535 131.443 1.00 24.59 310 VAL E N 1
ATOM 24129 C CA . VAL E 1 314 ? 7.934 66.839 131.604 1.00 23.52 310 VAL E CA 1
ATOM 24130 C C . VAL E 1 314 ? 7.782 67.202 133.067 1.00 29.29 310 VAL E C 1
ATOM 24131 O O . VAL E 1 314 ? 6.657 67.291 133.574 1.00 28.21 310 VAL E O 1
ATOM 24144 N N . LEU E 1 315 ? 8.906 67.380 133.750 1.00 23.99 311 LEU E N 1
ATOM 24145 C CA . LEU E 1 315 ? 8.896 67.858 135.124 1.00 23.81 311 LEU E CA 1
ATOM 24146 C C . LEU E 1 315 ? 8.932 69.378 135.118 1.00 29.07 311 LEU E C 1
ATOM 24147 O O . LEU E 1 315 ? 9.585 69.995 134.274 1.00 32.78 311 LEU E O 1
ATOM 24163 N N . LYS E 1 316 ? 8.199 69.980 136.038 1.00 25.76 312 LYS E N 1
ATOM 24164 C CA . LYS E 1 316 ? 8.091 71.425 136.128 1.00 24.29 312 LYS E CA 1
ATOM 24165 C C . LYS E 1 316 ? 8.789 71.833 137.417 1.00 29.93 312 LYS E C 1
ATOM 24166 O O . LYS E 1 316 ? 8.374 71.430 138.509 1.00 26.25 312 LYS E O 1
ATOM 24185 N N . ALA E 1 317 ? 9.849 72.607 137.297 1.00 22.11 313 ALA E N 1
ATOM 24186 C CA . ALA E 1 317 ? 10.583 73.050 138.473 1.00 21.72 313 ALA E CA 1
ATOM 24187 C C . ALA E 1 317 ? 10.737 74.556 138.421 1.00 25.23 313 ALA E C 1
ATOM 24188 O O . ALA E 1 317 ? 10.949 75.135 137.360 1.00 25.63 313 ALA E O 1
ATOM 24195 N N . SER E 1 318 ? 10.617 75.182 139.576 1.00 25.22 314 SER E N 1
ATOM 24196 C CA . SER E 1 318 ? 10.833 76.606 139.714 1.00 23.29 314 SER E CA 1
ATOM 24197 C C . SER E 1 318 ? 12.126 76.811 140.492 1.00 18.87 314 SER E C 1
ATOM 24198 O O . SER E 1 318 ? 12.767 75.846 140.953 1.00 20.09 314 SER E O 1
ATOM 24206 N N . ALA E 1 319 ? 12.482 78.081 140.662 1.00 23.78 315 ALA E N 1
ATOM 24207 C CA . ALA E 1 319 ? 13.734 78.427 141.318 1.00 20.73 315 ALA E CA 1
ATOM 24208 C C . ALA E 1 319 ? 13.682 78.052 142.786 1.00 23.15 315 ALA E C 1
ATOM 24209 O O . ALA E 1 319 ? 12.751 78.437 143.499 1.00 24.18 315 ALA E O 1
ATOM 24216 N N . GLY E 1 320 ? 14.702 77.340 143.242 1.00 22.47 316 GLY E N 1
ATOM 24217 C CA . GLY E 1 320 ? 14.746 76.817 144.584 1.00 23.37 316 GLY E CA 1
ATOM 24218 C C . GLY E 1 320 ? 15.660 77.603 145.491 1.00 25.77 316 GLY E C 1
ATOM 24219 O O . GLY E 1 320 ? 16.507 78.381 145.046 1.00 22.83 316 GLY E O 1
ATOM 24223 N N . ASP E 1 321 ? 15.483 77.363 146.779 1.00 25.02 317 ASP E N 1
ATOM 24224 C CA . ASP E 1 321 ? 16.206 78.068 147.808 1.00 26.27 317 ASP E CA 1
ATOM 24225 C C . ASP E 1 321 ? 17.539 77.389 148.072 1.00 23.08 317 ASP E C 1
ATOM 24226 O O . ASP E 1 321 ? 17.895 76.361 147.484 1.00 22.17 317 ASP E O 1
ATOM 24235 N N . SER E 1 322 ? 18.266 77.960 149.015 1.00 22.82 318 SER E N 1
ATOM 24236 C CA . SER E 1 322 ? 19.529 77.403 149.434 1.00 20.93 318 SER E CA 1
ATOM 24237 C C . SER E 1 322 ? 19.324 76.107 150.199 1.00 19.96 318 SER E C 1
ATOM 24238 O O . SER E 1 322 ? 18.234 75.810 150.695 1.00 25.14 318 SER E O 1
ATOM 24246 N N . ALA E 1 323 ? 20.407 75.359 150.330 1.00 21.35 319 ALA E N 1
ATOM 24247 C CA . ALA E 1 323 ? 20.425 74.229 151.239 1.00 20.88 319 ALA E CA 1
ATOM 24248 C C . ALA E 1 323 ? 20.070 74.735 152.631 1.00 25.70 319 ALA E C 1
ATOM 24249 O O . ALA E 1 323 ? 20.512 75.808 153.049 1.00 24.98 319 ALA E O 1
ATOM 24256 N N . LYS E 1 324 ? 19.230 73.972 153.330 1.00 23.59 320 LYS E N 1
ATOM 24257 C CA . LYS E 1 324 ? 18.793 74.361 154.662 1.00 27.84 320 LYS E CA 1
ATOM 24258 C C . LYS E 1 324 ? 18.878 73.193 155.631 1.00 29.15 320 LYS E C 1
ATOM 24259 O O . LYS E 1 324 ? 18.757 72.029 155.250 1.00 28.75 320 LYS E O 1
ATOM 24278 N N . LEU E 1 325 ? 19.082 73.521 156.901 1.00 27.37 321 LEU E N 1
ATOM 24279 C CA . LEU E 1 325 ? 18.887 72.558 157.964 1.00 31.44 321 LEU E CA 1
ATOM 24280 C C . LEU E 1 325 ? 17.405 72.463 158.296 1.00 29.45 321 LEU E C 1
ATOM 24281 O O . LEU E 1 325 ? 16.668 73.448 158.214 1.00 30.79 321 LEU E O 1
ATOM 24297 N N . ILE E 1 326 ? 16.970 71.261 158.664 1.00 33.13 322 ILE E N 1
ATOM 24298 C CA . ILE E 1 326 ? 15.594 71.061 159.113 1.00 37.51 322 ILE E CA 1
ATOM 24299 C C . ILE E 1 326 ? 15.609 70.360 160.468 1.00 36.51 322 ILE E C 1
ATOM 24300 O O . ILE E 1 326 ? 16.628 69.787 160.858 1.00 35.09 322 ILE E O 1
ATOM 24316 N N . MET F 1 5 ? 28.117 105.692 214.824 1.00 72.97 1 MET F N 1
ATOM 24317 C CA . MET F 1 5 ? 28.923 104.515 215.241 1.00 75.83 1 MET F CA 1
ATOM 24318 C C . MET F 1 5 ? 30.293 104.488 214.558 1.00 72.61 1 MET F C 1
ATOM 24319 O O . MET F 1 5 ? 31.105 103.691 214.981 1.00 69.92 1 MET F O 1
ATOM 24332 N N . GLY F 1 6 ? 30.552 105.308 213.558 1.00 72.00 2 GLY F N 1
ATOM 24333 C CA . GLY F 1 6 ? 31.829 105.303 212.848 1.00 58.81 2 GLY F CA 1
ATOM 24334 C C . GLY F 1 6 ? 31.922 106.510 211.952 1.00 53.97 2 GLY F C 1
ATOM 24335 O O . GLY F 1 6 ? 30.918 106.894 211.366 1.00 53.53 2 GLY F O 1
ATOM 24339 N N . GLN F 1 7 ? 33.054 107.139 211.919 1.00 51.51 3 GLN F N 1
ATOM 24340 C CA . GLN F 1 7 ? 33.166 108.307 211.043 1.00 52.36 3 GLN F CA 1
ATOM 24341 C C . GLN F 1 7 ? 34.578 108.355 210.537 1.00 50.93 3 GLN F C 1
ATOM 24342 O O . GLN F 1 7 ? 35.509 108.080 211.272 1.00 49.63 3 GLN F O 1
ATOM 24356 N N . ALA F 1 8 ? 34.663 108.595 209.260 1.00 48.46 4 ALA F N 1
ATOM 24357 C CA . ALA F 1 8 ? 35.961 108.819 208.646 1.00 42.66 4 ALA F CA 1
ATOM 24358 C C . ALA F 1 8 ? 35.770 109.682 207.409 1.00 38.33 4 ALA F C 1
ATOM 24359 O O . ALA F 1 8 ? 34.688 109.725 206.814 1.00 35.19 4 ALA F O 1
ATOM 24366 N N . THR F 1 9 ? 36.827 110.398 207.057 1.00 39.33 5 THR F N 1
ATOM 24367 C CA . THR F 1 9 ? 36.850 111.237 205.869 1.00 38.37 5 THR F CA 1
ATOM 24368 C C . THR F 1 9 ? 38.084 110.848 205.071 1.00 35.03 5 THR F C 1
ATOM 24369 O O . THR F 1 9 ? 39.169 110.665 205.637 1.00 33.55 5 THR F O 1
ATOM 24380 N N . ALA F 1 10 ? 37.912 110.691 203.762 1.00 32.12 6 ALA F N 1
ATOM 24381 C CA . ALA F 1 10 ? 39.004 110.291 202.893 1.00 32.56 6 ALA F CA 1
ATOM 24382 C C . ALA F 1 10 ? 39.017 111.200 201.674 1.00 20.89 6 ALA F C 1
ATOM 24383 O O . ALA F 1 10 ? 37.990 111.761 201.286 1.00 24.86 6 ALA F O 1
ATOM 24390 N N . ILE F 1 11 ? 40.195 111.348 201.099 1.00 26.43 7 ILE F N 1
ATOM 24391 C CA . ILE F 1 11 ? 40.369 112.072 199.849 1.00 24.75 7 ILE F CA 1
ATOM 24392 C C . ILE F 1 11 ? 41.068 111.151 198.863 1.00 29.33 7 ILE F C 1
ATOM 24393 O O . ILE F 1 11 ? 42.006 110.427 199.218 1.00 27.23 7 ILE F O 1
ATOM 24409 N N . ALA F 1 12 ? 40.650 111.230 197.610 1.00 26.35 8 ALA F N 1
ATOM 24410 C CA . ALA F 1 12 ? 41.297 110.489 196.544 1.00 27.66 8 ALA F CA 1
ATOM 24411 C C . ALA F 1 12 ? 41.294 111.366 195.310 1.00 24.66 8 ALA F C 1
ATOM 24412 O O . ALA F 1 12 ? 40.476 112.277 195.171 1.00 23.83 8 ALA F O 1
ATOM 24419 N N . HIS F 1 13 ? 42.196 111.057 194.406 1.00 24.27 9 HIS F N 1
ATOM 24420 C CA . HIS F 1 13 ? 42.306 111.812 193.174 1.00 20.62 9 HIS F CA 1
ATOM 24421 C C . HIS F 1 13 ? 41.783 111.001 192.007 1.00 18.97 9 HIS F C 1
ATOM 24422 O O . HIS F 1 13 ? 41.838 109.772 192.022 1.00 22.16 9 HIS F O 1
ATOM 24435 N N . PRO F 1 14 ? 41.226 111.661 191.003 1.00 20.33 10 PRO F N 1
ATOM 24436 C CA . PRO F 1 14 ? 40.990 110.979 189.727 1.00 20.64 10 PRO F CA 1
ATOM 24437 C C . PRO F 1 14 ? 42.326 110.585 189.139 1.00 17.98 10 PRO F C 1
ATOM 24438 O O . PRO F 1 14 ? 43.389 110.994 189.581 1.00 19.84 10 PRO F O 1
ATOM 24449 N N . ASN F 1 15 ? 42.272 109.774 188.083 1.00 17.47 11 ASN F N 1
ATOM 24450 C CA . ASN F 1 15 ? 43.515 109.342 187.471 1.00 18.59 11 ASN F CA 1
ATOM 24451 C C . ASN F 1 15 ? 43.317 109.348 185.965 1.00 17.04 11 ASN F C 1
ATOM 24452 O O . ASN F 1 15 ? 42.188 109.306 185.475 1.00 19.39 11 ASN F O 1
ATOM 24463 N N . ILE F 1 16 ? 44.419 109.503 185.251 1.00 18.15 12 ILE F N 1
ATOM 24464 C CA . ILE F 1 16 ? 44.392 109.484 183.794 1.00 18.37 12 ILE F CA 1
ATOM 24465 C C . ILE F 1 16 ? 45.114 108.223 183.360 1.00 16.25 12 ILE F C 1
ATOM 24466 O O . ILE F 1 16 ? 46.270 108.001 183.721 1.00 16.11 12 ILE F O 1
ATOM 24482 N N . ALA F 1 17 ? 44.413 107.392 182.606 1.00 16.91 13 ALA F N 1
ATOM 24483 C CA . ALA F 1 17 ? 44.960 106.115 182.183 1.00 20.12 13 ALA F CA 1
ATOM 24484 C C . ALA F 1 17 ? 45.870 106.297 180.986 1.00 18.30 13 ALA F C 1
ATOM 24485 O O . ALA F 1 17 ? 45.489 106.894 179.971 1.00 17.48 13 ALA F O 1
ATOM 24492 N N . PHE F 1 18 ? 47.080 105.800 181.118 1.00 16.85 14 PHE F N 1
ATOM 24493 C CA . PHE F 1 18 ? 48.015 105.709 180.014 1.00 16.63 14 PHE F CA 1
ATOM 24494 C C . PHE F 1 18 ? 47.728 104.487 179.162 1.00 18.28 14 PHE F C 1
ATOM 24495 O O . PHE F 1 18 ? 47.888 104.520 177.941 1.00 17.58 14 PHE F O 1
ATOM 24512 N N . ILE F 1 19 ? 47.385 103.390 179.817 1.00 14.97 15 ILE F N 1
ATOM 24513 C CA . ILE F 1 19 ? 46.831 102.201 179.183 1.00 15.95 15 ILE F CA 1
ATOM 24514 C C . ILE F 1 19 ? 45.422 102.075 179.714 1.00 16.16 15 ILE F C 1
ATOM 24515 O O . ILE F 1 19 ? 45.214 102.008 180.931 1.00 16.40 15 ILE F O 1
ATOM 24531 N N . LYS F 1 20 ? 44.458 102.046 178.804 1.00 15.97 16 LYS F N 1
ATOM 24532 C CA . LYS F 1 20 ? 43.071 102.196 179.149 1.00 17.11 16 LYS F CA 1
ATOM 24533 C C . LYS F 1 20 ? 42.447 100.897 179.627 1.00 16.44 16 LYS F C 1
ATOM 24534 O O . LYS F 1 20 ? 42.758 99.804 179.142 1.00 17.65 16 LYS F O 1
ATOM 24553 N N . TYR F 1 21 ? 41.496 101.054 180.533 1.00 14.94 17 TYR F N 1
ATOM 24554 C CA . TYR F 1 21 ? 40.506 100.063 180.897 1.00 16.10 17 TYR F CA 1
ATOM 24555 C C . TYR F 1 21 ? 39.283 100.263 180.027 1.00 17.04 17 TYR F C 1
ATOM 24556 O O . TYR F 1 21 ? 38.681 101.343 180.003 1.00 16.21 17 TYR F O 1
ATOM 24574 N N . TRP F 1 22 ? 38.921 99.231 179.278 1.00 17.40 18 TRP F N 1
ATOM 24575 C CA . TRP F 1 22 ? 37.748 99.318 178.432 1.00 14.81 18 TRP F CA 1
ATOM 24576 C C . TRP F 1 22 ? 37.287 97.896 178.194 1.00 17.49 18 TRP F C 1
ATOM 24577 O O . TRP F 1 22 ? 38.013 97.105 177.563 1.00 17.74 18 TRP F O 1
ATOM 24598 N N . GLY F 1 23 ? 36.117 97.586 178.740 1.00 15.02 19 GLY F N 1
ATOM 24599 C CA . GLY F 1 23 ? 35.534 96.283 178.631 1.00 14.59 19 GLY F CA 1
ATOM 24600 C C . GLY F 1 23 ? 35.810 95.499 179.884 1.00 15.39 19 GLY F C 1
ATOM 24601 O O . GLY F 1 23 ? 36.897 95.580 180.469 1.00 16.67 19 GLY F O 1
ATOM 24605 N N . ASN F 1 24 ? 34.796 94.759 180.312 1.00 16.27 20 ASN F N 1
ATOM 24606 C CA . ASN F 1 24 ? 34.902 93.956 181.513 1.00 18.14 20 ASN F CA 1
ATOM 24607 C C . ASN F 1 24 ? 34.871 92.484 181.157 1.00 18.38 20 ASN F C 1
ATOM 24608 O O . ASN F 1 24 ? 34.068 92.042 180.330 1.00 20.09 20 ASN F O 1
ATOM 24619 N N . ARG F 1 25 ? 35.697 91.730 181.860 1.00 18.15 21 ARG F N 1
ATOM 24620 C CA . ARG F 1 25 ? 35.539 90.287 181.877 1.00 18.96 21 ARG F CA 1
ATOM 24621 C C . ARG F 1 25 ? 34.351 89.902 182.737 1.00 23.41 21 ARG F C 1
ATOM 24622 O O . ARG F 1 25 ? 33.591 88.992 182.391 1.00 24.20 21 ARG F O 1
ATOM 24643 N N . ASP F 1 26 ? 34.165 90.611 183.848 1.00 21.00 22 ASP F N 1
ATOM 24644 C CA . ASP F 1 26 ? 33.016 90.407 184.724 1.00 23.16 22 ASP F CA 1
ATOM 24645 C C . ASP F 1 26 ? 32.483 91.785 185.054 1.00 21.38 22 ASP F C 1
ATOM 24646 O O . ASP F 1 26 ? 33.150 92.550 185.755 1.00 22.58 22 ASP F O 1
ATOM 24655 N N . ALA F 1 27 ? 31.309 92.113 184.518 1.00 24.45 23 ALA F N 1
ATOM 24656 C CA . ALA F 1 27 ? 30.795 93.464 184.687 1.00 25.89 23 ALA F CA 1
ATOM 24657 C C . ALA F 1 27 ? 30.346 93.690 186.120 1.00 27.87 23 ALA F C 1
ATOM 24658 O O . ALA F 1 27 ? 30.508 94.788 186.653 1.00 28.02 23 ALA F O 1
ATOM 24665 N N . VAL F 1 28 ? 29.847 92.645 186.776 1.00 27.24 24 VAL F N 1
ATOM 24666 C CA . VAL F 1 28 ? 29.381 92.799 188.153 1.00 28.47 24 VAL F CA 1
ATOM 24667 C C . VAL F 1 28 ? 30.541 93.125 189.077 1.00 28.97 24 VAL F C 1
ATOM 24668 O O . VAL F 1 28 ? 30.476 94.059 189.883 1.00 31.53 24 VAL F O 1
ATOM 24681 N N . LEU F 1 29 ? 31.627 92.367 188.972 1.00 25.05 25 LEU F N 1
ATOM 24682 C CA . LEU F 1 29 ? 32.784 92.559 189.830 1.00 24.65 25 LEU F CA 1
ATOM 24683 C C . LEU F 1 29 ? 33.756 93.583 189.269 1.00 21.10 25 LEU F C 1
ATOM 24684 O O . LEU F 1 29 ? 34.728 93.930 189.940 1.00 22.91 25 LEU F O 1
ATOM 24700 N N . ARG F 1 30 ? 33.488 94.087 188.067 1.00 23.75 26 ARG F N 1
ATOM 24701 C CA . ARG F 1 30 ? 34.386 95.021 187.403 1.00 22.44 26 ARG F CA 1
ATOM 24702 C C . ARG F 1 30 ? 35.802 94.445 187.367 1.00 19.52 26 ARG F C 1
ATOM 24703 O O . ARG F 1 30 ? 36.795 95.099 187.666 1.00 20.54 26 ARG F O 1
ATOM 24724 N N . ILE F 1 31 ? 35.868 93.177 186.965 1.00 19.26 27 ILE F N 1
ATOM 24725 C CA . ILE F 1 31 ? 37.138 92.563 186.588 1.00 19.40 27 ILE F CA 1
ATOM 24726 C C . ILE F 1 31 ? 37.309 92.925 185.136 1.00 16.87 27 ILE F C 1
ATOM 24727 O O . ILE F 1 31 ? 36.467 92.615 184.288 1.00 19.00 27 ILE F O 1
ATOM 24743 N N . PRO F 1 32 ? 38.377 93.637 184.802 1.00 17.34 28 PRO F N 1
ATOM 24744 C CA . PRO F 1 32 ? 38.509 94.179 183.452 1.00 16.93 28 PRO F CA 1
ATOM 24745 C C . PRO F 1 32 ? 38.987 93.104 182.492 1.00 17.66 28 PRO F C 1
ATOM 24746 O O . PRO F 1 32 ? 39.581 92.108 182.882 1.00 18.49 28 PRO F O 1
ATOM 24757 N N . GLU F 1 33 ? 38.733 93.341 181.209 1.00 17.75 29 GLU F N 1
ATOM 24758 C CA . GLU F 1 33 ? 39.290 92.468 180.187 1.00 18.12 29 GLU F CA 1
ATOM 24759 C C . GLU F 1 33 ? 40.800 92.585 180.105 1.00 16.74 29 GLU F C 1
ATOM 24760 O O . GLU F 1 33 ? 41.478 91.620 179.736 1.00 19.50 29 GLU F O 1
ATOM 24772 N N . ASN F 1 34 ? 41.357 93.749 180.410 1.00 15.82 30 ASN F N 1
ATOM 24773 C CA . ASN F 1 34 ? 42.773 93.975 180.262 1.00 15.82 30 ASN F CA 1
ATOM 24774 C C . ASN F 1 34 ? 43.260 94.835 181.413 1.00 13.45 30 ASN F C 1
ATOM 24775 O O . ASN F 1 34 ? 42.471 95.511 182.076 1.00 17.08 30 ASN F O 1
ATOM 24786 N N . GLY F 1 35 ? 44.550 94.810 181.611 1.00 16.00 31 GLY F N 1
ATOM 24787 C CA . GLY F 1 35 ? 45.166 95.650 182.604 1.00 15.67 31 GLY F CA 1
ATOM 24788 C C . GLY F 1 35 ? 45.279 97.067 182.123 1.00 15.97 31 GLY F C 1
ATOM 24789 O O . GLY F 1 35 ? 45.096 97.406 180.966 1.00 17.79 31 GLY F O 1
ATOM 24793 N N . SER F 1 36 ? 45.612 97.947 183.053 1.00 15.53 32 SER F N 1
ATOM 24794 C CA . SER F 1 36 ? 45.646 99.367 182.734 1.00 14.49 32 SER F CA 1
ATOM 24795 C C . SER F 1 36 ? 46.666 100.008 183.658 1.00 16.65 32 SER F C 1
ATOM 24796 O O . SER F 1 36 ? 47.060 99.437 184.683 1.00 18.23 32 SER F O 1
ATOM 24804 N N . ILE F 1 37 ? 47.126 101.170 183.251 1.00 17.59 33 ILE F N 1
ATOM 24805 C CA . ILE F 1 37 ? 48.111 101.935 183.995 1.00 15.87 33 ILE F CA 1
ATOM 24806 C C . ILE F 1 37 ? 47.666 103.389 183.942 1.00 18.74 33 ILE F C 1
ATOM 24807 O O . ILE F 1 37 ? 47.305 103.904 182.875 1.00 18.21 33 ILE F O 1
ATOM 24823 N N . SER F 1 38 ? 47.729 104.066 185.088 1.00 19.27 34 SER F N 1
ATOM 24824 C CA . SER F 1 38 ? 47.240 105.429 185.163 1.00 17.84 34 SER F CA 1
ATOM 24825 C C . SER F 1 38 ? 48.130 106.228 186.095 1.00 20.27 34 SER F C 1
ATOM 24826 O O . SER F 1 38 ? 48.980 105.697 186.801 1.00 18.62 34 SER F O 1
ATOM 24834 N N . MET F 1 39 ? 47.935 107.529 186.056 1.00 19.68 35 MET F N 1
ATOM 24835 C CA . MET F 1 39 ? 48.631 108.447 186.938 1.00 17.56 35 MET F CA 1
ATOM 24836 C C . MET F 1 39 ? 47.560 109.209 187.696 1.00 19.19 35 MET F C 1
ATOM 24837 O O . MET F 1 39 ? 46.621 109.728 187.085 1.00 17.04 35 MET F O 1
ATOM 24851 N N . ASN F 1 40 ? 47.671 109.239 189.027 1.00 19.79 36 ASN F N 1
ATOM 24852 C CA . ASN F 1 40 ? 46.759 110.075 189.799 1.00 19.70 36 ASN F CA 1
ATOM 24853 C C . ASN F 1 40 ? 47.026 111.556 189.525 1.00 16.28 36 ASN F C 1
ATOM 24854 O O . ASN F 1 40 ? 48.150 111.952 189.249 1.00 19.82 36 ASN F O 1
ATOM 24865 N N . LEU F 1 41 ? 45.969 112.354 189.585 1.00 20.99 37 LEU F N 1
ATOM 24866 C CA . LEU F 1 41 ? 46.055 113.794 189.335 1.00 19.84 37 LEU F CA 1
ATOM 24867 C C . LEU F 1 41 ? 45.949 114.515 190.677 1.00 21.55 37 LEU F C 1
ATOM 24868 O O . LEU F 1 41 ? 44.870 114.551 191.277 1.00 22.69 37 LEU F O 1
ATOM 24884 N N . ALA F 1 42 ? 47.056 115.120 191.098 1.00 23.16 38 ALA F N 1
ATOM 24885 C CA . ALA F 1 42 ? 47.148 115.695 192.436 1.00 25.66 38 ALA F CA 1
ATOM 24886 C C . ALA F 1 42 ? 46.108 116.779 192.674 1.00 29.26 38 ALA F C 1
ATOM 24887 O O . ALA F 1 42 ? 45.515 116.847 193.759 1.00 25.55 38 ALA F O 1
ATOM 24894 N N . GLU F 1 43 ? 45.867 117.632 191.684 1.00 27.44 39 GLU F N 1
ATOM 24895 C CA . GLU F 1 43 ? 45.122 118.858 191.909 1.00 30.76 39 GLU F CA 1
ATOM 24896 C C . GLU F 1 43 ? 43.626 118.675 191.821 1.00 28.92 39 GLU F C 1
ATOM 24897 O O . GLU F 1 43 ? 42.884 119.661 191.897 1.00 28.14 39 GLU F O 1
ATOM 24909 N N . LEU F 1 44 ? 43.153 117.458 191.602 1.00 23.24 40 LEU F N 1
ATOM 24910 C CA . LEU F 1 44 ? 41.730 117.183 191.589 1.00 24.69 40 LEU F CA 1
ATOM 24911 C C . LEU F 1 44 ? 41.468 116.180 192.688 1.00 26.90 40 LEU F C 1
ATOM 24912 O O . LEU F 1 44 ? 42.211 115.202 192.825 1.00 22.70 40 LEU F O 1
ATOM 24928 N N . THR F 1 45 ? 40.443 116.420 193.469 1.00 25.96 41 THR F N 1
ATOM 24929 C CA . THR F 1 45 ? 40.207 115.608 194.636 1.00 26.03 41 THR F CA 1
ATOM 24930 C C . THR F 1 45 ? 38.731 115.462 194.886 1.00 28.83 41 THR F C 1
ATOM 24931 O O . THR F 1 45 ? 37.948 116.403 194.715 1.00 28.43 41 THR F O 1
ATOM 24942 N N . VAL F 1 46 ? 38.359 114.267 195.309 1.00 25.63 42 VAL F N 1
ATOM 24943 C CA . VAL F 1 46 ? 37.067 114.001 195.901 1.00 27.27 42 VAL F CA 1
ATOM 24944 C C . VAL F 1 46 ? 37.330 113.773 197.377 1.00 27.86 42 VAL F C 1
ATOM 24945 O O . VAL F 1 46 ? 38.181 112.958 197.742 1.00 27.55 42 VAL F O 1
ATOM 24958 N N . LYS F 1 47 ? 36.629 114.510 198.219 1.00 31.90 43 LYS F N 1
ATOM 24959 C CA . LYS F 1 47 ? 36.672 114.292 199.656 1.00 34.21 43 LYS F CA 1
ATOM 24960 C C . LYS F 1 47 ? 35.310 113.752 200.048 1.00 27.68 43 LYS F C 1
ATOM 24961 O O . LYS F 1 47 ? 34.276 114.256 199.594 1.00 32.40 43 LYS F O 1
ATOM 24980 N N . THR F 1 48 ? 35.313 112.688 200.831 1.00 32.06 44 THR F N 1
ATOM 24981 C CA . THR F 1 48 ? 34.086 111.986 201.161 1.00 32.13 44 THR F CA 1
ATOM 24982 C C . THR F 1 48 ? 34.132 111.665 202.638 1.00 34.94 44 THR F C 1
ATOM 24983 O O . THR F 1 48 ? 35.154 111.187 203.140 1.00 29.76 44 THR F O 1
ATOM 24994 N N . THR F 1 49 ? 33.043 111.989 203.323 1.00 41.47 45 THR F N 1
ATOM 24995 C CA . THR F 1 49 ? 32.859 111.657 204.723 1.00 39.76 45 THR F CA 1
ATOM 24996 C C . THR F 1 49 ? 31.761 110.618 204.821 1.00 32.64 45 THR F C 1
ATOM 24997 O O . THR F 1 49 ? 30.696 110.767 204.213 1.00 38.82 45 THR F O 1
ATOM 25008 N N . VAL F 1 50 ? 32.020 109.571 205.583 1.00 40.80 46 VAL F N 1
ATOM 25009 C CA . VAL F 1 50 ? 31.050 108.527 205.843 1.00 43.41 46 VAL F CA 1
ATOM 25010 C C . VAL F 1 50 ? 30.853 108.466 207.341 1.00 47.40 46 VAL F C 1
ATOM 25011 O O . VAL F 1 50 ? 31.823 108.306 208.097 1.00 39.84 46 VAL F O 1
ATOM 25024 N N . ILE F 1 51 ? 29.607 108.595 207.781 1.00 51.05 47 ILE F N 1
ATOM 25025 C CA . ILE F 1 51 ? 29.243 108.494 209.185 1.00 55.58 47 ILE F CA 1
ATOM 25026 C C . ILE F 1 51 ? 28.196 107.395 209.304 1.00 52.64 47 ILE F C 1
ATOM 25027 O O . ILE F 1 51 ? 27.069 107.541 208.812 1.00 52.04 47 ILE F O 1
ATOM 25043 N N . PHE F 1 52 ? 28.563 106.297 209.953 1.00 58.46 48 PHE F N 1
ATOM 25044 C CA . PHE F 1 52 ? 27.622 105.213 210.191 1.00 62.07 48 PHE F CA 1
ATOM 25045 C C . PHE F 1 52 ? 26.771 105.534 211.403 1.00 66.20 48 PHE F C 1
ATOM 25046 O O . PHE F 1 52 ? 27.278 105.963 212.447 1.00 66.22 48 PHE F O 1
ATOM 25063 N N . GLU F 1 53 ? 25.481 105.346 211.299 1.00 72.39 49 GLU F N 1
ATOM 25064 C CA . GLU F 1 53 ? 24.614 105.788 212.356 1.00 74.54 49 GLU F CA 1
ATOM 25065 C C . GLU F 1 53 ? 23.885 104.616 212.973 1.00 75.21 49 GLU F C 1
ATOM 25066 O O . GLU F 1 53 ? 23.367 103.770 212.253 1.00 70.14 49 GLU F O 1
ATOM 25078 N N . ASP F 1 59 ? 21.473 105.176 204.439 1.00 63.05 55 ASP F N 1
ATOM 25079 C CA . ASP F 1 59 ? 22.384 105.415 203.353 1.00 58.88 55 ASP F CA 1
ATOM 25080 C C . ASP F 1 59 ? 21.813 106.669 202.723 1.00 51.81 55 ASP F C 1
ATOM 25081 O O . ASP F 1 59 ? 20.875 106.613 201.937 1.00 52.86 55 ASP F O 1
ATOM 25090 N N . THR F 1 60 ? 22.357 107.778 203.177 1.00 53.34 56 THR F N 1
ATOM 25091 C CA . THR F 1 60 ? 22.036 109.128 202.655 1.00 56.26 56 THR F CA 1
ATOM 25092 C C . THR F 1 60 ? 23.276 109.651 201.924 1.00 49.18 56 THR F C 1
ATOM 25093 O O . THR F 1 60 ? 24.374 109.299 202.352 1.00 46.36 56 THR F O 1
ATOM 25104 N N . LEU F 1 61 ? 23.101 110.511 200.948 1.00 45.13 57 LEU F N 1
ATOM 25105 C CA . LEU F 1 61 ? 24.233 111.011 200.178 1.00 47.81 57 LEU F CA 1
ATOM 25106 C C . LEU F 1 61 ? 24.049 112.475 199.823 1.00 39.67 57 LEU F C 1
ATOM 25107 O O . LEU F 1 61 ? 23.039 112.847 199.218 1.00 41.81 57 LEU F O 1
ATOM 25123 N N . ILE F 1 62 ? 25.047 113.288 200.160 1.00 38.46 58 ILE F N 1
ATOM 25124 C CA . ILE F 1 62 ? 25.107 114.687 199.749 1.00 45.42 58 ILE F CA 1
ATOM 25125 C C . ILE F 1 62 ? 26.322 114.880 198.842 1.00 41.82 58 ILE F C 1
ATOM 25126 O O . ILE F 1 62 ? 27.437 114.482 199.199 1.00 42.13 58 ILE F O 1
ATOM 25142 N N . LEU F 1 63 ? 26.102 115.533 197.693 1.00 43.45 59 LEU F N 1
ATOM 25143 C CA . LEU F 1 63 ? 27.117 115.731 196.661 1.00 40.57 59 LEU F CA 1
ATOM 25144 C C . LEU F 1 63 ? 27.302 117.225 196.419 1.00 38.45 59 LEU F C 1
ATOM 25145 O O . LEU F 1 63 ? 26.390 117.889 195.918 1.00 42.71 59 LEU F O 1
ATOM 25161 N N . ASN F 1 64 ? 28.485 117.738 196.744 1.00 38.55 60 ASN F N 1
ATOM 25162 C CA . ASN F 1 64 ? 28.799 119.158 196.561 1.00 40.70 60 ASN F CA 1
ATOM 25163 C C . ASN F 1 64 ? 27.680 120.044 197.113 1.00 46.17 60 ASN F C 1
ATOM 25164 O O . ASN F 1 64 ? 27.211 120.986 196.463 1.00 45.82 60 ASN F O 1
ATOM 25175 N N . GLY F 1 65 ? 27.236 119.713 198.323 1.00 43.15 61 GLY F N 1
ATOM 25176 C CA . GLY F 1 65 ? 26.252 120.512 199.017 1.00 40.27 61 GLY F CA 1
ATOM 25177 C C . GLY F 1 65 ? 24.840 120.365 198.517 1.00 43.91 61 GLY F C 1
ATOM 25178 O O . GLY F 1 65 ? 24.024 121.265 198.744 1.00 48.20 61 GLY F O 1
ATOM 25182 N N . ALA F 1 66 ? 24.517 119.263 197.844 1.00 40.85 62 ALA F N 1
ATOM 25183 C CA . ALA F 1 66 ? 23.179 119.058 197.314 1.00 44.71 62 ALA F CA 1
ATOM 25184 C C . ALA F 1 66 ? 22.765 117.603 197.483 1.00 48.80 62 ALA F C 1
ATOM 25185 O O . ALA F 1 66 ? 23.603 116.698 197.522 1.00 45.34 62 ALA F O 1
ATOM 25192 N N . LEU F 1 67 ? 21.451 117.396 197.581 1.00 50.78 63 LEU F N 1
ATOM 25193 C CA . LEU F 1 67 ? 20.898 116.053 197.656 1.00 50.78 63 LEU F CA 1
ATOM 25194 C C . LEU F 1 67 ? 21.204 115.301 196.368 1.00 47.40 63 LEU F C 1
ATOM 25195 O O . LEU F 1 67 ? 20.881 115.760 195.269 1.00 45.67 63 LEU F O 1
ATOM 25211 N N . ALA F 1 68 ? 21.823 114.135 196.510 1.00 52.90 64 ALA F N 1
ATOM 25212 C CA . ALA F 1 68 ? 22.220 113.353 195.351 1.00 51.13 64 ALA F CA 1
ATOM 25213 C C . ALA F 1 68 ? 21.008 112.775 194.628 1.00 56.09 64 ALA F C 1
ATOM 25214 O O . ALA F 1 68 ? 19.963 112.502 195.226 1.00 55.81 64 ALA F O 1
ATOM 25221 N N . ASP F 1 69 ? 21.166 112.607 193.314 1.00 57.86 65 ASP F N 1
ATOM 25222 C CA . ASP F 1 69 ? 20.247 111.817 192.509 1.00 59.92 65 ASP F CA 1
ATOM 25223 C C . ASP F 1 69 ? 19.992 110.465 193.165 1.00 57.76 65 ASP F C 1
ATOM 25224 O O . ASP F 1 69 ? 20.855 109.915 193.854 1.00 56.16 65 ASP F O 1
ATOM 25233 N N . GLU F 1 70 ? 18.795 109.916 192.942 1.00 60.58 66 GLU F N 1
ATOM 25234 C CA . GLU F 1 70 ? 18.533 108.550 193.386 1.00 58.71 66 GLU F CA 1
ATOM 25235 C C . GLU F 1 70 ? 19.506 107.561 192.755 1.00 58.92 66 GLU F C 1
ATOM 25236 O O . GLU F 1 70 ? 20.012 106.683 193.477 1.00 58.19 66 GLU F O 1
ATOM 25248 N N . PRO F 1 71 ? 19.805 107.632 191.455 1.00 62.83 67 PRO F N 1
ATOM 25249 C CA . PRO F 1 71 ? 20.871 106.771 190.908 1.00 56.50 67 PRO F CA 1
ATOM 25250 C C . PRO F 1 71 ? 22.179 106.858 191.675 1.00 50.69 67 PRO F C 1
ATOM 25251 O O . PRO F 1 71 ? 22.757 105.822 192.029 1.00 49.60 67 PRO F O 1
ATOM 25262 N N . ALA F 1 72 ? 22.665 108.074 191.943 1.00 48.45 68 ALA F N 1
ATOM 25263 C CA . ALA F 1 72 ? 23.910 108.227 192.684 1.00 47.05 68 ALA F CA 1
ATOM 25264 C C . ALA F 1 72 ? 23.791 107.645 194.085 1.00 47.57 68 ALA F C 1
ATOM 25265 O O . ALA F 1 72 ? 24.737 107.036 194.597 1.00 45.11 68 ALA F O 1
ATOM 25272 N N . LEU F 1 73 ? 22.639 107.836 194.727 1.00 50.43 69 LEU F N 1
ATOM 25273 C CA . LEU F 1 73 ? 22.441 107.290 196.063 1.00 52.47 69 LEU F CA 1
ATOM 25274 C C . LEU F 1 73 ? 22.377 105.771 196.021 1.00 49.00 69 LEU F C 1
ATOM 25275 O O . LEU F 1 73 ? 23.033 105.087 196.814 1.00 44.80 69 LEU F O 1
ATOM 25291 N N . LYS F 1 74 ? 21.573 105.227 195.106 1.00 53.18 70 LYS F N 1
ATOM 25292 C CA . LYS F 1 74 ? 21.487 103.780 194.952 1.00 53.59 70 LYS F CA 1
ATOM 25293 C C . LYS F 1 74 ? 22.863 103.175 194.727 1.00 50.32 70 LYS F C 1
ATOM 25294 O O . LYS F 1 74 ? 23.162 102.084 195.227 1.00 51.30 70 LYS F O 1
ATOM 25313 N N . ARG F 1 75 ? 23.724 103.882 193.989 1.00 47.67 71 ARG F N 1
ATOM 25314 C CA . ARG F 1 75 ? 25.052 103.361 193.684 1.00 46.49 71 ARG F CA 1
ATOM 25315 C C . ARG F 1 75 ? 25.938 103.342 194.924 1.00 43.30 71 ARG F C 1
ATOM 25316 O O . ARG F 1 75 ? 26.641 102.356 195.177 1.00 41.87 71 ARG F O 1
ATOM 25337 N N . VAL F 1 76 ? 25.922 104.423 195.706 1.00 42.73 72 VAL F N 1
ATOM 25338 C CA . VAL F 1 76 ? 26.683 104.457 196.951 1.00 44.19 72 VAL F CA 1
ATOM 25339 C C . VAL F 1 76 ? 26.154 103.415 197.929 1.00 39.63 72 VAL F C 1
ATOM 25340 O O . VAL F 1 76 ? 26.927 102.768 198.644 1.00 40.90 72 VAL F O 1
ATOM 25353 N N . SER F 1 77 ? 24.832 103.240 197.979 1.00 47.61 73 SER F N 1
ATOM 25354 C CA . SER F 1 77 ? 24.242 102.282 198.909 1.00 48.25 73 SER F CA 1
ATOM 25355 C C . SER F 1 77 ? 24.646 100.855 198.561 1.00 45.83 73 SER F C 1
ATOM 25356 O O . SER F 1 77 ? 25.060 100.087 199.438 1.00 44.97 73 SER F O 1
ATOM 25364 N N . HIS F 1 78 ? 24.537 100.481 197.282 1.00 44.27 74 HIS F N 1
ATOM 25365 C CA . HIS F 1 78 ? 25.022 99.171 196.858 1.00 47.61 74 HIS F CA 1
ATOM 25366 C C . HIS F 1 78 ? 26.488 98.995 197.226 1.00 42.53 74 HIS F C 1
ATOM 25367 O O . HIS F 1 78 ? 26.899 97.927 197.694 1.00 43.05 74 HIS F O 1
ATOM 25380 N N . PHE F 1 79 ? 27.298 100.036 197.030 1.00 42.55 75 PHE F N 1
ATOM 25381 C CA . PHE F 1 79 ? 28.693 99.947 197.426 1.00 37.05 75 PHE F CA 1
ATOM 25382 C C . PHE F 1 79 ? 28.828 99.778 198.937 1.00 39.32 75 PHE F C 1
ATOM 25383 O O . PHE F 1 79 ? 29.639 98.973 199.412 1.00 38.90 75 PHE F O 1
ATOM 25400 N N . LEU F 1 80 ? 28.062 100.543 199.711 1.00 40.89 76 LEU F N 1
ATOM 25401 C CA . LEU F 1 80 ? 28.183 100.452 201.163 1.00 46.96 76 LEU F CA 1
ATOM 25402 C C . LEU F 1 80 ? 27.792 99.062 201.659 1.00 46.04 76 LEU F C 1
ATOM 25403 O O . LEU F 1 80 ? 28.403 98.539 202.598 1.00 45.69 76 LEU F O 1
ATOM 25419 N N . ASP F 1 81 ? 26.798 98.435 201.024 1.00 45.46 77 ASP F N 1
ATOM 25420 C CA . ASP F 1 81 ? 26.496 97.040 201.325 1.00 41.71 77 ASP F CA 1
ATOM 25421 C C . ASP F 1 81 ? 27.767 96.204 201.351 1.00 48.51 77 ASP F C 1
ATOM 25422 O O . ASP F 1 81 ? 28.023 95.465 202.308 1.00 49.50 77 ASP F O 1
ATOM 25431 N N . ARG F 1 82 ? 28.584 96.316 200.300 1.00 43.33 78 ARG F N 1
ATOM 25432 C CA . ARG F 1 82 ? 29.843 95.586 200.270 1.00 42.69 78 ARG F CA 1
ATOM 25433 C C . ARG F 1 82 ? 30.638 95.828 201.539 1.00 45.62 78 ARG F C 1
ATOM 25434 O O . ARG F 1 82 ? 31.241 94.900 202.091 1.00 50.16 78 ARG F O 1
ATOM 25455 N N . VAL F 1 83 ? 30.652 97.074 202.016 1.00 49.32 79 VAL F N 1
ATOM 25456 C CA . VAL F 1 83 ? 31.422 97.404 203.210 1.00 50.03 79 VAL F CA 1
ATOM 25457 C C . VAL F 1 83 ? 30.815 96.728 204.429 1.00 50.21 79 VAL F C 1
ATOM 25458 O O . VAL F 1 83 ? 31.533 96.207 205.290 1.00 54.91 79 VAL F O 1
ATOM 25471 N N . ARG F 1 84 ? 29.486 96.711 204.511 1.00 47.86 80 ARG F N 1
ATOM 25472 C CA . ARG F 1 84 ? 28.822 96.062 205.633 1.00 53.88 80 ARG F CA 1
ATOM 25473 C C . ARG F 1 84 ? 29.103 94.566 205.662 1.00 60.95 80 ARG F C 1
ATOM 25474 O O . ARG F 1 84 ? 29.378 94.001 206.727 1.00 61.59 80 ARG F O 1
ATOM 25495 N N . GLU F 1 85 ? 29.033 93.898 204.508 1.00 57.08 81 GLU F N 1
ATOM 25496 C CA . GLU F 1 85 ? 29.143 92.445 204.518 1.00 58.97 81 GLU F CA 1
ATOM 25497 C C . GLU F 1 85 ? 30.535 91.995 204.959 1.00 64.12 81 GLU F C 1
ATOM 25498 O O . GLU F 1 85 ? 30.653 91.046 205.740 1.00 69.20 81 GLU F O 1
ATOM 25510 N N . PHE F 1 86 ? 31.604 92.651 204.487 1.00 59.99 82 PHE F N 1
ATOM 25511 C CA . PHE F 1 86 ? 32.925 92.191 204.917 1.00 66.39 82 PHE F CA 1
ATOM 25512 C C . PHE F 1 86 ? 33.230 92.595 206.356 1.00 63.73 82 PHE F C 1
ATOM 25513 O O . PHE F 1 86 ? 34.000 91.909 207.032 1.00 66.14 82 PHE F O 1
ATOM 25530 N N . ALA F 1 87 ? 32.621 93.677 206.840 1.00 64.47 83 ALA F N 1
ATOM 25531 C CA . ALA F 1 87 ? 32.686 93.992 208.259 1.00 65.68 83 ALA F CA 1
ATOM 25532 C C . ALA F 1 87 ? 31.617 93.268 209.067 1.00 66.90 83 ALA F C 1
ATOM 25533 O O . ALA F 1 87 ? 31.621 93.375 210.300 1.00 69.34 83 ALA F O 1
ATOM 25540 N N . GLY F 1 88 ? 30.710 92.546 208.411 1.00 64.11 84 GLY F N 1
ATOM 25541 C CA . GLY F 1 88 ? 29.590 91.932 209.094 1.00 67.53 84 GLY F CA 1
ATOM 25542 C C . GLY F 1 88 ? 28.958 92.876 210.095 1.00 67.49 84 GLY F C 1
ATOM 25543 O O . GLY F 1 88 ? 28.887 92.577 211.291 1.00 67.11 84 GLY F O 1
ATOM 25547 N N . ILE F 1 89 ? 28.509 94.031 209.613 1.00 67.25 85 ILE F N 1
ATOM 25548 C CA . ILE F 1 89 ? 27.952 95.081 210.464 1.00 64.85 85 ILE F CA 1
ATOM 25549 C C . ILE F 1 89 ? 26.856 95.780 209.676 1.00 62.99 85 ILE F C 1
ATOM 25550 O O . ILE F 1 89 ? 27.007 96.044 208.480 1.00 62.97 85 ILE F O 1
ATOM 25566 N N . SER F 1 90 ? 25.751 96.081 210.353 1.00 66.96 86 SER F N 1
ATOM 25567 C CA . SER F 1 90 ? 24.486 96.379 209.694 1.00 63.24 86 SER F CA 1
ATOM 25568 C C . SER F 1 90 ? 24.227 97.863 209.498 1.00 60.27 86 SER F C 1
ATOM 25569 O O . SER F 1 90 ? 23.176 98.227 208.959 1.00 60.31 86 SER F O 1
ATOM 25577 N N . TRP F 1 91 ? 25.156 98.725 209.895 1.00 64.54 87 TRP F N 1
ATOM 25578 C CA . TRP F 1 91 ? 24.845 100.140 210.030 1.00 68.46 87 TRP F CA 1
ATOM 25579 C C . TRP F 1 91 ? 24.637 100.827 208.678 1.00 67.03 87 TRP F C 1
ATOM 25580 O O . TRP F 1 91 ? 25.230 100.468 207.659 1.00 65.68 87 TRP F O 1
ATOM 25601 N N . HIS F 1 92 ? 23.819 101.874 208.717 1.00 62.31 88 HIS F N 1
ATOM 25602 C CA . HIS F 1 92 ? 23.268 102.611 207.575 1.00 61.30 88 HIS F CA 1
ATOM 25603 C C . HIS F 1 92 ? 23.834 104.018 207.693 1.00 65.74 88 HIS F C 1
ATOM 25604 O O . HIS F 1 92 ? 23.685 104.660 208.736 1.00 67.76 88 HIS F O 1
ATOM 25617 N N . ALA F 1 93 ? 24.535 104.475 206.647 1.00 64.16 89 ALA F N 1
ATOM 25618 C CA . ALA F 1 93 ? 25.505 105.555 206.786 1.00 60.51 89 ALA F CA 1
ATOM 25619 C C . ALA F 1 93 ? 25.064 106.857 206.129 1.00 54.77 89 ALA F C 1
ATOM 25620 O O . ALA F 1 93 ? 24.318 106.863 205.147 1.00 53.27 89 ALA F O 1
ATOM 25627 N N . HIS F 1 94 ? 25.642 107.944 206.628 1.00 51.82 90 HIS F N 1
ATOM 25628 C CA . HIS F 1 94 ? 25.453 109.308 206.070 1.00 55.76 90 HIS F CA 1
ATOM 25629 C C . HIS F 1 94 ? 26.700 109.629 205.237 1.00 53.08 90 HIS F C 1
ATOM 25630 O O . HIS F 1 94 ? 27.791 109.714 205.835 1.00 49.37 90 HIS F O 1
ATOM 25643 N N . VAL F 1 95 ? 26.562 109.799 203.927 1.00 47.32 91 VAL F N 1
ATOM 25644 C CA . VAL F 1 95 ? 27.709 110.048 203.061 1.00 47.89 91 VAL F CA 1
ATOM 25645 C C . VAL F 1 95 ? 27.642 111.484 202.569 1.00 40.58 91 VAL F C 1
ATOM 25646 O O . VAL F 1 95 ? 26.645 111.903 201.968 1.00 39.86 91 VAL F O 1
ATOM 25659 N N . ILE F 1 96 ? 28.707 112.232 202.825 1.00 38.07 92 ILE F N 1
ATOM 25660 C CA . ILE F 1 96 ? 28.841 113.603 202.361 1.00 43.37 92 ILE F CA 1
ATOM 25661 C C . ILE F 1 96 ? 30.104 113.667 201.520 1.00 39.45 92 ILE F C 1
ATOM 25662 O O . ILE F 1 96 ? 31.206 113.411 202.023 1.00 35.19 92 ILE F O 1
ATOM 25678 N N . SER F 1 97 ? 29.950 114.020 200.256 1.00 43.84 93 SER F N 1
ATOM 25679 C CA . SER F 1 97 ? 31.085 114.084 199.354 1.00 42.30 93 SER F CA 1
ATOM 25680 C C . SER F 1 97 ? 31.068 115.403 198.607 1.00 36.45 93 SER F C 1
ATOM 25681 O O . SER F 1 97 ? 30.008 115.906 198.222 1.00 39.67 93 SER F O 1
ATOM 25689 N N . GLU F 1 98 ? 32.252 115.960 198.420 1.00 36.34 94 GLU F N 1
ATOM 25690 C CA . GLU F 1 98 ? 32.436 117.120 197.573 1.00 37.68 94 GLU F CA 1
ATOM 25691 C C . GLU F 1 98 ? 33.713 116.901 196.781 1.00 37.80 94 GLU F C 1
ATOM 25692 O O . GLU F 1 98 ? 34.627 116.196 197.222 1.00 38.13 94 GLU F O 1
ATOM 25704 N N . ASN F 1 99 ? 33.770 117.511 195.614 1.00 33.80 95 ASN F N 1
ATOM 25705 C CA . ASN F 1 99 ? 34.983 117.495 194.818 1.00 33.53 95 ASN F CA 1
ATOM 25706 C C . ASN F 1 99 ? 35.330 118.927 194.458 1.00 31.19 95 ASN F C 1
ATOM 25707 O O . ASN F 1 99 ? 34.488 119.826 194.513 1.00 31.28 95 ASN F O 1
ATOM 25718 N N . ASN F 1 100 ? 36.590 119.129 194.100 1.00 25.43 96 ASN F N 1
ATOM 25719 C CA . ASN F 1 100 ? 37.060 120.424 193.634 1.00 29.05 96 ASN F CA 1
ATOM 25720 C C . ASN F 1 100 ? 37.145 120.485 192.114 1.00 28.55 96 ASN F C 1
ATOM 25721 O O . ASN F 1 100 ? 37.899 121.302 191.575 1.00 27.30 96 ASN F O 1
ATOM 25732 N N . PHE F 1 101 ? 36.388 119.653 191.416 1.00 28.41 97 PHE F N 1
ATOM 25733 C CA . PHE F 1 101 ? 36.482 119.619 189.969 1.00 33.04 97 PHE F CA 1
ATOM 25734 C C . PHE F 1 101 ? 35.811 120.862 189.399 1.00 33.66 97 PHE F C 1
ATOM 25735 O O . PHE F 1 101 ? 34.683 121.185 189.788 1.00 37.42 97 PHE F O 1
ATOM 25752 N N . PRO F 1 102 ? 36.440 121.570 188.464 1.00 33.56 98 PRO F N 1
ATOM 25753 C CA . PRO F 1 102 ? 35.747 122.708 187.831 1.00 37.45 98 PRO F CA 1
ATOM 25754 C C . PRO F 1 102 ? 34.438 122.232 187.212 1.00 38.31 98 PRO F C 1
ATOM 25755 O O . PRO F 1 102 ? 34.408 121.322 186.389 1.00 36.27 98 PRO F O 1
ATOM 25766 N N . THR F 1 103 ? 33.343 122.853 187.641 1.00 38.91 99 THR F N 1
ATOM 25767 C CA . THR F 1 103 ? 32.027 122.386 187.221 1.00 39.72 99 THR F CA 1
ATOM 25768 C C . THR F 1 103 ? 31.884 122.477 185.706 1.00 36.65 99 THR F C 1
ATOM 25769 O O . THR F 1 103 ? 32.399 123.398 185.069 1.00 38.99 99 THR F O 1
ATOM 25780 N N . GLY F 1 104 ? 31.197 121.498 185.126 1.00 38.08 100 GLY F N 1
ATOM 25781 C CA . GLY F 1 104 ? 30.977 121.469 183.697 1.00 40.77 100 GLY F CA 1
ATOM 25782 C C . GLY F 1 104 ? 32.179 121.101 182.856 1.00 44.22 100 GLY F C 1
ATOM 25783 O O . GLY F 1 104 ? 32.050 121.032 181.630 1.00 44.98 100 GLY F O 1
ATOM 25787 N N . ALA F 1 105 ? 33.342 120.858 183.466 1.00 37.23 101 ALA F N 1
ATOM 25788 C CA . ALA F 1 105 ? 34.533 120.501 182.706 1.00 35.44 101 ALA F CA 1
ATOM 25789 C C . ALA F 1 105 ? 34.535 119.050 182.234 1.00 36.26 101 ALA F C 1
ATOM 25790 O O . ALA F 1 105 ? 35.455 118.652 181.511 1.00 28.97 101 ALA F O 1
ATOM 25797 N N . GLY F 1 106 ? 33.557 118.250 182.639 1.00 30.72 102 GLY F N 1
ATOM 25798 C CA . GLY F 1 106 ? 33.522 116.871 182.216 1.00 32.57 102 GLY F CA 1
ATOM 25799 C C . GLY F 1 106 ? 34.575 115.987 182.831 1.00 32.14 102 GLY F C 1
ATOM 25800 O O . GLY F 1 106 ? 34.880 114.931 182.273 1.00 29.98 102 GLY F O 1
ATOM 25804 N N . ILE F 1 107 ? 35.148 116.382 183.967 1.00 28.37 103 ILE F N 1
ATOM 25805 C CA . ILE F 1 107 ? 36.113 115.538 184.661 1.00 28.27 103 ILE F CA 1
ATOM 25806 C C . ILE F 1 107 ? 35.361 114.393 185.329 1.00 29.50 103 ILE F C 1
ATOM 25807 O O . ILE F 1 107 ? 34.477 114.617 186.158 1.00 27.55 103 ILE F O 1
ATOM 25823 N N . ALA F 1 108 ? 35.722 113.160 184.992 1.00 29.19 104 ALA F N 1
ATOM 25824 C CA . ALA F 1 108 ? 35.031 112.016 185.568 1.00 27.56 104 ALA F CA 1
ATOM 25825 C C . ALA F 1 108 ? 35.372 111.899 187.050 1.00 24.28 104 ALA F C 1
ATOM 25826 O O . ALA F 1 108 ? 36.543 111.936 187.441 1.00 26.25 104 ALA F O 1
ATOM 25833 N N . SER F 1 109 ? 34.330 111.780 187.871 1.00 24.61 105 SER F N 1
ATOM 25834 C CA . SER F 1 109 ? 34.465 111.727 189.320 1.00 28.92 105 SER F CA 1
ATOM 25835 C C . SER F 1 109 ? 34.543 110.313 189.869 1.00 24.39 105 SER F C 1
ATOM 25836 O O . SER F 1 109 ? 34.960 110.138 191.018 1.00 25.31 105 SER F O 1
ATOM 25844 N N . SER F 1 110 ? 34.177 109.294 189.083 1.00 28.29 106 SER F N 1
ATOM 25845 C CA . SER F 1 110 ? 33.844 108.002 189.674 1.00 27.24 106 SER F CA 1
ATOM 25846 C C . SER F 1 110 ? 35.052 107.300 190.266 1.00 25.16 106 SER F C 1
ATOM 25847 O O . SER F 1 110 ? 34.903 106.588 191.266 1.00 27.17 106 SER F O 1
ATOM 25855 N N . ALA F 1 111 ? 36.239 107.460 189.684 1.00 22.44 107 ALA F N 1
ATOM 25856 C CA . ALA F 1 111 ? 37.403 106.785 190.232 1.00 21.38 107 ALA F CA 1
ATOM 25857 C C . ALA F 1 111 ? 37.795 107.396 191.564 1.00 23.22 107 ALA F C 1
ATOM 25858 O O . ALA F 1 111 ? 38.008 106.688 192.554 1.00 24.55 107 ALA F O 1
ATOM 25865 N N . ALA F 1 112 ? 37.932 108.718 191.597 1.00 24.09 108 ALA F N 1
ATOM 25866 C CA . ALA F 1 112 ? 38.207 109.391 192.852 1.00 23.88 108 ALA F CA 1
ATOM 25867 C C . ALA F 1 112 ? 37.104 109.120 193.862 1.00 20.39 108 ALA F C 1
ATOM 25868 O O . ALA F 1 112 ? 37.384 108.871 195.041 1.00 25.97 108 ALA F O 1
ATOM 25875 N N . ALA F 1 113 ? 35.848 109.150 193.421 1.00 23.65 109 ALA F N 1
ATOM 25876 C CA . ALA F 1 113 ? 34.729 109.037 194.352 1.00 24.98 109 ALA F CA 1
ATOM 25877 C C . ALA F 1 113 ? 34.741 107.687 195.045 1.00 26.67 109 ALA F C 1
ATOM 25878 O O . ALA F 1 113 ? 34.728 107.603 196.281 1.00 28.47 109 ALA F O 1
ATOM 25885 N N . PHE F 1 114 ? 34.779 106.613 194.272 1.00 26.26 110 PHE F N 1
ATOM 25886 C CA . PHE F 1 114 ? 34.715 105.302 194.898 1.00 23.92 110 PHE F CA 1
ATOM 25887 C C . PHE F 1 114 ? 36.020 104.921 195.568 1.00 23.97 110 PHE F C 1
ATOM 25888 O O . PHE F 1 114 ? 36.002 104.104 196.497 1.00 26.91 110 PHE F O 1
ATOM 25905 N N . ALA F 1 115 ? 37.144 105.530 195.183 1.00 22.81 111 ALA F N 1
ATOM 25906 C CA . ALA F 1 115 ? 38.361 105.328 195.944 1.00 20.44 111 ALA F CA 1
ATOM 25907 C C . ALA F 1 115 ? 38.230 105.987 197.310 1.00 26.60 111 ALA F C 1
ATOM 25908 O O . ALA F 1 115 ? 38.516 105.367 198.337 1.00 26.87 111 ALA F O 1
ATOM 25915 N N . ALA F 1 116 ? 37.771 107.241 197.328 1.00 26.77 112 ALA F N 1
ATOM 25916 C CA . ALA F 1 116 ? 37.523 107.928 198.595 1.00 28.00 112 ALA F CA 1
ATOM 25917 C C . ALA F 1 116 ? 36.484 107.182 199.419 1.00 28.16 112 ALA F C 1
ATOM 25918 O O . ALA F 1 116 ? 36.682 106.950 200.613 1.00 30.03 112 ALA F O 1
ATOM 25925 N N . LEU F 1 117 ? 35.358 106.812 198.799 1.00 28.36 113 LEU F N 1
ATOM 25926 C CA . LEU F 1 117 ? 34.307 106.109 199.527 1.00 30.14 113 LEU F CA 1
ATOM 25927 C C . LEU F 1 117 ? 34.815 104.792 200.102 1.00 36.49 113 LEU F C 1
ATOM 25928 O O . LEU F 1 117 ? 34.512 104.452 201.253 1.00 33.01 113 LEU F O 1
ATOM 25944 N N . ALA F 1 118 ? 35.580 104.030 199.318 1.00 30.33 114 ALA F N 1
ATOM 25945 C CA . ALA F 1 118 ? 36.127 102.772 199.812 1.00 31.75 114 ALA F CA 1
ATOM 25946 C C . ALA F 1 118 ? 36.911 102.988 201.098 1.00 36.44 114 ALA F C 1
ATOM 25947 O O . ALA F 1 118 ? 36.742 102.256 202.084 1.00 34.07 114 ALA F O 1
ATOM 25954 N N . LEU F 1 119 ? 37.784 103.987 201.096 1.00 31.96 115 LEU F N 1
ATOM 25955 C CA . LEU F 1 119 ? 38.636 104.254 202.242 1.00 29.99 115 LEU F CA 1
ATOM 25956 C C . LEU F 1 119 ? 37.842 104.872 203.384 1.00 34.32 115 LEU F C 1
ATOM 25957 O O . LEU F 1 119 ? 37.990 104.459 204.542 1.00 35.79 115 LEU F O 1
ATOM 25973 N N . ALA F 1 120 ? 36.979 105.842 203.082 1.00 34.43 116 ALA F N 1
ATOM 25974 C CA . ALA F 1 120 ? 36.223 106.507 204.141 1.00 35.97 116 ALA F CA 1
ATOM 25975 C C . ALA F 1 120 ? 35.217 105.559 204.783 1.00 40.43 116 ALA F C 1
ATOM 25976 O O . ALA F 1 120 ? 35.002 105.602 206.001 1.00 39.77 116 ALA F O 1
ATOM 25983 N N . ALA F 1 121 ? 34.583 104.701 203.985 1.00 37.28 117 ALA F N 1
ATOM 25984 C CA . ALA F 1 121 ? 33.559 103.819 204.533 1.00 37.87 117 ALA F CA 1
ATOM 25985 C C . ALA F 1 121 ? 34.174 102.699 205.362 1.00 39.81 117 ALA F C 1
ATOM 25986 O O . ALA F 1 121 ? 33.679 102.394 206.451 1.00 42.09 117 ALA F O 1
ATOM 25993 N N . THR F 1 122 ? 35.248 102.070 204.875 1.00 35.28 118 THR F N 1
ATOM 25994 C CA . THR F 1 122 ? 35.838 100.974 205.638 1.00 41.29 118 THR F CA 1
ATOM 25995 C C . THR F 1 122 ? 36.469 101.485 206.927 1.00 41.93 118 THR F C 1
ATOM 25996 O O . THR F 1 122 ? 36.373 100.834 207.970 1.00 39.05 118 THR F O 1
ATOM 26007 N N . SER F 1 123 ? 37.123 102.644 206.881 1.00 41.36 119 SER F N 1
ATOM 26008 C CA . SER F 1 123 ? 37.682 103.205 208.104 1.00 41.62 119 SER F CA 1
ATOM 26009 C C . SER F 1 123 ? 36.570 103.511 209.099 1.00 43.94 119 SER F C 1
ATOM 26010 O O . SER F 1 123 ? 36.621 103.092 210.262 1.00 42.84 119 SER F O 1
ATOM 26018 N N . ALA F 1 124 ? 35.537 104.216 208.639 1.00 39.53 120 ALA F N 1
ATOM 26019 C CA . ALA F 1 124 ? 34.418 104.559 209.497 1.00 44.60 120 ALA F CA 1
ATOM 26020 C C . ALA F 1 124 ? 33.805 103.331 210.154 1.00 47.65 120 ALA F C 1
ATOM 26021 O O . ALA F 1 124 ? 33.269 103.431 211.259 1.00 49.08 120 ALA F O 1
ATOM 26028 N N . ILE F 1 125 ? 33.874 102.174 209.510 1.00 47.56 121 ILE F N 1
ATOM 26029 C CA . ILE F 1 125 ? 33.216 100.976 210.023 1.00 43.47 121 ILE F CA 1
ATOM 26030 C C . ILE F 1 125 ? 34.132 100.124 210.902 1.00 44.05 121 ILE F C 1
ATOM 26031 O O . ILE F 1 125 ? 33.755 99.033 211.328 1.00 45.45 121 ILE F O 1
ATOM 26047 N N . GLY F 1 126 ? 35.340 100.617 211.180 1.00 44.02 122 GLY F N 1
ATOM 26048 C CA . GLY F 1 126 ? 36.276 99.895 212.018 1.00 43.40 122 GLY F CA 1
ATOM 26049 C C . GLY F 1 126 ? 37.321 99.094 211.275 1.00 45.02 122 GLY F C 1
ATOM 26050 O O . GLY F 1 126 ? 38.282 98.626 211.902 1.00 45.87 122 GLY F O 1
ATOM 26054 N N . LEU F 1 127 ? 37.182 98.937 209.962 1.00 44.99 123 LEU F N 1
ATOM 26055 C CA . LEU F 1 127 ? 38.122 98.121 209.213 1.00 41.11 123 LEU F CA 1
ATOM 26056 C C . LEU F 1 127 ? 39.427 98.870 208.965 1.00 40.90 123 LEU F C 1
ATOM 26057 O O . LEU F 1 127 ? 39.507 100.095 209.080 1.00 45.04 123 LEU F O 1
ATOM 26073 N N . HIS F 1 128 ? 40.466 98.096 208.614 1.00 41.17 124 HIS F N 1
ATOM 26074 C CA . HIS F 1 128 ? 41.805 98.606 208.323 1.00 40.09 124 HIS F CA 1
ATOM 26075 C C . HIS F 1 128 ? 42.365 97.798 207.141 1.00 43.02 124 HIS F C 1
ATOM 26076 O O . HIS F 1 128 ? 43.319 97.023 207.253 1.00 40.00 124 HIS F O 1
ATOM 26089 N N . LEU F 1 129 ? 41.770 98.005 205.964 1.00 42.89 125 LEU F N 1
ATOM 26090 C CA . LEU F 1 129 ? 42.098 97.199 204.796 1.00 37.97 125 LEU F CA 1
ATOM 26091 C C . LEU F 1 129 ? 43.489 97.524 204.266 1.00 33.85 125 LEU F C 1
ATOM 26092 O O . LEU F 1 129 ? 43.959 98.667 204.328 1.00 34.26 125 LEU F O 1
ATOM 26108 N N . SER F 1 130 ? 44.159 96.496 203.754 1.00 32.37 126 SER F N 1
ATOM 26109 C CA . SER F 1 130 ? 45.394 96.705 203.023 1.00 31.27 126 SER F CA 1
ATOM 26110 C C . SER F 1 130 ? 45.099 97.578 201.807 1.00 29.21 126 SER F C 1
ATOM 26111 O O . SER F 1 130 ? 43.952 97.707 201.372 1.00 32.99 126 SER F O 1
ATOM 26119 N N . GLU F 1 131 ? 46.150 98.172 201.255 1.00 31.66 127 GLU F N 1
ATOM 26120 C CA . GLU F 1 131 ? 45.962 98.937 200.030 1.00 29.74 127 GLU F CA 1
ATOM 26121 C C . GLU F 1 131 ? 45.356 98.059 198.947 1.00 28.38 127 GLU F C 1
ATOM 26122 O O . GLU F 1 131 ? 44.439 98.476 198.233 1.00 26.45 127 GLU F O 1
ATOM 26134 N N . ARG F 1 132 ? 45.857 96.831 198.825 1.00 32.15 128 ARG F N 1
ATOM 26135 C CA . ARG F 1 132 ? 45.355 95.895 197.829 1.00 29.69 128 ARG F CA 1
ATOM 26136 C C . ARG F 1 132 ? 43.868 95.638 198.018 1.00 25.84 128 ARG F C 1
ATOM 26137 O O . ARG F 1 132 ? 43.085 95.688 197.066 1.00 26.61 128 ARG F O 1
ATOM 26158 N N . ASP F 1 133 ? 43.453 95.389 199.226 1.00 31.04 129 ASP F N 1
ATOM 26159 C CA . ASP F 1 133 ? 42.033 95.090 199.473 1.00 30.31 129 ASP F CA 1
ATOM 26160 C C . ASP F 1 133 ? 41.196 96.342 199.238 1.00 25.63 129 ASP F C 1
ATOM 26161 O O . ASP F 1 133 ? 40.114 96.197 198.779 1.00 28.17 129 ASP F O 1
ATOM 26170 N N . LEU F 1 134 ? 41.693 97.505 199.594 1.00 27.00 130 LEU F N 1
ATOM 26171 C CA . LEU F 1 134 ? 40.958 98.730 199.311 1.00 27.84 130 LEU F CA 1
ATOM 26172 C C . LEU F 1 134 ? 40.805 98.917 197.806 1.00 22.93 130 LEU F C 1
ATOM 26173 O O . LEU F 1 134 ? 39.752 99.352 197.326 1.00 24.02 130 LEU F O 1
ATOM 26189 N N . SER F 1 135 ? 41.865 98.607 197.059 1.00 25.75 131 SER F N 1
ATOM 26190 C CA . SER F 1 135 ? 41.803 98.677 195.601 1.00 21.36 131 SER F CA 1
ATOM 26191 C C . SER F 1 135 ? 40.732 97.742 195.069 1.00 22.35 131 SER F C 1
ATOM 26192 O O . SER F 1 135 ? 39.856 98.151 194.291 1.00 22.46 131 SER F O 1
ATOM 26200 N N . ARG F 1 136 ? 40.779 96.513 195.517 1.00 25.59 132 ARG F N 1
ATOM 26201 C CA . ARG F 1 136 ? 39.765 95.521 195.125 1.00 23.86 132 ARG F CA 1
ATOM 26202 C C . ARG F 1 136 ? 38.378 96.037 195.463 1.00 21.82 132 ARG F C 1
ATOM 26203 O O . ARG F 1 136 ? 37.517 95.793 194.730 1.00 23.87 132 ARG F O 1
ATOM 26224 N N . LEU F 1 137 ? 38.184 96.644 196.608 1.00 24.96 133 LEU F N 1
ATOM 26225 C CA . LEU F 1 137 ? 36.856 97.123 196.966 1.00 23.64 133 LEU F CA 1
ATOM 26226 C C . LEU F 1 137 ? 36.451 98.314 196.093 1.00 19.64 133 LEU F C 1
ATOM 26227 O O . LEU F 1 137 ? 35.324 98.376 195.600 1.00 22.29 133 LEU F O 1
ATOM 26243 N N . ALA F 1 138 ? 37.350 99.288 195.948 1.00 24.21 134 ALA F N 1
ATOM 26244 C CA . ALA F 1 138 ? 37.065 100.453 195.119 1.00 22.90 134 ALA F CA 1
ATOM 26245 C C . ALA F 1 138 ? 36.752 100.023 193.695 1.00 20.23 134 ALA F C 1
ATOM 26246 O O . ALA F 1 138 ? 35.867 100.581 193.056 1.00 20.30 134 ALA F O 1
ATOM 26253 N N . ARG F 1 139 ? 37.452 98.992 193.219 1.00 24.17 135 ARG F N 1
ATOM 26254 C CA . ARG F 1 139 ? 37.195 98.444 191.891 1.00 21.51 135 ARG F CA 1
ATOM 26255 C C . ARG F 1 139 ? 35.728 98.114 191.701 1.00 23.37 135 ARG F C 1
ATOM 26256 O O . ARG F 1 139 ? 35.167 98.330 190.623 1.00 23.30 135 ARG F O 1
ATOM 26277 N N . LYS F 1 140 ? 35.078 97.572 192.738 1.00 22.83 136 LYS F N 1
ATOM 26278 C CA . LYS F 1 140 ? 33.683 97.184 192.594 1.00 22.89 136 LYS F CA 1
ATOM 26279 C C . LYS F 1 140 ? 32.723 98.360 192.616 1.00 23.62 136 LYS F C 1
ATOM 26280 O O . LYS F 1 140 ? 31.557 98.185 192.251 1.00 27.84 136 LYS F O 1
ATOM 26299 N N . GLY F 1 141 ? 33.178 99.544 193.017 1.00 28.99 137 GLY F N 1
ATOM 26300 C CA . GLY F 1 141 ? 32.364 100.728 192.838 1.00 26.86 137 GLY F CA 1
ATOM 26301 C C . GLY F 1 141 ? 32.486 101.251 191.419 1.00 24.91 137 GLY F C 1
ATOM 26302 O O . GLY F 1 141 ? 31.500 101.500 190.736 1.00 25.29 137 GLY F O 1
ATOM 26306 N N . SER F 1 142 ? 33.719 101.437 190.985 1.00 24.68 138 SER F N 1
ATOM 26307 C CA . SER F 1 142 ? 34.006 101.816 189.606 1.00 23.42 138 SER F CA 1
ATOM 26308 C C . SER F 1 142 ? 35.381 101.259 189.311 1.00 21.52 138 SER F C 1
ATOM 26309 O O . SER F 1 142 ? 36.322 101.459 190.084 1.00 21.90 138 SER F O 1
ATOM 26317 N N . GLY F 1 143 ? 35.518 100.559 188.188 1.00 23.82 139 GLY F N 1
ATOM 26318 C CA . GLY F 1 143 ? 36.766 99.866 187.943 1.00 20.16 139 GLY F CA 1
ATOM 26319 C C . GLY F 1 143 ? 37.986 100.742 188.129 1.00 20.02 139 GLY F C 1
ATOM 26320 O O . GLY F 1 143 ? 38.921 100.404 188.866 1.00 20.94 139 GLY F O 1
ATOM 26324 N N . SER F 1 144 ? 37.996 101.891 187.470 1.00 18.97 140 SER F N 1
ATOM 26325 C CA . SER F 1 144 ? 39.160 102.745 187.518 1.00 19.37 140 SER F CA 1
ATOM 26326 C C . SER F 1 144 ? 39.404 103.302 188.910 1.00 17.44 140 SER F C 1
ATOM 26327 O O . SER F 1 144 ? 40.507 103.780 189.168 1.00 19.64 140 SER F O 1
ATOM 26335 N N . ALA F 1 145 ? 38.403 103.232 189.792 1.00 21.26 141 ALA F N 1
ATOM 26336 C CA . ALA F 1 145 ? 38.603 103.656 191.171 1.00 20.18 141 ALA F CA 1
ATOM 26337 C C . ALA F 1 145 ? 39.681 102.828 191.838 1.00 22.58 141 ALA F C 1
ATOM 26338 O O . ALA F 1 145 ? 40.333 103.296 192.773 1.00 22.80 141 ALA F O 1
ATOM 26345 N N . CYS F 1 146 ? 39.912 101.599 191.368 1.00 20.00 142 CYS F N 1
ATOM 26346 C CA . CYS F 1 146 ? 40.959 100.817 191.999 1.00 21.25 142 CYS F CA 1
ATOM 26347 C C . CYS F 1 146 ? 42.331 101.420 191.778 1.00 22.52 142 CYS F C 1
ATOM 26348 O O . CYS F 1 146 ? 43.231 101.172 192.569 1.00 20.84 142 CYS F O 1
ATOM 26356 N N . ARG F 1 147 ? 42.525 102.221 190.729 1.00 17.48 143 ARG F N 1
ATOM 26357 C CA . ARG F 1 147 ? 43.823 102.793 190.471 1.00 21.11 143 ARG F CA 1
ATOM 26358 C C . ARG F 1 147 ? 44.029 104.109 191.206 1.00 18.28 143 ARG F C 1
ATOM 26359 O O . ARG F 1 147 ? 45.144 104.634 191.208 1.00 21.59 143 ARG F O 1
ATOM 26380 N N . SER F 1 148 ? 42.975 104.648 191.791 1.00 21.39 144 SER F N 1
ATOM 26381 C CA . SER F 1 148 ? 43.094 105.848 192.608 1.00 21.11 144 SER F CA 1
ATOM 26382 C C . SER F 1 148 ? 43.367 105.516 194.055 1.00 23.96 144 SER F C 1
ATOM 26383 O O . SER F 1 148 ? 43.609 106.428 194.854 1.00 23.06 144 SER F O 1
ATOM 26391 N N . ILE F 1 149 ? 43.313 104.241 194.421 1.00 21.93 145 ILE F N 1
ATOM 26392 C CA . ILE F 1 149 ? 43.591 103.866 195.805 1.00 20.99 145 ILE F CA 1
ATOM 26393 C C . ILE F 1 149 ? 45.092 103.978 196.037 1.00 21.12 145 ILE F C 1
ATOM 26394 O O . ILE F 1 149 ? 45.517 104.700 196.955 1.00 23.15 145 ILE F O 1
ATOM 26410 N N . PRO F 1 150 ? 45.942 103.319 195.248 1.00 21.82 146 PRO F N 1
ATOM 26411 C CA . PRO F 1 150 ? 47.376 103.555 195.351 1.00 20.40 146 PRO F CA 1
ATOM 26412 C C . PRO F 1 150 ? 47.733 104.924 194.797 1.00 22.74 146 PRO F C 1
ATOM 26413 O O . PRO F 1 150 ? 46.913 105.633 194.206 1.00 24.83 146 PRO F O 1
ATOM 26424 N N . GLY F 1 151 ? 48.996 105.264 194.969 1.00 23.60 147 GLY F N 1
ATOM 26425 C CA . GLY F 1 151 ? 49.447 106.578 194.602 1.00 24.15 147 GLY F CA 1
ATOM 26426 C C . GLY F 1 151 ? 50.372 106.608 193.415 1.00 24.03 147 GLY F C 1
ATOM 26427 O O . GLY F 1 151 ? 51.044 105.630 193.096 1.00 23.29 147 GLY F O 1
ATOM 26431 N N . GLY F 1 152 ? 50.419 107.761 192.758 1.00 24.78 148 GLY F N 1
ATOM 26432 C CA . GLY F 1 152 ? 51.385 108.004 191.736 1.00 21.86 148 GLY F CA 1
ATOM 26433 C C . GLY F 1 152 ? 50.992 107.330 190.441 1.00 22.06 148 GLY F C 1
ATOM 26434 O O . GLY F 1 152 ? 49.901 107.548 189.913 1.00 22.17 148 GLY F O 1
ATOM 26438 N N . PHE F 1 153 ? 51.883 106.507 189.950 1.00 21.55 149 PHE F N 1
ATOM 26439 C CA . PHE F 1 153 ? 51.678 105.750 188.727 1.00 21.04 149 PHE F CA 1
ATOM 26440 C C . PHE F 1 153 ? 51.239 104.370 189.147 1.00 19.90 149 PHE F C 1
ATOM 26441 O O . PHE F 1 153 ? 51.908 103.727 189.971 1.00 20.84 149 PHE F O 1
ATOM 26458 N N . VAL F 1 154 ? 50.077 103.959 188.650 1.00 19.49 150 VAL F N 1
ATOM 26459 C CA . VAL F 1 154 ? 49.375 102.818 189.206 1.00 16.72 150 VAL F CA 1
ATOM 26460 C C . VAL F 1 154 ? 49.113 101.825 188.094 1.00 20.27 150 VAL F C 1
ATOM 26461 O O . VAL F 1 154 ? 48.686 102.212 187.002 1.00 21.28 150 VAL F O 1
ATOM 26474 N N . GLU F 1 155 ? 49.356 100.547 188.379 1.00 19.32 151 GLU F N 1
ATOM 26475 C CA . GLU F 1 155 ? 48.984 99.489 187.455 1.00 19.44 151 GLU F CA 1
ATOM 26476 C C . GLU F 1 155 ? 47.856 98.655 188.035 1.00 21.17 151 GLU F C 1
ATOM 26477 O O . GLU F 1 155 ? 47.935 98.170 189.176 1.00 19.99 151 GLU F O 1
ATOM 26489 N N . TRP F 1 156 ? 46.813 98.479 187.245 1.00 17.73 152 TRP F N 1
ATOM 26490 C CA . TRP F 1 156 ? 45.703 97.601 187.592 1.00 16.25 152 TRP F CA 1
ATOM 26491 C C . TRP F 1 156 ? 46.002 96.260 186.960 1.00 21.81 152 TRP F C 1
ATOM 26492 O O . TRP F 1 156 ? 46.071 96.143 185.735 1.00 20.14 152 TRP F O 1
ATOM 26513 N N . ILE F 1 157 ? 46.246 95.268 187.806 1.00 17.45 153 ILE F N 1
ATOM 26514 C CA . ILE F 1 157 ? 46.504 93.901 187.378 1.00 19.13 153 ILE F CA 1
ATOM 26515 C C . ILE F 1 157 ? 45.133 93.303 187.149 1.00 17.97 153 ILE F C 1
ATOM 26516 O O . ILE F 1 157 ? 44.297 93.298 188.064 1.00 19.97 153 ILE F O 1
ATOM 26532 N N . PRO F 1 158 ? 44.825 92.837 185.935 1.00 17.12 154 PRO F N 1
ATOM 26533 C CA . PRO F 1 158 ? 43.427 92.590 185.627 1.00 17.92 154 PRO F CA 1
ATOM 26534 C C . PRO F 1 158 ? 42.888 91.357 186.319 1.00 18.08 154 PRO F C 1
ATOM 26535 O O . PRO F 1 158 ? 41.778 91.380 186.838 1.00 18.53 154 PRO F O 1
ATOM 26546 N N . GLY F 1 159 ? 43.647 90.267 186.305 1.00 21.15 155 GLY F N 1
ATOM 26547 C CA . GLY F 1 159 ? 43.158 89.057 186.928 1.00 21.05 155 GLY F CA 1
ATOM 26548 C C . GLY F 1 159 ? 41.927 88.475 186.272 1.00 20.77 155 GLY F C 1
ATOM 26549 O O . GLY F 1 159 ? 41.412 88.980 185.268 1.00 21.06 155 GLY F O 1
ATOM 26553 N N . GLU F 1 160 ? 41.432 87.383 186.848 1.00 18.34 156 GLU F N 1
ATOM 26554 C CA . GLU F 1 160 ? 40.204 86.765 186.416 1.00 19.67 156 GLU F CA 1
ATOM 26555 C C . GLU F 1 160 ? 39.285 86.525 187.602 1.00 21.74 156 GLU F C 1
ATOM 26556 O O . GLU F 1 160 ? 38.199 85.960 187.424 1.00 22.48 156 GLU F O 1
ATOM 26568 N N . THR F 1 161 ? 39.682 86.972 188.791 1.00 20.58 157 THR F N 1
ATOM 26569 C CA . THR F 1 161 ? 38.882 86.812 189.989 1.00 23.23 157 THR F CA 1
ATOM 26570 C C . THR F 1 161 ? 38.888 88.121 190.757 1.00 20.88 157 THR F C 1
ATOM 26571 O O . THR F 1 161 ? 39.742 88.988 190.552 1.00 23.20 157 THR F O 1
ATOM 26582 N N . ASP F 1 162 ? 37.931 88.235 191.677 1.00 20.83 158 ASP F N 1
ATOM 26583 C CA . ASP F 1 162 ? 37.868 89.400 192.550 1.00 25.76 158 ASP F CA 1
ATOM 26584 C C . ASP F 1 162 ? 39.175 89.589 193.301 1.00 24.29 158 ASP F C 1
ATOM 26585 O O . ASP F 1 162 ? 39.689 90.708 193.406 1.00 24.97 158 ASP F O 1
ATOM 26594 N N . GLU F 1 163 ? 39.752 88.506 193.812 1.00 23.41 159 GLU F N 1
ATOM 26595 C CA . GLU F 1 163 ? 40.983 88.639 194.573 1.00 25.47 159 GLU F CA 1
ATOM 26596 C C . GLU F 1 163 ? 42.162 89.037 193.699 1.00 24.18 159 GLU F C 1
ATOM 26597 O O . GLU F 1 163 ? 43.084 89.716 194.172 1.00 25.31 159 GLU F O 1
ATOM 26609 N N . ASP F 1 164 ? 42.167 88.633 192.429 1.00 20.25 160 ASP F N 1
ATOM 26610 C CA . ASP F 1 164 ? 43.329 88.848 191.598 1.00 19.21 160 ASP F CA 1
ATOM 26611 C C . ASP F 1 164 ? 43.273 90.145 190.803 1.00 18.29 160 ASP F C 1
ATOM 26612 O O . ASP F 1 164 ? 44.231 90.435 190.072 1.00 22.20 160 ASP F O 1
ATOM 26621 N N . SER F 1 165 ? 42.197 90.899 190.917 1.00 20.22 161 SER F N 1
ATOM 26622 C CA . SER F 1 165 ? 42.008 92.121 190.141 1.00 17.65 161 SER F CA 1
ATOM 26623 C C . SER F 1 165 ? 42.186 93.315 191.079 1.00 16.88 161 SER F C 1
ATOM 26624 O O . SER F 1 165 ? 41.261 93.675 191.815 1.00 21.43 161 SER F O 1
ATOM 26632 N N . TYR F 1 166 ? 43.342 93.936 191.016 1.00 19.62 162 TYR F N 1
ATOM 26633 C CA . TYR F 1 166 ? 43.648 95.001 191.952 1.00 21.44 162 TYR F CA 1
ATOM 26634 C C . TYR F 1 166 ? 44.732 95.854 191.329 1.00 20.93 162 TYR F C 1
ATOM 26635 O O . TYR F 1 166 ? 45.374 95.478 190.340 1.00 20.26 162 TYR F O 1
ATOM 26653 N N . ALA F 1 167 ? 44.949 97.011 191.928 1.00 23.12 163 ALA F N 1
ATOM 26654 C CA . ALA F 1 167 ? 45.983 97.908 191.459 1.00 22.85 163 ALA F CA 1
ATOM 26655 C C . ALA F 1 167 ? 47.066 98.076 192.509 1.00 24.61 163 ALA F C 1
ATOM 26656 O O . ALA F 1 167 ? 46.822 97.944 193.721 1.00 24.15 163 ALA F O 1
ATOM 26663 N N . VAL F 1 168 ? 48.262 98.338 192.009 1.00 21.54 164 VAL F N 1
ATOM 26664 C CA . VAL F 1 168 ? 49.440 98.609 192.810 1.00 22.46 164 VAL F CA 1
ATOM 26665 C C . VAL F 1 168 ? 50.120 99.832 192.224 1.00 26.04 164 VAL F C 1
ATOM 26666 O O . VAL F 1 168 ? 50.126 100.043 191.008 1.00 23.52 164 VAL F O 1
ATOM 26679 N N . SER F 1 169 ? 50.715 100.635 193.090 1.00 20.89 165 SER F N 1
ATOM 26680 C CA . SER F 1 169 ? 51.583 101.676 192.584 1.00 23.20 165 SER F CA 1
ATOM 26681 C C . SER F 1 169 ? 52.805 101.021 191.959 1.00 22.88 165 SER F C 1
ATOM 26682 O O . SER F 1 169 ? 53.415 100.122 192.546 1.00 25.30 165 SER F O 1
ATOM 26690 N N . ILE F 1 170 ? 53.138 101.430 190.738 1.00 22.60 166 ILE F N 1
ATOM 26691 C CA . ILE F 1 170 ? 54.398 101.033 190.128 1.00 20.75 166 ILE F CA 1
ATOM 26692 C C . ILE F 1 170 ? 55.462 102.108 190.253 1.00 20.83 166 ILE F C 1
ATOM 26693 O O . ILE F 1 170 ? 56.643 101.837 189.975 1.00 22.95 166 ILE F O 1
ATOM 26709 N N . ALA F 1 171 ? 55.084 103.331 190.662 1.00 22.15 167 ALA F N 1
ATOM 26710 C CA . ALA F 1 171 ? 56.058 104.366 190.949 1.00 25.00 167 ALA F CA 1
ATOM 26711 C C . ALA F 1 171 ? 55.376 105.451 191.752 1.00 24.72 167 ALA F C 1
ATOM 26712 O O . ALA F 1 171 ? 54.198 105.744 191.492 1.00 23.79 167 ALA F O 1
ATOM 26719 N N . PRO F 1 172 ? 56.045 106.036 192.729 1.00 25.43 168 PRO F N 1
ATOM 26720 C CA . PRO F 1 172 ? 55.432 107.107 193.488 1.00 26.69 168 PRO F CA 1
ATOM 26721 C C . PRO F 1 172 ? 55.303 108.348 192.627 1.00 22.61 168 PRO F C 1
ATOM 26722 O O . PRO F 1 172 ? 56.007 108.491 191.622 1.00 24.34 168 PRO F O 1
ATOM 26733 N N . PRO F 1 173 ? 54.439 109.277 193.003 1.00 24.19 169 PRO F N 1
ATOM 26734 C CA . PRO F 1 173 ? 54.272 110.477 192.167 1.00 26.90 169 PRO F CA 1
ATOM 26735 C C . PRO F 1 173 ? 55.583 111.164 191.855 1.00 26.82 169 PRO F C 1
ATOM 26736 O O . PRO F 1 173 ? 55.788 111.623 190.724 1.00 29.05 169 PRO F O 1
ATOM 26747 N N . GLU F 1 174 ? 56.503 111.230 192.823 1.00 25.27 170 GLU F N 1
ATOM 26748 C CA . GLU F 1 174 ? 57.743 111.957 192.609 1.00 27.52 170 GLU F CA 1
ATOM 26749 C C . GLU F 1 174 ? 58.707 111.229 191.689 1.00 28.16 170 GLU F C 1
ATOM 26750 O O . GLU F 1 174 ? 59.775 111.762 191.371 1.00 27.17 170 GLU F O 1
ATOM 26762 N N . HIS F 1 175 ? 58.358 110.032 191.224 1.00 25.22 171 HIS F N 1
ATOM 26763 C CA . HIS F 1 175 ? 59.273 109.304 190.369 1.00 23.87 171 HIS F CA 1
ATOM 26764 C C . HIS F 1 175 ? 59.469 110.025 189.046 1.00 21.95 171 HIS F C 1
ATOM 26765 O O . HIS F 1 175 ? 60.562 110.024 188.477 1.00 24.27 171 HIS F O 1
ATOM 26778 N N . TRP F 1 176 ? 58.419 110.646 188.534 1.00 24.59 172 TRP F N 1
ATOM 26779 C CA . TRP F 1 176 ? 58.498 111.249 187.215 1.00 24.25 172 TRP F CA 1
ATOM 26780 C C . TRP F 1 176 ? 57.611 112.477 187.212 1.00 21.51 172 TRP F C 1
ATOM 26781 O O . TRP F 1 176 ? 56.396 112.369 187.414 1.00 22.02 172 TRP F O 1
ATOM 26802 N N . ALA F 1 177 ? 58.225 113.635 186.984 1.00 21.76 173 ALA F N 1
ATOM 26803 C CA . ALA F 1 177 ? 57.502 114.894 186.934 1.00 23.07 173 ALA F CA 1
ATOM 26804 C C . ALA F 1 177 ? 56.813 114.973 185.580 1.00 21.58 173 ALA F C 1
ATOM 26805 O O . ALA F 1 177 ? 57.358 115.503 184.611 1.00 22.47 173 ALA F O 1
ATOM 26812 N N . LEU F 1 178 ? 55.609 114.418 185.520 1.00 21.64 174 LEU F N 1
ATOM 26813 C CA . LEU F 1 178 ? 54.753 114.516 184.355 1.00 20.63 174 LEU F CA 1
ATOM 26814 C C . LEU F 1 178 ? 53.551 115.349 184.742 1.00 25.05 174 LEU F C 1
ATOM 26815 O O . LEU F 1 178 ? 53.028 115.225 185.849 1.00 23.03 174 LEU F O 1
ATOM 26831 N N . THR F 1 179 ? 53.118 116.186 183.825 1.00 18.23 175 THR F N 1
ATOM 26832 C CA . THR F 1 179 ? 51.918 116.975 183.994 1.00 20.03 175 THR F CA 1
ATOM 26833 C C . THR F 1 179 ? 50.898 116.506 182.977 1.00 23.48 175 THR F C 1
ATOM 26834 O O . THR F 1 179 ? 51.253 116.127 181.857 1.00 23.75 175 THR F O 1
ATOM 26845 N N . ASP F 1 180 ? 49.647 116.485 183.397 1.00 22.11 176 ASP F N 1
ATOM 26846 C CA . ASP F 1 180 ? 48.513 116.291 182.509 1.00 24.43 176 ASP F CA 1
ATOM 26847 C C . ASP F 1 180 ? 47.914 117.669 182.284 1.00 24.03 176 ASP F C 1
ATOM 26848 O O . ASP F 1 180 ? 47.388 118.287 183.215 1.00 24.16 176 ASP F O 1
ATOM 26857 N N . CYS F 1 181 ? 48.028 118.180 181.081 1.00 22.10 177 CYS F N 1
ATOM 26858 C CA . CYS F 1 181 ? 47.360 119.413 180.714 1.00 22.45 177 CYS F CA 1
ATOM 26859 C C . CYS F 1 181 ? 46.060 119.028 180.052 1.00 21.41 177 CYS F C 1
ATOM 26860 O O . CYS F 1 181 ? 46.043 118.551 178.913 1.00 19.73 177 CYS F O 1
ATOM 26868 N N . ILE F 1 182 ? 44.953 119.214 180.747 1.00 19.71 178 ILE F N 1
ATOM 26869 C CA . ILE F 1 182 ? 43.661 118.724 180.311 1.00 20.54 178 ILE F CA 1
ATOM 26870 C C . ILE F 1 182 ? 42.971 119.832 179.539 1.00 21.35 178 ILE F C 1
ATOM 26871 O O . ILE F 1 182 ? 42.544 120.836 180.116 1.00 20.55 178 ILE F O 1
ATOM 26887 N N . ALA F 1 183 ? 42.811 119.622 178.239 1.00 17.92 179 ALA F N 1
ATOM 26888 C CA . ALA F 1 183 ? 42.069 120.543 177.392 1.00 19.97 179 ALA F CA 1
ATOM 26889 C C . ALA F 1 183 ? 40.594 120.253 177.574 1.00 22.55 179 ALA F C 1
ATOM 26890 O O . ALA F 1 183 ? 40.100 119.171 177.222 1.00 21.20 179 ALA F O 1
ATOM 26897 N N . ILE F 1 184 ? 39.885 121.215 178.133 1.00 21.09 180 ILE F N 1
ATOM 26898 C CA . ILE F 1 184 ? 38.468 121.072 178.398 1.00 22.21 180 ILE F CA 1
ATOM 26899 C C . ILE F 1 184 ? 37.725 121.552 177.174 1.00 30.79 180 ILE F C 1
ATOM 26900 O O . ILE F 1 184 ? 37.901 122.692 176.732 1.00 33.11 180 ILE F O 1
ATOM 26916 N N . LEU F 1 185 ? 36.948 120.648 176.601 1.00 31.72 181 LEU F N 1
ATOM 26917 C CA . LEU F 1 185 ? 36.017 120.924 175.523 1.00 40.86 181 LEU F CA 1
ATOM 26918 C C . LEU F 1 185 ? 34.660 120.747 176.184 1.00 52.16 181 LEU F C 1
ATOM 26919 O O . LEU F 1 185 ? 34.015 119.703 176.066 1.00 48.14 181 LEU F O 1
ATOM 26935 N N . SER F 1 186 ? 34.230 121.733 176.955 1.00 56.94 182 SER F N 1
ATOM 26936 C CA . SER F 1 186 ? 32.996 121.550 177.704 1.00 62.15 182 SER F CA 1
ATOM 26937 C C . SER F 1 186 ? 31.799 121.391 176.766 1.00 66.72 182 SER F C 1
ATOM 26938 O O . SER F 1 186 ? 30.689 121.142 177.239 1.00 63.00 182 SER F O 1
ATOM 26946 N N . THR F 1 187 ? 32.026 121.510 175.472 1.00 65.41 183 THR F N 1
ATOM 26947 C CA . THR F 1 187 ? 31.209 120.817 174.486 1.00 60.94 183 THR F CA 1
ATOM 26948 C C . THR F 1 187 ? 30.508 119.574 175.028 1.00 64.13 183 THR F C 1
ATOM 26949 O O . THR F 1 187 ? 29.270 119.495 175.032 1.00 59.83 183 THR F O 1
ATOM 26960 N N . GLN F 1 188 ? 31.307 118.607 175.468 1.00 65.19 184 GLN F N 1
ATOM 26961 C CA . GLN F 1 188 ? 30.844 117.303 175.940 1.00 61.76 184 GLN F CA 1
ATOM 26962 C C . GLN F 1 188 ? 29.787 116.686 175.028 1.00 61.78 184 GLN F C 1
ATOM 26963 O O . GLN F 1 188 ? 30.106 115.802 174.222 1.00 59.27 184 GLN F O 1
ATOM 26977 N N . PRO F 1 191 ? 27.717 112.717 177.338 1.00 48.06 187 PRO F N 1
ATOM 26978 C CA . PRO F 1 191 ? 28.459 111.558 176.821 1.00 45.99 187 PRO F CA 1
ATOM 26979 C C . PRO F 1 191 ? 28.043 110.247 177.486 1.00 46.28 187 PRO F C 1
ATOM 26980 O O . PRO F 1 191 ? 27.856 110.196 178.709 1.00 45.98 187 PRO F O 1
ATOM 26991 N N . ILE F 1 192 ? 27.898 109.196 176.671 1.00 45.47 188 ILE F N 1
ATOM 26992 C CA . ILE F 1 192 ? 27.436 107.908 177.180 1.00 38.70 188 ILE F CA 1
ATOM 26993 C C . ILE F 1 192 ? 28.337 107.472 178.323 1.00 35.60 188 ILE F C 1
ATOM 26994 O O . ILE F 1 192 ? 29.570 107.534 178.226 1.00 37.27 188 ILE F O 1
ATOM 27010 N N . GLY F 1 193 ? 27.724 107.034 179.419 1.00 34.98 189 GLY F N 1
ATOM 27011 C CA . GLY F 1 193 ? 28.484 106.636 180.582 1.00 36.32 189 GLY F CA 1
ATOM 27012 C C . GLY F 1 193 ? 29.365 105.432 180.311 1.00 37.52 189 GLY F C 1
ATOM 27013 O O . GLY F 1 193 ? 29.124 104.628 179.411 1.00 31.41 189 GLY F O 1
ATOM 27017 N N . SER F 1 194 ? 30.421 105.314 181.123 1.00 35.86 190 SER F N 1
ATOM 27018 C CA . SER F 1 194 ? 31.358 104.208 180.947 1.00 34.07 190 SER F CA 1
ATOM 27019 C C . SER F 1 194 ? 30.664 102.865 181.149 1.00 34.19 190 SER F C 1
ATOM 27020 O O . SER F 1 194 ? 30.937 101.902 180.429 1.00 27.37 190 SER F O 1
ATOM 27028 N N . THR F 1 195 ? 29.747 102.775 182.109 1.00 31.53 191 THR F N 1
ATOM 27029 C CA . THR F 1 195 ? 29.074 101.501 182.346 1.00 32.24 191 THR F CA 1
ATOM 27030 C C . THR F 1 195 ? 28.463 100.955 181.056 1.00 33.01 191 THR F C 1
ATOM 27031 O O . THR F 1 195 ? 28.711 99.802 180.674 1.00 32.02 191 THR F O 1
ATOM 27042 N N . GLN F 1 196 ? 27.673 101.771 180.356 1.00 32.26 192 GLN F N 1
ATOM 27043 C CA . GLN F 1 196 ? 27.131 101.292 179.089 1.00 27.67 192 GLN F CA 1
ATOM 27044 C C . GLN F 1 196 ? 28.247 101.101 178.070 1.00 23.89 192 GLN F C 1
ATOM 27045 O O . GLN F 1 196 ? 28.230 100.140 177.299 1.00 26.17 192 GLN F O 1
ATOM 27059 N N . GLY F 1 197 ? 29.246 101.986 178.081 1.00 24.88 193 GLY F N 1
ATOM 27060 C CA . GLY F 1 197 ? 30.298 101.895 177.086 1.00 21.63 193 GLY F CA 1
ATOM 27061 C C . GLY F 1 197 ? 31.087 100.609 177.210 1.00 19.68 193 GLY F C 1
ATOM 27062 O O . GLY F 1 197 ? 31.335 99.914 176.217 1.00 19.76 193 GLY F O 1
ATOM 27066 N N . HIS F 1 198 ? 31.490 100.270 178.436 1.00 20.82 194 HIS F N 1
ATOM 27067 C CA . HIS F 1 198 ? 32.234 99.033 178.636 1.00 18.37 194 HIS F CA 1
ATOM 27068 C C . HIS F 1 198 ? 31.438 97.854 178.118 1.00 19.45 194 HIS F C 1
ATOM 27069 O O . HIS F 1 198 ? 31.992 96.949 177.483 1.00 19.19 194 HIS F O 1
ATOM 27082 N N . ALA F 1 199 ? 30.135 97.828 178.426 1.00 20.59 195 ALA F N 1
ATOM 27083 C CA . ALA F 1 199 ? 29.290 96.710 178.031 1.00 23.90 195 ALA F CA 1
ATOM 27084 C C . ALA F 1 199 ? 29.187 96.605 176.520 1.00 23.47 195 ALA F C 1
ATOM 27085 O O . ALA F 1 199 ? 29.130 95.500 175.975 1.00 27.54 195 ALA F O 1
ATOM 27092 N N . LEU F 1 200 ? 29.206 97.737 175.819 1.00 18.71 196 LEU F N 1
ATOM 27093 C CA . LEU F 1 200 ? 29.130 97.721 174.372 1.00 20.50 196 LEU F CA 1
ATOM 27094 C C . LEU F 1 200 ? 30.438 97.305 173.721 1.00 16.91 196 LEU F C 1
ATOM 27095 O O . LEU F 1 200 ? 30.432 97.007 172.529 1.00 19.12 196 LEU F O 1
ATOM 27111 N N . ALA F 1 201 ? 31.542 97.278 174.460 1.00 17.30 197 ALA F N 1
ATOM 27112 C CA . ALA F 1 201 ? 32.825 96.918 173.864 1.00 17.64 197 ALA F CA 1
ATOM 27113 C C . ALA F 1 201 ? 32.764 95.568 173.173 1.00 20.44 197 ALA F C 1
ATOM 27114 O O . ALA F 1 201 ? 33.434 95.358 172.151 1.00 18.91 197 ALA F O 1
ATOM 27121 N N . SER F 1 202 ? 31.972 94.634 173.705 1.00 18.99 198 SER F N 1
ATOM 27122 C CA . SER F 1 202 ? 31.907 93.311 173.107 1.00 20.64 198 SER F CA 1
ATOM 27123 C C . SER F 1 202 ? 31.259 93.336 171.731 1.00 19.89 198 SER F C 1
ATOM 27124 O O . SER F 1 202 ? 31.387 92.361 170.987 1.00 22.58 198 SER F O 1
ATOM 27132 N N . THR F 1 203 ? 30.584 94.426 171.365 1.00 16.03 199 THR F N 1
ATOM 27133 C CA . THR F 1 203 ? 29.994 94.526 170.048 1.00 18.20 199 THR F CA 1
ATOM 27134 C C . THR F 1 203 ? 30.982 94.954 168.986 1.00 16.61 199 THR F C 1
ATOM 27135 O O . THR F 1 203 ? 30.649 94.894 167.800 1.00 17.83 199 THR F O 1
ATOM 27146 N N . SER F 1 204 ? 32.153 95.441 169.384 1.00 15.63 200 SER F N 1
ATOM 27147 C CA . SER F 1 204 ? 33.134 95.841 168.404 1.00 14.93 200 SER F CA 1
ATOM 27148 C C . SER F 1 204 ? 33.882 94.617 167.902 1.00 15.13 200 SER F C 1
ATOM 27149 O O . SER F 1 204 ? 34.444 93.871 168.720 1.00 15.19 200 SER F O 1
ATOM 27157 N N . PRO F 1 205 ? 33.981 94.427 166.588 1.00 15.29 201 PRO F N 1
ATOM 27158 C CA . PRO F 1 205 ? 34.837 93.359 166.061 1.00 16.82 201 PRO F CA 1
ATOM 27159 C C . PRO F 1 205 ? 36.274 93.471 166.509 1.00 15.31 201 PRO F C 1
ATOM 27160 O O . PRO F 1 205 ? 37.035 92.510 166.370 1.00 15.77 201 PRO F O 1
ATOM 27171 N N . LEU F 1 206 ? 36.698 94.641 166.975 1.00 13.84 202 LEU F N 1
ATOM 27172 C CA . LEU F 1 206 ? 38.101 94.916 167.207 1.00 13.48 202 LEU F CA 1
ATOM 27173 C C . LEU F 1 206 ? 38.492 94.737 168.655 1.00 12.60 202 LEU F C 1
ATOM 27174 O O . LEU F 1 206 ? 39.674 94.807 168.976 1.00 13.68 202 LEU F O 1
ATOM 27190 N N . GLN F 1 207 ? 37.521 94.523 169.518 1.00 14.46 203 GLN F N 1
ATOM 27191 C CA . GLN F 1 207 ? 37.812 94.525 170.946 1.00 13.14 203 GLN F CA 1
ATOM 27192 C C . GLN F 1 207 ? 38.677 93.340 171.325 1.00 12.63 203 GLN F C 1
ATOM 27193 O O . GLN F 1 207 ? 39.645 93.527 172.069 1.00 13.12 203 GLN F O 1
ATOM 27207 N N . PRO F 1 208 ? 38.387 92.119 170.894 1.00 14.47 204 PRO F N 1
ATOM 27208 C CA . PRO F 1 208 ? 39.267 91.019 171.306 1.00 13.17 204 PRO F CA 1
ATOM 27209 C C . PRO F 1 208 ? 40.710 91.270 170.942 1.00 13.95 204 PRO F C 1
ATOM 27210 O O . PRO F 1 208 ? 41.619 90.988 171.727 1.00 15.24 204 PRO F O 1
ATOM 27221 N N . ALA F 1 209 ? 40.953 91.824 169.764 1.00 14.29 205 ALA F N 1
ATOM 27222 C CA . ALA F 1 209 ? 42.315 92.062 169.359 1.00 14.37 205 ALA F CA 1
ATOM 27223 C C . ALA F 1 209 ? 42.941 93.132 170.229 1.00 13.54 205 ALA F C 1
ATOM 27224 O O . ALA F 1 209 ? 44.112 93.044 170.586 1.00 13.93 205 ALA F O 1
ATOM 27231 N N . ARG F 1 210 ? 42.194 94.186 170.529 1.00 12.85 206 ARG F N 1
ATOM 27232 C CA . ARG F 1 210 ? 42.721 95.219 171.404 1.00 11.92 206 ARG F CA 1
ATOM 27233 C C . ARG F 1 210 ? 43.111 94.625 172.741 1.00 11.46 206 ARG F C 1
ATOM 27234 O O . ARG F 1 210 ? 44.206 94.869 173.265 1.00 14.27 206 ARG F O 1
ATOM 27255 N N . VAL F 1 211 ? 42.208 93.831 173.273 1.00 13.62 207 VAL F N 1
ATOM 27256 C CA . VAL F 1 211 ? 42.415 93.233 174.577 1.00 13.67 207 VAL F CA 1
ATOM 27257 C C . VAL F 1 211 ? 43.640 92.342 174.546 1.00 13.71 207 VAL F C 1
ATOM 27258 O O . VAL F 1 211 ? 44.484 92.386 175.451 1.00 14.87 207 VAL F O 1
ATOM 27271 N N . ALA F 1 212 ? 43.731 91.477 173.531 1.00 13.08 208 ALA F N 1
ATOM 27272 C CA . ALA F 1 212 ? 44.835 90.527 173.500 1.00 14.17 208 ALA F CA 1
ATOM 27273 C C . ALA F 1 212 ? 46.186 91.207 173.384 1.00 17.24 208 ALA F C 1
ATOM 27274 O O . ALA F 1 212 ? 47.193 90.655 173.818 1.00 15.63 208 ALA F O 1
ATOM 27281 N N . ASP F 1 213 ? 46.235 92.388 172.786 1.00 12.49 209 ASP F N 1
ATOM 27282 C CA . ASP F 1 213 ? 47.474 93.100 172.570 1.00 13.30 209 ASP F CA 1
ATOM 27283 C C . ASP F 1 213 ? 47.899 93.881 173.803 1.00 12.72 209 ASP F C 1
ATOM 27284 O O . ASP F 1 213 ? 49.015 94.392 173.832 1.00 14.32 209 ASP F O 1
ATOM 27293 N N . THR F 1 214 ? 47.039 93.954 174.818 1.00 14.69 210 THR F N 1
ATOM 27294 C CA . THR F 1 214 ? 47.333 94.840 175.937 1.00 13.23 210 THR F CA 1
ATOM 27295 C C . THR F 1 214 ? 48.650 94.523 176.628 1.00 15.40 210 THR F C 1
ATOM 27296 O O . THR F 1 214 ? 49.346 95.464 177.029 1.00 15.99 210 THR F O 1
ATOM 27307 N N . PRO F 1 215 ? 49.048 93.269 176.811 1.00 15.45 211 PRO F N 1
ATOM 27308 C CA . PRO F 1 215 ? 50.315 93.039 177.509 1.00 15.49 211 PRO F CA 1
ATOM 27309 C C . PRO F 1 215 ? 51.487 93.714 176.853 1.00 16.01 211 PRO F C 1
ATOM 27310 O O . PRO F 1 215 ? 52.425 94.101 177.548 1.00 17.33 211 PRO F O 1
ATOM 27321 N N . ARG F 1 216 ? 51.484 93.848 175.527 1.00 14.43 212 ARG F N 1
ATOM 27322 C CA . ARG F 1 216 ? 52.559 94.576 174.867 1.00 14.84 212 ARG F CA 1
ATOM 27323 C C . ARG F 1 216 ? 52.531 96.025 175.305 1.00 15.14 212 ARG F C 1
ATOM 27324 O O . ARG F 1 216 ? 53.572 96.643 175.584 1.00 14.92 212 ARG F O 1
ATOM 27345 N N . ARG F 1 217 ? 51.336 96.601 175.305 1.00 17.36 213 ARG F N 1
ATOM 27346 C CA . ARG F 1 217 ? 51.209 98.025 175.563 1.00 15.65 213 ARG F CA 1
ATOM 27347 C C . ARG F 1 217 ? 51.521 98.313 177.012 1.00 15.92 213 ARG F C 1
ATOM 27348 O O . ARG F 1 217 ? 52.202 99.293 177.313 1.00 16.94 213 ARG F O 1
ATOM 27369 N N . LEU F 1 218 ? 51.055 97.448 177.913 1.00 14.89 214 LEU F N 1
ATOM 27370 C CA . LEU F 1 218 ? 51.412 97.612 179.320 1.00 17.22 214 LEU F CA 1
ATOM 27371 C C . LEU F 1 218 ? 52.915 97.521 179.509 1.00 18.11 214 LEU F C 1
ATOM 27372 O O . LEU F 1 218 ? 53.503 98.271 180.301 1.00 17.59 214 LEU F O 1
ATOM 27388 N N . GLU F 1 219 ? 53.561 96.565 178.833 1.00 16.17 215 GLU F N 1
ATOM 27389 C CA . GLU F 1 219 ? 55.007 96.422 178.958 1.00 17.09 215 GLU F CA 1
ATOM 27390 C C . GLU F 1 219 ? 55.706 97.715 178.585 1.00 18.03 215 GLU F C 1
ATOM 27391 O O . GLU F 1 219 ? 56.585 98.189 179.302 1.00 18.70 215 GLU F O 1
ATOM 27403 N N . ILE F 1 220 ? 55.294 98.315 177.472 1.00 16.03 216 ILE F N 1
ATOM 27404 C CA . ILE F 1 220 ? 55.945 99.516 176.996 1.00 15.07 216 ILE F CA 1
ATOM 27405 C C . ILE F 1 220 ? 55.736 100.643 177.980 1.00 17.98 216 ILE F C 1
ATOM 27406 O O . ILE F 1 220 ? 56.669 101.369 178.311 1.00 19.23 216 ILE F O 1
ATOM 27422 N N . VAL F 1 221 ? 54.509 100.812 178.453 1.00 17.95 217 VAL F N 1
ATOM 27423 C CA . VAL F 1 221 ? 54.236 101.924 179.367 1.00 16.89 217 VAL F CA 1
ATOM 27424 C C . VAL F 1 221 ? 54.913 101.695 180.703 1.00 17.89 217 VAL F C 1
ATOM 27425 O O . VAL F 1 221 ? 55.511 102.606 181.275 1.00 18.59 217 VAL F O 1
ATOM 27438 N N . ARG F 1 222 ? 54.825 100.480 181.223 1.00 17.66 218 ARG F N 1
ATOM 27439 C CA . ARG F 1 222 ? 55.466 100.189 182.498 1.00 17.41 218 ARG F CA 1
ATOM 27440 C C . ARG F 1 222 ? 56.950 100.478 182.419 1.00 20.09 218 ARG F C 1
ATOM 27441 O O . ARG F 1 222 ? 57.520 101.144 183.293 1.00 21.68 218 ARG F O 1
ATOM 27462 N N . ARG F 1 223 ? 57.595 100.020 181.356 1.00 17.80 219 ARG F N 1
ATOM 27463 C CA . ARG F 1 223 ? 59.012 100.280 181.193 1.00 20.20 219 ARG F CA 1
ATOM 27464 C C . ARG F 1 223 ? 59.291 101.764 180.999 1.00 19.55 219 ARG F C 1
ATOM 27465 O O . ARG F 1 223 ? 60.294 102.283 181.504 1.00 21.35 219 ARG F O 1
ATOM 27486 N N . ALA F 1 224 ? 58.435 102.457 180.251 1.00 17.93 220 ALA F N 1
ATOM 27487 C CA . ALA F 1 224 ? 58.649 103.879 180.019 1.00 18.72 220 ALA F CA 1
ATOM 27488 C C . ALA F 1 224 ? 58.590 104.646 181.326 1.00 19.84 220 ALA F C 1
ATOM 27489 O O . ALA F 1 224 ? 59.389 105.564 181.552 1.00 22.43 220 ALA F O 1
ATOM 27496 N N . ILE F 1 225 ? 57.657 104.266 182.198 1.00 19.03 221 ILE F N 1
ATOM 27497 C CA . ILE F 1 225 ? 57.543 104.905 183.505 1.00 21.53 221 ILE F CA 1
ATOM 27498 C C . ILE F 1 225 ? 58.767 104.577 184.342 1.00 21.14 221 ILE F C 1
ATOM 27499 O O . ILE F 1 225 ? 59.319 105.444 185.031 1.00 22.15 221 ILE F O 1
ATOM 27515 N N . LEU F 1 226 ? 59.178 103.317 184.326 1.00 21.32 222 LEU F N 1
ATOM 27516 C CA . LEU F 1 226 ? 60.347 102.912 185.086 1.00 24.51 222 LEU F CA 1
ATOM 27517 C C . LEU F 1 226 ? 61.547 103.737 184.672 1.00 23.98 222 LEU F C 1
ATOM 27518 O O . LEU F 1 226 ? 62.298 104.239 185.518 1.00 25.78 222 LEU F O 1
ATOM 27534 N N . GLU F 1 227 ? 61.739 103.898 183.370 1.00 19.87 223 GLU F N 1
ATOM 27535 C CA . GLU F 1 227 ? 62.904 104.555 182.810 1.00 23.66 223 GLU F CA 1
ATOM 27536 C C . GLU F 1 227 ? 62.708 106.043 182.568 1.00 24.08 223 GLU F C 1
ATOM 27537 O O . GLU F 1 227 ? 63.654 106.703 182.123 1.00 26.94 223 GLU F O 1
ATOM 27549 N N . ARG F 1 228 ? 61.515 106.576 182.842 1.00 22.06 224 ARG F N 1
ATOM 27550 C CA . ARG F 1 228 ? 61.190 107.971 182.545 1.00 23.70 224 ARG F CA 1
ATOM 27551 C C . ARG F 1 228 ? 61.492 108.285 181.086 1.00 24.32 224 ARG F C 1
ATOM 27552 O O . ARG F 1 228 ? 62.104 109.305 180.741 1.00 25.83 224 ARG F O 1
ATOM 27573 N N . ASP F 1 229 ? 61.044 107.391 180.216 1.00 23.66 225 ASP F N 1
ATOM 27574 C CA . ASP F 1 229 ? 61.292 107.477 178.786 1.00 21.30 225 ASP F CA 1
ATOM 27575 C C . ASP F 1 229 ? 60.036 108.100 178.194 1.00 21.51 225 ASP F C 1
ATOM 27576 O O . ASP F 1 229 ? 59.048 107.418 177.929 1.00 22.23 225 ASP F O 1
ATOM 27585 N N . PHE F 1 230 ? 60.061 109.419 178.021 1.00 22.78 226 PHE F N 1
ATOM 27586 C CA . PHE F 1 230 ? 58.821 110.074 177.646 1.00 19.91 226 PHE F CA 1
ATOM 27587 C C . PHE F 1 230 ? 58.397 109.705 176.231 1.00 20.16 226 PHE F C 1
ATOM 27588 O O . PHE F 1 230 ? 57.200 109.522 175.968 1.00 19.42 226 PHE F O 1
ATOM 27605 N N . LEU F 1 231 ? 59.343 109.638 175.289 1.00 20.70 227 LEU F N 1
ATOM 27606 C CA . LEU F 1 231 ? 58.940 109.383 173.909 1.00 21.91 227 LEU F CA 1
ATOM 27607 C C . LEU F 1 231 ? 58.236 108.036 173.802 1.00 22.31 227 LEU F C 1
ATOM 27608 O O . LEU F 1 231 ? 57.203 107.913 173.135 1.00 20.47 227 LEU F O 1
ATOM 27624 N N . SER F 1 232 ? 58.763 107.015 174.490 1.00 22.54 228 SER F N 1
ATOM 27625 C CA . SER F 1 232 ? 58.101 105.717 174.460 1.00 23.54 228 SER F CA 1
ATOM 27626 C C . SER F 1 232 ? 56.718 105.798 175.068 1.00 18.58 228 SER F C 1
ATOM 27627 O O . SER F 1 232 ? 55.765 105.247 174.520 1.00 19.89 228 SER F O 1
ATOM 27635 N N . LEU F 1 233 ? 56.582 106.488 176.206 1.00 17.79 229 LEU F N 1
ATOM 27636 C CA . LEU F 1 233 ? 55.268 106.680 176.794 1.00 17.33 229 LEU F CA 1
ATOM 27637 C C . LEU F 1 233 ? 54.344 107.388 175.817 1.00 15.76 229 LEU F C 1
ATOM 27638 O O . LEU F 1 233 ? 53.174 107.001 175.646 1.00 18.13 229 LEU F O 1
ATOM 27654 N N . ALA F 1 234 ? 54.847 108.448 175.188 1.00 17.14 230 ALA F N 1
ATOM 27655 C CA . ALA F 1 234 ? 54.016 109.313 174.368 1.00 16.93 230 ALA F CA 1
ATOM 27656 C C . ALA F 1 234 ? 53.390 108.530 173.237 1.00 16.14 230 ALA F C 1
ATOM 27657 O O . ALA F 1 234 ? 52.173 108.586 173.005 1.00 16.63 230 ALA F O 1
ATOM 27664 N N . GLU F 1 235 ? 54.219 107.800 172.506 1.00 16.65 231 GLU F N 1
ATOM 27665 C CA . GLU F 1 235 ? 53.700 107.087 171.353 1.00 16.48 231 GLU F CA 1
ATOM 27666 C C . GLU F 1 235 ? 52.722 106.018 171.789 1.00 15.38 231 GLU F C 1
ATOM 27667 O O . GLU F 1 235 ? 51.703 105.795 171.129 1.00 18.70 231 GLU F O 1
ATOM 27679 N N . MET F 1 236 ? 52.979 105.363 172.914 1.00 16.59 232 MET F N 1
ATOM 27680 C CA . MET F 1 236 ? 52.057 104.320 173.294 1.00 17.16 232 MET F CA 1
ATOM 27681 C C . MET F 1 236 ? 50.770 104.874 173.892 1.00 18.41 232 MET F C 1
ATOM 27682 O O . MET F 1 236 ? 49.706 104.311 173.671 1.00 16.65 232 MET F O 1
ATOM 27696 N N . ILE F 1 237 ? 50.827 105.957 174.657 1.00 16.49 233 ILE F N 1
ATOM 27697 C CA . ILE F 1 237 ? 49.551 106.389 175.212 1.00 14.51 233 ILE F CA 1
ATOM 27698 C C . ILE F 1 237 ? 48.623 106.864 174.098 1.00 12.68 233 ILE F C 1
ATOM 27699 O O . ILE F 1 237 ? 47.414 106.666 174.167 1.00 15.55 233 ILE F O 1
ATOM 27715 N N . GLU F 1 238 ? 49.174 107.477 173.045 1.00 13.90 234 GLU F N 1
ATOM 27716 C CA . GLU F 1 238 ? 48.340 107.862 171.922 1.00 14.04 234 GLU F CA 1
ATOM 27717 C C . GLU F 1 238 ? 47.792 106.624 171.240 1.00 14.96 234 GLU F C 1
ATOM 27718 O O . GLU F 1 238 ? 46.610 106.552 170.939 1.00 14.44 234 GLU F O 1
ATOM 27730 N N . HIS F 1 239 ? 48.657 105.657 170.972 1.00 15.19 235 HIS F N 1
ATOM 27731 C CA . HIS F 1 239 ? 48.217 104.410 170.361 1.00 15.92 235 HIS F CA 1
ATOM 27732 C C . HIS F 1 239 ? 47.145 103.755 171.205 1.00 13.69 235 HIS F C 1
ATOM 27733 O O . HIS F 1 239 ? 46.104 103.338 170.709 1.00 14.22 235 HIS F O 1
ATOM 27746 N N . ASP F 1 240 ? 47.375 103.675 172.502 1.00 15.10 236 ASP F N 1
ATOM 27747 C CA . ASP F 1 240 ? 46.419 102.979 173.341 1.00 14.25 236 ASP F CA 1
ATOM 27748 C C . ASP F 1 240 ? 45.105 103.741 173.421 1.00 15.62 236 ASP F C 1
ATOM 27749 O O . ASP F 1 240 ? 44.030 103.144 173.392 1.00 14.20 236 ASP F O 1
ATOM 27758 N N . SER F 1 241 ? 45.164 105.066 173.490 1.00 14.03 237 SER F N 1
ATOM 27759 C CA . SER F 1 241 ? 43.949 105.852 173.461 1.00 15.47 237 SER F CA 1
ATOM 27760 C C . SER F 1 241 ? 43.202 105.571 172.170 1.00 14.84 237 SER F C 1
ATOM 27761 O O . SER F 1 241 ? 41.993 105.325 172.167 1.00 14.48 237 SER F O 1
ATOM 27769 N N . ASN F 1 242 ? 43.935 105.565 171.052 1.00 13.77 238 ASN F N 1
ATOM 27770 C CA . ASN F 1 242 ? 43.288 105.327 169.773 1.00 15.16 238 ASN F CA 1
ATOM 27771 C C . ASN F 1 242 ? 42.721 103.922 169.674 1.00 13.53 238 ASN F C 1
ATOM 27772 O O . ASN F 1 242 ? 41.671 103.723 169.065 1.00 13.86 238 ASN F O 1
ATOM 27783 N N . LEU F 1 243 ? 43.377 102.944 170.268 1.00 12.86 239 LEU F N 1
ATOM 27784 C CA . LEU F 1 243 ? 42.819 101.607 170.242 1.00 14.62 239 LEU F CA 1
ATOM 27785 C C . LEU F 1 243 ? 41.501 101.576 170.980 1.00 14.60 239 LEU F C 1
ATOM 27786 O O . LEU F 1 243 ? 40.569 100.907 170.553 1.00 13.02 239 LEU F O 1
ATOM 27802 N N . MET F 1 244 ? 41.431 102.228 172.145 1.00 14.10 240 MET F N 1
ATOM 27803 C CA . MET F 1 244 ? 40.177 102.231 172.872 1.00 12.61 240 MET F CA 1
ATOM 27804 C C . MET F 1 244 ? 39.113 102.933 172.060 1.00 14.14 240 MET F C 1
ATOM 27805 O O . MET F 1 244 ? 38.003 102.435 171.890 1.00 13.43 240 MET F O 1
ATOM 27819 N N . HIS F 1 245 ? 39.439 104.108 171.556 1.00 13.55 241 HIS F N 1
ATOM 27820 C CA . HIS F 1 245 ? 38.440 104.820 170.785 1.00 14.75 241 HIS F CA 1
ATOM 27821 C C . HIS F 1 245 ? 38.070 104.099 169.513 1.00 13.92 241 HIS F C 1
ATOM 27822 O O . HIS F 1 245 ? 36.923 104.202 169.079 1.00 14.64 241 HIS F O 1
ATOM 27835 N N . ALA F 1 246 ? 39.005 103.351 168.926 1.00 13.19 242 ALA F N 1
ATOM 27836 C CA . ALA F 1 246 ? 38.667 102.515 167.787 1.00 13.84 242 ALA F CA 1
ATOM 27837 C C . ALA F 1 246 ? 37.587 101.526 168.155 1.00 14.83 242 ALA F C 1
ATOM 27838 O O . ALA F 1 246 ? 36.645 101.310 167.399 1.00 14.46 242 ALA F O 1
ATOM 27845 N N . VAL F 1 247 ? 37.714 100.896 169.315 1.00 12.43 243 VAL F N 1
ATOM 27846 C CA . VAL F 1 247 ? 36.700 99.966 169.753 1.00 13.03 243 VAL F CA 1
ATOM 27847 C C . VAL F 1 247 ? 35.396 100.697 169.992 1.00 12.31 243 VAL F C 1
ATOM 27848 O O . VAL F 1 247 ? 34.325 100.238 169.595 1.00 13.91 243 VAL F O 1
ATOM 27861 N N . MET F 1 248 ? 35.467 101.844 170.676 1.00 13.39 244 MET F N 1
ATOM 27862 C CA . MET F 1 248 ? 34.252 102.600 170.946 1.00 13.00 244 MET F CA 1
ATOM 27863 C C . MET F 1 248 ? 33.549 102.948 169.650 1.00 14.97 244 MET F C 1
ATOM 27864 O O . MET F 1 248 ? 32.347 102.721 169.504 1.00 14.38 244 MET F O 1
ATOM 27878 N N . MET F 1 249 ? 34.303 103.443 168.675 1.00 13.46 245 MET F N 1
ATOM 27879 C CA . MET F 1 249 ? 33.716 103.906 167.436 1.00 13.78 245 MET F CA 1
ATOM 27880 C C . MET F 1 249 ? 33.206 102.776 166.572 1.00 17.20 245 MET F C 1
ATOM 27881 O O . MET F 1 249 ? 32.431 103.033 165.649 1.00 19.48 245 MET F O 1
ATOM 27895 N N . THR F 1 250 ? 33.615 101.550 166.844 1.00 14.99 246 THR F N 1
ATOM 27896 C CA . THR F 1 250 ? 33.196 100.409 166.057 1.00 13.58 246 THR F CA 1
ATOM 27897 C C . THR F 1 250 ? 32.276 99.507 166.856 1.00 15.47 246 THR F C 1
ATOM 27898 O O . THR F 1 250 ? 31.992 98.380 166.438 1.00 18.03 246 THR F O 1
ATOM 27909 N N . SER F 1 251 ? 31.829 99.985 168.005 1.00 16.04 247 SER F N 1
ATOM 27910 C CA . SER F 1 251 ? 30.769 99.341 168.750 1.00 14.99 247 SER F CA 1
ATOM 27911 C C . SER F 1 251 ? 29.431 99.581 168.051 1.00 17.79 247 SER F C 1
ATOM 27912 O O . SER F 1 251 ? 29.309 100.392 167.120 1.00 17.15 247 SER F O 1
ATOM 27920 N N . THR F 1 252 ? 28.424 98.848 168.508 1.00 18.58 248 THR F N 1
ATOM 27921 C CA . THR F 1 252 ? 27.054 98.987 168.025 1.00 21.58 248 THR F CA 1
ATOM 27922 C C . THR F 1 252 ? 26.168 99.222 169.233 1.00 22.11 248 THR F C 1
ATOM 27923 O O . THR F 1 252 ? 26.024 98.310 170.070 1.00 23.58 248 THR F O 1
ATOM 27934 N N . PRO F 1 253 ? 25.575 100.412 169.381 1.00 23.46 249 PRO F N 1
ATOM 27935 C CA . PRO F 1 253 ? 25.787 101.575 168.514 1.00 24.77 249 PRO F CA 1
ATOM 27936 C C . PRO F 1 253 ? 27.186 102.157 168.693 1.00 19.47 249 PRO F C 1
ATOM 27937 O O . PRO F 1 253 ? 27.807 101.966 169.731 1.00 20.97 249 PRO F O 1
ATOM 27948 N N . PRO F 1 254 ? 27.664 102.886 167.700 1.00 19.40 250 PRO F N 1
ATOM 27949 C CA . PRO F 1 254 ? 28.984 103.505 167.814 1.00 19.71 250 PRO F CA 1
ATOM 27950 C C . PRO F 1 254 ? 29.017 104.532 168.929 1.00 19.43 250 PRO F C 1
ATOM 27951 O O . PRO F 1 254 ? 28.066 105.290 169.138 1.00 20.57 250 PRO F O 1
ATOM 27962 N N . LEU F 1 255 ? 30.128 104.562 169.629 1.00 16.92 251 LEU F N 1
ATOM 27963 C CA . LEU F 1 255 ? 30.388 105.549 170.666 1.00 17.14 251 LEU F CA 1
ATOM 27964 C C . LEU F 1 255 ? 31.461 106.484 170.150 1.00 16.84 251 LEU F C 1
ATOM 27965 O O . LEU F 1 255 ? 32.652 106.148 170.171 1.00 17.58 251 LEU F O 1
ATOM 27981 N N . PHE F 1 256 ? 31.042 107.664 169.690 1.00 17.13 252 PHE F N 1
ATOM 27982 C CA . PHE F 1 256 ? 31.978 108.675 169.212 1.00 15.64 252 PHE F CA 1
ATOM 27983 C C . PHE F 1 256 ? 32.109 109.729 170.304 1.00 16.75 252 PHE F C 1
ATOM 27984 O O . PHE F 1 256 ? 31.320 110.681 170.364 1.00 19.27 252 PHE F O 1
ATOM 28001 N N . TYR F 1 257 ? 33.104 109.568 171.158 1.00 15.53 253 TYR F N 1
ATOM 28002 C CA . TYR F 1 257 ? 33.323 110.520 172.229 1.00 17.18 253 TYR F CA 1
ATOM 28003 C C . TYR F 1 257 ? 34.089 111.734 171.762 1.00 19.99 253 TYR F C 1
ATOM 28004 O O . TYR F 1 257 ? 34.044 112.768 172.426 1.00 20.72 253 TYR F O 1
ATOM 28022 N N . TRP F 1 258 ? 34.794 111.645 170.642 1.00 16.90 254 TRP F N 1
ATOM 28023 C CA . TRP F 1 258 ? 35.571 112.779 170.177 1.00 16.26 254 TRP F CA 1
ATOM 28024 C C . TRP F 1 258 ? 34.650 113.885 169.714 1.00 22.06 254 TRP F C 1
ATOM 28025 O O . TRP F 1 258 ? 33.637 113.639 169.047 1.00 22.13 254 TRP F O 1
ATOM 28046 N N . GLU F 1 259 ? 34.999 115.082 170.060 1.00 19.06 255 GLU F N 1
ATOM 28047 C CA . GLU F 1 259 ? 34.450 116.230 169.359 1.00 20.22 255 GLU F CA 1
ATOM 28048 C C . GLU F 1 259 ? 35.415 116.632 168.269 1.00 20.39 255 GLU F C 1
ATOM 28049 O O . GLU F 1 259 ? 36.589 116.239 168.275 1.00 18.42 255 GLU F O 1
ATOM 28061 N N . PRO F 1 260 ? 34.971 117.455 167.330 1.00 19.73 256 PRO F N 1
ATOM 28062 C CA . PRO F 1 260 ? 35.897 117.947 166.306 1.00 18.14 256 PRO F CA 1
ATOM 28063 C C . PRO F 1 260 ? 37.167 118.553 166.858 1.00 18.50 256 PRO F C 1
ATOM 28064 O O . PRO F 1 260 ? 38.252 118.268 166.339 1.00 21.03 256 PRO F O 1
ATOM 28075 N N . VAL F 1 261 ? 37.080 119.389 167.902 1.00 20.60 257 VAL F N 1
ATOM 28076 C CA . VAL F 1 261 ? 38.277 119.978 168.463 1.00 22.21 257 VAL F CA 1
ATOM 28077 C C . VAL F 1 261 ? 39.159 118.909 169.095 1.00 17.55 257 VAL F C 1
ATOM 28078 O O . VAL F 1 261 ? 40.374 119.079 169.167 1.00 18.58 257 VAL F O 1
ATOM 28091 N N . SER F 1 262 ? 38.577 117.791 169.542 1.00 18.59 258 SER F N 1
ATOM 28092 C CA . SER F 1 262 ? 39.412 116.721 170.066 1.00 18.59 258 SER F CA 1
ATOM 28093 C C . SER F 1 262 ? 40.378 116.271 168.996 1.00 17.06 258 SER F C 1
ATOM 28094 O O . SER F 1 262 ? 41.557 116.037 169.269 1.00 18.38 258 SER F O 1
ATOM 28102 N N . LEU F 1 263 ? 39.893 116.155 167.764 1.00 16.49 259 LEU F N 1
ATOM 28103 C CA . LEU F 1 263 ? 40.751 115.735 166.666 1.00 18.13 259 LEU F CA 1
ATOM 28104 C C . LEU F 1 263 ? 41.805 116.785 166.385 1.00 18.20 259 LEU F C 1
ATOM 28105 O O . LEU F 1 263 ? 42.960 116.459 166.123 1.00 19.20 259 LEU F O 1
ATOM 28121 N N . VAL F 1 264 ? 41.409 118.057 166.410 1.00 18.42 260 VAL F N 1
ATOM 28122 C CA . VAL F 1 264 ? 42.387 119.112 166.185 1.00 18.67 260 VAL F CA 1
ATOM 28123 C C . VAL F 1 264 ? 43.511 118.986 167.190 1.00 16.12 260 VAL F C 1
ATOM 28124 O O . VAL F 1 264 ? 44.696 119.079 166.850 1.00 20.63 260 VAL F O 1
ATOM 28137 N N . ILE F 1 265 ? 43.148 118.789 168.452 1.00 18.75 261 ILE F N 1
ATOM 28138 C CA . ILE F 1 265 ? 44.150 118.725 169.494 1.00 17.01 261 ILE F CA 1
ATOM 28139 C C . ILE F 1 265 ? 45.029 117.511 169.301 1.00 15.16 261 ILE F C 1
ATOM 28140 O O . ILE F 1 265 ? 46.250 117.598 169.396 1.00 17.46 261 ILE F O 1
ATOM 28156 N N . MET F 1 266 ? 44.429 116.354 169.022 1.00 16.55 262 MET F N 1
ATOM 28157 C CA . MET F 1 266 ? 45.232 115.154 168.839 1.00 16.47 262 MET F CA 1
ATOM 28158 C C . MET F 1 266 ? 46.266 115.354 167.753 1.00 17.82 262 MET F C 1
ATOM 28159 O O . MET F 1 266 ? 47.442 115.029 167.930 1.00 17.96 262 MET F O 1
ATOM 28173 N N . LYS F 1 267 ? 45.836 115.868 166.610 1.00 15.84 263 LYS F N 1
ATOM 28174 C CA . LYS F 1 267 ? 46.769 116.075 165.510 1.00 18.63 263 LYS F CA 1
ATOM 28175 C C . LYS F 1 267 ? 47.836 117.093 165.887 1.00 17.75 263 LYS F C 1
ATOM 28176 O O . LYS F 1 267 ? 49.015 116.916 165.567 1.00 21.98 263 LYS F O 1
ATOM 28195 N N . SER F 1 268 ? 47.434 118.140 166.596 1.00 19.78 264 SER F N 1
ATOM 28196 C CA . SER F 1 268 ? 48.363 119.195 166.964 1.00 20.80 264 SER F CA 1
ATOM 28197 C C . SER F 1 268 ? 49.415 118.671 167.917 1.00 18.54 264 SER F C 1
ATOM 28198 O O . SER F 1 268 ? 50.606 118.960 167.769 1.00 19.60 264 SER F O 1
ATOM 28206 N N . VAL F 1 269 ? 48.987 117.885 168.899 1.00 18.36 265 VAL F N 1
ATOM 28207 C CA . VAL F 1 269 ? 49.909 117.388 169.902 1.00 19.57 265 VAL F CA 1
ATOM 28208 C C . VAL F 1 269 ? 50.974 116.533 169.243 1.00 19.12 265 VAL F C 1
ATOM 28209 O O . VAL F 1 269 ? 52.170 116.659 169.519 1.00 18.01 265 VAL F O 1
ATOM 28222 N N . ARG F 1 270 ? 50.553 115.632 168.359 1.00 18.47 266 ARG F N 1
ATOM 28223 C CA . ARG F 1 270 ? 51.533 114.834 167.647 1.00 19.50 266 ARG F CA 1
ATOM 28224 C C . ARG F 1 270 ? 52.491 115.729 166.871 1.00 19.19 266 ARG F C 1
ATOM 28225 O O . ARG F 1 270 ? 53.709 115.528 166.915 1.00 20.54 266 ARG F O 1
ATOM 28246 N N . GLU F 1 271 ? 51.958 116.753 166.206 1.00 19.68 267 GLU F N 1
ATOM 28247 C CA . GLU F 1 271 ? 52.804 117.689 165.473 1.00 21.42 267 GLU F CA 1
ATOM 28248 C C . GLU F 1 271 ? 53.770 118.385 166.409 1.00 21.24 267 GLU F C 1
ATOM 28249 O O . GLU F 1 271 ? 54.949 118.562 166.079 1.00 22.74 267 GLU F O 1
ATOM 28261 N N . TRP F 1 272 ? 53.280 118.812 167.567 1.00 17.92 268 TRP F N 1
ATOM 28262 C CA . TRP F 1 272 ? 54.146 119.501 168.515 1.00 20.86 268 TRP F CA 1
ATOM 28263 C C . TRP F 1 272 ? 55.276 118.595 168.947 1.00 19.37 268 TRP F C 1
ATOM 28264 O O . TRP F 1 272 ? 56.435 119.025 169.033 1.00 23.27 268 TRP F O 1
ATOM 28285 N N . ARG F 1 273 ? 54.956 117.335 169.248 1.00 18.43 269 ARG F N 1
ATOM 28286 C CA . ARG F 1 273 ? 55.988 116.421 169.683 1.00 19.16 269 ARG F CA 1
ATOM 28287 C C . ARG F 1 273 ? 57.002 116.197 168.573 1.00 21.68 269 ARG F C 1
ATOM 28288 O O . ARG F 1 273 ? 58.215 116.190 168.821 1.00 22.48 269 ARG F O 1
ATOM 28309 N N . GLU F 1 274 ? 56.528 115.992 167.343 1.00 21.48 270 GLU F N 1
ATOM 28310 C CA . GLU F 1 274 ? 57.441 115.781 166.235 1.00 26.51 270 GLU F CA 1
ATOM 28311 C C . GLU F 1 274 ? 58.283 117.015 165.977 1.00 25.31 270 GLU F C 1
ATOM 28312 O O . GLU F 1 274 ? 59.386 116.896 165.441 1.00 28.29 270 GLU F O 1
ATOM 28324 N N . SER F 1 275 ? 57.795 118.179 166.369 1.00 24.51 271 SER F N 1
ATOM 28325 C CA . SER F 1 275 ? 58.491 119.435 166.147 1.00 26.71 271 SER F CA 1
ATOM 28326 C C . SER F 1 275 ? 59.400 119.802 167.312 1.00 26.80 271 SER F C 1
ATOM 28327 O O . SER F 1 275 ? 60.072 120.839 167.253 1.00 28.15 271 SER F O 1
ATOM 28335 N N . GLY F 1 276 ? 59.437 118.993 168.369 1.00 24.27 272 GLY F N 1
ATOM 28336 C CA . GLY F 1 276 ? 60.387 119.200 169.451 1.00 27.00 272 GLY F CA 1
ATOM 28337 C C . GLY F 1 276 ? 59.800 119.519 170.812 1.00 24.99 272 GLY F C 1
ATOM 28338 O O . GLY F 1 276 ? 60.578 119.792 171.738 1.00 28.04 272 GLY F O 1
ATOM 28342 N N . LEU F 1 277 ? 58.478 119.511 171.002 1.00 22.09 273 LEU F N 1
ATOM 28343 C CA . LEU F 1 277 ? 57.876 119.760 172.298 1.00 19.63 273 LEU F CA 1
ATOM 28344 C C . LEU F 1 277 ? 57.399 118.437 172.863 1.00 20.73 273 LEU F C 1
ATOM 28345 O O . LEU F 1 277 ? 56.402 117.893 172.366 1.00 22.68 273 LEU F O 1
ATOM 28361 N N . PRO F 1 278 ? 58.040 117.887 173.867 1.00 22.02 274 PRO F N 1
ATOM 28362 C CA . PRO F 1 278 ? 57.622 116.566 174.352 1.00 20.79 274 PRO F CA 1
ATOM 28363 C C . PRO F 1 278 ? 56.251 116.615 174.993 1.00 20.14 274 PRO F C 1
ATOM 28364 O O . PRO F 1 278 ? 56.078 117.173 176.071 1.00 22.86 274 PRO F O 1
ATOM 28375 N N . CYS F 1 279 ? 55.265 116.042 174.313 1.00 18.42 275 CYS F N 1
ATOM 28376 C CA . CYS F 1 279 ? 53.913 115.975 174.833 1.00 17.81 275 CYS F CA 1
ATOM 28377 C C . CYS F 1 279 ? 53.216 114.851 174.080 1.00 19.62 275 CYS F C 1
ATOM 28378 O O . CYS F 1 279 ? 53.708 114.366 173.058 1.00 18.17 275 CYS F O 1
ATOM 28386 N N . ALA F 1 280 ? 52.073 114.445 174.599 1.00 16.49 276 ALA F N 1
ATOM 28387 C CA . ALA F 1 280 ? 51.364 113.308 174.030 1.00 16.39 276 ALA F CA 1
ATOM 28388 C C . ALA F 1 280 ? 49.946 113.362 174.530 1.00 15.65 276 ALA F C 1
ATOM 28389 O O . ALA F 1 280 ? 49.694 113.775 175.665 1.00 19.28 276 ALA F O 1
ATOM 28396 N N . TYR F 1 281 ? 49.029 112.905 173.714 1.00 15.02 277 TYR F N 1
ATOM 28397 C CA . TYR F 1 281 ? 47.628 113.006 174.056 1.00 15.28 277 TYR F CA 1
ATOM 28398 C C . TYR F 1 281 ? 47.067 111.674 174.524 1.00 17.16 277 TYR F C 1
ATOM 28399 O O . TYR F 1 281 ? 47.553 110.594 174.176 1.00 16.18 277 TYR F O 1
ATOM 28417 N N . THR F 1 282 ? 46.006 111.775 175.303 1.00 15.26 278 THR F N 1
ATOM 28418 C CA . THR F 1 282 ? 45.204 110.605 175.607 1.00 15.16 278 THR F CA 1
ATOM 28419 C C . THR F 1 282 ? 43.802 111.069 175.950 1.00 19.28 278 THR F C 1
ATOM 28420 O O . THR F 1 282 ? 43.605 112.158 176.499 1.00 19.39 278 THR F O 1
ATOM 28431 N N . LEU F 1 283 ? 42.819 110.250 175.582 1.00 15.52 279 LEU F N 1
ATOM 28432 C CA . LEU F 1 283 ? 41.427 110.597 175.791 1.00 16.12 279 LEU F CA 1
ATOM 28433 C C . LEU F 1 283 ? 40.747 109.467 176.539 1.00 19.66 279 LEU F C 1
ATOM 28434 O O . LEU F 1 283 ? 40.973 108.287 176.252 1.00 19.51 279 LEU F O 1
ATOM 28450 N N . ASP F 1 284 ? 39.905 109.829 177.492 1.00 17.76 280 ASP F N 1
ATOM 28451 C CA . ASP F 1 284 ? 39.012 108.854 178.101 1.00 15.76 280 ASP F CA 1
ATOM 28452 C C . ASP F 1 284 ? 37.678 108.821 177.360 1.00 16.88 280 ASP F C 1
ATOM 28453 O O . ASP F 1 284 ? 37.625 109.091 176.151 1.00 18.08 280 ASP F O 1
ATOM 28462 N N . ALA F 1 285 ? 36.590 108.447 178.037 1.00 19.57 281 ALA F N 1
ATOM 28463 C CA . ALA F 1 285 ? 35.285 108.358 177.396 1.00 19.10 281 ALA F CA 1
ATOM 28464 C C . ALA F 1 285 ? 34.634 109.741 177.387 1.00 20.65 281 ALA F C 1
ATOM 28465 O O . ALA F 1 285 ? 33.635 110.018 178.051 1.00 23.74 281 ALA F O 1
ATOM 28472 N N . GLY F 1 286 ? 35.236 110.625 176.618 1.00 18.55 282 GLY F N 1
ATOM 28473 C CA . GLY F 1 286 ? 34.699 111.948 176.460 1.00 17.72 282 GLY F CA 1
ATOM 28474 C C . GLY F 1 286 ? 35.634 112.697 175.564 1.00 19.83 282 GLY F C 1
ATOM 28475 O O . GLY F 1 286 ? 36.671 112.185 175.160 1.00 18.87 282 GLY F O 1
ATOM 28479 N N . PRO F 1 287 ? 35.295 113.942 175.243 1.00 20.03 283 PRO F N 1
ATOM 28480 C CA . PRO F 1 287 ? 36.097 114.699 174.284 1.00 16.95 283 PRO F CA 1
ATOM 28481 C C . PRO F 1 287 ? 37.278 115.440 174.854 1.00 17.70 283 PRO F C 1
ATOM 28482 O O . PRO F 1 287 ? 38.106 115.906 174.058 1.00 19.36 283 PRO F O 1
ATOM 28493 N N . ASN F 1 288 ? 37.402 115.557 176.179 1.00 19.10 284 ASN F N 1
ATOM 28494 C CA . ASN F 1 288 ? 38.518 116.287 176.735 1.00 19.40 284 ASN F CA 1
ATOM 28495 C C . ASN F 1 288 ? 39.797 115.569 176.356 1.00 18.60 284 ASN F C 1
ATOM 28496 O O . ASN F 1 288 ? 39.851 114.331 176.315 1.00 19.45 284 ASN F O 1
ATOM 28507 N N . VAL F 1 289 ? 40.840 116.331 176.092 1.00 17.10 285 VAL F N 1
ATOM 28508 C CA . VAL F 1 289 ? 42.102 115.754 175.678 1.00 17.50 285 VAL F CA 1
ATOM 28509 C C . VAL F 1 289 ? 43.116 115.969 176.774 1.00 19.39 285 VAL F C 1
ATOM 28510 O O . VAL F 1 289 ? 43.435 117.106 177.131 1.00 19.58 285 VAL F O 1
ATOM 28523 N N . HIS F 1 290 ? 43.630 114.874 177.306 1.00 16.01 286 HIS F N 1
ATOM 28524 C CA . HIS F 1 290 ? 44.664 114.935 178.303 1.00 16.50 286 HIS F CA 1
ATOM 28525 C C . HIS F 1 290 ? 45.997 114.938 177.599 1.00 19.87 286 HIS F C 1
ATOM 28526 O O . HIS F 1 290 ? 46.340 113.991 176.888 1.00 18.48 286 HIS F O 1
ATOM 28539 N N . VAL F 1 291 ? 46.746 115.997 177.796 1.00 16.41 287 VAL F N 1
ATOM 28540 C CA . VAL F 1 291 ? 48.023 116.152 177.147 1.00 16.10 287 VAL F CA 1
ATOM 28541 C C . VAL F 1 291 ? 49.083 115.970 178.206 1.00 18.59 287 VAL F C 1
ATOM 28542 O O . VAL F 1 291 ? 49.266 116.829 179.085 1.00 20.44 287 VAL F O 1
ATOM 28555 N N . ILE F 1 292 ? 49.737 114.858 178.143 1.00 18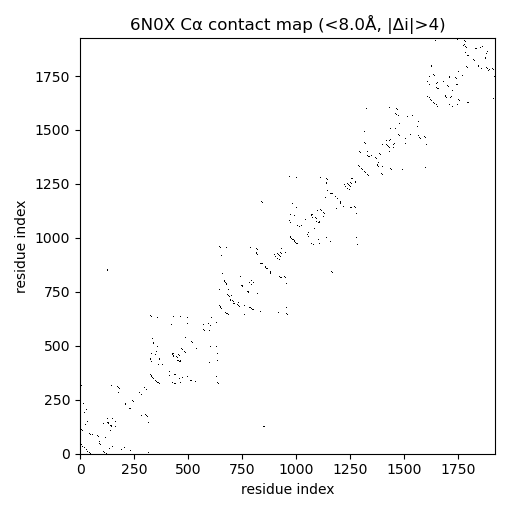.16 288 ILE F N 1
ATOM 28556 C CA . ILE F 1 292 ? 50.777 114.505 179.088 1.00 17.73 288 ILE F CA 1
ATOM 28557 C C . ILE F 1 292 ? 52.093 115.072 178.592 1.00 18.89 288 ILE F C 1
ATOM 28558 O O . ILE F 1 292 ? 52.412 115.000 177.403 1.00 18.24 288 ILE F O 1
ATOM 28574 N N . CYS F 1 293 ? 52.900 115.585 179.513 1.00 18.98 289 CYS F N 1
ATOM 28575 C CA . CYS F 1 293 ? 54.189 116.102 179.109 1.00 20.61 289 CYS F CA 1
ATOM 28576 C C . CYS F 1 293 ? 55.083 116.127 180.321 1.00 19.29 289 CYS F C 1
ATOM 28577 O O . CYS F 1 293 ? 54.587 116.180 181.453 1.00 19.96 289 CYS F O 1
ATOM 28585 N N . PRO F 1 294 ? 56.383 116.043 180.128 1.00 19.67 290 PRO F N 1
ATOM 28586 C CA . PRO F 1 294 ? 57.294 116.371 181.231 1.00 21.47 290 PRO F CA 1
ATOM 28587 C C . PRO F 1 294 ? 56.925 117.750 181.753 1.00 25.02 290 PRO F C 1
ATOM 28588 O O . PRO F 1 294 ? 56.603 118.660 180.984 1.00 21.52 290 PRO F O 1
ATOM 28599 N N . SER F 1 295 ? 56.940 117.898 183.080 1.00 22.08 291 SER F N 1
ATOM 28600 C CA . SER F 1 295 ? 56.396 119.114 183.681 1.00 22.77 291 SER F CA 1
ATOM 28601 C C . SER F 1 295 ? 57.109 120.365 183.190 1.00 19.13 291 SER F C 1
ATOM 28602 O O . SER F 1 295 ? 56.498 121.436 183.124 1.00 22.41 291 SER F O 1
ATOM 28610 N N . GLU F 1 296 ? 58.376 120.251 182.820 1.00 23.11 292 GLU F N 1
ATOM 28611 C CA . GLU F 1 296 ? 59.100 121.437 182.396 1.00 25.40 292 GLU F CA 1
ATOM 28612 C C . GLU F 1 296 ? 58.474 122.038 181.150 1.00 27.59 292 GLU F C 1
ATOM 28613 O O . GLU F 1 296 ? 58.652 123.228 180.888 1.00 26.55 292 GLU F O 1
ATOM 28625 N N . TYR F 1 297 ? 57.717 121.239 180.392 1.00 24.13 293 TYR F N 1
ATOM 28626 C CA . TYR F 1 297 ? 57.110 121.686 179.150 1.00 23.33 293 TYR F CA 1
ATOM 28627 C C . TYR F 1 297 ? 55.657 122.069 179.301 1.00 21.39 293 TYR F C 1
ATOM 28628 O O . TYR F 1 297 ? 55.037 122.477 178.311 1.00 21.31 293 TYR F O 1
ATOM 28646 N N . ALA F 1 298 ? 55.093 121.956 180.505 1.00 19.70 294 ALA F N 1
ATOM 28647 C CA . ALA F 1 298 ? 53.663 122.114 180.677 1.00 22.20 294 ALA F CA 1
ATOM 28648 C C . ALA F 1 298 ? 53.196 123.510 180.289 1.00 20.85 294 ALA F C 1
ATOM 28649 O O . ALA F 1 298 ? 52.151 123.672 179.653 1.00 20.21 294 ALA F O 1
ATOM 28656 N N . GLU F 1 299 ? 53.940 124.543 180.692 1.00 24.06 295 GLU F N 1
ATOM 28657 C CA . GLU F 1 299 ? 53.487 125.888 180.370 1.00 27.15 295 GLU F CA 1
ATOM 28658 C C . GLU F 1 299 ? 53.437 126.080 178.864 1.00 21.30 295 GLU F C 1
ATOM 28659 O O . GLU F 1 299 ? 52.488 126.676 178.348 1.00 24.89 295 GLU F O 1
ATOM 28671 N N . GLU F 1 300 ? 54.437 125.561 178.150 1.00 21.49 296 GLU F N 1
ATOM 28672 C CA . GLU F 1 300 ? 54.444 125.647 176.697 1.00 20.29 296 GLU F CA 1
ATOM 28673 C C . GLU F 1 300 ? 53.277 124.864 176.110 1.00 21.16 296 GLU F C 1
ATOM 28674 O O . GLU F 1 300 ? 52.575 125.338 175.211 1.00 20.74 296 GLU F O 1
ATOM 28686 N N . VAL F 1 301 ? 53.052 123.645 176.609 1.00 21.15 297 VAL F N 1
ATOM 28687 C CA . VAL F 1 301 ? 51.924 122.858 176.129 1.00 20.68 297 VAL F CA 1
ATOM 28688 C C . VAL F 1 301 ? 50.628 123.609 176.359 1.00 21.34 297 VAL F C 1
ATOM 28689 O O . VAL F 1 301 ? 49.781 123.717 175.472 1.00 18.98 297 VAL F O 1
ATOM 28702 N N . ILE F 1 302 ? 50.456 124.134 177.570 1.00 20.97 298 ILE F N 1
ATOM 28703 C CA . ILE F 1 302 ? 49.228 124.827 177.922 1.00 23.30 298 ILE F CA 1
ATOM 28704 C C . ILE F 1 302 ? 49.025 126.041 177.035 1.00 22.02 298 ILE F C 1
ATOM 28705 O O . ILE F 1 302 ? 47.909 126.312 176.583 1.00 24.14 298 ILE F O 1
ATOM 28721 N N . PHE F 1 303 ? 50.098 126.793 176.776 1.00 24.18 299 PHE F N 1
ATOM 28722 C CA . PHE F 1 303 ? 49.982 127.926 175.868 1.00 22.06 299 PHE F CA 1
ATOM 28723 C C . PHE F 1 303 ? 49.485 127.473 174.501 1.00 22.86 299 PHE F C 1
ATOM 28724 O O . PHE F 1 303 ? 48.551 128.056 173.945 1.00 25.14 299 PHE F O 1
ATOM 28741 N N . ARG F 1 304 ? 50.101 126.432 173.934 1.00 20.82 300 ARG F N 1
ATOM 28742 C CA . ARG F 1 304 ? 49.696 126.006 172.599 1.00 21.89 300 ARG F CA 1
ATOM 28743 C C . ARG F 1 304 ? 48.274 125.463 172.600 1.00 23.09 300 ARG F C 1
ATOM 28744 O O . ARG F 1 304 ? 47.523 125.677 171.642 1.00 21.43 300 ARG F O 1
ATOM 28765 N N . LEU F 1 305 ? 47.879 124.764 173.664 1.00 21.76 301 LEU F N 1
ATOM 28766 C CA . LEU F 1 305 ? 46.515 124.259 173.719 1.00 22.25 301 LEU F CA 1
ATOM 28767 C C . LEU F 1 305 ? 45.519 125.400 173.797 1.00 21.91 301 LEU F C 1
ATOM 28768 O O . LEU F 1 305 ? 44.491 125.391 173.113 1.00 24.42 301 LEU F O 1
ATOM 28784 N N . THR F 1 306 ? 45.811 126.384 174.643 1.00 23.32 302 THR F N 1
ATOM 28785 C CA . THR F 1 306 ? 44.917 127.511 174.815 1.00 23.98 302 THR F CA 1
ATOM 28786 C C . THR F 1 306 ? 44.722 128.257 173.516 1.00 24.50 302 THR F C 1
ATOM 28787 O O . THR F 1 306 ? 43.668 128.866 173.307 1.00 30.15 302 THR F O 1
ATOM 28798 N N . SER F 1 307 ? 45.722 128.228 172.634 1.00 24.93 303 SER F N 1
ATOM 28799 C CA . SER F 1 307 ? 45.661 128.909 171.350 1.00 27.14 303 SER F CA 1
ATOM 28800 C C . SER F 1 307 ? 44.823 128.165 170.319 1.00 30.27 303 SER F C 1
ATOM 28801 O O . SER F 1 307 ? 44.661 128.661 169.199 1.00 30.43 303 SER F O 1
ATOM 28809 N N . ILE F 1 308 ? 44.327 126.977 170.655 1.00 27.78 304 ILE F N 1
ATOM 28810 C CA . ILE F 1 308 ? 43.545 126.184 169.715 1.00 28.57 304 ILE F CA 1
ATOM 28811 C C . ILE F 1 308 ? 42.103 126.663 169.794 1.00 27.29 304 ILE F C 1
ATOM 28812 O O . ILE F 1 308 ? 41.503 126.639 170.868 1.00 26.79 304 ILE F O 1
ATOM 28828 N N . PRO F 1 309 ? 41.505 127.073 168.678 1.00 32.85 305 PRO F N 1
ATOM 28829 C CA . PRO F 1 309 ? 40.090 127.469 168.718 1.00 32.95 305 PRO F CA 1
ATOM 28830 C C . PRO F 1 309 ? 39.237 126.325 169.241 1.00 33.06 305 PRO F C 1
ATOM 28831 O O . PRO F 1 309 ? 39.367 125.177 168.801 1.00 32.90 305 PRO F O 1
ATOM 28842 N N . GLY F 1 310 ? 38.379 126.635 170.204 1.00 28.69 306 GLY F N 1
ATOM 28843 C CA . GLY F 1 310 ? 37.502 125.656 170.797 1.00 29.71 306 GLY F CA 1
ATOM 28844 C C . GLY F 1 310 ? 37.970 125.098 172.124 1.00 29.20 306 GLY F C 1
ATOM 28845 O O . GLY F 1 310 ? 37.192 124.417 172.802 1.00 31.86 306 GLY F O 1
ATOM 28849 N N . VAL F 1 311 ? 39.212 125.355 172.516 1.00 32.51 307 VAL F N 1
ATOM 28850 C CA . VAL F 1 311 ? 39.691 124.906 173.817 1.00 29.47 307 VAL F CA 1
ATOM 28851 C C . VAL F 1 311 ? 39.206 125.916 174.853 1.00 35.81 307 VAL F C 1
ATOM 28852 O O . VAL F 1 311 ? 39.639 127.067 174.857 1.00 34.73 307 VAL F O 1
ATOM 28865 N N . GLN F 1 312 ? 38.272 125.497 175.713 1.00 36.57 308 GLN F N 1
ATOM 28866 C CA . GLN F 1 312 ? 37.683 126.437 176.662 1.00 43.61 308 GLN F CA 1
ATOM 28867 C C . GLN F 1 312 ? 38.696 126.810 177.737 1.00 41.70 308 GLN F C 1
ATOM 28868 O O . GLN F 1 312 ? 39.000 127.987 177.965 1.00 39.61 308 GLN F O 1
ATOM 28882 N N . THR F 1 313 ? 39.219 125.803 178.417 1.00 32.64 309 THR F N 1
ATOM 28883 C CA . THR F 1 313 ? 40.183 125.982 179.473 1.00 28.13 309 THR F CA 1
ATOM 28884 C C . THR F 1 313 ? 41.143 124.822 179.372 1.00 29.16 309 THR F C 1
ATOM 28885 O O . THR F 1 313 ? 40.850 123.817 178.719 1.00 24.46 309 THR F O 1
ATOM 28896 N N . VAL F 1 314 ? 42.267 124.954 180.046 1.00 24.05 310 VAL F N 1
ATOM 28897 C CA . VAL F 1 314 ? 43.247 123.881 180.160 1.00 20.53 310 VAL F CA 1
ATOM 28898 C C . VAL F 1 314 ? 43.567 123.753 181.632 1.00 26.47 310 VAL F C 1
ATOM 28899 O O . VAL F 1 314 ? 44.002 124.726 182.259 1.00 26.76 310 VAL F O 1
ATOM 28912 N N . LEU F 1 315 ? 43.329 122.571 182.191 1.00 21.13 311 LEU F N 1
ATOM 28913 C CA . LEU F 1 315 ? 43.632 122.302 183.579 1.00 22.89 311 LEU F CA 1
ATOM 28914 C C . LEU F 1 315 ? 45.013 121.676 183.655 1.00 25.30 311 LEU F C 1
ATOM 28915 O O . LEU F 1 315 ? 45.389 120.861 182.814 1.00 26.62 311 LEU F O 1
ATOM 28931 N N . LYS F 1 316 ? 45.782 122.091 184.639 1.00 25.08 312 LYS F N 1
ATOM 28932 C CA . LYS F 1 316 ? 47.139 121.615 184.831 1.00 22.84 312 LYS F CA 1
ATOM 28933 C C . LYS F 1 316 ? 47.151 120.704 186.043 1.00 26.58 312 LYS F C 1
ATOM 28934 O O . LYS F 1 316 ? 46.801 121.122 187.154 1.00 24.76 312 LYS F O 1
ATOM 28953 N N . ALA F 1 317 ? 47.550 119.460 185.838 1.00 23.07 313 ALA F N 1
ATOM 28954 C CA . ALA F 1 317 ? 47.599 118.510 186.930 1.00 24.84 313 ALA F CA 1
ATOM 28955 C C . ALA F 1 317 ? 48.914 117.761 186.903 1.00 26.37 313 ALA F C 1
ATOM 28956 O O . ALA F 1 317 ? 49.494 117.505 185.845 1.00 24.94 313 ALA F O 1
ATOM 28963 N N . SER F 1 318 ? 49.381 117.429 188.083 1.00 24.62 314 SER F N 1
ATOM 28964 C CA . SER F 1 318 ? 50.609 116.689 188.277 1.00 23.26 314 SER F CA 1
ATOM 28965 C C . SER F 1 318 ? 50.275 115.380 188.983 1.00 21.34 314 SER F C 1
ATOM 28966 O O . SER F 1 318 ? 49.113 115.102 189.318 1.00 22.11 314 SER F O 1
ATOM 28974 N N . ALA F 1 319 ? 51.314 114.584 189.204 1.00 23.93 315 ALA F N 1
ATOM 28975 C CA . ALA F 1 319 ? 51.144 113.246 189.743 1.00 24.00 315 ALA F CA 1
ATOM 28976 C C . ALA F 1 319 ? 50.676 113.337 191.185 1.00 27.06 315 ALA F C 1
ATOM 28977 O O . ALA F 1 319 ? 51.326 113.994 192.013 1.00 27.20 315 ALA F O 1
ATOM 28984 N N . GLY F 1 320 ? 49.549 112.673 191.473 1.00 22.08 316 GLY F N 1
ATOM 28985 C CA . GLY F 1 320 ? 48.928 112.707 192.777 1.00 23.14 316 GLY F CA 1
ATOM 28986 C C . GLY F 1 320 ? 49.228 111.495 193.639 1.00 30.47 316 GLY F C 1
ATOM 28987 O O . GLY F 1 320 ? 49.670 110.455 193.153 1.00 24.48 316 GLY F O 1
ATOM 28991 N N . ASP F 1 321 ? 48.948 111.652 194.941 1.00 26.36 317 ASP F N 1
ATOM 28992 C CA . ASP F 1 321 ? 49.252 110.641 195.935 1.00 31.29 317 ASP F CA 1
ATOM 28993 C C . ASP F 1 321 ? 48.128 109.609 196.013 1.00 24.83 317 ASP F C 1
ATOM 28994 O O . ASP F 1 321 ? 47.092 109.724 195.362 1.00 25.19 317 ASP F O 1
ATOM 29003 N N . SER F 1 322 ? 48.303 108.632 196.903 1.00 28.31 318 SER F N 1
ATOM 29004 C CA . SER F 1 322 ? 47.274 107.641 197.171 1.00 24.80 318 SER F CA 1
ATOM 29005 C C . SER F 1 322 ? 46.043 108.268 197.821 1.00 27.25 318 SER F C 1
ATOM 29006 O O . SER F 1 322 ? 46.076 109.390 198.343 1.00 29.30 318 SER F O 1
ATOM 29014 N N . ALA F 1 323 ? 44.940 107.535 197.781 1.00 22.91 319 ALA F N 1
ATOM 29015 C CA . ALA F 1 323 ? 43.790 107.896 198.586 1.00 24.10 319 ALA F CA 1
ATOM 29016 C C . ALA F 1 323 ? 44.230 107.910 200.045 1.00 30.39 319 ALA F C 1
ATOM 29017 O O . ALA F 1 323 ? 45.075 107.110 200.455 1.00 26.17 319 ALA F O 1
ATOM 29024 N N . LYS F 1 324 ? 43.687 108.843 200.813 1.00 28.81 320 LYS F N 1
ATOM 29025 C CA . LYS F 1 324 ? 44.146 109.036 202.181 1.00 28.79 320 LYS F CA 1
ATOM 29026 C C . LYS F 1 324 ? 42.990 109.410 203.081 1.00 30.31 320 LYS F C 1
ATOM 29027 O O . LYS F 1 324 ? 42.071 110.122 202.669 1.00 29.29 320 LYS F O 1
ATOM 29046 N N . LEU F 1 325 ? 43.040 108.920 204.319 1.00 32.62 321 LEU F N 1
ATOM 29047 C CA . LEU F 1 325 ? 42.137 109.403 205.347 1.00 34.48 321 LEU F CA 1
ATOM 29048 C C . LEU F 1 325 ? 42.668 110.734 205.856 1.00 34.83 321 LEU F C 1
ATOM 29049 O O . LEU F 1 325 ? 43.881 110.926 205.962 1.00 30.44 321 LEU F O 1
ATOM 29065 N N . ILE F 1 326 ? 41.756 111.662 206.127 1.00 35.17 322 ILE F N 1
ATOM 29066 C CA . ILE F 1 326 ? 42.113 112.967 206.667 1.00 41.01 322 ILE F CA 1
ATOM 29067 C C . ILE F 1 326 ? 41.246 113.250 207.889 1.00 43.62 322 ILE F C 1
ATOM 29068 O O . ILE F 1 326 ? 40.118 112.760 207.999 1.00 42.19 322 ILE F O 1
ATOM 29084 N N . GLU F 1 327 ? 41.797 114.086 208.788 1.00 51.37 323 GLU F N 1
ATOM 29085 C CA . GLU F 1 327 ? 41.245 114.344 210.131 1.00 55.45 323 GLU F CA 1
ATOM 29086 C C . GLU F 1 327 ? 39.881 114.993 210.126 1.00 57.12 323 GLU F C 1
ATOM 29087 O O . GLU F 1 327 ? 39.195 114.944 211.164 1.00 60.65 323 GLU F O 1
ATOM 29093 N N . GLN F 1 328 ? 39.471 115.641 209.051 1.00 52.89 324 GLN F N 1
ATOM 29094 C CA . GLN F 1 328 ? 38.265 116.440 209.058 1.00 52.57 324 GLN F CA 1
ATOM 29095 C C . GLN F 1 328 ? 37.196 115.918 208.101 1.00 53.77 324 GLN F C 1
ATOM 29096 O O . GLN F 1 328 ? 35.993 116.087 208.340 1.00 51.82 324 GLN F O 1
#

Secondary structure (DSSP, 8-state):
--EEEEEEE--EEEEE---SEEETTTTEESS-EEEEEBTT--EEEEEEEETT-SS-EEEETTEEPPHHHHHHHHHHHHHHHHHHT---EEEEEEEE-PPTTS----HHHHHHHHHHHHHHHTT----HHHHHHHHHHH-GGGGGSSS-SEEEEE--SSTTT-EEEEEE-GGGS-EEEEEEEE-----HHHHHHHGGGSTTHHHHHHTHHHHHHHHHHHHHHT-HHHHHHHHHHHHHHHHHHHHTSSS------HHHHHHHHHHHHHHHTT---EEE--SSS-EEEEEEGGGHHHHHHHHHTSTTEEEEEEEEB----EEE-/--EEEEEEE--EEEEE----EEETTTTEESS-EEEEEBTT--EEEEEEEETT-SS-EEEETTEEPPHHHHHHHHHHHHHHHHHHT---EEEEEEEE-PPTTS----HHHHHHHHHHHHHHHTT----HHHHHHHHHHH-GGGGGTSS-SEEEEE--SSTTT-EEEEEE-GGGS-EEEEEEEE----HHHHHHHGGGSTTHHHHHHTHHHHHHHHHHHHHHT-HHHHHHHHHHHHHHHHHHHHTSSS------HHHHHHHHHHHHHHHHT---EEE--SSS-EEEEEEGGGHHHHHHHHHTSTTEEEEEEEEB----EEE-/--EEEEEEE--EEEEE----EEETTTTEESS-EEEEEBTT--EEEEEEEETT-SS-EEEETTEEPPHHHHHHHHHHHHHHHHHHT---EEEEEEEE-PPTTS----HHHHHHHHHHHHHHHTT----HHHHHHHHHHH-GGGGGTSS-SEEEEE--SSGGG-EEEEEE-GGGS-EEEEEEEE-----HHHHHHHGGGSTTHHHHHHTHHHHHHHHHHHHHHT-HHHHHHHHHHHHHHHHHHHHTSSS------HHHHHHHHHHHHHHHTT---EEE--SSS-EEEEEEGGGHHHHHHHHHTSTTEEEEEEEEB----EEEPPP-/-EEEEEEE--EEEEE----EEETTTTEESS-EEEEEBTT--EEEEEEEETT-SS-EEEETTEEPPHHHHHHHHHHHHHHHHHHT---EEEEEEEE-PPTTS----HHHHHHHHHHHHHHHTT----HHHHHHHHHHH-TTHHHHSS-SEEEEE--SSGGG-EEEEEE-GGGS-EEEEEEEES-----HHHHHHHGGGSTTHHHHHHTHHHHHHHHHHHHHHT-HHHHHHHHHHHHHHHHHHHHTSSS------HHHHHHHHHHHHHHHTT---EEE--SSS-EEEEEEGGGHHHHHHHHHTSTTEEEEEEEEB----EEES--/--EEEEEE--EEEEE----EEETTTTEESS-EEEEEBTT--EEEEEEEETT--S-EEEETTEEPPHHHHHHHHHHHHHHHHHHT---EEEEEEEE-PPTTS----HHHHHHHHHHHHHHHTT----HHHHHHHHHHH-GGGGGTSS-SEEEEE--SSTTT-EEEEEE-GGGS-EEEEEEEES-----HHHHHHHGGGSTTHHHHHHTHHHHHHHHHHHHHHT-HHHHHHHHHHHHHHHHHHHHTSSS------HHHHHHHHHHHHHHHTT---EEE--SSS-EEEEEEGGGHHHHHHHHHTSTTEEEEEEEEB----EE-/-EEEEEEE--EEEEE---SEEETTTTEESS-EEEEEBTT--EEEEEEE--EEEETTEEPPHHHHHHHHHHHHHHHHHHT----EEEEEEE-PPTTS----HHHHHHHHHHHHHHHTT----HHHHHHHHHHH-GGGGGGSS-SEEEEE--SSTTT-EEEEEE-GGGS-EEEEEEE-TT----HHHHHHHGGGSTTHHHHHHHHHHHHHHHHHHHHHT-HHHHHHHHHHHHHHHHHHHHTSSS------HHHHHHHHHHHHHHHTT---EEE--SSS-EEEEEEGGGHHHHHHHHHTSTT--EEEEEEB----EEE--

Foldseek 3Di:
DQFKFKWKWFAWAWLFDFFAAPDLQLLLTLAKTKIFGFAVKMKMKMKAFDPPDPAAWEAEQNHTDDPVVRVLLRVLLVVLCVVLVHDTHIYMYMYIDDPPPLPDDCLLRVLLRSLVGSNNRNPHDDDLLVSLLSSCSSPNSVLQRQAFGMKMFQRDDDSSRTGMYHLDHLVLAWKKWWKQRFPPADDSSVQNNQLVQAPLSVVLSVCSVVLCVQCSVCSNVVPQVSSQVSSQVSQVSSQNSQCRTVVHQNQADPLLVVLQVVLVVCVVVPQRWHWHDDRHHMIIIMGRNVRNVVSQVVSVPRPRRPHIDMTGGHGHMDIDD/DQFKFKWKWFAWAWLFDFFAAPDLQQLLTLAKTKIFGFAVKMKMKMKAFDQPDPFAWEAEQNHTDDPVVRVLLRVLVVVLCVVLVHDTYIYMYMYIPDPPPLPDDCLLRVLLRSLVGSNVRNPDDDDLLVSLLSSCSSPNSVLQRQAFGMKMFQRDDDSSRTGMYHLDHLVLAWKKWWKQRFPDDDRSVRRVQLVQAPCNVVLSVCSVVLVVQCSVCSVVVPLVSSQVSSQVSQVSSQNSQCRTVVRQNQADPVLVVLQVVLVVCVVVPQRWHWHDDSHHIITIMGRNVRNVVVQVVSVPRPRRPHIDMTGGHGRMGIDD/DLFKFKWKWFAWAWLFDFFAAPDLQQLLTLAKTKIFGFAVKMKMKMKAFDPPDPAEWEAEQNHTDDVVVSVLLRVLLVVLCVVLVHDTHIYMYMYIPPPPPLPDDCLLRVLLRSLVGSCVGNPHDDDLLVSLLSSCSSPNNVLQRQAFGMKMFQRDDDSSRTGMYHLDHLVLAWKKWWKQRFPPADDSSVRNVQLVQAPLNVVLSVCSVVLVVQCSVCSNVVPLVSSQVSSQVSQVSSQNSQCRTVVHGHQADPVLVVLQVVLVVCVVVPQRWHWHDDRHHMIIIMGRPVRNVVSQVVSVPRPRRPHIDMTGGHGRMGIDDDDD/DFKFKWKWFAWAWLFDFFAAPDLQLLLTLAKTKIFGFAVKMKMKMKAFDQPDPAAWEAEANHGDDVVVRVLLRVLLVVLCVVLVHDTHIYMYMYIPDPPPLPDDCLLRVLLRSLVGSNVGSPHDDDLFVSLLSSCSSPNNVLQRQAFGMKMFDSDDDSNRTGMYHLDHQVLAWKKWWKQRFPDWADDRSVRSVQLVQAPLNVVLSVCSVVLCVQCSVCSNVVVLVSSQVSSQVSQVSSQNSQCRTVVHTRQADPVLVVLQVVLVVCVVVPQRWHWHDDSHHMIIIMGRNVRNVVSQVVSVPRPRRPHIDMTGGHGHMGIDDDD/DFKFKWKWFAWAWLFDFFAAPDLQQLLTLAKIKIFGFAVKMKMKMKAFDDCPPAEFEAEQNHGDDPVVRVLLRVLLVVLCVVVVHDTHIYMYMYIPDPPPLPDDCLLRHLLRSLVGSNVRSPHDDDLFVSLLSSCSSPNNVLQRQAFGMKMFQRDDDSSRTGMYHLDHLVLAWKKWWKQRFPDWADDSSVRSVQLVQAPCSVVLSVCSVVLVVQCSVCSVVVPQVSSQVSSQVSQVSSQNSQCRTVVHTRQADPVLVVLQVVLVVCVVVPQRWHWHDDSHHIITIMGRNVRNVVSQVVSVPRPRRPHIDMTGGHGHMDID/DFKFKWKWFAWAWLFDFFAAPDLQLLLTLAKIKIFGFAVKMKMKMKAWVQFEAEQNHGDDPVVSVLLQVLLVVLCVVLVHDTHIHMYMYIPDDPLLPDDCLLRVLLRSLVGSNRRSPHDDDLFVSLLSSCSSPNNVLQRQAFGMKMFQRDDDSSRTGMDHLDHQVLAWKKWWKQGLSVKFDDSSVRNVQLVQAPLNVVLSVCSVVLCVQCSVCSVVVPLVSSQVSSQVSQVSNQNSQCRTVVHTRQADPVLVVLQVVLVVCVVVPQRWHWHDDRHHIIIIMGRNVRNVVSQVVSVPRPSRPHIDITGGHGHMGIDDD

CATH classification: 3.30.230.10

InterPro domains:
  IPR005935 Diphosphomevalonate/phosphomevalonate decarboxylase [PIRSF015950] (3-323)
  IPR014721 Small ribosomal subunit protein uS5 domain 2-type fold, subgroup [G3DSA:3.30.230.10] (1-180)
  IPR020568 Ribosomal protein uS5 domain 2-type superfamily [SSF54211] (4-173)
  IPR029765 Diphosphomevalonate decarboxylase [TIGR01240] (5-300)
  IPR036554 GHMP kinase, C-terminal domain superfamily [G3DSA:3.30.70.890] (181-325)
  IPR036554 GHMP kinase, C-terminal domain superfamily [SSF55060] (176-303)
  IPR041431 Mvd1, C-terminal [PF18376] (178-305)
  IPR053859 Diphosphomevalonate decarboxylase-like N-terminal domain [PF22700] (8-163)

Solvent-accessible surface area: 69908 Å² total; per-residue (Å²): 72,69,24,106,14,3,0,36,0,16,4,15,0,3,0,0,2,19,6,0,36,129,46,66,112,46,38,4,1,50,5,1,0,0,0,0,0,2,33,82,2,27,2,77,3,23,0,37,0,43,143,163,23,212,101,3,34,6,44,68,91,67,60,127,10,81,117,95,24,37,119,88,14,26,100,3,0,66,74,0,17,152,117,23,68,51,86,68,48,0,70,2,52,8,78,53,85,26,51,138,76,3,69,26,79,45,29,8,0,31,10,0,0,5,0,18,0,0,2,34,6,7,51,42,178,30,25,46,54,30,17,0,34,9,0,0,30,5,9,1,25,0,0,9,0,4,0,10,0,0,0,13,0,9,18,6,39,34,48,77,5,0,14,0,19,20,13,1,20,21,129,24,19,64,0,3,0,0,0,0,0,13,69,129,166,74,43,50,85,94,0,12,67,28,0,92,55,3,27,0,2,90,24,0,27,79,26,1,12,96,0,10,33,62,0,22,123,1,0,20,78,134,49,22,100,42,0,0,96,12,0,7,21,0,0,2,0,4,1,0,0,0,4,0,2,84,60,26,9,32,13,2,48,29,34,0,0,51,0,3,58,21,0,63,116,29,33,118,92,58,12,36,0,0,6,0,0,54,36,14,35,15,0,17,0,0,0,12,39,132,77,0,114,70,0,28,137,70,0,80,80,14,113,35,16,97,56,21,42,93,0,43,15,1,74,20,10,97,87,61,166,70,77,22,116,13,16,0,36,0,16,5,14,0,4,0,0,2,19,5,0,33,137,51,67,128,56,34,5,2,63,6,2,0,0,0,0,0,1,34,82,1,26,2,79,3,24,0,36,0,41,124,149,23,210,108,3,33,5,45,65,94,70,58,128,10,82,107,85,25,48,112,82,13,25,98,3,0,43,83,0,17,122,105,23,68,47,89,65,48,0,70,2,54,10,83,54,86,24,53,135,71,4,70,24,75,40,31,7,0,29,11,0,0,4,0,18,0,0,1,30,6,10,49,47,178,35,23,41,53,26,15,0,38,4,0,0,36,4,7,1,23,0,0,8,0,3,0,9,0,0,0,17,0,10,33,9,55,33,47,70,6,0,15,0,18,18,33,4,15,25,124,32,19,69,1,2,0,0,0,0,0,12,61,133,108,41,43,71,105,0,10,69,36,0,94,57,3,31,0,3,90,25,0,24,79,26,0,78,103,0,13,71,36,0,66,101,1,2,72,97,135,47,21,101,38,0,0,96,13,0,5,17,0,0,2,0,5,0,0,0,0,4,0,1,86,57,32,6,32,22,2,48,29,32,0,0,49,0,2,49,19,0,62,108,26,28,117,84,57,6,34,0,0,5,0,0,50,38,16,37,15,0,16,0,0,0,16,38,139,66,0,109,77,0,28,152,77,0,74,83,16,114,32,16,90,56,22,39,88,0,41,16,1,73,21,11,102,82,65,208,80,73,22,90,14,3,0,37,0,16,4,15,0,4,0,0,2,21,5,0,36,138,47,70,113,47,39,4,1,52,4,2,0,0,0,0,0,1,33,85,10,28,2,42,2,5,0,29,0,49,150,172,22,197,103,5,40,5,42,64,90,72,59,132,12,81,115,82,26,42,100,85,14,26,108,4,0,50,62,0,16,128,128,23,67,50,88,65,45,0,70,2,60,10,85,52,87,20,54,140,78,4,67,24,80,42,32,9,0,28,9,0,0,5,0,17,0,0,1,32,6,10,48,45,177,32,25,29,54,36,17,0,34,10,0,0,29,5,10,1,26,0,0,9,0,4,0,9,0,0,0,12,0,8,18,7,42,35,47,79,6,0,14,0,20,20,13,1,16,19,129,23,20,69,1,3,0,0,0,0,1,14,60,127,135,88,35,50,70,106,0,12,71,36,0,92,58,1,36,0,3,88,26,0,28,80,24,1,12,108,0,10,34,49,0,20,83,0,0,18,82,132,45,22,102,35,0,0,98,14,0,7,20,0,1,2,0,4,0,0,0,0,3,0,0,86,60,30,5,32,13,1,48,27,31,0,0,47,0,2,55,17,0,58,107,31,31,114,96,60,10,36,0,0,4,0,0,53,30,12,22,16,0,13,0,0,0,17,40,144,69,0,132,68,0,36,133,71,0,79,69,15,113,37,16,107,56,20,31,108,1,42,16,0,69,18,10,87,89,62,158,80,77,231,109,25,94,13,4,0,32,0,11,4,14,0,2,0,0,2,19,5,0,32,118,49,67,114,49,36,6,0,47,5,2,0,0,0,0,0,2,34,79,2,26,2,67,3,6,0,37,0,63,135,166,24,219,100,2,40,6,44,69,87,72,58,133,8,87,102,93,22,14,84,85,11,11,112,4,0,60,66,0,16,132,116,21,69,49,91,54,51,0,67,2,63,10,94,46,87,23,52,143,66,1,57,25,81,40,37,10,0,30,11,0,0,4,0,18,0,0,1,35,6,10,50,37,177,45,60,76,116,49,15,0,34,1,0,0,22,5,10,1,26,0,0,9,0,3,0,9,0,0,0,10,0,62,38,18,139,72,46,105,50,0,28,0,42,48,55,8,64,33,141,33,17,65,1,3,0,0,0,0,0,3,60,101,81,122,73,46,48,84,105,0,10,63,27,0,92,55,2,32,0,3,90,26,0,26,82,28,1,87,109,0,12,82,56,0,76,139,1,2,125,88,133,49,22,102,40,0,0,101,12,0,8,21,0,0,3,0,4,0,0,0,0,4,0,1,83,60,28,6,33,14,2,35,26,31,0,0,47,0,2,51,17,0,58,107,31,32,118,93,60,9,34,0,0,6,0,0,54,31,12,6,11,0,16,0,0,0,13,38,133,76,0,112,67,0,26,130,69,0,80,72,15,114,37,15,105,55,22,43,88,0,42,17,0,50,23,11,87,84,42,169,126,70,92,25,117,12,23,0,34,0,16,4,14,0,4,0,0,3,19,5,0,37,132,45,70,114,47,35,3,0,52,5,1,0,0,0,0,0,2,32,86,9,25,2,84,2,24,0,50,0,69,136,157,23,152,118,4,52,5,67,63,84,74,57,152,10,82,93,98,23,38,107,84,14,24,110,4,0,53,65,0,18,139,120,25,72,47,82,64,30,0,65,2,63,9,97,42,88,22,53,139,77,5,49,25,78,46,29,9,0,27,10,0,0,4,0,16,0,0,3,34,6,8,46,40,175,30,56,76,60,38,15,0,28,12,0,0,27,4,6,0,23,0,0,8,0,3,0,9,0,0,0,13,0,12,17,8,51,35,36,66,3,0,16,0,34,40,26,5,18,19,142,34,20,71,1,2,0,0,0,0,6,5,60,102,80,109,89,33,46,64,100,0,12,73,38,0,92,57,3,29,0,2,90,24,0,26,79,27,0,10,91,0,11,24,42,0,21,114,1,0,22,77,130,51,22,100,37,0,0,97,12,0,6,20,0,1,2,0,4,1,0,0,0,4,0,1,86,64,32,4,30,10,3,40,27,34,0,0,47,0,2,55,17,0,59,108,31,31,114,88,59,8,36,0,0,4,0,0,52,33,10,3,9,0,15,0,0,0,16,38,139,68,0,110,67,0,27,130,65,0,83,71,15,114,37,16,119,58,20,29,101,1,40,16,1,69,19,11,94,86,109,134,15,114,12,5,0,39,0,14,6,16,0,3,0,0,3,20,5,0,36,133,44,65,112,52,44,3,0,50,5,1,0,0,0,0,0,3,34,82,8,24,4,46,2,8,0,42,0,137,17,64,6,45,69,86,75,57,154,12,102,105,93,29,46,115,91,15,28,105,4,0,64,80,2,33,143,182,21,62,58,100,86,115,2,61,2,64,10,92,44,88,20,55,144,52,5,46,26,78,46,32,9,0,28,11,0,0,6,0,18,0,0,3,33,6,7,49,46,168,47,60,80,106,55,14,0,25,16,0,0,30,5,9,2,26,0,0,9,0,4,0,9,0,0,0,15,0,64,38,22,118,66,50,101,70,0,28,0,35,47,55,8,64,25,140,34,18,70,1,2,0,0,0,0,4,0,50,80,52,101,86,45,52,84,91,0,17,62,20,0,94,56,3,27,0,3,89,24,0,27,79,28,1,88,102,0,12,89,56,0,81,142,1,2,124,84,134,48,22,100,40,0,0,99,10,0,7,22,0,0,2,0,4,0,0,0,0,3,0,1,85,63,28,3,31,7,1,28,26,32,0,0,46,0,2,52,18,0,60,104,30,29,119,88,59,9,36,0,0,6,0,0,50,31,12,2,11,0,18,0,0,0,17,38,142,68,0,111,68,0,27,127,67,0,83,71,14,115,38,16,98,75,21,31,100,2,39,16,0,68,26,11,90,85,54,178,168